Protein 6K31 (pdb70)

InterPro domains:
  IPR058710 PPi-type phosphoenolpyruvate carboxykinase lobe 2 domain [PF26300] (512-619)

Structure (mmCIF, N/CA/C/O backbone):
data_6K31
#
_entry.id   6K31
#
_cell.length_a   160.439
_cell.length_b   160.439
_cell.length_c   200.160
_cell.angle_alpha   90.00
_cell.angle_beta   90.00
_cell.angle_gamma   120.00
#
_symmetry.space_group_name_H-M   'P 32 2 1'
#
loop_
_entity.id
_entity.type
_entity.pdbx_description
1 polymer AiPEPCK
2 non-polymer 'COBALT (II) ION'
3 water water
#
loop_
_atom_site.group_PDB
_atom_site.id
_atom_site.type_symbol
_atom_site.label_atom_id
_atom_site.label_alt_id
_atom_site.label_comp_id
_atom_site.label_asym_id
_atom_site.label_entity_id
_atom_site.label_seq_id
_atom_site.pdbx_PDB_ins_code
_atom_site.Cartn_x
_atom_site.Cartn_y
_atom_site.Cartn_z
_atom_site.occupancy
_atom_site.B_iso_or_equiv
_atom_site.auth_seq_id
_atom_site.auth_comp_id
_atom_site.auth_asym_id
_atom_site.auth_atom_id
_atom_site.pdbx_PDB_model_num
ATOM 1 N N . PRO A 1 12 ? 23.031 -1.718 -4.140 1.00 119.90 8 PRO A N 1
ATOM 2 C CA . PRO A 1 12 ? 24.391 -1.370 -4.608 1.00 115.80 8 PRO A CA 1
ATOM 3 C C . PRO A 1 12 ? 24.775 -2.003 -5.986 1.00 104.79 8 PRO A C 1
ATOM 4 O O . PRO A 1 12 ? 25.386 -3.079 -6.048 1.00 98.61 8 PRO A O 1
ATOM 8 N N . THR A 1 13 ? 24.400 -1.326 -7.075 1.00 97.56 9 THR A N 1
ATOM 9 C CA . THR A 1 13 ? 24.564 -1.846 -8.455 1.00 89.80 9 THR A CA 1
ATOM 10 C C . THR A 1 13 ? 25.831 -1.302 -9.079 1.00 89.03 9 THR A C 1
ATOM 11 O O . THR A 1 13 ? 26.645 -2.075 -9.594 1.00 80.90 9 THR A O 1
ATOM 15 N N . ASN A 1 14 ? 25.979 0.025 -9.081 1.00 86.23 10 ASN A N 1
ATOM 16 C CA . ASN A 1 14 ? 27.258 0.619 -9.460 1.00 86.03 10 ASN A CA 1
ATOM 17 C C . ASN A 1 14 ? 28.374 0.152 -8.517 1.00 79.36 10 ASN A C 1
ATOM 18 O O . ASN A 1 14 ? 29.499 0.009 -8.946 1.00 80.59 10 ASN A O 1
ATOM 23 N N . SER A 1 15 ? 28.041 -0.125 -7.257 1.00 83.90 11 SER A N 1
ATOM 24 C CA . SER A 1 15 ? 28.923 -0.880 -6.332 1.00 82.47 11 SER A CA 1
ATOM 25 C C . SER A 1 15 ? 29.539 -2.107 -7.018 1.00 78.75 11 SER A C 1
ATOM 26 O O . SER A 1 15 ? 30.766 -2.266 -7.045 1.00 67.94 11 SER A O 1
ATOM 29 N N . ALA A 1 16 ? 28.660 -2.947 -7.577 1.00 71.14 12 ALA A N 1
ATOM 30 C CA . ALA A 1 16 ? 29.049 -4.157 -8.295 1.00 62.64 12 ALA A CA 1
ATOM 31 C C . ALA A 1 16 ? 29.828 -3.866 -9.575 1.00 56.37 12 ALA A C 1
ATOM 32 O O . ALA A 1 16 ? 30.845 -4.511 -9.794 1.00 59.67 12 ALA A O 1
ATOM 34 N N . ASN A 1 17 ? 29.374 -2.910 -10.396 1.00 51.63 13 ASN A N 1
ATOM 35 C CA . ASN A 1 17 ? 30.088 -2.538 -11.641 1.00 52.73 13 ASN A CA 1
ATOM 36 C C . ASN A 1 17 ? 31.452 -1.914 -11.445 1.00 57.38 13 ASN A C 1
ATOM 37 O O . ASN A 1 17 ? 32.328 -2.024 -12.312 1.00 61.05 13 ASN A O 1
ATOM 42 N N . SER A 1 18 ? 31.636 -1.262 -10.302 1.00 62.54 14 SER A N 1
ATOM 43 C CA . SER A 1 18 ? 32.930 -0.704 -9.914 1.00 66.14 14 SER A CA 1
ATOM 44 C C . SER A 1 18 ? 33.913 -1.818 -9.541 1.00 57.75 14 SER A C 1
ATOM 45 O O . SER A 1 18 ? 35.014 -1.883 -10.090 1.00 53.77 14 SER A O 1
ATOM 48 N N . ALA A 1 19 ? 33.502 -2.662 -8.594 1.00 48.64 15 ALA A N 1
ATOM 49 C CA . ALA A 1 19 ? 34.207 -3.917 -8.267 1.00 45.18 15 ALA A CA 1
ATOM 50 C C . ALA A 1 19 ? 34.628 -4.676 -9.525 1.00 38.94 15 ALA A C 1
ATOM 51 O O . ALA A 1 19 ? 35.764 -5.151 -9.645 1.00 39.70 15 ALA A O 1
ATOM 53 N N . ILE A 1 20 ? 33.724 -4.762 -10.476 1.00 39.25 16 ILE A N 1
ATOM 54 C CA . ILE A 1 20 ? 34.019 -5.433 -11.745 1.00 44.78 16 ILE A CA 1
ATOM 55 C C . ILE A 1 20 ? 35.059 -4.677 -12.570 1.00 44.05 16 ILE A C 1
ATOM 56 O O . ILE A 1 20 ? 36.088 -5.236 -12.910 1.00 46.65 16 ILE A O 1
ATOM 61 N N . ALA A 1 21 ? 34.809 -3.400 -12.844 1.00 50.56 17 ALA A N 1
ATOM 62 C CA . ALA A 1 21 ? 35.772 -2.535 -13.593 1.00 49.34 17 ALA A CA 1
ATOM 63 C C . ALA A 1 21 ? 37.185 -2.568 -13.003 1.00 44.64 17 ALA A C 1
ATOM 64 O O . ALA A 1 21 ? 38.198 -2.770 -13.696 1.00 52.90 17 ALA A O 1
ATOM 66 N N . LEU A 1 22 ? 37.227 -2.414 -11.703 1.00 39.07 18 LEU A N 1
ATOM 67 C CA . LEU A 1 22 ? 38.458 -2.424 -10.970 1.00 43.21 18 LEU A CA 1
ATOM 68 C C . LEU A 1 22 ? 39.283 -3.703 -11.232 1.00 50.97 18 LEU A C 1
ATOM 69 O O . LEU A 1 22 ? 40.487 -3.603 -11.513 1.00 53.16 18 LEU A O 1
ATOM 74 N N . ARG A 1 23 ? 38.635 -4.880 -11.137 1.00 51.77 19 ARG A N 1
ATOM 75 C CA . ARG A 1 23 ? 39.307 -6.183 -11.268 1.00 47.67 19 ARG A CA 1
ATOM 76 C C . ARG A 1 23 ? 39.751 -6.496 -12.674 1.00 44.52 19 ARG A C 1
ATOM 77 O O . ARG A 1 23 ? 40.790 -7.148 -12.885 1.00 45.78 19 ARG A O 1
ATOM 85 N N . LEU A 1 24 ? 38.973 -6.047 -13.640 1.00 45.76 20 LEU A N 1
ATOM 86 C CA . LEU A 1 24 ? 39.371 -6.143 -15.049 1.00 49.52 20 LEU A CA 1
ATOM 87 C C . LEU A 1 24 ? 40.573 -5.279 -15.338 1.00 58.48 20 LEU A C 1
ATOM 88 O O . LEU A 1 24 ? 41.459 -5.677 -16.131 1.00 57.58 20 LEU A O 1
ATOM 93 N N . GLU A 1 25 ? 40.577 -4.074 -14.746 1.00 63.90 21 GLU A N 1
ATOM 94 C CA . GLU A 1 25 ? 41.703 -3.151 -14.881 1.00 66.66 21 GLU A CA 1
ATOM 95 C C . GLU A 1 25 ? 42.986 -3.819 -14.359 1.00 66.25 21 GLU A C 1
ATOM 96 O O . GLU A 1 25 ? 43.960 -3.908 -15.114 1.00 69.57 21 GLU A O 1
ATOM 102 N N . LEU A 1 26 ? 42.958 -4.354 -13.134 1.00 57.84 22 LEU A N 1
ATOM 103 C CA . LEU A 1 26 ? 44.100 -5.114 -12.575 1.00 59.62 22 LEU A CA 1
ATOM 104 C C . LEU A 1 26 ? 44.603 -6.281 -13.425 1.00 57.60 22 LEU A C 1
ATOM 105 O O . LEU A 1 26 ? 45.774 -6.639 -13.370 1.00 61.37 22 LEU A O 1
ATOM 110 N N . LEU A 1 27 ? 43.709 -6.914 -14.151 1.00 53.90 23 LEU A N 1
ATOM 111 C CA . LEU A 1 27 ? 44.079 -8.009 -15.019 1.00 64.62 23 LEU A CA 1
ATOM 112 C C . LEU A 1 27 ? 44.598 -7.541 -16.365 1.00 65.09 23 LEU A C 1
ATOM 113 O O . LEU A 1 27 ? 45.166 -8.335 -17.106 1.00 62.17 23 LEU A O 1
ATOM 118 N N . GLY A 1 28 ? 44.404 -6.261 -16.674 1.00 68.18 24 GLY A N 1
ATOM 119 C CA . GLY A 1 28 ? 44.867 -5.670 -17.924 1.00 70.52 24 GLY A CA 1
ATOM 120 C C . GLY A 1 28 ? 43.904 -5.934 -19.068 1.00 69.31 24 GLY A C 1
ATOM 121 O O . GLY A 1 28 ? 44.324 -6.111 -20.208 1.00 69.45 24 GLY A O 1
ATOM 122 N N . ALA A 1 29 ? 42.609 -5.946 -18.751 1.00 72.05 25 ALA A N 1
ATOM 123 C CA . ALA A 1 29 ? 41.557 -6.228 -19.715 1.00 68.54 25 ALA A CA 1
ATOM 124 C C . ALA A 1 29 ? 40.878 -4.917 -20.042 1.00 69.62 25 ALA A C 1
ATOM 125 O O . ALA A 1 29 ? 40.860 -4.028 -19.182 1.00 72.82 25 ALA A O 1
ATOM 127 N N . PRO A 1 30 ? 40.310 -4.784 -21.265 1.00 68.83 26 PRO A N 1
ATOM 128 C CA . PRO A 1 30 ? 39.681 -3.507 -21.685 1.00 70.58 26 PRO A CA 1
ATOM 129 C C . PRO A 1 30 ? 38.532 -3.068 -20.771 1.00 73.23 26 PRO A C 1
ATOM 130 O O . PRO A 1 30 ? 37.866 -3.918 -20.189 1.00 79.25 26 PRO A O 1
ATOM 134 N N . VAL A 1 31 ? 38.306 -1.758 -20.668 1.00 81.95 27 VAL A N 1
ATOM 135 C CA . VAL A 1 31 ? 37.262 -1.168 -19.801 1.00 89.19 27 VAL A CA 1
ATOM 136 C C . VAL A 1 31 ? 36.783 0.158 -20.436 1.00 90.42 27 VAL A C 1
ATOM 137 O O . VAL A 1 31 ? 37.543 0.766 -21.187 1.00 95.64 27 VAL A O 1
ATOM 141 N N . PRO A 1 32 ? 35.529 0.598 -20.163 1.00 85.12 28 PRO A N 1
ATOM 142 C CA . PRO A 1 32 ? 35.125 1.972 -20.565 1.00 87.70 28 PRO A CA 1
ATOM 143 C C . PRO A 1 32 ? 35.702 3.090 -19.679 1.00 82.33 28 PRO A C 1
ATOM 144 O O . PRO A 1 32 ? 35.365 4.271 -19.858 1.00 79.28 28 PRO A O 1
ATOM 148 N N . GLU A 1 43 ? 31.639 5.750 -9.715 1.00 71.04 39 GLU A N 1
ATOM 149 C CA . GLU A 1 43 ? 32.095 6.999 -10.342 1.00 78.68 39 GLU A CA 1
ATOM 150 C C . GLU A 1 43 ? 33.015 7.801 -9.406 1.00 76.93 39 GLU A C 1
ATOM 151 O O . GLU A 1 43 ? 34.077 8.245 -9.847 1.00 67.32 39 GLU A O 1
ATOM 157 N N . THR A 1 44 ? 32.624 7.941 -8.126 1.00 81.74 40 THR A N 1
ATOM 158 C CA . THR A 1 44 ? 33.485 8.486 -7.018 1.00 80.82 40 THR A CA 1
ATOM 159 C C . THR A 1 44 ? 34.625 7.536 -6.627 1.00 77.17 40 THR A C 1
ATOM 160 O O . THR A 1 44 ? 35.661 7.960 -6.115 1.00 90.21 40 THR A O 1
ATOM 164 N N . ASP A 1 45 ? 34.406 6.250 -6.864 1.00 81.35 41 ASP A N 1
ATOM 165 C CA . ASP A 1 45 ? 35.315 5.163 -6.480 1.00 80.18 41 ASP A CA 1
ATOM 166 C C . ASP A 1 45 ? 36.340 4.998 -7.595 1.00 76.37 41 ASP A C 1
ATOM 167 O O . ASP A 1 45 ? 37.540 4.846 -7.342 1.00 76.45 41 ASP A O 1
ATOM 172 N N . ARG A 1 46 ? 35.841 5.024 -8.828 1.00 74.78 42 ARG A N 1
ATOM 173 C CA . ARG A 1 46 ? 36.666 5.128 -10.035 1.00 82.34 42 ARG A CA 1
ATOM 174 C C . ARG A 1 46 ? 37.780 6.214 -9.964 1.00 79.08 42 ARG A C 1
ATOM 175 O O . ARG A 1 46 ? 38.884 5.997 -10.460 1.00 76.63 42 ARG A O 1
ATOM 183 N N . LEU A 1 47 ? 37.484 7.357 -9.338 1.00 79.15 43 LEU A N 1
ATOM 184 C CA . LEU A 1 47 ? 38.463 8.439 -9.155 1.00 74.49 43 LEU A CA 1
ATOM 185 C C . LEU A 1 47 ? 39.472 8.121 -8.035 1.00 70.30 43 LEU A C 1
ATOM 186 O O . LEU A 1 47 ? 40.652 8.468 -8.199 1.00 64.34 43 LEU A O 1
ATOM 191 N N . VAL A 1 48 ? 39.040 7.475 -6.928 1.00 59.97 44 VAL A N 1
ATOM 192 C CA . VAL A 1 48 ? 39.964 7.111 -5.806 1.00 68.13 44 VAL A CA 1
ATOM 193 C C . VAL A 1 48 ? 40.837 5.852 -6.052 1.00 80.26 44 VAL A C 1
ATOM 194 O O . VAL A 1 48 ? 41.625 5.481 -5.172 1.00 88.76 44 VAL A O 1
ATOM 198 N N . ALA A 1 49 ? 40.731 5.222 -7.231 1.00 82.90 45 ALA A N 1
ATOM 199 C CA . ALA A 1 49 ? 41.654 4.160 -7.634 1.00 82.00 45 ALA A CA 1
ATOM 200 C C . ALA A 1 49 ? 42.605 4.559 -8.803 1.00 82.13 45 ALA A C 1
ATOM 201 O O . ALA A 1 49 ? 42.455 4.052 -9.895 1.00 69.01 45 ALA A O 1
ATOM 203 N N . PRO A 1 50 ? 43.561 5.509 -8.582 1.00 99.11 46 PRO A N 1
ATOM 204 C CA . PRO A 1 50 ? 44.713 5.750 -9.491 1.00 90.44 46 PRO A CA 1
ATOM 205 C C . PRO A 1 50 ? 46.007 5.079 -9.020 1.00 85.44 46 PRO A C 1
ATOM 206 O O . PRO A 1 50 ? 46.889 4.834 -9.820 1.00 88.94 46 PRO A O 1
ATOM 210 N N . ILE A 1 51 ? 46.095 4.799 -7.723 1.00 76.56 47 ILE A N 1
ATOM 211 C CA . ILE A 1 51 ? 47.095 3.927 -7.127 1.00 80.73 47 ILE A CA 1
ATOM 212 C C . ILE A 1 51 ? 46.974 2.417 -7.484 1.00 84.63 47 ILE A C 1
ATOM 213 O O . ILE A 1 51 ? 47.723 1.576 -6.966 1.00 71.27 47 ILE A O 1
ATOM 218 N N . LEU A 1 52 ? 45.959 2.074 -8.263 1.00 81.58 48 LEU A N 1
ATOM 219 C CA . LEU A 1 52 ? 45.964 0.878 -9.082 1.00 82.31 48 LEU A CA 1
ATOM 220 C C . LEU A 1 52 ? 47.051 1.025 -10.151 1.00 84.06 48 LEU A C 1
ATOM 221 O O . LEU A 1 52 ? 47.906 0.156 -10.288 1.00 81.12 48 LEU A O 1
ATOM 226 N N . ALA A 1 53 ? 47.021 2.139 -10.888 1.00 94.44 49 ALA A N 1
ATOM 227 C CA . ALA A 1 53 ? 48.010 2.432 -11.963 1.00 96.80 49 ALA A CA 1
ATOM 228 C C . ALA A 1 53 ? 49.468 2.519 -11.500 1.00 87.76 49 ALA A C 1
ATOM 229 O O . ALA A 1 53 ? 50.385 2.426 -12.357 1.00 71.56 49 ALA A O 1
ATOM 231 N N . ARG A 1 54 ? 49.675 2.654 -10.178 1.00 77.53 50 ARG A N 1
ATOM 232 C CA . ARG A 1 54 ? 51.017 2.650 -9.587 1.00 80.83 50 ARG A CA 1
ATOM 233 C C . ARG A 1 54 ? 51.473 1.226 -9.371 1.00 80.67 50 ARG A C 1
ATOM 234 O O . ARG A 1 54 ? 52.506 0.823 -9.913 1.00 84.86 50 ARG A O 1
ATOM 242 N N . GLN A 1 55 ? 50.703 0.460 -8.607 1.00 79.99 51 GLN A N 1
ATOM 243 C CA . GLN A 1 55 ? 51.057 -0.945 -8.343 1.00 83.71 51 GLN A CA 1
ATOM 244 C C . GLN A 1 55 ? 51.157 -1.847 -9.622 1.00 72.15 51 GLN A C 1
ATOM 245 O O . GLN A 1 55 ? 51.961 -2.765 -9.630 1.00 69.15 51 GLN A O 1
ATOM 251 N N . ARG A 1 56 ? 50.429 -1.517 -10.692 1.00 61.52 52 ARG A N 1
ATOM 252 C CA . ARG A 1 56 ? 50.611 -2.103 -12.051 1.00 71.12 52 ARG A CA 1
ATOM 253 C C . ARG A 1 56 ? 52.048 -2.085 -12.597 1.00 82.30 52 ARG A C 1
ATOM 254 O O . ARG A 1 56 ? 52.463 -3.029 -13.283 1.00 95.86 52 ARG A O 1
ATOM 262 N N . GLU A 1 57 ? 52.818 -1.047 -12.273 1.00 104.23 53 GLU A N 1
ATOM 263 C CA . GLU A 1 57 ? 54.243 -0.949 -12.686 1.00 109.42 53 GLU A CA 1
ATOM 264 C C . GLU A 1 57 ? 55.227 -1.465 -11.616 1.00 100.70 53 GLU A C 1
ATOM 265 O O . GLU A 1 57 ? 56.445 -1.394 -11.803 1.00 96.22 53 GLU A O 1
ATOM 271 N N . LEU A 1 58 ? 54.669 -1.975 -10.513 1.00 92.79 54 LEU A N 1
ATOM 272 C CA . LEU A 1 58 ? 55.349 -2.829 -9.551 1.00 90.01 54 LEU A CA 1
ATOM 273 C C . LEU A 1 58 ? 54.823 -4.285 -9.571 1.00 83.87 54 LEU A C 1
ATOM 274 O O . LEU A 1 58 ? 55.253 -5.092 -8.761 1.00 85.17 54 LEU A O 1
ATOM 279 N N . THR A 1 59 ? 53.887 -4.626 -10.460 1.00 88.89 55 THR A N 1
ATOM 280 C CA . THR A 1 59 ? 53.511 -6.033 -10.698 1.00 88.99 55 THR A CA 1
ATOM 281 C C . THR A 1 59 ? 54.370 -6.678 -11.799 1.00 96.63 55 THR A C 1
ATOM 282 O O . THR A 1 59 ? 54.733 -7.849 -11.685 1.00 104.28 55 THR A O 1
ATOM 286 N N . ARG A 1 60 ? 54.725 -5.924 -12.841 1.00 101.53 56 ARG A N 1
ATOM 287 C CA . ARG A 1 60 ? 55.590 -6.449 -13.919 1.00 105.60 56 ARG A CA 1
ATOM 288 C C . ARG A 1 60 ? 57.068 -6.666 -13.501 1.00 99.18 56 ARG A C 1
ATOM 289 O O . ARG A 1 60 ? 57.940 -6.785 -14.359 1.00 77.45 56 ARG A O 1
ATOM 297 N N . ARG A 1 61 ? 57.340 -6.662 -12.190 1.00 99.66 57 ARG A N 1
ATOM 298 C CA . ARG A 1 61 ? 58.562 -7.230 -11.609 1.00 100.61 57 ARG A CA 1
ATOM 299 C C . ARG A 1 61 ? 58.389 -8.657 -11.074 1.00 98.90 57 ARG A C 1
ATOM 300 O O . ARG A 1 61 ? 59.379 -9.327 -10.814 1.00 100.36 57 ARG A O 1
ATOM 308 N N . LEU A 1 62 ? 57.151 -9.100 -10.860 1.00 95.19 58 LEU A N 1
ATOM 309 C CA . LEU A 1 62 ? 56.869 -10.503 -10.551 1.00 88.51 58 LEU A CA 1
ATOM 310 C C . LEU A 1 62 ? 56.438 -11.200 -11.826 1.00 84.39 58 LEU A C 1
ATOM 311 O O . LEU A 1 62 ? 55.740 -10.605 -12.655 1.00 73.96 58 LEU A O 1
ATOM 316 N N . ALA A 1 63 ? 56.874 -12.452 -11.981 1.00 84.64 59 ALA A N 1
ATOM 317 C CA . ALA A 1 63 ? 56.328 -13.363 -13.006 1.00 88.45 59 ALA A CA 1
ATOM 318 C C . ALA A 1 63 ? 55.010 -13.926 -12.501 1.00 79.15 59 ALA A C 1
ATOM 319 O O . ALA A 1 63 ? 54.766 -13.978 -11.281 1.00 61.96 59 ALA A O 1
ATOM 321 N N . ASN A 1 64 ? 54.170 -14.335 -13.446 1.00 81.68 60 ASN A N 1
ATOM 322 C CA . ASN A 1 64 ? 52.880 -14.912 -13.123 1.00 82.39 60 ASN A CA 1
ATOM 323 C C . ASN A 1 64 ? 53.033 -16.260 -12.439 1.00 80.40 60 ASN A C 1
ATOM 324 O O . ASN A 1 64 ? 53.507 -17.214 -13.044 1.00 75.49 60 ASN A O 1
ATOM 329 N N . ARG A 1 65 ? 52.657 -16.289 -11.159 1.00 74.64 61 ARG A N 1
ATOM 330 C CA . ARG A 1 65 ? 52.736 -17.466 -10.320 1.00 77.20 61 ARG A CA 1
ATOM 331 C C . ARG A 1 65 ? 51.317 -17.944 -10.032 1.00 70.04 61 ARG A C 1
ATOM 332 O O . ARG A 1 65 ? 50.493 -17.158 -9.597 1.00 76.55 61 ARG A O 1
ATOM 340 N N . PRO A 1 66 ? 51.022 -19.239 -10.251 1.00 67.18 62 PRO A N 1
ATOM 341 C CA . PRO A 1 66 ? 49.625 -19.664 -10.022 1.00 60.05 62 PRO A CA 1
ATOM 342 C C . PRO A 1 66 ? 49.334 -19.815 -8.525 1.00 52.49 62 PRO A C 1
ATOM 343 O O . PRO A 1 66 ? 50.274 -19.974 -7.729 1.00 49.10 62 PRO A O 1
ATOM 347 N N . CYS A 1 67 ? 48.053 -19.746 -8.154 1.00 47.51 63 CYS A N 1
ATOM 348 C CA . CYS A 1 67 ? 47.634 -19.950 -6.770 1.00 46.47 63 CYS A CA 1
ATOM 349 C C . CYS A 1 67 ? 47.970 -21.373 -6.281 1.00 45.10 63 CYS A C 1
ATOM 350 O O . CYS A 1 67 ? 48.380 -22.267 -7.060 1.00 48.02 63 CYS A O 1
ATOM 353 N N . ALA A 1 68 ? 47.811 -21.577 -4.986 1.00 36.94 64 ALA A N 1
ATOM 354 C CA . ALA A 1 68 ? 48.211 -22.843 -4.346 1.00 35.42 64 ALA A CA 1
ATOM 355 C C . ALA A 1 68 ? 47.364 -24.040 -4.860 1.00 39.29 64 ALA A C 1
ATOM 356 O O . ALA A 1 68 ? 47.902 -25.138 -5.094 1.00 43.66 64 ALA A O 1
ATOM 358 N N . ALA A 1 69 ? 46.070 -23.804 -5.051 1.00 34.49 65 ALA A N 1
ATOM 359 C CA . ALA A 1 69 ? 45.203 -24.767 -5.650 1.00 35.87 65 ALA A CA 1
ATOM 360 C C . ALA A 1 69 ? 45.628 -25.192 -7.076 1.00 37.85 65 ALA A C 1
ATOM 361 O O . ALA A 1 69 ? 45.781 -26.389 -7.340 1.00 43.73 65 ALA A O 1
ATOM 363 N N . ASP A 1 70 ? 45.777 -24.237 -7.991 1.00 42.00 66 ASP A N 1
ATOM 364 C CA . ASP A 1 70 ? 46.254 -24.521 -9.379 1.00 41.85 66 ASP A CA 1
ATOM 365 C C . ASP A 1 70 ? 47.678 -25.089 -9.423 1.00 41.50 66 ASP A C 1
ATOM 366 O O . ASP A 1 70 ? 48.035 -25.813 -10.361 1.00 41.09 66 ASP A O 1
ATOM 371 N N . ARG A 1 71 ? 48.497 -24.774 -8.431 1.00 40.72 67 ARG A N 1
ATOM 372 C CA . ARG A 1 71 ? 49.844 -25.367 -8.373 1.00 43.23 67 ARG A CA 1
ATOM 373 C C . ARG A 1 71 ? 49.752 -26.887 -8.221 1.00 42.18 67 ARG A C 1
ATOM 374 O O . ARG A 1 71 ? 50.389 -27.645 -8.973 1.00 43.64 67 ARG A O 1
ATOM 382 N N . ARG A 1 72 ? 48.931 -27.320 -7.272 1.00 41.76 68 ARG A N 1
ATOM 383 C CA . ARG A 1 72 ? 48.676 -28.763 -7.035 1.00 42.92 68 ARG A CA 1
ATOM 384 C C . ARG A 1 72 ? 48.024 -29.426 -8.242 1.00 38.06 68 ARG A C 1
ATOM 385 O O . ARG A 1 72 ? 48.459 -30.515 -8.657 1.00 42.44 68 ARG A O 1
ATOM 393 N N . ILE A 1 73 ? 47.090 -28.734 -8.873 1.00 29.54 69 ILE A N 1
ATOM 394 C CA . ILE A 1 73 ? 46.483 -29.279 -10.080 1.00 32.20 69 ILE A CA 1
ATOM 395 C C . ILE A 1 73 ? 47.472 -29.474 -11.242 1.00 32.22 69 ILE A C 1
ATOM 396 O O . ILE A 1 73 ? 47.494 -30.534 -11.883 1.00 33.73 69 ILE A O 1
ATOM 401 N N . GLN A 1 74 ? 48.283 -28.461 -11.504 1.00 33.85 70 GLN A N 1
ATOM 402 C CA . GLN A 1 74 ? 49.269 -28.518 -12.588 1.00 36.16 70 GLN A CA 1
ATOM 403 C C . GLN A 1 74 ? 50.340 -29.555 -12.315 1.00 35.37 70 GLN A C 1
ATOM 404 O O . GLN A 1 74 ? 50.859 -30.164 -13.250 1.00 37.03 70 GLN A O 1
ATOM 410 N N . ALA A 1 75 ? 50.704 -29.753 -11.047 1.00 38.11 71 ALA A N 1
ATOM 411 C CA . ALA A 1 75 ? 51.753 -30.744 -10.721 1.00 34.64 71 ALA A CA 1
ATOM 412 C C . ALA A 1 75 ? 51.296 -32.137 -11.106 1.00 37.26 71 ALA A C 1
ATOM 413 O O . ALA A 1 75 ? 52.041 -32.892 -11.746 1.00 41.54 71 ALA A O 1
ATOM 415 N N . PHE A 1 76 ? 50.080 -32.486 -10.692 1.00 36.60 72 PHE A N 1
ATOM 416 C CA . PHE A 1 76 ? 49.453 -33.758 -11.089 1.00 37.24 72 PHE A CA 1
ATOM 417 C C . PHE A 1 76 ? 49.394 -33.898 -12.599 1.00 38.74 72 PHE A C 1
ATOM 418 O O . PHE A 1 76 ? 49.863 -34.881 -13.165 1.00 41.46 72 PHE A O 1
ATOM 426 N N . LEU A 1 77 ? 48.837 -32.894 -13.254 1.00 40.68 73 LEU A N 1
ATOM 427 C CA . LEU A 1 77 ? 48.644 -32.955 -14.721 1.00 42.06 73 LEU A CA 1
ATOM 428 C C . LEU A 1 77 ? 49.926 -33.197 -15.491 1.00 42.42 73 LEU A C 1
ATOM 429 O O . LEU A 1 77 ? 49.942 -33.925 -16.448 1.00 47.00 73 LEU A O 1
ATOM 434 N N . ASP A 1 78 ? 50.992 -32.560 -15.053 1.00 42.28 74 ASP A N 1
ATOM 435 C CA . ASP A 1 78 ? 52.281 -32.718 -15.678 1.00 47.08 74 ASP A CA 1
ATOM 436 C C . ASP A 1 78 ? 52.953 -34.064 -15.351 1.00 46.69 74 ASP A C 1
ATOM 437 O O . ASP A 1 78 ? 53.658 -34.635 -16.187 1.00 52.07 74 ASP A O 1
ATOM 442 N N . SER A 1 79 ? 52.748 -34.569 -14.146 1.00 43.34 75 SER A N 1
ATOM 443 C CA . SER A 1 79 ? 53.235 -35.890 -13.797 1.00 41.15 75 SER A CA 1
ATOM 444 C C . SER A 1 79 ? 52.445 -36.944 -14.574 1.00 39.39 75 SER A C 1
ATOM 445 O O . SER A 1 79 ? 53.033 -37.776 -15.263 1.00 37.18 75 SER A O 1
ATOM 448 N N . TYR A 1 80 ? 51.120 -36.864 -14.472 1.00 40.12 76 TYR A N 1
ATOM 449 C CA . TYR A 1 80 ? 50.176 -37.733 -15.201 1.00 42.84 76 TYR A CA 1
ATOM 450 C C . TYR A 1 80 ? 50.399 -37.780 -16.702 1.00 41.46 76 TYR A C 1
ATOM 451 O O . TYR A 1 80 ? 50.296 -38.847 -17.303 1.00 48.56 76 TYR A O 1
ATOM 460 N N . LEU A 1 81 ? 50.664 -36.643 -17.333 1.00 43.27 77 LEU A N 1
ATOM 461 C CA . LEU A 1 81 ? 50.900 -36.644 -18.793 1.00 45.01 77 LEU A CA 1
ATOM 462 C C . LEU A 1 81 ? 52.367 -36.515 -19.188 1.00 38.36 77 LEU A C 1
ATOM 463 O O . LEU A 1 81 ? 52.667 -36.124 -20.307 1.00 37.80 77 LEU A O 1
ATOM 468 N N . ASP A 1 82 ? 53.265 -36.874 -18.284 1.00 42.06 78 ASP A N 1
ATOM 469 C CA . ASP A 1 82 ? 54.679 -36.943 -18.596 1.00 46.03 78 ASP A CA 1
ATOM 470 C C . ASP A 1 82 ? 54.893 -37.875 -19.790 1.00 50.03 78 ASP A C 1
ATOM 471 O O . ASP A 1 82 ? 54.444 -39.012 -19.790 1.00 41.94 78 ASP A O 1
ATOM 476 N N . GLY A 1 83 ? 55.519 -37.355 -20.834 1.00 52.15 79 GLY A N 1
ATOM 477 C CA . GLY A 1 83 ? 55.750 -38.138 -22.034 1.00 57.38 79 GLY A CA 1
ATOM 478 C C . GLY A 1 83 ? 54.517 -38.514 -22.848 1.00 55.78 79 GLY A C 1
ATOM 479 O O . GLY A 1 83 ? 54.567 -39.452 -23.643 1.00 50.93 79 GLY A O 1
ATOM 480 N N . ALA A 1 84 ? 53.426 -37.781 -22.662 1.00 56.53 80 ALA A N 1
ATOM 481 C CA . ALA A 1 84 ? 52.220 -37.918 -23.508 1.00 57.76 80 ALA A CA 1
ATOM 482 C C . ALA A 1 84 ? 52.307 -36.928 -24.673 1.00 54.97 80 ALA A C 1
ATOM 483 O O . ALA A 1 84 ? 53.273 -36.172 -24.761 1.00 58.75 80 ALA A O 1
ATOM 485 N N . ALA A 1 85 ? 51.290 -36.915 -25.537 1.00 52.64 81 ALA A N 1
ATOM 486 C CA . ALA A 1 85 ? 51.252 -36.028 -26.703 1.00 53.32 81 ALA A CA 1
ATOM 487 C C . ALA A 1 85 ? 51.223 -34.517 -26.413 1.00 56.18 81 ALA A C 1
ATOM 488 O O . ALA A 1 85 ? 51.349 -33.726 -27.340 1.00 65.75 81 ALA A O 1
ATOM 490 N N . ALA A 1 86 ? 51.016 -34.114 -25.167 1.00 52.63 82 ALA A N 1
ATOM 491 C CA . ALA A 1 86 ? 51.104 -32.700 -24.762 1.00 52.31 82 ALA A CA 1
ATOM 492 C C . ALA A 1 86 ? 51.051 -32.614 -23.233 1.00 53.69 82 ALA A C 1
ATOM 493 O O . ALA A 1 86 ? 50.541 -33.542 -22.590 1.00 49.47 82 ALA A O 1
ATOM 495 N N . GLN A 1 87 ? 51.563 -31.518 -22.659 1.00 46.76 83 GLN A N 1
ATOM 496 C CA . GLN A 1 87 ? 51.390 -31.233 -21.241 1.00 45.64 83 GLN A CA 1
ATOM 497 C C . GLN A 1 87 ? 50.753 -29.831 -21.050 1.00 42.55 83 GLN A C 1
ATOM 498 O O . GLN A 1 87 ? 51.414 -28.899 -20.581 1.00 48.12 83 GLN A O 1
ATOM 504 N N . PRO A 1 88 ? 49.470 -29.676 -21.365 1.00 37.75 84 PRO A N 1
ATOM 505 C CA . PRO A 1 88 ? 48.852 -28.345 -21.286 1.00 40.76 84 PRO A CA 1
ATOM 506 C C . PRO A 1 88 ? 48.856 -27.637 -19.936 1.00 43.53 84 PRO A C 1
ATOM 507 O O . PRO A 1 88 ? 48.950 -28.265 -18.856 1.00 43.25 84 PRO A O 1
ATOM 511 N N . LYS A 1 89 ? 48.707 -26.321 -20.033 1.00 46.13 85 LYS A N 1
ATOM 512 C CA . LYS A 1 89 ? 48.774 -25.460 -18.899 1.00 48.04 85 LYS A CA 1
ATOM 513 C C . LYS A 1 89 ? 47.400 -24.938 -18.618 1.00 48.47 85 LYS A C 1
ATOM 514 O O . LYS A 1 89 ? 46.678 -24.557 -19.540 1.00 52.87 85 LYS A O 1
ATOM 520 N N . LEU A 1 90 ? 47.048 -24.904 -17.338 1.00 48.91 86 LEU A N 1
ATOM 521 C CA . LEU A 1 90 ? 45.831 -24.198 -16.896 1.00 53.32 86 LEU A CA 1
ATOM 522 C C . LEU A 1 90 ? 45.966 -22.723 -17.213 1.00 53.58 86 LEU A C 1
ATOM 523 O O . LEU A 1 90 ? 47.065 -22.179 -17.146 1.00 51.36 86 LEU A O 1
ATOM 528 N N . PRO A 1 91 ? 44.854 -22.054 -17.524 1.00 58.88 87 PRO A N 1
ATOM 529 C CA . PRO A 1 91 ? 45.009 -20.617 -17.802 1.00 56.73 87 PRO A CA 1
ATOM 530 C C . PRO A 1 91 ? 45.497 -19.882 -16.555 1.00 57.66 87 PRO A C 1
ATOM 531 O O . PRO A 1 91 ? 45.016 -20.175 -15.467 1.00 64.52 87 PRO A O 1
ATOM 535 N N . GLY A 1 92 ? 46.468 -18.980 -16.726 1.00 61.45 88 GLY A N 1
ATOM 536 C CA . GLY A 1 92 ? 47.043 -18.158 -15.641 1.00 59.92 88 GLY A CA 1
ATOM 537 C C . GLY A 1 92 ? 46.426 -16.768 -15.462 1.00 62.77 88 GLY A C 1
ATOM 538 O O . GLY A 1 92 ? 46.494 -16.188 -14.382 1.00 56.44 88 GLY A O 1
ATOM 539 N N . ALA A 1 93 ? 45.836 -16.222 -16.518 1.00 68.06 89 ALA A N 1
ATOM 540 C CA . ALA A 1 93 ? 45.215 -14.900 -16.456 1.00 74.81 89 ALA A CA 1
ATOM 541 C C . ALA A 1 93 ? 43.711 -15.053 -16.285 1.00 69.37 89 ALA A C 1
ATOM 542 O O . ALA A 1 93 ? 42.948 -14.819 -17.246 1.00 78.61 89 ALA A O 1
ATOM 544 N N . THR A 1 94 ? 43.268 -15.448 -15.090 1.00 56.60 90 THR A N 1
ATOM 545 C CA . THR A 1 94 ? 41.809 -15.537 -14.843 1.00 50.12 90 THR A CA 1
ATOM 546 C C . THR A 1 94 ? 41.263 -14.383 -13.978 1.00 46.80 90 THR A C 1
ATOM 547 O O . THR A 1 94 ? 41.878 -13.966 -13.004 1.00 44.73 90 THR A O 1
ATOM 551 N N . LEU A 1 95 ? 40.100 -13.896 -14.373 1.00 39.91 91 LEU A N 1
ATOM 552 C CA . LEU A 1 95 ? 39.282 -13.057 -13.553 1.00 38.58 91 LEU A CA 1
ATOM 553 C C . LEU A 1 95 ? 38.771 -13.942 -12.437 1.00 40.81 91 LEU A C 1
ATOM 554 O O . LEU A 1 95 ? 38.078 -14.906 -12.686 1.00 43.96 91 LEU A O 1
ATOM 559 N N . VAL A 1 96 ? 39.084 -13.566 -11.201 1.00 42.80 92 VAL A N 1
ATOM 560 C CA . VAL A 1 96 ? 38.865 -14.376 -10.019 1.00 38.07 92 VAL A CA 1
ATOM 561 C C . VAL A 1 96 ? 37.649 -13.826 -9.293 1.00 40.93 92 VAL A C 1
ATOM 562 O O . VAL A 1 96 ? 37.610 -12.654 -8.966 1.00 46.23 92 VAL A O 1
ATOM 566 N N . LEU A 1 97 ? 36.679 -14.690 -9.013 1.00 42.42 93 LEU A N 1
ATOM 567 C CA . LEU A 1 97 ? 35.453 -14.288 -8.346 1.00 40.85 93 LEU A CA 1
ATOM 568 C C . LEU A 1 97 ? 35.686 -14.524 -6.864 1.00 44.75 93 LEU A C 1
ATOM 569 O O . LEU A 1 97 ? 35.469 -15.609 -6.326 1.00 47.22 93 LEU A O 1
ATOM 574 N N . ASP A 1 98 ? 36.205 -13.482 -6.230 1.00 49.75 94 ASP A N 1
ATOM 575 C CA . ASP A 1 98 ? 36.691 -13.529 -4.845 1.00 47.56 94 ASP A CA 1
ATOM 576 C C . ASP A 1 98 ? 35.600 -13.212 -3.860 1.00 42.02 94 ASP A C 1
ATOM 577 O O . ASP A 1 98 ? 35.767 -13.457 -2.686 1.00 39.34 94 ASP A O 1
ATOM 582 N N . GLN A 1 99 ? 34.508 -12.636 -4.346 1.00 43.94 95 GLN A N 1
ATOM 583 C CA . GLN A 1 99 ? 33.376 -12.275 -3.541 1.00 45.87 95 GLN A CA 1
ATOM 584 C C . GLN A 1 99 ? 32.055 -12.769 -4.089 1.00 45.02 95 GLN A C 1
ATOM 585 O O . GLN A 1 99 ? 31.847 -12.815 -5.319 1.00 46.18 95 GLN A O 1
ATOM 591 N N . PRO A 1 100 ? 31.120 -13.079 -3.174 1.00 48.30 96 PRO A N 1
ATOM 592 C CA . PRO A 1 100 ? 29.799 -13.482 -3.667 1.00 47.23 96 PRO A CA 1
ATOM 593 C C . PRO A 1 100 ? 29.133 -12.363 -4.431 1.00 38.87 96 PRO A C 1
ATOM 594 O O . PRO A 1 100 ? 29.291 -11.230 -4.074 1.00 42.72 96 PRO A O 1
ATOM 598 N N . GLY A 1 101 ? 28.396 -12.685 -5.481 1.00 41.33 97 GLY A N 1
ATOM 599 C CA . GLY A 1 101 ? 27.503 -11.723 -6.123 1.00 36.47 97 GLY A CA 1
ATOM 600 C C . GLY A 1 101 ? 28.047 -11.111 -7.389 1.00 39.10 97 GLY A C 1
ATOM 601 O O . GLY A 1 101 ? 27.252 -10.606 -8.205 1.00 39.86 97 GLY A O 1
ATOM 602 N N . LEU A 1 102 ? 29.377 -11.157 -7.566 1.00 34.00 98 LEU A N 1
ATOM 603 C CA . LEU A 1 102 ? 30.029 -10.660 -8.783 1.00 36.14 98 LEU A CA 1
ATOM 604 C C . LEU A 1 102 ? 29.643 -11.443 -9.987 1.00 35.01 98 LEU A C 1
ATOM 605 O O . LEU A 1 102 ? 29.487 -10.864 -11.068 1.00 44.84 98 LEU A O 1
ATOM 610 N N . ALA A 1 103 ? 29.525 -12.756 -9.822 1.00 32.60 99 ALA A N 1
ATOM 611 C CA . ALA A 1 103 ? 29.309 -13.643 -10.951 1.00 32.63 99 ALA A CA 1
ATOM 612 C C . ALA A 1 103 ? 27.963 -13.380 -11.556 1.00 33.10 99 ALA A C 1
ATOM 613 O O . ALA A 1 103 ? 27.805 -13.393 -12.797 1.00 37.94 99 ALA A O 1
ATOM 615 N N . ARG A 1 104 ? 26.993 -13.061 -10.712 1.00 33.41 100 ARG A N 1
ATOM 616 C CA . ARG A 1 104 ? 25.662 -12.739 -11.229 1.00 34.66 100 ARG A CA 1
ATOM 617 C C . ARG A 1 104 ? 25.772 -11.435 -12.023 1.00 37.81 100 ARG A C 1
ATOM 618 O O . ARG A 1 104 ? 25.350 -11.382 -13.182 1.00 43.46 100 ARG A O 1
ATOM 626 N N . ALA A 1 105 ? 26.427 -10.424 -11.443 1.00 40.21 101 ALA A N 1
ATOM 627 C CA . ALA A 1 105 ? 26.586 -9.114 -12.099 1.00 40.46 101 ALA A CA 1
ATOM 628 C C . ALA A 1 105 ? 27.349 -9.226 -13.412 1.00 42.14 101 ALA A C 1
ATOM 629 O O . ALA A 1 105 ? 26.972 -8.578 -14.386 1.00 40.18 101 ALA A O 1
ATOM 631 N N . LEU A 1 106 ? 28.345 -10.114 -13.481 1.00 39.57 102 LEU A N 1
ATOM 632 C CA . LEU A 1 106 ? 28.991 -10.388 -14.763 1.00 37.89 102 LEU A CA 1
ATOM 633 C C . LEU A 1 106 ? 28.096 -11.041 -15.836 1.00 38.97 102 LEU A C 1
ATOM 634 O O . LEU A 1 106 ? 28.447 -11.053 -17.009 1.00 43.30 102 LEU A O 1
ATOM 639 N N . SER A 1 107 ? 26.974 -11.630 -15.451 1.00 44.64 103 SER A N 1
ATOM 640 C CA . SER A 1 107 ? 26.194 -12.486 -16.360 1.00 45.03 103 SER A CA 1
ATOM 641 C C . SER A 1 107 ? 25.311 -11.723 -17.324 1.00 43.04 103 SER A C 1
ATOM 642 O O . SER A 1 107 ? 24.805 -12.312 -18.277 1.00 52.27 103 SER A O 1
ATOM 645 N N . LEU A 1 108 ? 25.098 -10.433 -17.077 1.00 43.68 104 LEU A N 1
ATOM 646 C CA . LEU A 1 108 ? 24.338 -9.545 -18.011 1.00 43.21 104 LEU A CA 1
ATOM 647 C C . LEU A 1 108 ? 25.110 -8.285 -18.410 1.00 44.54 104 LEU A C 1
ATOM 648 O O . LEU A 1 108 ? 25.930 -7.790 -17.627 1.00 40.37 104 LEU A O 1
ATOM 653 N N . PRO A 1 109 ? 24.833 -7.732 -19.613 1.00 48.44 105 PRO A N 1
ATOM 654 C CA . PRO A 1 109 ? 25.595 -6.532 -20.031 1.00 44.97 105 PRO A CA 1
ATOM 655 C C . PRO A 1 109 ? 25.371 -5.411 -19.075 1.00 36.99 105 PRO A C 1
ATOM 656 O O . PRO A 1 109 ? 24.261 -5.199 -18.634 1.00 37.95 105 PRO A O 1
ATOM 660 N N . VAL A 1 110 ? 26.440 -4.739 -18.726 1.00 41.76 106 VAL A N 1
ATOM 661 C CA . VAL A 1 110 ? 26.443 -3.590 -17.815 1.00 43.55 106 VAL A CA 1
ATOM 662 C C . VAL A 1 110 ? 25.307 -2.602 -18.048 1.00 44.62 106 VAL A C 1
ATOM 663 O O . VAL A 1 110 ? 24.819 -1.989 -17.079 1.00 42.10 106 VAL A O 1
ATOM 667 N N . ASP A 1 111 ? 24.864 -2.492 -19.306 1.00 44.70 107 ASP A N 1
ATOM 668 C CA . ASP A 1 111 ? 23.815 -1.552 -19.735 1.00 50.87 107 ASP A CA 1
ATOM 669 C C . ASP A 1 111 ? 22.456 -2.151 -20.184 1.00 57.48 107 ASP A C 1
ATOM 670 O O . ASP A 1 111 ? 21.553 -1.379 -20.542 1.00 65.06 107 ASP A O 1
ATOM 675 N N . ALA A 1 112 ? 22.305 -3.484 -20.195 1.00 50.33 108 ALA A N 1
ATOM 676 C CA . ALA A 1 112 ? 21.072 -4.154 -20.693 1.00 48.51 108 ALA A CA 1
ATOM 677 C C . ALA A 1 112 ? 20.489 -5.233 -19.737 1.00 47.33 108 ALA A C 1
ATOM 678 O O . ALA A 1 112 ? 21.157 -5.703 -18.813 1.00 51.66 108 ALA A O 1
ATOM 680 N N . THR A 1 113 ? 19.257 -5.636 -20.027 1.00 45.56 109 THR A N 1
ATOM 681 C CA . THR A 1 113 ? 18.529 -6.674 -19.288 1.00 41.75 109 THR A CA 1
ATOM 682 C C . THR A 1 113 ? 18.461 -8.048 -19.998 1.00 41.97 109 THR A C 1
ATOM 683 O O . THR A 1 113 ? 17.948 -9.002 -19.428 1.00 50.71 109 THR A O 1
ATOM 687 N N . SER A 1 114 ? 18.939 -8.153 -21.235 1.00 39.52 110 SER A N 1
ATOM 688 C CA . SER A 1 114 ? 19.128 -9.421 -21.907 1.00 36.23 110 SER A CA 1
ATOM 689 C C . SER A 1 114 ? 20.517 -9.577 -22.532 1.00 36.55 110 SER A C 1
ATOM 690 O O . SER A 1 114 ? 21.277 -8.618 -22.640 1.00 36.34 110 SER A O 1
ATOM 693 N N . PHE A 1 115 ? 20.817 -10.796 -22.950 1.00 33.52 111 PHE A N 1
ATOM 694 C CA . PHE A 1 115 ? 22.069 -11.169 -23.523 1.00 35.19 111 PHE A CA 1
ATOM 695 C C . PHE A 1 115 ? 21.882 -12.431 -24.320 1.00 42.33 111 PHE A C 1
ATOM 696 O O . PHE A 1 115 ? 21.133 -13.311 -23.903 1.00 46.16 111 PHE A O 1
ATOM 704 N N . THR A 1 116 ? 22.585 -12.565 -25.445 1.00 42.17 112 THR A N 1
ATOM 705 C CA . THR A 1 116 ? 22.391 -13.726 -26.275 1.00 40.69 112 THR A CA 1
ATOM 706 C C . THR A 1 116 ? 23.724 -14.196 -26.948 1.00 40.96 112 THR A C 1
ATOM 707 O O . THR A 1 116 ? 24.520 -13.391 -27.382 1.00 43.64 112 THR A O 1
ATOM 711 N N . SER A 1 117 ? 24.030 -15.487 -26.909 1.00 35.69 113 SER A N 1
ATOM 712 C CA . SER A 1 117 ? 25.187 -16.008 -27.586 1.00 35.36 113 SER A CA 1
ATOM 713 C C . SER A 1 117 ? 24.719 -17.312 -28.144 1.00 37.52 113 SER A C 1
ATOM 714 O O . SER A 1 117 ? 23.556 -17.668 -27.961 1.00 36.89 113 SER A O 1
ATOM 717 N N . ASP A 1 118 ? 25.594 -18.039 -28.822 1.00 40.07 114 ASP A N 1
ATOM 718 C CA . ASP A 1 118 ? 25.258 -19.414 -29.249 1.00 43.06 114 ASP A CA 1
ATOM 719 C C . ASP A 1 118 ? 25.229 -20.407 -28.100 1.00 45.33 114 ASP A C 1
ATOM 720 O O . ASP A 1 118 ? 24.876 -21.567 -28.307 1.00 44.70 114 ASP A O 1
ATOM 725 N N . TYR A 1 119 ? 25.641 -19.961 -26.909 1.00 49.71 115 TYR A N 1
ATOM 726 C CA . TYR A 1 119 ? 25.752 -20.829 -25.748 1.00 49.04 115 TYR A CA 1
ATOM 727 C C . TYR A 1 119 ? 24.670 -20.608 -24.702 1.00 42.13 115 TYR A C 1
ATOM 728 O O . TYR A 1 119 ? 24.279 -21.557 -24.047 1.00 38.65 115 TYR A O 1
ATOM 737 N N . VAL A 1 120 ? 24.155 -19.394 -24.572 1.00 38.92 116 VAL A N 1
ATOM 738 C CA . VAL A 1 120 ? 23.147 -19.146 -23.550 1.00 42.09 116 VAL A CA 1
ATOM 739 C C . VAL A 1 120 ? 22.298 -17.913 -23.902 1.00 39.83 116 VAL A C 1
ATOM 740 O O . VAL A 1 120 ? 22.820 -16.945 -24.355 1.00 34.61 116 VAL A O 1
ATOM 744 N N . GLU A 1 121 ? 20.990 -17.969 -23.687 1.00 44.51 117 GLU A N 1
ATOM 745 C CA . GLU A 1 121 ? 20.162 -16.757 -23.613 1.00 45.15 117 GLU A CA 1
ATOM 746 C C . GLU A 1 121 ? 19.886 -16.391 -22.149 1.00 45.95 117 GLU A C 1
ATOM 747 O O . GLU A 1 121 ? 19.380 -17.193 -21.430 1.00 49.65 117 GLU A O 1
ATOM 753 N N . SER A 1 122 ? 20.206 -15.165 -21.731 1.00 44.39 118 SER A N 1
ATOM 754 C CA . SER A 1 122 ? 20.099 -14.728 -20.346 1.00 38.70 118 SER A CA 1
ATOM 755 C C . SER A 1 122 ? 19.298 -13.444 -20.196 1.00 41.32 118 SER A C 1
ATOM 756 O O . SER A 1 122 ? 19.199 -12.660 -21.137 1.00 45.84 118 SER A O 1
ATOM 759 N N . TYR A 1 123 ? 18.656 -13.255 -19.038 1.00 38.44 119 TYR A N 1
ATOM 760 C CA . TYR A 1 123 ? 17.642 -12.202 -18.866 1.00 37.34 119 TYR A CA 1
ATOM 761 C C . TYR A 1 123 ? 17.587 -11.839 -17.394 1.00 44.53 119 TYR A C 1
ATOM 762 O O . TYR A 1 123 ? 17.805 -12.689 -16.537 1.00 44.13 119 TYR A O 1
ATOM 771 N N . ARG A 1 124 ? 17.317 -10.572 -17.098 1.00 47.87 120 ARG A N 1
ATOM 772 C CA . ARG A 1 124 ? 17.117 -10.124 -15.727 1.00 43.49 120 ARG A CA 1
ATOM 773 C C . ARG A 1 124 ? 15.613 -10.122 -15.635 1.00 40.56 120 ARG A C 1
ATOM 774 O O . ARG A 1 124 ? 14.954 -9.514 -16.476 1.00 42.10 120 ARG A O 1
ATOM 782 N N . VAL A 1 125 ? 15.079 -10.821 -14.636 1.00 37.44 121 VAL A N 1
ATOM 783 C CA . VAL A 1 125 ? 13.654 -11.001 -14.497 1.00 36.50 121 VAL A CA 1
ATOM 784 C C . VAL A 1 125 ? 13.236 -10.536 -13.112 1.00 38.02 121 VAL A C 1
ATOM 785 O O . VAL A 1 125 ? 14.014 -10.562 -12.176 1.00 36.18 121 VAL A O 1
ATOM 789 N N . LEU A 1 126 ? 11.964 -10.222 -12.956 1.00 40.02 122 LEU A N 1
ATOM 790 C CA . LEU A 1 126 ? 11.472 -9.773 -11.672 1.00 40.20 122 LEU A CA 1
ATOM 791 C C . LEU A 1 126 ? 11.804 -10.687 -10.497 1.00 44.37 122 LEU A C 1
ATOM 792 O O . LEU A 1 126 ? 11.945 -10.200 -9.358 1.00 44.92 122 LEU A O 1
ATOM 797 N N . SER A 1 127 ? 11.913 -11.995 -10.748 1.00 41.25 123 SER A N 1
ATOM 798 C CA . SER A 1 127 ? 12.153 -12.944 -9.675 1.00 40.07 123 SER A CA 1
ATOM 799 C C . SER A 1 127 ? 13.620 -13.252 -9.450 1.00 43.12 123 SER A C 1
ATOM 800 O O . SER A 1 127 ? 13.975 -13.901 -8.458 1.00 48.43 123 SER A O 1
ATOM 803 N N . GLY A 1 128 ? 14.496 -12.745 -10.316 1.00 41.84 124 GLY A N 1
ATOM 804 C CA . GLY A 1 128 ? 15.938 -12.955 -10.166 1.00 37.16 124 GLY A CA 1
ATOM 805 C C . GLY A 1 128 ? 16.602 -12.959 -11.527 1.00 36.81 124 GLY A C 1
ATOM 806 O O . GLY A 1 128 ? 16.470 -12.010 -12.286 1.00 30.29 124 GLY A O 1
ATOM 807 N N . VAL A 1 129 ? 17.311 -14.039 -11.846 1.00 35.63 125 VAL A N 1
ATOM 808 C CA . VAL A 1 129 ? 17.962 -14.168 -13.123 1.00 35.26 125 VAL A CA 1
ATOM 809 C C . VAL A 1 129 ? 17.531 -15.458 -13.809 1.00 35.66 125 VAL A C 1
ATOM 810 O O . VAL A 1 129 ? 17.297 -16.469 -13.142 1.00 33.75 125 VAL A O 1
ATOM 814 N N . LEU A 1 130 ? 17.390 -15.388 -15.134 1.00 36.10 126 LEU A N 1
ATOM 815 C CA . LEU A 1 130 ? 16.921 -16.489 -15.971 1.00 42.07 126 LEU A CA 1
ATOM 816 C C . LEU A 1 130 ? 17.934 -16.796 -17.028 1.00 42.88 126 LEU A C 1
ATOM 817 O O . LEU A 1 130 ? 18.350 -15.899 -17.729 1.00 42.39 126 LEU A O 1
ATOM 822 N N . HIS A 1 131 ? 18.263 -18.070 -17.190 1.00 42.91 127 HIS A N 1
ATOM 823 C CA . HIS A 1 131 ? 19.254 -18.508 -18.124 1.00 40.68 127 HIS A CA 1
ATOM 824 C C . HIS A 1 131 ? 18.777 -19.760 -18.823 1.00 40.66 127 HIS A C 1
ATOM 825 O O . HIS A 1 131 ? 18.569 -20.787 -18.192 1.00 43.79 127 HIS A O 1
ATOM 832 N N . ASN A 1 132 ? 18.679 -19.678 -20.147 1.00 41.31 128 ASN A N 1
ATOM 833 C CA . ASN A 1 132 ? 18.308 -20.768 -21.016 1.00 35.03 128 ASN A CA 1
ATOM 834 C C . ASN A 1 132 ? 19.494 -21.222 -21.872 1.00 33.46 128 ASN A C 1
ATOM 835 O O . ASN A 1 132 ? 19.785 -20.618 -22.877 1.00 36.48 128 ASN A O 1
ATOM 840 N N . PRO A 1 133 ? 20.174 -22.310 -21.485 1.00 33.69 129 PRO A N 1
ATOM 841 C CA . PRO A 1 133 ? 21.390 -22.696 -22.214 1.00 35.31 129 PRO A CA 1
ATOM 842 C C . PRO A 1 133 ? 21.087 -23.389 -23.504 1.00 35.88 129 PRO A C 1
ATOM 843 O O . PRO A 1 133 ? 19.959 -23.801 -23.696 1.00 42.96 129 PRO A O 1
ATOM 847 N N . ARG A 1 134 ? 22.057 -23.454 -24.407 1.00 37.20 130 ARG A N 1
ATOM 848 C CA . ARG A 1 134 ? 21.863 -24.054 -25.737 1.00 43.73 130 ARG A CA 1
ATOM 849 C C . ARG A 1 134 ? 21.162 -25.419 -25.633 1.00 46.60 130 ARG A C 1
ATOM 850 O O . ARG A 1 134 ? 20.202 -25.666 -26.361 1.00 50.65 130 ARG A O 1
ATOM 858 N N . ASN A 1 135 ? 21.625 -26.278 -24.722 1.00 45.14 131 ASN A N 1
ATOM 859 C CA . ASN A 1 135 ? 20.930 -27.535 -24.393 1.00 43.81 131 ASN A CA 1
ATOM 860 C C . ASN A 1 135 ? 20.132 -27.391 -23.125 1.00 41.97 131 ASN A C 1
ATOM 861 O O . ASN A 1 135 ? 20.671 -26.909 -22.124 1.00 51.94 131 ASN A O 1
ATOM 866 N N . ASP A 1 136 ? 18.893 -27.875 -23.136 1.00 38.64 132 ASP A N 1
ATOM 867 C CA . ASP A 1 136 ? 17.999 -27.670 -22.017 1.00 44.43 132 ASP A CA 1
ATOM 868 C C . ASP A 1 136 ? 17.943 -28.814 -20.991 1.00 45.33 132 ASP A C 1
ATOM 869 O O . ASP A 1 136 ? 17.292 -28.656 -19.973 1.00 45.43 132 ASP A O 1
ATOM 874 N N . ARG A 1 137 ? 18.606 -29.944 -21.252 1.00 52.06 133 ARG A N 1
ATOM 875 C CA . ARG A 1 137 ? 18.602 -31.087 -20.330 1.00 53.49 133 ARG A CA 1
ATOM 876 C C . ARG A 1 137 ? 19.876 -31.867 -20.366 1.00 54.99 133 ARG A C 1
ATOM 877 O O . ARG A 1 137 ? 20.642 -31.789 -21.300 1.00 63.49 133 ARG A O 1
ATOM 885 N N . ARG A 1 138 ? 20.087 -32.604 -19.283 1.00 69.19 134 ARG A N 1
ATOM 886 C CA . ARG A 1 138 ? 21.236 -33.478 -19.085 1.00 72.74 134 ARG A CA 1
ATOM 887 C C . ARG A 1 138 ? 20.981 -34.821 -19.746 1.00 64.49 134 ARG A C 1
ATOM 888 O O . ARG A 1 138 ? 19.859 -35.248 -19.873 1.00 70.05 134 ARG A O 1
ATOM 896 N N . THR A 1 139 ? 22.047 -35.459 -20.180 1.00 68.19 135 THR A N 1
ATOM 897 C CA . THR A 1 139 ? 22.029 -36.849 -20.608 1.00 65.22 135 THR A CA 1
ATOM 898 C C . THR A 1 139 ? 22.912 -37.693 -19.657 1.00 64.44 135 THR A C 1
ATOM 899 O O . THR A 1 139 ? 23.705 -37.169 -18.847 1.00 56.98 135 THR A O 1
ATOM 903 N N . THR A 1 140 ? 22.730 -39.005 -19.704 1.00 62.30 136 THR A N 1
ATOM 904 C CA . THR A 1 140 ? 23.668 -39.910 -19.020 1.00 65.31 136 THR A CA 1
ATOM 905 C C . THR A 1 140 ? 24.253 -40.995 -19.936 1.00 57.92 136 THR A C 1
ATOM 906 O O . THR A 1 140 ? 25.362 -41.487 -19.646 1.00 54.09 136 THR A O 1
ATOM 910 N N . ALA A 1 141 ? 23.544 -41.332 -21.026 1.00 49.20 137 ALA A N 1
ATOM 911 C CA . ALA A 1 141 ? 23.970 -42.379 -21.934 1.00 48.10 137 ALA A CA 1
ATOM 912 C C . ALA A 1 141 ? 25.222 -41.893 -22.687 1.00 50.03 137 ALA A C 1
ATOM 913 O O . ALA A 1 141 ? 25.160 -40.873 -23.387 1.00 56.11 137 ALA A O 1
ATOM 915 N N . GLY A 1 142 ? 26.339 -42.616 -22.496 1.00 39.49 138 GLY A N 1
ATOM 916 C CA . GLY A 1 142 ? 27.641 -42.306 -23.098 1.00 38.51 138 GLY A CA 1
ATOM 917 C C . GLY A 1 142 ? 28.308 -40.985 -22.730 1.00 39.21 138 GLY A C 1
ATOM 918 O O . GLY A 1 142 ? 29.206 -40.519 -23.419 1.00 35.80 138 GLY A O 1
ATOM 919 N N . VAL A 1 143 ? 27.912 -40.385 -21.616 1.00 40.56 139 VAL A N 1
ATOM 920 C CA . VAL A 1 143 ? 28.388 -39.045 -21.276 1.00 35.21 139 VAL A CA 1
ATOM 921 C C . VAL A 1 143 ? 29.664 -39.081 -20.450 1.00 34.58 139 VAL A C 1
ATOM 922 O O . VAL A 1 143 ? 30.448 -38.142 -20.485 1.00 30.85 139 VAL A O 1
ATOM 926 N N . PHE A 1 144 ? 29.894 -40.168 -19.724 1.00 35.83 140 PHE A N 1
ATOM 927 C CA . PHE A 1 144 ? 30.906 -40.176 -18.683 1.00 33.66 140 PHE A CA 1
ATOM 928 C C . PHE A 1 144 ? 32.111 -40.882 -19.235 1.00 31.10 140 PHE A C 1
ATOM 929 O O . PHE A 1 144 ? 32.083 -42.119 -19.395 1.00 30.96 140 PHE A O 1
ATOM 937 N N . HIS A 1 145 ? 33.173 -40.117 -19.504 1.00 26.92 141 HIS A N 1
ATOM 938 C CA . HIS A 1 145 ? 34.391 -40.675 -20.088 1.00 29.88 141 HIS A CA 1
ATOM 939 C C . HIS A 1 145 ? 35.546 -40.575 -19.099 1.00 32.03 141 HIS A C 1
ATOM 940 O O . HIS A 1 145 ? 35.641 -39.596 -18.354 1.00 28.62 141 HIS A O 1
ATOM 947 N N . VAL A 1 146 ? 36.475 -41.538 -19.147 1.00 31.53 142 VAL A N 1
ATOM 948 C CA . VAL A 1 146 ? 37.556 -41.608 -18.158 1.00 31.37 142 VAL A CA 1
ATOM 949 C C . VAL A 1 146 ? 38.820 -41.940 -18.900 1.00 32.62 142 VAL A C 1
ATOM 950 O O . VAL A 1 146 ? 38.808 -42.779 -19.764 1.00 37.29 142 VAL A O 1
ATOM 954 N N . ALA A 1 147 ? 39.903 -41.301 -18.492 1.00 37.73 143 ALA A N 1
ATOM 955 C CA . ALA A 1 147 ? 41.173 -41.386 -19.151 1.00 41.44 143 ALA A CA 1
ATOM 956 C C . ALA A 1 147 ? 41.994 -42.502 -18.555 1.00 40.98 143 ALA A C 1
ATOM 957 O O . ALA A 1 147 ? 42.029 -42.661 -17.334 1.00 42.81 143 ALA A O 1
ATOM 959 N N . GLU A 1 148 ? 42.679 -43.238 -19.419 1.00 36.93 144 GLU A N 1
ATOM 960 C CA . GLU A 1 148 ? 43.650 -44.247 -19.003 1.00 38.53 144 GLU A CA 1
ATOM 961 C C . GLU A 1 148 ? 44.856 -43.599 -18.332 1.00 38.54 144 GLU A C 1
ATOM 962 O O . GLU A 1 148 ? 45.112 -42.427 -18.509 1.00 43.88 144 GLU A O 1
ATOM 968 N N . GLY A 1 149 ? 45.597 -44.390 -17.574 1.00 39.49 145 GLY A N 1
ATOM 969 C CA . GLY A 1 149 ? 46.821 -43.938 -16.894 1.00 35.97 145 GLY A CA 1
ATOM 970 C C . GLY A 1 149 ? 46.591 -43.592 -15.438 1.00 35.20 145 GLY A C 1
ATOM 971 O O . GLY A 1 149 ? 47.470 -43.024 -14.764 1.00 30.45 145 GLY A O 1
ATOM 972 N N . GLY A 1 150 ? 45.403 -43.911 -14.942 1.00 34.78 146 GLY A N 1
ATOM 973 C CA . GLY A 1 150 ? 45.019 -43.523 -13.590 1.00 36.07 146 GLY A CA 1
ATOM 974 C C . GLY A 1 150 ? 44.521 -44.743 -12.860 1.00 34.96 146 GLY A C 1
ATOM 975 O O . GLY A 1 150 ? 44.887 -45.837 -13.203 1.00 33.63 146 GLY A O 1
ATOM 976 N N . LEU A 1 151 ? 43.655 -44.542 -11.875 1.00 34.74 147 LEU A N 1
ATOM 977 C CA . LEU A 1 151 ? 43.016 -45.627 -11.202 1.00 36.44 147 LEU A CA 1
ATOM 978 C C . LEU A 1 151 ? 42.161 -46.401 -12.228 1.00 41.45 147 LEU A C 1
ATOM 979 O O . LEU A 1 151 ? 41.838 -45.865 -13.297 1.00 42.87 147 LEU A O 1
ATOM 984 N N . PRO A 1 152 ? 41.814 -47.662 -11.916 1.00 39.78 148 PRO A N 1
ATOM 985 C CA . PRO A 1 152 ? 41.109 -48.482 -12.905 1.00 38.06 148 PRO A CA 1
ATOM 986 C C . PRO A 1 152 ? 39.799 -47.892 -13.385 1.00 42.64 148 PRO A C 1
ATOM 987 O O . PRO A 1 152 ? 39.066 -47.248 -12.612 1.00 42.25 148 PRO A O 1
ATOM 991 N N . ILE A 1 153 ? 39.484 -48.125 -14.658 1.00 43.34 149 ILE A N 1
ATOM 992 C CA . ILE A 1 153 ? 38.255 -47.603 -15.223 1.00 38.13 149 ILE A CA 1
ATOM 993 C C . ILE A 1 153 ? 37.090 -48.555 -14.930 1.00 36.44 149 ILE A C 1
ATOM 994 O O . ILE A 1 153 ? 37.251 -49.778 -15.074 1.00 38.14 149 ILE A O 1
ATOM 999 N N . PRO A 1 154 ? 35.920 -48.027 -14.512 1.00 34.21 150 PRO A N 1
ATOM 1000 C CA . PRO A 1 154 ? 34.736 -48.913 -14.410 1.00 34.52 150 PRO A CA 1
ATOM 1001 C C . PRO A 1 154 ? 34.223 -49.387 -15.769 1.00 38.30 150 PRO A C 1
ATOM 1002 O O . PRO A 1 154 ? 34.198 -48.640 -16.747 1.00 43.18 150 PRO A O 1
ATOM 1006 N N . ASP A 1 155 ? 33.769 -50.615 -15.801 1.00 39.99 151 ASP A N 1
ATOM 1007 C CA . ASP A 1 155 ? 33.357 -51.250 -17.046 1.00 40.68 151 ASP A CA 1
ATOM 1008 C C . ASP A 1 155 ? 32.279 -50.474 -17.788 1.00 36.55 151 ASP A C 1
ATOM 1009 O O . ASP A 1 155 ? 32.276 -50.467 -18.984 1.00 40.78 151 ASP A O 1
ATOM 1014 N N . ASP A 1 156 ? 31.356 -49.871 -17.057 1.00 37.76 152 ASP A N 1
ATOM 1015 C CA . ASP A 1 156 ? 30.272 -49.080 -17.630 1.00 38.98 152 ASP A CA 1
ATOM 1016 C C . ASP A 1 156 ? 30.678 -47.699 -18.207 1.00 39.90 152 ASP A C 1
ATOM 1017 O O . ASP A 1 156 ? 29.901 -47.132 -18.955 1.00 34.23 152 ASP A O 1
ATOM 1022 N N . LYS A 1 157 ? 31.861 -47.155 -17.875 1.00 34.32 153 LYS A N 1
ATOM 1023 C CA . LYS A 1 157 ? 32.313 -45.902 -18.462 1.00 29.29 153 LYS A CA 1
ATOM 1024 C C . LYS A 1 157 ? 32.972 -46.126 -19.815 1.00 29.40 153 LYS A C 1
ATOM 1025 O O . LYS A 1 157 ? 33.306 -47.262 -20.149 1.00 31.04 153 LYS A O 1
ATOM 103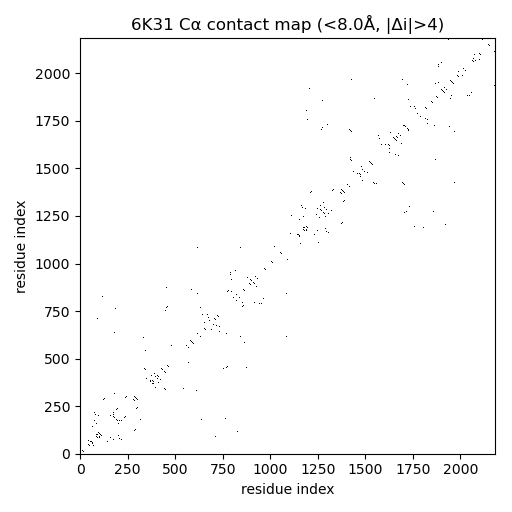1 N N . LYS A 1 158 ? 33.217 -45.031 -20.538 1.00 28.86 154 LYS A N 1
ATOM 1032 C CA . LYS A 1 158 ? 34.044 -45.043 -21.727 1.00 34.52 154 LYS A CA 1
ATOM 1033 C C . LYS A 1 158 ? 35.505 -44.788 -21.411 1.00 35.39 154 LYS A C 1
ATOM 1034 O O . LYS A 1 158 ? 35.836 -43.838 -20.741 1.00 39.74 154 LYS A O 1
ATOM 1040 N N . ALA A 1 159 ? 36.372 -45.627 -21.959 1.00 38.49 155 ALA A N 1
ATOM 1041 C CA . ALA A 1 159 ? 37.814 -45.527 -21.767 1.00 39.07 155 ALA A CA 1
ATOM 1042 C C . ALA A 1 159 ? 38.457 -44.672 -22.869 1.00 41.30 155 ALA A C 1
ATOM 1043 O O . ALA A 1 159 ? 38.224 -44.895 -24.078 1.00 43.77 155 ALA A O 1
ATOM 1045 N N . VAL A 1 160 ? 39.194 -43.653 -22.442 1.00 37.07 156 VAL A N 1
ATOM 1046 C CA . VAL A 1 160 ? 39.851 -42.712 -23.331 1.00 34.52 156 VAL A CA 1
ATOM 1047 C C . VAL A 1 160 ? 41.387 -42.759 -23.226 1.00 33.66 156 VAL A C 1
ATOM 1048 O O . VAL A 1 160 ? 41.917 -42.669 -22.130 1.00 37.75 156 VAL A O 1
ATOM 1052 N N . PRO A 1 161 ? 42.093 -42.892 -24.375 1.00 34.30 157 PRO A N 1
ATOM 1053 C CA . PRO A 1 161 ? 43.523 -43.013 -24.242 1.00 38.33 157 PRO A CA 1
ATOM 1054 C C . PRO A 1 161 ? 44.134 -41.742 -23.680 1.00 38.95 157 PRO A C 1
ATOM 1055 O O . PRO A 1 161 ? 43.642 -40.648 -23.895 1.00 31.69 157 PRO A O 1
ATOM 1059 N N . ARG A 1 162 ? 45.227 -41.917 -22.968 1.00 41.18 158 ARG A N 1
ATOM 1060 C CA . ARG A 1 162 ? 45.882 -40.806 -22.317 1.00 43.23 158 ARG A CA 1
ATOM 1061 C C . ARG A 1 162 ? 46.272 -39.684 -23.306 1.00 39.99 158 ARG A C 1
ATOM 1062 O O . ARG A 1 162 ? 46.090 -38.508 -22.999 1.00 36.30 158 ARG A O 1
ATOM 1070 N N . ASP A 1 163 ? 46.818 -40.048 -24.471 1.00 40.20 159 ASP A N 1
ATOM 1071 C CA . ASP A 1 163 ? 47.183 -39.037 -25.515 1.00 41.27 159 ASP A CA 1
ATOM 1072 C C . ASP A 1 163 ? 46.001 -38.207 -26.030 1.00 39.40 159 ASP A C 1
ATOM 1073 O O . ASP A 1 163 ? 46.126 -37.027 -26.327 1.00 38.99 159 ASP A O 1
ATOM 1078 N N . VAL A 1 164 ? 44.835 -38.822 -26.095 1.00 37.39 160 VAL A N 1
ATOM 1079 C CA . VAL A 1 164 ? 43.641 -38.146 -26.538 1.00 33.41 160 VAL A CA 1
ATOM 1080 C C . VAL A 1 164 ? 43.092 -37.205 -25.485 1.00 36.66 160 VAL A C 1
ATOM 1081 O O . VAL A 1 164 ? 42.568 -36.135 -25.817 1.00 42.10 160 VAL A O 1
ATOM 1085 N N . PHE A 1 165 ? 43.118 -37.639 -24.231 1.00 32.76 161 PHE A N 1
ATOM 1086 C CA . PHE A 1 165 ? 42.777 -36.770 -23.141 1.00 33.35 161 PHE A CA 1
ATOM 1087 C C . PHE A 1 165 ? 43.661 -35.527 -23.194 1.00 36.84 161 PHE A C 1
ATOM 1088 O O . PHE A 1 165 ? 43.151 -34.416 -23.136 1.00 42.07 161 PHE A O 1
ATOM 1096 N N . ALA A 1 166 ? 44.984 -35.714 -23.291 1.00 33.19 162 ALA A N 1
ATOM 1097 C CA . ALA A 1 166 ? 45.919 -34.587 -23.332 1.00 33.46 162 ALA A CA 1
ATOM 1098 C C . ALA A 1 166 ? 45.514 -33.562 -24.379 1.00 35.05 162 ALA A C 1
ATOM 1099 O O . ALA A 1 166 ? 45.508 -32.375 -24.094 1.00 40.62 162 ALA A O 1
ATOM 1101 N N . ARG A 1 167 ? 45.125 -34.028 -25.564 1.00 39.70 163 ARG A N 1
ATOM 1102 C CA . ARG A 1 167 ? 44.710 -33.165 -26.692 1.00 41.98 163 ARG A CA 1
ATOM 1103 C C . ARG A 1 167 ? 43.379 -32.508 -26.502 1.00 43.05 163 ARG A C 1
ATOM 1104 O O . ARG A 1 167 ? 43.175 -31.388 -26.967 1.00 49.78 163 ARG A O 1
ATOM 1112 N N . VAL A 1 168 ? 42.467 -33.180 -25.825 1.00 41.02 164 VAL A N 1
ATOM 1113 C CA . VAL A 1 168 ? 41.178 -32.557 -25.497 1.00 39.49 164 VAL A CA 1
ATOM 1114 C C . VAL A 1 168 ? 41.335 -31.485 -24.437 1.00 33.84 164 VAL A C 1
ATOM 1115 O O . VAL A 1 168 ? 40.746 -30.413 -24.520 1.00 37.74 164 VAL A O 1
ATOM 1119 N N . LEU A 1 169 ? 42.133 -31.763 -23.427 1.00 34.67 165 LEU A N 1
ATOM 1120 C CA . LEU A 1 169 ? 42.499 -30.713 -22.463 1.00 41.25 165 LEU A CA 1
ATOM 1121 C C . LEU A 1 169 ? 43.178 -29.475 -23.094 1.00 43.78 165 LEU A C 1
ATOM 1122 O O . LEU A 1 169 ? 42.966 -28.362 -22.618 1.00 56.27 165 LEU A O 1
ATOM 1127 N N . ALA A 1 170 ? 44.025 -29.671 -24.116 1.00 44.37 166 ALA A N 1
ATOM 1128 C CA . ALA A 1 170 ? 44.716 -28.543 -24.825 1.00 38.45 166 ALA A CA 1
ATOM 1129 C C . ALA A 1 170 ? 43.737 -27.723 -25.619 1.00 35.64 166 ALA A C 1
ATOM 1130 O O . ALA A 1 170 ? 43.770 -26.501 -25.582 1.00 37.59 166 ALA A O 1
ATOM 1132 N N . ALA A 1 171 ? 42.836 -28.399 -26.326 1.00 37.71 167 ALA A N 1
ATOM 1133 C CA . ALA A 1 171 ? 41.698 -27.729 -26.993 1.00 35.47 167 ALA A CA 1
ATOM 1134 C C . ALA A 1 171 ? 40.824 -26.974 -25.987 1.00 37.25 167 ALA A C 1
ATOM 1135 O O . ALA A 1 171 ? 40.379 -25.861 -26.256 1.00 37.90 167 ALA A O 1
ATOM 1137 N N . ALA A 1 172 ? 40.611 -27.563 -24.807 1.00 40.24 168 ALA A N 1
ATOM 1138 C CA . ALA A 1 172 ? 39.766 -26.928 -23.757 1.00 41.07 168 ALA A CA 1
ATOM 1139 C C . ALA A 1 172 ? 40.264 -25.587 -23.215 1.00 41.15 168 ALA A C 1
ATOM 1140 O O . ALA A 1 172 ? 39.461 -24.726 -22.880 1.00 48.82 168 ALA A O 1
ATOM 1142 N N . VAL A 1 173 ? 41.578 -25.429 -23.084 1.00 42.17 169 VAL A N 1
ATOM 1143 C CA . VAL A 1 173 ? 42.143 -24.154 -22.630 1.00 45.22 169 VAL A CA 1
ATOM 1144 C C . VAL A 1 173 ? 42.357 -23.114 -23.746 1.00 48.82 169 VAL A C 1
ATOM 1145 O O . VAL A 1 173 ? 42.700 -21.975 -23.459 1.00 51.15 169 VAL A O 1
ATOM 1149 N N . ASP A 1 174 ? 42.181 -23.517 -25.004 1.00 55.60 170 ASP A N 1
ATOM 1150 C CA . ASP A 1 174 ? 42.158 -22.610 -26.132 1.00 53.62 170 ASP A CA 1
ATOM 1151 C C . ASP A 1 174 ? 40.705 -22.463 -26.600 1.00 48.79 170 ASP A C 1
ATOM 1152 O O . ASP A 1 174 ? 40.301 -22.995 -27.630 1.00 48.32 170 ASP A O 1
ATOM 1157 N N . ALA A 1 175 ? 39.931 -21.694 -25.858 1.00 46.95 171 ALA A N 1
ATOM 1158 C CA . ALA A 1 175 ? 38.534 -21.455 -26.212 1.00 50.49 171 ALA A CA 1
ATOM 1159 C C . ALA A 1 175 ? 38.362 -20.272 -27.176 1.00 50.96 171 ALA A C 1
ATOM 1160 O O . ALA A 1 175 ? 38.969 -19.220 -26.944 1.00 56.39 171 ALA A O 1
ATOM 1162 N N . PRO A 1 176 ? 37.445 -20.385 -28.164 1.00 46.07 172 PRO A N 1
ATOM 1163 C CA . PRO A 1 176 ? 37.219 -19.302 -29.121 1.00 46.34 172 PRO A CA 1
ATOM 1164 C C . PRO A 1 176 ? 36.705 -18.031 -28.515 1.00 47.95 172 PRO A C 1
ATOM 1165 O O . PRO A 1 176 ? 36.208 -18.026 -27.405 1.00 54.70 172 PRO A O 1
ATOM 1169 N N . ASP A 1 177 ? 36.794 -16.960 -29.286 1.00 55.41 173 ASP A N 1
ATOM 1170 C CA . ASP A 1 177 ? 36.585 -15.606 -28.788 1.00 51.76 173 ASP A CA 1
ATOM 1171 C C . ASP A 1 177 ? 35.164 -15.306 -28.372 1.00 50.62 173 ASP A C 1
ATOM 1172 O O . ASP A 1 177 ? 34.948 -14.618 -27.366 1.00 48.91 173 ASP A O 1
ATOM 1177 N N . ASP A 1 178 ? 34.184 -15.793 -29.139 1.00 46.75 174 ASP A N 1
ATOM 1178 C CA . ASP A 1 178 ? 32.783 -15.612 -28.743 1.00 44.98 174 ASP A CA 1
ATOM 1179 C C . ASP A 1 178 ? 32.522 -16.182 -27.326 1.00 45.95 174 ASP A C 1
ATOM 1180 O O . ASP A 1 178 ? 31.937 -15.535 -26.477 1.00 47.31 174 ASP A O 1
ATOM 1185 N N . LEU A 1 179 ? 33.050 -17.366 -27.074 1.00 44.61 175 LEU A N 1
ATOM 1186 C CA . LEU A 1 179 ? 32.806 -18.071 -25.860 1.00 42.11 175 LEU A CA 1
ATOM 1187 C C . LEU A 1 179 ? 33.472 -17.382 -24.691 1.00 42.01 175 LEU A C 1
ATOM 1188 O O . LEU A 1 179 ? 32.975 -17.418 -23.559 1.00 44.54 175 LEU A O 1
ATOM 1201 N N . THR A 1 181 ? 33.839 -14.163 -24.271 1.00 41.04 177 THR A N 1
ATOM 1202 C CA . THR A 1 181 ? 33.378 -12.804 -24.080 1.00 40.30 177 THR A CA 1
ATOM 1203 C C . THR A 1 181 ? 32.473 -12.726 -22.872 1.00 42.50 177 THR A C 1
ATOM 1204 O O . THR A 1 181 ? 31.371 -13.281 -22.895 1.00 49.69 177 THR A O 1
ATOM 1208 N N . LEU A 1 182 ? 32.936 -12.025 -21.834 1.00 40.92 178 LEU A N 1
ATOM 1209 C CA . LEU A 1 182 ? 32.087 -11.706 -20.667 1.00 38.89 178 LEU A CA 1
ATOM 1210 C C . LEU A 1 182 ? 30.818 -11.026 -21.103 1.00 36.57 178 LEU A C 1
ATOM 1211 O O . LEU A 1 182 ? 30.893 -10.050 -21.794 1.00 46.33 178 LEU A O 1
ATOM 1216 N N . PRO A 1 183 ? 29.641 -11.501 -20.665 1.00 40.80 179 PRO A N 1
ATOM 1217 C CA . PRO A 1 183 ? 28.418 -10.803 -21.065 1.00 39.08 179 PRO A CA 1
ATOM 1218 C C . PRO A 1 183 ? 28.404 -9.336 -20.684 1.00 41.97 179 PRO A C 1
ATOM 1219 O O . PRO A 1 183 ? 27.904 -8.506 -21.444 1.00 46.90 179 PRO A O 1
ATOM 1223 N N . TRP A 1 184 ? 28.972 -9.053 -19.516 1.00 45.85 180 TRP A N 1
ATOM 1224 C CA . TRP A 1 184 ? 28.973 -7.729 -18.881 1.00 46.61 180 TRP A CA 1
ATOM 1225 C C . TRP A 1 184 ? 29.520 -6.623 -19.780 1.00 46.45 180 TRP A C 1
ATOM 1226 O O . TRP A 1 184 ? 28.996 -5.513 -19.789 1.00 45.78 180 TRP A O 1
ATOM 1237 N N . ALA A 1 185 ? 30.589 -6.938 -20.500 1.00 53.92 181 ALA A N 1
ATOM 1238 C CA . ALA A 1 185 ? 31.233 -6.013 -21.426 1.00 59.01 181 ALA A CA 1
ATOM 1239 C C . ALA A 1 185 ? 30.947 -6.356 -22.880 1.00 53.39 181 ALA A C 1
ATOM 1240 O O . ALA A 1 185 ? 31.676 -5.916 -23.755 1.00 48.83 181 ALA A O 1
ATOM 1242 N N . SER A 1 186 ? 29.887 -7.119 -23.149 1.00 51.76 182 SER A N 1
ATOM 1243 C CA . SER A 1 186 ? 29.650 -7.624 -24.507 1.00 51.63 182 SER A CA 1
ATOM 1244 C C . SER A 1 186 ? 29.120 -6.533 -25.477 1.00 56.76 182 SER A C 1
ATOM 1245 O O . SER A 1 186 ? 29.093 -6.753 -26.688 1.00 58.48 182 SER A O 1
ATOM 1248 N N . THR A 1 187 ? 28.670 -5.397 -24.930 1.00 60.74 183 THR A N 1
ATOM 1249 C CA . THR A 1 187 ? 28.109 -4.291 -25.706 1.00 60.44 183 THR A CA 1
ATOM 1250 C C . THR A 1 187 ? 29.090 -3.137 -25.930 1.00 62.84 183 THR A C 1
ATOM 1251 O O . THR A 1 187 ? 28.746 -2.203 -26.639 1.00 73.65 183 THR A O 1
ATOM 1255 N N . GLN A 1 188 ? 30.286 -3.213 -25.343 1.00 60.20 184 GLN A N 1
ATOM 1256 C CA . GLN A 1 188 ? 31.294 -2.155 -25.417 1.00 59.44 184 GLN A CA 1
ATOM 1257 C C . GLN A 1 188 ? 32.090 -2.258 -26.741 1.00 68.86 184 GLN A C 1
ATOM 1258 O O . GLN A 1 188 ? 31.981 -3.240 -27.490 1.00 65.22 184 GLN A O 1
ATOM 1264 N N . ALA A 1 189 ? 32.889 -1.224 -27.000 1.00 74.84 185 ALA A N 1
ATOM 1265 C CA . ALA A 1 189 ? 33.688 -1.106 -28.220 1.00 76.41 185 ALA A CA 1
ATOM 1266 C C . ALA A 1 189 ? 34.702 -2.228 -28.314 1.00 74.90 185 ALA A C 1
ATOM 1267 O O . ALA A 1 189 ? 34.790 -2.917 -29.349 1.00 63.85 185 ALA A O 1
ATOM 1269 N N . ASP A 1 190 ? 35.482 -2.387 -27.245 1.00 67.09 186 ASP A N 1
ATOM 1270 C CA . ASP A 1 190 ? 36.370 -3.532 -27.129 1.00 74.13 186 ASP A CA 1
ATOM 1271 C C . ASP A 1 190 ? 35.865 -4.457 -25.984 1.00 72.56 186 ASP A C 1
ATOM 1272 O O . ASP A 1 190 ? 36.154 -4.194 -24.802 1.00 68.94 186 ASP A O 1
ATOM 1277 N N . PRO A 1 191 ? 35.086 -5.519 -26.332 1.00 63.47 187 PRO A N 1
ATOM 1278 C CA . PRO A 1 191 ? 34.598 -6.415 -25.263 1.00 62.30 187 PRO A CA 1
ATOM 1279 C C . PRO A 1 191 ? 35.704 -7.214 -24.569 1.00 53.08 187 PRO A C 1
ATOM 1280 O O . PRO A 1 191 ? 36.540 -7.795 -25.246 1.00 56.13 187 PRO A O 1
ATOM 1284 N N . ALA A 1 192 ? 35.725 -7.209 -23.238 1.00 48.45 188 ALA A N 1
ATOM 1285 C CA . ALA A 1 192 ? 36.635 -8.061 -22.470 1.00 44.37 188 ALA A CA 1
ATOM 1286 C C . ALA A 1 192 ? 36.410 -9.557 -22.707 1.00 49.63 188 ALA A C 1
ATOM 1287 O O . ALA A 1 192 ? 35.273 -10.031 -22.799 1.00 51.90 188 ALA A O 1
ATOM 1289 N N . ARG A 1 193 ? 37.516 -10.289 -22.769 1.00 51.22 189 ARG A N 1
ATOM 1290 C CA . ARG A 1 193 ? 37.532 -11.705 -23.021 1.00 51.24 189 ARG A CA 1
ATOM 1291 C C . ARG A 1 193 ? 38.529 -12.335 -22.071 1.00 52.40 189 ARG A C 1
ATOM 1292 O O . ARG A 1 193 ? 39.727 -12.077 -22.152 1.00 53.62 189 ARG A O 1
ATOM 1300 N N . CYS A 1 194 ? 38.062 -13.185 -21.185 1.00 56.49 190 CYS A N 1
ATOM 1301 C CA . CYS A 1 194 ? 38.983 -13.889 -20.288 1.00 54.01 190 CYS A CA 1
ATOM 1302 C C . CYS A 1 194 ? 38.369 -15.175 -19.759 1.00 53.15 190 CYS A C 1
ATOM 1303 O O . CYS A 1 194 ? 37.187 -15.443 -19.943 1.00 50.60 190 CYS A O 1
ATOM 1306 N N . PHE A 1 195 ? 39.190 -15.956 -19.084 1.00 47.06 191 PHE A N 1
ATOM 1307 C CA . PHE A 1 195 ? 38.691 -17.012 -18.276 1.00 42.46 191 PHE A CA 1
ATOM 1308 C C . PHE A 1 195 ? 38.306 -16.403 -16.937 1.00 40.10 191 PHE A C 1
ATOM 1309 O O . PHE A 1 195 ? 38.975 -15.509 -16.460 1.00 42.07 191 PHE A O 1
ATOM 1317 N N . VAL A 1 196 ? 37.197 -16.885 -16.373 1.00 38.62 192 VAL A N 1
ATOM 1318 C CA . VAL A 1 196 ? 36.766 -16.581 -15.003 1.00 36.51 192 VAL A CA 1
ATOM 1319 C C . VAL A 1 196 ? 36.977 -17.837 -14.193 1.00 36.53 192 VAL A C 1
ATOM 1320 O O . VAL A 1 196 ? 37.009 -18.936 -14.744 1.00 39.05 192 VAL A O 1
ATOM 1324 N N . SER A 1 197 ? 37.081 -17.682 -12.885 1.00 35.05 193 SER A N 1
ATOM 1325 C CA . SER A 1 197 ? 37.407 -18.780 -12.041 1.00 34.27 193 SER A CA 1
ATOM 1326 C C . SER A 1 197 ? 36.980 -18.570 -10.601 1.00 38.11 193 SER A C 1
ATOM 1327 O O . SER A 1 197 ? 36.906 -17.431 -10.117 1.00 41.42 193 SER A O 1
ATOM 1330 N N . LEU A 1 198 ? 36.747 -19.693 -9.916 1.00 37.56 194 LEU A N 1
ATOM 1331 C CA . LEU A 1 198 ? 36.080 -19.734 -8.608 1.00 38.33 194 LEU A CA 1
ATOM 1332 C C . LEU A 1 198 ? 36.719 -20.818 -7.777 1.00 35.75 194 LEU A C 1
ATOM 1333 O O . LEU A 1 198 ? 37.143 -21.825 -8.316 1.00 37.43 194 LEU A O 1
ATOM 1338 N N . LEU A 1 199 ? 36.870 -20.565 -6.489 1.00 34.75 195 LEU A N 1
ATOM 1339 C CA . LEU A 1 199 ? 37.365 -21.551 -5.550 1.00 39.37 195 LEU A CA 1
ATOM 1340 C C . LEU A 1 199 ? 36.146 -22.018 -4.797 1.00 38.74 195 LEU A C 1
ATOM 1341 O O . LEU A 1 199 ? 35.372 -21.173 -4.346 1.00 39.28 195 LEU A O 1
ATOM 1346 N N . LEU A 1 200 ? 35.948 -23.333 -4.695 1.00 35.89 196 LEU A N 1
ATOM 1347 C CA . LEU A 1 200 ? 34.878 -23.881 -3.813 1.00 37.09 196 LEU A CA 1
ATOM 1348 C C . LEU A 1 200 ? 35.489 -24.726 -2.728 1.00 31.30 196 LEU A C 1
ATOM 1349 O O . LEU A 1 200 ? 36.502 -25.344 -2.943 1.00 27.69 196 LEU A O 1
ATOM 1354 N N . ARG A 1 201 ? 34.838 -24.803 -1.583 1.00 33.39 197 ARG A N 1
ATOM 1355 C CA . ARG A 1 201 ? 35.273 -25.750 -0.526 1.00 38.52 197 ARG A CA 1
ATOM 1356 C C . ARG A 1 201 ? 34.100 -26.686 -0.125 1.00 37.10 197 ARG A C 1
ATOM 1357 O O . ARG A 1 201 ? 33.579 -26.583 0.983 1.00 42.40 197 ARG A O 1
ATOM 1365 N N . PRO A 1 202 ? 33.682 -27.578 -1.032 1.00 36.20 198 PRO A N 1
ATOM 1366 C CA . PRO A 1 202 ? 32.504 -28.405 -0.723 1.00 38.50 198 PRO A CA 1
ATOM 1367 C C . PRO A 1 202 ? 32.768 -29.420 0.379 1.00 37.98 198 PRO A C 1
ATOM 1368 O O . PRO A 1 202 ? 33.823 -30.092 0.384 1.00 36.62 198 PRO A O 1
ATOM 1372 N N . VAL A 1 203 ? 31.806 -29.510 1.291 1.00 36.31 199 VAL A N 1
ATOM 1373 C CA . VAL A 1 203 ? 31.884 -30.441 2.418 1.00 40.71 199 VAL A CA 1
ATOM 1374 C C . VAL A 1 203 ? 31.960 -31.924 1.980 1.00 38.52 199 VAL A C 1
ATOM 1375 O O . VAL A 1 203 ? 31.181 -32.364 1.141 1.00 38.23 199 VAL A O 1
ATOM 1379 N N . VAL A 1 204 ? 32.877 -32.666 2.588 1.00 36.67 200 VAL A N 1
ATOM 1380 C CA . VAL A 1 204 ? 33.037 -34.107 2.435 1.00 35.05 200 VAL A CA 1
ATOM 1381 C C . VAL A 1 204 ? 32.965 -34.909 3.757 1.00 37.54 200 VAL A C 1
ATOM 1382 O O . VAL A 1 204 ? 32.498 -36.051 3.760 1.00 33.97 200 VAL A O 1
ATOM 1386 N N . VAL A 1 205 ? 33.430 -34.326 4.856 1.00 36.13 201 VAL A N 1
ATOM 1387 C CA . VAL A 1 205 ? 33.387 -34.974 6.144 1.00 38.87 201 VAL A CA 1
ATOM 1388 C C . VAL A 1 205 ? 32.505 -34.127 7.053 1.00 39.61 201 VAL A C 1
ATOM 1389 O O . VAL A 1 205 ? 32.828 -33.004 7.326 1.00 43.37 201 VAL A O 1
ATOM 1393 N N . PRO A 1 206 ? 31.379 -34.654 7.493 1.00 39.15 202 PRO A N 1
ATOM 1394 C CA . PRO A 1 206 ? 30.568 -33.869 8.395 1.00 42.50 202 PRO A CA 1
ATOM 1395 C C . PRO A 1 206 ? 31.111 -33.753 9.826 1.00 41.38 202 PRO A C 1
ATOM 1396 O O . PRO A 1 206 ? 31.897 -34.552 10.289 1.00 36.09 202 PRO A O 1
ATOM 1400 N N . GLU A 1 207 ? 30.608 -32.752 10.517 1.00 46.70 203 GLU A N 1
ATOM 1401 C CA . GLU A 1 207 ? 30.945 -32.537 11.890 1.00 49.28 203 GLU A CA 1
ATOM 1402 C C . GLU A 1 207 ? 30.139 -33.474 12.737 1.00 40.53 203 GLU A C 1
ATOM 1403 O O . GLU A 1 207 ? 28.946 -33.591 12.549 1.00 39.85 203 GLU A O 1
ATOM 1409 N N . VAL A 1 208 ? 30.801 -34.132 13.671 1.00 41.52 204 VAL A N 1
ATOM 1410 C CA . VAL A 1 208 ? 30.108 -34.866 14.743 1.00 42.48 204 VAL A CA 1
ATOM 1411 C C . VAL A 1 208 ? 30.792 -34.536 16.077 1.00 41.23 204 VAL A C 1
ATOM 1412 O O . VAL A 1 208 ? 31.978 -34.828 16.261 1.00 38.78 204 VAL A O 1
ATOM 1416 N N . PRO A 1 209 ? 30.067 -33.928 17.012 1.00 45.03 205 PRO A N 1
ATOM 1417 C CA . PRO A 1 209 ? 30.685 -33.307 18.207 1.00 50.68 205 PRO A CA 1
ATOM 1418 C C . PRO A 1 209 ? 31.845 -34.007 18.930 1.00 48.92 205 PRO A C 1
ATOM 1419 O O . PRO A 1 209 ? 32.941 -33.457 19.009 1.00 54.30 205 PRO A O 1
ATOM 1423 N N . GLY A 1 210 ? 31.676 -35.214 19.389 1.00 53.31 206 GLY A N 1
ATOM 1424 C CA . GLY A 1 210 ? 32.823 -35.838 20.061 1.00 57.71 206 GLY A CA 1
ATOM 1425 C C . GLY A 1 210 ? 33.844 -36.459 19.131 1.00 55.09 206 GLY A C 1
ATOM 1426 O O . GLY A 1 210 ? 34.762 -37.130 19.578 1.00 60.71 206 GLY A O 1
ATOM 1427 N N . PHE A 1 211 ? 33.677 -36.287 17.825 1.00 52.68 207 PHE A N 1
ATOM 1428 C CA . PHE A 1 211 ? 34.217 -37.263 16.856 1.00 42.91 207 PHE A CA 1
ATOM 1429 C C . PHE A 1 211 ? 34.972 -36.662 15.666 1.00 39.72 207 PHE A C 1
ATOM 1430 O O . PHE A 1 211 ? 36.061 -37.108 15.396 1.00 39.81 207 PHE A O 1
ATOM 1438 N N . SER A 1 212 ? 34.398 -35.701 14.934 1.00 37.78 208 SER A N 1
ATOM 1439 C CA . SER A 1 212 ? 35.001 -35.247 13.675 1.00 36.15 208 SER A CA 1
ATOM 1440 C C . SER A 1 212 ? 34.749 -33.791 13.448 1.00 33.01 208 SER A C 1
ATOM 1441 O O . SER A 1 212 ? 33.655 -33.268 13.661 1.00 32.86 208 SER A O 1
ATOM 1444 N N . ALA A 1 213 ? 35.790 -33.133 13.007 1.00 36.37 209 ALA A N 1
ATOM 1445 C CA . ALA A 1 213 ? 35.676 -31.772 12.533 1.00 40.42 209 ALA A CA 1
ATOM 1446 C C . ALA A 1 213 ? 35.109 -31.848 11.127 1.00 35.66 209 ALA A C 1
ATOM 1447 O O . ALA A 1 213 ? 35.472 -32.724 10.367 1.00 28.77 209 ALA A O 1
ATOM 1449 N N . GLU A 1 214 ? 34.240 -30.917 10.777 1.00 40.42 210 GLU A N 1
ATOM 1450 C CA . GLU A 1 214 ? 33.893 -30.773 9.366 1.00 43.29 210 GLU A CA 1
ATOM 1451 C C . GLU A 1 214 ? 35.151 -30.564 8.546 1.00 39.01 210 GLU A C 1
ATOM 1452 O O . GLU A 1 214 ? 36.004 -29.805 8.935 1.00 43.02 210 GLU A O 1
ATOM 1458 N N . ARG A 1 215 ? 35.266 -31.266 7.437 1.00 40.10 211 ARG A N 1
ATOM 1459 C CA . ARG A 1 215 ? 36.377 -31.094 6.480 1.00 36.81 211 ARG A CA 1
ATOM 1460 C C . ARG A 1 215 ? 35.773 -30.960 5.088 1.00 40.17 211 ARG A C 1
ATOM 1461 O O . ARG A 1 215 ? 34.661 -31.415 4.855 1.00 44.18 211 ARG A O 1
ATOM 1469 N N . SER A 1 216 ? 36.508 -30.329 4.188 1.00 40.49 212 SER A N 1
ATOM 1470 C CA . SER A 1 216 ? 36.065 -30.091 2.821 1.00 40.75 212 SER A CA 1
ATOM 1471 C C . SER A 1 216 ? 37.230 -30.347 1.907 1.00 40.99 212 SER A C 1
ATOM 1472 O O . SER A 1 216 ? 38.369 -30.354 2.358 1.00 42.17 212 SER A O 1
ATOM 1483 N N . GLU A 1 218 ? 38.909 -28.920 -1.911 1.00 37.68 214 GLU A N 1
ATOM 1484 C CA . GLU A 1 218 ? 38.904 -27.659 -2.635 1.00 38.64 214 GLU A CA 1
ATOM 1485 C C . GLU A 1 218 ? 38.646 -27.954 -4.101 1.00 33.84 214 GLU A C 1
ATOM 1486 O O . GLU A 1 218 ? 39.177 -28.906 -4.641 1.00 36.99 214 GLU A O 1
ATOM 1492 N N . ILE A 1 219 ? 37.824 -27.143 -4.741 1.00 34.34 215 ILE A N 1
ATOM 1493 C CA . ILE A 1 219 ? 37.613 -27.257 -6.164 1.00 34.60 215 ILE A CA 1
ATOM 1494 C C . ILE A 1 219 ? 37.858 -25.918 -6.815 1.00 34.70 215 ILE A C 1
ATOM 1495 O O . ILE A 1 219 ? 37.428 -24.853 -6.319 1.00 37.80 215 ILE A O 1
ATOM 1500 N N . ARG A 1 220 ? 38.512 -25.987 -7.958 1.00 37.20 216 ARG A N 1
ATOM 1501 C CA . ARG A 1 220 ? 38.702 -24.823 -8.793 1.00 40.76 216 ARG A CA 1
ATOM 1502 C C . ARG A 1 220 ? 37.843 -24.961 -10.015 1.00 37.65 216 ARG A C 1
ATOM 1503 O O . ARG A 1 220 ? 38.078 -25.820 -10.849 1.00 38.26 216 ARG A O 1
ATOM 1511 N N . PHE A 1 221 ? 36.842 -24.116 -10.098 1.00 36.17 217 PHE A N 1
ATOM 1512 C CA . PHE A 1 221 ? 36.030 -24.011 -11.291 1.00 41.08 217 PHE A CA 1
ATOM 1513 C C . PHE A 1 221 ? 36.607 -22.943 -12.216 1.00 40.49 217 PHE A C 1
ATOM 1514 O O . PHE A 1 221 ? 36.705 -21.783 -11.846 1.00 41.29 217 PHE A O 1
ATOM 1522 N N . ILE A 1 222 ? 36.938 -23.343 -13.425 1.00 40.01 218 ILE A N 1
ATOM 1523 C CA . ILE A 1 222 ? 37.478 -22.446 -14.447 1.00 42.84 218 ILE A CA 1
ATOM 1524 C C . ILE A 1 222 ? 36.555 -22.493 -15.635 1.00 41.23 218 ILE A C 1
ATOM 1525 O O . ILE A 1 222 ? 36.136 -23.571 -16.028 1.00 45.03 218 ILE A O 1
ATOM 1530 N N . ALA A 1 223 ? 36.280 -21.342 -16.233 1.00 43.58 219 ALA A N 1
ATOM 1531 C CA . ALA A 1 223 ? 35.302 -21.237 -17.344 1.00 44.21 219 ALA A CA 1
ATOM 1532 C C . ALA A 1 223 ? 35.567 -20.032 -18.207 1.00 43.17 219 ALA A C 1
ATOM 1533 O O . ALA A 1 223 ? 36.095 -19.042 -17.691 1.00 46.68 219 ALA A O 1
ATOM 1535 N N . PRO A 1 224 ? 35.261 -20.121 -19.518 1.00 42.22 220 PRO A N 1
ATOM 1536 C CA . PRO A 1 224 ? 35.281 -18.962 -20.406 1.00 39.98 220 PRO A CA 1
ATOM 1537 C C . PRO A 1 224 ? 34.265 -17.943 -19.971 1.00 38.74 220 PRO A C 1
ATOM 1538 O O . PRO A 1 224 ? 33.186 -18.330 -19.559 1.00 41.70 220 PRO A O 1
ATOM 1542 N N . GLY A 1 225 ? 34.597 -16.653 -20.063 1.00 38.34 221 GLY A N 1
ATOM 1543 C CA . GLY A 1 225 ? 33.751 -15.552 -19.558 1.00 33.62 221 GLY A CA 1
ATOM 1544 C C . GLY A 1 225 ? 32.319 -15.579 -20.046 1.00 36.31 221 GLY A C 1
ATOM 1545 O O . GLY A 1 225 ? 31.404 -15.202 -19.294 1.00 36.54 221 GLY A O 1
ATOM 1546 N N . GLY A 1 226 ? 32.108 -16.060 -21.282 1.00 34.63 222 GLY A N 1
ATOM 1547 C CA . GLY A 1 226 ? 30.759 -16.343 -21.787 1.00 35.15 222 GLY A CA 1
ATOM 1548 C C . GLY A 1 226 ? 29.857 -17.177 -20.889 1.00 32.64 222 GLY A C 1
ATOM 1549 O O . GLY A 1 226 ? 28.652 -17.029 -20.943 1.00 36.98 222 GLY A O 1
ATOM 1550 N N . LEU A 1 227 ? 30.451 -18.049 -20.082 1.00 35.83 223 LEU A N 1
ATOM 1551 C CA . LEU A 1 227 ? 29.759 -18.971 -19.171 1.00 36.80 223 LEU A CA 1
ATOM 1552 C C . LEU A 1 227 ? 29.934 -18.618 -17.685 1.00 37.32 223 LEU A C 1
ATOM 1553 O O . LEU A 1 227 ? 30.072 -19.493 -16.834 1.00 42.25 223 LEU A O 1
ATOM 1558 N N . VAL A 1 228 ? 29.916 -17.344 -17.369 1.00 37.95 224 VAL A N 1
ATOM 1559 C CA . VAL A 1 228 ? 30.004 -16.899 -15.971 1.00 37.90 224 VAL A CA 1
ATOM 1560 C C . VAL A 1 228 ? 28.673 -17.182 -15.180 1.00 36.73 224 VAL A C 1
ATOM 1561 O O . VAL A 1 228 ? 28.712 -17.333 -13.968 1.00 37.22 224 VAL A O 1
ATOM 1565 N N . SER A 1 229 ? 27.521 -17.278 -15.866 1.00 31.76 225 SER A N 1
ATOM 1566 C CA . SER A 1 229 ? 26.280 -17.784 -15.245 1.00 31.57 225 SER A CA 1
ATOM 1567 C C . SER A 1 229 ? 26.486 -19.121 -14.512 1.00 33.22 225 SER A C 1
ATOM 1568 O O . SER A 1 229 ? 26.018 -19.307 -13.388 1.00 31.45 225 SER A O 1
ATOM 1571 N N . ASN A 1 230 ? 27.256 -20.023 -15.126 1.00 35.54 226 ASN A N 1
ATOM 1572 C CA . ASN A 1 230 ? 27.580 -21.312 -14.505 1.00 37.86 226 ASN A CA 1
ATOM 1573 C C . ASN A 1 230 ? 28.313 -21.207 -13.182 1.00 40.38 226 ASN A C 1
ATOM 1574 O O . ASN A 1 230 ? 28.178 -22.087 -12.338 1.00 36.56 226 ASN A O 1
ATOM 1579 N N . LEU A 1 231 ? 29.134 -20.163 -13.034 1.00 39.91 227 LEU A N 1
ATOM 1580 C CA . LEU A 1 231 ? 29.865 -19.965 -11.799 1.00 35.03 227 LEU A CA 1
ATOM 1581 C C . LEU A 1 231 ? 28.944 -19.407 -10.745 1.00 32.29 227 LEU A C 1
ATOM 1582 O O . LEU A 1 231 ? 29.033 -19.787 -9.580 1.00 30.79 227 LEU A O 1
ATOM 1587 N N . ASP A 1 232 ? 28.060 -18.523 -11.164 1.00 30.12 228 ASP A N 1
ATOM 1588 C CA . ASP A 1 232 ? 27.042 -17.991 -10.291 1.00 36.16 228 ASP A CA 1
ATOM 1589 C C . ASP A 1 232 ? 26.278 -19.179 -9.737 1.00 34.06 228 ASP A C 1
ATOM 1590 O O . ASP A 1 232 ? 26.048 -19.268 -8.544 1.00 33.38 228 ASP A O 1
ATOM 1595 N N . PHE A 1 233 ? 25.942 -20.095 -10.629 1.00 35.33 229 PHE A N 1
ATOM 1596 C CA . PHE A 1 233 ? 25.193 -21.308 -10.302 1.00 32.68 229 PHE A CA 1
ATOM 1597 C C . PHE A 1 233 ? 25.865 -22.082 -9.161 1.00 33.50 229 PHE A C 1
ATOM 1598 O O . PHE A 1 233 ? 25.280 -22.205 -8.085 1.00 36.41 229 PHE A O 1
ATOM 1606 N N . VAL A 1 234 ? 27.097 -22.520 -9.370 1.00 33.51 230 VAL A N 1
ATOM 1607 C CA . VAL A 1 234 ? 27.788 -23.309 -8.355 1.00 36.49 230 VAL A CA 1
ATOM 1608 C C . VAL A 1 234 ? 28.098 -22.577 -7.057 1.00 35.24 230 VAL A C 1
ATOM 1609 O O . VAL A 1 234 ? 28.086 -23.191 -5.985 1.00 34.76 230 VAL A O 1
ATOM 1613 N N . GLU A 1 235 ? 28.350 -21.278 -7.152 1.00 37.99 231 GLU A N 1
ATOM 1614 C CA . GLU A 1 235 ? 28.675 -20.452 -5.986 1.00 42.97 231 GLU A CA 1
ATOM 1615 C C . GLU A 1 235 ? 27.474 -20.386 -5.033 1.00 39.61 231 GLU A C 1
ATOM 1616 O O . GLU A 1 235 ? 27.657 -20.409 -3.835 1.00 41.04 231 GLU A O 1
ATOM 1622 N N . GLY A 1 236 ? 26.270 -20.241 -5.570 1.00 37.79 232 GLY A N 1
ATOM 1623 C CA . GLY A 1 236 ? 25.045 -20.238 -4.745 1.00 37.38 232 GLY A CA 1
ATOM 1624 C C . GLY A 1 236 ? 24.810 -21.581 -4.046 1.00 37.82 232 GLY A C 1
ATOM 1625 O O . GLY A 1 236 ? 24.381 -21.614 -2.908 1.00 40.74 232 GLY A O 1
ATOM 1626 N N . ILE A 1 237 ? 25.159 -22.678 -4.702 1.00 34.27 233 ILE A N 1
ATOM 1627 C CA . ILE A 1 237 ? 24.931 -23.980 -4.145 1.00 36.50 233 ILE A CA 1
ATOM 1628 C C . ILE A 1 237 ? 25.991 -24.291 -3.082 1.00 36.68 233 ILE A C 1
ATOM 1629 O O . ILE A 1 237 ? 25.622 -24.658 -1.947 1.00 35.74 233 ILE A O 1
ATOM 1634 N N . PHE A 1 238 ? 27.273 -24.141 -3.432 1.00 35.46 234 PHE A N 1
ATOM 1635 C CA . PHE A 1 238 ? 28.370 -24.526 -2.547 1.00 33.30 234 PHE A CA 1
ATOM 1636 C C . PHE A 1 238 ? 29.172 -23.440 -1.821 1.00 31.87 234 PHE A C 1
ATOM 1637 O O . PHE A 1 238 ? 30.177 -23.745 -1.135 1.00 29.26 234 PHE A O 1
ATOM 1645 N N . GLY A 1 239 ? 28.774 -22.186 -1.958 1.00 36.24 235 GLY A N 1
ATOM 1646 C CA . GLY A 1 239 ? 29.509 -21.047 -1.330 1.00 42.17 235 GLY A CA 1
ATOM 1647 C C . GLY A 1 239 ? 30.765 -20.535 -2.073 1.00 45.16 235 GLY A C 1
ATOM 1648 O O . GLY A 1 239 ? 31.375 -21.263 -2.826 1.00 49.36 235 GLY A O 1
ATOM 1649 N N . ASN A 1 240 ? 31.136 -19.275 -1.849 1.00 42.75 236 ASN A N 1
ATOM 1650 C CA . ASN A 1 240 ? 32.340 -18.707 -2.407 1.00 42.31 236 ASN A CA 1
ATOM 1651 C C . ASN A 1 240 ? 33.502 -18.883 -1.458 1.00 43.36 236 ASN A C 1
ATOM 1652 O O . ASN A 1 240 ? 33.440 -18.463 -0.303 1.00 49.86 236 ASN A O 1
ATOM 1657 N N . GLY A 1 241 ? 34.574 -19.491 -1.937 1.00 44.85 237 GLY A N 1
ATOM 1658 C CA . GLY A 1 241 ? 35.714 -19.807 -1.103 1.00 46.59 237 GLY A CA 1
ATOM 1659 C C . GLY A 1 241 ? 36.696 -18.667 -0.925 1.00 50.67 237 GLY A C 1
ATOM 1660 O O . GLY A 1 241 ? 37.614 -18.779 -0.113 1.00 56.20 237 GLY A O 1
ATOM 1661 N N . GLY A 1 242 ? 36.523 -17.593 -1.700 1.00 55.69 238 GLY A N 1
ATOM 1662 C CA . GLY A 1 242 ? 37.396 -16.419 -1.656 1.00 53.89 238 GLY A CA 1
ATOM 1663 C C . GLY A 1 242 ? 38.550 -16.450 -2.656 1.00 49.64 238 GLY A C 1
ATOM 1664 O O . GLY A 1 242 ? 38.583 -17.271 -3.584 1.00 52.94 238 GLY A O 1
ATOM 1665 N N . ASP A 1 243 ? 39.497 -15.547 -2.455 1.00 47.46 239 ASP A N 1
ATOM 1666 C CA . ASP A 1 243 ? 40.624 -15.430 -3.358 1.00 51.41 239 ASP A CA 1
ATOM 1667 C C . ASP A 1 243 ? 41.623 -16.567 -3.100 1.00 45.05 239 ASP A C 1
ATOM 1668 O O . ASP A 1 243 ? 42.149 -16.684 -2.012 1.00 50.40 239 ASP A O 1
ATOM 1673 N N . PRO A 1 244 ? 41.888 -17.412 -4.102 1.00 46.26 240 PRO A N 1
ATOM 1674 C CA . PRO A 1 244 ? 42.716 -18.598 -3.868 1.00 46.00 240 PRO A CA 1
ATOM 1675 C C . PRO A 1 244 ? 44.191 -18.264 -3.642 1.00 50.58 240 PRO A C 1
ATOM 1676 O O . PRO A 1 244 ? 44.934 -19.040 -2.982 1.00 55.92 240 PRO A O 1
ATOM 1680 N N . TYR A 1 245 ? 44.592 -17.097 -4.163 1.00 50.19 241 TYR A N 1
ATOM 1681 C CA . TYR A 1 245 ? 45.939 -16.571 -4.010 1.00 46.11 241 TYR A CA 1
ATOM 1682 C C . TYR A 1 245 ? 46.254 -16.157 -2.571 1.00 46.77 241 TYR A C 1
ATOM 1683 O O . TYR A 1 245 ? 47.420 -15.977 -2.276 1.00 49.78 241 TYR A O 1
ATOM 1692 N N . LEU A 1 246 ? 45.272 -15.971 -1.682 1.00 44.89 242 LEU A N 1
ATOM 1693 C CA . LEU A 1 246 ? 45.579 -15.705 -0.241 1.00 52.24 242 LEU A CA 1
ATOM 1694 C C . LEU A 1 246 ? 45.851 -17.002 0.524 1.00 53.85 242 LEU A C 1
ATOM 1695 O O . LEU A 1 246 ? 45.128 -17.956 0.353 1.00 62.99 242 LEU A O 1
ATOM 1700 N N . PRO A 1 247 ? 46.881 -17.021 1.386 1.00 62.77 243 PRO A N 1
ATOM 1701 C CA . PRO A 1 247 ? 47.097 -18.058 2.379 1.00 61.56 243 PRO A CA 1
ATOM 1702 C C . PRO A 1 247 ? 46.014 -18.259 3.437 1.00 57.82 243 PRO A C 1
ATOM 1703 O O . PRO A 1 247 ? 45.964 -19.313 4.046 1.00 60.14 243 PRO A O 1
ATOM 1707 N N . GLU A 1 248 ? 45.144 -17.293 3.658 1.00 56.72 244 GLU A N 1
ATOM 1708 C CA . GLU A 1 248 ? 43.936 -17.575 4.444 1.00 64.26 244 GLU A CA 1
ATOM 1709 C C . GLU A 1 248 ? 43.063 -18.695 3.820 1.00 57.75 244 GLU A C 1
ATOM 1710 O O . GLU A 1 248 ? 42.399 -19.420 4.548 1.00 61.79 244 GLU A O 1
ATOM 1716 N N . ASN A 1 249 ? 43.079 -18.791 2.490 1.00 55.10 245 ASN A N 1
ATOM 1717 C CA . ASN A 1 249 ? 42.231 -19.673 1.672 1.00 51.71 245 ASN A CA 1
ATOM 1718 C C . ASN A 1 249 ? 43.027 -20.753 0.924 1.00 50.03 245 ASN A C 1
ATOM 1719 O O . ASN A 1 249 ? 42.555 -21.303 -0.067 1.00 53.51 245 ASN A O 1
ATOM 1724 N N . ASP A 1 250 ? 44.250 -21.012 1.367 1.00 47.98 246 ASP A N 1
ATOM 1725 C CA . ASP A 1 250 ? 45.036 -22.121 0.869 1.00 43.88 246 ASP A CA 1
ATOM 1726 C C . ASP A 1 250 ? 44.813 -23.252 1.880 1.00 42.15 246 ASP A C 1
ATOM 1727 O O . ASP A 1 250 ? 45.019 -23.118 3.117 1.00 39.74 246 ASP A O 1
ATOM 1732 N N . ALA A 1 251 ? 44.378 -24.362 1.308 1.00 43.52 247 ALA A N 1
ATOM 1733 C CA . ALA A 1 251 ? 43.818 -25.491 2.020 1.00 44.08 247 ALA A CA 1
ATOM 1734 C C . ALA A 1 251 ? 44.864 -26.203 2.856 1.00 46.00 247 ALA A C 1
ATOM 1735 O O . ALA A 1 251 ? 44.578 -26.594 3.999 1.00 44.68 247 ALA A O 1
ATOM 1737 N N . SER A 1 252 ? 46.056 -26.353 2.265 1.00 40.96 248 SER A N 1
ATOM 1738 C CA . SER A 1 252 ? 47.188 -26.980 2.924 1.00 43.74 248 SER A CA 1
ATOM 1739 C C . SER A 1 252 ? 47.548 -26.326 4.221 1.00 41.23 248 SER A C 1
ATOM 1740 O O . SER A 1 252 ? 47.999 -26.991 5.138 1.00 49.75 248 SER A O 1
ATOM 1743 N N . LEU A 1 253 ? 47.309 -25.035 4.319 1.00 45.84 249 LEU A N 1
ATOM 1744 C CA . LEU A 1 253 ? 47.631 -24.278 5.527 1.00 48.68 249 LEU A CA 1
ATOM 1745 C C . LEU A 1 253 ? 46.595 -24.354 6.636 1.00 50.52 249 LEU A C 1
ATOM 1746 O O . LEU A 1 253 ? 46.892 -23.907 7.750 1.00 56.16 249 LEU A O 1
ATOM 1751 N N . ALA A 1 254 ? 45.385 -24.861 6.359 1.00 46.79 250 ALA A N 1
ATOM 1752 C CA . ALA A 1 254 ? 44.432 -25.182 7.431 1.00 44.51 250 ALA A CA 1
ATOM 1753 C C . ALA A 1 254 ? 44.095 -26.697 7.333 1.00 44.50 250 ALA A C 1
ATOM 1754 O O . ALA A 1 254 ? 42.942 -27.083 7.128 1.00 46.17 250 ALA A O 1
ATOM 1756 N N . PRO A 1 255 ? 45.109 -27.554 7.519 1.00 42.87 251 PRO A N 1
ATOM 1757 C CA . PRO A 1 255 ? 44.921 -28.976 7.279 1.00 48.14 251 PRO A CA 1
ATOM 1758 C C . PRO A 1 255 ? 43.818 -29.589 8.113 1.00 53.38 251 PRO A C 1
ATOM 1759 O O . PRO A 1 255 ? 43.113 -30.441 7.618 1.00 55.68 251 PRO A O 1
ATOM 1763 N N . GLU A 1 256 ? 43.615 -29.088 9.331 1.00 63.03 252 GLU A N 1
ATOM 1764 C CA . GLU A 1 256 ? 42.598 -29.628 10.261 1.00 59.65 252 GLU A CA 1
ATOM 1765 C C . GLU A 1 256 ? 41.211 -29.742 9.655 1.00 51.43 252 GLU A C 1
ATOM 1766 O O . GLU A 1 256 ? 40.343 -30.445 10.186 1.00 57.03 252 GLU A O 1
ATOM 1772 N N . SER A 1 257 ? 40.986 -28.999 8.582 1.00 47.60 253 SER A N 1
ATOM 1773 C CA . SER A 1 257 ? 39.680 -28.950 7.938 1.00 47.85 253 SER A CA 1
ATOM 1774 C C . SER A 1 257 ? 39.720 -29.253 6.434 1.00 41.39 253 SER A C 1
ATOM 1775 O O . SER A 1 257 ? 38.811 -28.851 5.742 1.00 35.51 253 SER A O 1
ATOM 1778 N N . TRP A 1 258 ? 40.762 -29.932 5.940 1.00 38.37 254 TRP A N 1
ATOM 1779 C CA . TRP A 1 258 ? 40.667 -30.526 4.619 1.00 45.16 254 TRP A CA 1
ATOM 1780 C C . TRP A 1 258 ? 41.027 -32.019 4.475 1.00 40.78 254 TRP A C 1
ATOM 1781 O O . TRP A 1 258 ? 41.574 -32.665 5.371 1.00 40.10 254 TRP A O 1
ATOM 1792 N N . THR A 1 259 ? 40.583 -32.546 3.343 1.00 38.49 255 THR A N 1
ATOM 1793 C CA . THR A 1 259 ? 40.665 -33.955 3.023 1.00 36.52 255 THR A CA 1
ATOM 1794 C C . THR A 1 259 ? 41.949 -34.301 2.375 1.00 33.69 255 THR A C 1
ATOM 1795 O O . THR A 1 259 ? 42.276 -35.468 2.247 1.00 41.92 255 THR A O 1
ATOM 1799 N N . GLY A 1 260 ? 42.707 -33.289 1.995 1.00 34.36 256 GLY A N 1
ATOM 1800 C CA . GLY A 1 260 ? 43.982 -33.480 1.305 1.00 33.05 256 GLY A CA 1
ATOM 1801 C C . GLY A 1 260 ? 43.797 -33.457 -0.207 1.00 33.36 256 GLY A C 1
ATOM 1802 O O . GLY A 1 260 ? 44.759 -33.646 -0.929 1.00 27.83 256 GLY A O 1
ATOM 1803 N N . HIS A 1 261 ? 42.575 -33.199 -0.684 1.00 35.77 257 HIS A N 1
ATOM 1804 C CA . HIS A 1 261 ? 42.235 -33.459 -2.077 1.00 38.50 257 HIS A CA 1
ATOM 1805 C C . HIS A 1 261 ? 41.826 -32.211 -2.816 1.00 34.05 257 HIS A C 1
ATOM 1806 O O . HIS A 1 261 ? 41.204 -31.326 -2.258 1.00 32.18 257 HIS A O 1
ATOM 1813 N N . THR A 1 262 ? 42.125 -32.193 -4.097 1.00 32.25 258 THR A N 1
ATOM 1814 C CA . THR A 1 262 ? 41.902 -31.021 -4.901 1.00 33.39 258 THR A CA 1
ATOM 1815 C C . THR A 1 262 ? 41.261 -31.438 -6.183 1.00 31.78 258 THR A C 1
ATOM 1816 O O . THR A 1 262 ? 41.666 -32.423 -6.789 1.00 28.21 258 THR A O 1
ATOM 1820 N N . GLY A 1 263 ? 40.258 -30.690 -6.602 1.00 34.21 259 GLY A N 1
ATOM 1821 C CA . GLY A 1 263 ? 39.596 -30.959 -7.865 1.00 33.99 259 GLY A CA 1
ATOM 1822 C C . GLY A 1 263 ? 39.667 -29.760 -8.775 1.00 35.98 259 GLY A C 1
ATOM 1823 O O . GLY A 1 263 ? 39.854 -28.644 -8.325 1.00 33.90 259 GLY A O 1
ATOM 1824 N N . CYS A 1 264 ? 39.496 -30.021 -10.064 1.00 36.61 260 CYS A N 1
ATOM 1825 C CA . CYS A 1 264 ? 39.391 -29.000 -11.082 1.00 34.31 260 CYS A CA 1
ATOM 1826 C C . CYS A 1 264 ? 38.256 -29.285 -12.059 1.00 33.61 260 CYS A C 1
ATOM 1827 O O . CYS A 1 264 ? 38.132 -30.419 -12.546 1.00 30.50 260 CYS A O 1
ATOM 1830 N N . VAL A 1 265 ? 37.467 -28.253 -12.394 1.00 35.08 261 VAL A N 1
ATOM 1831 C CA . VAL A 1 265 ? 36.456 -28.363 -13.440 1.00 38.17 261 VAL A CA 1
ATOM 1832 C C . VAL A 1 265 ? 36.643 -27.285 -14.484 1.00 36.80 261 VAL A C 1
ATOM 1833 O O . VAL A 1 265 ? 36.754 -26.113 -14.148 1.00 39.54 261 VAL A O 1
ATOM 1837 N N . ILE A 1 266 ? 36.611 -27.691 -15.755 1.00 35.20 262 ILE A N 1
ATOM 1838 C CA . ILE A 1 266 ? 36.838 -26.801 -16.904 1.00 33.44 262 ILE A CA 1
ATOM 1839 C C . ILE A 1 266 ? 35.644 -26.923 -17.832 1.00 29.06 262 ILE A C 1
ATOM 1840 O O . ILE A 1 266 ? 35.392 -27.999 -18.316 1.00 33.09 262 ILE A O 1
ATOM 1845 N N . LEU A 1 267 ? 34.894 -25.850 -18.041 1.00 28.25 263 LEU A N 1
ATOM 1846 C CA . LEU A 1 267 ? 33.799 -25.855 -19.010 1.00 30.99 263 LEU A CA 1
ATOM 1847 C C . LEU A 1 267 ? 34.331 -25.543 -20.424 1.00 33.09 263 LEU A C 1
ATOM 1848 O O . LEU A 1 267 ? 35.130 -24.619 -20.611 1.00 31.40 263 LEU A O 1
ATOM 1853 N N . ALA A 1 268 ? 33.899 -26.336 -21.406 1.00 33.38 264 ALA A N 1
ATOM 1854 C CA . ALA A 1 268 ? 34.449 -26.268 -22.756 1.00 34.18 264 ALA A CA 1
ATOM 1855 C C . ALA A 1 268 ? 33.507 -26.803 -23.829 1.00 31.80 264 ALA A C 1
ATOM 1856 O O . ALA A 1 268 ? 33.840 -27.773 -24.528 1.00 29.92 264 ALA A O 1
ATOM 1858 N N . PRO A 1 269 ? 32.342 -26.159 -23.988 1.00 31.50 265 PRO A N 1
ATOM 1859 C CA . PRO A 1 269 ? 31.299 -26.635 -24.927 1.00 35.86 265 PRO A CA 1
ATOM 1860 C C . PRO A 1 269 ? 31.684 -26.688 -26.443 1.00 38.66 265 PRO A C 1
ATOM 1861 O O . PRO A 1 269 ? 31.012 -27.374 -27.221 1.00 42.39 265 PRO A O 1
ATOM 1865 N N . HIS A 1 270 ? 32.739 -25.977 -26.813 1.00 35.48 266 HIS A N 1
ATOM 1866 C CA . HIS A 1 270 ? 33.271 -25.993 -28.150 1.00 37.32 266 HIS A CA 1
ATOM 1867 C C . HIS A 1 270 ? 33.860 -27.321 -28.567 1.00 41.68 266 HIS A C 1
ATOM 1868 O O . HIS A 1 270 ? 34.089 -27.529 -29.761 1.00 40.94 266 HIS A O 1
ATOM 1875 N N . LEU A 1 271 ? 34.126 -28.201 -27.598 1.00 40.29 267 LEU A N 1
ATOM 1876 C CA . LEU A 1 271 ? 34.828 -29.470 -27.846 1.00 38.39 267 LEU A CA 1
ATOM 1877 C C . LEU A 1 271 ? 33.958 -30.522 -28.547 1.00 40.51 267 LEU A C 1
ATOM 1878 O O . LEU A 1 271 ? 34.484 -31.554 -28.998 1.00 44.85 267 LEU A O 1
ATOM 1883 N N . THR A 1 272 ? 32.657 -30.288 -28.639 1.00 38.55 268 THR A N 1
ATOM 1884 C CA . THR A 1 272 ? 31.772 -31.176 -29.380 1.00 41.83 268 THR A CA 1
ATOM 1885 C C . THR A 1 272 ? 31.886 -30.989 -30.925 1.00 47.55 268 THR A C 1
ATOM 1886 O O . THR A 1 272 ? 31.136 -31.603 -31.666 1.00 46.58 268 THR A O 1
ATOM 1890 N N . ARG A 1 273 ? 32.782 -30.104 -31.377 1.00 52.52 269 ARG A N 1
ATOM 1891 C CA . ARG A 1 273 ? 33.077 -29.892 -32.794 1.00 53.40 269 ARG A CA 1
ATOM 1892 C C . ARG A 1 273 ? 34.266 -30.688 -33.248 1.00 49.24 269 ARG A C 1
ATOM 1893 O O . ARG A 1 273 ? 34.380 -30.930 -34.418 1.00 51.53 269 ARG A O 1
ATOM 1901 N N . LEU A 1 274 ? 35.140 -31.111 -32.335 1.00 51.54 270 LEU A N 1
ATOM 1902 C CA . LEU A 1 274 ? 36.345 -31.860 -32.707 1.00 47.01 270 LEU A CA 1
ATOM 1903 C C . LEU A 1 274 ? 36.063 -33.266 -33.217 1.00 44.90 270 LEU A C 1
ATOM 1904 O O . LEU A 1 274 ? 35.088 -33.893 -32.808 1.00 48.45 270 LEU A O 1
ATOM 1909 N N . THR A 1 275 ? 36.897 -33.746 -34.144 1.00 44.28 271 THR A N 1
ATOM 1910 C CA . THR A 1 275 ? 36.734 -35.098 -34.701 1.00 43.57 271 THR A CA 1
ATOM 1911 C C . THR A 1 275 ? 37.570 -36.068 -33.913 1.00 39.58 271 THR A C 1
ATOM 1912 O O . THR A 1 275 ? 38.615 -35.703 -33.333 1.00 38.81 271 THR A O 1
ATOM 1916 N N . LYS A 1 276 ? 37.170 -37.317 -34.022 1.00 36.53 272 LYS A N 1
ATOM 1917 C CA . LYS A 1 276 ? 37.876 -38.409 -33.425 1.00 37.86 272 LYS A CA 1
ATOM 1918 C C . LYS A 1 276 ? 39.259 -38.566 -34.052 1.00 42.50 272 LYS A C 1
ATOM 1919 O O . LYS A 1 276 ? 40.237 -38.837 -33.334 1.00 45.27 272 LYS A O 1
ATOM 1925 N N . LYS A 1 277 ? 39.348 -38.441 -35.380 1.00 44.71 273 LYS A N 1
ATOM 1926 C CA . LYS A 1 277 ? 40.624 -38.622 -36.047 1.00 44.28 273 LYS A CA 1
ATOM 1927 C C . LYS A 1 277 ? 41.654 -37.647 -35.499 1.00 48.69 273 LYS A C 1
ATOM 1928 O O . LYS A 1 277 ? 42.778 -38.053 -35.097 1.00 40.47 273 LYS A O 1
ATOM 1934 N N . GLU A 1 278 ? 41.255 -36.374 -35.462 1.00 40.75 274 GLU A N 1
ATOM 1935 C CA . GLU A 1 278 ? 42.169 -35.288 -35.140 1.00 39.54 274 GLU A CA 1
ATOM 1936 C C . GLU A 1 278 ? 42.684 -35.377 -33.691 1.00 47.92 274 GLU A C 1
ATOM 1937 O O . GLU A 1 278 ? 43.733 -34.826 -33.387 1.00 52.23 274 GLU A O 1
ATOM 1943 N N . LEU A 1 279 ? 41.971 -36.080 -32.793 1.00 49.97 275 LEU A N 1
ATOM 1944 C CA . LEU A 1 279 ? 42.423 -36.249 -31.404 1.00 44.66 275 LEU A CA 1
ATOM 1945 C C . LEU A 1 279 ? 43.278 -37.507 -31.225 1.00 44.39 275 LEU A C 1
ATOM 1946 O O . LEU A 1 279 ? 43.825 -37.771 -30.122 1.00 49.04 275 LEU A O 1
ATOM 1951 N N . GLY A 1 280 ? 43.433 -38.269 -32.292 1.00 36.63 276 GLY A N 1
ATOM 1952 C CA . GLY A 1 280 ? 44.423 -39.374 -32.309 1.00 38.30 276 GLY A CA 1
ATOM 1953 C C . GLY A 1 280 ? 43.856 -40.738 -31.968 1.00 38.52 276 GLY A C 1
ATOM 1954 O O . GLY A 1 280 ? 44.605 -41.655 -31.674 1.00 49.57 276 GLY A O 1
ATOM 1955 N N . LEU A 1 281 ? 42.529 -40.857 -31.980 1.00 40.14 277 LEU A N 1
ATOM 1956 C CA . LEU A 1 281 ? 41.845 -42.124 -31.838 1.00 37.85 277 LEU A CA 1
ATOM 1957 C C . LEU A 1 281 ? 42.096 -42.991 -33.049 1.00 40.02 277 LEU A C 1
ATOM 1958 O O . LEU A 1 281 ? 42.312 -42.474 -34.154 1.00 37.21 277 LEU A O 1
ATOM 1963 N N . PRO A 1 282 ? 42.036 -44.314 -32.860 1.00 40.58 278 PRO A N 1
ATOM 1964 C CA . PRO A 1 282 ? 42.365 -45.190 -33.972 1.00 43.95 278 PRO A CA 1
ATOM 1965 C C . PRO A 1 282 ? 41.163 -45.337 -34.914 1.00 45.07 278 PRO A C 1
ATOM 1966 O O . PRO A 1 282 ? 40.004 -45.245 -34.477 1.00 44.59 278 PRO A O 1
ATOM 1970 N N . ALA A 1 283 ? 41.443 -45.627 -36.172 1.00 43.06 279 ALA A N 1
ATOM 1971 C CA . ALA A 1 283 ? 40.393 -46.070 -37.090 1.00 51.76 279 ALA A CA 1
ATOM 1972 C C . ALA A 1 283 ? 39.779 -47.405 -36.606 1.00 48.60 279 ALA A C 1
ATOM 1973 O O . ALA A 1 283 ? 40.455 -48.213 -35.952 1.00 49.70 279 ALA A O 1
ATOM 1975 N N . TRP A 1 284 ? 38.524 -47.642 -36.983 1.00 44.98 280 TRP A N 1
ATOM 1976 C CA . TRP A 1 284 ? 37.787 -48.863 -36.623 1.00 43.63 280 TRP A CA 1
ATOM 1977 C C . TRP A 1 284 ? 38.600 -50.180 -36.745 1.00 52.65 280 TRP A C 1
ATOM 1978 O O . TRP A 1 284 ? 38.561 -51.023 -35.829 1.00 63.38 280 TRP A O 1
ATOM 1989 N N . GLU A 1 285 ? 39.325 -50.358 -37.853 1.00 50.20 281 GLU A N 1
ATOM 1990 C CA . GLU A 1 285 ? 40.073 -51.602 -38.116 1.00 55.88 281 GLU A CA 1
ATOM 1991 C C . GLU A 1 285 ? 41.170 -51.894 -37.089 1.00 53.94 281 GLU A C 1
ATOM 1992 O O . GLU A 1 285 ? 41.482 -53.054 -36.845 1.00 51.81 281 GLU A O 1
ATOM 1998 N N . GLU A 1 286 ? 41.791 -50.843 -36.551 1.00 52.44 282 GLU A N 1
ATOM 1999 C CA . GLU A 1 286 ? 42.879 -50.967 -35.561 1.00 51.53 282 GLU A CA 1
ATOM 2000 C C . GLU A 1 286 ? 42.365 -50.916 -34.100 1.00 50.07 282 GLU A C 1
ATOM 2001 O O . GLU A 1 286 ? 43.175 -50.924 -33.170 1.00 59.33 282 GLU A O 1
ATOM 2007 N N . ALA A 1 287 ? 41.052 -50.897 -33.888 1.00 42.37 283 ALA A N 1
ATOM 2008 C CA . ALA A 1 287 ? 40.504 -50.682 -32.562 1.00 49.35 283 ALA A CA 1
ATOM 2009 C C . ALA A 1 287 ? 40.139 -51.993 -31.838 1.00 46.34 283 ALA A C 1
ATOM 2010 O O . ALA A 1 287 ? 39.641 -52.926 -32.459 1.00 49.78 283 ALA A O 1
ATOM 2012 N N . THR A 1 288 ? 40.322 -52.013 -30.515 1.00 41.74 284 THR A N 1
ATOM 2013 C CA . THR A 1 288 ? 39.916 -53.155 -29.668 1.00 41.61 284 THR A CA 1
ATOM 2014 C C . THR A 1 288 ? 38.393 -53.300 -29.634 1.00 43.51 284 THR A C 1
ATOM 2015 O O . THR A 1 288 ? 37.660 -52.364 -30.011 1.00 42.38 284 THR A O 1
ATOM 2019 N N . GLU A 1 289 ? 37.907 -54.458 -29.186 1.00 43.91 285 GLU A N 1
ATOM 2020 C CA . GLU A 1 289 ? 36.462 -54.597 -28.989 1.00 48.00 285 GLU A CA 1
ATOM 2021 C C . GLU A 1 289 ? 35.883 -53.539 -28.043 1.00 46.06 285 GLU A C 1
ATOM 2022 O O . GLU A 1 289 ? 34.768 -53.075 -28.271 1.00 47.45 285 GLU A O 1
ATOM 2028 N N . ARG A 1 290 ? 36.641 -53.164 -27.005 1.00 40.02 286 ARG A N 1
ATOM 2029 C CA . ARG A 1 290 ? 36.199 -52.173 -26.018 1.00 41.05 286 ARG A CA 1
ATOM 2030 C C . ARG A 1 290 ? 36.106 -50.782 -26.647 1.00 37.30 286 ARG A C 1
ATOM 2031 O O . ARG A 1 290 ? 35.084 -50.089 -26.535 1.00 34.73 286 ARG A O 1
ATOM 2039 N N . GLN A 1 291 ? 37.172 -50.395 -27.326 1.00 32.38 287 GLN A N 1
ATOM 2040 C CA . GLN A 1 291 ? 37.165 -49.167 -28.089 1.00 41.63 287 GLN A CA 1
ATOM 2041 C C . GLN A 1 291 ? 36.001 -49.090 -29.075 1.00 40.84 287 GLN A C 1
ATOM 2042 O O . GLN A 1 291 ? 35.439 -48.010 -29.261 1.00 46.27 287 GLN A O 1
ATOM 2048 N N . ARG A 1 292 ? 35.605 -50.213 -29.655 1.00 37.42 288 ARG A N 1
ATOM 2049 C CA . ARG A 1 292 ? 34.444 -50.222 -30.543 1.00 39.57 288 ARG A CA 1
ATOM 2050 C C . ARG A 1 292 ? 33.103 -50.209 -29.827 1.00 38.91 288 ARG A C 1
ATOM 2051 O O . ARG A 1 292 ? 32.130 -49.710 -30.376 1.00 40.77 288 ARG A O 1
ATOM 2059 N N . ARG A 1 293 ? 33.035 -50.788 -28.637 1.00 40.18 289 ARG A N 1
ATOM 2060 C CA . ARG A 1 293 ? 31.836 -50.652 -27.777 1.00 39.27 289 ARG A CA 1
ATOM 2061 C C . ARG A 1 293 ? 31.620 -49.184 -27.364 1.00 36.52 289 ARG A C 1
ATOM 2062 O O . ARG A 1 293 ? 30.522 -48.660 -27.412 1.00 34.50 289 ARG A O 1
ATOM 2070 N N . ASP A 1 294 ? 32.709 -48.511 -27.010 1.00 39.33 290 ASP A N 1
ATOM 2071 C CA . ASP A 1 294 ? 32.667 -47.123 -26.552 1.00 39.88 290 ASP A CA 1
ATOM 2072 C C . ASP A 1 294 ? 32.588 -46.080 -27.645 1.00 40.94 290 ASP A C 1
ATOM 2073 O O . ASP A 1 294 ? 32.575 -44.902 -27.320 1.00 41.94 290 ASP A O 1
ATOM 2078 N N . GLY A 1 295 ? 32.570 -46.463 -28.931 1.00 39.83 291 GLY A N 1
ATOM 2079 C CA . GLY A 1 295 ? 32.636 -45.451 -29.990 1.00 37.03 291 GLY A CA 1
ATOM 2080 C C . GLY A 1 295 ? 33.969 -44.688 -30.029 1.00 39.42 291 GLY A C 1
ATOM 2081 O O . GLY A 1 295 ? 34.024 -43.574 -30.546 1.00 45.34 291 GLY A O 1
ATOM 2090 N N . CYS A 1 297 ? 36.662 -44.908 -31.722 1.00 45.67 293 CYS A N 1
ATOM 2091 C CA . CYS A 1 297 ? 37.331 -45.217 -32.973 1.00 45.90 293 CYS A CA 1
ATOM 2092 C C . CYS A 1 297 ? 36.428 -44.665 -34.069 1.00 43.35 293 CYS A C 1
ATOM 2093 O O . CYS A 1 297 ? 35.261 -44.304 -33.806 1.00 38.04 293 CYS A O 1
ATOM 2096 N N . TRP A 1 298 ? 36.946 -44.592 -35.289 1.00 44.60 294 TRP A N 1
ATOM 2097 C CA . TRP A 1 298 ? 36.204 -43.961 -36.401 1.00 41.30 294 TRP A CA 1
ATOM 2098 C C . TRP A 1 298 ? 36.271 -44.776 -37.667 1.00 38.35 294 TRP A C 1
ATOM 2099 O O . TRP A 1 298 ? 37.317 -45.297 -38.025 1.00 40.62 294 TRP A O 1
ATOM 2110 N N . ARG A 1 299 ? 35.132 -44.844 -38.325 1.00 38.71 295 ARG A N 1
ATOM 2111 C CA . ARG A 1 299 ? 34.974 -45.344 -39.684 1.00 42.54 295 ARG A CA 1
ATOM 2112 C C . ARG A 1 299 ? 35.039 -44.218 -40.755 1.00 44.55 295 ARG A C 1
ATOM 2113 O O . ARG A 1 299 ? 35.178 -44.508 -41.929 1.00 39.42 295 ARG A O 1
ATOM 2121 N N . GLY A 1 300 ? 34.868 -42.957 -40.341 1.00 45.30 296 GLY A N 1
ATOM 2122 C CA . GLY A 1 300 ? 34.895 -41.809 -41.235 1.00 46.16 296 GLY A CA 1
ATOM 2123 C C . GLY A 1 300 ? 35.798 -40.754 -40.642 1.00 46.94 296 GLY A C 1
ATOM 2124 O O . GLY A 1 300 ? 35.811 -40.550 -39.428 1.00 50.43 296 GLY A O 1
ATOM 2125 N N . ALA A 1 301 ? 36.564 -40.088 -41.489 1.00 46.46 297 ALA A N 1
ATOM 2126 C CA . ALA A 1 301 ? 37.446 -39.011 -41.045 1.00 48.06 297 ALA A CA 1
ATOM 2127 C C . ALA A 1 301 ? 36.680 -37.886 -40.340 1.00 46.18 297 ALA A C 1
ATOM 2128 O O . ALA A 1 301 ? 37.220 -37.249 -39.422 1.00 56.92 297 ALA A O 1
ATOM 2130 N N . ASP A 1 302 ? 35.437 -37.655 -40.755 1.00 42.53 298 ASP A N 1
ATOM 2131 C CA . ASP A 1 302 ? 34.599 -36.583 -40.176 1.00 48.04 298 ASP A CA 1
ATOM 2132 C C . ASP A 1 302 ? 33.871 -36.898 -38.866 1.00 43.04 298 ASP A C 1
ATOM 2133 O O . ASP A 1 302 ? 33.186 -36.024 -38.364 1.00 42.82 298 ASP A O 1
ATOM 2138 N N . GLU A 1 303 ? 33.971 -38.129 -38.350 1.00 44.01 299 GLU A N 1
ATOM 2139 C CA . GLU A 1 303 ? 33.194 -38.542 -37.164 1.00 42.83 299 GLU A CA 1
ATOM 2140 C C . GLU A 1 303 ? 33.577 -37.631 -35.981 1.00 42.70 299 GLU A C 1
ATOM 2141 O O . GLU A 1 303 ? 34.763 -37.424 -35.683 1.00 37.13 299 GLU A O 1
ATOM 2147 N N . LEU A 1 304 ? 32.551 -37.033 -35.395 1.00 38.74 300 LEU A N 1
ATOM 2148 C CA . LEU A 1 304 ? 32.726 -36.148 -34.293 1.00 39.75 300 LEU A CA 1
ATOM 2149 C C . LEU A 1 304 ? 32.968 -36.997 -33.039 1.00 39.18 300 LEU A C 1
ATOM 2150 O O . LEU A 1 304 ? 32.490 -38.123 -32.932 1.00 37.65 300 LEU A O 1
ATOM 2155 N N . TYR A 1 305 ? 33.756 -36.455 -32.118 1.00 40.32 301 TYR A N 1
ATOM 2156 C CA . TYR A 1 305 ? 33.994 -37.076 -30.812 1.00 41.06 301 TYR A CA 1
ATOM 2157 C C . TYR A 1 305 ? 32.691 -37.189 -30.047 1.00 38.41 301 TYR A C 1
ATOM 2158 O O . TYR A 1 305 ? 32.010 -36.202 -29.871 1.00 40.99 301 TYR A O 1
ATOM 2167 N N . ASN A 1 306 ? 32.382 -38.404 -29.598 1.00 39.09 302 ASN A N 1
ATOM 2168 C CA . ASN A 1 306 ? 31.152 -38.717 -28.885 1.00 39.35 302 ASN A CA 1
ATOM 2169 C C . ASN A 1 306 ? 29.941 -38.474 -29.772 1.00 38.28 302 ASN A C 1
ATOM 2170 O O . ASN A 1 306 ? 28.831 -38.185 -29.272 1.00 28.14 302 ASN A O 1
ATOM 2175 N N . ASP A 1 307 ? 30.168 -38.565 -31.088 1.00 40.38 303 ASP A N 1
ATOM 2176 C CA . ASP A 1 307 ? 29.148 -38.249 -32.104 1.00 41.41 303 ASP A CA 1
ATOM 2177 C C . ASP A 1 307 ? 28.543 -36.874 -31.944 1.00 40.31 303 ASP A C 1
ATOM 2178 O O . ASP A 1 307 ? 27.317 -36.701 -32.117 1.00 36.65 303 ASP A O 1
ATOM 2183 N N . GLY A 1 308 ? 29.399 -35.916 -31.577 1.00 36.54 304 GLY A N 1
ATOM 2184 C CA . GLY A 1 308 ? 28.982 -34.539 -31.397 1.00 42.38 304 GLY A CA 1
ATOM 2185 C C . GLY A 1 308 ? 28.136 -34.230 -30.179 1.00 48.22 304 GLY A C 1
ATOM 2186 O O . GLY A 1 308 ? 27.633 -33.105 -30.048 1.00 41.91 304 GLY A O 1
ATOM 2187 N N . LYS A 1 309 ? 28.000 -35.188 -29.267 1.00 51.64 305 LYS A N 1
ATOM 2188 C CA . LYS A 1 309 ? 27.065 -35.045 -28.154 1.00 51.10 305 LYS A CA 1
ATOM 2189 C C . LYS A 1 309 ? 27.846 -34.670 -26.905 1.00 43.09 305 LYS A C 1
ATOM 2190 O O . LYS A 1 309 ? 29.066 -34.823 -26.841 1.00 44.75 305 LYS A O 1
ATOM 2196 N N . ALA A 1 310 ? 27.150 -34.121 -25.929 1.00 43.04 306 ALA A N 1
ATOM 2197 C CA . ALA A 1 310 ? 27.786 -33.694 -24.677 1.00 40.53 306 ALA A CA 1
ATOM 2198 C C . ALA A 1 310 ? 28.459 -34.880 -23.935 1.00 40.35 306 ALA A C 1
ATOM 2199 O O . ALA A 1 310 ? 27.969 -35.993 -23.930 1.00 35.73 306 ALA A O 1
ATOM 2201 N N . PHE A 1 311 ? 29.601 -34.601 -23.334 1.00 38.57 307 PHE A N 1
ATOM 2202 C CA . PHE A 1 311 ? 30.295 -35.559 -22.530 1.00 35.45 307 PHE A CA 1
ATOM 2203 C C . PHE A 1 311 ? 31.047 -34.864 -21.416 1.00 35.02 307 PHE A C 1
ATOM 2204 O O . PHE A 1 311 ? 31.115 -33.649 -21.362 1.00 30.39 307 PHE A O 1
ATOM 2212 N N . LYS A 1 312 ? 31.596 -35.667 -20.512 1.00 38.41 308 LYS A N 1
ATOM 2213 C CA . LYS A 1 312 ? 32.597 -35.185 -19.576 1.00 36.47 308 LYS A CA 1
ATOM 2214 C C . LYS A 1 312 ? 33.743 -36.172 -19.529 1.00 34.44 308 LYS A C 1
ATOM 2215 O O . LYS A 1 312 ? 33.525 -37.373 -19.627 1.00 39.26 308 LYS A O 1
ATOM 2221 N N . LEU A 1 313 ? 34.954 -35.646 -19.403 1.00 32.03 309 LEU A N 1
ATOM 2222 C CA . LEU A 1 313 ? 36.172 -36.404 -19.460 1.00 33.07 309 LEU A CA 1
ATOM 2223 C C . LEU A 1 313 ? 36.942 -36.175 -18.184 1.00 32.95 309 LEU A C 1
ATOM 2224 O O . LEU A 1 313 ? 37.310 -35.038 -17.883 1.00 31.86 309 LEU A O 1
ATOM 2229 N N . VAL A 1 314 ? 37.214 -37.247 -17.451 1.00 32.47 310 VAL A N 1
ATOM 2230 C CA . VAL A 1 314 ? 37.795 -37.154 -16.128 1.00 28.91 310 VAL A CA 1
ATOM 2231 C C . VAL A 1 314 ? 39.153 -37.753 -16.172 1.00 29.54 310 VAL A C 1
ATOM 2232 O O . VAL A 1 314 ? 39.352 -38.725 -16.890 1.00 30.95 310 VAL A O 1
ATOM 2236 N N . ALA A 1 315 ? 40.100 -37.169 -15.433 1.00 29.25 311 ALA A N 1
ATOM 2237 C CA . ALA A 1 315 ? 41.385 -37.848 -15.117 1.00 35.29 311 ALA A CA 1
ATOM 2238 C C . ALA A 1 315 ? 41.613 -37.803 -13.621 1.00 36.46 311 ALA A C 1
ATOM 2239 O O . ALA A 1 315 ? 41.375 -36.770 -13.000 1.00 37.91 311 ALA A O 1
ATOM 2241 N N . ARG A 1 316 ? 42.106 -38.903 -13.065 1.00 35.70 312 ARG A N 1
ATOM 2242 C CA . ARG A 1 316 ? 42.360 -39.024 -11.632 1.00 33.12 312 ARG A CA 1
ATOM 2243 C C . ARG A 1 316 ? 43.133 -40.250 -11.312 1.00 35.86 312 ARG A C 1
ATOM 2244 O O . ARG A 1 316 ? 43.114 -41.206 -12.078 1.00 42.66 312 ARG A O 1
ATOM 2252 N N . ASP A 1 317 ? 43.737 -40.257 -10.129 1.00 40.50 313 ASP A N 1
ATOM 2253 C CA . ASP A 1 317 ? 44.359 -41.459 -9.583 1.00 38.19 313 ASP A CA 1
ATOM 2254 C C . ASP A 1 317 ? 44.461 -41.353 -8.074 1.00 36.71 313 ASP A C 1
ATOM 2255 O O . ASP A 1 317 ? 43.734 -40.568 -7.479 1.00 39.76 313 ASP A O 1
ATOM 2260 N N . GLU A 1 318 ? 45.330 -42.122 -7.444 1.00 38.26 314 GLU A N 1
ATOM 2261 C CA . GLU A 1 318 ? 45.384 -42.182 -5.955 1.00 41.42 314 GLU A CA 1
ATOM 2262 C C . GLU A 1 318 ? 45.985 -40.962 -5.294 1.00 42.32 314 GLU A C 1
ATOM 2263 O O . GLU A 1 318 ? 45.852 -40.790 -4.075 1.00 40.07 314 GLU A O 1
ATOM 2269 N N . ARG A 1 319 ? 46.600 -40.086 -6.088 1.00 44.57 315 ARG A N 1
ATOM 2270 C CA . ARG A 1 319 ? 47.259 -38.905 -5.543 1.00 42.86 315 ARG A CA 1
ATOM 2271 C C . ARG A 1 319 ? 46.314 -37.852 -4.974 1.00 44.48 315 ARG A C 1
ATOM 2272 O O . ARG A 1 319 ? 46.764 -36.986 -4.226 1.00 45.18 315 ARG A O 1
ATOM 2280 N N . GLY A 1 320 ? 45.029 -37.898 -5.334 1.00 40.43 316 GLY A N 1
ATOM 2281 C CA . GLY A 1 320 ? 44.028 -37.027 -4.710 1.00 33.64 316 GLY A CA 1
ATOM 2282 C C . GLY A 1 320 ? 43.605 -35.807 -5.489 1.00 35.08 316 GLY A C 1
ATOM 2283 O O . GLY A 1 320 ? 43.037 -34.851 -4.898 1.00 36.01 316 GLY A O 1
ATOM 2284 N N . VAL A 1 321 ? 43.861 -35.817 -6.809 1.00 35.46 317 VAL A N 1
ATOM 2285 C CA . VAL A 1 321 ? 43.506 -34.704 -7.717 1.00 31.93 317 VAL A CA 1
ATOM 2286 C C . VAL A 1 321 ? 42.698 -35.210 -8.897 1.00 31.12 317 VAL A C 1
ATOM 2287 O O . VAL A 1 321 ? 43.122 -36.102 -9.575 1.00 28.05 317 VAL A O 1
ATOM 2291 N N . ILE A 1 322 ? 41.504 -34.646 -9.074 1.00 30.93 318 ILE A N 1
ATOM 2292 C CA . ILE A 1 322 ? 40.534 -35.114 -10.030 1.00 31.30 318 ILE A CA 1
ATOM 2293 C C . ILE A 1 322 ? 40.298 -33.941 -10.946 1.00 31.59 318 ILE A C 1
ATOM 2294 O O . ILE A 1 322 ? 40.082 -32.818 -10.491 1.00 33.42 318 ILE A O 1
ATOM 2299 N N . VAL A 1 323 ? 40.431 -34.172 -12.245 1.00 32.45 319 VAL A N 1
ATOM 2300 C CA . VAL A 1 323 ? 40.361 -33.068 -13.226 1.00 36.72 319 VAL A CA 1
ATOM 2301 C C . VAL A 1 323 ? 39.275 -33.428 -14.217 1.00 33.94 319 VAL A C 1
ATOM 2302 O O . VAL A 1 323 ? 39.401 -34.404 -14.895 1.00 30.55 319 VAL A O 1
ATOM 2306 N N . THR A 1 324 ? 38.215 -32.632 -14.286 1.00 40.40 320 THR A N 1
ATOM 2307 C CA . THR A 1 324 ? 37.135 -32.896 -15.229 1.00 42.55 320 THR A CA 1
ATOM 2308 C C . THR A 1 324 ? 36.964 -31.761 -16.245 1.00 39.27 320 THR A C 1
ATOM 2309 O O . THR A 1 324 ? 36.929 -30.622 -15.899 1.00 33.74 320 THR A O 1
ATOM 2313 N N . ILE A 1 325 ? 36.833 -32.146 -17.501 1.00 41.15 321 ILE A N 1
ATOM 2314 C CA . ILE A 1 325 ? 36.388 -31.260 -18.587 1.00 41.71 321 ILE A CA 1
ATOM 2315 C C . ILE A 1 325 ? 34.923 -31.572 -18.921 1.00 36.27 321 ILE A C 1
ATOM 2316 O O . ILE A 1 325 ? 34.589 -32.723 -19.131 1.00 33.38 321 ILE A O 1
ATOM 2321 N N . ILE A 1 326 ? 34.080 -30.556 -18.985 1.00 33.34 322 ILE A N 1
ATOM 2322 C CA . ILE A 1 326 ? 32.687 -30.706 -19.378 1.00 34.46 322 ILE A CA 1
ATOM 2323 C C . ILE A 1 326 ? 32.421 -30.009 -20.746 1.00 36.59 322 ILE A C 1
ATOM 2324 O O . ILE A 1 326 ? 32.599 -28.805 -20.857 1.00 31.75 322 ILE A O 1
ATOM 2329 N N . ALA A 1 327 ? 31.967 -30.758 -21.757 1.00 34.21 323 ALA A N 1
ATOM 2330 C CA . ALA A 1 327 ? 31.709 -30.197 -23.070 1.00 36.98 323 ALA A CA 1
ATOM 2331 C C . ALA A 1 327 ? 30.266 -29.750 -23.230 1.00 39.03 323 ALA A C 1
ATOM 2332 O O . ALA A 1 327 ? 29.625 -30.021 -24.231 1.00 47.97 323 ALA A O 1
ATOM 2334 N N . ASP A 1 328 ? 29.763 -29.019 -22.250 1.00 41.96 324 ASP A N 1
ATOM 2335 C CA . ASP A 1 328 ? 28.420 -28.457 -22.308 1.00 42.80 324 ASP A CA 1
ATOM 2336 C C . ASP A 1 328 ? 28.229 -27.523 -21.128 1.00 42.25 324 ASP A C 1
ATOM 2337 O O . ASP A 1 328 ? 28.850 -27.707 -20.097 1.00 51.42 324 ASP A O 1
ATOM 2342 N N . ASN A 1 329 ? 27.337 -26.555 -21.260 1.00 41.37 325 ASN A N 1
ATOM 2343 C CA . ASN A 1 329 ? 27.143 -25.555 -20.223 1.00 39.14 325 ASN A CA 1
ATOM 2344 C C . ASN A 1 329 ? 25.785 -25.606 -19.548 1.00 36.50 325 ASN A C 1
ATOM 2345 O O . ASN A 1 329 ? 25.369 -24.618 -18.901 1.00 36.70 325 ASN A O 1
ATOM 2350 N N . TYR A 1 330 ? 25.095 -26.731 -19.670 1.00 33.87 326 TYR A N 1
ATOM 2351 C CA . TYR A 1 330 ? 23.815 -26.904 -18.954 1.00 35.80 326 TYR A CA 1
ATOM 2352 C C . TYR A 1 330 ? 24.156 -27.083 -17.481 1.00 30.82 326 TYR A C 1
ATOM 2353 O O . TYR A 1 330 ? 25.064 -27.817 -17.136 1.00 30.52 326 TYR A O 1
ATOM 2362 N N . TYR A 1 331 ? 23.398 -26.444 -16.621 1.00 31.10 327 TYR A N 1
ATOM 2363 C CA . TYR A 1 331 ? 23.853 -26.162 -15.257 1.00 31.38 327 TYR A CA 1
ATOM 2364 C C . TYR A 1 331 ? 23.901 -27.394 -14.433 1.00 31.07 327 TYR A C 1
ATOM 2365 O O . TYR A 1 331 ? 24.717 -27.494 -13.517 1.00 32.38 327 TYR A O 1
ATOM 2374 N N . GLY A 1 332 ? 23.077 -28.368 -14.802 1.00 28.31 328 GLY A N 1
ATOM 2375 C CA . GLY A 1 332 ? 23.053 -29.658 -14.151 1.00 27.81 328 GLY A CA 1
ATOM 2376 C C . GLY A 1 332 ? 24.391 -30.323 -14.092 1.00 31.84 328 GLY A C 1
ATOM 2377 O O . GLY A 1 332 ? 24.775 -30.856 -13.055 1.00 38.40 328 GLY A O 1
ATOM 2378 N N . TYR A 1 333 ? 25.113 -30.344 -15.207 1.00 37.50 329 TYR A N 1
ATOM 2379 C CA . TYR A 1 333 ? 26.394 -31.069 -15.238 1.00 35.42 329 TYR A CA 1
ATOM 2380 C C . TYR A 1 333 ? 27.358 -30.491 -14.209 1.00 34.86 329 TYR A C 1
ATOM 2381 O O . TYR A 1 333 ? 28.201 -31.209 -13.733 1.00 36.29 329 TYR A O 1
ATOM 2390 N N . CYS A 1 334 ? 27.238 -29.196 -13.905 1.00 37.51 330 CYS A N 1
ATOM 2391 C CA . CYS A 1 334 ? 28.176 -28.524 -12.998 1.00 40.05 330 CYS A CA 1
ATOM 2392 C C . CYS A 1 334 ? 27.985 -29.029 -11.571 1.00 40.96 330 CYS A C 1
ATOM 2393 O O . CYS A 1 334 ? 28.949 -29.348 -10.874 1.00 42.99 330 CYS A O 1
ATOM 2396 N N . LYS A 1 335 ? 26.725 -29.023 -11.162 1.00 35.11 331 LYS A N 1
ATOM 2397 C CA . LYS A 1 335 ? 26.242 -29.559 -9.932 1.00 35.74 331 LYS A CA 1
ATOM 2398 C C . LYS A 1 335 ? 26.690 -31.040 -9.761 1.00 38.43 331 LYS A C 1
ATOM 2399 O O . LYS A 1 335 ? 27.142 -31.458 -8.689 1.00 34.76 331 LYS A O 1
ATOM 2405 N N . LYS A 1 336 ? 26.540 -31.838 -10.801 1.00 36.14 332 LYS A N 1
ATOM 2406 C CA . LYS A 1 336 ? 26.799 -33.280 -10.672 1.00 35.52 332 LYS A CA 1
ATOM 2407 C C . LYS A 1 336 ? 28.272 -33.565 -10.782 1.00 37.59 332 LYS A C 1
ATOM 2408 O O . LYS A 1 336 ? 28.723 -34.643 -10.367 1.00 42.33 332 LYS A O 1
ATOM 2414 N N . GLU A 1 337 ? 29.049 -32.622 -11.284 1.00 34.76 333 GLU A N 1
ATOM 2415 C CA . GLU A 1 337 ? 30.475 -32.820 -11.260 1.00 38.86 333 GLU A CA 1
ATOM 2416 C C . GLU A 1 337 ? 31.052 -32.481 -9.876 1.00 35.42 333 GLU A C 1
ATOM 2417 O O . GLU A 1 337 ? 31.974 -33.125 -9.443 1.00 32.78 333 GLU A O 1
ATOM 2423 N N . VAL A 1 338 ? 30.516 -31.490 -9.184 1.00 33.59 334 VAL A N 1
ATOM 2424 C CA . VAL A 1 338 ? 30.903 -31.319 -7.794 1.00 31.49 334 VAL A CA 1
ATOM 2425 C C . VAL A 1 338 ? 30.625 -32.613 -7.024 1.00 29.62 334 VAL A C 1
ATOM 2426 O O . VAL A 1 338 ? 31.518 -33.129 -6.340 1.00 25.46 334 VAL A O 1
ATOM 2430 N N . LYS A 1 339 ? 29.414 -33.148 -7.189 1.00 28.30 335 LYS A N 1
ATOM 2431 C CA . LYS A 1 339 ? 29.026 -34.422 -6.618 1.00 31.21 335 LYS A CA 1
ATOM 2432 C C . LYS A 1 339 ? 30.058 -35.507 -6.847 1.00 32.07 335 LYS A C 1
ATOM 2433 O O . LYS A 1 339 ? 30.542 -36.120 -5.900 1.00 39.00 335 LYS A O 1
ATOM 2439 N N . THR A 1 340 ? 30.396 -35.720 -8.097 1.00 28.72 336 THR A N 1
ATOM 2440 C CA . THR A 1 340 ? 31.341 -36.736 -8.467 1.00 27.33 336 THR A CA 1
ATOM 2441 C C . THR A 1 340 ? 32.650 -36.519 -7.768 1.00 31.00 336 THR A C 1
ATOM 2442 O O . THR A 1 340 ? 33.305 -37.489 -7.363 1.00 30.36 336 THR A O 1
ATOM 2446 N N . GLN A 1 341 ? 33.079 -35.247 -7.707 1.00 30.87 337 GLN A N 1
ATOM 2447 C CA . GLN A 1 341 ? 34.384 -34.936 -7.174 1.00 33.19 337 GLN A CA 1
ATOM 2448 C C . GLN A 1 341 ? 34.345 -35.083 -5.674 1.00 33.02 337 GLN A C 1
ATOM 2449 O O . GLN A 1 341 ? 35.275 -35.583 -5.086 1.00 33.09 337 GLN A O 1
ATOM 2455 N N . ILE A 1 342 ? 33.247 -34.677 -5.058 1.00 33.12 338 ILE A N 1
ATOM 2456 C CA . ILE A 1 342 ? 33.052 -34.942 -3.646 1.00 33.08 338 ILE A CA 1
ATOM 2457 C C . ILE A 1 342 ? 33.127 -36.457 -3.402 1.00 37.13 338 ILE A C 1
ATOM 2458 O O . ILE A 1 342 ? 33.722 -36.878 -2.430 1.00 36.89 338 ILE A O 1
ATOM 2463 N N . SER A 1 343 ? 32.485 -37.262 -4.269 1.00 34.14 339 SER A N 1
ATOM 2464 C CA . SER A 1 343 ? 32.454 -38.711 -4.094 1.00 33.90 339 SER A CA 1
ATOM 2465 C C . SER A 1 343 ? 33.870 -39.281 -4.223 1.00 32.31 339 SER A C 1
ATOM 2466 O O . SER A 1 343 ? 34.258 -40.197 -3.507 1.00 37.16 339 SER A O 1
ATOM 2469 N N . TYR A 1 344 ? 34.640 -38.755 -5.152 1.00 30.40 340 TYR A N 1
ATOM 2470 C CA . TYR A 1 344 ? 36.072 -39.108 -5.269 1.00 28.31 340 TYR A CA 1
ATOM 2471 C C . TYR A 1 344 ? 36.872 -38.870 -3.963 1.00 28.49 340 TYR A C 1
ATOM 2472 O O . TYR A 1 344 ? 37.593 -39.723 -3.495 1.00 33.38 340 TYR A O 1
ATOM 2481 N N . SER A 1 345 ? 36.653 -37.731 -3.360 1.00 29.73 341 SER A N 1
ATOM 2482 C CA . SER A 1 345 ? 37.323 -37.369 -2.154 1.00 32.46 341 SER A CA 1
ATOM 2483 C C . SER A 1 345 ? 36.909 -38.280 -0.995 1.00 28.68 341 SER A C 1
ATOM 2484 O O . SER A 1 345 ? 37.755 -38.758 -0.270 1.00 35.42 341 SER A O 1
ATOM 2487 N N . ALA A 1 346 ? 35.622 -38.527 -0.852 1.00 28.05 342 ALA A N 1
ATOM 2488 C CA . ALA A 1 346 ? 35.095 -39.485 0.125 1.00 29.38 342 ALA A CA 1
ATOM 2489 C C . ALA A 1 346 ? 35.751 -40.862 0.021 1.00 31.04 342 ALA A C 1
ATOM 2490 O O . ALA A 1 346 ? 36.167 -41.432 1.018 1.00 34.93 342 ALA A O 1
ATOM 2492 N N . ASN A 1 347 ? 35.834 -41.385 -1.183 1.00 34.93 343 ASN A N 1
ATOM 2493 C CA . ASN A 1 347 ? 36.423 -42.686 -1.419 1.00 34.24 343 ASN A CA 1
ATOM 2494 C C . ASN A 1 347 ? 37.889 -42.735 -0.985 1.00 35.44 343 ASN A C 1
ATOM 2495 O O . ASN A 1 347 ? 38.307 -43.730 -0.426 1.00 39.89 343 ASN A O 1
ATOM 2500 N N . LEU A 1 348 ? 38.668 -41.688 -1.241 1.00 35.82 344 LEU A N 1
ATOM 2501 C CA . LEU A 1 348 ? 40.103 -41.633 -0.832 1.00 35.30 344 LEU A CA 1
ATOM 2502 C C . LEU A 1 348 ? 40.336 -41.199 0.629 1.00 36.74 344 LEU A C 1
ATOM 2503 O O . LEU A 1 348 ? 41.423 -41.393 1.138 1.00 30.62 344 LEU A O 1
ATOM 2508 N N . PHE A 1 349 ? 39.363 -40.556 1.274 1.00 35.69 345 PHE A N 1
ATOM 2509 C CA . PHE A 1 349 ? 39.575 -40.123 2.640 1.00 38.03 345 PHE A CA 1
ATOM 2510 C C . PHE A 1 349 ? 39.359 -41.256 3.649 1.00 40.87 345 PHE A C 1
ATOM 2511 O O . PHE A 1 349 ? 40.035 -41.327 4.649 1.00 37.13 345 PHE A O 1
ATOM 2519 N N . GLY A 1 350 ? 38.409 -42.147 3.356 1.00 46.51 346 GLY A N 1
ATOM 2520 C CA . GLY A 1 350 ? 38.009 -43.210 4.269 1.00 42.46 346 GLY A CA 1
ATOM 2521 C C . GLY A 1 350 ? 36.999 -42.725 5.243 1.00 34.42 346 GLY A C 1
ATOM 2522 O O . GLY A 1 350 ? 36.841 -41.533 5.420 1.00 41.80 346 GLY A O 1
ATOM 2523 N N . CYS A 1 351 ? 36.305 -43.646 5.885 1.00 32.96 347 CYS A N 1
ATOM 2524 C CA . CYS A 1 351 ? 35.319 -43.326 6.975 1.00 38.52 347 CYS A CA 1
ATOM 2525 C C . CYS A 1 351 ? 34.029 -42.660 6.553 1.00 32.84 347 CYS A C 1
ATOM 2526 O O . CYS A 1 351 ? 33.066 -42.622 7.329 1.00 35.28 347 CYS A O 1
ATOM 2529 N N . VAL A 1 352 ? 33.990 -42.122 5.353 1.00 32.37 348 VAL A N 1
ATOM 2530 C CA . VAL A 1 352 ? 32.840 -41.354 4.935 1.00 34.41 348 VAL A CA 1
ATOM 2531 C C . VAL A 1 352 ? 32.308 -41.905 3.632 1.00 35.18 348 VAL A C 1
ATOM 2532 O O . VAL A 1 352 ? 32.984 -42.667 2.964 1.00 33.42 348 VAL A O 1
ATOM 2536 N N . GLU A 1 353 ? 31.074 -41.508 3.323 1.00 39.63 349 GLU A N 1
ATOM 2537 C CA . GLU A 1 353 ? 30.441 -41.745 2.071 1.00 40.41 349 GLU A CA 1
ATOM 2538 C C . GLU A 1 353 ? 29.804 -40.446 1.558 1.00 39.86 349 GLU A C 1
ATOM 2539 O O . GLU A 1 353 ? 29.289 -39.611 2.309 1.00 33.18 349 GLU A O 1
ATOM 2545 N N . GLU A 1 354 ? 29.865 -40.292 0.240 1.00 40.22 350 GLU A N 1
ATOM 2546 C CA . GLU A 1 354 ? 28.925 -39.455 -0.463 1.00 36.01 350 GLU A CA 1
ATOM 2547 C C . GLU A 1 354 ? 27.777 -40.331 -0.931 1.00 33.84 350 GLU A C 1
ATOM 2548 O O . GLU A 1 354 ? 28.037 -41.398 -1.466 1.00 36.03 350 GLU A O 1
ATOM 2554 N N . GLU A 1 355 ? 26.540 -39.855 -0.814 1.00 30.87 351 GLU A N 1
ATOM 2555 C CA . GLU A 1 355 ? 25.328 -40.598 -1.226 1.00 31.90 351 GLU A CA 1
ATOM 2556 C C . GLU A 1 355 ? 24.382 -39.676 -1.937 1.00 33.24 351 GLU A C 1
ATOM 2557 O O . GLU A 1 355 ? 24.355 -38.467 -1.654 1.00 31.16 351 GLU A O 1
ATOM 2563 N N . HIS A 1 356 ? 23.588 -40.269 -2.832 1.00 32.11 352 HIS A N 1
ATOM 2564 C CA . HIS A 1 356 ? 22.504 -39.616 -3.568 1.00 29.70 352 HIS A CA 1
ATOM 2565 C C . HIS A 1 356 ? 21.228 -39.916 -2.774 1.00 29.45 352 HIS A C 1
ATOM 2566 O O . HIS A 1 356 ? 20.712 -41.011 -2.863 1.00 32.83 352 HIS A O 1
ATOM 2573 N N . SER A 1 357 ? 20.775 -39.009 -1.919 1.00 30.41 353 SER A N 1
ATOM 2574 C CA . SER A 1 357 ? 19.751 -39.367 -0.903 1.00 30.28 353 SER A CA 1
ATOM 2575 C C . SER A 1 357 ? 19.034 -38.196 -0.297 1.00 29.70 353 SER A C 1
ATOM 2576 O O . SER A 1 357 ? 19.576 -37.089 -0.223 1.00 28.07 353 SER A O 1
ATOM 2579 N N . GLY A 1 358 ? 17.801 -38.471 0.134 1.00 29.34 354 GLY A N 1
ATOM 2580 C CA . GLY A 1 358 ? 16.934 -37.506 0.814 1.00 29.66 354 GLY A CA 1
ATOM 2581 C C . GLY A 1 358 ? 16.825 -37.859 2.315 1.00 31.91 354 GLY A C 1
ATOM 2582 O O . GLY A 1 358 ? 17.333 -38.885 2.771 1.00 26.76 354 GLY A O 1
ATOM 2583 N N . GLY A 1 359 ? 16.180 -37.005 3.093 1.00 32.32 355 GLY A N 1
ATOM 2584 C CA . GLY A 1 359 ? 16.017 -37.292 4.484 1.00 36.37 355 GLY A CA 1
ATOM 2585 C C . GLY A 1 359 ? 15.294 -36.249 5.257 1.00 39.32 355 GLY A C 1
ATOM 2586 O O . GLY A 1 359 ? 15.122 -35.129 4.807 1.00 42.16 355 GLY A O 1
ATOM 2587 N N . ALA A 1 360 ? 14.837 -36.620 6.441 1.00 41.04 356 ALA A N 1
ATOM 2588 C CA . ALA A 1 360 ? 14.177 -35.636 7.292 1.00 39.65 356 ALA A CA 1
ATOM 2589 C C . ALA A 1 360 ? 14.162 -36.144 8.690 1.00 37.97 356 ALA A C 1
ATOM 2590 O O . ALA A 1 360 ? 14.257 -37.365 8.921 1.00 32.70 356 ALA A O 1
ATOM 2592 N N . LEU A 1 361 ? 14.105 -35.184 9.609 1.00 33.73 357 LEU A N 1
ATOM 2593 C CA . LEU A 1 361 ? 14.046 -35.448 11.010 1.00 30.85 357 LEU A CA 1
ATOM 2594 C C . LEU A 1 361 ? 12.621 -35.177 11.361 1.00 29.17 357 LEU A C 1
ATOM 2595 O O . LEU A 1 361 ? 12.156 -34.079 11.166 1.00 33.70 357 LEU A O 1
ATOM 2600 N N . ALA A 1 362 ? 11.875 -36.197 11.779 1.00 29.58 358 ALA A N 1
ATOM 2601 C CA . ALA A 1 362 ? 10.427 -36.030 11.997 1.00 32.09 358 ALA A CA 1
ATOM 2602 C C . ALA A 1 362 ? 10.023 -36.129 13.478 1.00 32.27 358 ALA A C 1
ATOM 2603 O O . ALA A 1 362 ? 10.441 -37.044 14.173 1.00 29.20 358 ALA A O 1
ATOM 2605 N N . PHE A 1 363 ? 9.195 -35.181 13.900 1.00 31.03 359 PHE A N 1
ATOM 2606 C CA . PHE A 1 363 ? 8.597 -35.129 15.207 1.00 31.77 359 PHE A CA 1
ATOM 2607 C C . PHE A 1 363 ? 7.093 -35.406 15.112 1.00 34.50 359 PHE A C 1
ATOM 2608 O O . PHE A 1 363 ? 6.340 -34.637 14.535 1.00 32.56 359 PHE A O 1
ATOM 2616 N N . PRO A 1 364 ? 6.623 -36.476 15.743 1.00 36.40 360 PRO A N 1
ATOM 2617 C CA . PRO A 1 364 ? 5.202 -36.723 15.662 1.00 37.95 360 PRO A CA 1
ATOM 2618 C C . PRO A 1 364 ? 4.350 -35.570 16.151 1.00 35.28 360 PRO A C 1
ATOM 2619 O O . PRO A 1 364 ? 4.714 -34.925 17.144 1.00 38.77 360 PRO A O 1
ATOM 2623 N N . ARG A 1 365 ? 3.219 -35.351 15.487 1.00 31.41 361 ARG A N 1
ATOM 2624 C CA . ARG A 1 365 ? 2.257 -34.365 15.910 1.00 30.93 361 ARG A CA 1
ATOM 2625 C C . ARG A 1 365 ? 0.853 -34.886 16.097 1.00 30.40 361 ARG A C 1
ATOM 2626 O O . ARG A 1 365 ? 0.523 -35.956 15.647 1.00 28.34 361 ARG A O 1
ATOM 2634 N N . TYR A 1 366 ? 0.048 -34.077 16.809 1.00 30.95 362 TYR A N 1
ATOM 2635 C CA . TYR A 1 366 ? -1.254 -34.445 17.267 1.00 29.75 362 TYR A CA 1
ATOM 2636 C C . TYR A 1 366 ? -2.171 -33.276 17.199 1.00 31.28 362 TYR A C 1
ATOM 2637 O O . TYR A 1 366 ? -1.739 -32.151 17.334 1.00 35.26 362 TYR A O 1
ATOM 2646 N N . ASN A 1 367 ? -3.437 -33.569 16.971 1.00 33.62 363 ASN A N 1
ATOM 2647 C CA . ASN A 1 367 ? -4.475 -32.596 16.992 1.00 40.49 363 ASN A CA 1
ATOM 2648 C C . ASN A 1 367 ? -5.115 -32.733 18.345 1.00 43.44 363 ASN A C 1
ATOM 2649 O O . ASN A 1 367 ? -5.800 -33.711 18.586 1.00 47.25 363 ASN A O 1
ATOM 2654 N N . LEU A 1 368 ? -4.863 -31.765 19.234 1.00 44.68 364 LEU A N 1
ATOM 2655 C CA . LEU A 1 368 ? -5.255 -31.874 20.661 1.00 40.93 364 LEU A CA 1
ATOM 2656 C C . LEU A 1 368 ? -6.622 -31.271 20.944 1.00 39.70 364 LEU A C 1
ATOM 2657 O O . LEU A 1 368 ? -7.057 -31.234 22.081 1.00 40.19 364 LEU A O 1
ATOM 2662 N N . GLY A 1 369 ? -7.301 -30.794 19.909 1.00 39.75 365 GLY A N 1
ATOM 2663 C CA . GLY A 1 369 ? -8.656 -30.243 20.034 1.00 37.29 365 GLY A CA 1
ATOM 2664 C C . GLY A 1 369 ? -8.621 -28.805 20.540 1.00 40.84 365 GLY A C 1
ATOM 2665 O O . GLY A 1 369 ? -7.659 -28.042 20.265 1.00 33.93 365 GLY A O 1
ATOM 2666 N N . GLN A 1 370 ? -9.653 -28.490 21.328 1.00 45.69 366 GLN A N 1
ATOM 2667 C CA . GLN A 1 370 ? -9.857 -27.217 22.002 1.00 43.91 366 GLN A CA 1
ATOM 2668 C C . GLN A 1 370 ? -9.232 -27.161 23.394 1.00 49.34 366 GLN A C 1
ATOM 2669 O O . GLN A 1 370 ? -8.902 -26.064 23.881 1.00 53.51 366 GLN A O 1
ATOM 2675 N N . GLU A 1 371 ? -9.048 -28.321 24.034 1.00 49.56 367 GLU A N 1
ATOM 2676 C CA . GLU A 1 371 ? -8.691 -28.394 25.462 1.00 49.32 367 GLU A CA 1
ATOM 2677 C C . GLU A 1 371 ? -7.669 -29.481 25.695 1.00 42.55 367 GLU A C 1
ATOM 2678 O O . GLU A 1 371 ? -7.929 -30.640 25.365 1.00 40.08 367 GLU A O 1
ATOM 2684 N N . TYR A 1 372 ? -6.546 -29.168 26.327 1.00 37.71 368 TYR A N 1
ATOM 2685 C CA . TYR A 1 372 ? -5.522 -30.212 26.510 1.00 37.62 368 TYR A CA 1
ATOM 2686 C C . TYR A 1 372 ? -4.688 -29.994 27.756 1.00 42.26 368 TYR A C 1
ATOM 2687 O O . TYR A 1 372 ? -4.206 -28.892 27.995 1.00 53.09 368 TYR A O 1
ATOM 2696 N N . THR A 1 373 ? -4.472 -31.063 28.515 1.00 44.51 369 THR A N 1
ATOM 2697 C CA . THR A 1 373 ? -3.626 -31.007 29.679 1.00 47.12 369 THR A CA 1
ATOM 2698 C C . THR A 1 373 ? -2.395 -31.778 29.321 1.00 46.70 369 THR A C 1
ATOM 2699 O O . THR A 1 373 ? -2.480 -32.879 28.817 1.00 44.87 369 THR A O 1
ATOM 2703 N N . ASP A 1 374 ? -1.243 -31.194 29.603 1.00 47.83 370 ASP A N 1
ATOM 2704 C CA . ASP A 1 374 ? -0.027 -31.887 29.344 1.00 47.76 370 ASP A CA 1
ATOM 2705 C C . ASP A 1 374 ? 0.061 -33.136 30.208 1.00 52.23 370 ASP A C 1
ATOM 2706 O O . ASP A 1 374 ? -0.067 -33.060 31.430 1.00 70.16 370 ASP A O 1
ATOM 2711 N N . VAL A 1 375 ? 0.370 -34.263 29.562 1.00 56.31 371 VAL A N 1
ATOM 2712 C CA . VAL A 1 375 ? 0.618 -35.530 30.238 1.00 49.62 371 VAL A CA 1
ATOM 2713 C C . VAL A 1 375 ? 1.840 -36.250 29.703 1.00 50.90 371 VAL A C 1
ATOM 2714 O O . VAL A 1 375 ? 1.963 -37.459 29.897 1.00 58.98 371 VAL A O 1
ATOM 2718 N N . HIS A 1 376 ? 2.785 -35.552 29.073 1.00 54.27 372 HIS A N 1
ATOM 2719 C CA . HIS A 1 376 ? 3.976 -36.232 28.519 1.00 50.78 372 HIS A CA 1
ATOM 2720 C C . HIS A 1 376 ? 5.288 -35.667 29.019 1.00 51.12 372 HIS A C 1
ATOM 2721 O O . HIS A 1 376 ? 6.336 -35.993 28.469 1.00 53.75 372 HIS A O 1
ATOM 2728 N N . THR A 1 377 ? 5.261 -34.849 30.076 1.00 55.38 373 THR A N 1
ATOM 2729 C CA . THR A 1 377 ? 6.511 -34.434 30.740 1.00 52.43 373 THR A CA 1
ATOM 2730 C C . THR A 1 377 ? 6.909 -35.513 31.749 1.00 53.00 373 THR A C 1
ATOM 2731 O O . THR A 1 377 ? 6.117 -35.864 32.638 1.00 57.10 373 THR A O 1
ATOM 2735 N N . PRO A 1 378 ? 8.092 -36.105 31.570 1.00 52.92 374 PRO A N 1
ATOM 2736 C CA . PRO A 1 378 ? 8.460 -37.113 32.540 1.00 61.12 374 PRO A CA 1
ATOM 2737 C C . PRO A 1 378 ? 8.800 -36.449 33.887 1.00 61.61 374 PRO A C 1
ATOM 2738 O O . PRO A 1 378 ? 9.348 -35.348 33.921 1.00 62.48 374 PRO A O 1
ATOM 2742 N N . ALA A 1 379 ? 8.436 -37.121 34.974 1.00 67.24 375 ALA A N 1
ATOM 2743 C CA . ALA A 1 379 ? 8.797 -36.704 36.325 1.00 71.17 375 ALA A CA 1
ATOM 2744 C C . ALA A 1 379 ? 10.312 -36.550 36.377 1.00 64.06 375 ALA A C 1
ATOM 2745 O O . ALA A 1 379 ? 11.067 -37.370 35.851 1.00 63.06 375 ALA A O 1
ATOM 2747 N N . GLY A 1 380 ? 10.757 -35.471 36.987 1.00 67.55 376 GLY A N 1
ATOM 2748 C CA . GLY A 1 380 ? 12.169 -35.126 36.966 1.00 65.55 376 GLY A CA 1
ATOM 2749 C C . GLY A 1 380 ? 12.333 -33.876 36.140 1.00 70.93 376 GLY A C 1
ATOM 2750 O O . GLY A 1 380 ? 13.087 -32.993 36.523 1.00 66.30 376 GLY A O 1
ATOM 2751 N N . ALA A 1 381 ? 11.643 -33.817 34.993 1.00 74.24 377 ALA A N 1
ATOM 2752 C CA . ALA A 1 381 ? 11.674 -32.632 34.114 1.00 69.03 377 ALA A CA 1
ATOM 2753 C C . ALA A 1 381 ? 10.753 -31.517 34.633 1.00 60.33 377 ALA A C 1
ATOM 2754 O O . ALA A 1 381 ? 9.538 -31.726 34.844 1.00 57.55 377 ALA A O 1
ATOM 2756 N N . THR A 1 382 ? 11.372 -30.360 34.873 1.00 51.42 378 THR A N 1
ATOM 2757 C CA . THR A 1 382 ? 10.730 -29.240 35.555 1.00 57.86 378 THR A CA 1
ATOM 2758 C C . THR A 1 382 ? 11.351 -27.946 35.068 1.00 52.10 378 THR A C 1
ATOM 2759 O O . THR A 1 382 ? 12.516 -27.923 34.655 1.00 56.00 378 THR A O 1
ATOM 2763 N N . VAL A 1 383 ? 10.568 -26.877 35.124 1.00 47.22 379 VAL A N 1
ATOM 2764 C CA . VAL A 1 383 ? 11.044 -25.524 34.781 1.00 49.25 379 VAL A CA 1
ATOM 2765 C C . VAL A 1 383 ? 12.371 -25.154 35.493 1.00 55.81 379 VAL A C 1
ATOM 2766 O O . VAL A 1 383 ? 13.283 -24.618 34.848 1.00 62.80 379 VAL A O 1
ATOM 2770 N N . GLU A 1 384 ? 12.459 -25.469 36.796 1.00 60.73 380 GLU A N 1
ATOM 2771 C CA . GLU A 1 384 ? 13.641 -25.200 37.665 1.00 61.78 380 GLU A CA 1
ATOM 2772 C C . GLU A 1 384 ? 14.865 -25.868 37.108 1.00 60.76 380 GLU A C 1
ATOM 2773 O O . GLU A 1 384 ? 15.905 -25.237 36.980 1.00 60.95 380 GLU A O 1
ATOM 2779 N N . ARG A 1 385 ? 14.720 -27.134 36.728 1.00 63.68 381 ARG A N 1
ATOM 2780 C CA . ARG A 1 385 ? 15.845 -27.924 36.246 1.00 63.82 381 ARG A CA 1
ATOM 2781 C C . ARG A 1 385 ? 16.338 -27.377 34.920 1.00 67.74 381 ARG A C 1
ATOM 2782 O O . ARG A 1 385 ? 17.555 -27.301 34.695 1.00 74.40 381 ARG A O 1
ATOM 2790 N N . VAL A 1 386 ? 15.395 -26.954 34.068 1.00 61.46 382 VAL A N 1
ATOM 2791 C CA . VAL A 1 386 ? 15.729 -26.378 32.765 1.00 57.89 382 VAL A CA 1
ATOM 2792 C C . VAL A 1 386 ? 16.499 -25.103 32.994 1.00 54.88 382 VAL A C 1
ATOM 2793 O O . VAL A 1 386 ? 17.538 -24.887 32.390 1.00 57.49 382 VAL A O 1
ATOM 2797 N N . LEU A 1 387 ? 15.943 -24.258 33.849 1.00 59.58 383 LEU A N 1
ATOM 2798 C CA . LEU A 1 387 ? 16.553 -22.977 34.208 1.00 63.57 383 LEU A CA 1
ATOM 2799 C C . LEU A 1 387 ? 17.944 -23.161 34.800 1.00 63.03 383 LEU A C 1
ATOM 2800 O O . LEU A 1 387 ? 18.871 -22.403 34.473 1.00 60.28 383 LEU A O 1
ATOM 2805 N N . ALA A 1 388 ? 18.088 -24.174 35.651 1.00 64.48 384 ALA A N 1
ATOM 2806 C CA . ALA A 1 388 ? 19.370 -24.442 36.300 1.00 67.18 384 ALA A CA 1
ATOM 2807 C C . ALA A 1 388 ? 20.391 -24.959 35.297 1.00 67.50 384 ALA A C 1
ATOM 2808 O O . ALA A 1 388 ? 21.576 -24.647 35.415 1.00 68.82 384 ALA A O 1
ATOM 2810 N N . ARG A 1 389 ? 19.942 -25.740 34.314 1.00 71.22 385 ARG A N 1
ATOM 2811 C CA . ARG A 1 389 ? 20.840 -26.261 33.275 1.00 74.07 385 ARG A CA 1
ATOM 2812 C C . ARG A 1 389 ? 21.280 -25.214 32.267 1.00 66.92 385 ARG A C 1
ATOM 2813 O O . ARG A 1 389 ? 22.289 -25.413 31.580 1.00 56.35 385 ARG A O 1
ATOM 2821 N N . ASN A 1 390 ? 20.531 -24.112 32.191 1.00 65.61 386 ASN A N 1
ATOM 2822 C CA . ASN A 1 390 ? 20.839 -22.981 31.299 1.00 70.30 386 ASN A CA 1
ATOM 2823 C C . ASN A 1 390 ? 20.876 -21.647 32.009 1.00 72.32 386 ASN A C 1
ATOM 2824 O O . ASN A 1 390 ? 19.938 -20.847 31.904 1.00 64.33 386 ASN A O 1
ATOM 2829 N N . PRO A 1 391 ? 21.958 -21.420 32.773 1.00 80.80 387 PRO A N 1
ATOM 2830 C CA . PRO A 1 391 ? 22.109 -20.102 33.359 1.00 79.82 387 PRO A CA 1
ATOM 2831 C C . PRO A 1 391 ? 22.104 -19.015 32.251 1.00 75.48 387 PRO A C 1
ATOM 2832 O O . PRO A 1 391 ? 22.681 -19.224 31.184 1.00 74.05 387 PRO A O 1
ATOM 2836 N N . GLY A 1 392 ? 21.421 -17.897 32.510 1.00 70.03 388 GLY A N 1
ATOM 2837 C CA . GLY A 1 392 ? 21.435 -16.729 31.636 1.00 69.01 388 GLY A CA 1
ATOM 2838 C C . GLY A 1 392 ? 20.761 -16.807 30.277 1.00 75.22 388 GLY A C 1
ATOM 2839 O O . GLY A 1 392 ? 20.802 -15.834 29.507 1.00 80.98 388 GLY A O 1
ATOM 2840 N N . ARG A 1 393 ? 20.123 -17.924 29.958 1.00 77.47 389 ARG A N 1
ATOM 2841 C CA . ARG A 1 393 ? 19.423 -18.038 28.670 1.00 76.83 389 ARG A CA 1
ATOM 2842 C C . ARG A 1 393 ? 17.952 -17.620 28.770 1.00 70.47 389 ARG A C 1
ATOM 2843 O O . ARG A 1 393 ? 17.365 -17.228 27.758 1.00 67.10 389 ARG A O 1
ATOM 2851 N N . PHE A 1 394 ? 17.390 -17.668 29.988 1.00 69.91 390 PHE A N 1
ATOM 2852 C CA . PHE A 1 394 ? 15.959 -17.482 30.232 1.00 65.47 390 PHE A CA 1
ATOM 2853 C C . PHE A 1 394 ? 15.675 -16.264 31.103 1.00 62.52 390 PHE A C 1
ATOM 2854 O O . PHE A 1 394 ? 16.566 -15.716 31.730 1.00 66.53 390 PHE A O 1
ATOM 2862 N N . GLU A 1 395 ? 14.426 -15.818 31.080 1.00 58.32 391 GLU A N 1
ATOM 2863 C CA . GLU A 1 395 ? 13.941 -14.854 32.009 1.00 58.45 391 GLU A CA 1
ATOM 2864 C C . GLU A 1 395 ? 12.795 -15.557 32.691 1.00 58.96 391 GLU A C 1
ATOM 2865 O O . GLU A 1 395 ? 11.742 -15.726 32.083 1.00 47.95 391 GLU A O 1
ATOM 2871 N N . ALA A 1 396 ? 13.014 -15.930 33.959 1.00 61.59 392 ALA A N 1
ATOM 2872 C CA . ALA A 1 396 ? 12.001 -16.519 34.820 1.00 60.74 392 ALA A CA 1
ATOM 2873 C C . ALA A 1 396 ? 10.929 -15.501 35.205 1.00 63.38 392 ALA A C 1
ATOM 2874 O O . ALA A 1 396 ? 11.228 -14.349 35.496 1.00 75.10 392 ALA A O 1
ATOM 2876 N N . ARG A 1 397 ? 9.673 -15.930 35.188 1.00 67.74 393 ARG A N 1
ATOM 2877 C CA . ARG A 1 397 ? 8.524 -15.062 35.484 1.00 65.31 393 ARG A CA 1
ATOM 2878 C C . ARG A 1 397 ? 7.971 -15.453 36.822 1.00 65.41 393 ARG A C 1
ATOM 2879 O O . ARG A 1 397 ? 8.042 -16.619 37.212 1.00 65.66 393 ARG A O 1
ATOM 2887 N N . ALA A 1 398 ? 7.380 -14.488 37.511 1.00 68.19 394 ALA A N 1
ATOM 2888 C CA . ALA A 1 398 ? 6.748 -14.736 38.814 1.00 71.89 394 ALA A CA 1
ATOM 2889 C C . ALA A 1 398 ? 5.743 -15.911 38.818 1.00 72.36 394 ALA A C 1
ATOM 2890 O O . ALA A 1 398 ? 5.697 -16.690 39.787 1.00 67.42 394 ALA A O 1
ATOM 2892 N N . ASP A 1 399 ? 4.971 -16.059 37.729 1.00 70.77 395 ASP A N 1
ATOM 2893 C CA . ASP A 1 399 ? 3.924 -17.109 37.658 1.00 70.70 395 ASP A CA 1
ATOM 2894 C C . ASP A 1 399 ? 4.431 -18.569 37.528 1.00 66.23 395 ASP A C 1
ATOM 2895 O O . ASP A 1 399 ? 3.652 -19.506 37.742 1.00 69.36 395 ASP A O 1
ATOM 2900 N N . GLY A 1 400 ? 5.717 -18.765 37.231 1.00 62.62 396 GLY A N 1
ATOM 2901 C CA . GLY A 1 400 ? 6.290 -20.120 37.022 1.00 65.96 396 GLY A CA 1
ATOM 2902 C C . GLY A 1 400 ? 6.752 -20.355 35.586 1.00 63.79 396 GLY A C 1
ATOM 2903 O O . GLY A 1 400 ? 7.530 -21.269 35.321 1.00 59.55 396 GLY A O 1
ATOM 2904 N N . SER A 1 401 ? 6.226 -19.559 34.650 1.00 63.36 397 SER A N 1
ATOM 2905 C CA . SER A 1 401 ? 6.674 -19.615 33.273 1.00 59.79 397 SER A CA 1
ATOM 2906 C C . SER A 1 401 ? 8.054 -18.971 33.098 1.00 57.26 397 SER A C 1
ATOM 2907 O O . SER A 1 401 ? 8.630 -18.408 34.025 1.00 67.10 397 SER A O 1
ATOM 2910 N N . ALA A 1 402 ? 8.626 -19.146 31.920 1.00 56.63 398 ALA A N 1
ATOM 2911 C CA . ALA A 1 402 ? 9.873 -18.484 31.549 1.00 56.98 398 ALA A CA 1
ATOM 2912 C C . ALA A 1 402 ? 9.909 -18.280 30.051 1.00 57.24 398 ALA A C 1
ATOM 2913 O O . ALA A 1 402 ? 9.230 -18.975 29.306 1.00 63.10 398 ALA A O 1
ATOM 2915 N N . VAL A 1 403 ? 10.747 -17.352 29.618 1.00 61.21 399 VAL A N 1
ATOM 2916 C CA . VAL A 1 403 ? 10.884 -17.029 28.210 1.00 58.14 399 VAL A CA 1
ATOM 2917 C C . VAL A 1 403 ? 12.368 -16.949 27.822 1.00 60.59 399 VAL A C 1
ATOM 2918 O O . VAL A 1 403 ? 13.194 -16.583 28.644 1.00 58.62 399 VAL A O 1
ATOM 2922 N N . LEU A 1 404 ? 12.712 -17.343 26.592 1.00 66.55 400 LEU A N 1
ATOM 2923 C CA . LEU A 1 404 ? 14.091 -17.199 26.111 1.00 69.08 400 LEU A CA 1
ATOM 2924 C C . LEU A 1 404 ? 14.476 -15.757 25.934 1.00 77.62 400 LEU A C 1
ATOM 2925 O O . LEU A 1 404 ? 13.627 -14.929 25.580 1.00 81.38 400 LEU A O 1
ATOM 2930 N N . LEU A 1 405 ? 15.770 -15.481 26.122 1.00 81.66 401 LEU A N 1
ATOM 2931 C CA . LEU A 1 405 ? 16.346 -14.153 25.900 1.00 78.28 401 LEU A CA 1
ATOM 2932 C C . LEU A 1 405 ? 16.937 -14.027 24.481 1.00 78.44 401 LEU A C 1
ATOM 2933 O O . LEU A 1 405 ? 17.455 -14.995 23.919 1.00 66.67 401 LEU A O 1
ATOM 2938 N N . ASP A 1 406 ? 16.832 -12.820 23.908 1.00 93.00 402 ASP A N 1
ATOM 2939 C CA . ASP A 1 406 ? 17.451 -12.485 22.608 1.00 93.47 402 ASP A CA 1
ATOM 2940 C C . ASP A 1 406 ? 18.946 -12.567 22.718 1.00 87.41 402 ASP A C 1
ATOM 2941 O O . ASP A 1 406 ? 19.502 -12.410 23.801 1.00 77.27 402 ASP A O 1
ATOM 2946 N N . ASP A 1 407 ? 19.621 -12.785 21.602 1.00 94.31 403 ASP A N 1
ATOM 2947 C CA . ASP A 1 407 ? 21.077 -12.588 21.648 1.00 102.49 403 ASP A CA 1
ATOM 2948 C C . ASP A 1 407 ? 21.490 -11.208 22.192 1.00 96.79 403 ASP A C 1
ATOM 2949 O O . ASP A 1 407 ? 22.619 -11.083 22.626 1.00 113.93 403 ASP A O 1
ATOM 2954 N N . ASP A 1 408 ? 20.608 -10.200 22.138 1.00 93.21 404 ASP A N 1
ATOM 2955 C CA . ASP A 1 408 ? 20.847 -8.856 22.717 1.00 95.99 404 ASP A CA 1
ATOM 2956 C C . ASP A 1 408 ? 20.354 -8.645 24.176 1.00 89.54 404 ASP A C 1
ATOM 2957 O O . ASP A 1 408 ? 20.277 -7.502 24.641 1.00 75.14 404 ASP A O 1
ATOM 2962 N N . GLY A 1 409 ? 20.003 -9.716 24.887 1.00 91.62 405 GLY A N 1
ATOM 2963 C CA . GLY A 1 409 ? 19.635 -9.625 26.314 1.00 89.26 405 GLY A CA 1
ATOM 2964 C C . GLY A 1 409 ? 18.179 -9.323 26.689 1.00 96.29 405 GLY A C 1
ATOM 2965 O O . GLY A 1 409 ? 17.840 -9.405 27.882 1.00 80.26 405 GLY A O 1
ATOM 2966 N N . ARG A 1 410 ? 17.320 -8.994 25.709 1.00 101.33 406 ARG A N 1
ATOM 2967 C CA . ARG A 1 410 ? 15.870 -8.734 25.974 1.00 104.16 406 ARG A CA 1
ATOM 2968 C C . ARG A 1 410 ? 15.028 -9.966 25.686 1.00 96.43 406 ARG A C 1
ATOM 2969 O O . ARG A 1 410 ? 15.309 -10.673 24.730 1.00 94.58 406 ARG A O 1
ATOM 2977 N N . PRO A 1 411 ? 13.963 -10.200 26.483 1.00 94.11 407 PRO A N 1
ATOM 2978 C CA . PRO A 1 411 ? 13.157 -11.415 26.293 1.00 88.88 407 PRO A CA 1
ATOM 2979 C C . PRO A 1 411 ? 12.430 -11.506 24.943 1.00 76.21 407 PRO A C 1
ATOM 2980 O O . PRO A 1 411 ? 11.987 -10.487 24.420 1.00 74.89 407 PRO A O 1
ATOM 2984 N N . ASP A 1 412 ? 12.343 -12.721 24.396 1.00 76.71 408 ASP A N 1
ATOM 2985 C CA . ASP A 1 412 ? 11.558 -13.011 23.173 1.00 79.24 408 ASP A CA 1
ATOM 2986 C C . ASP A 1 412 ? 10.257 -13.729 23.538 1.00 72.65 408 ASP A C 1
ATOM 2987 O O . ASP A 1 412 ? 10.262 -14.938 23.827 1.00 72.16 408 ASP A O 1
ATOM 2992 N N . GLU A 1 413 ? 9.143 -12.998 23.437 1.00 63.72 409 GLU A N 1
ATOM 2993 C CA . GLU A 1 413 ? 7.832 -13.515 23.841 1.00 61.49 409 GLU A CA 1
ATOM 2994 C C . GLU A 1 413 ? 7.285 -14.662 22.986 1.00 55.50 409 GLU A C 1
ATOM 2995 O O . GLU A 1 413 ? 6.280 -15.271 23.358 1.00 59.59 409 GLU A O 1
ATOM 3001 N N . GLY A 1 414 ? 7.919 -14.925 21.839 1.00 52.41 410 GLY A N 1
ATOM 3002 C CA . GLY A 1 414 ? 7.482 -15.954 20.901 1.00 52.99 410 GLY A CA 1
ATOM 3003 C C . GLY A 1 414 ? 7.536 -17.401 21.382 1.00 52.26 410 GLY A C 1
ATOM 3004 O O . GLY A 1 414 ? 6.896 -18.262 20.798 1.00 54.14 410 GLY A O 1
ATOM 3005 N N . ILE A 1 415 ? 8.328 -17.669 22.411 1.00 51.38 411 ILE A N 1
ATOM 3006 C CA . ILE A 1 415 ? 8.505 -19.002 22.945 1.00 51.10 411 ILE A CA 1
ATOM 3007 C C . ILE A 1 415 ? 8.381 -18.955 24.445 1.00 51.76 411 ILE A C 1
ATOM 3008 O O . ILE A 1 415 ? 9.224 -18.376 25.107 1.00 56.29 411 ILE A O 1
ATOM 3013 N N . VAL A 1 416 ? 7.350 -19.602 24.969 1.00 52.36 412 VAL A N 1
ATOM 3014 C CA . VAL A 1 416 ? 7.073 -19.610 26.385 1.00 50.94 412 VAL A CA 1
ATOM 3015 C C . VAL A 1 416 ? 7.216 -21.017 26.998 1.00 49.74 412 VAL A C 1
ATOM 3016 O O . VAL A 1 416 ? 6.369 -21.878 26.798 1.00 49.72 412 VAL A O 1
ATOM 3020 N N . LEU A 1 417 ? 8.266 -21.213 27.801 1.00 50.58 413 LEU A N 1
ATOM 3021 C CA . LEU A 1 417 ? 8.417 -22.416 28.645 1.00 49.96 413 LEU A CA 1
ATOM 3022 C C . LEU A 1 417 ? 7.345 -22.459 29.762 1.00 56.60 413 LEU A C 1
ATOM 3023 O O . LEU A 1 417 ? 7.202 -21.498 30.492 1.00 57.19 413 LEU A O 1
ATOM 3028 N N . VAL A 1 418 ? 6.579 -23.543 29.883 1.00 53.90 414 VAL A N 1
ATOM 3029 C CA . VAL A 1 418 ? 5.503 -23.612 30.861 1.00 47.76 414 VAL A CA 1
ATOM 3030 C C . VAL A 1 418 ? 5.663 -24.830 31.758 1.00 49.27 414 VAL A C 1
ATOM 3031 O O . VAL A 1 418 ? 6.379 -25.747 31.423 1.00 56.56 414 VAL A O 1
ATOM 3035 N N . PRO A 1 419 ? 5.045 -24.831 32.947 1.00 53.51 415 PRO A N 1
ATOM 3036 C CA . PRO A 1 419 ? 5.283 -26.003 33.807 1.00 55.69 415 PRO A CA 1
ATOM 3037 C C . PRO A 1 419 ? 4.654 -27.307 33.344 1.00 50.98 415 PRO A C 1
ATOM 3038 O O . PRO A 1 419 ? 3.619 -27.316 32.659 1.00 62.00 415 PRO A O 1
ATOM 3042 N N . ALA A 1 420 ? 5.259 -28.402 33.765 1.00 46.76 416 ALA A N 1
ATOM 3043 C CA . ALA A 1 420 ? 4.656 -29.724 33.578 1.00 50.70 416 ALA A CA 1
ATOM 3044 C C . ALA A 1 420 ? 3.227 -29.742 34.095 1.00 48.32 416 ALA A C 1
ATOM 3045 O O . ALA A 1 420 ? 2.934 -29.156 35.136 1.00 60.07 416 ALA A O 1
ATOM 3047 N N . GLY A 1 421 ? 2.343 -30.407 33.358 1.00 48.54 417 GLY A N 1
ATOM 3048 C CA . GLY A 1 421 ? 0.951 -30.538 33.721 1.00 44.79 417 GLY A CA 1
ATOM 3049 C C . GLY A 1 421 ? 0.098 -29.323 33.397 1.00 49.70 417 GLY A C 1
ATOM 3050 O O . GLY A 1 421 ? -1.073 -29.303 33.783 1.00 53.88 417 GLY A O 1
ATOM 3051 N N . ALA A 1 422 ? 0.650 -28.320 32.694 1.00 50.90 418 ALA A N 1
ATOM 3052 C CA . ALA A 1 422 ? -0.122 -27.136 32.246 1.00 51.41 418 ALA A CA 1
ATOM 3053 C C . ALA A 1 422 ? -1.343 -27.521 31.392 1.00 49.50 418 ALA A C 1
ATOM 3054 O O . ALA A 1 422 ? -1.346 -28.546 30.698 1.00 55.19 418 ALA A O 1
ATOM 3056 N N . HIS A 1 423 ? -2.393 -26.718 31.487 1.00 49.72 419 HIS A N 1
ATOM 3057 C CA . HIS A 1 423 ? -3.626 -26.951 30.730 1.00 47.71 419 HIS A CA 1
ATOM 3058 C C . HIS A 1 423 ? -3.798 -25.865 29.702 1.00 49.15 419 HIS A C 1
ATOM 3059 O O . HIS A 1 423 ? -3.515 -24.709 30.021 1.00 51.52 419 HIS A O 1
ATOM 3066 N N . PHE A 1 424 ? -4.304 -26.213 28.501 1.00 42.09 420 PHE A N 1
ATOM 3067 C CA . PHE A 1 424 ? -4.396 -25.262 27.383 1.00 37.84 420 PHE A CA 1
ATOM 3068 C C . PHE A 1 424 ? -5.801 -25.212 26.902 1.00 39.95 420 PHE A C 1
ATOM 3069 O O . PHE A 1 424 ? -6.346 -26.254 26.573 1.00 50.75 420 PHE A O 1
ATOM 3077 N N . SER A 1 425 ? -6.376 -24.021 26.779 1.00 40.49 421 SER A N 1
ATOM 3078 C CA . SER A 1 425 ? -7.810 -23.902 26.494 1.00 42.44 421 SER A CA 1
ATOM 3079 C C . SER A 1 425 ? -8.073 -22.865 25.449 1.00 45.69 421 SER A C 1
ATOM 3080 O O . SER A 1 425 ? -7.802 -21.701 25.685 1.00 47.61 421 SER A O 1
ATOM 3091 N N . ARG A 1 427 ? -11.105 -22.202 24.559 1.00 62.44 423 ARG A N 1
ATOM 3092 C CA . ARG A 1 427 ? -12.337 -21.524 25.027 1.00 65.00 423 ARG A CA 1
ATOM 3093 C C . ARG A 1 427 ? -12.000 -20.271 25.839 1.00 58.14 423 ARG A C 1
ATOM 3094 O O . ARG A 1 427 ? -12.539 -19.207 25.554 1.00 62.32 423 ARG A O 1
ATOM 3102 N N . THR A 1 428 ? -11.125 -20.402 26.835 1.00 49.03 424 THR A N 1
ATOM 3103 C CA . THR A 1 428 ? -10.661 -19.245 27.591 1.00 57.14 424 THR A CA 1
ATOM 3104 C C . THR A 1 428 ? -9.438 -18.548 26.949 1.00 57.60 424 THR A C 1
ATOM 3105 O O . THR A 1 428 ? -9.052 -17.493 27.374 1.00 62.51 424 THR A O 1
ATOM 3109 N N . GLN A 1 429 ? -8.830 -19.147 25.941 1.00 54.98 425 GLN A N 1
ATOM 3110 C CA . GLN A 1 429 ? -7.592 -18.658 25.367 1.00 53.48 425 GLN A CA 1
ATOM 3111 C C . GLN A 1 429 ? -6.519 -18.420 26.436 1.00 50.61 425 GLN A C 1
ATOM 3112 O O . GLN A 1 429 ? -5.796 -17.418 26.391 1.00 47.48 425 GLN A O 1
ATOM 3118 N N . THR A 1 430 ? -6.343 -19.403 27.328 1.00 46.63 426 THR A N 1
ATOM 3119 C CA . THR A 1 430 ? -5.302 -19.344 28.332 1.00 46.72 426 THR A CA 1
ATOM 3120 C C . THR A 1 430 ? -4.618 -20.650 28.623 1.00 46.80 426 THR A C 1
ATOM 3121 O O . THR A 1 430 ? -5.258 -21.689 28.663 1.00 51.36 426 THR A O 1
ATOM 3125 N N . VAL A 1 431 ? -3.325 -20.547 28.951 1.00 46.38 427 VAL A N 1
ATOM 3126 C CA . VAL A 1 431 ? -2.573 -21.609 29.635 1.00 44.58 427 VAL A CA 1
ATOM 3127 C C . VAL A 1 431 ? -2.594 -21.405 31.187 1.00 48.45 427 VAL A C 1
ATOM 3128 O O . VAL A 1 431 ? -2.233 -20.335 31.709 1.00 51.58 427 VAL A O 1
ATOM 3132 N N . THR A 1 432 ? -3.069 -22.429 31.897 1.00 55.25 428 THR A N 1
ATOM 3133 C CA . THR A 1 432 ? -3.221 -22.424 33.360 1.00 54.87 428 THR A CA 1
ATOM 3134 C C . THR A 1 432 ? -2.467 -23.569 34.002 1.00 57.66 428 THR A C 1
ATOM 3135 O O . THR A 1 432 ? -2.237 -24.613 33.380 1.00 55.63 428 THR A O 1
ATOM 3139 N N . TRP A 1 433 ? -2.104 -23.365 35.265 1.00 61.85 429 TRP A N 1
ATOM 3140 C CA . TRP A 1 433 ? -1.577 -24.448 36.125 1.00 63.78 429 TRP A CA 1
ATOM 3141 C C . TRP A 1 433 ? -1.702 -24.005 37.600 1.00 67.73 429 TRP A C 1
ATOM 3142 O O . TRP A 1 433 ? -1.801 -22.808 37.875 1.00 68.22 429 TRP A O 1
ATOM 3153 N N . ASP A 1 434 ? -1.719 -24.934 38.551 1.00 70.37 430 ASP A N 1
ATOM 3154 C CA . ASP A 1 434 ? -1.742 -24.483 39.963 1.00 75.40 430 ASP A CA 1
ATOM 3155 C C . ASP A 1 434 ? -0.369 -24.606 40.621 1.00 83.07 430 ASP A C 1
ATOM 3156 O O . ASP A 1 434 ? 0.200 -25.687 40.635 1.00 92.77 430 ASP A O 1
ATOM 3161 N N . ARG A 1 435 ? 0.184 -23.455 41.035 1.00 85.84 431 ARG A N 1
ATOM 3162 C CA . ARG A 1 435 ? 1.168 -23.314 42.161 1.00 90.61 431 ARG A CA 1
ATOM 3163 C C . ARG A 1 435 ? 1.932 -22.023 42.005 1.00 81.94 431 ARG A C 1
ATOM 3164 O O . ARG A 1 435 ? 2.287 -21.658 40.902 1.00 72.46 431 ARG A O 1
ATOM 3172 N N . ARG A 1 439 ? -2.764 -21.938 44.373 1.00 65.51 435 ARG A N 1
ATOM 3173 C CA . ARG A 1 439 ? -2.466 -20.683 43.682 1.00 80.59 435 ARG A CA 1
ATOM 3174 C C . ARG A 1 439 ? -2.414 -20.802 42.126 1.00 79.98 435 ARG A C 1
ATOM 3175 O O . ARG A 1 439 ? -1.340 -20.988 41.543 1.00 81.02 435 ARG A O 1
ATOM 3183 N N . GLU A 1 440 ? -3.550 -20.623 41.457 1.00 75.24 436 GLU A N 1
ATOM 3184 C CA . GLU A 1 440 ? -3.637 -20.883 39.995 1.00 78.26 436 GLU A CA 1
ATOM 3185 C C . GLU A 1 440 ? -3.073 -19.705 39.160 1.00 71.66 436 GLU A C 1
ATOM 3186 O O . GLU A 1 440 ? -3.606 -18.609 39.229 1.00 55.83 436 GLU A O 1
ATOM 3192 N N . ALA A 1 441 ? -2.048 -19.977 38.328 1.00 66.28 437 ALA A N 1
ATOM 3193 C CA . ALA A 1 441 ? -1.497 -19.034 37.341 1.00 60.57 437 ALA A CA 1
ATOM 3194 C C . ALA A 1 441 ? -2.208 -19.141 35.978 1.00 62.61 437 ALA A C 1
ATOM 3195 O O . ALA A 1 441 ? -2.859 -20.144 35.679 1.00 69.76 437 ALA A O 1
ATOM 3197 N N . SER A 1 442 ? -2.081 -18.100 35.156 1.00 57.56 438 SER A N 1
ATOM 3198 C CA . SER A 1 442 ? -2.804 -18.031 33.893 1.00 53.54 438 SER A CA 1
ATOM 3199 C C . SER A 1 442 ? -2.122 -17.056 32.964 1.00 54.00 438 SER A C 1
ATOM 3200 O O . SER A 1 442 ? -2.048 -15.886 33.290 1.00 54.45 438 SER A O 1
ATOM 3203 N N . ILE A 1 443 ? -1.625 -17.525 31.808 1.00 54.86 439 ILE A N 1
ATOM 3204 C CA . ILE A 1 443 ? -1.105 -16.615 30.750 1.00 49.97 439 ILE A CA 1
ATOM 3205 C C . ILE A 1 443 ? -1.971 -16.707 29.504 1.00 54.41 439 ILE A C 1
ATOM 3206 O O . ILE A 1 443 ? -2.713 -17.687 29.354 1.00 56.59 439 ILE A O 1
ATOM 3211 N N . PRO A 1 444 ? -1.913 -15.678 28.631 1.00 52.81 440 PRO A N 1
ATOM 3212 C CA . PRO A 1 444 ? -2.705 -15.758 27.392 1.00 56.78 440 PRO A CA 1
ATOM 3213 C C . PRO A 1 444 ? -2.217 -16.869 26.468 1.00 46.47 440 PRO A C 1
ATOM 3214 O O . PRO A 1 444 ? -1.038 -17.085 26.379 1.00 41.48 440 PRO A O 1
ATOM 3218 N N . LEU A 1 445 ? -3.153 -17.580 25.850 1.00 53.16 441 LEU A N 1
ATOM 3219 C CA . LEU A 1 445 ? -2.846 -18.554 24.793 1.00 54.13 441 LEU A CA 1
ATOM 3220 C C . LEU A 1 445 ? -3.104 -17.813 23.479 1.00 47.84 441 LEU A C 1
ATOM 3221 O O . LEU A 1 445 ? -4.242 -17.455 23.168 1.00 52.27 441 LEU A O 1
ATOM 3226 N N . LEU A 1 446 ? -2.046 -17.560 22.733 1.00 43.21 442 LEU A N 1
ATOM 3227 C CA . LEU A 1 446 ? -2.119 -16.735 21.528 1.00 45.62 442 LEU A CA 1
ATOM 3228 C C . LEU A 1 446 ? -1.572 -17.490 20.344 1.00 44.63 442 LEU A C 1
ATOM 3229 O O . LEU A 1 446 ? -0.513 -18.147 20.462 1.00 40.37 442 LEU A O 1
ATOM 3234 N N . ALA A 1 447 ? -2.192 -17.248 19.190 1.00 43.96 443 ALA A N 1
ATOM 3235 C CA . ALA A 1 447 ? -1.830 -17.906 17.937 1.00 48.27 443 ALA A CA 1
ATOM 3236 C C . ALA A 1 447 ? -0.410 -17.710 17.479 1.00 48.67 443 ALA A C 1
ATOM 3237 O O . ALA A 1 447 ? 0.185 -18.617 16.932 1.00 53.32 443 ALA A O 1
ATOM 3239 N N . ASP A 1 448 ? 0.162 -16.539 17.693 1.00 54.54 444 ASP A N 1
ATOM 3240 C CA . ASP A 1 448 ? 1.539 -16.296 17.208 1.00 61.78 444 ASP A CA 1
ATOM 3241 C C . ASP A 1 448 ? 2.666 -16.748 18.173 1.00 58.56 444 ASP A C 1
ATOM 3242 O O . ASP A 1 448 ? 3.836 -16.412 17.956 1.00 55.77 444 ASP A O 1
ATOM 3247 N N . ARG A 1 449 ? 2.321 -17.533 19.202 1.00 56.76 445 ARG A N 1
ATOM 3248 C CA . ARG A 1 449 ? 3.301 -18.113 20.140 1.00 54.03 445 ARG A CA 1
ATOM 3249 C C . ARG A 1 449 ? 3.442 -19.634 20.099 1.00 47.24 445 ARG A C 1
ATOM 3250 O O . ARG A 1 449 ? 2.541 -20.327 19.670 1.00 55.65 445 ARG A O 1
ATOM 3258 N N . VAL A 1 450 ? 4.558 -20.137 20.609 1.00 41.32 446 VAL A N 1
ATOM 3259 C CA . VAL A 1 450 ? 4.756 -21.552 20.827 1.00 42.25 446 VAL A CA 1
ATOM 3260 C C . VAL A 1 450 ? 5.031 -21.843 22.303 1.00 43.00 446 VAL A C 1
ATOM 3261 O O . VAL A 1 450 ? 5.999 -21.374 22.842 1.00 52.96 446 VAL A O 1
ATOM 3265 N N . TYR A 1 451 ? 4.205 -22.680 22.916 1.00 42.31 447 TYR A N 1
ATOM 3266 C CA . TYR A 1 451 ? 4.319 -23.040 24.318 1.00 42.69 447 TYR A CA 1
ATOM 3267 C C . TYR A 1 451 ? 5.005 -24.397 24.442 1.00 45.17 447 TYR A C 1
ATOM 3268 O O . TYR A 1 451 ? 4.642 -25.341 23.760 1.00 50.67 447 TYR A O 1
ATOM 3277 N N . ILE A 1 452 ? 6.005 -24.501 25.295 1.00 46.53 448 ILE A N 1
ATOM 3278 C CA . ILE A 1 452 ? 6.783 -25.718 25.387 1.00 48.45 448 ILE A CA 1
ATOM 3279 C C . ILE A 1 452 ? 6.945 -26.115 26.846 1.00 53.68 448 ILE A C 1
ATOM 3280 O O . ILE A 1 452 ? 7.265 -25.290 27.676 1.00 54.78 448 ILE A O 1
ATOM 3285 N N . ALA A 1 453 ? 6.725 -27.400 27.135 1.00 53.64 449 ALA A N 1
ATOM 3286 C CA . ALA A 1 453 ? 6.817 -27.940 28.470 1.00 46.76 449 ALA A CA 1
ATOM 3287 C C . ALA A 1 453 ? 8.264 -28.389 28.725 1.00 47.88 449 ALA A C 1
ATOM 3288 O O . ALA A 1 453 ? 9.062 -28.395 27.811 1.00 47.05 449 ALA A O 1
ATOM 3290 N N . PRO A 1 454 ? 8.613 -28.762 29.979 1.00 49.13 450 PRO A N 1
ATOM 3291 C CA . PRO A 1 454 ? 10.022 -28.851 30.321 1.00 45.55 450 PRO A CA 1
ATOM 3292 C C . PRO A 1 454 ? 10.786 -30.026 29.761 1.00 48.09 450 PRO A C 1
ATOM 3293 O O . PRO A 1 454 ? 12.014 -30.016 29.820 1.00 41.48 450 PRO A O 1
ATOM 3297 N N . GLY A 1 455 ? 10.076 -31.038 29.271 1.00 56.45 451 GLY A N 1
ATOM 3298 C CA . GLY A 1 455 ? 10.685 -32.182 28.578 1.00 55.45 451 GLY A CA 1
ATOM 3299 C C . GLY A 1 455 ? 10.700 -32.066 27.052 1.00 55.64 451 GLY A C 1
ATOM 3300 O O . GLY A 1 455 ? 11.057 -33.041 26.359 1.00 47.30 451 GLY A O 1
ATOM 3301 N N . GLY A 1 456 ? 10.265 -30.905 26.544 1.00 47.44 452 GLY A N 1
ATOM 3302 C CA . GLY A 1 456 ? 10.433 -30.544 25.140 1.00 47.18 452 GLY A CA 1
ATOM 3303 C C . GLY A 1 456 ? 9.200 -30.617 24.251 1.00 45.99 452 GLY A C 1
ATOM 3304 O O . GLY A 1 456 ? 9.265 -30.271 23.089 1.00 49.09 452 GLY A O 1
ATOM 3305 N N . TYR A 1 457 ? 8.088 -31.090 24.795 1.00 44.93 453 TYR A N 1
ATOM 3306 C CA . TYR A 1 457 ? 6.850 -31.258 24.057 1.00 42.05 453 TYR A CA 1
ATOM 3307 C C . TYR A 1 457 ? 6.221 -29.890 23.819 1.00 46.14 453 TYR A C 1
ATOM 3308 O O . TYR A 1 457 ? 5.920 -29.173 24.795 1.00 43.11 453 TYR A O 1
ATOM 3317 N N . ARG A 1 458 ? 5.939 -29.552 22.542 1.00 43.34 454 ARG A N 1
ATOM 3318 C CA . ARG A 1 458 ? 5.375 -28.224 22.220 1.00 38.30 454 ARG A CA 1
ATOM 3319 C C . ARG A 1 458 ? 3.857 -28.199 22.009 1.00 35.26 454 ARG A C 1
ATOM 3320 O O . ARG A 1 458 ? 3.252 -29.196 21.686 1.00 38.04 454 ARG A O 1
ATOM 3328 N N . VAL A 1 459 ? 3.253 -27.044 22.248 1.00 34.39 455 VAL A N 1
ATOM 3329 C CA . VAL A 1 459 ? 1.862 -26.814 21.940 1.00 37.52 455 VAL A CA 1
ATOM 3330 C C . VAL A 1 459 ? 1.733 -25.461 21.244 1.00 38.91 455 VAL A C 1
ATOM 3331 O O . VAL A 1 459 ? 2.299 -24.465 21.716 1.00 37.59 455 VAL A O 1
ATOM 3335 N N . HIS A 1 460 ? 0.971 -25.422 20.147 1.00 36.14 456 HIS A N 1
ATOM 3336 C CA . HIS A 1 460 ? 0.609 -24.154 19.488 1.00 34.56 456 HIS A CA 1
ATOM 3337 C C . HIS A 1 460 ? -0.769 -24.267 18.828 1.00 34.14 456 HIS A C 1
ATOM 3338 O O . HIS A 1 460 ? -1.317 -25.373 18.730 1.00 38.86 456 HIS A O 1
ATOM 3345 N N . ALA A 1 461 ? -1.329 -23.142 18.413 1.00 30.17 457 ALA A N 1
ATOM 3346 C CA . ALA A 1 461 ? -2.653 -23.090 17.812 1.00 34.65 457 ALA A CA 1
ATOM 3347 C C . ALA A 1 461 ? -2.528 -22.797 16.303 1.00 40.42 457 ALA A C 1
ATOM 3348 O O . ALA A 1 461 ? -1.598 -22.110 15.884 1.00 40.10 457 ALA A O 1
ATOM 3350 N N . LYS A 1 462 ? -3.422 -23.363 15.494 1.00 41.54 458 LYS A N 1
ATOM 3351 C CA . LYS A 1 462 ? -3.396 -23.149 14.038 1.00 45.19 458 LYS A CA 1
ATOM 3352 C C . LYS A 1 462 ? -4.777 -23.344 13.505 1.00 41.58 458 LYS A C 1
ATOM 3353 O O . LYS A 1 462 ? -5.591 -23.967 14.152 1.00 37.60 458 LYS A O 1
ATOM 3359 N N . HIS A 1 463 ? -5.039 -22.759 12.339 1.00 49.72 459 HIS A N 1
ATOM 3360 C CA . HIS A 1 463 ? -6.304 -22.993 11.668 1.00 50.93 459 HIS A CA 1
ATOM 3361 C C . HIS A 1 463 ? -6.276 -24.378 11.045 1.00 49.83 459 HIS A C 1
ATOM 3362 O O . HIS A 1 463 ? -5.202 -24.859 10.703 1.00 57.26 459 HIS A O 1
ATOM 3369 N N . ARG A 1 464 ? -7.424 -25.050 10.969 1.00 48.83 460 ARG A N 1
ATOM 3370 C CA . ARG A 1 464 ? -7.525 -26.364 10.277 1.00 56.83 460 ARG A CA 1
ATOM 3371 C C . ARG A 1 464 ? -7.036 -26.256 8.871 1.00 52.25 460 ARG A C 1
ATOM 3372 O O . ARG A 1 464 ? -7.154 -25.195 8.232 1.00 48.36 460 ARG A O 1
ATOM 3380 N N . GLU A 1 465 ? -6.563 -27.362 8.348 1.00 55.93 461 GLU A N 1
ATOM 3381 C CA . GLU A 1 465 ? -5.894 -27.294 7.061 1.00 66.16 461 GLU A CA 1
ATOM 3382 C C . GLU A 1 465 ? -6.865 -26.933 5.927 1.00 63.33 461 GLU A C 1
ATOM 3383 O O . GLU A 1 465 ? -6.518 -26.139 5.048 1.00 69.68 461 GLU A O 1
ATOM 3389 N N . GLY A 1 466 ? -8.097 -27.403 5.987 1.00 53.33 462 GLY A N 1
ATOM 3390 C CA . GLY A 1 466 ? -9.039 -26.993 4.935 1.00 55.02 462 GLY A CA 1
ATOM 3391 C C . GLY A 1 466 ? -9.835 -25.701 5.143 1.00 60.09 462 GLY A C 1
ATOM 3392 O O . GLY A 1 466 ? -10.662 -25.349 4.299 1.00 51.08 462 GLY A O 1
ATOM 3393 N N . ASP A 1 467 ? -9.648 -25.022 6.283 1.00 61.43 463 ASP A N 1
ATOM 3394 C CA . ASP A 1 467 ? -10.607 -24.001 6.747 1.00 55.95 463 ASP A CA 1
ATOM 3395 C C . ASP A 1 467 ? -9.918 -22.986 7.674 1.00 52.22 463 ASP A C 1
ATOM 3396 O O . ASP A 1 467 ? -9.594 -23.293 8.811 1.00 49.98 463 ASP A O 1
ATOM 3401 N N . ALA A 1 468 ? -9.740 -21.768 7.171 1.00 46.32 464 ALA A N 1
ATOM 3402 C CA . ALA A 1 468 ? -9.050 -20.696 7.906 1.00 44.48 464 ALA A CA 1
ATOM 3403 C C . ALA A 1 468 ? -9.828 -20.178 9.089 1.00 46.01 464 ALA A C 1
ATOM 3404 O O . ALA A 1 468 ? -9.237 -19.424 9.836 1.00 39.23 464 ALA A O 1
ATOM 3406 N N . THR A 1 469 ? -11.131 -20.538 9.207 1.00 42.38 465 THR A N 1
ATOM 3407 C CA . THR A 1 469 ? -12.031 -20.078 10.257 1.00 42.47 465 THR A CA 1
ATOM 3408 C C . THR A 1 469 ? -12.207 -21.026 11.440 1.00 43.67 465 THR A C 1
ATOM 3409 O O . THR A 1 469 ? -13.010 -20.736 12.337 1.00 43.96 465 THR A O 1
ATOM 3413 N N . GLN A 1 470 ? -11.563 -22.185 11.416 1.00 46.12 466 GLN A N 1
ATOM 3414 C CA . GLN A 1 470 ? -11.649 -23.147 12.523 1.00 43.84 466 GLN A CA 1
ATOM 3415 C C . GLN A 1 470 ? -10.234 -23.371 12.982 1.00 44.13 466 GLN A C 1
ATOM 3416 O O . GLN A 1 470 ? -9.308 -23.525 12.150 1.00 41.39 466 GLN A O 1
ATOM 3422 N N . TRP A 1 471 ? -10.063 -23.406 14.301 1.00 42.57 467 TRP A N 1
ATOM 3423 C CA . TRP A 1 471 ? -8.741 -23.440 14.892 1.00 38.85 467 TRP A CA 1
ATOM 3424 C C . TRP A 1 471 ? -8.687 -24.571 15.903 1.00 37.04 467 TRP A C 1
ATOM 3425 O O . TRP A 1 471 ? -9.728 -24.999 16.416 1.00 39.60 467 TRP A O 1
ATOM 3436 N N . HIS A 1 472 ? -7.498 -25.110 16.153 1.00 37.24 468 HIS A N 1
ATOM 3437 C CA . HIS A 1 472 ? -7.334 -26.156 17.180 1.00 37.46 468 HIS A CA 1
ATOM 3438 C C . HIS A 1 472 ? -5.895 -26.148 17.619 1.00 37.18 468 HIS A C 1
ATOM 3439 O O . HIS A 1 472 ? -5.092 -25.406 17.054 1.00 41.14 468 HIS A O 1
ATOM 3446 N N . LEU A 1 473 ? -5.579 -26.965 18.638 1.00 36.05 469 LEU A N 1
ATOM 3447 C CA . LEU A 1 473 ? -4.242 -27.031 19.231 1.00 35.12 469 LEU A CA 1
ATOM 3448 C C . LEU A 1 473 ? -3.462 -28.155 18.573 1.00 35.49 469 LEU A C 1
ATOM 3449 O O . LEU A 1 473 ? -4.037 -29.185 18.234 1.00 38.56 469 LEU A O 1
ATOM 3454 N N . VAL A 1 474 ? -2.155 -27.970 18.447 1.00 30.88 470 VAL A N 1
ATOM 3455 C CA . VAL A 1 474 ? -1.296 -28.980 17.918 1.00 32.74 470 VAL A CA 1
ATOM 3456 C C . VAL A 1 474 ? -0.212 -29.310 18.943 1.00 34.09 470 VAL A C 1
ATOM 3457 O O . VAL A 1 474 ? 0.473 -28.425 19.425 1.00 38.41 470 VAL A O 1
ATOM 3461 N N . GLY A 1 475 ? -0.035 -30.591 19.234 1.00 33.87 471 GLY A N 1
ATOM 3462 C CA . GLY A 1 475 ? 1.085 -31.054 20.041 1.00 34.93 471 GLY A CA 1
ATOM 3463 C C . GLY A 1 475 ? 2.195 -31.581 19.169 1.00 36.84 471 GLY A C 1
ATOM 3464 O O . GLY A 1 475 ? 1.917 -32.301 18.202 1.00 42.13 471 GLY A O 1
ATOM 3465 N N . THR A 1 476 ? 3.435 -31.217 19.490 1.00 31.06 472 THR A N 1
ATOM 3466 C CA . THR A 1 476 ? 4.626 -31.760 18.847 1.00 29.32 472 THR A CA 1
ATOM 3467 C C . THR A 1 476 ? 5.483 -32.464 19.917 1.00 31.42 472 THR A C 1
ATOM 3468 O O . THR A 1 476 ? 6.019 -31.818 20.820 1.00 29.71 472 THR A O 1
ATOM 3472 N N . ALA A 1 477 ? 5.593 -33.778 19.818 1.00 33.56 473 ALA A N 1
ATOM 3473 C CA . ALA A 1 477 ? 6.461 -34.555 20.671 1.00 35.42 473 ALA A CA 1
ATOM 3474 C C . ALA A 1 477 ? 7.907 -34.398 20.263 1.00 37.09 473 ALA A C 1
ATOM 3475 O O . ALA A 1 477 ? 8.158 -34.224 19.095 1.00 44.26 473 ALA A O 1
ATOM 3477 N N . PRO A 1 478 ? 8.857 -34.470 21.231 1.00 35.01 474 PRO A N 1
ATOM 3478 C CA . PRO A 1 478 ? 10.261 -34.163 21.024 1.00 32.30 474 PRO A CA 1
ATOM 3479 C C . PRO A 1 478 ? 11.174 -35.347 20.714 1.00 33.85 474 PRO A C 1
ATOM 3480 O O . PRO A 1 478 ? 12.400 -35.141 20.525 1.00 34.44 474 PRO A O 1
ATOM 3484 N N . TRP A 1 479 ? 10.621 -36.545 20.802 1.00 33.36 475 TRP A N 1
ATOM 3485 C CA . TRP A 1 479 ? 11.337 -37.793 20.493 1.00 39.62 475 TRP A CA 1
ATOM 3486 C C . TRP A 1 479 ? 11.215 -37.989 18.984 1.00 41.91 475 TRP A C 1
ATOM 3487 O O . TRP A 1 479 ? 10.254 -38.584 18.491 1.00 40.42 475 TRP A O 1
ATOM 3498 N N . ALA A 1 480 ? 12.161 -37.427 18.257 1.00 41.90 476 ALA A N 1
ATOM 3499 C CA . ALA A 1 480 ? 12.094 -37.383 16.820 1.00 39.19 476 ALA A CA 1
ATOM 3500 C C . ALA A 1 480 ? 12.634 -38.676 16.309 1.00 38.32 476 ALA A C 1
ATOM 3501 O O . ALA A 1 480 ? 13.258 -39.416 17.071 1.00 43.91 476 ALA A O 1
ATOM 3503 N N . THR A 1 481 ? 12.346 -38.938 15.037 1.00 36.83 477 THR A N 1
ATOM 3504 C CA . THR A 1 481 ? 12.953 -39.998 14.234 1.00 33.97 477 THR A CA 1
ATOM 3505 C C . THR A 1 481 ? 13.519 -39.430 12.925 1.00 34.88 477 THR A C 1
ATOM 3506 O O . THR A 1 481 ? 12.800 -38.764 12.172 1.00 36.85 477 THR A O 1
ATOM 3510 N N . GLN A 1 482 ? 14.769 -39.734 12.637 1.00 32.25 478 GLN A N 1
ATOM 3511 C CA . GLN A 1 482 ? 15.416 -39.278 11.437 1.00 35.89 478 GLN A CA 1
ATOM 3512 C C . GLN A 1 482 ? 15.469 -40.364 10.374 1.00 33.28 478 GLN A C 1
ATOM 3513 O O . GLN A 1 482 ? 16.081 -41.400 10.560 1.00 27.31 478 GLN A O 1
ATOM 3519 N N . ALA A 1 483 ? 14.824 -40.080 9.256 1.00 33.39 479 ALA A N 1
ATOM 3520 C CA . ALA A 1 483 ? 14.794 -40.989 8.153 1.00 34.39 479 ALA A CA 1
ATOM 3521 C C . ALA A 1 483 ? 15.804 -40.555 7.131 1.00 30.96 479 ALA A C 1
ATOM 3522 O O . ALA A 1 483 ? 16.002 -39.384 6.889 1.00 35.98 479 ALA A O 1
ATOM 3524 N N . HIS A 1 484 ? 16.330 -41.535 6.451 1.00 29.11 480 HIS A N 1
ATOM 3525 C CA . HIS A 1 484 ? 17.328 -41.378 5.457 1.00 31.40 480 HIS A CA 1
ATOM 3526 C C . HIS A 1 484 ? 16.849 -42.227 4.241 1.00 33.65 480 HIS A C 1
ATOM 3527 O O . HIS A 1 484 ? 16.499 -43.403 4.409 1.00 35.37 480 HIS A O 1
ATOM 3534 N N . LYS A 1 485 ? 16.846 -41.647 3.032 1.00 26.86 481 LYS A N 1
ATOM 3535 C CA . LYS A 1 485 ? 16.324 -42.355 1.847 1.00 25.47 481 LYS A CA 1
ATOM 3536 C C . LYS A 1 485 ? 17.328 -42.328 0.762 1.00 24.37 481 LYS A C 1
ATOM 3537 O O . LYS A 1 485 ? 17.340 -41.395 -0.062 1.00 26.09 481 LYS A O 1
ATOM 3543 N N . PRO A 1 486 ? 18.194 -43.339 0.734 1.00 26.73 482 PRO A N 1
ATOM 3544 C CA . PRO A 1 486 ? 19.266 -43.404 -0.228 1.00 27.67 482 PRO A CA 1
ATOM 3545 C C . PRO A 1 486 ? 18.948 -44.293 -1.416 1.00 33.79 482 PRO A C 1
ATOM 3546 O O . PRO A 1 486 ? 17.961 -45.023 -1.393 1.00 36.33 482 PRO A O 1
ATOM 3550 N N . ALA A 1 487 ? 19.847 -44.238 -2.408 1.00 34.64 483 ALA A N 1
ATOM 3551 C CA . ALA A 1 487 ? 19.946 -45.178 -3.477 1.00 31.64 483 ALA A CA 1
ATOM 3552 C C . ALA A 1 487 ? 18.612 -45.502 -4.106 1.00 29.18 483 ALA A C 1
ATOM 3553 O O . ALA A 1 487 ? 18.238 -46.657 -4.282 1.00 34.31 483 ALA A O 1
ATOM 3555 N N . THR A 1 488 ? 17.906 -44.466 -4.449 1.00 25.84 484 THR A N 1
ATOM 3556 C CA . THR A 1 488 ? 16.504 -44.537 -4.818 1.00 27.65 484 THR A CA 1
ATOM 3557 C C . THR A 1 488 ? 16.390 -44.004 -6.216 1.00 30.71 484 THR A C 1
ATOM 3558 O O . THR A 1 488 ? 16.686 -42.841 -6.469 1.00 41.72 484 THR A O 1
ATOM 3562 N N . VAL A 1 489 ? 16.007 -44.853 -7.140 1.00 35.29 485 VAL A N 1
ATOM 3563 C CA . VAL A 1 489 ? 16.026 -44.496 -8.572 1.00 32.05 485 VAL A CA 1
ATOM 3564 C C . VAL A 1 489 ? 15.044 -43.382 -8.776 1.00 35.27 485 VAL A C 1
ATOM 3565 O O . VAL A 1 489 ? 14.203 -43.096 -7.919 1.00 35.23 485 VAL A O 1
ATOM 3569 N N . SER A 1 490 ? 15.160 -42.755 -9.926 1.00 37.49 486 SER A N 1
ATOM 3570 C CA . SER A 1 490 ? 14.270 -41.673 -10.323 1.00 31.01 486 SER A CA 1
ATOM 3571 C C . SER A 1 490 ? 12.881 -42.256 -10.418 1.00 32.05 486 SER A C 1
ATOM 3572 O O . SER A 1 490 ? 12.709 -43.368 -10.898 1.00 33.37 486 SER A O 1
ATOM 3575 N N . GLY A 1 491 ? 11.875 -41.508 -10.003 1.00 31.88 487 GLY A N 1
ATOM 3576 C CA . GLY A 1 491 ? 10.551 -42.078 -9.770 1.00 29.34 487 GLY A CA 1
ATOM 3577 C C . GLY A 1 491 ? 10.410 -42.749 -8.408 1.00 31.03 487 GLY A C 1
ATOM 3578 O O . GLY A 1 491 ? 9.322 -43.002 -7.973 1.00 33.73 487 GLY A O 1
ATOM 3579 N N . GLY A 1 492 ? 11.500 -43.036 -7.716 1.00 28.42 488 GLY A N 1
ATOM 3580 C CA . GLY A 1 492 ? 11.402 -43.644 -6.422 1.00 34.60 488 GLY A CA 1
ATOM 3581 C C . GLY A 1 492 ? 10.997 -42.786 -5.229 1.00 35.17 488 GLY A C 1
ATOM 3582 O O . GLY A 1 492 ? 10.724 -43.334 -4.161 1.00 34.39 488 GLY A O 1
ATOM 3583 N N . GLY A 1 493 ? 10.963 -41.470 -5.413 1.00 35.45 489 GLY A N 1
ATOM 3584 C CA . GLY A 1 493 ? 10.495 -40.504 -4.422 1.00 35.29 489 GLY A CA 1
ATOM 3585 C C . GLY A 1 493 ? 11.501 -40.124 -3.355 1.00 35.75 489 GLY A C 1
ATOM 3586 O O . GLY A 1 493 ? 11.143 -40.033 -2.183 1.00 42.10 489 GLY A O 1
ATOM 3587 N N . LYS A 1 494 ? 12.755 -39.927 -3.746 1.00 39.95 490 LYS A N 1
ATOM 3588 C CA . LYS A 1 494 ? 13.847 -39.514 -2.818 1.00 38.83 490 LYS A CA 1
ATOM 3589 C C . LYS A 1 494 ? 13.531 -38.205 -2.085 1.00 42.00 490 LYS A C 1
ATOM 3590 O O . LYS A 1 494 ? 13.656 -38.107 -0.864 1.00 49.88 490 LYS A O 1
ATOM 3596 N N . SER A 1 495 ? 13.044 -37.229 -2.823 1.00 41.77 491 SER A N 1
ATOM 3597 C CA . SER A 1 495 ? 12.631 -35.976 -2.215 1.00 47.13 491 SER A CA 1
ATOM 3598 C C . SER A 1 495 ? 11.371 -36.070 -1.416 1.00 43.86 491 SER A C 1
ATOM 3599 O O . SER A 1 495 ? 11.165 -35.258 -0.527 1.00 43.08 491 SER A O 1
ATOM 3602 N N . GLU A 1 496 ? 10.526 -37.040 -1.730 1.00 44.70 492 GLU A N 1
ATOM 3603 C CA . GLU A 1 496 ? 9.226 -37.152 -1.053 1.00 48.49 492 GLU A CA 1
ATOM 3604 C C . GLU A 1 496 ? 9.348 -37.346 0.456 1.00 42.69 492 GLU A C 1
ATOM 3605 O O . GLU A 1 496 ? 8.497 -36.903 1.178 1.00 35.88 492 GLU A O 1
ATOM 3611 N N . ILE A 1 497 ? 10.436 -37.934 0.925 1.00 43.91 493 ILE A N 1
ATOM 3612 C CA . ILE A 1 497 ? 10.605 -38.118 2.365 1.00 46.35 493 ILE A CA 1
ATOM 3613 C C . ILE A 1 497 ? 10.484 -36.808 3.172 1.00 45.63 493 ILE A C 1
ATOM 3614 O O . ILE A 1 497 ? 9.950 -36.808 4.283 1.00 45.03 493 ILE A O 1
ATOM 3619 N N . SER A 1 498 ? 10.964 -35.708 2.597 1.00 40.82 494 SER A N 1
ATOM 3620 C CA . SER A 1 498 ? 10.943 -34.419 3.246 1.00 35.92 494 SER A CA 1
ATOM 3621 C C . SER A 1 498 ? 9.817 -33.502 2.772 1.00 34.61 494 SER A C 1
ATOM 3622 O O . SER A 1 498 ? 9.700 -32.365 3.236 1.00 35.88 494 SER A O 1
ATOM 3625 N N . LYS A 1 499 ? 8.944 -33.989 1.917 1.00 35.75 495 LYS A N 1
ATOM 3626 C CA . LYS A 1 499 ? 7.880 -33.165 1.386 1.00 40.68 495 LYS A CA 1
ATOM 3627 C C . LYS A 1 499 ? 6.719 -33.138 2.384 1.00 43.14 495 LYS A C 1
ATOM 3628 O O . LYS A 1 499 ? 6.657 -33.938 3.300 1.00 46.84 495 LYS A O 1
ATOM 3634 N N . SER A 1 500 ? 5.826 -32.169 2.247 1.00 46.27 496 SER A N 1
ATOM 3635 C CA . SER A 1 500 ? 4.844 -31.885 3.274 1.00 46.72 496 SER A CA 1
ATOM 3636 C C . SER A 1 500 ? 3.614 -32.718 3.061 1.00 44.24 496 SER A C 1
ATOM 3637 O O . SER A 1 500 ? 3.090 -32.792 1.939 1.00 46.63 496 SER A O 1
ATOM 3640 N N . LEU A 1 501 ? 3.102 -33.313 4.129 1.00 44.96 497 LEU A N 1
ATOM 3641 C CA . LEU A 1 501 ? 1.911 -34.162 4.000 1.00 41.79 497 LEU A CA 1
ATOM 3642 C C . LEU A 1 501 ? 0.609 -33.359 3.962 1.00 41.92 497 LEU A C 1
ATOM 3643 O O . LEU A 1 501 ? -0.411 -33.856 3.464 1.00 45.38 497 LEU A O 1
ATOM 3648 N N . LEU A 1 502 ? 0.639 -32.137 4.462 1.00 40.44 498 LEU A N 1
ATOM 3649 C CA . LEU A 1 502 ? -0.529 -31.292 4.487 1.00 43.15 498 LEU A CA 1
ATOM 3650 C C . LEU A 1 502 ? -1.093 -30.958 3.108 1.00 42.82 498 LEU A C 1
ATOM 3651 O O . LEU A 1 502 ? -2.298 -30.718 2.977 1.00 45.58 498 LEU A O 1
ATOM 3656 N N . ASP A 1 503 ? -0.228 -30.907 2.102 1.00 46.22 499 ASP A N 1
ATOM 3657 C CA . ASP A 1 503 ? -0.618 -30.645 0.690 1.00 44.71 499 ASP A CA 1
ATOM 3658 C C . ASP A 1 503 ? -1.339 -31.795 0.038 1.00 39.24 499 ASP A C 1
ATOM 3659 O O . ASP A 1 503 ? -2.100 -31.598 -0.891 1.00 47.25 499 ASP A O 1
ATOM 3664 N N . ALA A 1 504 ? -1.161 -32.987 0.579 1.00 35.97 500 ALA A N 1
ATOM 3665 C CA . ALA A 1 504 ? -1.852 -34.170 0.143 1.00 32.65 500 ALA A CA 1
ATOM 3666 C C . ALA A 1 504 ? -3.219 -34.408 0.810 1.00 34.82 500 ALA A C 1
ATOM 3667 O O . ALA A 1 504 ? -3.941 -35.343 0.418 1.00 43.80 500 ALA A O 1
ATOM 3669 N N . PHE A 1 505 ? -3.602 -33.610 1.800 1.00 33.42 501 PHE A N 1
ATOM 3670 C CA . PHE A 1 505 ? -4.879 -33.862 2.511 1.00 32.12 501 PHE A CA 1
ATOM 3671 C C . PHE A 1 505 ? -6.027 -33.717 1.541 1.00 33.12 501 PHE A C 1
ATOM 3672 O O . PHE A 1 505 ? -5.981 -32.866 0.675 1.00 41.87 501 PHE A O 1
ATOM 3680 N N . VAL A 1 506 ? -7.034 -34.572 1.698 1.00 35.04 502 VAL A N 1
ATOM 3681 C CA . VAL A 1 506 ? -8.339 -34.446 1.038 1.00 34.88 502 VAL A CA 1
ATOM 3682 C C . VAL A 1 506 ? -9.388 -34.316 2.136 1.00 32.77 502 VAL A C 1
ATOM 3683 O O . VAL A 1 506 ? -9.296 -34.954 3.239 1.00 33.69 502 VAL A O 1
ATOM 3687 N N . PHE A 1 507 ? -10.370 -33.487 1.859 1.00 30.94 503 PHE A N 1
ATOM 3688 C CA . PHE A 1 507 ? -11.380 -33.179 2.828 1.00 35.09 503 PHE A CA 1
ATOM 3689 C C . PHE A 1 507 ? -12.640 -33.834 2.401 1.00 36.25 503 PHE A C 1
ATOM 3690 O O . PHE A 1 507 ? -13.265 -33.342 1.484 1.00 38.64 503 PHE A O 1
ATOM 3698 N N . GLY A 1 508 ? -13.007 -34.923 3.088 1.00 39.11 504 GLY A N 1
ATOM 3699 C CA . GLY A 1 508 ? -14.243 -35.677 2.809 1.00 41.26 504 GLY A CA 1
ATOM 3700 C C . GLY A 1 508 ? -15.302 -35.490 3.884 1.00 41.29 504 GLY A C 1
ATOM 3701 O O . GLY A 1 508 ? -15.229 -34.554 4.652 1.00 46.86 504 GLY A O 1
ATOM 3702 N N . GLU A 1 509 ? -16.277 -36.392 3.923 1.00 42.52 505 GLU A N 1
ATOM 3703 C CA . GLU A 1 509 ? -17.405 -36.310 4.826 1.00 40.34 505 GLU A CA 1
ATOM 3704 C C . GLU A 1 509 ? -17.417 -37.481 5.777 1.00 41.82 505 GLU A C 1
ATOM 3705 O O . GLU A 1 509 ? -16.716 -38.491 5.550 1.00 42.17 505 GLU A O 1
ATOM 3711 N N . ALA A 1 510 ? -18.156 -37.320 6.884 1.00 39.45 506 ALA A N 1
ATOM 3712 C CA . ALA A 1 510 ? -18.374 -38.418 7.852 1.00 39.80 506 ALA A CA 1
ATOM 3713 C C . ALA A 1 510 ? -19.550 -39.241 7.345 1.00 36.92 506 ALA A C 1
ATOM 3714 O O . ALA A 1 510 ? -20.626 -38.698 7.138 1.00 34.03 506 ALA A O 1
ATOM 3716 N N . TYR A 1 511 ? -19.353 -40.543 7.170 1.00 38.72 507 TYR A N 1
ATOM 3717 C CA . TYR A 1 511 ? -20.382 -41.384 6.556 1.00 38.27 507 TYR A CA 1
ATOM 3718 C C . TYR A 1 511 ? -21.515 -41.717 7.518 1.00 35.85 507 TYR A C 1
ATOM 3719 O O . TYR A 1 511 ? -21.255 -42.099 8.643 1.00 34.40 507 TYR A O 1
ATOM 3728 N N . VAL A 1 512 ? -22.746 -41.637 7.023 1.00 36.85 508 VAL A N 1
ATOM 3729 C CA . VAL A 1 512 ? -23.961 -42.097 7.704 1.00 40.52 508 VAL A CA 1
ATOM 3730 C C . VAL A 1 512 ? -24.745 -43.047 6.787 1.00 46.12 508 VAL A C 1
ATOM 3731 O O . VAL A 1 512 ? -25.091 -42.689 5.667 1.00 52.80 508 VAL A O 1
ATOM 3735 N N . GLY A 1 513 ? -25.028 -44.260 7.253 1.00 53.98 509 GLY A N 1
ATOM 3736 C CA . GLY A 1 513 ? -25.793 -45.213 6.463 1.00 57.35 509 GLY A CA 1
ATOM 3737 C C . GLY A 1 513 ? -27.270 -44.901 6.542 1.00 58.79 509 GLY A C 1
ATOM 3738 O O . GLY A 1 513 ? -27.866 -44.509 5.540 1.00 60.05 509 GLY A O 1
ATOM 3739 N N . ASP A 1 514 ? -27.847 -45.116 7.733 1.00 56.55 510 ASP A N 1
ATOM 3740 C CA . ASP A 1 514 ? -29.211 -44.705 8.064 1.00 63.17 510 ASP A CA 1
ATOM 3741 C C . ASP A 1 514 ? -29.123 -43.834 9.324 1.00 58.25 510 ASP A C 1
ATOM 3742 O O . ASP A 1 514 ? -28.662 -44.290 10.366 1.00 64.56 510 ASP A O 1
ATOM 3747 N N . VAL A 1 515 ? -29.534 -42.581 9.219 1.00 50.89 511 VAL A N 1
ATOM 3748 C CA . VAL A 1 515 ? -29.269 -41.614 10.289 1.00 55.02 511 VAL A CA 1
ATOM 3749 C C . VAL A 1 515 ? -29.931 -41.920 11.647 1.00 55.95 511 VAL A C 1
ATOM 3750 O O . VAL A 1 515 ? -29.335 -41.675 12.706 1.00 51.02 511 VAL A O 1
ATOM 3754 N N . ASP A 1 516 ? -31.138 -42.473 11.605 1.00 62.36 512 ASP A N 1
ATOM 3755 C CA . ASP A 1 516 ? -31.872 -42.835 12.823 1.00 63.55 512 ASP A CA 1
ATOM 3756 C C . ASP A 1 516 ? -31.164 -44.007 13.469 1.00 56.80 512 ASP A C 1
ATOM 3757 O O . ASP A 1 516 ? -30.725 -43.932 14.614 1.00 47.26 512 ASP A O 1
ATOM 3762 N N . ALA A 1 517 ? -31.025 -45.088 12.712 1.00 57.11 513 ALA A N 1
ATOM 3763 C CA . ALA A 1 517 ? -30.354 -46.285 13.250 1.00 60.26 513 ALA A CA 1
ATOM 3764 C C . ALA A 1 517 ? -28.990 -45.906 13.784 1.00 57.16 513 ALA A C 1
ATOM 3765 O O . ALA A 1 517 ? -28.693 -46.167 14.942 1.00 54.13 513 ALA A O 1
ATOM 3767 N N . ASP A 1 518 ? -28.178 -45.249 12.944 1.00 56.01 514 ASP A N 1
ATOM 3768 C CA . ASP A 1 518 ? -26.772 -45.008 13.269 1.00 50.63 514 ASP A CA 1
ATOM 3769 C C . ASP A 1 518 ? -26.633 -44.152 14.507 1.00 53.82 514 ASP A C 1
ATOM 3770 O O . ASP A 1 518 ? -25.765 -44.397 15.329 1.00 46.65 514 ASP A O 1
ATOM 3775 N N . LEU A 1 519 ? -27.449 -43.110 14.628 1.00 53.82 515 LEU A N 1
ATOM 3776 C CA . LEU A 1 519 ? -27.343 -42.219 15.780 1.00 57.49 515 LEU A CA 1
ATOM 3777 C C . LEU A 1 519 ? -27.866 -42.838 17.078 1.00 57.72 515 LEU A C 1
ATOM 3778 O O . LEU A 1 519 ? -27.324 -42.552 18.167 1.00 53.01 515 LEU A O 1
ATOM 3783 N N . ASP A 1 520 ? -28.899 -43.677 16.946 1.00 56.55 516 ASP A N 1
ATOM 3784 C CA . ASP A 1 520 ? -29.359 -44.545 18.042 1.00 60.72 516 ASP A CA 1
ATOM 3785 C C . ASP A 1 520 ? -28.213 -45.432 18.481 1.00 57.02 516 ASP A C 1
ATOM 3786 O O . ASP A 1 520 ? -27.890 -45.498 19.660 1.00 65.47 516 ASP A O 1
ATOM 3791 N N . ALA A 1 521 ? -27.590 -46.118 17.531 1.00 51.42 517 ALA A N 1
ATOM 3792 C CA . ALA A 1 521 ? -26.428 -46.953 17.854 1.00 50.66 517 ALA A CA 1
ATOM 3793 C C . ALA A 1 521 ? -25.282 -46.169 18.526 1.00 53.01 517 ALA A C 1
ATOM 3794 O O . ALA A 1 521 ? -24.595 -46.708 19.388 1.00 57.01 517 ALA A O 1
ATOM 3796 N N . VAL A 1 522 ? -25.074 -44.912 18.126 1.00 55.43 518 VAL A N 1
ATOM 3797 C CA . VAL A 1 522 ? -24.075 -44.041 18.772 1.00 58.02 518 VAL A CA 1
ATOM 3798 C C . VAL A 1 522 ? -24.482 -43.750 20.195 1.00 56.07 518 VAL A C 1
ATOM 3799 O O . VAL A 1 522 ? -23.641 -43.723 21.084 1.00 46.10 518 VAL A O 1
ATOM 3803 N N . GLN A 1 523 ? -25.784 -43.539 20.387 1.00 64.29 519 GLN A N 1
ATOM 3804 C CA . GLN A 1 523 ? -26.356 -43.305 21.718 1.00 67.92 519 GLN A CA 1
ATOM 3805 C C . GLN A 1 523 ? -26.005 -44.402 22.734 1.00 66.39 519 GLN A C 1
ATOM 3806 O O . GLN A 1 523 ? -25.475 -44.120 23.829 1.00 58.18 519 GLN A O 1
ATOM 3812 N N . LYS A 1 524 ? -26.293 -45.639 22.340 1.00 67.32 520 LYS A N 1
ATOM 3813 C CA . LYS A 1 524 ? -26.097 -46.816 23.192 1.00 80.44 520 LYS A CA 1
ATOM 3814 C C . LYS A 1 524 ? -24.662 -46.847 23.700 1.00 78.97 520 LYS A C 1
ATOM 3815 O O . LYS A 1 524 ? -24.418 -46.942 24.912 1.00 84.42 520 LYS A O 1
ATOM 3821 N N . ILE A 1 525 ? -23.725 -46.722 22.757 1.00 73.77 521 ILE A N 1
ATOM 3822 C CA . ILE A 1 525 ? -22.293 -46.761 23.065 1.00 66.05 521 ILE A CA 1
ATOM 3823 C C . ILE A 1 525 ? -21.874 -45.658 24.059 1.00 63.85 521 ILE A C 1
ATOM 3824 O O . ILE A 1 525 ? -21.013 -45.892 24.887 1.00 68.16 521 ILE A O 1
ATOM 3829 N N . LEU A 1 526 ? -22.508 -44.500 24.025 1.00 64.41 522 LEU A N 1
ATOM 3830 C CA . LEU A 1 526 ? -22.103 -43.392 24.900 1.00 74.68 522 LEU A CA 1
ATOM 3831 C C . LEU A 1 526 ? -22.399 -43.544 26.402 1.00 84.24 522 LEU A C 1
ATOM 3832 O O . LEU A 1 526 ? -22.130 -42.605 27.164 1.00 80.52 522 LEU A O 1
ATOM 3837 N N . ASP A 1 527 ? -22.917 -44.703 26.835 1.00 91.05 523 ASP A N 1
ATOM 3838 C CA . ASP A 1 527 ? -23.284 -44.945 28.259 1.00 83.06 523 ASP A CA 1
ATOM 3839 C C . ASP A 1 527 ? -22.239 -45.711 29.093 1.00 74.34 523 ASP A C 1
ATOM 3840 O O . ASP A 1 527 ? -22.033 -46.909 28.915 1.00 69.82 523 ASP A O 1
ATOM 3845 N N . PRO A 1 546 ? -16.443 -41.915 31.372 1.00 83.16 542 PRO A N 1
ATOM 3846 C CA . PRO A 1 546 ? -17.595 -41.297 30.703 1.00 87.19 542 PRO A CA 1
ATOM 3847 C C . PRO A 1 546 ? -17.190 -40.511 29.424 1.00 92.33 542 PRO A C 1
ATOM 3848 O O . PRO A 1 546 ? -16.397 -39.557 29.492 1.00 96.57 542 PRO A O 1
ATOM 3852 N N . ILE A 1 547 ? -17.758 -40.910 28.280 1.00 82.34 543 ILE A N 1
ATOM 3853 C CA . ILE A 1 547 ? -17.215 -40.567 26.941 1.00 74.73 543 ILE A CA 1
ATOM 3854 C C . ILE A 1 547 ? -17.205 -39.092 26.528 1.00 65.87 543 ILE A C 1
ATOM 3855 O O . ILE A 1 547 ? -16.231 -38.640 25.945 1.00 65.56 543 ILE A O 1
ATOM 3860 N N . LEU A 1 548 ? -18.275 -38.354 26.800 1.00 66.38 544 LEU A N 1
ATOM 3861 C CA . LEU A 1 548 ? -18.356 -36.939 26.411 1.00 69.80 544 LEU A CA 1
ATOM 3862 C C . LEU A 1 548 ? -17.897 -35.978 27.503 1.00 72.18 544 LEU A C 1
ATOM 3863 O O . LEU A 1 548 ? -18.113 -34.762 27.376 1.00 68.49 544 LEU A O 1
ATOM 3868 N N . SER A 1 549 ? -17.240 -36.507 28.544 1.00 79.40 545 SER A N 1
ATOM 3869 C CA . SER A 1 549 ? -16.708 -35.700 29.654 1.00 83.17 545 SER A CA 1
ATOM 3870 C C . SER A 1 549 ? -15.578 -34.823 29.118 1.00 81.48 545 SER A C 1
ATOM 3871 O O . SER A 1 549 ? -14.685 -35.341 28.463 1.00 81.27 545 SER A O 1
ATOM 3874 N N . GLU A 1 550 ? -15.603 -33.515 29.382 1.00 89.46 546 GLU A N 1
ATOM 3875 C CA . GLU A 1 550 ? -14.598 -32.587 28.787 1.00 96.98 546 GLU A CA 1
ATOM 3876 C C . GLU A 1 550 ? -13.149 -32.729 29.285 1.00 88.57 546 GLU A C 1
ATOM 3877 O O . GLU A 1 550 ? -12.268 -32.071 28.743 1.00 85.68 546 GLU A O 1
ATOM 3883 N N . ARG A 1 551 ? -12.915 -33.563 30.301 1.00 87.65 547 ARG A N 1
ATOM 3884 C CA . ARG A 1 551 ? -11.564 -33.890 30.769 1.00 92.08 547 ARG A CA 1
ATOM 3885 C C . ARG A 1 551 ? -11.265 -35.382 30.479 1.00 80.35 547 ARG A C 1
ATOM 3886 O O . ARG A 1 551 ? -10.559 -36.085 31.215 1.00 71.06 547 ARG A O 1
ATOM 3894 N N . ARG A 1 552 ? -11.868 -35.846 29.396 1.00 71.37 548 ARG A N 1
ATOM 3895 C CA . ARG A 1 552 ? -11.486 -37.047 28.679 1.00 70.32 548 ARG A CA 1
ATOM 3896 C C . ARG A 1 552 ? -11.187 -36.643 27.195 1.00 65.34 548 ARG A C 1
ATOM 3897 O O . ARG A 1 552 ? -12.079 -36.179 26.489 1.00 56.91 548 ARG A O 1
ATOM 3905 N N . SER A 1 553 ? -9.931 -36.779 26.753 1.00 64.26 549 SER A N 1
ATOM 3906 C CA . SER A 1 553 ? -9.491 -36.315 25.418 1.00 59.08 549 SER A CA 1
ATOM 3907 C C . SER A 1 553 ? -10.068 -37.177 24.287 1.00 62.48 549 SER A C 1
ATOM 3908 O O . SER A 1 553 ? -10.561 -38.297 24.540 1.00 62.36 549 SER A O 1
ATOM 3911 N N . LEU A 1 554 ? -9.998 -36.655 23.051 1.00 60.49 550 LEU A N 1
ATOM 3912 C CA . LEU A 1 554 ? -10.460 -37.408 21.868 1.00 58.10 550 LEU A CA 1
ATOM 3913 C C . LEU A 1 554 ? -9.605 -38.686 21.711 1.00 54.42 550 LEU A C 1
ATOM 3914 O O . LEU A 1 554 ? -10.138 -39.777 21.505 1.00 44.28 550 LEU A O 1
ATOM 3919 N N . GLY A 1 555 ? -8.292 -38.556 21.857 1.00 54.32 551 GLY A N 1
ATOM 3920 C CA . GLY A 1 555 ? -7.396 -39.716 21.802 1.00 55.35 551 GLY A CA 1
ATOM 3921 C C . GLY A 1 555 ? -7.767 -40.871 22.713 1.00 58.69 551 GLY A C 1
ATOM 3922 O O . GLY A 1 555 ? -7.756 -42.017 22.276 1.00 61.83 551 GLY A O 1
ATOM 3923 N N . SER A 1 556 ? -8.100 -40.585 23.974 1.00 68.36 552 SER A N 1
ATOM 3924 C CA . SER A 1 556 ? -8.468 -41.646 24.942 1.00 66.36 552 SER A CA 1
ATOM 3925 C C . SER A 1 556 ? -9.731 -42.376 24.477 1.00 63.94 552 SER A C 1
ATOM 3926 O O . SER A 1 556 ? -9.838 -43.601 24.603 1.00 56.28 552 SER A O 1
ATOM 3929 N N . VAL A 1 557 ? -10.679 -41.619 23.917 1.00 55.69 553 VAL A N 1
ATOM 3930 C CA . VAL A 1 557 ? -11.887 -42.231 23.358 1.00 50.64 553 VAL A CA 1
ATOM 3931 C C . VAL A 1 557 ? -11.511 -43.215 22.250 1.00 49.42 553 VAL A C 1
ATOM 3932 O O . VAL A 1 557 ? -12.080 -44.285 22.173 1.00 49.44 553 VAL A O 1
ATOM 3936 N N . ILE A 1 558 ? -10.556 -42.855 21.391 1.00 56.22 554 ILE A N 1
ATOM 3937 C CA . ILE A 1 558 ? -10.116 -43.761 20.319 1.00 53.97 554 ILE A CA 1
ATOM 3938 C C . ILE A 1 558 ? -9.436 -45.010 20.898 1.00 55.07 554 ILE A C 1
ATOM 3939 O O . ILE A 1 558 ? -9.719 -46.134 20.436 1.00 52.50 554 ILE A O 1
ATOM 3944 N N . LYS A 1 559 ? -8.560 -44.816 21.887 1.00 53.34 555 LYS A N 1
ATOM 3945 C CA . LYS A 1 559 ? -7.968 -45.941 22.663 1.00 60.91 555 LYS A CA 1
ATOM 3946 C C . LYS A 1 559 ? -9.070 -46.840 23.272 1.00 58.97 555 LYS A C 1
ATOM 3947 O O . LYS A 1 559 ? -9.044 -48.071 23.137 1.00 57.80 555 LYS A O 1
ATOM 3953 N N . LEU A 1 560 ? -10.068 -46.203 23.875 1.00 57.97 556 LEU A N 1
ATOM 3954 C CA . LEU A 1 560 ? -11.214 -46.906 24.436 1.00 64.44 556 LEU A CA 1
ATOM 3955 C C . LEU A 1 560 ? -11.844 -47.871 23.440 1.00 62.20 556 LEU A C 1
ATOM 3956 O O . LEU A 1 560 ? -12.053 -49.042 23.773 1.00 66.64 556 LEU A O 1
ATOM 3961 N N . LEU A 1 561 ? -12.113 -47.386 22.219 1.00 57.96 557 LEU A N 1
ATOM 3962 C CA . LEU A 1 561 ? -12.826 -48.159 21.186 1.00 46.22 557 LEU A CA 1
ATOM 3963 C C . LEU A 1 561 ? -11.949 -48.857 20.125 1.00 46.74 557 LEU A C 1
ATOM 3964 O O . LEU A 1 561 ? -12.449 -49.216 19.050 1.00 55.25 557 LEU A O 1
ATOM 3969 N N . THR A 1 562 ? -10.665 -49.083 20.428 1.00 51.23 558 THR A N 1
ATOM 3970 C CA . THR A 1 562 ? -9.768 -49.865 19.572 1.00 57.64 558 THR A CA 1
ATOM 3971 C C . THR A 1 562 ? -9.296 -51.168 20.270 1.00 58.51 558 THR A C 1
ATOM 3972 O O . THR A 1 562 ? -8.642 -51.109 21.311 1.00 49.22 558 THR A O 1
ATOM 3976 N N . PRO A 1 563 ? -9.579 -52.333 19.647 1.00 64.62 559 PRO A N 1
ATOM 3977 C CA . PRO A 1 563 ? -9.201 -53.593 20.263 1.00 67.73 559 PRO A CA 1
ATOM 3978 C C . PRO A 1 563 ? -7.726 -53.614 20.617 1.00 69.67 559 PRO A C 1
ATOM 3979 O O . PRO A 1 563 ? -6.882 -53.258 19.801 1.00 74.92 559 PRO A O 1
ATOM 3983 N N . SER A 1 564 ? -7.454 -53.984 21.865 1.00 77.62 560 SER A N 1
ATOM 3984 C CA . SER A 1 564 ? -6.123 -54.080 22.420 1.00 67.98 560 SER A CA 1
ATOM 3985 C C . SER A 1 564 ? -6.028 -55.407 23.141 1.00 69.62 560 SER A C 1
ATOM 3986 O O . SER A 1 564 ? -7.031 -55.970 23.570 1.00 65.83 560 SER A O 1
ATOM 3989 N N . SER A 1 565 ? -4.804 -55.895 23.281 1.00 74.35 561 SER A N 1
ATOM 3990 C CA . SER A 1 565 ? -4.536 -57.148 23.981 1.00 76.74 561 SER A CA 1
ATOM 3991 C C . SER A 1 565 ? -4.597 -57.023 25.538 1.00 85.98 561 SER A C 1
ATOM 3992 O O . SER A 1 565 ? -4.342 -58.017 26.235 1.00 81.11 561 SER A O 1
ATOM 4003 N N . TYR A 1 567 ? -7.455 -55.791 26.936 1.00 75.66 563 TYR A N 1
ATOM 4004 C CA . TYR A 1 567 ? -8.886 -55.807 27.189 1.00 81.84 563 TYR A CA 1
ATOM 4005 C C . TYR A 1 567 ? -9.423 -57.243 27.259 1.00 83.10 563 TYR A C 1
ATOM 4006 O O . TYR A 1 567 ? -8.993 -58.124 26.505 1.00 77.44 563 TYR A O 1
ATOM 4015 N N . THR A 1 568 ? -10.355 -57.456 28.185 1.00 82.90 564 THR A N 1
ATOM 4016 C CA . THR A 1 568 ? -11.120 -58.707 28.293 1.00 87.50 564 THR A CA 1
ATOM 4017 C C . THR A 1 568 ? -11.517 -59.211 26.882 1.00 93.16 564 THR A C 1
ATOM 4018 O O . THR A 1 568 ? -12.064 -58.453 26.082 1.00 106.82 564 THR A O 1
ATOM 4022 N N . GLU A 1 569 ? -11.248 -60.473 26.568 1.00 94.55 565 GLU A N 1
ATOM 4023 C CA . GLU A 1 569 ? -11.580 -61.015 25.232 1.00 98.04 565 GLU A CA 1
ATOM 4024 C C . GLU A 1 569 ? -13.092 -60.910 24.836 1.00 99.88 565 GLU A C 1
ATOM 4025 O O . GLU A 1 569 ? -13.418 -60.893 23.637 1.00 104.23 565 GLU A O 1
ATOM 4031 N N . GLU A 1 570 ? -13.993 -60.813 25.826 1.00 101.47 566 GLU A N 1
ATOM 4032 C CA . GLU A 1 570 ? -15.412 -60.428 25.586 1.00 101.18 566 GLU A CA 1
ATOM 4033 C C . GLU A 1 570 ? -15.500 -58.974 25.091 1.00 96.34 566 GLU A C 1
ATOM 4034 O O . GLU A 1 570 ? -16.202 -58.691 24.113 1.00 89.28 566 GLU A O 1
ATOM 4040 N N . TYR A 1 571 ? -14.780 -58.075 25.768 1.00 88.49 567 TYR A N 1
ATOM 4041 C CA . TYR A 1 571 ? -14.760 -56.658 25.418 1.00 85.07 567 TYR A CA 1
ATOM 4042 C C . TYR A 1 571 ? -14.312 -56.371 23.979 1.00 84.60 567 TYR A C 1
ATOM 4043 O O . TYR A 1 571 ? -14.881 -55.500 23.316 1.00 85.04 567 TYR A O 1
ATOM 4052 N N . ASN A 1 572 ? -13.289 -57.075 23.513 1.00 76.21 568 ASN A N 1
ATOM 4053 C CA . ASN A 1 572 ? -12.851 -56.951 22.113 1.00 79.24 568 ASN A CA 1
ATOM 4054 C C . ASN A 1 572 ? -13.859 -57.455 21.098 1.00 75.31 568 ASN A C 1
ATOM 4055 O O . ASN A 1 572 ? -13.956 -56.901 20.005 1.00 87.34 568 ASN A O 1
ATOM 4060 N N . ALA A 1 573 ? -14.569 -58.520 21.444 1.00 75.95 569 ALA A N 1
ATOM 4061 C CA . ALA A 1 573 ? -15.614 -59.051 20.575 1.00 69.30 569 ALA A CA 1
ATOM 4062 C C . ALA A 1 573 ? -16.744 -58.031 20.436 1.00 67.11 569 ALA A C 1
ATOM 4063 O O . ALA A 1 573 ? -17.370 -57.948 19.381 1.00 78.66 569 ALA A O 1
ATOM 4065 N N . PHE A 1 574 ? -16.992 -57.271 21.510 1.00 69.72 570 PHE A N 1
ATOM 4066 C CA . PHE A 1 574 ? -17.946 -56.137 21.525 1.00 63.96 570 PHE A CA 1
ATOM 4067 C C . PHE A 1 574 ? -17.477 -55.002 20.615 1.00 62.19 570 PHE A C 1
ATOM 4068 O O . PHE A 1 574 ? -18.273 -54.463 19.839 1.00 55.38 570 PHE A O 1
ATOM 4076 N N . LEU A 1 575 ? -16.188 -54.660 20.703 1.00 62.72 571 LEU A N 1
ATOM 4077 C CA . LEU A 1 575 ? -15.575 -53.680 19.807 1.00 60.88 571 LEU A CA 1
ATOM 4078 C C . LEU A 1 575 ? -15.682 -54.137 18.349 1.00 64.23 571 LEU A C 1
ATOM 4079 O O . LEU A 1 575 ? -16.022 -53.326 17.491 1.00 71.07 571 LEU A O 1
ATOM 4084 N N . GLU A 1 576 ? -15.415 -55.412 18.064 1.00 63.41 572 GLU A N 1
ATOM 4085 C CA . GLU A 1 576 ? -15.606 -55.954 16.701 1.00 70.85 572 GLU A CA 1
ATOM 4086 C C . GLU A 1 576 ? -17.054 -55.889 16.244 1.00 66.80 572 GLU A C 1
ATOM 4087 O O . GLU A 1 576 ? -17.312 -55.822 15.038 1.00 61.57 572 GLU A O 1
ATOM 4093 N N . SER A 1 577 ? -17.991 -55.922 17.193 1.00 57.10 573 SER A N 1
ATOM 4094 C CA . SER A 1 577 ? -19.401 -55.774 16.867 1.00 59.34 573 SER A CA 1
ATOM 4095 C C . SER A 1 577 ? -19.756 -54.361 16.432 1.00 57.86 573 SER A C 1
ATOM 4096 O O . SER A 1 577 ? -20.797 -54.190 15.826 1.00 58.40 573 SER A O 1
ATOM 4099 N N . ILE A 1 578 ? -18.959 -53.355 16.825 1.00 58.47 574 ILE A N 1
ATOM 4100 C CA . ILE A 1 578 ? -19.227 -51.932 16.482 1.00 54.51 574 ILE A CA 1
ATOM 4101 C C . ILE A 1 578 ? -18.778 -51.668 15.048 1.00 49.12 574 ILE A C 1
ATOM 4102 O O . ILE A 1 578 ? -17.581 -51.703 14.778 1.00 45.30 574 ILE A O 1
ATOM 4107 N N . PRO A 1 579 ? -19.728 -51.402 14.136 1.00 43.86 575 PRO A N 1
ATOM 4108 C CA . PRO A 1 579 ? -19.282 -51.196 12.763 1.00 46.92 575 PRO A CA 1
ATOM 4109 C C . PRO A 1 579 ? -18.357 -49.976 12.634 1.00 49.98 575 PRO A C 1
ATOM 4110 O O . PRO A 1 579 ? -18.324 -49.099 13.528 1.00 47.26 575 PRO A O 1
ATOM 4114 N N . ALA A 1 580 ? -17.608 -49.959 11.528 1.00 48.07 576 ALA A N 1
ATOM 4115 C CA . ALA A 1 580 ? -16.534 -49.007 11.308 1.00 46.05 576 ALA A CA 1
ATOM 4116 C C . ALA A 1 580 ? -17.087 -47.602 11.339 1.00 43.49 576 ALA A C 1
ATOM 4117 O O . ALA A 1 580 ? -16.647 -46.766 12.114 1.00 45.87 576 ALA A O 1
ATOM 4119 N N . HIS A 1 581 ? -18.127 -47.380 10.559 1.00 45.30 577 HIS A N 1
ATOM 4120 C CA . HIS A 1 581 ? -18.731 -46.057 10.495 1.00 45.35 577 HIS A CA 1
ATOM 4121 C C . HIS A 1 581 ? -19.334 -45.513 11.815 1.00 50.30 577 HIS A C 1
ATOM 4122 O O . HIS A 1 581 ? -19.328 -44.289 12.022 1.00 47.46 577 HIS A O 1
ATOM 4129 N N . ILE A 1 582 ? -19.807 -46.393 12.709 1.00 55.89 578 ILE A N 1
ATOM 4130 C CA . ILE A 1 582 ? -20.341 -45.948 14.021 1.00 50.68 578 ILE A CA 1
ATOM 4131 C C . ILE A 1 582 ? -19.201 -45.395 14.872 1.00 44.06 578 ILE A C 1
ATOM 4132 O O . ILE A 1 582 ? -19.370 -44.387 15.516 1.00 44.35 578 ILE A O 1
ATOM 4137 N N . LYS A 1 583 ? -18.048 -46.019 14.853 1.00 40.18 579 LYS A N 1
ATOM 4138 C CA . LYS A 1 583 ? -16.893 -45.465 15.578 1.00 45.21 579 LYS A CA 1
ATOM 4139 C C . LYS A 1 583 ? -16.514 -44.079 15.065 1.00 47.07 579 LYS A C 1
ATOM 4140 O O . LYS A 1 583 ? -16.290 -43.182 15.860 1.00 50.35 579 LYS A O 1
ATOM 4146 N N . GLU A 1 584 ? -16.434 -43.922 13.739 1.00 45.36 580 GLU A N 1
ATOM 4147 C CA . GLU A 1 584 ? -16.120 -42.650 13.126 1.00 47.51 580 GLU A CA 1
ATOM 4148 C C . GLU A 1 584 ? -17.135 -41.599 13.528 1.00 44.08 580 GLU A C 1
ATOM 4149 O O . GLU A 1 584 ? -16.760 -40.460 13.824 1.00 43.93 580 GLU A O 1
ATOM 4155 N N . LEU A 1 585 ? -18.403 -41.979 13.535 1.00 43.80 581 LEU A N 1
ATOM 4156 C CA . LEU A 1 585 ? -19.477 -41.103 14.010 1.00 47.22 581 LEU A CA 1
ATOM 4157 C C . LEU A 1 585 ? -19.320 -40.761 15.483 1.00 45.71 581 LEU A C 1
ATOM 4158 O O . LEU A 1 585 ? -19.532 -39.626 15.860 1.00 53.51 581 LEU A O 1
ATOM 4163 N N . ILE A 1 586 ? -18.881 -41.695 16.313 1.00 46.08 582 ILE A N 1
ATOM 4164 C CA . ILE A 1 586 ? -18.638 -41.370 17.739 1.00 45.82 582 ILE A CA 1
ATOM 4165 C C . ILE A 1 586 ? -17.517 -40.343 17.855 1.00 46.73 582 ILE A C 1
ATOM 4166 O O . ILE A 1 586 ? -17.715 -39.309 18.478 1.00 52.14 582 ILE A O 1
ATOM 4171 N N . PHE A 1 587 ? -16.380 -40.596 17.223 1.00 44.51 583 PHE A N 1
ATOM 4172 C CA . PHE A 1 587 ? -15.249 -39.683 17.351 1.00 46.02 583 PHE A CA 1
ATOM 4173 C C . PHE A 1 587 ? -15.557 -38.302 16.781 1.00 41.89 583 PHE A C 1
ATOM 4174 O O . PHE A 1 587 ? -15.071 -37.302 17.291 1.00 41.93 583 PHE A O 1
ATOM 4182 N N . THR A 1 588 ? -16.368 -38.252 15.738 1.00 40.33 584 THR A N 1
ATOM 4183 C CA . THR A 1 588 ? -16.828 -36.996 15.188 1.00 40.96 584 THR A CA 1
ATOM 4184 C C . THR A 1 588 ? -17.714 -36.285 16.182 1.00 40.25 584 THR A C 1
ATOM 4185 O O . THR A 1 588 ? -17.583 -35.080 16.381 1.00 38.16 584 THR A O 1
ATOM 4189 N N . VAL A 1 589 ? -18.646 -37.009 16.791 1.00 46.00 585 VAL A N 1
ATOM 4190 C CA . VAL A 1 589 ? -19.530 -36.391 17.816 1.00 47.25 585 VAL A CA 1
ATOM 4191 C C . VAL A 1 589 ? -18.700 -35.852 18.968 1.00 42.12 585 VAL A C 1
ATOM 4192 O O . VAL A 1 589 ? -18.893 -34.721 19.396 1.00 44.06 585 VAL A O 1
ATOM 4196 N N . LYS A 1 590 ? -17.739 -36.647 19.413 1.00 43.07 586 LYS A N 1
ATOM 4197 C CA . LYS A 1 590 ? -16.817 -36.250 20.472 1.00 43.74 586 LYS A CA 1
ATOM 4198 C C . LYS A 1 590 ? -16.097 -34.959 20.150 1.00 50.02 586 LYS A C 1
ATOM 4199 O O . LYS A 1 590 ? -16.093 -34.044 20.980 1.00 52.29 586 LYS A O 1
ATOM 4205 N N . ARG A 1 591 ? -15.503 -34.876 18.950 1.00 52.65 587 ARG A N 1
ATOM 4206 C CA . ARG A 1 591 ? -14.754 -33.683 18.523 1.00 46.54 587 ARG A CA 1
ATOM 4207 C C . ARG A 1 591 ? -15.590 -32.434 18.614 1.00 40.50 587 ARG A C 1
ATOM 4208 O O . ARG A 1 591 ? -15.056 -31.401 18.946 1.00 38.18 587 ARG A O 1
ATOM 4216 N N . TYR A 1 592 ? -16.874 -32.499 18.263 1.00 35.91 588 TYR A N 1
ATOM 4217 C CA . TYR A 1 592 ? -17.715 -31.278 18.182 1.00 38.78 588 TYR A CA 1
ATOM 4218 C C . TYR A 1 592 ? -18.615 -31.005 19.384 1.00 41.97 588 TYR A C 1
ATOM 4219 O O . TYR A 1 592 ? -19.183 -29.914 19.478 1.00 39.80 588 TYR A O 1
ATOM 4228 N N . TYR A 1 593 ? -18.754 -31.979 20.290 1.00 52.34 589 TYR A N 1
ATOM 4229 C CA . TYR A 1 593 ? -19.591 -31.839 21.516 1.00 60.34 589 TYR A CA 1
ATOM 4230 C C . TYR A 1 593 ? -19.342 -30.555 22.267 1.00 57.45 589 TYR A C 1
ATOM 4231 O O . TYR A 1 593 ? -18.196 -30.219 22.498 1.00 47.33 589 TYR A O 1
ATOM 4240 N N . GLN A 1 594 ? -20.412 -29.880 22.670 1.00 58.77 590 GLN A N 1
ATOM 4241 C CA . GLN A 1 594 ? -20.317 -28.716 23.546 1.00 68.25 590 GLN A CA 1
ATOM 4242 C C . GLN A 1 594 ? -20.875 -29.084 24.947 1.00 75.58 590 GLN A C 1
ATOM 4243 O O . GLN A 1 594 ? -21.858 -29.830 25.020 1.00 72.94 590 GLN A O 1
ATOM 4249 N N . PRO A 1 595 ? -20.259 -28.573 26.055 1.00 83.45 591 PRO A N 1
ATOM 4250 C CA . PRO A 1 595 ? -20.895 -28.590 27.395 1.00 79.76 591 PRO A CA 1
ATOM 4251 C C . PRO A 1 595 ? -22.367 -28.143 27.389 1.00 74.02 591 PRO A C 1
ATOM 4252 O O . PRO A 1 595 ? -23.260 -28.867 27.899 1.00 73.90 591 PRO A O 1
ATOM 4256 N N . GLY A 1 596 ? -22.588 -26.972 26.794 1.00 59.48 592 GLY A N 1
ATOM 4257 C CA . GLY A 1 596 ? -23.895 -26.346 26.708 1.00 66.60 592 GLY A CA 1
ATOM 4258 C C . GLY A 1 596 ? -25.049 -27.224 26.275 1.00 66.48 592 GLY A C 1
ATOM 4259 O O . GLY A 1 596 ? -26.164 -26.999 26.688 1.00 81.75 592 GLY A O 1
ATOM 4260 N N . TRP A 1 597 ? -24.801 -28.209 25.431 1.00 66.37 593 TRP A N 1
ATOM 4261 C CA . TRP A 1 597 ? -25.875 -29.056 24.975 1.00 68.47 593 TRP A CA 1
ATOM 4262 C C . TRP A 1 597 ? -26.282 -30.059 26.034 1.00 75.95 593 TRP A C 1
ATOM 4263 O O . TRP A 1 597 ? -27.411 -30.539 26.008 1.00 77.42 593 TRP A O 1
ATOM 4274 N N . GLY A 1 598 ? -25.355 -30.405 26.931 1.00 79.93 594 GLY A N 1
ATOM 4275 C CA . GLY A 1 598 ? -25.637 -31.266 28.082 1.00 76.43 594 GLY A CA 1
ATOM 4276 C C . GLY A 1 598 ? -26.654 -32.371 27.856 1.00 70.97 594 GLY A C 1
ATOM 4277 O O . GLY A 1 598 ? -27.764 -32.314 28.399 1.00 76.01 594 GLY A O 1
ATOM 4278 N N . ALA A 1 599 ? -26.293 -33.348 27.029 1.00 66.68 595 ALA A N 1
ATOM 4279 C CA . ALA A 1 599 ? -27.117 -34.585 26.786 1.00 74.71 595 ALA A CA 1
ATOM 4280 C C . ALA A 1 599 ? -28.197 -34.491 25.687 1.00 72.05 595 ALA A C 1
ATOM 4281 O O . ALA A 1 599 ? -28.732 -35.520 25.269 1.00 80.07 595 ALA A O 1
ATOM 4283 N N . ASP A 1 600 ? -28.521 -33.282 25.234 1.00 67.38 596 ASP A N 1
ATOM 4284 C CA . ASP A 1 600 ? -29.265 -33.086 23.991 1.00 72.78 596 ASP A CA 1
ATOM 4285 C C . ASP A 1 600 ? -28.255 -32.720 22.849 1.00 74.84 596 ASP A C 1
ATOM 4286 O O . ASP A 1 600 ? -28.372 -31.680 22.175 1.00 69.60 596 ASP A O 1
ATOM 4291 N N . TRP A 1 601 ? -27.245 -33.575 22.667 1.00 69.53 597 TRP A N 1
ATOM 4292 C CA . TRP A 1 601 ? -26.335 -33.467 21.522 1.00 67.50 597 TRP A CA 1
ATOM 4293 C C . TRP A 1 601 ? -27.075 -33.890 20.245 1.00 64.84 597 TRP A C 1
ATOM 4294 O O . TRP A 1 601 ? -26.942 -33.260 19.197 1.00 63.30 597 TRP A O 1
ATOM 4305 N N . ARG A 1 602 ? -27.867 -34.949 20.361 1.00 61.39 598 ARG A N 1
ATOM 4306 C CA . ARG A 1 602 ? -28.599 -35.534 19.252 1.00 65.05 598 ARG A CA 1
ATOM 4307 C C . ARG A 1 602 ? -29.213 -34.510 18.271 1.00 62.30 598 ARG A C 1
ATOM 4308 O O . ARG A 1 602 ? -29.143 -34.684 17.048 1.00 64.95 598 ARG A O 1
ATOM 4316 N N . SER A 1 603 ? -29.825 -33.460 18.787 1.00 58.58 599 SER A N 1
ATOM 4317 C CA . SER A 1 603 ? -30.548 -32.533 17.912 1.00 60.51 599 SER A CA 1
ATOM 4318 C C . SER A 1 603 ? -29.607 -31.646 17.071 1.00 57.18 599 SER A C 1
ATOM 4319 O O . SER A 1 603 ? -30.058 -31.000 16.125 1.00 66.48 599 SER A O 1
ATOM 4322 N N . HIS A 1 604 ? -28.328 -31.589 17.420 1.00 50.19 600 HIS A N 1
ATOM 4323 C CA . HIS A 1 604 ? -27.354 -30.848 16.620 1.00 50.79 600 HIS A CA 1
ATOM 4324 C C . HIS A 1 604 ? -26.817 -31.616 15.392 1.00 46.98 600 HIS A C 1
ATOM 4325 O O . HIS A 1 604 ? -26.119 -31.048 14.585 1.00 44.61 600 HIS A O 1
ATOM 4332 N N . PHE A 1 605 ? -27.139 -32.897 15.265 1.00 46.69 601 PHE A N 1
ATOM 4333 C CA . PHE A 1 605 ? -26.583 -33.745 14.230 1.00 45.49 601 PHE A CA 1
ATOM 4334 C C . PHE A 1 605 ? -27.670 -34.286 13.335 1.00 45.23 601 PHE A C 1
ATOM 4335 O O . PHE A 1 605 ? -28.762 -34.564 13.786 1.00 40.69 601 PHE A O 1
ATOM 4343 N N . SER A 1 606 ? -27.357 -34.403 12.046 1.00 49.94 602 SER A N 1
ATOM 4344 C CA . SER A 1 606 ? -28.367 -34.740 11.031 1.00 45.72 602 SER A CA 1
ATOM 4345 C C . SER A 1 606 ? -27.701 -35.118 9.729 1.00 40.44 602 SER A C 1
ATOM 4346 O O . SER A 1 606 ? -26.490 -35.109 9.618 1.00 39.26 602 SER A O 1
ATOM 4349 N N . VAL A 1 607 ? -28.522 -35.459 8.750 1.00 42.95 603 VAL A N 1
ATOM 4350 C CA . VAL A 1 607 ? -28.107 -35.559 7.339 1.00 39.50 603 VAL A CA 1
ATOM 4351 C C . VAL A 1 607 ? -29.151 -34.780 6.635 1.00 39.80 603 VAL A C 1
ATOM 4352 O O . VAL A 1 607 ? -30.243 -34.647 7.131 1.00 35.08 603 VAL A O 1
ATOM 4356 N N . GLY A 1 608 ? -28.840 -34.237 5.476 1.00 45.91 604 GLY A N 1
ATOM 4357 C CA . GLY A 1 608 ? -29.883 -33.523 4.747 1.00 46.46 604 GLY A CA 1
ATOM 4358 C C . GLY A 1 608 ? -30.836 -34.496 4.075 1.00 43.91 604 GLY A C 1
ATOM 4359 O O . GLY A 1 608 ? -30.559 -35.694 3.973 1.00 41.71 604 GLY A O 1
ATOM 4360 N N . ILE A 1 609 ? -31.985 -33.992 3.663 1.00 41.16 605 ILE A N 1
ATOM 4361 C CA . ILE A 1 609 ? -32.809 -34.707 2.732 1.00 41.73 605 ILE A CA 1
ATOM 4362 C C . ILE A 1 609 ? -32.503 -34.059 1.349 1.00 38.92 605 ILE A C 1
ATOM 4363 O O . ILE A 1 609 ? -32.990 -32.985 1.018 1.00 39.22 605 ILE A O 1
ATOM 4368 N N . ILE A 1 610 ? -31.673 -34.729 0.573 1.00 36.39 606 ILE A N 1
ATOM 4369 C CA . ILE A 1 610 ? -31.228 -34.229 -0.707 1.00 38.80 606 ILE A CA 1
ATOM 4370 C C . ILE A 1 610 ? -32.128 -34.767 -1.810 1.00 35.52 606 ILE A C 1
ATOM 4371 O O . ILE A 1 610 ? -32.122 -35.942 -2.053 1.00 38.91 606 ILE A O 1
ATOM 4376 N N . ASN A 1 611 ? -32.886 -33.901 -2.463 1.00 32.68 607 ASN A N 1
ATOM 4377 C CA . ASN A 1 611 ? -33.822 -34.309 -3.507 1.00 36.89 607 ASN A CA 1
ATOM 4378 C C . ASN A 1 611 ? -34.770 -35.475 -3.120 1.00 39.92 607 ASN A C 1
ATOM 4379 O O . ASN A 1 611 ? -35.108 -36.302 -3.952 1.00 46.11 607 ASN A O 1
ATOM 4384 N N . GLY A 1 612 ? -35.206 -35.509 -1.856 1.00 40.56 608 GLY A N 1
ATOM 4385 C CA . GLY A 1 612 ? -36.118 -36.511 -1.346 1.00 32.19 608 GLY A CA 1
ATOM 4386 C C . GLY A 1 612 ? -35.439 -37.806 -0.924 1.00 36.26 608 GLY A C 1
ATOM 4387 O O . GLY A 1 612 ? -36.113 -38.749 -0.570 1.00 38.65 608 GLY A O 1
ATOM 4388 N N . ARG A 1 613 ? -34.114 -37.851 -0.932 1.00 36.24 609 ARG A N 1
ATOM 4389 C CA . ARG A 1 613 ? -33.360 -38.967 -0.463 1.00 37.32 609 ARG A CA 1
ATOM 4390 C C . ARG A 1 613 ? -32.552 -38.597 0.795 1.00 37.45 609 ARG A C 1
ATOM 4391 O O . ARG A 1 613 ? -31.837 -37.618 0.803 1.00 41.17 609 ARG A O 1
ATOM 4399 N N . LYS A 1 614 ? -32.638 -39.382 1.848 1.00 37.77 610 LYS A N 1
ATOM 4400 C CA . LYS A 1 614 ? -31.788 -39.180 3.013 1.00 40.74 610 LYS A CA 1
ATOM 4401 C C . LYS A 1 614 ? -30.332 -39.155 2.584 1.00 43.41 610 LYS A C 1
ATOM 4402 O O . LYS A 1 614 ? -29.936 -39.960 1.771 1.00 48.31 610 LYS A O 1
ATOM 4408 N N . GLY A 1 615 ? -29.558 -38.190 3.103 1.00 44.15 611 GLY A N 1
ATOM 4409 C CA . GLY A 1 615 ? -28.169 -37.982 2.705 1.00 39.12 611 GLY A CA 1
ATOM 4410 C C . GLY A 1 615 ? -27.234 -38.838 3.515 1.00 40.28 611 GLY A C 1
ATOM 4411 O O . GLY A 1 615 ? -27.645 -39.425 4.475 1.00 44.62 611 GLY A O 1
ATOM 4412 N N . ASN A 1 616 ? -25.969 -38.868 3.130 1.00 41.92 612 ASN A N 1
ATOM 4413 C CA . ASN A 1 616 ? -24.951 -39.760 3.682 1.00 45.05 612 ASN A CA 1
ATOM 4414 C C . ASN A 1 616 ? -23.840 -39.041 4.413 1.00 46.93 612 ASN A C 1
ATOM 4415 O O . ASN A 1 616 ? -22.898 -39.710 4.843 1.00 46.18 612 ASN A O 1
ATOM 4420 N N . SER A 1 617 ? -23.947 -37.711 4.577 1.00 44.41 613 SER A N 1
ATOM 4421 C CA . SER A 1 617 ? -22.914 -36.918 5.210 1.00 41.66 613 SER A CA 1
ATOM 4422 C C . SER A 1 617 ? -23.451 -36.347 6.504 1.00 40.01 613 SER A C 1
ATOM 4423 O O . SER A 1 617 ? -24.486 -35.685 6.510 1.00 41.88 613 SER A O 1
ATOM 4426 N N . LEU A 1 618 ? -22.735 -36.532 7.602 1.00 36.24 614 LEU A N 1
ATOM 4427 C CA . LEU A 1 618 ? -23.224 -35.998 8.871 1.00 37.98 614 LEU A CA 1
ATOM 4428 C C . LEU A 1 618 ? -23.099 -34.468 8.823 1.00 40.49 614 LEU A C 1
ATOM 4429 O O . LEU A 1 618 ? -22.031 -33.943 8.424 1.00 32.61 614 LEU A O 1
ATOM 4434 N N . ARG A 1 619 ? -24.159 -33.778 9.237 1.00 37.46 615 ARG A N 1
ATOM 4435 C CA . ARG A 1 619 ? -24.136 -32.347 9.371 1.00 38.12 615 ARG A CA 1
ATOM 4436 C C . ARG A 1 619 ? -24.224 -31.896 10.828 1.00 38.19 615 ARG A C 1
ATOM 4437 O O . ARG A 1 619 ? -24.954 -32.478 11.608 1.00 37.81 615 ARG A O 1
ATOM 4445 N N . LEU A 1 620 ? -23.513 -30.815 11.149 1.00 40.82 616 LEU A N 1
ATOM 4446 C CA . LEU A 1 620 ? -23.577 -30.117 12.443 1.00 37.85 616 LEU A CA 1
ATOM 4447 C C . LEU A 1 620 ? -24.333 -28.806 12.260 1.00 42.45 616 LEU A C 1
ATOM 4448 O O . LEU A 1 620 ? -23.818 -27.849 11.643 1.00 40.02 616 LEU A O 1
ATOM 4453 N N . ASP A 1 621 ? -25.558 -28.760 12.809 1.00 47.55 617 ASP A N 1
ATOM 4454 C CA . ASP A 1 621 ? -26.500 -27.620 12.629 1.00 43.24 617 ASP A CA 1
ATOM 4455 C C . ASP A 1 621 ? -26.682 -27.267 11.181 1.00 44.75 617 ASP A C 1
ATOM 4456 O O . ASP A 1 621 ? -26.619 -26.107 10.790 1.00 47.79 617 ASP A O 1
ATOM 4461 N N . GLY A 1 622 ? -26.852 -28.305 10.374 1.00 51.27 618 GLY A N 1
ATOM 4462 C CA . GLY A 1 622 ? -27.071 -28.162 8.944 1.00 53.33 618 GLY A CA 1
ATOM 4463 C C . GLY A 1 622 ? -25.836 -28.086 8.087 1.00 52.06 618 GLY A C 1
ATOM 4464 O O . GLY A 1 622 ? -25.959 -28.179 6.880 1.00 49.73 618 GLY A O 1
ATOM 4465 N N . GLU A 1 623 ? -24.654 -27.881 8.666 1.00 52.07 619 GLU A N 1
ATOM 4466 C CA . GLU A 1 623 ? -23.454 -27.724 7.835 1.00 52.02 619 GLU A CA 1
ATOM 4467 C C . GLU A 1 623 ? -22.753 -29.047 7.746 1.00 43.60 619 GLU A C 1
ATOM 4468 O O . GLU A 1 623 ? -22.489 -29.701 8.768 1.00 42.96 619 GLU A O 1
ATOM 4474 N N . VAL A 1 624 ? -22.356 -29.395 6.541 1.00 35.66 620 VAL A N 1
ATOM 4475 C CA . VAL A 1 624 ? -21.607 -30.623 6.316 1.00 35.26 620 VAL A CA 1
ATOM 4476 C C . VAL A 1 624 ? -20.303 -30.612 7.077 1.00 33.99 620 VAL A C 1
ATOM 4477 O O . VAL A 1 624 ? -19.525 -29.683 6.952 1.00 36.98 620 VAL A O 1
ATOM 4481 N N . ILE A 1 625 ? -20.072 -31.643 7.877 1.00 35.15 621 ILE A N 1
ATOM 4482 C CA . ILE A 1 625 ? -18.844 -31.780 8.660 1.00 35.90 621 ILE A CA 1
ATOM 4483 C C . ILE A 1 625 ? -17.805 -32.290 7.712 1.00 36.76 621 ILE A C 1
ATOM 4484 O O . ILE A 1 625 ? -18.116 -33.098 6.860 1.00 38.60 621 ILE A O 1
ATOM 4489 N N . LYS A 1 626 ? -16.578 -31.823 7.882 1.00 37.54 622 LYS A N 1
ATOM 4490 C CA . LYS A 1 626 ? -15.488 -32.122 6.978 1.00 39.64 622 LYS A CA 1
ATOM 4491 C C . LYS A 1 626 ? -14.428 -32.879 7.738 1.00 39.53 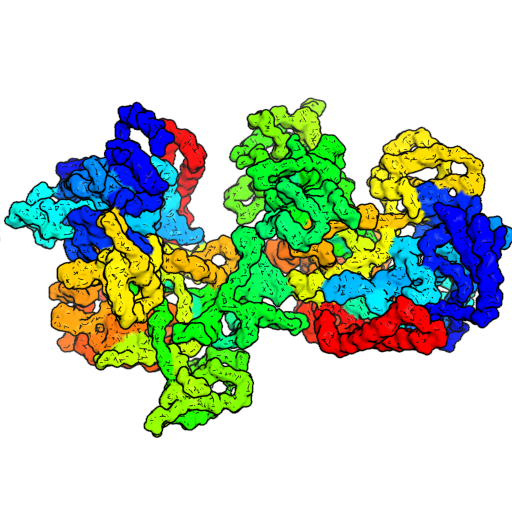622 LYS A C 1
ATOM 4492 O O . LYS A 1 626 ? -14.089 -32.466 8.842 1.00 48.66 622 LYS A O 1
ATOM 4498 N N . VAL A 1 627 ? -13.872 -33.957 7.180 1.00 35.86 623 VAL A N 1
ATOM 4499 C CA . VAL A 1 627 ? -12.849 -34.748 7.881 1.00 32.87 623 VAL A CA 1
ATOM 4500 C C . VAL A 1 627 ? -11.682 -34.941 6.968 1.00 33.26 623 VAL A C 1
ATOM 4501 O O . VAL A 1 627 ? -11.847 -34.988 5.732 1.00 39.02 623 VAL A O 1
ATOM 4505 N N . ASN A 1 628 ? -10.523 -35.112 7.571 1.00 27.55 624 ASN A N 1
ATOM 4506 C CA . ASN A 1 628 ? -9.340 -35.301 6.852 1.00 28.73 624 ASN A CA 1
ATOM 4507 C C . ASN A 1 628 ? -9.091 -36.723 6.410 1.00 33.76 624 ASN A C 1
ATOM 4508 O O . ASN A 1 628 ? -9.278 -37.685 7.180 1.00 32.19 624 ASN A O 1
ATOM 4521 N N . LEU A 1 630 ? -6.460 -39.100 3.479 1.00 34.18 626 LEU A N 1
ATOM 4522 C CA . LEU A 1 630 ? -5.423 -39.193 2.485 1.00 33.15 626 LEU A CA 1
ATOM 4523 C C . LEU A 1 630 ? -5.832 -40.190 1.408 1.00 34.44 626 LEU A C 1
ATOM 4524 O O . LEU A 1 630 ? -6.603 -41.135 1.671 1.00 32.31 626 LEU A O 1
ATOM 4529 N N . ARG A 1 631 ? -5.270 -40.014 0.218 1.00 31.80 627 ARG A N 1
ATOM 4530 C CA . ARG A 1 631 ? -5.456 -40.966 -0.836 1.00 30.61 627 ARG A CA 1
ATOM 4531 C C . ARG A 1 631 ? -4.436 -42.029 -0.625 1.00 30.71 627 ARG A C 1
ATOM 4532 O O . ARG A 1 631 ? -3.257 -41.734 -0.439 1.00 30.95 627 ARG A O 1
ATOM 4540 N N . VAL A 1 632 ? -4.858 -43.291 -0.718 1.00 34.50 628 VAL A N 1
ATOM 4541 C CA . VAL A 1 632 ? -3.875 -44.387 -0.734 1.00 35.11 628 VAL A CA 1
ATOM 4542 C C . VAL A 1 632 ? -4.042 -45.199 -2.037 1.00 35.02 628 VAL A C 1
ATOM 4543 O O . VAL A 1 632 ? -4.752 -46.196 -2.103 1.00 37.11 628 VAL A O 1
ATOM 4547 N N . GLY A 1 633 ? -3.422 -44.711 -3.099 1.00 31.79 629 GLY A N 1
ATOM 4548 C CA . GLY A 1 633 ? -3.467 -45.384 -4.386 1.00 31.02 629 GLY A CA 1
ATOM 4549 C C . GLY A 1 633 ? -4.780 -45.297 -5.084 1.00 28.48 629 GLY A C 1
ATOM 4550 O O . GLY A 1 633 ? -5.691 -44.550 -4.680 1.00 25.94 629 GLY A O 1
ATOM 4551 N N . PHE A 1 634 ? -4.887 -46.102 -6.130 1.00 30.96 630 PHE A N 1
ATOM 4552 C CA . PHE A 1 634 ? -6.063 -46.083 -6.985 1.00 35.42 630 PHE A CA 1
ATOM 4553 C C . PHE A 1 634 ? -6.612 -47.506 -7.198 1.00 36.97 630 PHE A C 1
ATOM 4554 O O . PHE A 1 634 ? -5.862 -48.459 -7.191 1.00 36.74 630 PHE A O 1
ATOM 4562 N N . GLU A 1 635 ? -7.918 -47.634 -7.415 1.00 44.11 631 GLU A N 1
ATOM 4563 C CA . GLU A 1 635 ? -8.485 -48.906 -7.856 1.00 52.17 631 GLU A CA 1
ATOM 4564 C C . GLU A 1 635 ? -8.077 -49.263 -9.326 1.00 47.24 631 GLU A C 1
ATOM 4565 O O . GLU A 1 635 ? -7.479 -48.446 -10.030 1.00 45.57 631 GLU A O 1
ATOM 4571 N N . ASP A 1 636 ? -8.383 -50.486 -9.759 1.00 51.94 632 ASP A N 1
ATOM 4572 C CA . ASP A 1 636 ? -8.122 -50.996 -11.153 1.00 59.65 632 ASP A CA 1
ATOM 4573 C C . ASP A 1 636 ? -8.592 -50.038 -12.272 1.00 56.50 632 ASP A C 1
ATOM 4574 O O . ASP A 1 636 ? -7.873 -49.790 -13.224 1.00 48.20 632 ASP A O 1
ATOM 4579 N N . ASP A 1 637 ? -9.793 -49.485 -12.112 1.00 55.61 633 ASP A N 1
ATOM 4580 C CA . ASP A 1 637 ? -10.361 -48.490 -13.034 1.00 54.49 633 ASP A CA 1
ATOM 4581 C C . ASP A 1 637 ? -9.897 -47.039 -12.821 1.00 53.12 633 ASP A C 1
ATOM 4582 O O . ASP A 1 637 ? -10.469 -46.123 -13.404 1.00 49.85 633 ASP A O 1
ATOM 4587 N N . GLY A 1 638 ? -8.891 -46.815 -11.976 1.00 50.87 634 GLY A N 1
ATOM 4588 C CA . GLY A 1 638 ? -8.441 -45.453 -11.658 1.00 45.08 634 GLY A CA 1
ATOM 4589 C C . GLY A 1 638 ? -9.253 -44.601 -10.675 1.00 44.47 634 GLY A C 1
ATOM 4590 O O . GLY A 1 638 ? -8.951 -43.425 -10.504 1.00 51.62 634 GLY A O 1
ATOM 4591 N N . ALA A 1 639 ? -10.264 -45.152 -10.012 1.00 42.91 635 ALA A N 1
ATOM 4592 C CA . ALA A 1 639 ? -10.934 -44.431 -8.913 1.00 41.03 635 ALA A CA 1
ATOM 4593 C C . ALA A 1 639 ? -9.980 -44.244 -7.708 1.00 38.74 635 ALA A C 1
ATOM 4594 O O . ALA A 1 639 ? -9.158 -45.136 -7.361 1.00 35.09 635 ALA A O 1
ATOM 4596 N N . TRP A 1 640 ? -10.139 -43.112 -7.049 1.00 34.05 636 TRP A N 1
ATOM 4597 C CA . TRP A 1 640 ? -9.314 -42.767 -5.903 1.00 36.57 636 TRP A CA 1
ATOM 4598 C C . TRP A 1 640 ? -9.638 -43.611 -4.690 1.00 33.67 636 TRP A C 1
ATOM 4599 O O . TRP A 1 640 ? -10.794 -43.798 -4.403 1.00 28.31 636 TRP A O 1
ATOM 4610 N N . ARG A 1 641 ? -8.640 -44.117 -3.966 1.00 29.35 637 ARG A N 1
ATOM 4611 C CA . ARG A 1 641 ? -8.938 -44.710 -2.672 1.00 30.09 637 ARG A CA 1
ATOM 4612 C C . ARG A 1 641 ? -8.730 -43.715 -1.555 1.00 31.59 637 ARG A C 1
ATOM 4613 O O . ARG A 1 641 ? -7.600 -43.332 -1.259 1.00 40.75 637 ARG A O 1
ATOM 4621 N N . LEU A 1 642 ? -9.786 -43.283 -0.905 1.00 32.32 638 LEU A N 1
ATOM 4622 C CA . LEU A 1 642 ? -9.629 -42.310 0.204 1.00 35.65 638 LEU A CA 1
ATOM 4623 C C . LEU A 1 642 ? -9.776 -42.963 1.591 1.00 33.73 638 LEU A C 1
ATOM 4624 O O . LEU A 1 642 ? -10.655 -43.764 1.789 1.00 36.06 638 LEU A O 1
ATOM 4629 N N . LEU A 1 643 ? -8.914 -42.611 2.540 1.00 33.69 639 LEU A N 1
ATOM 4630 C CA . LEU A 1 643 ? -8.923 -43.199 3.876 1.00 34.70 639 LEU A CA 1
ATOM 4631 C C . LEU A 1 643 ? -8.870 -42.155 4.948 1.00 34.49 639 LEU A C 1
ATOM 4632 O O . LEU A 1 643 ? -7.946 -41.366 4.995 1.00 32.27 639 LEU A O 1
ATOM 4637 N N . SER A 1 644 ? -9.881 -42.144 5.806 1.00 35.43 640 SER A N 1
ATOM 4638 C CA . SER A 1 644 ? -9.921 -41.239 6.955 1.00 35.09 640 SER A CA 1
ATOM 4639 C C . SER A 1 644 ? -8.700 -41.370 7.837 1.00 34.50 640 SER A C 1
ATOM 4640 O O . SER A 1 644 ? -8.333 -42.472 8.247 1.00 36.01 640 SER A O 1
ATOM 4643 N N . LEU A 1 645 ? -8.034 -40.240 8.054 1.00 34.08 641 LEU A N 1
ATOM 4644 C CA . LEU A 1 645 ? -7.008 -40.112 9.072 1.00 35.35 641 LEU A CA 1
ATOM 4645 C C . LEU A 1 645 ? -7.679 -40.133 10.440 1.00 39.61 641 LEU A C 1
ATOM 4646 O O . LEU A 1 645 ? -8.838 -39.752 10.567 1.00 40.79 641 LEU A O 1
ATOM 4651 N N . ARG A 1 646 ? -6.952 -40.519 11.480 1.00 43.59 642 ARG A N 1
ATOM 4652 C CA . ARG A 1 646 ? -7.500 -40.337 12.823 1.00 43.00 642 ARG A CA 1
ATOM 4653 C C . ARG A 1 646 ? -7.757 -38.854 13.055 1.00 48.42 642 ARG A C 1
ATOM 4654 O O . ARG A 1 646 ? -6.942 -38.039 12.636 1.00 46.22 642 ARG A O 1
ATOM 4662 N N . PRO A 1 647 ? -8.851 -38.494 13.771 1.00 48.11 643 PRO A N 1
ATOM 4663 C CA . PRO A 1 647 ? -9.034 -37.073 14.081 1.00 46.25 643 PRO A CA 1
ATOM 4664 C C . PRO A 1 647 ? -7.985 -36.481 15.067 1.00 41.58 643 PRO A C 1
ATOM 4665 O O . PRO A 1 647 ? -7.865 -35.279 15.136 1.00 44.56 643 PRO A O 1
ATOM 4669 N N . ASP A 1 648 ? -7.184 -37.286 15.729 1.00 37.43 644 ASP A N 1
ATOM 4670 C CA . ASP A 1 648 ? -6.036 -36.737 16.477 1.00 42.24 644 ASP A CA 1
ATOM 4671 C C . ASP A 1 648 ? -4.657 -36.831 15.772 1.00 37.42 644 ASP A C 1
ATOM 4672 O O . ASP A 1 648 ? -3.604 -36.682 16.416 1.00 37.86 644 ASP A O 1
ATOM 4677 N N . PHE A 1 649 ? -4.648 -37.082 14.470 1.00 38.68 645 PHE A N 1
ATOM 4678 C CA . PHE A 1 649 ? -3.402 -37.114 13.701 1.00 37.25 645 PHE A CA 1
ATOM 4679 C C . PHE A 1 649 ? -3.131 -35.728 13.097 1.00 35.94 645 PHE A C 1
ATOM 4680 O O . PHE A 1 649 ? -4.021 -35.072 12.609 1.00 36.27 645 PHE A O 1
ATOM 4688 N N . SER A 1 650 ? -1.886 -35.295 13.146 1.00 35.63 646 SER A N 1
ATOM 4689 C CA . SER A 1 650 ? -1.430 -34.149 12.404 1.00 37.94 646 SER A CA 1
ATOM 4690 C C . SER A 1 650 ? -0.095 -34.564 11.827 1.00 33.97 646 SER A C 1
ATOM 4691 O O . SER A 1 650 ? 0.620 -35.346 12.454 1.00 32.30 646 SER A O 1
ATOM 4694 N N . PRO A 1 651 ? 0.227 -34.108 10.605 1.00 35.09 647 PRO A N 1
ATOM 4695 C CA . PRO A 1 651 ? 1.519 -34.514 10.106 1.00 34.36 647 PRO A CA 1
ATOM 4696 C C . PRO A 1 651 ? 2.632 -34.153 11.068 1.00 32.03 647 PRO A C 1
ATOM 4697 O O . PRO A 1 651 ? 2.621 -33.097 11.667 1.00 29.98 647 PRO A O 1
ATOM 4701 N N . ALA A 1 652 ? 3.576 -35.065 11.163 1.00 30.74 648 ALA A N 1
ATOM 4702 C CA . ALA A 1 652 ? 4.826 -34.859 11.821 1.00 33.98 648 ALA A CA 1
ATOM 4703 C C . ALA A 1 652 ? 5.446 -33.604 11.306 1.00 36.51 648 ALA A C 1
ATOM 4704 O O . ALA A 1 652 ? 5.198 -33.245 10.151 1.00 39.91 648 ALA A O 1
ATOM 4706 N N . ALA A 1 653 ? 6.199 -32.925 12.155 1.00 33.66 649 ALA A N 1
ATOM 4707 C CA . ALA A 1 653 ? 6.985 -31.770 11.752 1.00 37.69 649 ALA A CA 1
ATOM 4708 C C . ALA A 1 653 ? 8.261 -32.291 11.219 1.00 41.77 649 ALA A C 1
ATOM 4709 O O . ALA A 1 653 ? 8.925 -33.088 11.897 1.00 47.58 649 ALA A O 1
ATOM 4711 N N . LYS A 1 654 ? 8.630 -31.886 10.008 1.00 43.01 650 LYS A N 1
ATOM 4712 C CA . LYS A 1 654 ? 9.858 -32.395 9.412 1.00 39.10 650 LYS A CA 1
ATOM 4713 C C . LYS A 1 654 ? 10.833 -31.299 9.233 1.00 36.74 650 LYS A C 1
ATOM 4714 O O . LYS A 1 654 ? 10.419 -30.181 8.968 1.00 38.92 650 LYS A O 1
ATOM 4720 N N . VAL A 1 655 ? 12.127 -31.594 9.432 1.00 37.51 651 VAL A N 1
ATOM 4721 C CA . VAL A 1 655 ? 13.184 -30.669 9.060 1.00 37.75 651 VAL A CA 1
ATOM 4722 C C . VAL A 1 655 ? 14.106 -31.425 8.161 1.00 36.41 651 VAL A C 1
ATOM 4723 O O . VAL A 1 655 ? 14.687 -32.416 8.538 1.00 32.00 651 VAL A O 1
ATOM 4727 N N . GLN A 1 656 ? 14.181 -30.956 6.923 1.00 41.57 652 GLN A N 1
ATOM 4728 C CA . GLN A 1 656 ? 14.922 -31.664 5.879 1.00 39.52 652 GLN A CA 1
ATOM 4729 C C . GLN A 1 656 ? 16.393 -31.768 6.291 1.00 34.29 652 GLN A C 1
ATOM 4730 O O . GLN A 1 656 ? 16.982 -30.764 6.684 1.00 32.73 652 GLN A O 1
ATOM 4736 N N . THR A 1 657 ? 16.978 -32.964 6.180 1.00 33.32 653 THR A N 1
ATOM 4737 C CA . THR A 1 657 ? 18.391 -33.211 6.490 1.00 33.46 653 THR A CA 1
ATOM 4738 C C . THR A 1 657 ? 19.240 -33.492 5.268 1.00 36.84 653 THR A C 1
ATOM 4739 O O . THR A 1 657 ? 20.467 -33.415 5.351 1.00 39.69 653 THR A O 1
ATOM 4743 N N . GLU A 1 658 ? 18.614 -33.836 4.147 1.00 37.05 654 GLU A N 1
ATOM 4744 C CA . GLU A 1 658 ? 19.323 -34.238 2.953 1.00 38.08 654 GLU A CA 1
ATOM 4745 C C . GLU A 1 658 ? 18.413 -33.969 1.765 1.00 39.43 654 GLU A C 1
ATOM 4746 O O . GLU A 1 658 ? 17.197 -33.837 1.933 1.00 39.77 654 GLU A O 1
ATOM 4752 N N . ASP A 1 659 ? 18.981 -33.876 0.564 1.00 38.91 655 ASP A N 1
ATOM 4753 C CA . ASP A 1 659 ? 18.148 -33.881 -0.656 1.00 40.63 655 ASP A CA 1
ATOM 4754 C C . ASP A 1 659 ? 18.755 -34.586 -1.831 1.00 37.01 655 ASP A C 1
ATOM 4755 O O . ASP A 1 659 ? 18.072 -35.424 -2.427 1.00 40.07 655 ASP A O 1
ATOM 4760 N N . ASP A 1 660 ? 19.998 -34.265 -2.195 1.00 31.93 656 ASP A N 1
ATOM 4761 C CA . ASP A 1 660 ? 20.555 -34.831 -3.420 1.00 30.88 656 ASP A CA 1
ATOM 4762 C C . ASP A 1 660 ? 22.007 -35.153 -3.279 1.00 30.81 656 ASP A C 1
ATOM 4763 O O . ASP A 1 660 ? 22.457 -36.201 -3.727 1.00 26.00 656 ASP A O 1
ATOM 4768 N N . ILE A 1 661 ? 22.771 -34.241 -2.722 1.00 32.96 657 ILE A N 1
ATOM 4769 C CA . ILE A 1 661 ? 24.170 -34.498 -2.546 1.00 33.59 657 ILE A CA 1
ATOM 4770 C C . ILE A 1 661 ? 24.368 -34.538 -1.046 1.00 36.09 657 ILE A C 1
ATOM 4771 O O . ILE A 1 661 ? 24.120 -33.535 -0.364 1.00 36.69 657 ILE A O 1
ATOM 4776 N N . THR A 1 662 ? 24.851 -35.677 -0.559 1.00 36.75 658 THR A N 1
ATOM 4777 C CA . THR A 1 662 ? 24.944 -35.943 0.870 1.00 38.14 658 THR A CA 1
ATOM 4778 C C . THR A 1 662 ? 26.309 -36.460 1.284 1.00 32.97 658 THR A C 1
ATOM 4779 O O . THR A 1 662 ? 26.896 -37.280 0.615 1.00 33.13 658 THR A O 1
ATOM 4783 N N . SER A 1 663 ? 26.792 -35.954 2.413 1.00 31.74 659 SER A N 1
ATOM 4784 C CA . SER A 1 663 ? 28.044 -36.402 3.036 1.00 34.53 659 SER A CA 1
ATOM 4785 C C . SER A 1 663 ? 27.626 -37.051 4.306 1.00 29.73 659 SER A C 1
ATOM 4786 O O . SER A 1 663 ? 26.698 -36.572 4.980 1.00 31.44 659 SER A O 1
ATOM 4789 N N . SER A 1 664 ? 28.237 -38.189 4.568 1.00 27.71 660 SER A N 1
ATOM 4790 C CA . SER A 1 664 ? 27.887 -38.979 5.704 1.00 31.74 660 SER A CA 1
ATOM 4791 C C . SER A 1 664 ? 29.118 -39.643 6.309 1.00 32.48 660 SER A C 1
ATOM 4792 O O . SER A 1 664 ? 30.090 -39.923 5.588 1.00 29.81 660 SER A O 1
ATOM 4795 N N . ILE A 1 665 ? 29.086 -39.827 7.644 1.00 30.59 661 ILE A N 1
ATOM 4796 C CA . ILE A 1 665 ? 30.182 -40.457 8.369 1.00 27.25 661 ILE A CA 1
ATOM 4797 C C . ILE A 1 665 ? 29.535 -41.469 9.284 1.00 26.50 661 ILE A C 1
ATOM 4798 O O . ILE A 1 665 ? 28.459 -41.213 9.789 1.00 24.53 661 ILE A O 1
ATOM 4803 N N . VAL A 1 666 ? 30.200 -42.599 9.505 1.00 28.21 662 VAL A N 1
ATOM 4804 C CA . VAL A 1 666 ? 29.768 -43.545 10.550 1.00 33.18 662 VAL A CA 1
ATOM 4805 C C . VAL A 1 666 ? 30.654 -43.462 11.789 1.00 31.29 662 VAL A C 1
ATOM 4806 O O . VAL A 1 666 ? 31.843 -43.700 11.694 1.00 26.51 662 VAL A O 1
ATOM 4810 N N . ALA A 1 667 ? 30.041 -43.129 12.930 1.00 34.89 663 ALA A N 1
ATOM 4811 C CA . ALA A 1 667 ? 30.729 -43.068 14.276 1.00 35.85 663 ALA A CA 1
ATOM 4812 C C . ALA A 1 667 ? 30.403 -44.255 15.143 1.00 35.47 663 ALA A C 1
ATOM 4813 O O . ALA A 1 667 ? 29.257 -44.675 15.183 1.00 39.40 663 ALA A O 1
ATOM 4815 N N . PRO A 1 668 ? 31.369 -44.738 15.931 1.00 41.11 664 PRO A N 1
ATOM 4816 C CA . PRO A 1 668 ? 30.996 -45.795 16.907 1.00 40.31 664 PRO A CA 1
ATOM 4817 C C . PRO A 1 668 ? 30.062 -45.376 18.018 1.00 39.57 664 PRO A C 1
ATOM 4818 O O . PRO A 1 668 ? 29.984 -44.212 18.375 1.00 43.26 664 PRO A O 1
ATOM 4822 N N . GLY A 1 669 ? 29.385 -46.344 18.601 1.00 45.86 665 GLY A N 1
ATOM 4823 C CA . GLY A 1 669 ? 28.533 -46.105 19.768 1.00 44.33 665 GLY A CA 1
ATOM 4824 C C . GLY A 1 669 ? 29.298 -45.836 21.066 1.00 44.62 665 GLY A C 1
ATOM 4825 O O . GLY A 1 669 ? 30.501 -46.084 21.162 1.00 43.97 665 GLY A O 1
ATOM 4826 N N . GLY A 1 670 ? 28.582 -45.308 22.060 1.00 49.63 666 GLY A N 1
ATOM 4827 C CA . GLY A 1 670 ? 29.157 -44.947 23.354 1.00 51.08 666 GLY A CA 1
ATOM 4828 C C . GLY A 1 670 ? 29.998 -43.655 23.401 1.00 55.92 666 GLY A C 1
ATOM 4829 O O . GLY A 1 670 ? 30.675 -43.424 24.399 1.00 58.20 666 GLY A O 1
ATOM 4830 N N . LEU A 1 671 ? 29.968 -42.823 22.352 1.00 50.66 667 LEU A N 1
ATOM 4831 C CA . LEU A 1 671 ? 30.651 -41.531 22.342 1.00 45.54 667 LEU A CA 1
ATOM 4832 C C . LEU A 1 671 ? 29.676 -40.448 22.759 1.00 42.32 667 LEU A C 1
ATOM 4833 O O . LEU A 1 671 ? 28.518 -40.725 22.958 1.00 45.65 667 LEU A O 1
ATOM 4838 N N . GLU A 1 672 ? 30.188 -39.227 22.911 1.00 40.59 668 GLU A N 1
ATOM 4839 C CA . GLU A 1 672 ? 29.409 -38.020 23.164 1.00 45.00 668 GLU A CA 1
ATOM 4840 C C . GLU A 1 672 ? 28.175 -37.878 22.300 1.00 44.93 668 GLU A C 1
ATOM 4841 O O . GLU A 1 672 ? 27.086 -37.607 22.823 1.00 51.00 668 GLU A O 1
ATOM 4847 N N . SER A 1 673 ? 28.349 -38.041 20.977 1.00 46.86 669 SER A N 1
ATOM 4848 C CA . SER A 1 673 ? 27.252 -37.881 20.016 1.00 42.21 669 SER A CA 1
ATOM 4849 C C . SER A 1 673 ? 26.480 -39.173 19.738 1.00 42.14 669 SER A C 1
ATOM 4850 O O . SER A 1 673 ? 25.412 -39.112 19.115 1.00 39.92 669 SER A O 1
ATOM 4853 N N . THR A 1 674 ? 26.949 -40.309 20.271 1.00 40.61 670 THR A N 1
ATOM 4854 C CA . THR A 1 674 ? 26.216 -41.596 20.224 1.00 44.10 670 THR A CA 1
ATOM 4855 C C . THR A 1 674 ? 25.955 -42.240 21.636 1.00 48.95 670 THR A C 1
ATOM 4856 O O . THR A 1 674 ? 26.010 -43.476 21.809 1.00 44.36 670 THR A O 1
ATOM 4860 N N . ALA A 1 675 ? 25.641 -41.397 22.622 1.00 52.50 671 ALA A N 1
ATOM 4861 C CA . ALA A 1 675 ? 25.621 -41.805 24.060 1.00 56.61 671 ALA A CA 1
ATOM 4862 C C . ALA A 1 675 ? 24.725 -43.000 24.371 1.00 61.57 671 ALA A C 1
ATOM 4863 O O . ALA A 1 675 ? 25.058 -43.797 25.265 1.00 58.24 671 ALA A O 1
ATOM 4865 N N . GLY A 1 676 ? 23.614 -43.136 23.633 1.00 58.33 672 GLY A N 1
ATOM 4866 C CA . GLY A 1 676 ? 22.650 -44.229 23.842 1.00 56.48 672 GLY A CA 1
ATOM 4867 C C . GLY A 1 676 ? 22.649 -45.391 22.838 1.00 56.25 672 GLY A C 1
ATOM 4868 O O . GLY A 1 676 ? 21.612 -46.022 22.660 1.00 66.52 672 GLY A O 1
ATOM 4869 N N . SER A 1 677 ? 23.794 -45.710 22.228 1.00 47.41 673 SER A N 1
ATOM 4870 C CA . SER A 1 677 ? 23.870 -46.736 21.197 1.00 43.80 673 SER A CA 1
ATOM 4871 C C . SER A 1 677 ? 25.073 -47.659 21.359 1.00 39.04 673 SER A C 1
ATOM 4872 O O . SER A 1 677 ? 26.175 -47.195 21.509 1.00 43.36 673 SER A O 1
ATOM 4875 N N . SER A 1 678 ? 24.832 -48.969 21.357 1.00 38.68 674 SER A N 1
ATOM 4876 C CA . SER A 1 678 ? 25.871 -50.005 21.286 1.00 42.21 674 SER A CA 1
ATOM 4877 C C . SER A 1 678 ? 26.463 -50.206 19.891 1.00 45.72 674 SER A C 1
ATOM 4878 O O . SER A 1 678 ? 27.513 -50.831 19.757 1.00 52.99 674 SER A O 1
ATOM 4881 N N . VAL A 1 679 ? 25.739 -49.771 18.856 1.00 43.60 675 VAL A N 1
ATOM 4882 C CA . VAL A 1 679 ? 26.134 -50.006 17.468 1.00 38.77 675 VAL A CA 1
ATOM 4883 C C . VAL A 1 679 ? 26.587 -48.644 16.969 1.00 34.50 675 VAL A C 1
ATOM 4884 O O . VAL A 1 679 ? 26.277 -47.599 17.579 1.00 32.45 675 VAL A O 1
ATOM 4888 N N . SER A 1 680 ? 27.356 -48.649 15.885 1.00 32.18 676 SER A N 1
ATOM 4889 C CA . SER A 1 680 ? 27.680 -47.429 15.180 1.00 26.17 676 SER A CA 1
ATOM 4890 C C . SER A 1 680 ? 26.412 -46.669 14.762 1.00 29.78 676 SER A C 1
ATOM 4891 O O . SER A 1 680 ? 25.277 -47.200 14.732 1.00 26.55 676 SER A O 1
ATOM 4894 N N . ARG A 1 681 ? 26.597 -45.370 14.564 1.00 31.80 677 ARG A N 1
ATOM 4895 C CA . ARG A 1 681 ? 25.552 -44.501 14.067 1.00 34.80 677 ARG A CA 1
ATOM 4896 C C . ARG A 1 681 ? 26.081 -43.657 12.895 1.00 34.90 677 ARG A C 1
ATOM 4897 O O . ARG A 1 681 ? 27.290 -43.350 12.796 1.00 35.06 677 ARG A O 1
ATOM 4905 N N . LYS A 1 682 ? 25.158 -43.307 12.013 1.00 34.47 678 LYS A N 1
ATOM 4906 C CA . LYS A 1 682 ? 25.434 -42.557 10.798 1.00 32.87 678 LYS A CA 1
ATOM 4907 C C . LYS A 1 682 ? 24.941 -41.129 10.945 1.00 31.58 678 LYS A C 1
ATOM 4908 O O . LYS A 1 682 ? 23.795 -40.873 11.409 1.00 30.56 678 LYS A O 1
ATOM 4914 N N . PHE A 1 683 ? 25.807 -40.194 10.602 1.00 28.95 679 PHE A N 1
ATOM 4915 C CA . PHE A 1 683 ? 25.438 -38.782 10.606 1.00 29.17 679 PHE A CA 1
ATOM 4916 C C . PHE A 1 683 ? 25.609 -38.182 9.194 1.00 30.25 679 PHE A C 1
ATOM 4917 O O . PHE A 1 683 ? 26.518 -38.589 8.432 1.00 26.78 679 PHE A O 1
ATOM 4925 N N . VAL A 1 684 ? 24.770 -37.197 8.885 1.00 29.67 680 VAL A N 1
ATOM 4926 C CA . VAL A 1 684 ? 24.739 -36.603 7.580 1.00 32.10 680 VAL A CA 1
ATOM 4927 C C . VAL A 1 684 ? 24.722 -35.089 7.584 1.00 36.81 680 VAL A C 1
ATOM 4928 O O . VAL A 1 684 ? 24.348 -34.459 8.581 1.00 32.87 680 VAL A O 1
ATOM 4932 N N . THR A 1 685 ? 25.128 -34.539 6.433 1.00 37.44 681 THR A N 1
ATOM 4933 C CA . THR A 1 685 ? 25.087 -33.122 6.137 1.00 37.31 681 THR A CA 1
ATOM 4934 C C . THR A 1 685 ? 24.795 -32.960 4.656 1.00 36.25 681 THR A C 1
ATOM 4935 O O . THR A 1 685 ? 25.294 -33.730 3.809 1.00 30.57 681 THR A O 1
ATOM 4939 N N . ASN A 1 686 ? 23.959 -31.978 4.354 1.00 33.54 682 ASN A N 1
ATOM 4940 C CA . ASN A 1 686 ? 23.589 -31.694 2.999 1.00 33.78 682 ASN A CA 1
ATOM 4941 C C . ASN A 1 686 ? 24.657 -30.733 2.454 1.00 35.97 682 ASN A C 1
ATOM 4942 O O . ASN A 1 686 ? 24.941 -29.707 3.064 1.00 32.21 682 ASN A O 1
ATOM 4947 N N . CYS A 1 687 ? 25.274 -31.125 1.342 1.00 35.26 683 CYS A N 1
ATOM 4948 C CA . CYS A 1 687 ? 26.376 -30.362 0.793 1.00 33.89 683 CYS A CA 1
ATOM 4949 C C . CYS A 1 687 ? 25.908 -29.109 0.109 1.00 32.43 683 CYS A C 1
ATOM 4950 O O . CYS A 1 687 ? 26.679 -28.163 0.036 1.00 32.78 683 CYS A O 1
ATOM 4953 N N . GLU A 1 688 ? 24.643 -29.068 -0.298 1.00 32.11 684 GLU A N 1
ATOM 4954 C CA . GLU A 1 688 ? 24.099 -27.937 -1.047 1.00 33.63 684 GLU A CA 1
ATOM 4955 C C . GLU A 1 688 ? 23.303 -26.942 -0.191 1.00 35.94 684 GLU A C 1
ATOM 4956 O O . GLU A 1 688 ? 22.483 -27.357 0.600 1.00 40.74 684 GLU A O 1
ATOM 4962 N N . SER A 1 689 ? 23.479 -25.631 -0.387 1.00 37.80 685 SER A N 1
ATOM 4963 C CA . SER A 1 689 ? 22.645 -24.605 0.300 1.00 34.27 685 SER A CA 1
ATOM 4964 C C . SER A 1 689 ? 21.445 -24.202 -0.505 1.00 33.27 685 SER A C 1
ATOM 4965 O O . SER A 1 689 ? 20.512 -23.583 0.021 1.00 35.59 685 SER A O 1
ATOM 4968 N N . LEU A 1 690 ? 21.473 -24.505 -1.796 1.00 33.81 686 LEU A N 1
ATOM 4969 C CA . LEU A 1 690 ? 20.314 -24.338 -2.697 1.00 33.56 686 LEU A CA 1
ATOM 4970 C C . LEU A 1 690 ? 20.038 -25.636 -3.480 1.00 31.00 686 LEU A C 1
ATOM 4971 O O . LEU A 1 690 ? 20.969 -26.390 -3.790 1.00 31.87 686 LEU A O 1
ATOM 4976 N N . LEU A 1 691 ? 18.768 -25.922 -3.773 1.00 33.38 687 LEU A N 1
ATOM 4977 C CA . LEU A 1 691 ? 18.377 -27.206 -4.418 1.00 32.37 687 LEU A CA 1
ATOM 4978 C C . LEU A 1 691 ? 17.813 -26.986 -5.830 1.00 32.49 687 LEU A C 1
ATOM 4979 O O . LEU A 1 691 ? 16.863 -26.219 -6.006 1.00 31.41 687 LEU A O 1
ATOM 4984 N N . PHE A 1 692 ? 18.387 -27.673 -6.808 1.00 28.58 688 PHE A N 1
ATOM 4985 C CA . PHE A 1 692 ? 18.008 -27.513 -8.187 1.00 31.55 688 PHE A CA 1
ATOM 4986 C C . PHE A 1 692 ? 16.704 -28.309 -8.500 1.00 33.84 688 PHE A C 1
ATOM 4987 O O . PHE A 1 692 ? 16.748 -29.474 -8.875 1.00 36.38 688 PHE A O 1
ATOM 4995 N N . GLN A 1 693 ? 15.553 -27.662 -8.340 1.00 34.26 689 GLN A N 1
ATOM 4996 C CA . GLN A 1 693 ? 14.276 -28.316 -8.461 1.00 33.01 689 GLN A CA 1
ATOM 4997 C C . GLN A 1 693 ? 13.761 -28.315 -9.876 1.00 34.47 689 GLN A C 1
ATOM 4998 O O . GLN A 1 693 ? 14.045 -27.410 -10.626 1.00 34.99 689 GLN A O 1
ATOM 5004 N N . ARG A 1 694 ? 12.972 -29.338 -10.199 1.00 32.79 690 ARG A N 1
ATOM 5005 C CA . ARG A 1 694 ? 12.264 -29.475 -11.435 1.00 30.54 690 ARG A CA 1
ATOM 5006 C C . ARG A 1 694 ? 10.777 -29.579 -11.107 1.00 29.62 690 ARG A C 1
ATOM 5007 O O . ARG A 1 694 ? 10.257 -30.646 -10.853 1.00 26.62 690 ARG A O 1
ATOM 5015 N N . PRO A 1 695 ? 10.075 -28.459 -11.095 1.00 33.45 691 PRO A N 1
ATOM 5016 C CA . PRO A 1 695 ? 8.658 -28.495 -10.760 1.00 33.56 691 PRO A CA 1
ATOM 5017 C C . PRO A 1 695 ? 7.809 -29.002 -11.921 1.00 46.07 691 PRO A C 1
ATOM 5018 O O . PRO A 1 695 ? 7.198 -28.211 -12.654 1.00 50.54 691 PRO A O 1
ATOM 5022 N N . ASP A 1 696 ? 7.783 -30.339 -12.079 1.00 49.78 692 ASP A N 1
ATOM 5023 C CA . ASP A 1 696 ? 6.987 -31.021 -13.104 1.00 45.81 692 ASP A CA 1
ATOM 5024 C C . ASP A 1 696 ? 5.525 -30.686 -13.012 1.00 41.94 692 ASP A C 1
ATOM 5025 O O . ASP A 1 696 ? 4.835 -30.617 -14.019 1.00 50.95 692 ASP A O 1
ATOM 5030 N N . ASP A 1 697 ? 5.047 -30.535 -11.796 1.00 42.58 693 ASP A N 1
ATOM 5031 C CA . ASP A 1 697 ? 3.633 -30.280 -11.528 1.00 47.33 693 ASP A CA 1
ATOM 5032 C C . ASP A 1 697 ? 3.177 -28.838 -11.712 1.00 44.83 693 ASP A C 1
ATOM 5033 O O . ASP A 1 697 ? 2.000 -28.606 -11.888 1.00 49.49 693 ASP A O 1
ATOM 5038 N N . ALA A 1 698 ? 4.091 -27.876 -11.679 1.00 42.66 694 ALA A N 1
ATOM 5039 C CA . ALA A 1 698 ? 3.693 -26.484 -11.628 1.00 40.53 694 ALA A CA 1
ATOM 5040 C C . ALA A 1 698 ? 3.212 -25.922 -12.949 1.00 40.86 694 ALA A C 1
ATOM 5041 O O . ALA A 1 698 ? 2.586 -24.862 -12.954 1.00 41.42 694 ALA A O 1
ATOM 5043 N N . ILE A 1 699 ? 3.475 -26.633 -14.056 1.00 45.29 695 ILE A N 1
ATOM 5044 C CA . ILE A 1 699 ? 2.844 -26.374 -15.383 1.00 48.32 695 ILE A CA 1
ATOM 5045 C C . ILE A 1 699 ? 1.323 -26.203 -15.303 1.00 47.68 695 ILE A C 1
ATOM 5046 O O . ILE A 1 699 ? 0.760 -25.398 -16.042 1.00 53.19 695 ILE A O 1
ATOM 5051 N N . VAL A 1 700 ? 0.672 -26.930 -14.394 1.00 48.57 696 VAL A N 1
ATOM 5052 C CA . VAL A 1 700 ? -0.777 -26.799 -14.136 1.00 49.41 696 VAL A CA 1
ATOM 5053 C C . VAL A 1 700 ? -1.021 -25.748 -13.058 1.00 47.19 696 VAL A C 1
ATOM 5054 O O . VAL A 1 700 ? -0.506 -25.843 -11.932 1.00 49.83 696 VAL A O 1
ATOM 5058 N N . ARG A 1 701 ? -1.843 -24.772 -13.402 1.00 42.84 697 ARG A N 1
ATOM 5059 C CA . ARG A 1 701 ? -1.988 -23.587 -12.585 1.00 46.39 697 ARG A CA 1
ATOM 5060 C C . ARG A 1 701 ? -2.672 -23.908 -11.271 1.00 41.22 697 ARG A C 1
ATOM 5061 O O . ARG A 1 701 ? -3.649 -24.609 -11.247 1.00 44.04 697 ARG A O 1
ATOM 5069 N N . GLY A 1 702 ? -2.127 -23.375 -10.188 1.00 46.54 698 GLY A N 1
ATOM 5070 C CA . GLY A 1 702 ? -2.692 -23.521 -8.841 1.00 44.50 698 GLY A CA 1
ATOM 5071 C C . GLY A 1 702 ? -2.312 -24.772 -8.081 1.00 43.43 698 GLY A C 1
ATOM 5072 O O . GLY A 1 702 ? -2.585 -24.857 -6.915 1.00 44.72 698 GLY A O 1
ATOM 5073 N N . TYR A 1 703 ? -1.650 -25.714 -8.735 1.00 47.98 699 TYR A N 1
ATOM 5074 C CA . TYR A 1 703 ? -1.472 -27.054 -8.222 1.00 48.30 699 TYR A CA 1
ATOM 5075 C C . TYR A 1 703 ? -0.267 -27.159 -7.277 1.00 49.46 699 TYR A C 1
ATOM 5076 O O . TYR A 1 703 ? -0.361 -27.781 -6.230 1.00 57.09 699 TYR A O 1
ATOM 5085 N N . ASP A 1 704 ? 0.856 -26.542 -7.637 1.00 49.80 700 ASP A N 1
ATOM 5086 C CA . ASP A 1 704 ? 2.081 -26.609 -6.853 1.00 43.38 700 ASP A CA 1
ATOM 5087 C C . ASP A 1 704 ? 2.212 -25.292 -6.101 1.00 49.62 700 ASP A C 1
ATOM 5088 O O . ASP A 1 704 ? 2.725 -24.302 -6.633 1.00 55.97 700 ASP A O 1
ATOM 5093 N N . LYS A 1 705 ? 1.759 -25.277 -4.849 1.00 52.43 701 LYS A N 1
ATOM 5094 C CA . LYS A 1 705 ? 1.698 -24.030 -4.062 1.00 50.12 701 LYS A CA 1
ATOM 5095 C C . LYS A 1 705 ? 3.067 -23.573 -3.669 1.00 46.04 701 LYS A C 1
ATOM 5096 O O . LYS A 1 705 ? 3.348 -22.377 -3.618 1.00 49.81 701 LYS A O 1
ATOM 5102 N N . GLN A 1 706 ? 3.951 -24.525 -3.432 1.00 50.17 702 GLN A N 1
ATOM 5103 C CA . GLN A 1 706 ? 5.277 -24.174 -2.959 1.00 51.82 702 GLN A CA 1
ATOM 5104 C C . GLN A 1 706 ? 6.144 -23.550 -4.050 1.00 53.03 702 GLN A C 1
ATOM 5105 O O . GLN A 1 706 ? 6.714 -22.456 -3.844 1.00 52.01 702 GLN A O 1
ATOM 5111 N N . THR A 1 707 ? 6.227 -24.229 -5.201 1.00 45.78 703 THR A N 1
ATOM 5112 C CA . THR A 1 707 ? 6.847 -23.644 -6.384 1.00 43.46 703 THR A CA 1
ATOM 5113 C C . THR A 1 707 ? 6.309 -22.259 -6.717 1.00 39.54 703 THR A C 1
ATOM 5114 O O . THR A 1 707 ? 7.097 -21.368 -6.935 1.00 43.22 703 THR A O 1
ATOM 5118 N N . GLU A 1 708 ? 4.992 -22.068 -6.757 1.00 39.21 704 GLU A N 1
ATOM 5119 C CA . GLU A 1 708 ? 4.430 -20.774 -7.196 1.00 37.11 704 GLU A CA 1
ATOM 5120 C C . GLU A 1 708 ? 4.798 -19.659 -6.228 1.00 44.13 704 GLU A C 1
ATOM 5121 O O . GLU A 1 708 ? 5.048 -18.518 -6.647 1.00 55.43 704 GLU A O 1
ATOM 5127 N N . ARG A 1 709 ? 4.869 -19.988 -4.943 1.00 49.02 705 ARG A N 1
ATOM 5128 C CA . ARG A 1 709 ? 5.320 -19.044 -3.895 1.00 48.77 705 ARG A CA 1
ATOM 5129 C C . ARG A 1 709 ? 6.787 -18.679 -4.082 1.00 43.79 705 ARG A C 1
ATOM 5130 O O . ARG A 1 709 ? 7.161 -17.485 -4.102 1.00 41.97 705 ARG A O 1
ATOM 5138 N N . ASP A 1 710 ? 7.623 -19.703 -4.231 1.00 40.59 706 ASP A N 1
ATOM 5139 C CA . ASP A 1 710 ? 9.061 -19.502 -4.389 1.00 38.40 706 ASP A CA 1
ATOM 5140 C C . ASP A 1 710 ? 9.346 -18.678 -5.623 1.00 41.51 706 ASP A C 1
ATOM 5141 O O . ASP A 1 710 ? 10.134 -17.747 -5.583 1.00 44.03 706 ASP A O 1
ATOM 5154 N N . SER A 1 712 ? 7.538 -16.582 -7.206 1.00 47.61 708 SER A N 1
ATOM 5155 C CA . SER A 1 712 ? 7.068 -15.209 -7.125 1.00 45.64 708 SER A CA 1
ATOM 5156 C C . SER A 1 712 ? 7.908 -14.336 -6.163 1.00 41.88 708 SER A C 1
ATOM 5157 O O . SER A 1 712 ? 7.589 -13.174 -5.983 1.00 42.84 708 SER A O 1
ATOM 5160 N N . GLY A 1 713 ? 8.949 -14.903 -5.549 1.00 39.37 709 GLY A N 1
ATOM 5161 C CA . GLY A 1 713 ? 9.878 -14.178 -4.689 1.00 38.19 709 GLY A CA 1
ATOM 5162 C C . GLY A 1 713 ? 10.932 -13.437 -5.510 1.00 45.05 709 GLY A C 1
ATOM 5163 O O . GLY A 1 713 ? 10.712 -13.099 -6.700 1.00 53.52 709 GLY A O 1
ATOM 5164 N N . THR A 1 714 ? 12.077 -13.179 -4.893 1.00 39.51 710 THR A N 1
ATOM 5165 C CA . THR A 1 714 ? 13.137 -12.441 -5.569 1.00 41.90 710 THR A CA 1
ATOM 5166 C C . THR A 1 714 ? 14.451 -13.131 -5.312 1.00 41.65 710 THR A C 1
ATOM 5167 O O . THR A 1 714 ? 14.567 -13.987 -4.422 1.00 40.36 710 THR A O 1
ATOM 5171 N N . GLY A 1 715 ? 15.429 -12.800 -6.149 1.00 40.58 711 GLY A N 1
ATOM 5172 C CA . GLY A 1 715 ? 16.801 -13.239 -5.925 1.00 37.83 711 GLY A CA 1
ATOM 5173 C C . GLY A 1 715 ? 17.119 -14.651 -6.412 1.00 40.44 711 GLY A C 1
ATOM 5174 O O . GLY A 1 715 ? 18.198 -15.127 -6.133 1.00 36.99 711 GLY A O 1
ATOM 5175 N N . LEU A 1 716 ? 16.226 -15.279 -7.195 1.00 42.28 712 LEU A N 1
ATOM 5176 C CA . LEU A 1 716 ? 16.407 -16.659 -7.667 1.00 40.39 712 LEU A CA 1
ATOM 5177 C C . LEU A 1 716 ? 17.194 -16.838 -8.966 1.00 38.51 712 LEU A C 1
ATOM 5178 O O . LEU A 1 716 ? 17.150 -15.993 -9.825 1.00 31.38 712 LEU A O 1
ATOM 5183 N N . PHE A 1 717 ? 17.882 -17.981 -9.071 1.00 38.06 713 PHE A N 1
ATOM 5184 C CA . PHE A 1 717 ? 18.470 -18.457 -10.304 1.00 36.31 713 PHE A CA 1
ATOM 5185 C C . PHE A 1 717 ? 17.449 -19.368 -10.951 1.00 37.64 713 PHE A C 1
ATOM 5186 O O . PHE A 1 717 ? 16.961 -20.272 -10.303 1.00 38.75 713 PHE A O 1
ATOM 5194 N N . ILE A 1 718 ? 17.096 -19.100 -12.213 1.00 38.28 714 ILE A N 1
ATOM 5195 C CA . ILE A 1 718 ? 15.970 -19.774 -12.898 1.00 35.34 714 ILE A CA 1
ATOM 5196 C C . ILE A 1 718 ? 16.480 -20.222 -14.220 1.00 34.94 714 ILE A C 1
ATOM 5197 O O . ILE A 1 718 ? 17.307 -19.547 -14.788 1.00 36.79 714 ILE A O 1
ATOM 5202 N N . SER A 1 719 ? 16.047 -21.382 -14.681 1.00 35.32 715 SER A N 1
ATOM 5203 C CA . SER A 1 719 ? 16.491 -21.894 -15.960 1.00 38.08 715 SER A CA 1
ATOM 5204 C C . SER A 1 719 ? 15.350 -22.587 -16.674 1.00 35.75 715 SER A C 1
ATOM 5205 O O . SER A 1 719 ? 14.451 -23.100 -16.048 1.00 46.64 715 SER A O 1
ATOM 5208 N N . ASN A 1 720 ? 15.376 -22.578 -17.984 1.00 32.86 716 ASN A N 1
ATOM 5209 C CA . ASN A 1 720 ? 14.362 -23.253 -18.830 1.00 32.46 716 ASN A CA 1
ATOM 5210 C C . ASN A 1 720 ? 12.947 -22.781 -18.643 1.00 32.28 716 ASN A C 1
ATOM 5211 O O . ASN A 1 720 ? 11.993 -23.554 -18.738 1.00 36.22 716 ASN A O 1
ATOM 5216 N N . TYR A 1 721 ? 12.809 -21.485 -18.478 1.00 32.26 717 TYR A N 1
ATOM 5217 C CA . TYR A 1 721 ? 11.520 -20.853 -18.527 1.00 34.81 717 TYR A CA 1
ATOM 5218 C C . TYR A 1 721 ? 11.464 -19.884 -19.716 1.00 38.55 717 TYR A C 1
ATOM 5219 O O . TYR A 1 721 ? 12.487 -19.468 -20.250 1.00 46.54 717 TYR A O 1
ATOM 5228 N N . GLN A 1 722 ? 10.255 -19.512 -20.096 1.00 40.34 718 GLN A N 1
ATOM 5229 C CA . GLN A 1 722 ? 10.022 -18.662 -21.230 1.00 44.78 718 GLN A CA 1
ATOM 5230 C C . GLN A 1 722 ? 10.062 -17.217 -20.715 1.00 45.06 718 GLN A C 1
ATOM 5231 O O . GLN A 1 722 ? 9.429 -16.883 -19.715 1.00 50.34 718 GLN A O 1
ATOM 5237 N N . PRO A 1 723 ? 10.904 -16.375 -21.337 1.00 46.85 719 PRO A N 1
ATOM 5238 C CA . PRO A 1 723 ? 11.037 -14.956 -20.922 1.00 44.78 719 PRO A CA 1
ATOM 5239 C C . PRO A 1 723 ? 9.816 -14.197 -21.354 1.00 43.89 719 PRO A C 1
ATOM 5240 O O . PRO A 1 723 ? 9.529 -14.142 -22.546 1.00 44.41 719 PRO A O 1
ATOM 5244 N N . LEU A 1 724 ? 9.102 -13.632 -20.405 1.00 42.69 720 LEU A N 1
ATOM 5245 C CA . LEU A 1 724 ? 7.857 -12.953 -20.708 1.00 46.47 720 LEU A CA 1
ATOM 5246 C C . LEU A 1 724 ? 8.005 -11.448 -20.468 1.00 45.12 720 LEU A C 1
ATOM 5247 O O . LEU A 1 724 ? 8.892 -10.996 -19.736 1.00 43.95 720 LEU A O 1
ATOM 5252 N N . THR A 1 725 ? 7.100 -10.698 -21.066 1.00 47.24 721 THR A N 1
ATOM 5253 C CA . THR A 1 725 ? 7.160 -9.236 -21.099 1.00 51.48 721 THR A CA 1
ATOM 5254 C C . THR A 1 725 ? 5.904 -8.737 -20.420 1.00 51.99 721 THR A C 1
ATOM 5255 O O . THR A 1 725 ? 4.971 -9.528 -20.237 1.00 49.54 721 THR A O 1
ATOM 5259 N N . PRO A 1 726 ? 5.870 -7.441 -20.043 1.00 51.37 722 PRO A N 1
ATOM 5260 C CA . PRO A 1 726 ? 4.657 -6.840 -19.486 1.00 51.43 722 PRO A CA 1
ATOM 5261 C C . PRO A 1 726 ? 3.440 -6.937 -20.402 1.00 55.08 722 PRO A C 1
ATOM 5262 O O . PRO A 1 726 ? 2.325 -7.002 -19.882 1.00 60.23 722 PRO A O 1
ATOM 5266 N N . ALA A 1 727 ? 3.640 -6.973 -21.727 1.00 47.15 723 ALA A N 1
ATOM 5267 C CA . ALA A 1 727 ? 2.525 -7.165 -22.662 1.00 49.71 723 ALA A CA 1
ATOM 5268 C C . ALA A 1 727 ? 1.873 -8.535 -22.440 1.00 51.17 723 ALA A C 1
ATOM 5269 O O . ALA A 1 727 ? 0.645 -8.655 -22.382 1.00 50.74 723 ALA A O 1
ATOM 5271 N N . ASP A 1 728 ? 2.710 -9.562 -22.316 1.00 50.58 724 ASP A N 1
ATOM 5272 C CA . ASP A 1 728 ? 2.241 -10.910 -21.987 1.00 47.72 724 ASP A CA 1
ATOM 5273 C C . ASP A 1 728 ? 1.505 -10.949 -20.646 1.00 46.03 724 ASP A C 1
ATOM 5274 O O . ASP A 1 728 ? 0.550 -11.669 -20.513 1.00 44.86 724 ASP A O 1
ATOM 5279 N N . ALA A 1 729 ? 1.977 -10.199 -19.654 1.00 42.43 725 ALA A N 1
ATOM 5280 C CA . ALA A 1 729 ? 1.284 -10.091 -18.386 1.00 43.15 725 ALA A CA 1
ATOM 5281 C C . ALA A 1 729 ? -0.090 -9.408 -18.548 1.00 46.19 725 ALA A C 1
ATOM 5282 O O . ALA A 1 729 ? -1.066 -9.828 -17.947 1.00 48.10 725 ALA A O 1
ATOM 5284 N N . ARG A 1 730 ? -0.168 -8.374 -19.376 1.00 48.12 726 ARG A N 1
ATOM 5285 C CA . ARG A 1 730 ? -1.430 -7.660 -19.553 1.00 49.52 726 ARG A CA 1
ATOM 5286 C C . ARG A 1 730 ? -2.464 -8.550 -20.195 1.00 47.74 726 ARG A C 1
ATOM 5287 O O . ARG A 1 730 ? -3.623 -8.532 -19.799 1.00 47.89 726 ARG A O 1
ATOM 5295 N N . ALA A 1 731 ? -2.016 -9.323 -21.170 1.00 49.17 727 ALA A N 1
ATOM 5296 C CA . ALA A 1 731 ? -2.816 -10.360 -21.805 1.00 51.68 727 ALA A CA 1
ATOM 5297 C C . ALA A 1 731 ? -3.343 -11.384 -20.791 1.00 54.64 727 ALA A C 1
ATOM 5298 O O . ALA A 1 731 ? -4.522 -11.702 -20.807 1.00 54.02 727 ALA A O 1
ATOM 5308 N N . VAL A 1 733 ? -3.641 -11.024 -17.505 1.00 55.27 729 VAL A N 1
ATOM 5309 C CA . VAL A 1 733 ? -4.574 -10.370 -16.582 1.00 51.42 729 VAL A CA 1
ATOM 5310 C C . VAL A 1 733 ? -5.981 -10.298 -17.165 1.00 57.95 729 VAL A C 1
ATOM 5311 O O . VAL A 1 733 ? -6.973 -10.558 -16.468 1.00 58.06 729 VAL A O 1
ATOM 5315 N N . ALA A 1 734 ? -6.046 -9.962 -18.451 1.00 54.83 730 ALA A N 1
ATOM 5316 C CA . ALA A 1 734 ? -7.295 -9.810 -19.168 1.00 52.81 730 ALA A CA 1
ATOM 5317 C C . ALA A 1 734 ? -8.033 -11.121 -19.381 1.00 48.23 730 ALA A C 1
ATOM 5318 O O . ALA A 1 734 ? -9.244 -11.129 -19.493 1.00 57.48 730 ALA A O 1
ATOM 5320 N N . ASP A 1 735 ? -7.297 -12.213 -19.486 1.00 50.47 731 ASP A N 1
ATOM 5321 C CA . ASP A 1 735 ? -7.831 -13.570 -19.319 1.00 52.59 731 ASP A CA 1
ATOM 5322 C C . ASP A 1 735 ? -8.085 -13.788 -17.815 1.00 53.86 731 ASP A C 1
ATOM 5323 O O . ASP A 1 735 ? -7.289 -14.460 -17.128 1.00 57.23 731 ASP A O 1
ATOM 5328 N N . ALA A 1 736 ? -9.218 -13.276 -17.331 1.00 48.53 732 ALA A N 1
ATOM 5329 C CA . ALA A 1 736 ? -9.560 -13.357 -15.919 1.00 44.89 732 ALA A CA 1
ATOM 5330 C C . ALA A 1 736 ? -9.788 -14.789 -15.432 1.00 42.03 732 ALA A C 1
ATOM 5331 O O . ALA A 1 736 ? -9.365 -15.122 -14.327 1.00 48.18 732 ALA A O 1
ATOM 5333 N N . PRO A 1 737 ? -10.410 -15.653 -16.251 1.00 41.69 733 PRO A N 1
ATOM 5334 C CA . PRO A 1 737 ? -10.493 -17.089 -15.851 1.00 40.80 733 PRO A CA 1
ATOM 5335 C C . PRO A 1 737 ? -9.149 -17.763 -15.616 1.00 42.79 733 PRO A C 1
ATOM 5336 O O . PRO A 1 737 ? -8.908 -18.329 -14.537 1.00 38.77 733 PRO A O 1
ATOM 5340 N N . GLY A 1 738 ? -8.267 -17.687 -16.619 1.00 46.23 734 GLY A N 1
ATOM 5341 C CA . GLY A 1 738 ? -6.865 -18.170 -16.496 1.00 44.43 734 GLY A CA 1
ATOM 5342 C C . GLY A 1 738 ? -6.105 -17.564 -15.320 1.00 43.64 734 GLY A C 1
ATOM 5343 O O . GLY A 1 738 ? -5.465 -18.287 -14.559 1.00 40.87 734 GLY A O 1
ATOM 5344 N N . LEU A 1 739 ? -6.199 -16.246 -15.128 1.00 41.29 735 LEU A N 1
ATOM 5345 C CA . LEU A 1 739 ? -5.550 -15.634 -13.960 1.00 46.55 735 LEU A CA 1
ATOM 5346 C C . LEU A 1 739 ? -6.008 -16.192 -12.596 1.00 45.10 735 LEU A C 1
ATOM 5347 O O . LEU A 1 739 ? -5.207 -16.378 -11.667 1.00 51.37 735 LEU A O 1
ATOM 5352 N N . SER A 1 740 ? -7.307 -16.419 -12.482 1.00 45.31 736 SER A N 1
ATOM 5353 C CA . SER A 1 740 ? -7.900 -16.865 -11.233 1.00 45.18 736 SER A CA 1
ATOM 5354 C C . SER A 1 740 ? -7.430 -18.289 -10.816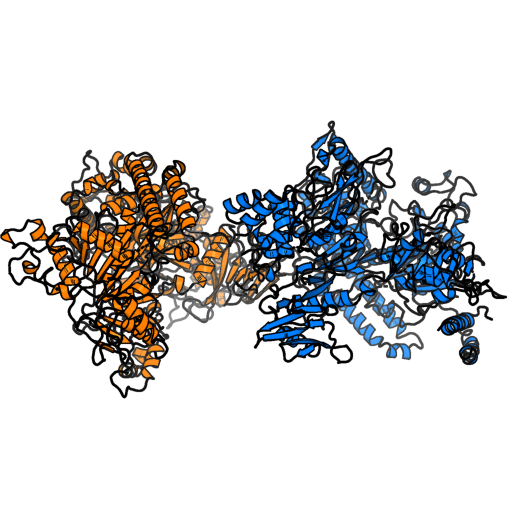 1.00 46.14 736 SER A C 1
ATOM 5355 O O . SER A 1 740 ? -7.573 -18.647 -9.646 1.00 42.37 736 SER A O 1
ATOM 5358 N N . ARG A 1 741 ? -6.894 -19.079 -11.760 1.00 41.65 737 ARG A N 1
ATOM 5359 C CA . ARG A 1 741 ? -6.344 -20.408 -11.442 1.00 42.28 737 ARG A CA 1
ATOM 5360 C C . ARG A 1 741 ? -4.957 -20.417 -10.786 1.00 41.74 737 ARG A C 1
ATOM 5361 O O . ARG A 1 741 ? -4.541 -21.437 -10.230 1.00 44.57 737 ARG A O 1
ATOM 5369 N N . PHE A 1 742 ? -4.235 -19.313 -10.835 1.00 39.58 738 PHE A N 1
ATOM 5370 C CA . PHE A 1 742 ? -2.972 -19.244 -10.113 1.00 40.91 738 PHE A CA 1
ATOM 5371 C C . PHE A 1 742 ? -3.270 -19.135 -8.621 1.00 43.15 738 PHE A C 1
ATOM 5372 O O . PHE A 1 742 ? -4.273 -18.527 -8.264 1.00 38.02 738 PHE A O 1
ATOM 5380 N N . THR A 1 743 ? -2.365 -19.645 -7.766 1.00 42.30 739 THR A N 1
ATOM 5381 C CA . THR A 1 743 ? -2.312 -19.234 -6.360 1.00 42.40 739 THR A CA 1
ATOM 5382 C C . THR A 1 743 ? -2.008 -17.723 -6.317 1.00 47.57 739 THR A C 1
ATOM 5383 O O . THR A 1 743 ? -1.415 -17.182 -7.268 1.00 50.34 739 THR A O 1
ATOM 5387 N N . GLU A 1 744 ? -2.364 -17.088 -5.198 1.00 49.88 740 GLU A N 1
ATOM 5388 C CA . GLU A 1 744 ? -2.288 -15.627 -5.018 1.00 54.33 740 GLU A CA 1
ATOM 5389 C C . GLU A 1 744 ? -0.905 -15.010 -5.221 1.00 50.55 740 GLU A C 1
ATOM 5390 O O . GLU A 1 744 ? -0.794 -14.071 -5.992 1.00 53.77 740 GLU A O 1
ATOM 5396 N N . PRO A 1 745 ? 0.149 -15.556 -4.588 1.00 49.36 741 PRO A N 1
ATOM 5397 C CA . PRO A 1 745 ? 1.518 -15.132 -4.904 1.00 49.47 741 PRO A CA 1
ATOM 5398 C C . PRO A 1 745 ? 1.855 -14.998 -6.402 1.00 51.63 741 PRO A C 1
ATOM 5399 O O . PRO A 1 745 ? 2.530 -14.054 -6.783 1.00 62.83 741 PRO A O 1
ATOM 5411 N N . GLN A 1 747 ? -0.296 -14.586 -8.875 1.00 48.19 743 GLN A N 1
ATOM 5412 C CA . GLN A 1 747 ? -1.147 -13.539 -9.403 1.00 44.75 743 GLN A CA 1
ATOM 5413 C C . GLN A 1 747 ? -0.555 -12.153 -9.130 1.00 44.33 743 GLN A C 1
ATOM 5414 O O . GLN A 1 747 ? -0.606 -11.288 -9.975 1.00 46.52 743 GLN A O 1
ATOM 5420 N N . GLU A 1 748 ? -0.015 -11.947 -7.939 1.00 46.38 744 GLU A N 1
ATOM 5421 C CA . GLU A 1 748 ? 0.586 -10.668 -7.593 1.00 50.17 744 GLU A CA 1
ATOM 5422 C C . GLU A 1 748 ? 1.730 -10.440 -8.544 1.00 45.97 744 GLU A C 1
ATOM 5423 O O . GLU A 1 748 ? 1.861 -9.311 -9.055 1.00 45.24 744 GLU A O 1
ATOM 5429 N N . LEU A 1 749 ? 2.527 -11.498 -8.790 1.00 40.08 745 LEU A N 1
ATOM 5430 C CA . LEU A 1 749 ? 3.628 -11.435 -9.771 1.00 44.99 745 LEU A CA 1
ATOM 5431 C C . LEU A 1 749 ? 3.136 -11.089 -11.176 1.00 46.01 745 LEU A C 1
ATOM 5432 O O . LEU A 1 749 ? 3.750 -10.263 -11.842 1.00 50.96 745 LEU A O 1
ATOM 5437 N N . VAL A 1 750 ? 2.046 -11.703 -11.627 1.00 40.96 746 VAL A N 1
ATOM 5438 C CA . VAL A 1 750 ? 1.510 -11.357 -12.934 1.00 41.70 746 VAL A CA 1
ATOM 5439 C C . VAL A 1 750 ? 1.073 -9.881 -12.934 1.00 46.59 746 VAL A C 1
ATOM 5440 O O . VAL A 1 750 ? 1.344 -9.167 -13.899 1.00 48.39 746 VAL A O 1
ATOM 5444 N N . ARG A 1 751 ? 0.411 -9.430 -11.866 1.00 45.46 747 ARG A N 1
ATOM 5445 C CA . ARG A 1 751 ? 0.024 -8.029 -11.768 1.00 49.06 747 ARG A CA 1
ATOM 5446 C C . ARG A 1 751 ? 1.191 -7.040 -11.689 1.00 49.83 747 ARG A C 1
ATOM 5447 O O . ARG A 1 751 ? 1.113 -5.997 -12.322 1.00 42.66 747 ARG A O 1
ATOM 5455 N N . ARG A 1 752 ? 2.272 -7.355 -10.968 1.00 49.60 748 ARG A N 1
ATOM 5456 C CA . ARG A 1 752 ? 3.439 -6.443 -10.973 1.00 47.69 748 ARG A CA 1
ATOM 5457 C C . ARG A 1 752 ? 3.958 -6.205 -12.390 1.00 48.38 748 ARG A C 1
ATOM 5458 O O . ARG A 1 752 ? 4.224 -5.065 -12.787 1.00 48.34 748 ARG A O 1
ATOM 5466 N N . ALA A 1 753 ? 4.098 -7.289 -13.138 1.00 47.96 749 ALA A N 1
ATOM 5467 C CA . ALA A 1 753 ? 4.578 -7.215 -14.516 1.00 47.72 749 ALA A CA 1
ATOM 5468 C C . ALA A 1 753 ? 3.640 -6.490 -15.445 1.00 45.91 749 ALA A C 1
ATOM 5469 O O . ALA A 1 753 ? 4.088 -5.846 -16.369 1.00 46.90 749 ALA A O 1
ATOM 5471 N N . ALA A 1 754 ? 2.331 -6.629 -15.229 1.00 50.25 750 ALA A N 1
ATOM 5472 C CA . ALA A 1 754 ? 1.314 -5.910 -16.025 1.00 47.61 750 ALA A CA 1
ATOM 5473 C C . ALA A 1 754 ? 1.347 -4.395 -15.777 1.00 48.96 750 ALA A C 1
ATOM 5474 O O . ALA A 1 754 ? 1.120 -3.611 -16.687 1.00 54.94 750 ALA A O 1
ATOM 5476 N N . ALA A 1 755 ? 1.714 -4.008 -14.556 1.00 53.72 751 ALA A N 1
ATOM 5477 C CA . ALA A 1 755 ? 1.801 -2.615 -14.117 1.00 52.28 751 ALA A CA 1
ATOM 5478 C C . ALA A 1 755 ? 3.071 -1.859 -14.586 1.00 56.52 751 ALA A C 1
ATOM 5479 O O . ALA A 1 755 ? 3.298 -0.735 -14.154 1.00 59.71 751 ALA A O 1
ATOM 5481 N N . ILE A 1 756 ? 3.896 -2.457 -15.442 1.00 59.26 752 ILE A N 1
ATOM 5482 C CA . ILE A 1 756 ? 5.161 -1.846 -15.832 1.00 60.96 752 ILE A CA 1
ATOM 5483 C C . ILE A 1 756 ? 4.988 -1.180 -17.205 1.00 65.94 752 ILE A C 1
ATOM 5484 O O . ILE A 1 756 ? 4.733 -1.874 -18.204 1.00 58.09 752 ILE A O 1
ATOM 5489 N N . PRO A 1 757 ? 5.180 0.159 -17.260 1.00 68.47 753 PRO A N 1
ATOM 5490 C CA . PRO A 1 757 ? 5.075 0.848 -18.548 1.00 73.19 753 PRO A CA 1
ATOM 5491 C C . PRO A 1 757 ? 6.126 0.331 -19.526 1.00 80.95 753 PRO A C 1
ATOM 5492 O O . PRO A 1 757 ? 7.200 -0.076 -19.101 1.00 92.45 753 PRO A O 1
ATOM 5496 N N . GLU A 1 758 ? 5.824 0.347 -20.815 1.00 90.96 754 GLU A N 1
ATOM 5497 C CA . GLU A 1 758 ? 6.697 -0.277 -21.815 1.00 99.30 754 GLU A CA 1
ATOM 5498 C C . GLU A 1 758 ? 8.027 0.436 -22.138 1.00 93.97 754 GLU A C 1
ATOM 5499 O O . GLU A 1 758 ? 8.243 1.589 -21.753 1.00 87.67 754 GLU A O 1
ATOM 5505 N N . ALA A 1 759 ? 8.867 -0.312 -22.870 1.00 90.16 755 ALA A N 1
ATOM 5506 C CA . ALA A 1 759 ? 10.131 0.106 -23.534 1.00 86.00 755 ALA A CA 1
ATOM 5507 C C . ALA A 1 759 ? 10.210 1.591 -23.886 1.00 73.79 755 ALA A C 1
ATOM 5508 O O . ALA A 1 759 ? 11.231 2.231 -23.663 1.00 70.76 755 ALA A O 1
ATOM 5510 N N . PRO A 1 762 ? 14.155 -0.544 -24.743 1.00 66.98 758 PRO A N 1
ATOM 5511 C CA . PRO A 1 762 ? 14.490 -1.567 -25.738 1.00 67.31 758 PRO A CA 1
ATOM 5512 C C . PRO A 1 762 ? 15.427 -2.642 -25.120 1.00 68.61 758 PRO A C 1
ATOM 5513 O O . PRO A 1 762 ? 14.963 -3.663 -24.616 1.00 75.52 758 PRO A O 1
ATOM 5517 N N . ARG A 1 763 ? 16.725 -2.407 -25.128 1.00 68.21 759 ARG A N 1
ATOM 5518 C CA . ARG A 1 763 ? 17.662 -3.092 -24.239 1.00 69.95 759 ARG A CA 1
ATOM 5519 C C . ARG A 1 763 ? 17.429 -2.814 -22.730 1.00 69.20 759 ARG A C 1
ATOM 5520 O O . ARG A 1 763 ? 18.247 -3.184 -21.896 1.00 61.99 759 ARG A O 1
ATOM 5528 N N . GLU A 1 764 ? 16.331 -2.165 -22.358 1.00 68.04 760 GLU A N 1
ATOM 5529 C CA . GLU A 1 764 ? 15.928 -2.124 -20.950 1.00 72.19 760 GLU A CA 1
ATOM 5530 C C . GLU A 1 764 ? 14.487 -2.594 -20.704 1.00 58.07 760 GLU A C 1
ATOM 5531 O O . GLU A 1 764 ? 13.843 -2.244 -19.699 1.00 56.62 760 GLU A O 1
ATOM 5537 N N . GLU A 1 765 ? 14.013 -3.445 -21.604 1.00 52.49 761 GLU A N 1
ATOM 5538 C CA . GLU A 1 765 ? 12.776 -4.187 -21.386 1.00 53.71 761 GLU A CA 1
ATOM 5539 C C . GLU A 1 765 ? 12.820 -4.901 -20.027 1.00 55.72 761 GLU A C 1
ATOM 5540 O O . GLU A 1 765 ? 13.906 -5.271 -19.522 1.00 48.78 761 GLU A O 1
ATOM 5546 N N . THR A 1 766 ? 11.645 -5.058 -19.421 1.00 48.51 762 THR A N 1
ATOM 5547 C CA . THR A 1 766 ? 11.519 -5.848 -18.207 1.00 49.08 762 THR A CA 1
ATOM 5548 C C . THR A 1 766 ? 11.073 -7.270 -18.556 1.00 48.22 762 THR A C 1
ATOM 5549 O O . THR A 1 766 ? 10.254 -7.476 -19.446 1.00 48.08 762 THR A O 1
ATOM 5553 N N . TYR A 1 767 ? 11.670 -8.250 -17.896 1.00 41.98 763 TYR A N 1
ATOM 5554 C CA . TYR A 1 767 ? 11.306 -9.625 -18.134 1.00 42.26 763 TYR A CA 1
ATOM 5555 C C . TYR A 1 767 ? 10.804 -10.238 -16.853 1.00 42.37 763 TYR A C 1
ATOM 5556 O O . TYR A 1 767 ? 11.109 -9.781 -15.731 1.00 34.87 763 TYR A O 1
ATOM 5565 N N . TRP A 1 768 ? 9.995 -11.271 -17.035 1.00 42.65 764 TRP A N 1
ATOM 5566 C CA . TRP A 1 768 ? 9.539 -12.087 -15.923 1.00 42.27 764 TRP A CA 1
ATOM 5567 C C . TRP A 1 768 ? 9.285 -13.510 -16.424 1.00 42.88 764 TRP A C 1
ATOM 5568 O O . TRP A 1 768 ? 9.304 -13.757 -17.634 1.00 38.25 764 TRP A O 1
ATOM 5579 N N . THR A 1 769 ? 9.053 -14.424 -15.473 1.00 41.44 765 THR A N 1
ATOM 5580 C CA . THR A 1 769 ? 8.760 -15.820 -15.736 1.00 39.57 765 THR A CA 1
ATOM 5581 C C . THR A 1 769 ? 7.519 -16.266 -15.032 1.00 38.24 765 THR A C 1
ATOM 5582 O O . THR A 1 769 ? 7.230 -15.800 -13.906 1.00 42.50 765 THR A O 1
ATOM 5586 N N . SER A 1 770 ? 6.819 -17.215 -15.652 1.00 36.87 766 SER A N 1
ATOM 5587 C CA . SER A 1 770 ? 5.629 -17.855 -15.021 1.00 39.81 766 SER A CA 1
ATOM 5588 C C . SER A 1 770 ? 5.777 -19.373 -14.887 1.00 39.82 766 SER A C 1
ATOM 5589 O O . SER A 1 770 ? 6.218 -20.041 -15.832 1.00 39.42 766 SER A O 1
ATOM 5592 N N . THR A 1 771 ? 5.388 -19.918 -13.734 1.00 38.70 767 THR A N 1
ATOM 5593 C CA . THR A 1 771 ? 5.338 -21.397 -13.542 1.00 39.92 767 THR A CA 1
ATOM 5594 C C . THR A 1 771 ? 4.554 -22.117 -14.650 1.00 37.04 767 THR A C 1
ATOM 5595 O O . THR A 1 771 ? 4.866 -23.249 -14.977 1.00 35.10 767 THR A O 1
ATOM 5599 N N . ALA A 1 772 ? 3.560 -21.460 -15.237 1.00 37.00 768 ALA A N 1
ATOM 5600 C CA . ALA A 1 772 ? 2.791 -22.069 -16.334 1.00 45.08 768 ALA A CA 1
ATOM 5601 C C . ALA A 1 772 ? 3.465 -22.057 -17.722 1.00 50.38 768 ALA A C 1
ATOM 5602 O O . ALA A 1 772 ? 2.872 -22.532 -18.692 1.00 54.36 768 ALA A O 1
ATOM 5604 N N . ASN A 1 773 ? 4.699 -21.549 -17.820 1.00 52.35 769 ASN A N 1
ATOM 5605 C CA . ASN A 1 773 ? 5.308 -21.197 -19.107 1.00 46.25 769 ASN A CA 1
ATOM 5606 C C . ASN A 1 773 ? 6.763 -21.599 -19.192 1.00 46.53 769 ASN A C 1
ATOM 5607 O O . ASN A 1 773 ? 7.656 -20.754 -19.319 1.00 47.71 769 ASN A O 1
ATOM 5612 N N . PRO A 1 774 ? 7.025 -22.904 -19.121 1.00 40.00 770 PRO A N 1
ATOM 5613 C CA . PRO A 1 774 ? 8.377 -23.334 -19.366 1.00 36.03 770 PRO A CA 1
ATOM 5614 C C . PRO A 1 774 ? 8.862 -23.004 -20.787 1.00 37.63 770 PRO A C 1
ATOM 5615 O O . PRO A 1 774 ? 8.065 -22.822 -21.706 1.00 38.62 770 PRO A O 1
ATOM 5619 N N . ARG A 1 775 ? 10.182 -22.970 -20.938 1.00 37.69 771 ARG A N 1
ATOM 5620 C CA . ARG A 1 775 ? 10.821 -22.610 -22.203 1.00 38.02 771 ARG A CA 1
ATOM 5621 C C . ARG A 1 775 ? 10.348 -23.522 -23.324 1.00 36.84 771 ARG A C 1
ATOM 5622 O O . ARG A 1 775 ? 10.289 -24.727 -23.136 1.00 29.98 771 ARG A O 1
ATOM 5630 N N . LEU A 1 776 ? 10.068 -22.937 -24.488 1.00 41.99 772 LEU A N 1
ATOM 5631 C CA . LEU A 1 776 ? 9.661 -23.713 -25.661 1.00 44.17 772 LEU A CA 1
ATOM 5632 C C . LEU A 1 776 ? 10.896 -24.281 -26.329 1.00 44.94 772 LEU A C 1
ATOM 5633 O O . LEU A 1 776 ? 11.816 -23.530 -26.625 1.00 40.14 772 LEU A O 1
ATOM 5638 N N . VAL A 1 777 ? 10.948 -25.609 -26.471 1.00 53.96 773 VAL A N 1
ATOM 5639 C CA . VAL A 1 777 ? 11.980 -26.295 -27.267 1.00 66.76 773 VAL A CA 1
ATOM 5640 C C . VAL A 1 777 ? 11.280 -27.131 -28.333 1.00 66.52 773 VAL A C 1
ATOM 5641 O O . VAL A 1 777 ? 10.481 -28.027 -28.002 1.00 68.50 773 VAL A O 1
ATOM 5645 N N . GLY A 1 778 ? 11.581 -26.815 -29.600 1.00 65.44 774 GLY A N 1
ATOM 5646 C CA . GLY A 1 778 ? 10.860 -27.359 -30.751 1.00 68.39 774 GLY A CA 1
ATOM 5647 C C . GLY A 1 778 ? 9.383 -26.991 -30.693 1.00 67.67 774 GLY A C 1
ATOM 5648 O O . GLY A 1 778 ? 8.525 -27.853 -30.858 1.00 61.12 774 GLY A O 1
ATOM 5649 N N . GLY A 1 779 ? 9.083 -25.731 -30.382 1.00 63.02 775 GLY A N 1
ATOM 5650 C CA . GLY A 1 779 ? 7.689 -25.289 -30.219 1.00 68.23 775 GLY A CA 1
ATOM 5651 C C . GLY A 1 779 ? 6.773 -26.088 -29.258 1.00 72.46 775 GLY A C 1
ATOM 5652 O O . GLY A 1 779 ? 5.552 -25.960 -29.348 1.00 72.26 775 GLY A O 1
ATOM 5653 N N . ALA A 1 780 ? 7.344 -26.899 -28.353 1.00 65.02 776 ALA A N 1
ATOM 5654 C CA . ALA A 1 780 ? 6.614 -27.525 -27.234 1.00 60.10 776 ALA A CA 1
ATOM 5655 C C . ALA A 1 780 ? 7.280 -27.157 -25.892 1.00 51.32 776 ALA A C 1
ATOM 5656 O O . ALA A 1 780 ? 8.496 -27.011 -25.828 1.00 42.47 776 ALA A O 1
ATOM 5658 N N . PRO A 1 781 ? 6.491 -27.017 -24.820 1.00 46.71 777 PRO A N 1
ATOM 5659 C CA . PRO A 1 781 ? 7.108 -26.668 -23.537 1.00 44.74 777 PRO A CA 1
ATOM 5660 C C . PRO A 1 781 ? 8.043 -27.729 -23.060 1.00 38.43 777 PRO A C 1
ATOM 5661 O O . PRO A 1 781 ? 7.715 -28.895 -23.117 1.00 42.82 777 PRO A O 1
ATOM 5665 N N . THR A 1 782 ? 9.240 -27.334 -22.664 1.00 37.85 778 THR A N 1
ATOM 5666 C CA . THR A 1 782 ? 10.236 -28.260 -22.097 1.00 37.41 778 THR A CA 1
ATOM 5667 C C . THR A 1 782 ? 9.696 -29.011 -20.896 1.00 39.05 778 THR A C 1
ATOM 5668 O O . THR A 1 782 ? 8.792 -28.568 -20.166 1.00 39.01 778 THR A O 1
ATOM 5672 N N . ARG A 1 783 ? 10.248 -30.177 -20.701 1.00 42.05 779 ARG A N 1
ATOM 5673 C CA . ARG A 1 783 ? 9.882 -30.966 -19.565 1.00 46.23 779 ARG A CA 1
ATOM 5674 C C . ARG A 1 783 ? 10.959 -30.905 -18.470 1.00 42.20 779 ARG A C 1
ATOM 5675 O O . ARG A 1 783 ? 10.812 -31.562 -17.447 1.00 49.10 779 ARG A O 1
ATOM 5683 N N . ASN A 1 784 ? 11.958 -30.025 -18.647 1.00 35.06 780 ASN A N 1
ATOM 5684 C CA . ASN A 1 784 ? 13.001 -29.756 -17.648 1.00 32.30 780 ASN A CA 1
ATOM 5685 C C . ASN A 1 784 ? 13.074 -28.267 -17.221 1.00 30.15 780 ASN A C 1
ATOM 5686 O O . ASN A 1 784 ? 14.159 -27.699 -17.136 1.00 31.15 780 ASN A O 1
ATOM 5691 N N . PRO A 1 785 ? 11.948 -27.689 -16.801 1.00 26.74 781 PRO A N 1
ATOM 5692 C CA . PRO A 1 785 ? 12.013 -26.412 -16.132 1.00 27.97 781 PRO A CA 1
ATOM 5693 C C . PRO A 1 785 ? 12.752 -26.473 -14.819 1.00 29.23 781 PRO A C 1
ATOM 5694 O O . PRO A 1 785 ? 12.711 -27.486 -14.167 1.00 38.12 781 PRO A O 1
ATOM 5698 N N . ARG A 1 786 ? 13.439 -25.417 -14.421 1.00 34.87 782 ARG A N 1
ATOM 5699 C CA . ARG A 1 786 ? 14.333 -25.491 -13.241 1.00 36.33 782 ARG A CA 1
ATOM 5700 C C . ARG A 1 786 ? 14.451 -24.194 -12.484 1.00 38.90 782 ARG A C 1
ATOM 5701 O O . ARG A 1 786 ? 14.376 -23.109 -13.062 1.00 41.03 782 ARG A O 1
ATOM 5709 N N . TYR A 1 787 ? 14.638 -24.319 -11.177 1.00 36.53 783 TYR A N 1
ATOM 5710 C CA . TYR A 1 787 ? 15.072 -23.202 -10.359 1.00 36.78 783 TYR A CA 1
ATOM 5711 C C . TYR A 1 787 ? 15.852 -23.659 -9.135 1.00 35.42 783 TYR A C 1
ATOM 5712 O O . TYR A 1 787 ? 15.690 -24.786 -8.682 1.00 32.14 783 TYR A O 1
ATOM 5721 N N . LEU A 1 788 ? 16.732 -22.797 -8.645 1.00 31.43 784 LEU A N 1
ATOM 5722 C CA . LEU A 1 788 ? 17.458 -23.079 -7.428 1.00 32.09 784 LEU A CA 1
ATOM 5723 C C . LEU A 1 788 ? 16.602 -22.577 -6.261 1.00 33.18 784 LEU A C 1
ATOM 5724 O O . LEU A 1 788 ? 16.443 -21.370 -6.117 1.00 30.19 784 LEU A O 1
ATOM 5729 N N . GLN A 1 789 ? 16.078 -23.528 -5.464 1.00 30.58 785 GLN A N 1
ATOM 5730 C CA . GLN A 1 789 ? 15.243 -23.258 -4.310 1.00 32.61 785 GLN A CA 1
ATOM 5731 C C . GLN A 1 789 ? 16.109 -23.121 -3.082 1.00 30.20 785 GLN A C 1
ATOM 5732 O O . GLN A 1 789 ? 17.120 -23.764 -2.949 1.00 32.31 785 GLN A O 1
ATOM 5738 N N . VAL A 1 790 ? 15.750 -22.190 -2.223 1.00 36.95 786 VAL A N 1
ATOM 5739 C CA . VAL A 1 790 ? 16.461 -22.028 -0.962 1.00 36.19 786 VAL A CA 1
ATOM 5740 C C . VAL A 1 790 ? 16.097 -23.221 -0.077 1.00 31.36 786 VAL A C 1
ATOM 5741 O O . VAL A 1 790 ? 14.937 -23.511 0.138 1.00 34.58 786 VAL A O 1
ATOM 5745 N N . ARG A 1 791 ? 17.112 -23.896 0.414 1.00 32.08 787 ARG A N 1
ATOM 5746 C CA . ARG A 1 791 ? 16.939 -25.054 1.252 1.00 35.49 787 ARG A CA 1
ATOM 5747 C C . ARG A 1 791 ? 15.958 -24.698 2.375 1.00 42.88 787 ARG A C 1
ATOM 5748 O O . ARG A 1 791 ? 16.100 -23.659 2.994 1.00 39.81 787 ARG A O 1
ATOM 5756 N N . PRO A 1 792 ? 14.938 -25.529 2.597 1.00 46.76 788 PRO A N 1
ATOM 5757 C CA . PRO A 1 792 ? 13.852 -25.095 3.449 1.00 49.92 788 PRO A CA 1
ATOM 5758 C C . PRO A 1 792 ? 14.198 -24.962 4.952 1.00 53.48 788 PRO A C 1
ATOM 5759 O O . PRO A 1 792 ? 13.464 -24.305 5.703 1.00 50.34 788 PRO A O 1
ATOM 5763 N N . ASP A 1 793 ? 15.297 -25.550 5.389 1.00 50.07 789 ASP A N 1
ATOM 5764 C CA . ASP A 1 793 ? 15.760 -25.298 6.740 1.00 48.64 789 ASP A CA 1
ATOM 5765 C C . ASP A 1 793 ? 16.436 -23.936 6.870 1.00 50.03 789 ASP A C 1
ATOM 5766 O O . ASP A 1 793 ? 16.440 -23.347 7.948 1.00 64.71 789 ASP A O 1
ATOM 5771 N N . ILE A 1 794 ? 17.048 -23.443 5.789 1.00 46.17 790 ILE A N 1
ATOM 5772 C CA . ILE A 1 794 ? 17.596 -22.088 5.746 1.00 39.68 790 ILE A CA 1
ATOM 5773 C C . ILE A 1 794 ? 16.491 -21.031 5.575 1.00 42.14 790 ILE A C 1
ATOM 5774 O O . ILE A 1 794 ? 16.515 -19.971 6.188 1.00 51.71 790 ILE A O 1
ATOM 5779 N N . ALA A 1 795 ? 15.510 -21.317 4.751 1.00 48.82 791 ALA A N 1
ATOM 5780 C CA . ALA A 1 795 ? 14.388 -20.410 4.575 1.00 52.61 791 ALA A CA 1
ATOM 5781 C C . ALA A 1 795 ? 13.559 -20.293 5.863 1.00 57.07 791 ALA A C 1
ATOM 5782 O O . ALA A 1 795 ? 13.216 -19.184 6.239 1.00 57.75 791 ALA A O 1
ATOM 5784 N N . ASN A 1 796 ? 13.295 -21.411 6.553 1.00 53.28 792 ASN A N 1
ATOM 5785 C CA . ASN A 1 796 ? 12.488 -21.407 7.797 1.00 56.87 792 ASN A CA 1
ATOM 5786 C C . ASN A 1 796 ? 13.313 -21.718 9.029 1.00 48.99 792 ASN A C 1
ATOM 5787 O O . ASN A 1 796 ? 13.181 -22.806 9.598 1.00 51.26 792 ASN A O 1
ATOM 5792 N N . PRO A 1 797 ? 14.171 -20.790 9.443 1.00 46.44 793 PRO A N 1
ATOM 5793 C CA . PRO A 1 797 ? 15.084 -21.123 10.542 1.00 49.49 793 PRO A CA 1
ATOM 5794 C C . PRO A 1 797 ? 14.411 -21.268 11.940 1.00 49.02 793 PRO A C 1
ATOM 5795 O O . PRO A 1 797 ? 14.975 -21.911 12.797 1.00 51.36 793 PRO A O 1
ATOM 5799 N N . ARG A 1 798 ? 13.242 -20.672 12.162 1.00 49.03 794 ARG A N 1
ATOM 5800 C CA . ARG A 1 798 ? 12.479 -20.925 13.382 1.00 54.35 794 ARG A CA 1
ATOM 5801 C C . ARG A 1 798 ? 12.156 -22.429 13.606 1.00 55.93 794 ARG A C 1
ATOM 5802 O O . ARG A 1 798 ? 12.128 -22.889 14.748 1.00 52.51 794 ARG A O 1
ATOM 5810 N N . ASP A 1 799 ? 11.937 -23.176 12.522 1.00 52.94 795 ASP A N 1
ATOM 5811 C CA . ASP A 1 799 ? 11.638 -24.605 12.602 1.00 50.68 795 ASP A CA 1
ATOM 5812 C C . ASP A 1 799 ? 12.847 -25.367 13.062 1.00 48.35 795 ASP A C 1
ATOM 5813 O O . ASP A 1 799 ? 12.736 -26.285 13.883 1.00 48.05 795 ASP A O 1
ATOM 5818 N N . VAL A 1 800 ? 14.013 -24.990 12.568 1.00 45.41 796 VAL A N 1
ATOM 5819 C CA . VAL A 1 800 ? 15.250 -25.570 13.075 1.00 42.92 796 VAL A CA 1
ATOM 5820 C C . VAL A 1 800 ? 15.430 -25.265 14.554 1.00 42.71 796 VAL A C 1
ATOM 5821 O O . VAL A 1 800 ? 15.709 -26.163 15.347 1.00 47.46 796 VAL A O 1
ATOM 5825 N N . ALA A 1 801 ? 15.277 -23.999 14.913 1.00 43.58 797 ALA A N 1
ATOM 5826 C CA . ALA A 1 801 ? 15.487 -23.526 16.280 1.00 43.66 797 ALA A CA 1
ATOM 5827 C C . ALA A 1 801 ? 14.600 -24.262 17.302 1.00 41.67 797 ALA A C 1
ATOM 5828 O O . ALA A 1 801 ? 15.046 -24.611 18.406 1.00 33.53 797 ALA A O 1
ATOM 5830 N N . LEU A 1 802 ? 13.343 -24.470 16.914 1.00 38.87 798 LEU A N 1
ATOM 5831 C CA . LEU A 1 802 ? 12.377 -25.187 17.734 1.00 36.49 798 LEU A CA 1
ATOM 5832 C C . LEU A 1 802 ? 12.699 -26.661 17.866 1.00 36.27 798 LEU A C 1
ATOM 5833 O O . LEU A 1 802 ? 12.568 -27.232 18.930 1.00 47.32 798 LEU A O 1
ATOM 5838 N N . ALA A 1 803 ? 13.098 -27.300 16.782 1.00 37.56 799 ALA A N 1
ATOM 5839 C CA . ALA A 1 803 ? 13.566 -28.696 16.851 1.00 40.22 799 ALA A CA 1
ATOM 5840 C C . ALA A 1 803 ? 14.747 -28.882 17.810 1.00 44.10 799 ALA A C 1
ATOM 5841 O O . ALA A 1 803 ? 14.770 -29.818 18.626 1.00 51.45 799 ALA A O 1
ATOM 5843 N N . ASP A 1 804 ? 15.732 -28.006 17.686 1.00 47.42 800 ASP A N 1
ATOM 5844 C CA . ASP A 1 804 ? 16.920 -28.041 18.529 1.00 49.89 800 ASP A CA 1
ATOM 5845 C C . ASP A 1 804 ? 16.500 -27.892 20.002 1.00 47.26 800 ASP A C 1
ATOM 5846 O O . ASP A 1 804 ? 16.871 -28.669 20.859 1.00 45.95 800 ASP A O 1
ATOM 5851 N N . LEU A 1 805 ? 15.663 -26.913 20.258 1.00 42.38 801 LEU A N 1
ATOM 5852 C CA . LEU A 1 805 ? 15.220 -26.648 21.573 1.00 41.79 801 LEU A CA 1
ATOM 5853 C C . LEU A 1 805 ? 14.463 -27.855 22.133 1.00 42.75 801 LEU A C 1
ATOM 5854 O O . LEU A 1 805 ? 14.746 -28.258 23.280 1.00 42.09 801 LEU A O 1
ATOM 5859 N N . SER A 1 806 ? 13.530 -28.441 21.370 1.00 36.36 802 SER A N 1
ATOM 5860 C CA . SER A 1 806 ? 12.867 -29.659 21.880 1.00 38.07 802 SER A CA 1
ATOM 5861 C C . SER A 1 806 ? 13.832 -30.801 22.190 1.00 40.06 802 SER A C 1
ATOM 5862 O O . SER A 1 806 ? 13.619 -31.550 23.157 1.00 41.14 802 SER A O 1
ATOM 5865 N N . ILE A 1 807 ? 14.895 -30.930 21.402 1.00 41.76 803 ILE A N 1
ATOM 5866 C CA . ILE A 1 807 ? 15.851 -32.037 21.580 1.00 42.65 803 ILE A CA 1
ATOM 5867 C C . ILE A 1 807 ? 16.671 -31.857 22.839 1.00 44.06 803 ILE A C 1
ATOM 5868 O O . ILE A 1 807 ? 16.733 -32.763 23.662 1.00 52.72 803 ILE A O 1
ATOM 5873 N N . HIS A 1 808 ? 17.262 -30.687 22.998 1.00 40.52 804 HIS A N 1
ATOM 5874 C CA . HIS A 1 808 ? 17.981 -30.346 24.223 1.00 42.59 804 HIS A CA 1
ATOM 5875 C C . HIS A 1 808 ? 17.165 -30.658 25.485 1.00 43.84 804 HIS A C 1
ATOM 5876 O O . HIS A 1 808 ? 17.600 -31.429 26.333 1.00 49.31 804 HIS A O 1
ATOM 5883 N N . LEU A 1 809 ? 15.949 -30.144 25.556 1.00 41.11 805 LEU A N 1
ATOM 5884 C CA . LEU A 1 809 ? 15.106 -30.395 26.705 1.00 41.52 805 LEU A CA 1
ATOM 5885 C C . LEU A 1 809 ? 14.765 -31.857 26.903 1.00 45.18 805 LEU A C 1
ATOM 5886 O O . LEU A 1 809 ? 14.627 -32.321 28.027 1.00 55.65 805 LEU A O 1
ATOM 5891 N N . TYR A 1 810 ? 14.570 -32.572 25.811 1.00 50.73 806 TYR A N 1
ATOM 5892 C CA . TYR A 1 810 ? 14.235 -34.002 25.861 1.00 49.23 806 TYR A CA 1
ATOM 5893 C C . TYR A 1 810 ? 15.396 -34.789 26.404 1.00 46.95 806 TYR A C 1
ATOM 5894 O O . TYR A 1 810 ? 15.187 -35.720 27.132 1.00 50.98 806 TYR A O 1
ATOM 5903 N N . ARG A 1 811 ? 16.613 -34.388 26.035 1.00 50.82 807 ARG A N 1
ATOM 5904 C CA . ARG A 1 811 ? 17.853 -34.966 26.541 1.00 54.07 807 ARG A CA 1
ATOM 5905 C C . ARG A 1 811 ? 18.333 -34.415 27.900 1.00 58.05 807 ARG A C 1
ATOM 5906 O O . ARG A 1 811 ? 19.350 -34.885 28.420 1.00 51.89 807 ARG A O 1
ATOM 5914 N N . ASP A 1 812 ? 17.666 -33.385 28.428 1.00 58.83 808 ASP A N 1
ATOM 5915 C CA . ASP A 1 812 ? 18.159 -32.659 29.592 1.00 63.47 808 ASP A CA 1
ATOM 5916 C C . ASP A 1 812 ? 19.632 -32.231 29.432 1.00 63.64 808 ASP A C 1
ATOM 5917 O O . ASP A 1 812 ? 20.431 -32.381 30.355 1.00 64.30 808 ASP A O 1
ATOM 5922 N N . ALA A 1 813 ? 19.981 -31.749 28.240 1.00 57.62 809 ALA A N 1
ATOM 5923 C CA . ALA A 1 813 ? 21.329 -31.293 27.935 1.00 60.52 809 ALA A CA 1
ATOM 5924 C C . ALA A 1 813 ? 21.244 -29.782 27.843 1.00 58.80 809 ALA A C 1
ATOM 5925 O O . ALA A 1 813 ? 20.185 -29.265 27.530 1.00 68.96 809 ALA A O 1
ATOM 5927 N N . PRO A 1 814 ? 22.330 -29.065 28.148 1.00 59.32 810 PRO A N 1
ATOM 5928 C CA . PRO A 1 814 ? 22.240 -27.614 28.058 1.00 61.63 810 PRO A CA 1
ATOM 5929 C C . PRO A 1 814 ? 22.217 -27.153 26.608 1.00 55.41 810 PRO A C 1
ATOM 5930 O O . PRO A 1 814 ? 22.694 -27.860 25.753 1.00 58.47 810 PRO A O 1
ATOM 5934 N N . LEU A 1 815 ? 21.678 -25.964 26.375 1.00 53.67 811 LEU A N 1
ATOM 5935 C CA . LEU A 1 815 ? 21.608 -25.333 25.045 1.00 55.99 811 LEU A CA 1
ATOM 5936 C C . LEU A 1 815 ? 22.976 -24.911 24.501 1.00 59.38 811 LEU A C 1
ATOM 5937 O O . LEU A 1 815 ? 23.133 -24.713 23.298 1.00 68.27 811 LEU A O 1
ATOM 5942 N N . ALA A 1 816 ? 23.937 -24.715 25.393 1.00 66.01 812 ALA A N 1
ATOM 5943 C CA . ALA A 1 816 ? 25.319 -24.431 25.023 1.00 70.50 812 ALA A CA 1
ATOM 5944 C C . ALA A 1 816 ? 25.949 -25.633 24.309 1.00 62.35 812 ALA A C 1
ATOM 5945 O O . ALA A 1 816 ? 26.732 -25.463 23.383 1.00 57.59 812 ALA A O 1
ATOM 5947 N N . ALA A 1 817 ? 25.567 -26.838 24.725 1.00 65.12 813 ALA A N 1
ATOM 5948 C CA . ALA A 1 817 ? 26.061 -28.082 24.120 1.00 68.56 813 ALA A CA 1
ATOM 5949 C C . ALA A 1 817 ? 25.457 -28.315 22.716 1.00 65.08 813 ALA A C 1
ATOM 5950 O O . ALA A 1 817 ? 24.264 -28.112 22.504 1.00 61.95 813 ALA A O 1
ATOM 5952 N N . PRO A 1 818 ? 26.279 -28.735 21.747 1.00 71.47 814 PRO A N 1
ATOM 5953 C CA . PRO A 1 818 ? 25.625 -29.184 20.516 1.00 78.23 814 PRO A CA 1
ATOM 5954 C C . PRO A 1 818 ? 24.867 -30.477 20.809 1.00 72.73 814 PRO A C 1
ATOM 5955 O O . PRO A 1 818 ? 25.244 -31.212 21.729 1.00 62.17 814 PRO A O 1
ATOM 5959 N N . ALA A 1 819 ? 23.765 -30.688 20.091 1.00 66.35 815 ALA A N 1
ATOM 5960 C CA . ALA A 1 819 ? 22.963 -31.903 20.234 1.00 58.35 815 ALA A CA 1
ATOM 5961 C C . ALA A 1 819 ? 22.722 -32.452 18.826 1.00 55.09 815 ALA A C 1
ATOM 5962 O O . ALA A 1 819 ? 21.676 -32.261 18.223 1.00 43.50 815 ALA A O 1
ATOM 5964 N N . ARG A 1 820 ? 23.720 -33.147 18.312 1.00 52.52 816 ARG A N 1
ATOM 5965 C CA . ARG A 1 820 ? 23.625 -33.708 16.992 1.00 47.35 816 ARG A CA 1
ATOM 5966 C C . ARG A 1 820 ? 22.653 -34.882 16.977 1.00 48.63 816 ARG A C 1
ATOM 5967 O O . ARG A 1 820 ? 22.473 -35.574 17.972 1.00 51.09 816 ARG A O 1
ATOM 5975 N N . HIS A 1 821 ? 22.041 -35.099 15.824 1.00 46.82 817 HIS A N 1
ATOM 5976 C CA . HIS A 1 821 ? 21.200 -36.257 15.598 1.00 45.70 817 HIS A CA 1
ATOM 5977 C C . HIS A 1 821 ? 21.742 -37.103 14.466 1.00 41.43 817 HIS A C 1
ATOM 5978 O O . HIS A 1 821 ? 22.187 -36.592 13.452 1.00 44.59 817 HIS A O 1
ATOM 5985 N N . GLY A 1 822 ? 21.671 -38.405 14.660 1.00 41.00 818 GLY A N 1
ATOM 5986 C CA . GLY A 1 822 ? 22.118 -39.378 13.695 1.00 39.48 818 GLY A CA 1
ATOM 5987 C C . GLY A 1 822 ? 20.922 -40.023 13.052 1.00 38.55 818 GLY A C 1
ATOM 5988 O O . GLY A 1 822 ? 19.788 -39.684 13.363 1.00 37.28 818 GLY A O 1
ATOM 5989 N N . VAL A 1 823 ? 21.183 -40.957 12.147 1.00 36.05 819 VAL A N 1
ATOM 5990 C CA . VAL A 1 823 ? 20.110 -41.565 11.377 1.00 38.28 819 VAL A CA 1
ATOM 5991 C C . VAL A 1 823 ? 19.475 -42.681 12.215 1.00 33.13 819 VAL A C 1
ATOM 5992 O O . VAL A 1 823 ? 20.203 -43.493 12.731 1.00 30.04 819 VAL A O 1
ATOM 5996 N N . ASP A 1 824 ? 18.139 -42.699 12.317 1.00 33.19 820 ASP A N 1
ATOM 5997 C CA . ASP A 1 824 ? 17.379 -43.767 12.982 1.00 34.43 820 ASP A CA 1
ATOM 5998 C C . ASP A 1 824 ? 16.854 -44.894 12.067 1.00 34.38 820 ASP A C 1
ATOM 5999 O O . ASP A 1 824 ? 17.019 -46.050 12.377 1.00 41.53 820 ASP A O 1
ATOM 6004 N N . VAL A 1 825 ? 16.279 -44.558 10.919 1.00 37.59 821 VAL A N 1
ATOM 6005 C CA . VAL A 1 825 ? 15.717 -45.536 9.955 1.00 35.37 821 VAL A CA 1
ATOM 6006 C C . VAL A 1 825 ? 16.146 -45.251 8.496 1.00 34.32 821 VAL A C 1
ATOM 6007 O O . VAL A 1 825 ? 15.985 -44.143 7.995 1.00 34.60 821 VAL A O 1
ATOM 6011 N N . VAL A 1 826 ? 16.591 -46.275 7.800 1.00 31.89 822 VAL A N 1
ATOM 6012 C CA . VAL A 1 826 ? 16.860 -46.208 6.387 1.00 30.22 822 VAL A CA 1
ATOM 6013 C C . VAL A 1 826 ? 15.713 -46.827 5.592 1.00 34.34 822 VAL A C 1
ATOM 6014 O O . VAL A 1 826 ? 15.418 -48.024 5.706 1.00 35.96 822 VAL A O 1
ATOM 6018 N N . ALA A 1 827 ? 15.038 -46.010 4.786 1.00 36.98 823 ALA A N 1
ATOM 6019 C CA . ALA A 1 827 ? 13.935 -46.482 3.964 1.00 35.80 823 ALA A CA 1
ATOM 6020 C C . ALA A 1 827 ? 14.098 -45.998 2.524 1.00 36.56 823 ALA A C 1
ATOM 6021 O O . ALA A 1 827 ? 13.649 -44.898 2.163 1.00 36.10 823 ALA A O 1
ATOM 6023 N N . ALA A 1 828 ? 14.748 -46.823 1.716 1.00 32.12 824 ALA A N 1
ATOM 6024 C CA . ALA A 1 828 ? 14.967 -46.515 0.295 1.00 28.26 824 ALA A CA 1
ATOM 6025 C C . ALA A 1 828 ? 13.678 -46.694 -0.447 1.00 30.45 824 ALA A C 1
ATOM 6026 O O . ALA A 1 828 ? 12.738 -47.259 0.067 1.00 33.28 824 ALA A O 1
ATOM 6028 N N . GLY A 1 829 ? 13.621 -46.192 -1.662 1.00 32.69 825 GLY A N 1
ATOM 6029 C CA . GLY A 1 829 ? 12.396 -46.267 -2.442 1.00 32.85 825 GLY A CA 1
ATOM 6030 C C . GLY A 1 829 ? 12.679 -46.908 -3.756 1.00 31.91 825 GLY A C 1
ATOM 6031 O O . GLY A 1 829 ? 13.800 -46.891 -4.208 1.00 31.26 825 GLY A O 1
ATOM 6032 N N . ARG A 1 830 ? 11.655 -47.509 -4.330 1.00 34.39 826 ARG A N 1
ATOM 6033 C CA . ARG A 1 830 ? 11.737 -48.181 -5.596 1.00 34.04 826 ARG A CA 1
ATOM 6034 C C . ARG A 1 830 ? 10.668 -47.681 -6.518 1.00 34.25 826 ARG A C 1
ATOM 6035 O O . ARG A 1 830 ? 9.531 -47.632 -6.123 1.00 35.27 826 ARG A O 1
ATOM 6043 N N . ARG A 1 831 ? 11.029 -47.359 -7.768 1.00 38.64 827 ARG A N 1
ATOM 6044 C CA . ARG A 1 831 ? 10.030 -47.179 -8.849 1.00 37.25 827 ARG A CA 1
ATOM 6045 C C . ARG A 1 831 ? 9.604 -48.530 -9.369 1.00 31.65 827 ARG A C 1
ATOM 6046 O O . ARG A 1 831 ? 10.430 -49.269 -9.827 1.00 31.79 827 ARG A O 1
ATOM 6054 N N . ASN A 1 832 ? 8.332 -48.857 -9.253 1.00 31.64 828 ASN A N 1
ATOM 6055 C CA . ASN A 1 832 ? 7.786 -50.134 -9.751 1.00 30.35 828 ASN A CA 1
ATOM 6056 C C . ASN A 1 832 ? 6.861 -49.828 -10.861 1.00 28.46 828 ASN A C 1
ATOM 6057 O O . ASN A 1 832 ? 6.197 -48.792 -10.838 1.00 27.00 828 ASN A O 1
ATOM 6062 N N . ASN A 1 833 ? 6.815 -50.723 -11.850 1.00 29.37 829 ASN A N 1
ATOM 6063 C CA . ASN A 1 833 ? 5.934 -50.552 -13.004 1.00 28.44 829 ASN A CA 1
ATOM 6064 C C . ASN A 1 833 ? 5.315 -51.903 -13.456 1.00 29.67 829 ASN A C 1
ATOM 6065 O O . ASN A 1 833 ? 5.955 -52.940 -13.344 1.00 30.80 829 ASN A O 1
ATOM 6070 N N . PRO A 1 834 ? 4.121 -51.860 -14.045 1.00 29.16 830 PRO A N 1
ATOM 6071 C CA . PRO A 1 834 ? 3.600 -52.986 -14.733 1.00 32.04 830 PRO A CA 1
ATOM 6072 C C . PRO A 1 834 ? 4.274 -53.231 -16.068 1.00 35.13 830 PRO A C 1
ATOM 6073 O O . PRO A 1 834 ? 4.864 -52.331 -16.632 1.00 30.94 830 PRO A O 1
ATOM 6077 N N . PRO A 1 835 ? 4.171 -54.458 -16.594 1.00 41.14 831 PRO A N 1
ATOM 6078 C CA . PRO A 1 835 ? 4.751 -54.689 -17.896 1.00 43.43 831 PRO A CA 1
ATOM 6079 C C . PRO A 1 835 ? 3.896 -54.059 -18.983 1.00 45.90 831 PRO A C 1
ATOM 6080 O O . PRO A 1 835 ? 2.722 -53.716 -18.766 1.00 45.83 831 PRO A O 1
ATOM 6084 N N . GLU A 1 836 ? 4.520 -53.912 -20.135 1.00 47.99 832 GLU A N 1
ATOM 6085 C CA . GLU A 1 836 ? 3.929 -53.279 -21.291 1.00 51.56 832 GLU A CA 1
ATOM 6086 C C . GLU A 1 836 ? 4.732 -53.741 -22.497 1.00 48.47 832 GLU A C 1
ATOM 6087 O O . GLU A 1 836 ? 5.852 -54.240 -22.350 1.00 43.13 832 GLU A O 1
ATOM 6093 N N . PRO A 1 837 ? 4.191 -53.568 -23.702 1.00 57.79 833 PRO A N 1
ATOM 6094 C CA . PRO A 1 837 ? 5.047 -53.725 -24.893 1.00 55.54 833 PRO A CA 1
ATOM 6095 C C . PRO A 1 837 ? 6.443 -53.016 -24.793 1.00 51.79 833 PRO A C 1
ATOM 6096 O O . PRO A 1 837 ? 6.527 -51.774 -24.718 1.00 55.37 833 PRO A O 1
ATOM 6100 N N . GLY A 1 838 ? 7.520 -53.801 -24.778 1.00 46.12 834 GLY A N 1
ATOM 6101 C CA . GLY A 1 838 ? 8.868 -53.255 -24.593 1.00 47.22 834 GLY A CA 1
ATOM 6102 C C . GLY A 1 838 ? 9.272 -52.726 -23.209 1.00 48.10 834 GLY A C 1
ATOM 6103 O O . GLY A 1 838 ? 10.339 -52.098 -23.077 1.00 49.86 834 GLY A O 1
ATOM 6104 N N . VAL A 1 839 ? 8.467 -53.012 -22.176 1.00 45.22 835 VAL A N 1
ATOM 6105 C CA . VAL A 1 839 ? 8.745 -52.594 -20.789 1.00 40.09 835 VAL A CA 1
ATOM 6106 C C . VAL A 1 839 ? 8.590 -53.839 -19.906 1.00 37.57 835 VAL A C 1
ATOM 6107 O O . VAL A 1 839 ? 7.530 -54.453 -19.861 1.00 44.81 835 VAL A O 1
ATOM 6111 N N . PRO A 1 840 ? 9.659 -54.260 -19.243 1.00 38.49 836 PRO A N 1
ATOM 6112 C CA . PRO A 1 840 ? 9.556 -55.461 -18.441 1.00 39.57 836 PRO A CA 1
ATOM 6113 C C . PRO A 1 840 ? 8.828 -55.218 -17.099 1.00 37.59 836 PRO A C 1
ATOM 6114 O O . PRO A 1 840 ? 8.924 -54.157 -16.515 1.00 39.52 836 PRO A O 1
ATOM 6118 N N . ALA A 1 841 ? 8.163 -56.260 -16.618 1.00 41.65 837 ALA A N 1
ATOM 6119 C CA . ALA A 1 841 ? 7.478 -56.283 -15.331 1.00 38.61 837 ALA A CA 1
ATOM 6120 C C . ALA A 1 841 ? 8.421 -55.994 -14.192 1.00 35.11 837 ALA A C 1
ATOM 6121 O O . ALA A 1 841 ? 9.443 -56.644 -14.083 1.00 37.06 837 ALA A O 1
ATOM 6123 N N . LEU A 1 842 ? 8.049 -55.049 -13.339 1.00 35.07 838 LEU A N 1
ATOM 6124 C CA . LEU A 1 842 ? 8.775 -54.814 -12.099 1.00 39.87 838 LEU A CA 1
ATOM 6125 C C . LEU A 1 842 ? 7.816 -54.380 -11.071 1.00 37.72 838 LEU A C 1
ATOM 6126 O O . LEU A 1 842 ? 7.796 -53.218 -10.673 1.00 43.00 838 LEU A O 1
ATOM 6131 N N . CYS A 1 843 ? 6.957 -55.292 -10.681 1.00 38.93 839 CYS A N 1
ATOM 6132 C CA . CYS A 1 843 ? 5.886 -54.920 -9.791 1.00 35.79 839 CYS A CA 1
ATOM 6133 C C . CYS A 1 843 ? 5.625 -56.033 -8.775 1.00 35.08 839 CYS A C 1
ATOM 6134 O O . CYS A 1 843 ? 4.513 -56.263 -8.400 1.00 36.36 839 CYS A O 1
ATOM 6137 N N . ALA A 1 844 ? 6.674 -56.683 -8.294 1.00 34.54 840 ALA A N 1
ATOM 6138 C CA . ALA A 1 844 ? 6.508 -57.715 -7.271 1.00 33.21 840 ALA A CA 1
ATOM 6139 C C . ALA A 1 844 ? 6.371 -57.156 -5.844 1.00 34.52 840 ALA A C 1
ATOM 6140 O O . ALA A 1 844 ? 6.008 -57.890 -4.933 1.00 40.03 840 ALA A O 1
ATOM 6142 N N . TYR A 1 845 ? 6.632 -55.881 -5.640 1.00 30.97 841 TYR A N 1
ATOM 6143 C CA . TYR A 1 845 ? 6.781 -55.371 -4.281 1.00 31.95 841 TYR A CA 1
ATOM 6144 C C . TYR A 1 845 ? 5.479 -54.866 -3.764 1.00 29.41 841 TYR A C 1
ATOM 6145 O O . TYR A 1 845 ? 4.751 -54.232 -4.512 1.00 30.53 841 TYR A O 1
ATOM 6154 N N . ASN A 1 846 ? 5.224 -55.105 -2.475 1.00 27.55 842 ASN A N 1
ATOM 6155 C CA . ASN A 1 846 ? 4.074 -54.542 -1.781 1.00 32.98 842 ASN A CA 1
ATOM 6156 C C . ASN A 1 846 ? 4.484 -53.165 -1.181 1.00 32.81 842 ASN A C 1
ATOM 6157 O O . ASN A 1 846 ? 5.590 -52.693 -1.443 1.00 30.87 842 ASN A O 1
ATOM 6162 N N . PRO A 1 847 ? 3.607 -52.508 -0.412 1.00 31.87 843 PRO A N 1
ATOM 6163 C CA . PRO A 1 847 ? 3.986 -51.184 0.095 1.00 34.07 843 PRO A CA 1
ATOM 6164 C C . PRO A 1 847 ? 5.356 -51.053 0.782 1.00 32.64 843 PRO A C 1
ATOM 6165 O O . PRO A 1 847 ? 6.036 -50.040 0.586 1.00 41.90 843 PRO A O 1
ATOM 6169 N N . LEU A 1 848 ? 5.771 -52.086 1.504 1.00 29.63 844 LEU A N 1
ATOM 6170 C CA . LEU A 1 848 ? 6.900 -52.017 2.385 1.00 30.29 844 LEU A CA 1
ATOM 6171 C C . LEU A 1 848 ? 7.552 -53.362 2.608 1.00 27.56 844 LEU A C 1
ATOM 6172 O O . LEU A 1 848 ? 7.019 -54.219 3.274 1.00 30.21 844 LEU A O 1
ATOM 6177 N N . HIS A 1 849 ? 8.764 -53.503 2.102 1.00 29.14 845 HIS A N 1
ATOM 6178 C CA . HIS A 1 849 ? 9.603 -54.675 2.307 1.00 30.08 845 HIS A CA 1
ATOM 6179 C C . HIS A 1 849 ? 10.763 -54.359 3.234 1.00 29.51 845 HIS A C 1
ATOM 6180 O O . HIS A 1 849 ? 11.268 -53.244 3.258 1.00 31.12 845 HIS A O 1
ATOM 6187 N N . TYR A 1 850 ? 11.202 -55.378 3.949 1.00 29.22 846 TYR A N 1
ATOM 6188 C CA . TYR A 1 850 ? 12.403 -55.332 4.737 1.00 28.78 846 TYR A CA 1
ATOM 6189 C C . TYR A 1 850 ? 13.292 -56.303 4.072 1.00 29.75 846 TYR A C 1
ATOM 6190 O O . TYR A 1 850 ? 12.835 -57.393 3.679 1.00 32.66 846 TYR A O 1
ATOM 6207 N N . GLU A 1 852 ? 17.111 -58.232 4.446 1.00 39.36 848 GLU A N 1
ATOM 6208 C CA . GLU A 1 852 ? 18.360 -58.532 5.103 1.00 38.57 848 GLU A CA 1
ATOM 6209 C C . GLU A 1 852 ? 19.463 -58.088 4.151 1.00 37.59 848 GLU A C 1
ATOM 6210 O O . GLU A 1 852 ? 19.246 -57.961 2.961 1.00 42.66 848 GLU A O 1
ATOM 6216 N N . LEU A 1 853 ? 20.660 -57.952 4.676 1.00 37.24 849 LEU A N 1
ATOM 6217 C CA . LEU A 1 853 ? 21.759 -57.261 4.009 1.00 39.55 849 LEU A CA 1
ATOM 6218 C C . LEU A 1 853 ? 22.195 -57.795 2.638 1.00 39.35 849 LEU A C 1
ATOM 6219 O O . LEU A 1 853 ? 22.418 -57.012 1.735 1.00 47.43 849 LEU A O 1
ATOM 6224 N N . PRO A 1 854 ? 22.267 -59.120 2.461 1.00 37.94 850 PRO A N 1
ATOM 6225 C CA . PRO A 1 854 ? 22.573 -59.668 1.140 1.00 32.04 850 PRO A CA 1
ATOM 6226 C C . PRO A 1 854 ? 21.555 -59.305 0.038 1.00 34.60 850 PRO A C 1
ATOM 6227 O O . PRO A 1 854 ? 21.917 -59.051 -1.130 1.00 33.70 850 PRO A O 1
ATOM 6231 N N . GLU A 1 855 ? 20.284 -59.323 0.394 1.00 31.68 851 GLU A N 1
ATOM 6232 C CA . GLU A 1 855 ? 19.246 -59.070 -0.573 1.00 31.77 851 GLU A CA 1
ATOM 6233 C C . GLU A 1 855 ? 19.231 -57.593 -0.794 1.00 35.21 851 GLU A C 1
ATOM 6234 O O . GLU A 1 855 ? 18.964 -57.146 -1.902 1.00 32.04 851 GLU A O 1
ATOM 6240 N N . LEU A 1 856 ? 19.439 -56.833 0.289 1.00 34.64 852 LEU A N 1
ATOM 6241 C CA . LEU A 1 856 ? 19.481 -55.380 0.191 1.00 36.35 852 LEU A CA 1
ATOM 6242 C C . LEU A 1 856 ? 20.499 -54.967 -0.849 1.00 33.04 852 LEU A C 1
ATOM 6243 O O . LEU A 1 856 ? 20.252 -54.058 -1.584 1.00 26.48 852 LEU A O 1
ATOM 6248 N N . PHE A 1 857 ? 21.640 -55.646 -0.857 1.00 36.52 853 PHE A N 1
ATOM 6249 C CA . PHE A 1 857 ? 22.763 -55.216 -1.664 1.00 37.41 853 PHE A CA 1
ATOM 6250 C C . PHE A 1 857 ? 22.687 -55.673 -3.089 1.00 43.29 853 PHE A C 1
ATOM 6251 O O . PHE A 1 857 ? 23.346 -55.116 -3.952 1.00 40.51 853 PHE A O 1
ATOM 6267 N N . GLU A 1 859 ? 19.827 -55.276 -4.460 1.00 32.50 855 GLU A N 1
ATOM 6268 C CA . GLU A 1 859 ? 19.020 -54.146 -4.875 1.00 38.45 855 GLU A CA 1
ATOM 6269 C C . GLU A 1 859 ? 19.897 -52.907 -5.108 1.00 39.40 855 GLU A C 1
ATOM 6270 O O . GLU A 1 859 ? 19.778 -52.253 -6.141 1.00 47.58 855 GLU A O 1
ATOM 6276 N N . PHE A 1 860 ? 20.785 -52.621 -4.174 1.00 34.67 856 PHE A N 1
ATOM 6277 C CA . PHE A 1 860 ? 21.595 -51.435 -4.248 1.00 36.71 856 PHE A CA 1
ATOM 6278 C C . PHE A 1 860 ? 22.599 -51.457 -5.377 1.00 35.11 856 PHE A C 1
ATOM 6279 O O . PHE A 1 860 ? 22.845 -50.422 -6.006 1.00 35.35 856 PHE A O 1
ATOM 6287 N N . ILE A 1 861 ? 23.175 -52.610 -5.610 1.00 29.83 857 ILE A N 1
ATOM 6288 C CA . ILE A 1 861 ? 24.138 -52.789 -6.710 1.00 31.99 857 ILE A CA 1
ATOM 6289 C C . ILE A 1 861 ? 23.457 -52.598 -8.080 1.00 33.28 857 ILE A C 1
ATOM 6290 O O . ILE A 1 861 ? 24.067 -52.060 -9.011 1.00 39.77 857 ILE A O 1
ATOM 6295 N N . SER A 1 862 ? 22.184 -52.974 -8.154 1.00 34.59 858 SER A N 1
ATOM 6296 C CA . SER A 1 862 ? 21.445 -53.006 -9.399 1.00 35.41 858 SER A CA 1
ATOM 6297 C C . SER A 1 862 ? 20.713 -51.741 -9.725 1.00 35.13 858 SER A C 1
ATOM 6298 O O . SER A 1 862 ? 20.730 -51.310 -10.880 1.00 38.75 858 SER A O 1
ATOM 6301 N N . SER A 1 863 ? 20.082 -51.153 -8.709 1.00 36.12 859 SER A N 1
ATOM 6302 C CA . SER A 1 863 ? 19.339 -49.879 -8.804 1.00 36.25 859 SER A CA 1
ATOM 6303 C C . SER A 1 863 ? 18.542 -49.869 -10.080 1.00 37.41 859 SER A C 1
ATOM 6304 O O . SER A 1 863 ? 18.749 -49.056 -10.963 1.00 41.26 859 SER A O 1
ATOM 6315 N N . THR A 1 865 ? 15.427 -50.117 -12.826 1.00 37.19 861 THR A N 1
ATOM 6316 C CA . THR A 1 865 ? 14.261 -49.342 -13.252 1.00 36.22 861 THR A CA 1
ATOM 6317 C C . THR A 1 865 ? 13.706 -49.866 -14.555 1.00 33.08 861 THR A C 1
ATOM 6318 O O . THR A 1 865 ? 14.426 -50.454 -15.345 1.00 34.10 861 THR A O 1
ATOM 6322 N N . GLY A 1 866 ? 12.424 -49.650 -14.782 1.00 33.17 862 GLY A N 1
ATOM 6323 C CA . GLY A 1 866 ? 11.829 -49.996 -16.064 1.00 35.40 862 GLY A CA 1
ATOM 6324 C C . GLY A 1 866 ? 12.199 -49.097 -17.249 1.00 36.15 862 GLY A C 1
ATOM 6325 O O . GLY A 1 866 ? 11.952 -49.461 -18.400 1.00 42.02 862 GLY A O 1
ATOM 6326 N N . LYS A 1 867 ? 12.691 -47.895 -16.961 1.00 35.90 863 LYS A N 1
ATOM 6327 C CA . LYS A 1 867 ? 13.244 -46.968 -17.939 1.00 36.90 863 LYS A CA 1
ATOM 6328 C C . LYS A 1 867 ? 14.570 -47.527 -18.514 1.00 39.71 863 LYS A C 1
ATOM 6329 O O . LYS A 1 867 ? 15.380 -48.085 -17.777 1.00 35.36 863 LYS A O 1
ATOM 6335 N N . SER A 1 868 ? 14.754 -47.396 -19.845 1.00 36.53 864 SER A N 1
ATOM 6336 C CA . SER A 1 868 ? 15.946 -47.897 -20.578 1.00 30.64 864 SER A CA 1
ATOM 6337 C C . SER A 1 868 ? 16.310 -49.334 -20.304 1.00 29.65 864 SER A C 1
ATOM 6338 O O . SER A 1 868 ? 17.396 -49.621 -19.869 1.00 31.91 864 SER A O 1
ATOM 6341 N N . PRO A 1 869 ? 15.403 -50.267 -20.603 1.00 29.97 865 PRO A N 1
ATOM 6342 C CA . PRO A 1 869 ? 15.816 -51.666 -20.466 1.00 29.83 865 PRO A CA 1
ATOM 6343 C C . PRO A 1 869 ? 17.009 -52.092 -21.319 1.00 35.63 865 PRO A C 1
ATOM 6344 O O . PRO A 1 869 ? 17.228 -51.551 -22.428 1.00 38.01 865 PRO A O 1
ATOM 6348 N N . SER A 1 870 ? 17.761 -53.062 -20.791 1.00 37.62 866 SER A N 1
ATOM 6349 C CA . SER A 1 870 ? 18.885 -53.686 -21.482 1.00 37.46 866 SER A CA 1
ATOM 6350 C C . SER A 1 870 ? 18.388 -54.843 -22.385 1.00 38.73 866 SER A C 1
ATOM 6351 O O . SER A 1 870 ? 17.164 -55.052 -22.512 1.00 36.95 866 SER A O 1
ATOM 6354 N N . THR A 1 871 ? 19.330 -55.571 -22.998 1.00 37.16 867 THR A N 1
ATOM 6355 C CA . THR A 1 871 ? 18.991 -56.707 -23.846 1.00 42.86 867 THR A CA 1
ATOM 6356 C C . THR A 1 871 ? 18.425 -57.885 -23.052 1.00 47.74 867 THR A C 1
ATOM 6357 O O . THR A 1 871 ? 17.653 -58.697 -23.599 1.00 46.71 867 THR A O 1
ATOM 6361 N N . THR A 1 872 ? 18.804 -57.992 -21.781 1.00 47.45 868 THR A N 1
ATOM 6362 C CA . THR A 1 872 ? 18.363 -59.140 -20.974 1.00 47.32 868 THR A CA 1
ATOM 6363 C C . THR A 1 872 ? 17.400 -58.839 -19.844 1.00 44.53 868 THR A C 1
ATOM 6364 O O . THR A 1 872 ? 16.798 -59.755 -19.310 1.00 48.50 868 THR A O 1
ATOM 6368 N N . GLY A 1 873 ? 17.274 -57.585 -19.447 1.00 45.34 869 GLY A N 1
ATOM 6369 C CA . GLY A 1 873 ? 16.444 -57.252 -18.310 1.00 42.94 869 GLY A CA 1
ATOM 6370 C C . GLY A 1 873 ? 16.131 -55.798 -18.305 1.00 43.75 869 GLY A C 1
ATOM 6371 O O . GLY A 1 873 ? 15.857 -55.232 -19.360 1.00 48.75 869 GLY A O 1
ATOM 6372 N N . ALA A 1 874 ? 16.204 -55.193 -17.124 1.00 39.85 870 ALA A N 1
ATOM 6373 C CA . ALA A 1 874 ? 15.738 -53.827 -16.899 1.00 38.05 870 ALA A CA 1
ATOM 6374 C C . ALA A 1 874 ? 16.901 -52.828 -16.933 1.00 33.27 870 ALA A C 1
ATOM 6375 O O . ALA A 1 874 ? 18.059 -53.210 -16.990 1.00 30.59 870 ALA A O 1
ATOM 6377 N N . GLY A 1 875 ? 16.582 -51.549 -16.903 1.00 28.30 871 GLY A N 1
ATOM 6378 C CA . GLY A 1 875 ? 17.600 -50.521 -16.789 1.00 32.40 871 GLY A CA 1
ATOM 6379 C C . GLY A 1 875 ? 18.181 -50.485 -15.378 1.00 33.94 871 GLY A C 1
ATOM 6380 O O . GLY A 1 875 ? 17.582 -50.983 -14.460 1.00 35.08 871 GLY A O 1
ATOM 6381 N N . SER A 1 876 ? 19.366 -49.922 -15.261 1.00 35.96 872 SER A N 1
ATOM 6382 C CA . SER A 1 876 ? 20.092 -49.832 -14.045 1.00 35.82 872 SER A CA 1
ATOM 6383 C C . SER A 1 876 ? 20.677 -48.429 -13.970 1.00 37.63 872 SER A C 1
ATOM 6384 O O . SER A 1 876 ? 21.330 -48.010 -14.909 1.00 33.95 872 SER A O 1
ATOM 6387 N N . GLU A 1 877 ? 20.469 -47.733 -12.840 1.00 37.02 873 GLU A N 1
ATOM 6388 C CA . GLU A 1 877 ? 21.232 -46.505 -12.508 1.00 33.70 873 GLU A CA 1
ATOM 6389 C C . GLU A 1 877 ? 22.586 -46.793 -11.826 1.00 31.45 873 GLU A C 1
ATOM 6390 O O . GLU A 1 877 ? 23.189 -45.890 -11.279 1.00 31.80 873 GLU A O 1
ATOM 6396 N N . GLY A 1 878 ? 23.042 -48.044 -11.829 1.00 27.89 874 GLY A N 1
ATOM 6397 C CA . GLY A 1 878 ? 24.323 -48.431 -11.234 1.00 27.78 874 GLY A CA 1
ATOM 6398 C C . GLY A 1 878 ? 24.353 -48.375 -9.716 1.00 28.05 874 GLY A C 1
ATOM 6399 O O . GLY A 1 878 ? 23.404 -47.936 -9.069 1.00 30.41 874 GLY A O 1
ATOM 6400 N N . ALA A 1 879 ? 25.472 -48.794 -9.158 1.00 27.27 875 ALA A N 1
ATOM 6401 C CA . ALA A 1 879 ? 25.626 -48.942 -7.731 1.00 26.10 875 ALA A CA 1
ATOM 6402 C C . ALA A 1 879 ? 25.163 -47.714 -7.008 1.00 30.38 875 ALA A C 1
ATOM 6403 O O . ALA A 1 879 ? 25.694 -46.627 -7.231 1.00 31.11 875 ALA A O 1
ATOM 6405 N N . LEU A 1 880 ? 24.123 -47.862 -6.184 1.00 29.17 876 LEU A N 1
ATOM 6406 C CA . LEU A 1 880 ? 23.660 -46.762 -5.332 1.00 31.64 876 LEU A CA 1
ATOM 6407 C C . LEU A 1 880 ? 23.059 -45.569 -6.061 1.00 32.82 876 LEU A C 1
ATOM 6408 O O . LEU A 1 880 ? 22.933 -44.482 -5.478 1.00 31.64 876 LEU A O 1
ATOM 6413 N N . THR A 1 881 ? 22.677 -45.787 -7.322 1.00 32.88 877 THR A N 1
ATOM 6414 C CA . THR A 1 881 ? 22.143 -44.754 -8.209 1.00 29.95 877 THR A CA 1
ATOM 6415 C C . THR A 1 881 ? 23.171 -43.749 -8.607 1.00 31.29 877 THR A C 1
ATOM 6416 O O . THR A 1 881 ? 22.789 -42.675 -9.058 1.00 33.62 877 THR A O 1
ATOM 6420 N N . LYS A 1 882 ? 24.455 -44.105 -8.520 1.00 30.92 878 LYS A N 1
ATOM 6421 C CA . LYS A 1 882 ? 25.558 -43.151 -8.679 1.00 31.05 878 LYS A CA 1
ATOM 6422 C C . LYS A 1 882 ? 26.451 -43.399 -9.860 1.00 31.06 878 LYS A C 1
ATOM 6423 O O . LYS A 1 882 ? 27.512 -42.797 -9.965 1.00 31.91 878 LYS A O 1
ATOM 6429 N N . SER A 1 883 ? 26.105 -44.324 -10.733 1.00 34.07 879 SER A N 1
ATOM 6430 C CA . SER A 1 883 ? 26.907 -44.547 -11.932 1.00 39.10 879 SER A CA 1
ATOM 6431 C C . SER A 1 883 ? 27.217 -43.244 -12.743 1.00 33.05 879 SER A C 1
ATOM 6432 O O . SER A 1 883 ? 28.349 -43.018 -13.186 1.00 32.64 879 SER A O 1
ATOM 6435 N N . PRO A 1 884 ? 26.249 -42.385 -12.925 1.00 31.06 880 PRO A N 1
ATOM 6436 C CA . PRO A 1 884 ? 26.615 -41.138 -13.618 1.00 32.91 880 PRO A CA 1
ATOM 6437 C C . PRO A 1 884 ? 27.516 -40.140 -12.852 1.00 33.84 880 PRO A C 1
ATOM 6438 O O . PRO A 1 884 ? 27.877 -39.138 -13.404 1.00 37.28 880 PRO A O 1
ATOM 6442 N N . PHE A 1 885 ? 27.782 -40.394 -11.581 1.00 34.49 881 PHE A N 1
ATOM 6443 C CA . PHE A 1 885 ? 28.427 -39.475 -10.691 1.00 35.13 881 PHE A CA 1
ATOM 6444 C C . PHE A 1 885 ? 29.531 -40.156 -9.894 1.00 33.20 881 PHE A C 1
ATOM 6445 O O . PHE A 1 885 ? 29.780 -39.794 -8.766 1.00 37.65 881 PHE A O 1
ATOM 6453 N N . ASN A 1 886 ? 30.163 -41.157 -10.460 1.00 32.93 882 ASN A N 1
ATOM 6454 C CA . ASN A 1 886 ? 31.191 -41.863 -9.772 1.00 33.63 882 ASN A CA 1
ATOM 6455 C C . ASN A 1 886 ? 32.249 -42.185 -10.803 1.00 36.84 882 ASN A C 1
ATOM 6456 O O . ASN A 1 886 ? 32.009 -42.955 -11.746 1.00 31.83 882 ASN A O 1
ATOM 6461 N N . ALA A 1 887 ? 33.406 -41.544 -10.622 1.00 36.44 883 ALA A N 1
ATOM 6462 C CA . ALA A 1 887 ? 34.506 -41.653 -11.560 1.00 35.64 883 ALA A CA 1
ATOM 6463 C C . ALA A 1 887 ? 35.388 -42.844 -11.235 1.00 34.32 883 ALA A C 1
ATOM 6464 O O . ALA A 1 887 ? 36.315 -43.135 -12.000 1.00 32.44 883 ALA A O 1
ATOM 6466 N N . LEU A 1 888 ? 35.090 -43.535 -10.122 1.00 34.54 884 LEU A N 1
ATOM 6467 C CA . LEU A 1 888 ? 35.899 -44.647 -9.602 1.00 32.05 884 LEU A CA 1
ATOM 6468 C C . LEU A 1 888 ? 35.234 -46.009 -9.616 1.00 32.09 884 LEU A C 1
ATOM 6469 O O . LEU A 1 888 ? 33.984 -46.104 -9.663 1.00 33.35 884 LEU A O 1
ATOM 6474 N N . PRO A 1 889 ? 36.045 -47.089 -9.511 1.00 33.48 885 PRO A N 1
ATOM 6475 C CA . PRO A 1 889 ? 35.484 -48.439 -9.329 1.00 34.29 885 PRO A CA 1
ATOM 6476 C C . PRO A 1 889 ? 34.384 -48.472 -8.244 1.00 34.90 885 PRO A C 1
ATOM 6477 O O . PRO A 1 889 ? 34.654 -48.127 -7.064 1.00 34.76 885 PRO A O 1
ATOM 6481 N N . PRO A 1 890 ? 33.135 -48.801 -8.649 1.00 31.90 886 PRO A N 1
ATOM 6482 C CA . PRO A 1 890 ? 32.028 -48.655 -7.745 1.00 29.72 886 PRO A CA 1
ATOM 6483 C C . PRO A 1 890 ? 32.102 -49.525 -6.494 1.00 32.31 886 PRO A C 1
ATOM 6484 O O . PRO A 1 890 ? 31.480 -49.168 -5.508 1.00 33.28 886 PRO A O 1
ATOM 6488 N N . VAL A 1 891 ? 32.891 -50.596 -6.525 1.00 35.28 887 VAL A N 1
ATOM 6489 C CA . VAL A 1 891 ? 33.171 -51.379 -5.326 1.00 37.23 887 VAL A CA 1
ATOM 6490 C C . VAL A 1 891 ? 33.721 -50.639 -4.125 1.00 40.87 887 VAL A C 1
ATOM 6491 O O . VAL A 1 891 ? 33.520 -51.099 -2.965 1.00 36.45 887 VAL A O 1
ATOM 6495 N N . TYR A 1 892 ? 34.405 -49.517 -4.359 1.00 37.48 888 TYR A N 1
ATOM 6496 C CA . TYR A 1 892 ? 34.903 -48.760 -3.217 1.00 35.93 888 TYR A CA 1
ATOM 6497 C C . TYR A 1 892 ? 33.680 -48.235 -2.490 1.00 36.83 888 TYR A C 1
ATOM 6498 O O . TYR A 1 892 ? 33.557 -48.388 -1.266 1.00 41.10 888 TYR A O 1
ATOM 6507 N N . ASP A 1 893 ? 32.730 -47.693 -3.243 1.00 35.40 889 ASP A N 1
ATOM 6508 C CA . ASP A 1 893 ? 31.463 -47.239 -2.656 1.00 34.60 889 ASP A CA 1
ATOM 6509 C C . ASP A 1 893 ? 30.706 -48.344 -1.963 1.00 34.03 889 ASP A C 1
ATOM 6510 O O . ASP A 1 893 ? 30.091 -48.126 -0.908 1.00 34.85 889 ASP A O 1
ATOM 6515 N N . LEU A 1 894 ? 30.747 -49.530 -2.552 1.00 33.30 890 LEU A N 1
ATOM 6516 C CA . LEU A 1 894 ? 29.957 -50.631 -2.053 1.00 32.23 890 LEU A CA 1
ATOM 6517 C C . LEU A 1 894 ? 30.548 -51.191 -0.781 1.00 31.05 890 LEU A C 1
ATOM 6518 O O . LEU A 1 894 ? 29.808 -51.453 0.164 1.00 29.46 890 LEU A O 1
ATOM 6523 N N . ASN A 1 895 ? 31.866 -51.351 -0.748 1.00 29.18 891 ASN A N 1
ATOM 6524 C CA . ASN A 1 895 ? 32.498 -51.791 0.467 1.00 30.85 891 ASN A CA 1
ATOM 6525 C C . ASN A 1 895 ? 32.148 -50.879 1.640 1.00 32.75 891 ASN A C 1
ATOM 6526 O O . ASN A 1 895 ? 31.771 -51.363 2.711 1.00 32.63 891 ASN A O 1
ATOM 6531 N N . ALA A 1 896 ? 32.223 -49.577 1.433 1.00 34.53 892 ALA A N 1
ATOM 6532 C CA . ALA A 1 896 ? 31.905 -48.638 2.503 1.00 36.13 892 ALA A CA 1
ATOM 6533 C C . ALA A 1 896 ? 30.451 -48.711 2.921 1.00 36.79 892 ALA A C 1
ATOM 6534 O O . ALA A 1 896 ? 30.117 -48.734 4.114 1.00 44.95 892 ALA A O 1
ATOM 6536 N N . ALA A 1 897 ? 29.570 -48.689 1.942 1.00 34.42 893 ALA A N 1
ATOM 6537 C CA . ALA A 1 897 ? 28.130 -48.723 2.222 1.00 32.18 893 ALA A CA 1
ATOM 6538 C C . ALA A 1 897 ? 27.797 -49.927 3.080 1.00 32.53 893 ALA A C 1
ATOM 6539 O O . ALA A 1 897 ? 27.067 -49.802 4.070 1.00 37.45 893 ALA A O 1
ATOM 6541 N N . LEU A 1 898 ? 28.286 -51.094 2.667 1.00 35.56 894 LEU A N 1
ATOM 6542 C CA . LEU A 1 898 ? 28.005 -52.351 3.353 1.00 39.08 894 LEU A CA 1
ATOM 6543 C C . LEU A 1 898 ? 28.362 -52.221 4.835 1.00 39.55 894 LEU A C 1
ATOM 6544 O O . LEU A 1 898 ? 27.508 -52.413 5.708 1.00 35.03 894 LEU A O 1
ATOM 6549 N N . LEU A 1 899 ? 29.604 -51.802 5.098 1.00 36.89 895 LEU A N 1
ATOM 6550 C CA . LEU A 1 899 ? 30.058 -51.622 6.449 1.00 34.16 895 LEU A CA 1
ATOM 6551 C C . LEU A 1 899 ? 29.144 -50.675 7.197 1.00 36.16 895 LEU A C 1
ATOM 6552 O O . LEU A 1 899 ? 28.882 -50.870 8.386 1.00 46.70 895 LEU A O 1
ATOM 6557 N N . SER A 1 900 ? 28.620 -49.678 6.523 1.00 33.16 896 SER A N 1
ATOM 6558 C CA . SER A 1 900 ? 27.773 -48.732 7.216 1.00 35.34 896 SER A CA 1
ATOM 6559 C C . SER A 1 900 ? 26.493 -49.409 7.763 1.00 36.86 896 SER A C 1
ATOM 6560 O O . SER A 1 900 ? 26.068 -49.116 8.891 1.00 35.68 896 SER A O 1
ATOM 6563 N N . TYR A 1 901 ? 25.894 -50.305 6.976 1.00 37.08 897 TYR A N 1
ATOM 6564 C CA . TYR A 1 901 ? 24.674 -50.979 7.406 1.00 37.50 897 TYR A CA 1
ATOM 6565 C C . TYR A 1 901 ? 25.000 -52.018 8.489 1.00 36.36 897 TYR A C 1
ATOM 6566 O O . TYR A 1 901 ? 24.261 -52.096 9.485 1.00 34.06 897 TYR A O 1
ATOM 6575 N N . ALA A 1 902 ? 26.070 -52.795 8.298 1.00 31.11 898 ALA A N 1
ATOM 6576 C CA . ALA A 1 902 ? 26.363 -53.882 9.215 1.00 33.17 898 ALA A CA 1
ATOM 6577 C C . ALA A 1 902 ? 26.859 -53.345 10.565 1.00 39.31 898 ALA A C 1
ATOM 6578 O O . ALA A 1 902 ? 26.359 -53.756 11.601 1.00 33.83 898 ALA A O 1
ATOM 6580 N N . LEU A 1 903 ? 27.809 -52.398 10.528 1.00 37.41 899 LEU A N 1
ATOM 6581 C CA . LEU A 1 903 ? 28.370 -51.803 11.741 1.00 35.23 899 LEU A CA 1
ATOM 6582 C C . LEU A 1 903 ? 27.381 -50.920 12.454 1.00 38.41 899 LEU A C 1
ATOM 6583 O O . LEU A 1 903 ? 27.445 -50.784 13.679 1.00 45.97 899 LEU A O 1
ATOM 6588 N N . GLY A 1 904 ? 26.452 -50.345 11.708 1.00 36.04 900 GLY A N 1
ATOM 6589 C CA . GLY A 1 904 ? 25.405 -49.495 12.280 1.00 33.66 900 GLY A CA 1
ATOM 6590 C C . GLY A 1 904 ? 24.147 -50.225 12.698 1.00 35.72 900 GLY A C 1
ATOM 6591 O O . GLY A 1 904 ? 23.261 -49.639 13.303 1.00 35.54 900 GLY A O 1
ATOM 6592 N N . GLY A 1 905 ? 24.057 -51.514 12.388 1.00 41.16 901 GLY A N 1
ATOM 6593 C CA . GLY A 1 905 ? 22.863 -52.304 12.736 1.00 40.25 901 GLY A CA 1
ATOM 6594 C C . GLY A 1 905 ? 21.599 -51.724 12.137 1.00 39.06 901 GLY A C 1
ATOM 6595 O O . GLY A 1 905 ? 20.624 -51.585 12.820 1.00 41.96 901 GLY A O 1
ATOM 6596 N N . TYR A 1 906 ? 21.653 -51.337 10.855 1.00 41.71 902 TYR A N 1
ATOM 6597 C CA . TYR A 1 906 ? 20.553 -50.637 10.178 1.00 35.78 902 TYR A CA 1
ATOM 6598 C C . TYR A 1 906 ? 19.751 -51.635 9.302 1.00 34.81 902 TYR A C 1
ATOM 6599 O O . TYR A 1 906 ? 20.285 -52.303 8.442 1.00 38.34 902 TYR A O 1
ATOM 6608 N N . ASP A 1 907 ? 18.472 -51.746 9.619 1.00 31.56 903 ASP A N 1
ATOM 6609 C CA . ASP A 1 907 ? 17.544 -52.510 8.893 1.00 33.56 903 ASP A CA 1
ATOM 6610 C C . ASP A 1 907 ? 17.302 -51.819 7.576 1.00 34.21 903 ASP A C 1
ATOM 6611 O O . ASP A 1 907 ? 16.938 -50.646 7.558 1.00 41.86 903 ASP A O 1
ATOM 6616 N N . GLY A 1 908 ? 17.465 -52.547 6.482 1.00 35.10 904 GLY A N 1
ATOM 6617 C CA . GLY A 1 908 ? 17.145 -52.030 5.163 1.00 34.98 904 GLY A CA 1
ATOM 6618 C C . GLY A 1 908 ? 15.680 -52.152 4.807 1.00 35.05 904 GLY A C 1
ATOM 6619 O O . GLY A 1 908 ? 15.233 -53.242 4.434 1.00 37.03 904 GLY A O 1
ATOM 6620 N N . TRP A 1 909 ? 14.948 -51.025 4.808 1.00 37.41 905 TRP A N 1
ATOM 6621 C CA . TRP A 1 909 ? 13.566 -50.965 4.293 1.00 31.83 905 TRP A CA 1
ATOM 6622 C C . TRP A 1 909 ? 13.480 -50.418 2.857 1.00 35.02 905 TRP A C 1
ATOM 6623 O O . TRP A 1 909 ? 14.324 -49.614 2.392 1.00 35.98 905 TRP A O 1
ATOM 6634 N N . LEU A 1 910 ? 12.465 -50.886 2.139 1.00 36.30 906 LEU A N 1
ATOM 6635 C CA . LEU A 1 910 ? 12.187 -50.498 0.749 1.00 33.23 906 LEU A CA 1
ATOM 6636 C C . LEU A 1 910 ? 10.739 -50.165 0.619 1.00 32.38 906 LEU A C 1
ATOM 6637 O O . LEU A 1 910 ? 9.915 -51.082 0.760 1.00 29.69 906 LEU A O 1
ATOM 6642 N N . SER A 1 911 ? 10.416 -48.890 0.330 1.00 28.23 907 SER A N 1
ATOM 6643 C CA . SER A 1 911 ? 9.058 -48.518 0.029 1.00 29.59 907 SER A CA 1
ATOM 6644 C C . SER A 1 911 ? 8.768 -48.529 -1.474 1.00 33.13 907 SER A C 1
ATOM 6645 O O . SER A 1 911 ? 9.674 -48.389 -2.307 1.00 33.48 907 SER A O 1
ATOM 6648 N N . SER A 1 912 ? 7.479 -48.630 -1.786 1.00 34.78 908 SER A N 1
ATOM 6649 C CA . SER A 1 912 ? 7.016 -48.807 -3.113 1.00 35.67 908 SER A CA 1
ATOM 6650 C C . SER A 1 912 ? 6.447 -47.522 -3.666 1.00 36.57 908 SER A C 1
ATOM 6651 O O . SER A 1 912 ? 5.564 -46.890 -3.064 1.00 31.14 908 SER A O 1
ATOM 6654 N N . ALA A 1 913 ? 6.952 -47.148 -4.848 1.00 36.57 909 ALA A N 1
ATOM 6655 C CA . ALA A 1 913 ? 6.413 -46.038 -5.614 1.00 39.10 909 ALA A CA 1
ATOM 6656 C C . ALA A 1 913 ? 6.012 -46.494 -7.048 1.00 38.77 909 ALA A C 1
ATOM 6657 O O . ALA A 1 913 ? 6.513 -47.511 -7.572 1.00 29.33 909 ALA A O 1
ATOM 6659 N N . GLY A 1 914 ? 5.106 -45.713 -7.654 1.00 36.11 910 GLY A N 1
ATOM 6660 C CA . GLY A 1 914 ? 4.532 -46.000 -8.966 1.00 33.04 910 GLY A CA 1
ATOM 6661 C C . GLY A 1 914 ? 3.309 -46.898 -8.909 1.00 31.87 910 GLY A C 1
ATOM 6662 O O . GLY A 1 914 ? 2.131 -46.429 -8.864 1.00 26.80 910 GLY A O 1
ATOM 6663 N N . TYR A 1 915 ? 3.619 -48.190 -8.916 1.00 31.44 911 TYR A N 1
ATOM 6664 C CA . TYR A 1 915 ? 2.649 -49.262 -8.884 1.00 34.24 911 TYR A CA 1
ATOM 6665 C C . TYR A 1 915 ? 2.979 -50.310 -7.801 1.00 31.95 911 TYR A C 1
ATOM 6666 O O . TYR A 1 915 ? 4.149 -50.581 -7.480 1.00 33.41 911 TYR A O 1
ATOM 6675 N N . ILE A 1 916 ? 1.927 -50.876 -7.238 1.00 31.15 912 ILE A N 1
ATOM 6676 C CA . ILE A 1 916 ? 2.014 -52.111 -6.512 1.00 31.71 912 ILE A CA 1
ATOM 6677 C C . ILE A 1 916 ? 1.325 -53.137 -7.348 1.00 31.08 912 ILE A C 1
ATOM 6678 O O . ILE A 1 916 ? 0.126 -53.060 -7.569 1.00 27.61 912 ILE A O 1
ATOM 6683 N N . GLY A 1 917 ? 2.075 -54.144 -7.797 1.00 36.05 913 GLY A N 1
ATOM 6684 C CA . GLY A 1 917 ? 1.539 -55.115 -8.769 1.00 35.32 913 GLY A CA 1
ATOM 6685 C C . GLY A 1 917 ? 1.154 -54.433 -10.080 1.00 36.22 913 GLY A C 1
ATOM 6686 O O . GLY A 1 917 ? 1.304 -53.249 -10.218 1.00 36.29 913 GLY A O 1
ATOM 6687 N N . PRO A 1 918 ? 0.638 -55.197 -11.045 1.00 41.01 914 PRO A N 1
ATOM 6688 C CA . PRO A 1 918 ? 0.341 -54.613 -12.343 1.00 41.28 914 PRO A CA 1
ATOM 6689 C C . PRO A 1 918 ? -0.823 -53.658 -12.409 1.00 40.34 914 PRO A C 1
ATOM 6690 O O . PRO A 1 918 ? -0.912 -52.949 -13.370 1.00 38.28 914 PRO A O 1
ATOM 6694 N N . LYS A 1 919 ? -1.719 -53.662 -11.433 1.00 41.59 915 LYS A N 1
ATOM 6695 C CA . LYS A 1 919 ? -2.992 -53.009 -11.609 1.00 44.33 915 LYS A CA 1
ATOM 6696 C C . LYS A 1 919 ? -3.227 -51.816 -10.737 1.00 41.78 915 LYS A C 1
ATOM 6697 O O . LYS A 1 919 ? -4.150 -51.059 -11.013 1.00 44.59 915 LYS A O 1
ATOM 6703 N N . VAL A 1 920 ? -2.479 -51.682 -9.654 1.00 43.47 916 VAL A N 1
ATOM 6704 C CA . VAL A 1 920 ? -2.779 -50.664 -8.625 1.00 38.91 916 VAL A CA 1
ATOM 6705 C C . VAL A 1 920 ? -1.738 -49.596 -8.683 1.00 36.98 916 VAL A C 1
ATOM 6706 O O . VAL A 1 920 ? -0.601 -49.823 -8.309 1.00 38.96 916 VAL A O 1
ATOM 6710 N N . LYS A 1 921 ? -2.135 -48.432 -9.162 1.00 38.42 917 LYS A N 1
ATOM 6711 C CA . LYS A 1 921 ? -1.272 -47.264 -9.193 1.00 41.97 917 LYS A CA 1
ATOM 6712 C C . LYS A 1 921 ? -1.192 -46.705 -7.753 1.00 38.31 917 LYS A C 1
ATOM 6713 O O . LYS A 1 921 ? -2.227 -46.623 -7.090 1.00 40.79 917 LYS A O 1
ATOM 6719 N N . VAL A 1 922 ? 0.009 -46.363 -7.266 1.00 35.06 918 VAL A N 1
ATOM 6720 C CA . VAL A 1 922 ? 0.184 -45.676 -5.951 1.00 36.05 918 VAL A CA 1
ATOM 6721 C C . VAL A 1 922 ? 0.811 -44.303 -6.009 1.00 37.97 918 VAL A C 1
ATOM 6722 O O . VAL A 1 922 ? 0.718 -43.551 -5.057 1.00 44.97 918 VAL A O 1
ATOM 6726 N N . ALA A 1 923 ? 1.418 -43.943 -7.124 1.00 38.38 919 ALA A N 1
ATOM 6727 C CA . ALA A 1 923 ? 2.179 -42.685 -7.229 1.00 33.65 919 ALA A CA 1
ATOM 6728 C C . ALA A 1 923 ? 3.141 -42.607 -6.060 1.00 33.83 919 ALA A C 1
ATOM 6729 O O . ALA A 1 923 ? 3.900 -43.560 -5.878 1.00 32.25 919 ALA A O 1
ATOM 6731 N N . HIS A 1 924 ? 3.118 -41.529 -5.277 1.00 34.26 920 HIS A N 1
ATOM 6732 C CA . HIS A 1 924 ? 3.922 -41.436 -4.061 1.00 37.70 920 HIS A CA 1
ATOM 6733 C C . HIS A 1 924 ? 3.087 -41.448 -2.777 1.00 37.37 920 HIS A C 1
ATOM 6734 O O . HIS A 1 924 ? 3.546 -40.980 -1.709 1.00 39.23 920 HIS A O 1
ATOM 6741 N N . ASP A 1 925 ? 1.869 -41.946 -2.884 1.00 33.19 921 ASP A N 1
ATOM 6742 C CA . ASP A 1 925 ? 0.959 -41.991 -1.762 1.00 34.14 921 ASP A CA 1
ATOM 6743 C C . ASP A 1 925 ? 1.571 -42.764 -0.543 1.00 36.93 921 ASP A C 1
ATOM 6744 O O . ASP A 1 925 ? 1.276 -42.440 0.596 1.00 37.59 921 ASP A O 1
ATOM 6749 N N . ILE A 1 926 ? 2.427 -43.748 -0.803 1.00 35.72 922 ILE A N 1
ATOM 6750 C CA . ILE A 1 926 ? 3.120 -44.521 0.229 1.00 36.10 922 ILE A CA 1
ATOM 6751 C C . ILE A 1 926 ? 4.476 -43.969 0.594 1.00 34.46 922 ILE A C 1
ATOM 6752 O O . ILE A 1 926 ? 4.851 -43.983 1.765 1.00 40.30 922 ILE A O 1
ATOM 6757 N N . SER A 1 927 ? 5.233 -43.531 -0.389 1.00 33.96 923 SER A N 1
ATOM 6758 C CA . SER A 1 927 ? 6.414 -42.687 -0.123 1.00 35.86 923 SER A CA 1
ATOM 6759 C C . SER A 1 927 ? 6.201 -41.631 1.007 1.00 35.55 923 SER A C 1
ATOM 6760 O O . SER A 1 927 ? 7.002 -41.561 1.921 1.00 30.73 923 SER A O 1
ATOM 6763 N N . LEU A 1 928 ? 5.072 -40.913 0.973 1.00 32.99 924 LEU A N 1
ATOM 6764 C CA . LEU A 1 928 ? 4.760 -39.913 1.985 1.00 41.20 924 LEU A CA 1
ATOM 6765 C C . LEU A 1 928 ? 4.416 -40.427 3.401 1.00 43.47 924 LEU A C 1
ATOM 6766 O O . LEU A 1 928 ? 4.582 -39.704 4.367 1.00 53.89 924 LEU A O 1
ATOM 6771 N N . LEU A 1 929 ? 3.911 -41.638 3.500 1.00 40.57 925 LEU A N 1
ATOM 6772 C CA . LEU A 1 929 ? 3.524 -42.207 4.766 1.00 42.23 925 LEU A CA 1
ATOM 6773 C C . LEU A 1 929 ? 4.699 -42.778 5.546 1.00 45.14 925 LEU A C 1
ATOM 6774 O O . LEU A 1 929 ? 4.603 -42.955 6.761 1.00 41.53 925 LEU A O 1
ATOM 6779 N N . VAL A 1 930 ? 5.774 -43.117 4.844 1.00 43.15 926 VAL A N 1
ATOM 6780 C CA . VAL A 1 930 ? 6.899 -43.737 5.491 1.00 41.10 926 VAL A CA 1
ATOM 6781 C C . VAL A 1 930 ? 7.314 -43.048 6.817 1.00 47.21 926 VAL A C 1
ATOM 6782 O O . VAL A 1 930 ? 7.299 -43.695 7.870 1.00 43.94 926 VAL A O 1
ATOM 6786 N N . PRO A 1 931 ? 7.678 -41.747 6.769 1.00 42.50 927 PRO A N 1
ATOM 6787 C CA . PRO A 1 931 ? 8.181 -41.112 7.964 1.00 43.85 927 PRO A CA 1
ATOM 6788 C C . PRO A 1 931 ? 7.129 -40.969 9.073 1.00 40.67 927 PRO A C 1
ATOM 6789 O O . PRO A 1 931 ? 7.489 -40.929 10.225 1.00 35.42 927 PRO A O 1
ATOM 6793 N N . GLU A 1 932 ? 5.857 -40.939 8.700 1.00 41.09 928 GLU A N 1
ATOM 6794 C CA . GLU A 1 932 ? 4.777 -40.797 9.632 1.00 42.32 928 GLU A CA 1
ATOM 6795 C C . GLU A 1 932 ? 4.578 -42.069 10.445 1.00 44.37 928 GLU A C 1
ATOM 6796 O O . GLU A 1 932 ? 4.243 -41.975 11.617 1.00 49.90 928 GLU A O 1
ATOM 6802 N N . ILE A 1 933 ? 4.781 -43.219 9.813 1.00 41.65 929 ILE A N 1
ATOM 6803 C CA . ILE A 1 933 ? 4.581 -44.519 10.427 1.00 44.55 929 ILE A CA 1
ATOM 6804 C C . ILE A 1 933 ? 5.763 -44.852 11.344 1.00 40.76 929 ILE A C 1
ATOM 6805 O O . ILE A 1 933 ? 5.554 -45.182 12.518 1.00 36.37 929 ILE A O 1
ATOM 6810 N N . PHE A 1 934 ? 6.988 -44.712 10.838 1.00 36.24 930 PHE A N 1
ATOM 6811 C CA . PHE A 1 934 ? 8.166 -45.072 11.592 1.00 35.71 930 PHE A CA 1
ATOM 6812 C C . PHE A 1 934 ? 8.397 -44.140 12.761 1.00 38.98 930 PHE A C 1
ATOM 6813 O O . PHE A 1 934 ? 8.923 -44.574 13.788 1.00 40.04 930 PHE A O 1
ATOM 6821 N N . SER A 1 935 ? 8.023 -42.870 12.604 1.00 34.74 931 SER A N 1
ATOM 6822 C CA . SER A 1 935 ? 8.208 -41.898 13.663 1.00 33.95 931 SER A CA 1
ATOM 6823 C C . SER A 1 935 ? 7.177 -42.040 14.809 1.00 38.55 931 SER A C 1
ATOM 6824 O O . SER A 1 935 ? 7.342 -41.422 15.871 1.00 37.29 931 SER A O 1
ATOM 6827 N N . ARG A 1 936 ? 6.125 -42.825 14.572 1.00 37.87 932 ARG A N 1
ATOM 6828 C CA . ARG A 1 936 ? 5.143 -43.152 15.578 1.00 34.94 932 ARG A CA 1
ATOM 6829 C C . ARG A 1 936 ? 5.254 -44.600 16.066 1.00 35.61 932 ARG A C 1
ATOM 6830 O O . ARG A 1 936 ? 4.320 -45.118 16.642 1.00 33.18 932 ARG A O 1
ATOM 6846 N N . THR A 1 938 ? 8.229 -47.042 18.266 1.00 35.38 934 THR A N 1
ATOM 6847 C CA . THR A 1 938 ? 9.422 -46.987 19.111 1.00 35.15 934 THR A CA 1
ATOM 6848 C C . THR A 1 938 ? 10.483 -47.742 18.353 1.00 33.59 934 THR A C 1
ATOM 6849 O O . THR A 1 938 ? 10.140 -48.588 17.548 1.00 40.11 934 THR A O 1
ATOM 6853 N N . PRO A 1 939 ? 11.753 -47.461 18.608 1.00 32.79 935 PRO A N 1
ATOM 6854 C CA . PRO A 1 939 ? 12.800 -48.290 18.025 1.00 35.48 935 PRO A CA 1
ATOM 6855 C C . PRO A 1 939 ? 12.642 -49.813 18.274 1.00 44.53 935 PRO A C 1
ATOM 6856 O O . PRO A 1 939 ? 12.958 -50.619 17.389 1.00 48.97 935 PRO A O 1
ATOM 6860 N N . GLN A 1 940 ? 12.172 -50.209 19.458 1.00 50.24 936 GLN A N 1
ATOM 6861 C CA . GLN A 1 940 ? 12.017 -51.630 19.781 1.00 50.61 936 GLN A CA 1
ATOM 6862 C C . GLN A 1 940 ? 10.952 -52.243 18.864 1.00 46.81 936 GLN A C 1
ATOM 6863 O O . GLN A 1 940 ? 11.170 -53.294 18.273 1.00 41.46 936 GLN A O 1
ATOM 6869 N N . GLU A 1 941 ? 9.816 -51.556 18.767 1.00 38.77 937 GLU A N 1
ATOM 6870 C CA . GLU A 1 941 ? 8.721 -51.928 17.890 1.00 42.63 937 GLU A CA 1
ATOM 6871 C C . GLU A 1 941 ? 9.040 -52.066 16.389 1.00 45.34 937 GLU A C 1
ATOM 6872 O O . GLU A 1 941 ? 8.506 -52.968 15.726 1.00 40.31 937 GLU A O 1
ATOM 6878 N N . ARG A 1 942 ? 9.858 -51.155 15.850 1.00 43.64 938 ARG A N 1
ATOM 6879 C CA . ARG A 1 942 ? 10.167 -51.176 14.418 1.00 42.61 938 ARG A CA 1
ATOM 6880 C C . ARG A 1 942 ? 11.426 -51.968 14.051 1.00 43.21 938 ARG A C 1
ATOM 6881 O O . ARG A 1 942 ? 11.782 -52.012 12.876 1.00 42.14 938 ARG A O 1
ATOM 6889 N N . ASP A 1 943 ? 12.107 -52.557 15.033 1.00 37.58 939 ASP A N 1
ATOM 6890 C CA . ASP A 1 943 ? 13.257 -53.432 14.749 1.00 39.91 939 ASP A CA 1
ATOM 6891 C C . ASP A 1 943 ? 12.774 -54.618 13.894 1.00 46.04 939 ASP A C 1
ATOM 6892 O O . ASP A 1 943 ? 11.733 -55.212 14.201 1.00 42.24 939 ASP A O 1
ATOM 6897 N N . ALA A 1 944 ? 13.506 -54.958 12.835 1.00 44.57 940 ALA A N 1
ATOM 6898 C CA . ALA A 1 944 ? 13.029 -55.992 11.935 1.00 46.33 940 ALA A CA 1
ATOM 6899 C C . ALA A 1 944 ? 12.862 -57.338 12.649 1.00 45.52 940 ALA A C 1
ATOM 6900 O O . ALA A 1 944 ? 11.803 -57.973 12.509 1.00 45.78 940 ALA A O 1
ATOM 6902 N N . ARG A 1 945 ? 13.852 -57.744 13.449 1.00 46.49 941 ARG A N 1
ATOM 6903 C CA . ARG A 1 945 ? 13.746 -58.988 14.271 1.00 48.95 941 ARG A CA 1
ATOM 6904 C C . ARG A 1 945 ? 12.474 -59.055 15.112 1.00 44.20 941 ARG A C 1
ATOM 6905 O O . ARG A 1 945 ? 11.780 -60.058 15.107 1.00 44.90 941 ARG A O 1
ATOM 6913 N N . ALA A 1 946 ? 12.121 -57.960 15.758 1.00 42.59 942 ALA A N 1
ATOM 6914 C CA . ALA A 1 946 ? 10.920 -57.931 16.579 1.00 38.71 942 ALA A CA 1
ATOM 6915 C C . ALA A 1 946 ? 9.652 -58.106 15.780 1.00 44.37 942 ALA A C 1
ATOM 6916 O O . ALA A 1 946 ? 8.690 -58.808 16.228 1.00 48.67 942 ALA A O 1
ATOM 6918 N N . LEU A 1 947 ? 9.624 -57.468 14.614 1.00 45.13 943 LEU A N 1
ATOM 6919 C CA . LEU A 1 947 ? 8.443 -57.543 13.736 1.00 42.69 943 LEU A CA 1
ATOM 6920 C C . LEU A 1 947 ? 8.258 -58.980 13.139 1.00 39.24 943 LEU A C 1
ATOM 6921 O O . LEU A 1 947 ? 7.133 -59.486 13.006 1.00 35.22 943 LEU A O 1
ATOM 6926 N N . ILE A 1 948 ? 9.360 -59.620 12.800 1.00 40.24 944 ILE A N 1
ATOM 6927 C CA . ILE A 1 948 ? 9.321 -61.013 12.337 1.00 43.93 944 ILE A CA 1
ATOM 6928 C C . ILE A 1 948 ? 8.874 -61.929 13.467 1.00 44.16 944 ILE A C 1
ATOM 6929 O O . ILE A 1 948 ? 7.972 -62.710 13.259 1.00 46.78 944 ILE A O 1
ATOM 6934 N N . GLU A 1 949 ? 9.418 -61.766 14.678 1.00 49.88 945 GLU A N 1
ATOM 6935 C CA . GLU A 1 949 ? 8.950 -62.575 15.833 1.00 49.79 945 GLU A CA 1
ATOM 6936 C C . GLU A 1 949 ? 7.497 -62.411 16.164 1.00 41.45 945 GLU A C 1
ATOM 6937 O O . GLU A 1 949 ? 6.862 -63.385 16.517 1.00 44.73 945 GLU A O 1
ATOM 6943 N N . ALA A 1 950 ? 6.944 -61.221 15.992 1.00 37.45 946 ALA A N 1
ATOM 6944 C CA . ALA A 1 950 ? 5.500 -61.011 16.195 1.00 32.87 946 ALA A CA 1
ATOM 6945 C C . ALA A 1 950 ? 4.615 -61.386 15.008 1.00 35.71 946 ALA A C 1
ATOM 6946 O O . ALA A 1 950 ? 3.364 -61.337 15.105 1.00 39.34 946 ALA A O 1
ATOM 6948 N N . GLY A 1 951 ? 5.203 -61.744 13.878 1.00 35.96 947 GLY A N 1
ATOM 6949 C CA . GLY A 1 951 ? 4.377 -62.116 12.708 1.00 38.56 947 GLY A CA 1
ATOM 6950 C C . GLY A 1 951 ? 3.928 -60.929 11.891 1.00 39.77 947 GLY A C 1
ATOM 6951 O O . GLY A 1 951 ? 2.965 -61.035 11.173 1.00 43.11 947 GLY A O 1
ATOM 6952 N N . TYR A 1 952 ? 4.589 -59.771 12.038 1.00 42.86 948 TYR A N 1
ATOM 6953 C CA . TYR A 1 952 ? 4.183 -58.547 11.321 1.00 42.19 948 TYR A CA 1
ATOM 6954 C C . TYR A 1 952 ? 4.895 -58.413 9.969 1.00 38.37 948 TYR A C 1
ATOM 6955 O O . TYR A 1 952 ? 4.408 -57.682 9.127 1.00 34.61 948 TYR A O 1
ATOM 6964 N N . LEU A 1 953 ? 6.004 -59.132 9.768 1.00 36.38 949 LEU A N 1
ATOM 6965 C CA . LEU A 1 953 ? 6.640 -59.296 8.452 1.00 37.79 949 LEU A CA 1
ATOM 6966 C C . LEU A 1 953 ? 6.622 -60.743 7.974 1.00 37.25 949 LEU A C 1
ATOM 6967 O O . LEU A 1 953 ? 6.841 -61.645 8.745 1.00 42.60 949 LEU A O 1
ATOM 6972 N N . GLU A 1 954 ? 6.379 -60.978 6.704 1.00 41.45 950 GLU A N 1
ATOM 6973 C CA . GLU A 1 954 ? 6.337 -62.361 6.194 1.00 41.81 950 GLU A CA 1
ATOM 6974 C C . GLU A 1 954 ? 7.411 -62.579 5.140 1.00 39.67 950 GLU A C 1
ATOM 6975 O O . GLU A 1 954 ? 7.538 -61.793 4.210 1.00 45.68 950 GLU A O 1
ATOM 6981 N N . ARG A 1 955 ? 8.206 -63.630 5.302 1.00 42.49 951 ARG A N 1
ATOM 6982 C CA . ARG A 1 955 ? 9.290 -63.974 4.364 1.00 43.80 951 ARG A CA 1
ATOM 6983 C C . ARG A 1 955 ? 8.748 -64.472 2.996 1.00 41.27 951 ARG A C 1
ATOM 6984 O O . ARG A 1 955 ? 7.716 -65.093 2.936 1.00 37.83 951 ARG A O 1
ATOM 6992 N N . LEU A 1 956 ? 9.476 -64.212 1.919 1.00 42.76 952 LEU A N 1
ATOM 6993 C CA . LEU A 1 956 ? 9.120 -64.670 0.564 1.00 36.29 952 LEU A CA 1
ATOM 6994 C C . LEU A 1 956 ? 10.054 -65.719 0.206 1.00 33.20 952 LEU A C 1
ATOM 6995 O O . LEU A 1 956 ? 11.225 -65.640 0.493 1.00 32.52 952 LEU A O 1
ATOM 7000 N N . GLU A 1 957 ? 9.538 -66.721 -0.469 1.00 36.39 953 GLU A N 1
ATOM 7001 C CA . GLU A 1 957 ? 10.287 -67.910 -0.702 1.00 32.63 953 GLU A CA 1
ATOM 7002 C C . GLU A 1 957 ? 10.227 -68.329 -2.167 1.00 34.83 953 GLU A C 1
ATOM 7003 O O . GLU A 1 957 ? 9.326 -67.924 -2.927 1.00 36.32 953 GLU A O 1
ATOM 7009 N N . ASP A 1 958 ? 11.218 -69.111 -2.594 1.00 35.58 954 ASP A N 1
ATOM 7010 C CA . ASP A 1 958 ? 11.260 -69.596 -3.991 1.00 34.45 954 ASP A CA 1
ATOM 7011 C C . ASP A 1 958 ? 10.077 -70.543 -4.304 1.00 35.16 954 ASP A C 1
ATOM 7012 O O . ASP A 1 958 ? 9.499 -71.159 -3.425 1.00 29.58 954 ASP A O 1
ATOM 7017 N N . PHE A 1 959 ? 9.684 -70.553 -5.570 1.00 38.05 955 PHE A N 1
ATOM 7018 C CA . PHE A 1 959 ? 8.644 -71.391 -6.064 1.00 34.16 955 PHE A CA 1
ATOM 7019 C C . PHE A 1 959 ? 8.890 -71.663 -7.542 1.00 34.70 955 PHE A C 1
ATOM 7020 O O . PHE A 1 959 ? 9.772 -71.065 -8.132 1.00 32.42 955 PHE A O 1
ATOM 7028 N N . ASP A 1 960 ? 8.131 -72.600 -8.105 1.00 34.18 956 ASP A N 1
ATOM 7029 C CA . ASP A 1 960 ? 8.261 -73.007 -9.498 1.00 32.70 956 ASP A CA 1
ATOM 7030 C C . ASP A 1 960 ? 7.133 -72.407 -10.303 1.00 32.33 956 ASP A C 1
ATOM 7031 O O . ASP A 1 960 ? 6.006 -72.327 -9.854 1.00 34.48 956 ASP A O 1
ATOM 7036 N N . HIS A 1 961 ? 7.450 -71.993 -11.517 1.00 33.31 957 HIS A N 1
ATOM 7037 C CA . HIS A 1 961 ? 6.449 -71.484 -12.411 1.00 36.83 957 HIS A CA 1
ATOM 7038 C C . HIS A 1 961 ? 6.847 -71.898 -13.834 1.00 40.27 957 HIS A C 1
ATOM 7039 O O . HIS A 1 961 ? 8.000 -71.745 -14.247 1.00 43.39 957 HIS A O 1
ATOM 7046 N N . GLU A 1 962 ? 5.901 -72.533 -14.531 1.00 42.90 958 GLU A N 1
ATOM 7047 C CA . GLU A 1 962 ? 6.138 -73.208 -15.810 1.00 42.56 958 GLU A CA 1
ATOM 7048 C C . GLU A 1 962 ? 7.417 -74.028 -15.810 1.00 41.55 958 GLU A C 1
ATOM 7049 O O . GLU A 1 962 ? 8.158 -74.024 -16.769 1.00 40.18 958 GLU A O 1
ATOM 7055 N N . GLY A 1 963 ? 7.677 -74.707 -14.695 1.00 43.59 959 GLY A N 1
ATOM 7056 C CA . GLY A 1 963 ? 8.867 -75.521 -14.530 1.00 45.97 959 GLY A CA 1
ATOM 7057 C C . GLY A 1 963 ? 10.189 -74.798 -14.280 1.00 48.15 959 GLY A C 1
ATOM 7058 O O . GLY A 1 963 ? 11.224 -75.475 -14.131 1.00 47.30 959 GLY A O 1
ATOM 7059 N N . ARG A 1 964 ? 10.190 -73.460 -14.243 1.00 42.21 960 ARG A N 1
ATOM 7060 C CA . ARG A 1 964 ? 11.410 -72.678 -13.949 1.00 40.83 960 ARG A CA 1
ATOM 7061 C C . ARG A 1 964 ? 11.387 -72.276 -12.487 1.00 37.80 960 ARG A C 1
ATOM 7062 O O . ARG A 1 964 ? 10.333 -71.893 -11.950 1.00 38.15 960 ARG A O 1
ATOM 7070 N N . ARG A 1 965 ? 12.519 -72.349 -11.835 1.00 35.52 961 ARG A N 1
ATOM 7071 C CA . ARG A 1 965 ? 12.634 -71.817 -10.458 1.00 41.18 961 ARG A CA 1
ATOM 7072 C C . ARG A 1 965 ? 12.535 -70.288 -10.412 1.00 38.06 961 ARG A C 1
ATOM 7073 O O . ARG A 1 965 ? 13.288 -69.619 -11.074 1.00 38.36 961 ARG A O 1
ATOM 7081 N N . ILE A 1 966 ? 11.567 -69.747 -9.679 1.00 39.04 962 ILE A N 1
ATOM 7082 C CA . ILE A 1 966 ? 11.416 -68.303 -9.497 1.00 35.09 962 ILE A CA 1
ATOM 7083 C C . ILE A 1 966 ? 12.011 -67.975 -8.114 1.00 36.23 962 ILE A C 1
ATOM 7084 O O . ILE A 1 966 ? 11.549 -68.516 -7.102 1.00 31.07 962 ILE A O 1
ATOM 7089 N N . GLU A 1 967 ? 13.016 -67.094 -8.079 1.00 34.04 963 GLU A N 1
ATOM 7090 C CA . GLU A 1 967 ? 13.794 -66.822 -6.893 1.00 34.20 963 GLU A CA 1
ATOM 7091 C C . GLU A 1 967 ? 13.214 -65.656 -6.092 1.00 35.39 963 GLU A C 1
ATOM 7092 O O . GLU A 1 967 ? 13.917 -64.673 -5.768 1.00 37.22 963 GLU A O 1
ATOM 7098 N N . ALA A 1 968 ? 11.922 -65.750 -5.787 1.00 33.21 964 ALA A N 1
ATOM 7099 C CA . ALA A 1 968 ? 11.251 -64.744 -4.980 1.00 33.57 964 ALA A CA 1
ATOM 7100 C C . ALA A 1 968 ? 11.876 -64.514 -3.592 1.00 33.84 964 ALA A C 1
ATOM 7101 O O . ALA A 1 968 ? 11.626 -63.460 -3.001 1.00 32.96 964 ALA A O 1
ATOM 7103 N N . SER A 1 969 ? 12.712 -65.436 -3.087 1.00 32.48 965 SER A N 1
ATOM 7104 C CA . SER A 1 969 ? 13.426 -65.141 -1.846 1.00 37.21 965 SER A CA 1
ATOM 7105 C C . SER A 1 969 ? 14.320 -63.903 -1.876 1.00 39.74 965 SER A C 1
ATOM 7106 O O . SER A 1 969 ? 14.676 -63.382 -0.825 1.00 45.08 965 SER A O 1
ATOM 7109 N N . ARG A 1 970 ? 14.681 -63.442 -3.067 1.00 41.80 966 ARG A N 1
ATOM 7110 C CA . ARG A 1 970 ? 15.445 -62.210 -3.226 1.00 41.06 966 ARG A CA 1
ATOM 7111 C C . ARG A 1 970 ? 14.686 -60.959 -2.829 1.00 34.84 966 ARG A C 1
ATOM 7112 O O . ARG A 1 970 ? 15.313 -59.921 -2.669 1.00 38.75 966 ARG A O 1
ATOM 7120 N N . LEU A 1 971 ? 13.370 -61.045 -2.705 1.00 31.99 967 LEU A N 1
ATOM 7121 C CA . LEU A 1 971 ? 12.543 -59.915 -2.291 1.00 31.05 967 LEU A CA 1
ATOM 7122 C C . LEU A 1 971 ? 12.426 -59.730 -0.787 1.00 29.77 967 LEU A C 1
ATOM 7123 O O . LEU A 1 971 ? 11.669 -58.885 -0.355 1.00 29.83 967 LEU A O 1
ATOM 7128 N N . GLY A 1 972 ? 13.142 -60.518 0.006 1.00 32.27 968 GLY A N 1
ATOM 7129 C CA . GLY A 1 972 ? 13.211 -60.326 1.464 1.00 35.11 968 GLY A CA 1
ATOM 7130 C C . GLY A 1 972 ? 11.951 -60.680 2.180 1.00 37.33 968 GLY A C 1
ATOM 7131 O O . GLY A 1 972 ? 11.371 -61.737 1.936 1.00 40.02 968 GLY A O 1
ATOM 7132 N N . TYR A 1 973 ? 11.514 -59.776 3.045 1.00 40.32 969 TYR A N 1
ATOM 7133 C CA . TYR A 1 973 ? 10.268 -59.932 3.846 1.00 36.60 969 TYR A CA 1
ATOM 7134 C C . TYR A 1 973 ? 9.347 -58.787 3.447 1.00 35.39 969 TYR A C 1
ATOM 7135 O O . TYR A 1 973 ? 9.805 -57.788 2.903 1.00 36.41 969 TYR A O 1
ATOM 7144 N N . ARG A 1 974 ? 8.075 -58.892 3.763 1.00 35.89 970 ARG A N 1
ATOM 7145 C CA . ARG A 1 974 ? 7.162 -57.795 3.509 1.00 39.05 970 ARG A CA 1
ATOM 7146 C C . ARG A 1 974 ? 6.111 -57.698 4.607 1.00 41.15 970 ARG A C 1
ATOM 7147 O O . ARG A 1 974 ? 5.796 -58.689 5.266 1.00 47.95 970 ARG A O 1
ATOM 7163 N N . ASN A 1 976 ? 2.453 -57.430 6.280 1.00 33.93 972 ASN A N 1
ATOM 7164 C CA . ASN A 1 976 ? 1.214 -58.180 6.061 1.00 33.01 972 ASN A CA 1
ATOM 7165 C C . ASN A 1 976 ? 0.064 -57.459 6.749 1.00 37.68 972 ASN A C 1
ATOM 7166 O O . ASN A 1 976 ? 0.240 -56.332 7.272 1.00 38.76 972 ASN A O 1
ATOM 7171 N N . ALA A 1 977 ? -1.113 -58.072 6.736 1.00 33.36 973 ALA A N 1
ATOM 7172 C CA . ALA A 1 977 ? -2.305 -57.460 7.283 1.00 32.41 973 ALA A CA 1
ATOM 7173 C C . ALA A 1 977 ? -2.179 -57.168 8.779 1.00 36.41 973 ALA A C 1
ATOM 7174 O O . ALA A 1 977 ? -2.707 -56.157 9.253 1.00 43.08 973 ALA A O 1
ATOM 7176 N N . ALA A 1 978 ? -1.413 -57.991 9.493 1.00 38.23 974 ALA A N 1
ATOM 7177 C CA . ALA A 1 978 ? -1.207 -57.811 10.933 1.00 35.47 974 ALA A CA 1
ATOM 7178 C C . ALA A 1 978 ? -0.376 -56.560 11.260 1.00 39.07 974 ALA A C 1
ATOM 7179 O O . ALA A 1 978 ? -0.626 -55.908 12.274 1.00 42.42 974 ALA A O 1
ATOM 7181 N N . PHE A 1 979 ? 0.620 -56.239 10.424 1.00 40.06 975 PHE A N 1
ATOM 7182 C CA . PHE A 1 979 ? 1.386 -54.965 10.536 1.00 40.12 975 PHE A CA 1
ATOM 7183 C C . PHE A 1 979 ? 0.449 -53.790 10.371 1.00 40.04 975 PHE A C 1
ATOM 7184 O O . PHE A 1 979 ? 0.463 -52.874 11.160 1.00 43.88 975 PHE A O 1
ATOM 7192 N N . ALA A 1 980 ? -0.419 -53.848 9.378 1.00 39.60 976 ALA A N 1
ATOM 7193 C CA . ALA A 1 980 ? -1.391 -52.799 9.221 1.00 42.90 976 ALA A CA 1
ATOM 7194 C C . ALA A 1 980 ? -2.272 -52.637 10.464 1.00 44.12 976 ALA A C 1
ATOM 7195 O O . ALA A 1 980 ? -2.583 -51.529 10.862 1.00 42.80 976 ALA A O 1
ATOM 7197 N N . THR A 1 981 ? -2.699 -53.731 11.070 1.00 50.23 977 THR A N 1
ATOM 7198 C CA . THR A 1 981 ? -3.611 -53.628 12.206 1.00 49.72 977 THR A CA 1
ATOM 7199 C C . THR A 1 981 ? -2.868 -53.070 13.413 1.00 50.96 977 THR A C 1
ATOM 7200 O O . THR A 1 981 ? -3.376 -52.178 14.109 1.00 48.90 977 THR A O 1
ATOM 7204 N N . ALA A 1 982 ? -1.651 -53.560 13.613 1.00 49.34 978 ALA A N 1
ATOM 7205 C CA . ALA A 1 982 ? -0.856 -53.168 14.760 1.00 48.70 978 ALA A CA 1
ATOM 7206 C C . ALA A 1 982 ? -0.415 -51.714 14.784 1.00 51.27 978 ALA A C 1
ATOM 7207 O O . ALA A 1 982 ? -0.306 -51.155 15.874 1.00 66.72 978 ALA A O 1
ATOM 7209 N N . TYR A 1 983 ? -0.150 -51.111 13.621 1.00 48.28 979 TYR A N 1
ATOM 7210 C CA . TYR A 1 983 ? 0.637 -49.864 13.549 1.00 45.71 979 TYR A CA 1
ATOM 7211 C C . TYR A 1 983 ? 0.070 -48.745 12.676 1.00 43.37 979 TYR A C 1
ATOM 7212 O O . TYR A 1 983 ? 0.207 -47.585 13.024 1.00 43.83 979 TYR A O 1
ATOM 7221 N N . PHE A 1 984 ? -0.547 -49.080 11.552 1.00 46.06 980 PHE A N 1
ATOM 7222 C CA . PHE A 1 984 ? -1.164 -48.075 10.685 1.00 42.53 980 PHE A CA 1
ATOM 7223 C C . PHE A 1 984 ? -2.376 -47.461 11.355 1.00 41.33 980 PHE A C 1
ATOM 7224 O O . PHE A 1 984 ? -2.809 -46.348 11.011 1.00 36.73 980 PHE A O 1
ATOM 7232 N N . GLY A 1 985 ? -2.879 -48.156 12.370 1.00 43.68 981 GLY A N 1
ATOM 7233 C CA . GLY A 1 985 ? -3.883 -47.585 13.301 1.00 43.77 981 GLY A CA 1
ATOM 7234 C C . GLY A 1 985 ? -3.480 -46.323 14.036 1.00 37.36 981 GLY A C 1
ATOM 7235 O O . GLY A 1 985 ? -4.329 -45.620 14.597 1.00 39.57 981 GLY A O 1
ATOM 7236 N N . ARG A 1 986 ? -2.197 -46.008 14.015 1.00 38.27 982 ARG A N 1
ATOM 7237 C CA . ARG A 1 986 ? -1.700 -44.762 14.600 1.00 40.98 982 ARG A CA 1
ATOM 7238 C C . ARG A 1 986 ? -1.783 -43.522 13.695 1.00 40.95 982 ARG A C 1
ATOM 7239 O O . ARG A 1 986 ? -1.619 -42.434 14.197 1.00 44.24 982 ARG A O 1
ATOM 7247 N N . ILE A 1 987 ? -2.052 -43.706 12.400 1.00 39.60 983 ILE A N 1
ATOM 7248 C CA . ILE A 1 987 ? -2.330 -42.644 11.444 1.00 35.01 983 ILE A CA 1
ATOM 7249 C C . ILE A 1 987 ? -3.771 -42.696 11.005 1.00 40.62 983 ILE A C 1
ATOM 7250 O O . ILE A 1 987 ? -4.441 -41.653 10.931 1.00 38.61 983 ILE A O 1
ATOM 7255 N N . PHE A 1 988 ? -4.239 -43.890 10.626 1.00 40.21 984 PHE A N 1
ATOM 7256 C CA . PHE A 1 988 ? -5.564 -44.039 10.065 1.00 41.72 984 PHE A CA 1
ATOM 7257 C C . PHE A 1 988 ? -6.566 -44.602 11.057 1.00 46.53 984 PHE A C 1
ATOM 7258 O O . PHE A 1 988 ? -6.221 -45.299 11.989 1.00 49.08 984 PHE A O 1
ATOM 7266 N N . LEU A 1 989 ? -7.827 -44.352 10.774 1.00 44.11 985 LEU A N 1
ATOM 7267 C CA . LEU A 1 989 ? -8.906 -44.701 11.637 1.00 43.91 985 LEU A CA 1
ATOM 7268 C C . LEU A 1 989 ? -9.386 -46.134 11.401 1.00 47.63 985 LEU A C 1
ATOM 7269 O O . LEU A 1 989 ? -9.820 -46.777 12.332 1.00 58.31 985 LEU A O 1
ATOM 7274 N N . HIS A 1 990 ? -9.314 -46.630 10.163 1.00 45.29 986 HIS A N 1
ATOM 7275 C CA . HIS A 1 990 ? -9.704 -48.018 9.809 1.00 38.88 986 HIS A CA 1
ATOM 7276 C C . HIS A 1 990 ? -8.540 -48.791 9.183 1.00 37.25 986 HIS A C 1
ATOM 7277 O O . HIS A 1 990 ? -8.562 -49.165 8.017 1.00 40.51 986 HIS A O 1
ATOM 7284 N N . PRO A 1 991 ? -7.502 -49.053 9.962 1.00 40.25 987 PRO A N 1
ATOM 7285 C CA . PRO A 1 991 ? -6.276 -49.603 9.398 1.00 40.86 987 PRO A CA 1
ATOM 7286 C C . PRO A 1 991 ? -6.416 -50.893 8.575 1.00 43.78 987 PRO A C 1
ATOM 7287 O O . PRO A 1 991 ? -5.459 -51.304 7.910 1.00 42.46 987 PRO A O 1
ATOM 7291 N N . ASP A 1 992 ? -7.546 -51.583 8.706 1.00 47.60 988 ASP A N 1
ATOM 7292 C CA . ASP A 1 992 ? -7.760 -52.850 8.023 1.00 49.47 988 ASP A CA 1
ATOM 7293 C C . ASP A 1 992 ? -8.244 -52.674 6.564 1.00 45.96 988 ASP A C 1
ATOM 7294 O O . ASP A 1 992 ? -8.109 -53.577 5.783 1.00 47.76 988 ASP A O 1
ATOM 7299 N N . VAL A 1 993 ? -8.790 -51.525 6.219 1.00 39.93 989 VAL A N 1
ATOM 7300 C CA . VAL A 1 993 ? -9.118 -51.219 4.827 1.00 42.52 989 VAL A CA 1
ATOM 7301 C C . VAL A 1 993 ? -8.121 -50.272 4.144 1.00 43.81 989 VAL A C 1
ATOM 7302 O O . VAL A 1 993 ? -8.332 -49.890 3.005 1.00 37.46 989 VAL A O 1
ATOM 7306 N N . VAL A 1 994 ? -7.011 -49.941 4.813 1.00 44.03 990 VAL A N 1
ATOM 7307 C CA . VAL A 1 994 ? -6.003 -49.077 4.226 1.00 42.11 990 VAL A CA 1
ATOM 7308 C C . VAL A 1 994 ? -5.430 -49.686 2.957 1.00 40.49 990 VAL A C 1
ATOM 7309 O O . VAL A 1 994 ? -5.345 -49.014 1.929 1.00 37.46 990 VAL A O 1
ATOM 7313 N N . PHE A 1 995 ? -5.012 -50.941 3.069 1.00 40.59 991 PHE A N 1
ATOM 7314 C CA . PHE A 1 995 ? -4.484 -51.700 1.949 1.00 38.06 991 PHE A CA 1
ATOM 7315 C C . PHE A 1 995 ? -5.412 -52.893 1.708 1.00 39.80 991 PHE A C 1
ATOM 7316 O O . PHE A 1 995 ? -5.706 -53.673 2.640 1.00 40.87 991 PHE A O 1
ATOM 7324 N N . THR A 1 996 ? -5.801 -53.060 0.448 1.00 34.42 992 THR A N 1
ATOM 7325 C CA . THR A 1 996 ? -6.478 -54.243 -0.025 1.00 35.56 992 THR A CA 1
ATOM 7326 C C . THR A 1 996 ? -5.575 -55.430 0.067 1.00 36.73 992 THR A C 1
ATOM 7327 O O . THR A 1 996 ? -4.368 -55.299 0.242 1.00 40.87 992 THR A O 1
ATOM 7331 N N . GLU A 1 997 ? -6.191 -56.595 -0.045 1.00 41.86 993 GLU A N 1
ATOM 7332 C CA . GLU A 1 997 ? -5.485 -57.851 -0.015 1.00 45.05 993 GLU A CA 1
ATOM 7333 C C . GLU A 1 997 ? -4.530 -57.895 -1.197 1.00 42.72 993 GLU A C 1
ATOM 7334 O O . GLU A 1 997 ? -3.388 -58.274 -1.043 1.00 38.45 993 GLU A O 1
ATOM 7340 N N . GLU A 1 998 ? -4.992 -57.447 -2.368 1.00 43.84 994 GLU A N 1
ATOM 7341 C CA . GLU A 1 998 ? -4.151 -57.380 -3.572 1.00 44.40 994 GLU A CA 1
ATOM 7342 C C . GLU A 1 998 ? -2.980 -56.383 -3.475 1.00 46.05 994 GLU A C 1
ATOM 7343 O O . GLU A 1 998 ? -1.937 -56.571 -4.120 1.00 37.42 994 GLU A O 1
ATOM 7357 N N . LEU A 1 1000 ? -1.517 -55.844 -0.444 1.00 33.37 996 LEU A N 1
ATOM 7358 C CA . LEU A 1 1000 ? -0.512 -56.519 0.435 1.00 33.45 996 LEU A CA 1
ATOM 7359 C C . LEU A 1 1000 ? 0.127 -57.739 -0.202 1.00 31.95 996 LEU A C 1
ATOM 7360 O O . LEU A 1 1000 ? 1.255 -58.092 0.103 1.00 35.35 996 LEU A O 1
ATOM 7365 N N . ARG A 1 1001 ? -0.595 -58.396 -1.103 1.00 37.21 997 ARG A N 1
ATOM 7366 C CA . ARG A 1 1001 ? -0.133 -59.613 -1.775 1.00 38.97 997 ARG A CA 1
ATOM 7367 C C . ARG A 1 1001 ? -0.293 -59.424 -3.266 1.00 36.40 997 ARG A C 1
ATOM 7368 O O . ARG A 1 1001 ? -1.280 -59.831 -3.833 1.00 41.55 997 ARG A O 1
ATOM 7376 N N . PRO A 1 1002 ? 0.658 -58.744 -3.900 1.00 30.89 998 PRO A N 1
ATOM 7377 C CA . PRO A 1 1002 ? 0.439 -58.391 -5.277 1.00 36.24 998 PRO A CA 1
ATOM 7378 C C . PRO A 1 1002 ? 0.335 -59.574 -6.235 1.00 41.25 998 PRO A C 1
ATOM 7379 O O . PRO A 1 1002 ? -0.278 -59.407 -7.286 1.00 40.68 998 PRO A O 1
ATOM 7383 N N . GLU A 1 1003 ? 0.877 -60.751 -5.861 1.00 41.89 999 GLU A N 1
ATOM 7384 C CA . GLU A 1 1003 ? 0.703 -62.016 -6.646 1.00 42.18 999 GLU A CA 1
ATOM 7385 C C . GLU A 1 1003 ? -0.714 -62.431 -6.933 1.00 43.11 999 GLU A C 1
ATOM 7386 O O . GLU A 1 1003 ? -0.930 -63.241 -7.825 1.00 42.01 999 GLU A O 1
ATOM 7392 N N . LEU A 1 1004 ? -1.670 -61.932 -6.149 1.00 45.07 1000 LEU A N 1
ATOM 7393 C CA . LEU A 1 1004 ? -3.094 -62.231 -6.375 1.00 43.35 1000 LEU A CA 1
ATOM 7394 C C . LEU A 1 1004 ? -3.640 -61.473 -7.547 1.00 46.14 1000 LEU A C 1
ATOM 7395 O O . LEU A 1 1004 ? -4.679 -61.838 -8.070 1.00 56.19 1000 LEU A O 1
ATOM 7400 N N . GLN A 1 1005 ? -2.987 -60.381 -7.928 1.00 45.04 1001 GLN A N 1
ATOM 7401 C CA . GLN A 1 1005 ? -3.462 -59.578 -9.042 1.00 45.13 1001 GLN A CA 1
ATOM 7402 C C . GLN A 1 1005 ? -3.269 -60.333 -10.341 1.00 44.94 1001 GLN A C 1
ATOM 7403 O O . GLN A 1 1005 ? -4.142 -60.311 -11.215 1.00 40.38 1001 GLN A O 1
ATOM 7409 N N . ASP A 1 1006 ? -2.111 -60.993 -10.438 1.00 46.95 1002 ASP A N 1
ATOM 7410 C CA . ASP A 1 1006 ? -1.749 -61.858 -11.556 1.00 45.00 1002 ASP A CA 1
ATOM 7411 C C . ASP A 1 1006 ? -0.488 -62.653 -11.204 1.00 40.22 1002 ASP A C 1
ATOM 7412 O O . ASP A 1 1006 ? 0.605 -62.116 -11.152 1.00 48.12 1002 ASP A O 1
ATOM 7417 N N . PRO A 1 1007 ? -0.627 -63.947 -10.998 1.00 41.30 1003 PRO A N 1
ATOM 7418 C CA . PRO A 1 1007 ? 0.585 -64.717 -10.598 1.00 39.92 1003 PRO A CA 1
ATOM 7419 C C . PRO A 1 1007 ? 1.615 -64.851 -11.674 1.00 37.18 1003 PRO A C 1
ATOM 7420 O O . PRO A 1 1007 ? 2.794 -65.053 -11.384 1.00 35.86 1003 PRO A O 1
ATOM 7424 N N . ALA A 1 1008 ? 1.190 -64.790 -12.926 1.00 35.81 1004 ALA A N 1
ATOM 7425 C CA . ALA A 1 1008 ? 2.156 -64.910 -14.009 1.00 33.43 1004 ALA A CA 1
ATOM 7426 C C . ALA A 1 1008 ? 3.132 -63.694 -13.947 1.00 33.44 1004 ALA A C 1
ATOM 7427 O O . ALA A 1 1008 ? 4.360 -63.875 -13.930 1.00 27.25 1004 ALA A O 1
ATOM 7429 N N . ILE A 1 1009 ? 2.561 -62.484 -13.875 1.00 32.91 1005 ILE A N 1
ATOM 7430 C CA . ILE A 1 1009 ? 3.333 -61.235 -13.888 1.00 35.32 1005 ILE A CA 1
ATOM 7431 C C . ILE A 1 1009 ? 4.276 -61.189 -12.672 1.00 38.15 1005 ILE A C 1
ATOM 7432 O O . ILE A 1 1009 ? 5.488 -60.875 -12.828 1.00 34.49 1005 ILE A O 1
ATOM 7437 N N . PHE A 1 1010 ? 3.756 -61.555 -11.494 1.00 35.62 1006 PHE A N 1
ATOM 7438 C CA . PHE A 1 1010 ? 4.608 -61.670 -10.287 1.00 37.22 1006 PHE A CA 1
ATOM 7439 C C . PHE A 1 1010 ? 5.843 -62.524 -10.480 1.00 35.49 1006 PHE A C 1
ATOM 7440 O O . PHE A 1 1010 ? 6.945 -62.109 -10.165 1.00 35.18 1006 PHE A O 1
ATOM 7448 N N . ALA A 1 1011 ? 5.654 -63.698 -11.057 1.00 35.88 1007 ALA A N 1
ATOM 7449 C CA . ALA A 1 1011 ? 6.792 -64.523 -11.475 1.00 37.91 1007 ALA A CA 1
ATOM 7450 C C . ALA A 1 1011 ? 7.629 -63.881 -12.578 1.00 38.43 1007 ALA A C 1
ATOM 7451 O O . ALA A 1 1011 ? 8.840 -64.143 -12.648 1.00 40.00 1007 ALA A O 1
ATOM 7453 N N . ASP A 1 1012 ? 7.006 -63.105 -13.475 1.00 37.42 1008 ASP A N 1
ATOM 7454 C CA . ASP A 1 1012 ? 7.785 -62.443 -14.552 1.00 40.97 1008 ASP A CA 1
ATOM 7455 C C . ASP A 1 1012 ? 8.723 -61.377 -13.984 1.00 40.20 1008 ASP A C 1
ATOM 7456 O O . ASP A 1 1012 ? 9.890 -61.312 -14.398 1.00 36.44 1008 ASP A O 1
ATOM 7461 N N . SER A 1 1013 ? 8.213 -60.608 -13.010 1.00 37.17 1009 SER A N 1
ATOM 7462 C CA . SER A 1 1013 ? 8.972 -59.586 -12.273 1.00 32.08 1009 SER A CA 1
ATOM 7463 C C . SER A 1 1013 ? 10.152 -60.153 -11.563 1.00 32.64 1009 SER A C 1
ATOM 7464 O O . SER A 1 1013 ? 11.254 -59.599 -11.629 1.00 35.62 1009 SER A O 1
ATOM 7467 N N . VAL A 1 1014 ? 9.961 -61.261 -10.873 1.00 34.48 1010 VAL A N 1
ATOM 7468 C CA . VAL A 1 1014 ? 11.118 -61.872 -10.205 1.00 33.50 1010 VAL A CA 1
ATOM 7469 C C . VAL A 1 1014 ? 12.150 -62.352 -11.199 1.00 32.68 1010 VAL A C 1
ATOM 7470 O O . VAL A 1 1014 ? 13.336 -62.246 -10.945 1.00 37.35 1010 VAL A O 1
ATOM 7474 N N . GLU A 1 1015 ? 11.732 -62.896 -12.334 1.00 34.33 1011 GLU A N 1
ATOM 7475 C CA . GLU A 1 1015 ? 12.731 -63.299 -13.358 1.00 34.70 1011 GLU A CA 1
ATOM 7476 C C . GLU A 1 1015 ? 13.491 -62.141 -13.950 1.00 30.68 1011 GLU A C 1
ATOM 7477 O O . GLU A 1 1015 ? 14.674 -62.255 -14.236 1.00 30.45 1011 GLU A O 1
ATOM 7483 N N . VAL A 1 1016 ? 12.805 -61.017 -14.119 1.00 29.43 1012 VAL A N 1
ATOM 7484 C CA . VAL A 1 1016 ? 13.438 -59.764 -14.546 1.00 29.03 1012 VAL A CA 1
ATOM 7485 C C . VAL A 1 1016 ? 14.484 -59.292 -13.515 1.00 30.17 1012 VAL A C 1
ATOM 7486 O O . VAL A 1 1016 ? 15.616 -58.977 -13.872 1.00 29.32 1012 VAL A O 1
ATOM 7490 N N . ILE A 1 1017 ? 14.111 -59.304 -12.232 1.00 28.19 1013 ILE A N 1
ATOM 7491 C CA . ILE A 1 1017 ? 15.045 -59.041 -11.149 1.00 25.31 1013 ILE A CA 1
ATOM 7492 C C . ILE A 1 1017 ? 16.278 -59.918 -11.244 1.00 26.00 1013 ILE A C 1
ATOM 7493 O O . ILE A 1 1017 ? 17.396 -59.409 -11.195 1.00 29.88 1013 ILE A O 1
ATOM 7498 N N . VAL A 1 1018 ? 16.114 -61.231 -11.361 1.00 29.13 1014 VAL A N 1
ATOM 7499 C CA . VAL A 1 1018 ? 17.285 -62.140 -11.418 1.00 28.82 1014 VAL A CA 1
ATOM 7500 C C . VAL A 1 1018 ? 18.137 -61.912 -12.679 1.00 30.80 1014 VAL A C 1
ATOM 7501 O O . VAL A 1 1018 ? 19.379 -62.009 -12.658 1.00 35.26 1014 VAL A O 1
ATOM 7505 N N . ALA A 1 1019 ? 17.494 -61.630 -13.797 1.00 29.26 1015 ALA A N 1
ATOM 7506 C CA . ALA A 1 1019 ? 18.272 -61.365 -15.026 1.00 31.51 1015 ALA A CA 1
ATOM 7507 C C . ALA A 1 1019 ? 19.066 -60.066 -14.855 1.00 31.19 1015 ALA A C 1
ATOM 7508 O O . ALA A 1 1019 ? 20.247 -59.996 -15.197 1.00 34.36 1015 ALA A O 1
ATOM 7510 N N . THR A 1 1020 ? 18.409 -59.036 -14.325 1.00 30.90 1016 THR A N 1
ATOM 7511 C CA . THR A 1 1020 ? 19.060 -57.761 -14.119 1.00 29.99 1016 THR A CA 1
ATOM 7512 C C . THR A 1 1020 ? 20.221 -57.826 -13.102 1.00 32.20 1016 THR A C 1
ATOM 7513 O O . THR A 1 1020 ? 21.263 -57.248 -13.369 1.00 34.55 1016 THR A O 1
ATOM 7517 N N . HIS A 1 1021 ? 20.087 -58.600 -12.017 1.00 30.88 1017 HIS A N 1
ATOM 7518 C CA . HIS A 1 1021 ? 21.228 -58.889 -11.145 1.00 30.94 1017 HIS A CA 1
ATOM 7519 C C . HIS A 1 1021 ? 22.391 -59.476 -11.887 1.00 31.83 1017 HIS A C 1
ATOM 7520 O O . HIS A 1 1021 ? 23.539 -59.176 -11.595 1.00 38.01 1017 HIS A O 1
ATOM 7527 N N . ARG A 1 1022 ? 22.117 -60.328 -12.848 1.00 35.67 1018 ARG A N 1
ATOM 7528 C CA . ARG A 1 1022 ? 23.172 -61.015 -13.592 1.00 34.50 1018 ARG A CA 1
ATOM 7529 C C . ARG A 1 1022 ? 23.888 -60.050 -14.487 1.00 32.76 1018 ARG A C 1
ATOM 7530 O O . ARG A 1 1022 ? 25.120 -59.996 -14.469 1.00 37.34 1018 ARG A O 1
ATOM 7538 N N . ALA A 1 1023 ? 23.129 -59.318 -15.299 1.00 27.00 1019 ALA A N 1
ATOM 7539 C CA . ALA A 1 1023 ? 23.705 -58.332 -16.215 1.00 27.08 1019 ALA A CA 1
ATOM 7540 C C . ALA A 1 1023 ? 24.527 -57.257 -15.494 1.00 29.54 1019 ALA A C 1
ATOM 7541 O O . ALA A 1 1023 ? 25.530 -56.792 -16.012 1.00 35.44 1019 ALA A O 1
ATOM 7543 N N . VAL A 1 1024 ? 24.074 -56.835 -14.321 1.00 34.94 1020 VAL A N 1
ATOM 7544 C CA . VAL A 1 1024 ? 24.818 -55.863 -13.503 1.00 33.48 1020 VAL A CA 1
ATOM 7545 C C . VAL A 1 1024 ? 26.067 -56.477 -12.888 1.00 30.10 1020 VAL A C 1
ATOM 7546 O O . VAL A 1 1024 ? 27.122 -55.854 -12.877 1.00 32.21 1020 VAL A O 1
ATOM 7550 N N . ALA A 1 1025 ? 25.953 -57.655 -12.322 1.00 27.79 1021 ALA A N 1
ATOM 7551 C CA . ALA A 1 1025 ? 27.135 -58.306 -11.773 1.00 28.40 1021 ALA A CA 1
ATOM 7552 C C . ALA A 1 1025 ? 28.230 -58.511 -12.832 1.00 34.11 1021 ALA A C 1
ATOM 7553 O O . ALA A 1 1025 ? 29.426 -58.434 -12.510 1.00 39.46 1021 ALA A O 1
ATOM 7555 N N . LYS A 1 1026 ? 27.833 -58.776 -14.079 1.00 34.44 1022 LYS A N 1
ATOM 7556 C CA . LYS A 1 1026 ? 28.785 -58.951 -15.194 1.00 38.18 1022 LYS A CA 1
ATOM 7557 C C . LYS A 1 1026 ? 29.812 -57.807 -15.340 1.00 37.80 1022 LYS A C 1
ATOM 7558 O O . LYS A 1 1026 ? 30.987 -58.068 -15.631 1.00 39.37 1022 LYS A O 1
ATOM 7564 N N . HIS A 1 1027 ? 29.379 -56.567 -15.113 1.00 36.69 1023 HIS A N 1
ATOM 7565 C CA . HIS A 1 1027 ? 30.293 -55.408 -15.021 1.00 34.04 1023 HIS A CA 1
ATOM 7566 C C . HIS A 1 1027 ? 31.479 -55.633 -14.102 1.00 32.33 1023 HIS A C 1
ATOM 7567 O O . HIS A 1 1027 ? 32.610 -55.363 -14.482 1.00 36.74 1023 HIS A O 1
ATOM 7574 N N . TYR A 1 1028 ? 31.241 -56.213 -12.934 1.00 28.74 1024 TYR A N 1
ATOM 7575 C CA . TYR A 1 1028 ? 32.306 -56.428 -11.966 1.00 27.50 1024 TYR A CA 1
ATOM 7576 C C . TYR A 1 1028 ? 33.220 -57.566 -12.377 1.00 28.99 1024 TYR A C 1
ATOM 7577 O O . TYR A 1 1028 ? 34.424 -57.563 -12.070 1.00 30.84 1024 TYR A O 1
ATOM 7586 N N . VAL A 1 1029 ? 32.657 -58.547 -13.061 1.00 31.54 1025 VAL A N 1
ATOM 7587 C CA . VAL A 1 1029 ? 33.450 -59.617 -13.609 1.00 34.71 1025 VAL A CA 1
ATOM 7588 C C . VAL A 1 1029 ? 34.319 -59.071 -14.756 1.00 33.95 1025 VAL A C 1
ATOM 7589 O O . VAL A 1 1029 ? 35.514 -59.317 -14.762 1.00 31.37 1025 VAL A O 1
ATOM 7593 N N . ASP A 1 1030 ? 33.751 -58.315 -15.683 1.00 32.13 1026 ASP A N 1
ATOM 7594 C CA . ASP A 1 1030 ? 34.518 -57.897 -16.879 1.00 36.34 1026 ASP A CA 1
ATOM 7595 C C . ASP A 1 1030 ? 35.686 -56.956 -16.593 1.00 35.14 1026 ASP A C 1
ATOM 7596 O O . ASP A 1 1030 ? 36.666 -57.014 -17.281 1.00 34.09 1026 ASP A O 1
ATOM 7601 N N . ASP A 1 1031 ? 35.561 -56.094 -15.587 1.00 38.78 1027 ASP A N 1
ATOM 7602 C CA . ASP A 1 1031 ? 36.644 -55.191 -15.203 1.00 38.24 1027 ASP A CA 1
ATOM 7603 C C . ASP A 1 1031 ? 37.559 -55.728 -14.082 1.00 42.32 1027 ASP A C 1
ATOM 7604 O O . ASP A 1 1031 ? 38.498 -55.035 -13.687 1.00 49.24 1027 ASP A O 1
ATOM 7609 N N . GLY A 1 1032 ? 37.284 -56.923 -13.546 1.00 40.68 1028 GLY A N 1
ATOM 7610 C CA . GLY A 1 1032 ? 38.036 -57.464 -12.398 1.00 40.77 1028 GLY A CA 1
ATOM 7611 C C . GLY A 1 1032 ? 37.748 -56.866 -11.003 1.00 39.24 1028 GLY A C 1
ATOM 7612 O O . GLY A 1 1032 ? 38.336 -57.309 -10.035 1.00 34.11 1028 GLY A O 1
ATOM 7613 N N . SER A 1 1033 ? 36.852 -55.872 -10.922 1.00 39.94 1029 SER A N 1
ATOM 7614 C CA . SER A 1 1033 ? 36.379 -55.242 -9.669 1.00 39.54 1029 SER A CA 1
ATOM 7615 C C . SER A 1 1033 ? 36.004 -56.217 -8.642 1.00 37.56 1029 SER A C 1
ATOM 7616 O O . SER A 1 1033 ? 36.127 -55.945 -7.453 1.00 36.78 1029 SER A O 1
ATOM 7619 N N . ILE A 1 1034 ? 35.440 -57.313 -9.108 1.00 37.53 1030 ILE A N 1
ATOM 7620 C CA . ILE A 1 1034 ? 34.988 -58.377 -8.215 1.00 39.45 1030 ILE A CA 1
ATOM 7621 C C . ILE A 1 1034 ? 36.083 -58.837 -7.250 1.00 41.26 1030 ILE A C 1
ATOM 7622 O O . ILE A 1 1034 ? 35.781 -59.160 -6.095 1.00 42.60 1030 ILE A O 1
ATOM 7627 N N . GLN A 1 1035 ? 37.341 -58.799 -7.706 1.00 40.09 1031 GLN A N 1
ATOM 7628 C CA . GLN A 1 1035 ? 38.491 -59.137 -6.866 1.00 45.95 1031 GLN A CA 1
ATOM 7629 C C . GLN A 1 1035 ? 38.712 -58.164 -5.726 1.00 49.43 1031 GLN A C 1
ATOM 7630 O O . GLN A 1 1035 ? 39.342 -58.550 -4.752 1.00 52.97 1031 GLN A O 1
ATOM 7636 N N . TRP A 1 1036 ? 38.208 -56.921 -5.834 1.00 46.36 1032 TRP A N 1
ATOM 7637 C CA . TRP A 1 1036 ? 38.441 -55.893 -4.805 1.00 41.14 1032 TRP A CA 1
ATOM 7638 C C . TRP A 1 1036 ? 37.240 -55.722 -3.905 1.00 40.32 1032 TRP A C 1
ATOM 7639 O O . TRP A 1 1036 ? 37.261 -54.913 -2.991 1.00 42.58 1032 TRP A O 1
ATOM 7650 N N . ALA A 1 1037 ? 36.192 -56.501 -4.124 1.00 35.86 1033 ALA A N 1
ATOM 7651 C CA . ALA A 1 1037 ? 35.054 -56.454 -3.250 1.00 32.58 1033 ALA A CA 1
ATOM 7652 C C . ALA A 1 1037 ? 35.391 -57.171 -1.950 1.00 31.90 1033 ALA A C 1
ATOM 7653 O O . ALA A 1 1037 ? 36.123 -58.156 -1.956 1.00 29.79 1033 ALA A O 1
ATOM 7655 N N . VAL A 1 1038 ? 34.866 -56.689 -0.817 1.00 31.53 1034 VAL A N 1
ATOM 7656 C CA . VAL A 1 1038 ? 35.106 -57.375 0.469 1.00 28.88 1034 VAL A CA 1
ATOM 7657 C C . VAL A 1 1038 ? 34.395 -58.737 0.445 1.00 32.80 1034 VAL A C 1
ATOM 7658 O O . VAL A 1 1038 ? 33.346 -58.841 -0.147 1.00 40.33 1034 VAL A O 1
ATOM 7662 N N . PRO A 1 1039 ? 34.939 -59.782 1.111 1.00 38.01 1035 PRO A N 1
ATOM 7663 C CA . PRO A 1 1039 ? 34.374 -61.156 1.012 1.00 36.89 1035 PRO A CA 1
ATOM 7664 C C . PRO A 1 1039 ? 32.830 -61.319 0.883 1.00 33.92 1035 PRO A C 1
ATOM 7665 O O . PRO A 1 1039 ? 32.368 -61.960 -0.080 1.00 33.00 1035 PRO A O 1
ATOM 7669 N N . PRO A 1 1040 ? 32.040 -60.770 1.832 1.00 30.62 1036 PRO A N 1
ATOM 7670 C CA . PRO A 1 1040 ? 30.602 -60.933 1.630 1.00 31.72 1036 PRO A CA 1
ATOM 7671 C C . PRO A 1 1040 ? 30.082 -60.408 0.276 1.00 34.04 1036 PRO A C 1
ATOM 7672 O O . PRO A 1 1040 ? 29.189 -61.036 -0.287 1.00 33.40 1036 PRO A O 1
ATOM 7676 N N . LEU A 1 1041 ? 30.635 -59.301 -0.235 1.00 33.24 1037 LEU A N 1
ATOM 7677 C CA . LEU A 1 1041 ? 30.212 -58.756 -1.524 1.00 37.63 1037 LEU A CA 1
ATOM 7678 C C . LEU A 1 1041 ? 30.776 -59.504 -2.710 1.00 32.89 1037 LEU A C 1
ATOM 7679 O O . LEU A 1 1041 ? 30.139 -59.595 -3.719 1.00 29.36 1037 LEU A O 1
ATOM 7684 N N . LYS A 1 1042 ? 31.987 -59.988 -2.594 1.00 32.56 1038 LYS A N 1
ATOM 7685 C CA . LYS A 1 1042 ? 32.582 -60.790 -3.655 1.00 35.80 1038 LYS A CA 1
ATOM 7686 C C . LYS A 1 1042 ? 31.684 -61.966 -3.940 1.00 38.45 1038 LYS A C 1
ATOM 7687 O O . LYS A 1 1042 ? 31.203 -62.151 -5.044 1.00 47.40 1038 LYS A O 1
ATOM 7693 N N . ALA A 1 1043 ? 31.384 -62.724 -2.899 1.00 42.34 1039 ALA A N 1
ATOM 7694 C CA . ALA A 1 1043 ? 30.457 -63.854 -2.977 1.00 42.88 1039 ALA A CA 1
ATOM 7695 C C . ALA A 1 1043 ? 29.098 -63.468 -3.531 1.00 37.94 1039 ALA A C 1
ATOM 7696 O O . ALA A 1 1043 ? 28.498 -64.186 -4.313 1.00 44.48 1039 ALA A O 1
ATOM 7698 N N . LEU A 1 1044 ? 28.592 -62.354 -3.070 1.00 35.34 1040 LEU A N 1
ATOM 7699 C CA . LEU A 1 1044 ? 27.283 -61.893 -3.489 1.00 35.00 1040 LEU A CA 1
ATOM 7700 C C . LEU A 1 1044 ? 27.274 -61.629 -4.987 1.00 33.43 1040 LEU A C 1
ATOM 7701 O O . LEU A 1 1044 ? 26.386 -62.083 -5.695 1.00 36.66 1040 LEU A O 1
ATOM 7706 N N . LEU A 1 1045 ? 28.309 -60.968 -5.467 1.00 31.15 1041 LEU A N 1
ATOM 7707 C CA . LEU A 1 1045 ? 28.461 -60.707 -6.894 1.00 32.21 1041 LEU A CA 1
ATOM 7708 C C . LEU A 1 1045 ? 28.604 -61.975 -7.711 1.00 35.36 1041 LEU A C 1
ATOM 7709 O O . LEU A 1 1045 ? 28.056 -62.078 -8.805 1.00 39.28 1041 LEU A O 1
ATOM 7714 N N . GLU A 1 1046 ? 29.370 -62.928 -7.207 1.00 37.93 1042 GLU A N 1
ATOM 7715 C CA . GLU A 1 1046 ? 29.541 -64.217 -7.881 1.00 37.45 1042 GLU A CA 1
ATOM 7716 C C . GLU A 1 1046 ? 28.217 -64.972 -8.043 1.00 37.50 1042 GLU A C 1
ATOM 7717 O O . GLU A 1 1046 ? 27.912 -65.509 -9.130 1.00 35.03 1042 GLU A O 1
ATOM 7723 N N . ILE A 1 1047 ? 27.416 -64.954 -6.980 1.00 37.43 1043 ILE A N 1
ATOM 7724 C CA . ILE A 1 1047 ? 26.084 -65.581 -7.008 1.00 38.83 1043 ILE A CA 1
ATOM 7725 C C . ILE A 1 1047 ? 25.198 -64.916 -8.031 1.00 37.17 1043 ILE A C 1
ATOM 7726 O O . ILE A 1 1047 ? 24.505 -65.608 -8.747 1.00 31.96 1043 ILE A O 1
ATOM 7739 N N . TYR A 1 1049 ? 25.942 -63.300 -10.640 1.00 36.52 1045 TYR A N 1
ATOM 7740 C CA . TYR A 1 1049 ? 26.397 -63.565 -11.985 1.00 36.81 1045 TYR A CA 1
ATOM 7741 C C . TYR A 1 1049 ? 26.159 -65.018 -12.416 1.00 42.43 1045 TYR A C 1
ATOM 7742 O O . TYR A 1 1049 ? 25.455 -65.256 -13.393 1.00 43.65 1045 TYR A O 1
ATOM 7751 N N . SER A 1 1050 ? 26.736 -65.972 -11.686 1.00 45.70 1046 SER A N 1
ATOM 7752 C CA . SER A 1 1050 ? 26.719 -67.395 -12.068 1.00 46.56 1046 SER A CA 1
ATOM 7753 C C . SER A 1 1050 ? 25.820 -68.345 -11.216 1.00 46.77 1046 SER A C 1
ATOM 7754 O O . SER A 1 1050 ? 25.663 -69.504 -11.557 1.00 41.97 1046 SER A O 1
ATOM 7757 N N . GLY A 1 1051 ? 25.277 -67.882 -10.102 1.00 50.07 1047 GLY A N 1
ATOM 7758 C CA . GLY A 1 1051 ? 24.478 -68.740 -9.201 1.00 46.20 1047 GLY A CA 1
ATOM 7759 C C . GLY A 1 1051 ? 25.203 -69.252 -7.966 1.00 41.58 1047 GLY A C 1
ATOM 7760 O O . GLY A 1 1051 ? 24.558 -69.576 -6.965 1.00 48.14 1047 GLY A O 1
ATOM 7761 N N . ARG A 1 1052 ? 26.517 -69.359 -8.043 1.00 39.47 1048 ARG A N 1
ATOM 7762 C CA . ARG A 1 1052 ? 27.306 -69.877 -6.946 1.00 47.90 1048 ARG A CA 1
ATOM 7763 C C . ARG A 1 1052 ? 28.513 -69.006 -6.722 1.00 45.67 1048 ARG A C 1
ATOM 7764 O O . ARG A 1 1052 ? 29.158 -68.607 -7.687 1.00 40.42 1048 ARG A O 1
ATOM 7772 N N . SER A 1 1053 ? 28.854 -68.806 -5.446 1.00 43.53 1049 SER A N 1
ATOM 7773 C CA . SER A 1 1053 ? 30.153 -68.239 -5.069 1.00 42.98 1049 SER A CA 1
ATOM 7774 C C . SER A 1 1053 ? 31.281 -69.143 -5.514 1.00 41.75 1049 SER A C 1
ATOM 7775 O O . SER A 1 1053 ? 31.054 -70.251 -5.988 1.00 49.77 1049 SER A O 1
ATOM 7778 N N . GLU A 1 1054 ? 32.496 -68.665 -5.363 1.00 44.99 1050 GLU A N 1
ATOM 7779 C CA . GLU A 1 1054 ? 33.697 -69.452 -5.684 1.00 51.81 1050 GLU A CA 1
ATOM 7780 C C . GLU A 1 1054 ? 33.850 -70.675 -4.769 1.00 50.12 1050 GLU A C 1
ATOM 7781 O O . GLU A 1 1054 ? 34.300 -71.735 -5.210 1.00 43.16 1050 GLU A O 1
ATOM 7787 N N . GLU A 1 1055 ? 33.437 -70.530 -3.510 1.00 46.98 1051 GLU A N 1
ATOM 7788 C CA . GLU A 1 1055 ? 33.476 -71.632 -2.553 1.00 46.38 1051 GLU A CA 1
ATOM 7789 C C . GLU A 1 1055 ? 32.311 -72.618 -2.757 1.00 50.35 1051 GLU A C 1
ATOM 7790 O O . GLU A 1 1055 ? 32.248 -73.619 -2.030 1.00 53.13 1051 GLU A O 1
ATOM 7796 N N . GLY A 1 1056 ? 31.382 -72.320 -3.685 1.00 38.87 1052 GLY A N 1
ATOM 7797 C CA . GLY A 1 1056 ? 30.210 -73.114 -3.893 1.00 36.78 1052 GLY A CA 1
ATOM 7798 C C . GLY A 1 1056 ? 28.948 -72.690 -3.159 1.00 39.56 1052 GLY A C 1
ATOM 7799 O O . GLY A 1 1056 ? 27.926 -73.382 -3.226 1.00 40.33 1052 GLY A O 1
ATOM 7800 N N . TRP A 1 1057 ? 28.971 -71.540 -2.496 1.00 43.98 1053 TRP A N 1
ATOM 7801 C CA . TRP A 1 1057 ? 27.789 -71.073 -1.747 1.00 44.80 1053 TRP A CA 1
ATOM 7802 C C . TRP A 1 1057 ? 26.686 -70.479 -2.618 1.00 42.49 1053 TRP A C 1
ATOM 7803 O O . TRP A 1 1057 ? 26.916 -70.059 -3.753 1.00 42.68 1053 TRP A O 1
ATOM 7814 N N . THR A 1 1058 ? 25.497 -70.416 -2.042 1.00 38.84 1054 THR A N 1
ATOM 7815 C CA . THR A 1 1058 ? 24.351 -69.759 -2.654 1.00 39.78 1054 THR A CA 1
ATOM 7816 C C . THR A 1 1058 ? 23.778 -68.818 -1.631 1.00 37.78 1054 THR A C 1
ATOM 7817 O O . THR A 1 1058 ? 24.239 -68.771 -0.477 1.00 40.20 1054 THR A O 1
ATOM 7821 N N . LEU A 1 1059 ? 22.713 -68.116 -2.000 1.00 35.68 1055 LEU A N 1
ATOM 7822 C CA . LEU A 1 1059 ? 22.169 -67.146 -1.059 1.00 37.42 1055 LEU A CA 1
ATOM 7823 C C . LEU A 1 1059 ? 21.754 -67.676 0.317 1.00 37.95 1055 LEU A C 1
ATOM 7824 O O . LEU A 1 1059 ? 21.693 -66.892 1.240 1.00 41.09 1055 LEU A O 1
ATOM 7829 N N . SER A 1 1060 ? 21.379 -68.954 0.417 1.00 37.14 1056 SER A N 1
ATOM 7830 C CA . SER A 1 1060 ? 20.887 -69.507 1.648 1.00 38.38 1056 SER A CA 1
ATOM 7831 C C . SER A 1 1060 ? 21.952 -70.283 2.421 1.00 38.82 1056 SER A C 1
ATOM 7832 O O . SER A 1 1060 ? 21.688 -70.718 3.542 1.00 42.03 1056 SER A O 1
ATOM 7835 N N . SER A 1 1061 ? 23.142 -70.455 1.841 1.00 38.79 1057 SER A N 1
ATOM 7836 C CA . SER A 1 1061 ? 24.296 -70.989 2.574 1.00 38.34 1057 SER A CA 1
ATOM 7837 C C . SER A 1 1061 ? 24.540 -70.194 3.849 1.00 42.35 1057 SER A C 1
ATOM 7838 O O . SER A 1 1061 ? 24.734 -69.008 3.794 1.00 43.73 1057 SER A O 1
ATOM 7841 N N . PRO A 1 1062 ? 24.453 -70.834 5.018 1.00 51.77 1058 PRO A N 1
ATOM 7842 C CA . PRO A 1 1062 ? 24.709 -70.134 6.313 1.00 50.44 1058 PRO A CA 1
ATOM 7843 C C . PRO A 1 1062 ? 26.098 -69.490 6.388 1.00 48.81 1058 PRO A C 1
ATOM 7844 O O . PRO A 1 1062 ? 26.280 -68.496 7.082 1.00 42.45 1058 PRO A O 1
ATOM 7848 N N . GLU A 1 1063 ? 27.054 -70.060 5.669 1.00 48.47 1059 GLU A N 1
ATOM 7849 C CA . GLU A 1 1063 ? 28.407 -69.532 5.652 1.00 50.43 1059 GLU A CA 1
ATOM 7850 C C . GLU A 1 1063 ? 28.436 -68.178 4.943 1.00 47.26 1059 GLU A C 1
ATOM 7851 O O . GLU A 1 1063 ? 29.226 -67.293 5.304 1.00 44.55 1059 GLU A O 1
ATOM 7857 N N . LEU A 1 1064 ? 27.657 -68.045 3.887 1.00 40.38 1060 LEU A N 1
ATOM 7858 C CA . LEU A 1 1064 ? 27.644 -66.788 3.164 1.00 45.63 1060 LEU A CA 1
ATOM 7859 C C . LEU A 1 1064 ? 26.920 -65.734 4.023 1.00 47.18 1060 LEU A C 1
ATOM 7860 O O . LEU A 1 1064 ? 27.398 -64.631 4.194 1.00 46.04 1060 LEU A O 1
ATOM 7865 N N . ARG A 1 1065 ? 25.797 -66.108 4.601 1.00 45.13 1061 ARG A N 1
ATOM 7866 C CA . ARG A 1 1065 ? 25.044 -65.206 5.460 1.00 45.88 1061 ARG A CA 1
ATOM 7867 C C . ARG A 1 1065 ? 25.830 -64.733 6.712 1.00 46.38 1061 ARG A C 1
ATOM 7868 O O . ARG A 1 1065 ? 25.679 -63.596 7.159 1.00 47.86 1061 ARG A O 1
ATOM 7876 N N . ALA A 1 1066 ? 26.732 -65.563 7.197 1.00 47.66 1062 ALA A N 1
ATOM 7877 C CA . ALA A 1 1066 ? 27.533 -65.259 8.380 1.00 46.64 1062 ALA A CA 1
ATOM 7878 C C . ALA A 1 1066 ? 28.554 -64.152 8.103 1.00 55.99 1062 ALA A C 1
ATOM 7879 O O . ALA A 1 1066 ? 28.822 -63.317 8.987 1.00 59.89 1062 ALA A O 1
ATOM 7881 N N . LEU A 1 1067 ? 29.116 -64.138 6.886 1.00 57.01 1063 LEU A N 1
ATOM 7882 C CA . LEU A 1 1067 ? 29.988 -63.036 6.423 1.00 48.64 1063 LEU A CA 1
ATOM 7883 C C . LEU A 1 1067 ? 29.339 -61.644 6.472 1.00 45.12 1063 LEU A C 1
ATOM 7884 O O . LEU A 1 1067 ? 30.068 -60.654 6.481 1.00 44.88 1063 LEU A O 1
ATOM 7889 N N . PHE A 1 1068 ? 28.001 -61.557 6.476 1.00 39.70 1064 PHE A N 1
ATOM 7890 C CA . PHE A 1 1068 ? 27.313 -60.263 6.609 1.00 38.90 1064 PHE A CA 1
ATOM 7891 C C . PHE A 1 1068 ? 26.979 -59.860 8.048 1.00 36.41 1064 PHE A C 1
ATOM 7892 O O . PHE A 1 1068 ? 26.384 -58.812 8.250 1.00 34.60 1064 PHE A O 1
ATOM 7900 N N . GLU A 1 1069 ? 27.392 -60.628 9.051 1.00 38.14 1065 GLU A N 1
ATOM 7901 C CA . GLU A 1 1069 ? 26.981 -60.334 10.445 1.00 40.98 1065 GLU A CA 1
ATOM 7902 C C . GLU A 1 1069 ? 27.962 -59.386 11.055 1.00 32.77 1065 GLU A C 1
ATOM 7903 O O . GLU A 1 1069 ? 29.148 -59.470 10.778 1.00 28.10 1065 GLU A O 1
ATOM 7909 N N . ARG A 1 1070 ? 27.466 -58.497 11.905 1.00 35.32 1066 ARG A N 1
ATOM 7910 C CA . ARG A 1 1070 ? 28.301 -57.434 12.505 1.00 37.67 1066 ARG A CA 1
ATOM 7911 C C . ARG A 1 1070 ? 29.516 -57.979 13.245 1.00 37.86 1066 ARG A C 1
ATOM 7912 O O . ARG A 1 1070 ? 30.634 -57.466 13.068 1.00 51.06 1066 ARG A O 1
ATOM 7920 N N . GLU A 1 1071 ? 29.300 -59.002 14.062 1.00 39.46 1067 GLU A N 1
ATOM 7921 C CA . GLU A 1 1071 ? 30.386 -59.641 14.839 1.00 44.23 1067 GLU A CA 1
ATOM 7922 C C . GLU A 1 1071 ? 31.468 -60.248 13.980 1.00 41.90 1067 GLU A C 1
ATOM 7923 O O . GLU A 1 1071 ? 32.644 -60.068 14.261 1.00 41.80 1067 GLU A O 1
ATOM 7929 N N . ASN A 1 1072 ? 31.101 -60.977 12.926 1.00 46.11 1068 ASN A N 1
ATOM 7930 C CA . ASN A 1 1072 ? 32.132 -61.587 12.057 1.00 47.99 1068 ASN A CA 1
ATOM 7931 C C . ASN A 1 1072 ? 32.923 -60.575 11.266 1.00 45.30 1068 ASN A C 1
ATOM 7932 O O . ASN A 1 1072 ? 34.100 -60.805 10.979 1.00 48.21 1068 ASN A O 1
ATOM 7937 N N . ILE A 1 1073 ? 32.308 -59.440 10.952 1.00 41.61 1069 ILE A N 1
ATOM 7938 C CA . ILE A 1 1073 ? 33.035 -58.377 10.257 1.00 45.61 1069 ILE A CA 1
ATOM 7939 C C . ILE A 1 1073 ? 34.067 -57.739 11.184 1.00 39.04 1069 ILE A C 1
ATOM 7940 O O . ILE A 1 1073 ? 35.256 -57.666 10.831 1.00 36.22 1069 ILE A O 1
ATOM 7945 N N . LEU A 1 1074 ? 33.620 -57.321 12.371 1.00 36.92 1070 LEU A N 1
ATOM 7946 C CA . LEU A 1 1074 ? 34.527 -56.692 13.364 1.00 39.94 1070 LEU A CA 1
ATOM 7947 C C . LEU A 1 1074 ? 35.712 -57.590 13.758 1.00 42.37 1070 LEU A C 1
ATOM 7948 O O . LEU A 1 1074 ? 36.793 -57.088 14.060 1.00 50.11 1070 LEU A O 1
ATOM 7953 N N . ALA A 1 1075 ? 35.544 -58.903 13.657 1.00 40.28 1071 ALA A N 1
ATOM 7954 C CA . ALA A 1 1075 ? 36.638 -59.865 13.916 1.00 45.75 1071 ALA A CA 1
ATOM 7955 C C . ALA A 1 1075 ? 37.557 -60.169 12.751 1.00 41.10 1071 ALA A C 1
ATOM 7956 O O . ALA A 1 1075 ? 38.615 -60.772 12.946 1.00 41.95 1071 ALA A O 1
ATOM 7958 N N . SER A 1 1076 ? 37.129 -59.826 11.544 1.00 40.93 1072 SER A N 1
ATOM 7959 C CA . SER A 1 1076 ? 37.795 -60.286 10.323 1.00 40.02 1072 SER A CA 1
ATOM 7960 C C . SER A 1 1076 ? 39.116 -59.579 10.095 1.00 36.11 1072 SER A C 1
ATOM 7961 O O . SER A 1 1076 ? 39.334 -58.466 10.537 1.00 35.84 1072 SER A O 1
ATOM 7964 N N . ASP A 1 1077 ? 39.988 -60.246 9.383 1.00 38.51 1073 ASP A N 1
ATOM 7965 C CA . ASP A 1 1077 ? 41.213 -59.632 8.902 1.00 42.45 1073 ASP A CA 1
ATOM 7966 C C . ASP A 1 1077 ? 40.927 -58.550 7.927 1.00 42.65 1073 ASP A C 1
ATOM 7967 O O . ASP A 1 1077 ? 41.520 -57.491 8.016 1.00 47.80 1073 ASP A O 1
ATOM 7972 N N . TRP A 1 1078 ? 40.033 -58.809 6.975 1.00 41.58 1074 TRP A N 1
ATOM 7973 C CA . TRP A 1 1078 ? 39.791 -57.816 5.932 1.00 36.93 1074 TRP A CA 1
ATOM 7974 C C . TRP A 1 1078 ? 39.324 -56.507 6.532 1.00 34.55 1074 TRP A C 1
ATOM 7975 O O . TRP A 1 1078 ? 39.699 -55.455 6.017 1.00 37.23 1074 TRP A O 1
ATOM 7986 N N . TYR A 1 1079 ? 38.481 -56.543 7.566 1.00 39.26 1075 TYR A N 1
ATOM 7987 C CA . TYR A 1 1079 ? 38.025 -55.276 8.212 1.00 40.16 1075 TYR A CA 1
ATOM 7988 C C . TYR A 1 1079 ? 39.189 -54.610 8.935 1.00 43.97 1075 TYR A C 1
ATOM 7989 O O . TYR A 1 1079 ? 39.384 -53.405 8.807 1.00 46.63 1075 TYR A O 1
ATOM 7998 N N . ALA A 1 1080 ? 39.997 -55.387 9.642 1.00 49.53 1076 ALA A N 1
ATOM 7999 C CA . ALA A 1 1080 ? 41.187 -54.832 10.308 1.00 52.63 1076 ALA A CA 1
ATOM 8000 C C . ALA A 1 1080 ? 42.115 -54.161 9.299 1.00 48.56 1076 ALA A C 1
ATOM 8001 O O . ALA A 1 1080 ? 42.712 -53.132 9.581 1.00 43.18 1076 ALA A O 1
ATOM 8003 N N . GLU A 1 1081 ? 42.229 -54.768 8.128 1.00 49.96 1077 GLU A N 1
ATOM 8004 C CA . GLU A 1 1081 ? 43.062 -54.254 7.024 1.00 50.35 1077 GLU A CA 1
ATOM 8005 C C . GLU A 1 1081 ? 42.598 -52.867 6.522 1.00 45.81 1077 GLU A C 1
ATOM 8006 O O . GLU A 1 1081 ? 43.423 -52.049 6.102 1.00 51.94 1077 GLU A O 1
ATOM 8012 N N . ARG A 1 1082 ? 41.300 -52.595 6.601 1.00 37.21 1078 ARG A N 1
ATOM 8013 C CA . ARG A 1 1082 ? 40.752 -51.302 6.246 1.00 35.72 1078 ARG A CA 1
ATOM 8014 C C . ARG A 1 1082 ? 41.009 -50.245 7.290 1.00 38.59 1078 ARG A C 1
ATOM 8015 O O . ARG A 1 1082 ? 41.206 -49.103 6.931 1.00 40.49 1078 ARG A O 1
ATOM 8023 N N . VAL A 1 1083 ? 40.932 -50.615 8.574 1.00 41.93 1079 VAL A N 1
ATOM 8024 C CA . VAL A 1 1083 ? 41.207 -49.716 9.683 1.00 35.28 1079 VAL A CA 1
ATOM 8025 C C . VAL A 1 1083 ? 42.643 -49.292 9.606 1.00 34.36 1079 VAL A C 1
ATOM 8026 O O . VAL A 1 1083 ? 42.941 -48.091 9.674 1.00 37.47 1079 VAL A O 1
ATOM 8030 N N . ASP A 1 1084 ? 43.525 -50.248 9.419 1.00 33.43 1080 ASP A N 1
ATOM 8031 C CA . ASP A 1 1084 ? 44.969 -49.945 9.222 1.00 41.44 1080 ASP A CA 1
ATOM 8032 C C . ASP A 1 1084 ? 45.330 -49.125 7.968 1.00 45.35 1080 ASP A C 1
ATOM 8033 O O . ASP A 1 1084 ? 46.324 -48.393 7.999 1.00 52.42 1080 ASP A O 1
ATOM 8038 N N . ALA A 1 1085 ? 44.560 -49.239 6.880 1.00 43.23 1081 ALA A N 1
ATOM 8039 C CA . ALA A 1 1085 ? 44.806 -48.406 5.699 1.00 37.19 1081 ALA A CA 1
ATOM 8040 C C . ALA A 1 1085 ? 44.442 -46.968 6.014 1.00 35.85 1081 ALA A C 1
ATOM 8041 O O . ALA A 1 1085 ? 45.132 -46.006 5.583 1.00 31.54 1081 ALA A O 1
ATOM 8043 N N . LYS A 1 1086 ? 43.353 -46.807 6.756 1.00 32.79 1082 LYS A N 1
ATOM 8044 C CA . LYS A 1 1086 ? 42.937 -45.459 7.199 1.00 39.63 1082 LYS A CA 1
ATOM 8045 C C . LYS A 1 1086 ? 44.008 -44.769 8.081 1.00 41.88 1082 LYS A C 1
ATOM 8046 O O . LYS A 1 1086 ? 44.234 -43.571 7.942 1.00 46.86 1082 LYS A O 1
ATOM 8052 N N . VAL A 1 1087 ? 44.635 -45.529 8.978 1.00 41.46 1083 VAL A N 1
ATOM 8053 C CA . VAL A 1 1087 ? 45.700 -45.001 9.817 1.00 41.27 1083 VAL A CA 1
ATOM 8054 C C . VAL A 1 1087 ? 46.860 -44.583 8.927 1.00 37.21 1083 VAL A C 1
ATOM 8055 O O . VAL A 1 1087 ? 47.439 -43.543 9.101 1.00 35.74 1083 VAL A O 1
ATOM 8059 N N . GLU A 1 1088 ? 47.212 -45.427 7.989 1.00 40.29 1084 GLU A N 1
ATOM 8060 C CA . GLU A 1 1088 ? 48.329 -45.150 7.098 1.00 43.22 1084 GLU A CA 1
ATOM 8061 C C . GLU A 1 1088 ? 48.098 -43.995 6.137 1.00 36.98 1084 GLU A C 1
ATOM 8062 O O . GLU A 1 1088 ? 49.040 -43.265 5.821 1.00 44.16 1084 GLU A O 1
ATOM 8068 N N . ARG A 1 1089 ? 46.876 -43.792 5.699 1.00 38.57 1085 ARG A N 1
ATOM 8069 C CA . ARG A 1 1089 ? 46.581 -42.615 4.864 1.00 40.21 1085 ARG A CA 1
ATOM 8070 C C . ARG A 1 1089 ? 46.720 -41.353 5.686 1.00 38.53 1085 ARG A C 1
ATOM 8071 O O . ARG A 1 1089 ? 47.360 -40.411 5.241 1.00 37.65 1085 ARG A O 1
ATOM 8079 N N . ASP A 1 1090 ? 46.049 -41.323 6.843 1.00 39.93 1086 ASP A N 1
ATOM 8080 C CA . ASP A 1 1090 ? 46.095 -40.180 7.784 1.00 42.16 1086 ASP A CA 1
ATOM 8081 C C . ASP A 1 1090 ? 47.530 -39.764 8.209 1.00 43.37 1086 ASP A C 1
ATOM 8082 O O . ASP A 1 1090 ? 47.897 -38.602 8.138 1.00 46.81 1086 ASP A O 1
ATOM 8087 N N . ARG A 1 1091 ? 48.332 -40.734 8.590 1.00 43.33 1087 ARG A N 1
ATOM 8088 C CA . ARG A 1 1091 ? 49.748 -40.526 8.788 1.00 47.36 1087 ARG A CA 1
ATOM 8089 C C . ARG A 1 1091 ? 50.403 -39.771 7.606 1.00 48.68 1087 ARG A C 1
ATOM 8090 O O . ARG A 1 1091 ? 50.935 -38.675 7.828 1.00 52.70 1087 ARG A O 1
ATOM 8098 N N . LYS A 1 1092 ? 50.363 -40.317 6.380 1.00 44.69 1088 LYS A N 1
ATOM 8099 C CA . LYS A 1 1092 ? 50.971 -39.604 5.200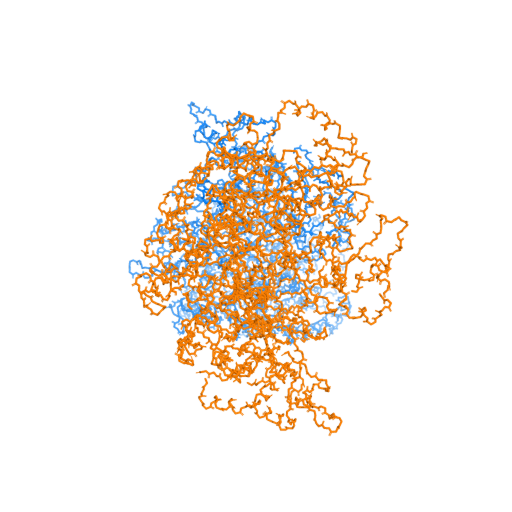 1.00 46.59 1088 LYS A CA 1
ATOM 8100 C C . LYS A 1 1092 ? 50.497 -38.157 4.986 1.00 45.20 1088 LYS A C 1
ATOM 8101 O O . LYS A 1 1092 ? 51.314 -37.271 4.672 1.00 42.32 1088 LYS A O 1
ATOM 8107 N N . GLN A 1 1093 ? 49.199 -37.928 5.206 1.00 41.28 1089 GLN A N 1
ATOM 8108 C CA . GLN A 1 1093 ? 48.609 -36.581 5.115 1.00 42.84 1089 GLN A CA 1
ATOM 8109 C C . GLN A 1 1093 ? 49.031 -35.660 6.239 1.00 45.81 1089 GLN A C 1
ATOM 8110 O O . GLN A 1 1093 ? 49.201 -34.480 6.002 1.00 48.25 1089 GLN A O 1
ATOM 8116 N N . ALA A 1 1094 ? 49.226 -36.201 7.445 1.00 47.27 1090 ALA A N 1
ATOM 8117 C CA . ALA A 1 1094 ? 49.783 -35.441 8.556 1.00 45.53 1090 ALA A CA 1
ATOM 8118 C C . ALA A 1 1094 ? 51.264 -35.109 8.319 1.00 45.29 1090 ALA A C 1
ATOM 8119 O O . ALA A 1 1094 ? 51.693 -34.004 8.637 1.00 41.39 1090 ALA A O 1
ATOM 8121 N N . GLU A 1 1095 ? 52.017 -36.021 7.721 1.00 44.36 1091 GLU A N 1
ATOM 8122 C CA . GLU A 1 1095 ? 53.381 -35.696 7.217 1.00 52.00 1091 GLU A CA 1
ATOM 8123 C C . GLU A 1 1095 ? 53.394 -34.685 6.054 1.00 52.10 1091 GLU A C 1
ATOM 8124 O O . GLU A 1 1095 ? 54.265 -33.818 5.988 1.00 58.02 1091 GLU A O 1
ATOM 8130 N N . SER A 1 1096 ? 52.447 -34.805 5.129 1.00 51.38 1092 SER A N 1
ATOM 8131 C CA . SER A 1 1096 ? 52.347 -33.861 4.038 1.00 48.17 1092 SER A CA 1
ATOM 8132 C C . SER A 1 1096 ? 51.906 -32.463 4.539 1.00 52.42 1092 SER A C 1
ATOM 8133 O O . SER A 1 1096 ? 52.242 -31.427 3.917 1.00 57.72 1092 SER A O 1
ATOM 8136 N N . ALA A 1 1097 ? 51.183 -32.431 5.662 1.00 47.97 1093 ALA A N 1
ATOM 8137 C CA . ALA A 1 1097 ? 50.783 -31.163 6.332 1.00 49.14 1093 ALA A CA 1
ATOM 8138 C C . ALA A 1 1097 ? 51.947 -30.451 7.053 1.00 49.81 1093 ALA A C 1
ATOM 8139 O O . ALA A 1 1097 ? 52.108 -29.236 6.933 1.00 52.16 1093 ALA A O 1
ATOM 8141 N N . ILE A 1 1098 ? 52.743 -31.220 7.790 1.00 51.07 1094 ILE A N 1
ATOM 8142 C CA . ILE A 1 1098 ? 53.969 -30.739 8.439 1.00 49.26 1094 ILE A CA 1
ATOM 8143 C C . ILE A 1 1098 ? 54.963 -30.178 7.416 1.00 48.17 1094 ILE A C 1
ATOM 8144 O O . ILE A 1 1098 ? 55.444 -29.080 7.591 1.00 53.40 1094 ILE A O 1
ATOM 8149 N N . ALA A 1 1099 ? 55.200 -30.904 6.326 1.00 47.22 1095 ALA A N 1
ATOM 8150 C CA . ALA A 1 1099 ? 56.035 -30.435 5.196 1.00 42.08 1095 ALA A CA 1
ATOM 8151 C C . ALA A 1 1099 ? 55.553 -29.134 4.518 1.00 47.28 1095 ALA A C 1
ATOM 8152 O O . ALA A 1 1099 ? 56.374 -28.377 3.994 1.00 52.37 1095 ALA A O 1
ATOM 8154 N N . ALA A 1 1100 ? 54.245 -28.903 4.483 1.00 47.80 1096 ALA A N 1
ATOM 8155 C CA . ALA A 1 1100 ? 53.680 -27.718 3.825 1.00 47.11 1096 ALA A CA 1
ATOM 8156 C C . ALA A 1 1100 ? 53.709 -26.524 4.748 1.00 53.23 1096 ALA A C 1
ATOM 8157 O O . ALA A 1 1100 ? 53.946 -25.409 4.301 1.00 60.15 1096 ALA A O 1
ATOM 8159 N N . LEU A 1 1101 ? 53.446 -26.741 6.031 1.00 57.55 1097 LEU A N 1
ATOM 8160 C CA . LEU A 1 1101 ? 53.487 -25.643 6.982 1.00 54.61 1097 LEU A CA 1
ATOM 8161 C C . LEU A 1 1101 ? 54.921 -25.145 7.138 1.00 59.88 1097 LEU A C 1
ATOM 8162 O O . LEU A 1 1101 ? 55.143 -23.949 7.150 1.00 71.85 1097 LEU A O 1
ATOM 8167 N N . THR A 1 1102 ? 55.883 -26.048 7.250 1.00 63.43 1098 THR A N 1
ATOM 8168 C CA . THR A 1 1102 ? 57.273 -25.634 7.404 1.00 68.78 1098 THR A CA 1
ATOM 8169 C C . THR A 1 1102 ? 57.757 -24.825 6.196 1.00 71.85 1098 THR A C 1
ATOM 8170 O O . THR A 1 1102 ? 58.265 -23.706 6.373 1.00 72.14 1098 THR A O 1
ATOM 8174 N N . ARG A 1 1103 ? 57.604 -25.379 4.988 1.00 61.92 1099 ARG A N 1
ATOM 8175 C CA . ARG A 1 1103 ? 58.059 -24.704 3.769 1.00 57.40 1099 ARG A CA 1
ATOM 8176 C C . ARG A 1 1103 ? 57.541 -23.249 3.653 1.00 57.57 1099 ARG A C 1
ATOM 8177 O O . ARG A 1 1103 ? 58.236 -22.358 3.143 1.00 62.54 1099 ARG A O 1
ATOM 8185 N N . PHE A 1 1104 ? 56.325 -23.021 4.115 1.00 52.82 1100 PHE A N 1
ATOM 8186 C CA . PHE A 1 1104 ? 55.745 -21.695 4.125 1.00 53.71 1100 PHE A CA 1
ATOM 8187 C C . PHE A 1 1104 ? 56.396 -20.766 5.165 1.00 58.12 1100 PHE A C 1
ATOM 8188 O O . PHE A 1 1104 ? 56.765 -19.638 4.826 1.00 61.39 1100 PHE A O 1
ATOM 8196 N N . THR A 1 1105 ? 56.551 -21.246 6.411 1.00 57.97 1101 THR A N 1
ATOM 8197 C CA . THR A 1 1105 ? 57.156 -20.448 7.524 1.00 67.11 1101 THR A CA 1
ATOM 8198 C C . THR A 1 1105 ? 58.630 -20.085 7.319 1.00 68.86 1101 THR A C 1
ATOM 8199 O O . THR A 1 1105 ? 59.159 -19.263 8.052 1.00 64.08 1101 THR A O 1
ATOM 8203 N N . THR A 1 1106 ? 59.272 -20.781 6.378 1.00 75.13 1102 THR A N 1
ATOM 8204 C CA . THR A 1 1106 ? 60.647 -20.576 5.977 1.00 73.83 1102 THR A CA 1
ATOM 8205 C C . THR A 1 1106 ? 60.727 -20.371 4.463 1.00 74.97 1102 THR A C 1
ATOM 8206 O O . THR A 1 1106 ? 61.615 -20.931 3.812 1.00 76.98 1102 THR A O 1
ATOM 8210 N N . THR A 1 1107 ? 59.769 -19.645 3.890 1.00 79.92 1103 THR A N 1
ATOM 8211 C CA . THR A 1 1107 ? 59.979 -19.039 2.578 1.00 85.94 1103 THR A CA 1
ATOM 8212 C C . THR A 1 1107 ? 60.307 -17.565 2.845 1.00 94.33 1103 THR A C 1
ATOM 8213 O O . THR A 1 1107 ? 59.824 -16.951 3.821 1.00 80.76 1103 THR A O 1
ATOM 8217 N N . GLN A 1 1108 ? 61.175 -17.036 1.985 1.00 100.83 1104 GLN A N 1
ATOM 8218 C CA . GLN A 1 1108 ? 61.616 -15.648 2.039 1.00 100.88 1104 GLN A CA 1
ATOM 8219 C C . GLN A 1 1108 ? 60.431 -14.665 2.033 1.00 91.66 1104 GLN A C 1
ATOM 8220 O O . GLN A 1 1108 ? 59.624 -14.628 1.093 1.00 72.55 1104 GLN A O 1
ATOM 8226 N N . GLY A 1 1109 ? 60.330 -13.909 3.125 1.00 90.68 1105 GLY A N 1
ATOM 8227 C CA . GLY A 1 1109 ? 59.430 -12.763 3.224 1.00 86.96 1105 GLY A CA 1
ATOM 8228 C C . GLY A 1 1109 ? 58.000 -13.104 3.582 1.00 83.04 1105 GLY A C 1
ATOM 8229 O O . GLY A 1 1109 ? 57.073 -12.489 3.055 1.00 81.03 1105 GLY A O 1
ATOM 8230 N N . ASN A 1 1110 ? 57.828 -14.063 4.490 1.00 79.05 1106 ASN A N 1
ATOM 8231 C CA . ASN A 1 1110 ? 56.515 -14.566 4.875 1.00 72.97 1106 ASN A CA 1
ATOM 8232 C C . ASN A 1 1110 ? 56.293 -14.459 6.365 1.00 74.03 1106 ASN A C 1
ATOM 8233 O O . ASN A 1 1110 ? 55.435 -15.144 6.893 1.00 70.85 1106 ASN A O 1
ATOM 8238 N N . GLU A 1 1111 ? 57.019 -13.563 7.030 1.00 75.44 1107 GLU A N 1
ATOM 8239 C CA . GLU A 1 1111 ? 57.082 -13.546 8.500 1.00 81.50 1107 GLU A CA 1
ATOM 8240 C C . GLU A 1 1111 ? 55.870 -12.861 9.141 1.00 82.22 1107 GLU A C 1
ATOM 8241 O O . GLU A 1 1111 ? 55.485 -13.198 10.268 1.00 79.90 1107 GLU A O 1
ATOM 8247 N N . GLU A 1 1112 ? 55.274 -11.912 8.416 1.00 88.28 1108 GLU A N 1
ATOM 8248 C CA . GLU A 1 1112 ? 54.185 -11.075 8.939 1.00 94.16 1108 GLU A CA 1
ATOM 8249 C C . GLU A 1 1112 ? 52.833 -11.755 8.763 1.00 87.15 1108 GLU A C 1
ATOM 8250 O O . GLU A 1 1112 ? 51.982 -11.723 9.658 1.00 79.43 1108 GLU A O 1
ATOM 8256 N N . VAL A 1 1113 ? 52.650 -12.396 7.614 1.00 83.87 1109 VAL A N 1
ATOM 8257 C CA . VAL A 1 1113 ? 51.585 -13.399 7.466 1.00 78.81 1109 VAL A CA 1
ATOM 8258 C C . VAL A 1 1113 ? 51.732 -14.574 8.488 1.00 75.47 1109 VAL A C 1
ATOM 8259 O O . VAL A 1 1113 ? 50.758 -14.943 9.162 1.00 76.44 1109 VAL A O 1
ATOM 8263 N N . THR A 1 1114 ? 52.952 -15.099 8.646 1.00 68.00 1110 THR A N 1
ATOM 8264 C CA . THR A 1 1114 ? 53.250 -16.207 9.573 1.00 61.27 1110 THR A CA 1
ATOM 8265 C C . THR A 1 1114 ? 52.876 -15.969 11.030 1.00 73.85 1110 THR A C 1
ATOM 8266 O O . THR A 1 1114 ? 52.525 -16.929 11.720 1.00 81.91 1110 THR A O 1
ATOM 8270 N N . GLU A 1 1115 ? 52.939 -14.721 11.507 1.00 86.05 1111 GLU A N 1
ATOM 8271 C CA . GLU A 1 1115 ? 52.487 -14.426 12.880 1.00 90.24 1111 GLU A CA 1
ATOM 8272 C C . GLU A 1 1115 ? 51.018 -14.075 12.932 1.00 83.24 1111 GLU A C 1
ATOM 8273 O O . GLU A 1 1115 ? 50.364 -14.373 13.939 1.00 69.34 1111 GLU A O 1
ATOM 8279 N N . ARG A 1 1116 ? 50.523 -13.372 11.909 1.00 82.46 1112 ARG A N 1
ATOM 8280 C CA . ARG A 1 1116 ? 49.110 -12.952 11.874 1.00 82.74 1112 ARG A CA 1
ATOM 8281 C C . ARG A 1 1116 ? 48.163 -14.148 11.958 1.00 81.32 1112 ARG A C 1
ATOM 8282 O O . ARG A 1 1116 ? 47.205 -14.127 12.724 1.00 82.90 1112 ARG A O 1
ATOM 8290 N N . LEU A 1 1117 ? 48.471 -15.181 11.175 1.00 87.27 1113 LEU A N 1
ATOM 8291 C CA . LEU A 1 1117 ? 47.715 -16.435 11.152 1.00 84.71 1113 LEU A CA 1
ATOM 8292 C C . LEU A 1 1117 ? 48.168 -17.499 12.182 1.00 84.85 1113 LEU A C 1
ATOM 8293 O O . LEU A 1 1117 ? 47.614 -18.590 12.182 1.00 87.71 1113 LEU A O 1
ATOM 8298 N N . ASP A 1 1118 ? 49.142 -17.187 13.049 1.00 84.02 1114 ASP A N 1
ATOM 8299 C CA . ASP A 1 1118 ? 49.593 -18.087 14.123 1.00 84.83 1114 ASP A CA 1
ATOM 8300 C C . ASP A 1 1118 ? 49.961 -19.435 13.499 1.00 84.93 1114 ASP A C 1
ATOM 8301 O O . ASP A 1 1118 ? 49.483 -20.491 13.931 1.00 79.35 1114 ASP A O 1
ATOM 8306 N N . ILE A 1 1119 ? 50.788 -19.370 12.457 1.00 75.64 1115 ILE A N 1
ATOM 8307 C CA . ILE A 1 1119 ? 51.129 -20.541 11.659 1.00 74.85 1115 ILE A CA 1
ATOM 8308 C C . ILE A 1 1119 ? 51.962 -21.551 12.437 1.00 81.80 1115 ILE A C 1
ATOM 8309 O O . ILE A 1 1119 ? 51.834 -22.757 12.223 1.00 85.92 1115 ILE A O 1
ATOM 8314 N N . GLU A 1 1120 ? 52.828 -21.082 13.324 1.00 88.58 1116 GLU A N 1
ATOM 8315 C CA . GLU A 1 1120 ? 53.649 -22.005 14.100 1.00 80.01 1116 GLU A CA 1
ATOM 8316 C C . GLU A 1 1120 ? 52.848 -22.650 15.220 1.00 74.36 1116 GLU A C 1
ATOM 8317 O O . GLU A 1 1120 ? 53.190 -23.749 15.650 1.00 80.77 1116 GLU A O 1
ATOM 8323 N N . GLY A 1 1121 ? 51.766 -22.000 15.664 1.00 70.14 1117 GLY A N 1
ATOM 8324 C CA . GLY A 1 1121 ? 50.734 -22.655 16.494 1.00 67.55 1117 GLY A CA 1
ATOM 8325 C C . GLY A 1 1121 ? 49.978 -23.771 15.763 1.00 73.68 1117 GLY A C 1
ATOM 8326 O O . GLY A 1 1121 ? 49.494 -24.726 16.391 1.00 75.83 1117 GLY A O 1
ATOM 8327 N N . ARG A 1 1122 ? 49.834 -23.626 14.443 1.00 71.78 1118 ARG A N 1
ATOM 8328 C CA . ARG A 1 1122 ? 49.301 -24.683 13.576 1.00 64.46 1118 ARG A CA 1
ATOM 8329 C C . ARG A 1 1122 ? 50.293 -25.815 13.352 1.00 63.70 1118 ARG A C 1
ATOM 8330 O O . ARG A 1 1122 ? 49.902 -26.995 13.304 1.00 65.05 1118 ARG A O 1
ATOM 8338 N N . LEU A 1 1123 ? 51.565 -25.469 13.196 1.00 54.56 1119 LEU A N 1
ATOM 8339 C CA . LEU A 1 1123 ? 52.594 -26.472 12.964 1.00 54.60 1119 LEU A CA 1
ATOM 8340 C C . LEU A 1 1123 ? 52.872 -27.289 14.219 1.00 58.55 1119 LEU A C 1
ATOM 8341 O O . LEU A 1 1123 ? 53.294 -28.438 14.133 1.00 61.02 1119 LEU A O 1
ATOM 8346 N N . ALA A 1 1124 ? 52.636 -26.712 15.382 1.00 58.41 1120 ALA A N 1
ATOM 8347 C CA . ALA A 1 1124 ? 52.708 -27.490 16.612 1.00 64.09 1120 ALA A CA 1
ATOM 8348 C C . ALA A 1 1124 ? 51.513 -28.465 16.697 1.00 60.43 1120 ALA A C 1
ATOM 8349 O O . ALA A 1 1124 ? 51.680 -29.581 17.203 1.00 69.57 1120 ALA A O 1
ATOM 8351 N N . SER A 1 1125 ? 50.325 -28.030 16.260 1.00 50.95 1121 SER A N 1
ATOM 8352 C CA . SER A 1 1125 ? 49.146 -28.908 16.254 1.00 56.16 1121 SER A CA 1
ATOM 8353 C C . SER A 1 1125 ? 49.353 -30.014 15.226 1.00 59.89 1121 SER A C 1
ATOM 8354 O O . SER A 1 1125 ? 49.011 -31.149 15.508 1.00 54.00 1121 SER A O 1
ATOM 8357 N N . ALA A 1 1126 ? 49.921 -29.677 14.060 1.00 58.39 1122 ALA A N 1
ATOM 8358 C CA . ALA A 1 1126 ? 50.201 -30.665 13.014 1.00 58.70 1122 ALA A CA 1
ATOM 8359 C C . ALA A 1 1126 ? 51.208 -31.716 13.424 1.00 56.88 1122 ALA A C 1
ATOM 8360 O O . ALA A 1 1126 ? 51.112 -32.853 12.965 1.00 67.25 1122 ALA A O 1
ATOM 8362 N N . ARG A 1 1127 ? 52.157 -31.325 14.278 1.00 66.57 1123 ARG A N 1
ATOM 8363 C CA . ARG A 1 1127 ? 53.139 -32.234 14.915 1.00 63.28 1123 ARG A CA 1
ATOM 8364 C C . ARG A 1 1127 ? 52.545 -33.086 16.012 1.00 61.26 1123 ARG A C 1
ATOM 8365 O O . ARG A 1 1127 ? 52.884 -34.259 16.116 1.00 62.33 1123 ARG A O 1
ATOM 8373 N N . ALA A 1 1128 ? 51.667 -32.507 16.831 1.00 63.58 1124 ALA A N 1
ATOM 8374 C CA . ALA A 1 1128 ? 50.928 -33.290 17.851 1.00 70.30 1124 ALA A CA 1
ATOM 8375 C C . ALA A 1 1128 ? 49.942 -34.325 17.225 1.00 65.93 1124 ALA A C 1
ATOM 8376 O O . ALA A 1 1128 ? 49.812 -35.432 17.729 1.00 73.12 1124 ALA A O 1
ATOM 8378 N N . TRP A 1 1129 ? 49.270 -33.926 16.146 1.00 61.53 1125 TRP A N 1
ATOM 8379 C CA . TRP A 1 1129 ? 48.384 -34.789 15.340 1.00 58.82 1125 TRP A CA 1
ATOM 8380 C C . TRP A 1 1129 ? 49.106 -36.033 14.786 1.00 53.80 1125 TRP A C 1
ATOM 8381 O O . TRP A 1 1129 ? 48.690 -37.141 15.115 1.00 49.60 1125 TRP A O 1
ATOM 8392 N N . LEU A 1 1130 ? 50.192 -35.856 14.014 1.00 47.50 1126 LEU A N 1
ATOM 8393 C CA . LEU A 1 1130 ? 51.020 -37.002 13.567 1.00 55.20 1126 LEU A CA 1
ATOM 8394 C C . LEU A 1 1130 ? 51.304 -38.024 14.667 1.00 61.80 1126 LEU A C 1
ATOM 8395 O O . LEU A 1 1130 ? 51.289 -39.221 14.415 1.00 66.23 1126 LEU A O 1
ATOM 8400 N N . ASP A 1 1131 ? 51.619 -37.545 15.869 1.00 67.22 1127 ASP A N 1
ATOM 8401 C CA . ASP A 1 1131 ? 51.844 -38.432 17.020 1.00 64.15 1127 ASP A CA 1
ATOM 8402 C C . ASP A 1 1131 ? 50.576 -39.147 17.440 1.00 56.80 1127 ASP A C 1
ATOM 8403 O O . ASP A 1 1131 ? 50.596 -40.363 17.731 1.00 53.23 1127 ASP A O 1
ATOM 8408 N N . GLU A 1 1132 ? 49.485 -38.396 17.471 1.00 45.96 1128 GLU A N 1
ATOM 8409 C CA . GLU A 1 1132 ? 48.192 -38.986 17.725 1.00 48.65 1128 GLU A CA 1
ATOM 8410 C C . GLU A 1 1132 ? 47.744 -40.009 16.677 1.00 51.00 1128 GLU A C 1
ATOM 8411 O O . GLU A 1 1132 ? 47.249 -41.067 17.080 1.00 50.90 1128 GLU A O 1
ATOM 8417 N N . VAL A 1 1133 ? 47.945 -39.756 15.374 1.00 48.91 1129 VAL A N 1
ATOM 8418 C CA . VAL A 1 1133 ? 47.426 -40.697 14.354 1.00 47.83 1129 VAL A CA 1
ATOM 8419 C C . VAL A 1 1133 ? 48.171 -42.031 14.374 1.00 47.01 1129 VAL A C 1
ATOM 8420 O O . VAL A 1 1133 ? 47.566 -43.080 14.087 1.00 46.66 1129 VAL A O 1
ATOM 8424 N N . THR A 1 1134 ? 49.449 -42.005 14.754 1.00 44.26 1130 THR A N 1
ATOM 8425 C CA . THR A 1 1134 ? 50.237 -43.249 14.900 1.00 48.33 1130 THR A CA 1
ATOM 8426 C C . THR A 1 1134 ? 50.013 -43.990 16.247 1.00 51.25 1130 THR A C 1
ATOM 8427 O O . THR A 1 1134 ? 50.416 -45.148 16.375 1.00 55.45 1130 THR A O 1
ATOM 8431 N N . SER A 1 1135 ? 49.346 -43.355 17.220 1.00 53.31 1131 SER A N 1
ATOM 8432 C CA . SER A 1 1135 ? 49.157 -43.950 18.540 1.00 55.58 1131 SER A CA 1
ATOM 8433 C C . SER A 1 1135 ? 48.082 -45.046 18.513 1.00 58.74 1131 SER A C 1
ATOM 8434 O O . SER A 1 1135 ? 47.231 -45.061 17.626 1.00 53.22 1131 SER A O 1
ATOM 8437 N N . PRO A 1 1136 ? 48.144 -45.984 19.480 1.00 61.15 1132 PRO A N 1
ATOM 8438 C CA . PRO A 1 1136 ? 47.131 -47.035 19.554 1.00 52.16 1132 PRO A CA 1
ATOM 8439 C C . PRO A 1 1136 ? 45.734 -46.558 19.896 1.00 53.35 1132 PRO A C 1
ATOM 8440 O O . PRO A 1 1136 ? 44.774 -47.150 19.427 1.00 69.79 1132 PRO A O 1
ATOM 8444 N N . ALA A 1 1137 ? 45.580 -45.538 20.733 1.00 54.36 1133 ALA A N 1
ATOM 8445 C CA . ALA A 1 1137 ? 44.228 -45.029 21.052 1.00 52.13 1133 ALA A CA 1
ATOM 8446 C C . ALA A 1 1137 ? 43.440 -44.571 19.792 1.00 51.67 1133 ALA A C 1
ATOM 8447 O O . ALA A 1 1137 ? 42.215 -44.563 19.786 1.00 50.06 1133 ALA A O 1
ATOM 8449 N N . TYR A 1 1138 ? 44.174 -44.127 18.774 1.00 50.54 1134 TYR A N 1
ATOM 8450 C CA . TYR A 1 1138 ? 43.605 -43.680 17.500 1.00 52.14 1134 TYR A CA 1
ATOM 8451 C C . TYR A 1 1138 ? 43.153 -44.845 16.605 1.00 48.77 1134 TYR A C 1
ATOM 8452 O O . TYR A 1 1138 ? 42.028 -44.857 16.116 1.00 44.50 1134 TYR A O 1
ATOM 8461 N N . ARG A 1 1139 ? 44.028 -45.820 16.424 1.00 46.17 1135 ARG A N 1
ATOM 8462 C CA . ARG A 1 1139 ? 43.649 -47.087 15.801 1.00 49.37 1135 ARG A CA 1
ATOM 8463 C C . ARG A 1 1139 ? 42.380 -47.721 16.414 1.00 49.58 1135 ARG A C 1
ATOM 8464 O O . ARG A 1 1139 ? 41.551 -48.231 15.694 1.00 59.17 1135 ARG A O 1
ATOM 8472 N N . ALA A 1 1140 ? 42.217 -47.637 17.736 1.00 55.10 1136 ALA A N 1
ATOM 8473 C CA . ALA A 1 1140 ? 41.054 -48.198 18.469 1.00 45.35 1136 ALA A CA 1
ATOM 8474 C C . ALA A 1 1140 ? 39.774 -47.377 18.315 1.00 44.21 1136 ALA A C 1
ATOM 8475 O O . ALA A 1 1140 ? 38.685 -47.958 18.224 1.00 46.66 1136 ALA A O 1
ATOM 8477 N N . HIS A 1 1141 ? 39.883 -46.040 18.307 1.00 45.70 1137 HIS A N 1
ATOM 8478 C CA . HIS A 1 1141 ? 38.705 -45.134 18.077 1.00 45.87 1137 HIS A CA 1
ATOM 8479 C C . HIS A 1 1141 ? 38.127 -45.287 16.652 1.00 41.25 1137 HIS A C 1
ATOM 8480 O O . HIS A 1 1141 ? 36.974 -44.997 16.436 1.00 41.34 1137 HIS A O 1
ATOM 8487 N N . LEU A 1 1142 ? 38.956 -45.720 15.699 1.00 43.79 1138 LEU A N 1
ATOM 8488 C CA . LEU A 1 1142 ? 38.509 -46.133 14.371 1.00 46.23 1138 LEU A CA 1
ATOM 8489 C C . LEU A 1 1142 ? 37.759 -47.495 14.247 1.00 47.08 1138 LEU A C 1
ATOM 8490 O O . LEU A 1 1142 ? 37.251 -47.811 13.176 1.00 45.12 1138 LEU A O 1
ATOM 8495 N N . VAL A 1 1143 ? 37.704 -48.306 15.308 1.00 46.96 1139 VAL A N 1
ATOM 8496 C CA . VAL A 1 1143 ? 37.047 -49.597 15.213 1.00 40.94 1139 VAL A CA 1
ATOM 8497 C C . VAL A 1 1143 ? 35.553 -49.365 15.354 1.00 40.53 1139 VAL A C 1
ATOM 8498 O O . VAL A 1 1143 ? 35.084 -48.806 16.333 1.00 40.60 1139 VAL A O 1
ATOM 8502 N N . GLY A 1 1144 ? 34.820 -49.772 14.322 1.00 42.02 1140 GLY A N 1
ATOM 8503 C CA . GLY A 1 1144 ? 33.416 -49.431 14.176 1.00 39.91 1140 GLY A CA 1
ATOM 8504 C C . GLY A 1 1144 ? 33.131 -48.322 13.180 1.00 39.25 1140 GLY A C 1
ATOM 8505 O O . GLY A 1 1144 ? 31.963 -47.917 13.061 1.00 37.07 1140 GLY A O 1
ATOM 8506 N N . THR A 1 1145 ? 34.174 -47.823 12.497 1.00 37.96 1141 THR A N 1
ATOM 8507 C CA . THR A 1 1145 ? 34.046 -46.865 11.369 1.00 40.24 1141 THR A CA 1
ATOM 8508 C C . THR A 1 1145 ? 34.186 -47.619 10.048 1.00 39.25 1141 THR A C 1
ATOM 8509 O O . THR A 1 1145 ? 34.381 -48.844 10.073 1.00 45.98 1141 THR A O 1
ATOM 8513 N N . LEU A 1 1146 ? 34.135 -46.907 8.917 1.00 34.18 1142 LEU A N 1
ATOM 8514 C CA . LEU A 1 1146 ? 34.202 -47.562 7.589 1.00 37.20 1142 LEU A CA 1
ATOM 8515 C C . LEU A 1 1146 ? 35.595 -47.876 7.092 1.00 36.16 1142 LEU A C 1
ATOM 8516 O O . LEU A 1 1146 ? 35.734 -48.615 6.157 1.00 39.54 1142 LEU A O 1
ATOM 8521 N N . GLY A 1 1147 ? 36.624 -47.340 7.731 1.00 35.50 1143 GLY A N 1
ATOM 8522 C CA . GLY A 1 1147 ? 37.991 -47.507 7.267 1.00 34.72 1143 GLY A CA 1
ATOM 8523 C C . GLY A 1 1147 ? 38.193 -47.052 5.853 1.00 31.09 1143 GLY A C 1
ATOM 8524 O O . GLY A 1 1147 ? 37.389 -46.324 5.323 1.00 31.92 1143 GLY A O 1
ATOM 8525 N N . LEU A 1 1148 ? 39.245 -47.550 5.218 1.00 34.43 1144 LEU A N 1
ATOM 8526 C CA . LEU A 1 1148 ? 39.605 -47.171 3.851 1.00 33.59 1144 LEU A CA 1
ATOM 8527 C C . LEU A 1 1148 ? 39.956 -48.417 3.050 1.00 35.96 1144 LEU A C 1
ATOM 8528 O O . LEU A 1 1148 ? 40.420 -49.418 3.600 1.00 32.13 1144 LEU A O 1
ATOM 8533 N N . GLN A 1 1149 ? 39.742 -48.331 1.730 1.00 36.08 1145 GLN A N 1
ATOM 8534 C CA . GLN A 1 1149 ? 40.099 -49.376 0.796 1.00 31.31 1145 GLN A CA 1
ATOM 8535 C C . GLN A 1 1149 ? 41.589 -49.497 0.828 1.00 33.22 1145 GLN A C 1
ATOM 8536 O O . GLN A 1 1149 ? 42.284 -48.516 0.573 1.00 35.94 1145 GLN A O 1
ATOM 8542 N N . PRO A 1 1150 ? 42.123 -50.682 1.110 1.00 38.47 1146 PRO A N 1
ATOM 8543 C CA . PRO A 1 1150 ? 43.577 -50.692 1.296 1.00 38.21 1146 PRO A CA 1
ATOM 8544 C C . PRO A 1 1150 ? 44.422 -50.224 0.129 1.00 42.73 1146 PRO A C 1
ATOM 8545 O O . PRO A 1 1150 ? 45.383 -49.479 0.363 1.00 51.74 1146 PRO A O 1
ATOM 8549 N N . SER A 1 1151 ? 44.085 -50.590 -1.106 1.00 41.06 1147 SER A N 1
ATOM 8550 C CA . SER A 1 1151 ? 44.854 -50.103 -2.274 1.00 40.99 1147 SER A CA 1
ATOM 8551 C C . SER A 1 1151 ? 44.983 -48.588 -2.352 1.00 42.33 1147 SER A C 1
ATOM 8552 O O . SER A 1 1151 ? 45.845 -48.100 -3.049 1.00 52.31 1147 SER A O 1
ATOM 8555 N N . LEU A 1 1152 ? 44.080 -47.861 -1.695 1.00 44.15 1148 LEU A N 1
ATOM 8556 C CA . LEU A 1 1152 ? 44.117 -46.401 -1.619 1.00 41.47 1148 LEU A CA 1
ATOM 8557 C C . LEU A 1 1152 ? 44.845 -45.785 -0.402 1.00 44.88 1148 LEU A C 1
ATOM 8558 O O . LEU A 1 1152 ? 44.846 -44.563 -0.283 1.00 40.51 1148 LEU A O 1
ATOM 8563 N N . ALA A 1 1153 ? 45.407 -46.590 0.514 1.00 55.15 1149 ALA A N 1
ATOM 8564 C CA . ALA A 1 1153 ? 46.139 -46.043 1.694 1.00 55.48 1149 ALA A CA 1
ATOM 8565 C C . ALA A 1 1153 ? 47.212 -45.126 1.166 1.00 63.53 1149 ALA A C 1
ATOM 8566 O O . ALA A 1 1153 ? 47.980 -45.640 0.318 1.00 56.16 1149 ALA A O 1
ATOM 8569 N N . SER B 1 15 ? -6.890 -37.218 66.930 1.00 87.20 11 SER B N 1
ATOM 8570 C CA . SER B 1 15 ? -7.581 -37.835 65.746 1.00 90.90 11 SER B CA 1
ATOM 8571 C C . SER B 1 15 ? -8.356 -39.080 66.166 1.00 92.15 11 SER B C 1
ATOM 8572 O O . SER B 1 15 ? -9.569 -39.210 65.897 1.00 92.54 11 SER B O 1
ATOM 8575 N N . ALA B 1 16 ? -7.638 -39.977 66.837 1.00 91.63 12 ALA B N 1
ATOM 8576 C CA . ALA B 1 16 ? -8.200 -41.230 67.326 1.00 88.07 12 ALA B CA 1
ATOM 8577 C C . ALA B 1 16 ? -9.259 -41.030 68.398 1.00 84.80 12 ALA B C 1
ATOM 8578 O O . ALA B 1 16 ? -10.301 -41.679 68.340 1.00 82.07 12 ALA B O 1
ATOM 8580 N N . ASN B 1 17 ? -9.001 -40.153 69.375 1.00 82.18 13 ASN B N 1
ATOM 8581 C CA . ASN B 1 17 ? -9.973 -39.913 70.473 1.00 78.59 13 ASN B CA 1
ATOM 8582 C C . ASN B 1 17 ? -11.262 -39.243 70.017 1.00 72.99 13 ASN B C 1
ATOM 8583 O O . ASN B 1 17 ? -12.295 -39.382 70.682 1.00 72.43 13 ASN B O 1
ATOM 8588 N N . SER B 1 18 ? -11.182 -38.497 68.915 1.00 73.91 14 SER B N 1
ATOM 8589 C CA . SER B 1 18 ? -12.354 -37.847 68.312 1.00 74.06 14 SER B CA 1
ATOM 8590 C C . SER B 1 18 ? -13.255 -38.874 67.628 1.00 72.53 14 SER B C 1
ATOM 8591 O O . SER B 1 18 ? -14.458 -38.972 67.940 1.00 68.50 14 SER B O 1
ATOM 8594 N N . ALA B 1 19 ? -12.647 -39.643 66.727 1.00 64.72 15 ALA B N 1
ATOM 8595 C CA . ALA B 1 19 ? -13.258 -40.838 66.147 1.00 58.40 15 ALA B CA 1
ATOM 8596 C C . ALA B 1 19 ? -13.948 -41.729 67.210 1.00 60.25 15 ALA B C 1
ATOM 8597 O O . ALA B 1 19 ? -15.094 -42.168 67.045 1.00 49.19 15 ALA B O 1
ATOM 8599 N N . ILE B 1 20 ? -13.272 -41.937 68.330 1.00 62.05 16 ILE B N 1
ATOM 8600 C CA . ILE B 1 20 ? -13.847 -42.702 69.436 1.00 63.14 16 ILE B CA 1
ATOM 8601 C C . ILE B 1 20 ? -15.041 -41.973 70.058 1.00 61.61 16 ILE B C 1
ATOM 8602 O O . ILE B 1 20 ? -16.127 -42.554 70.159 1.00 65.82 16 ILE B O 1
ATOM 8607 N N . ALA B 1 21 ? -14.840 -40.733 70.511 1.00 70.25 17 ALA B N 1
ATOM 8608 C CA . ALA B 1 21 ? -15.937 -39.923 71.150 1.00 74.83 17 ALA B CA 1
ATOM 8609 C C . ALA B 1 21 ? -17.221 -39.857 70.285 1.00 68.37 17 ALA B C 1
ATOM 8610 O O . ALA B 1 21 ? -18.347 -40.109 70.747 1.00 62.13 17 ALA B O 1
ATOM 8612 N N . LEU B 1 22 ? -17.002 -39.579 69.006 1.00 60.33 18 LEU B N 1
ATOM 8613 C CA . LEU B 1 22 ? -18.059 -39.500 68.030 1.00 61.19 18 LEU B CA 1
ATOM 8614 C C . LEU B 1 22 ? -18.916 -40.773 67.989 1.00 65.02 18 LEU B C 1
ATOM 8615 O O . LEU B 1 22 ? -20.148 -40.688 68.079 1.00 74.36 18 LEU B O 1
ATOM 8620 N N . ARG B 1 23 ? -18.260 -41.942 67.929 1.00 65.23 19 ARG B N 1
ATOM 8621 C CA . ARG B 1 23 ? -18.942 -43.268 67.803 1.00 55.60 19 ARG B CA 1
ATOM 8622 C C . ARG B 1 23 ? -19.664 -43.725 69.073 1.00 56.94 19 ARG B C 1
ATOM 8623 O O . ARG B 1 23 ? -20.727 -44.352 69.000 1.00 59.22 19 ARG B O 1
ATOM 8631 N N . LEU B 1 24 ? -19.108 -43.388 70.226 1.00 58.60 20 LEU B N 1
ATOM 8632 C CA . LEU B 1 24 ? -19.801 -43.583 71.505 1.00 66.41 20 LEU B CA 1
ATOM 8633 C C . LEU B 1 24 ? -21.033 -42.690 71.637 1.00 74.94 20 LEU B C 1
ATOM 8634 O O . LEU B 1 24 ? -22.058 -43.131 72.178 1.00 69.95 20 LEU B O 1
ATOM 8639 N N . GLU B 1 25 ? -20.905 -41.432 71.174 1.00 79.26 21 GLU B N 1
ATOM 8640 C CA . GLU B 1 25 ? -22.033 -40.471 71.180 1.00 85.00 21 GLU B CA 1
ATOM 8641 C C . GLU B 1 25 ? -23.178 -41.073 70.333 1.00 77.90 21 GLU B C 1
ATOM 8642 O O . GLU B 1 25 ? -24.281 -41.214 70.842 1.00 71.40 21 GLU B O 1
ATOM 8648 N N . LEU B 1 26 ? -22.894 -41.508 69.093 1.00 75.95 22 LEU B N 1
ATOM 8649 C CA . LEU B 1 26 ? -23.898 -42.203 68.238 1.00 76.67 22 LEU B CA 1
ATOM 8650 C C . LEU B 1 26 ? -24.573 -43.421 68.866 1.00 70.43 22 LEU B C 1
ATOM 8651 O O . LEU B 1 26 ? -25.706 -43.758 68.522 1.00 63.16 22 LEU B O 1
ATOM 8656 N N . LEU B 1 27 ? -23.850 -44.130 69.718 1.00 73.19 23 LEU B N 1
ATOM 8657 C CA . LEU B 1 27 ? -24.417 -45.301 70.386 1.00 77.25 23 LEU B CA 1
ATOM 8658 C C . LEU B 1 27 ? -25.174 -44.948 71.638 1.00 72.97 23 LEU B C 1
ATOM 8659 O O . LEU B 1 27 ? -25.936 -45.761 72.138 1.00 77.39 23 LEU B O 1
ATOM 8664 N N . GLY B 1 28 ? -25.049 -43.698 72.072 1.00 71.96 24 GLY B N 1
ATOM 8665 C CA . GLY B 1 28 ? -25.774 -43.193 73.228 1.00 80.12 24 GLY B CA 1
ATOM 8666 C C . GLY B 1 28 ? -25.084 -43.585 74.510 1.00 85.61 24 GLY B C 1
ATOM 8667 O O . GLY B 1 28 ? -25.735 -43.866 75.517 1.00 87.99 24 GLY B O 1
ATOM 8668 N N . ALA B 1 29 ? -23.755 -43.587 74.467 1.00 88.26 25 ALA B N 1
ATOM 8669 C CA . ALA B 1 29 ? -22.937 -43.989 75.591 1.00 88.99 25 ALA B CA 1
ATOM 8670 C C . ALA B 1 29 ? -22.340 -42.727 76.190 1.00 88.79 25 ALA B C 1
ATOM 8671 O O . ALA B 1 29 ? -22.104 -41.775 75.434 1.00 84.73 25 ALA B O 1
ATOM 8673 N N . PRO B 1 30 ? -22.055 -42.726 77.522 1.00 88.41 26 PRO B N 1
ATOM 8674 C CA . PRO B 1 30 ? -21.474 -41.534 78.191 1.00 87.63 26 PRO B CA 1
ATOM 8675 C C . PRO B 1 30 ? -20.122 -41.063 77.599 1.00 92.16 26 PRO B C 1
ATOM 8676 O O . PRO B 1 30 ? -19.382 -41.869 77.050 1.00 81.68 26 PRO B O 1
ATOM 8680 N N . VAL B 1 31 ? -19.841 -39.763 77.676 1.00 100.58 27 VAL B N 1
ATOM 8681 C CA . VAL B 1 31 ? -18.632 -39.141 77.086 1.00 116.42 27 VAL B CA 1
ATOM 8682 C C . VAL B 1 31 ? -18.259 -37.918 77.945 1.00 129.98 27 VAL B C 1
ATOM 8683 O O . VAL B 1 31 ? -19.145 -37.336 78.571 1.00 154.42 27 VAL B O 1
ATOM 8687 N N . PRO B 1 32 ? -16.964 -37.523 77.997 1.00 130.16 28 PRO B N 1
ATOM 8688 C CA . PRO B 1 32 ? -16.628 -36.224 78.628 1.00 127.30 28 PRO B CA 1
ATOM 8689 C C . PRO B 1 32 ? -17.043 -35.026 77.766 1.00 118.50 28 PRO B C 1
ATOM 8690 O O . PRO B 1 32 ? -16.773 -33.883 78.126 1.00 115.01 28 PRO B O 1
ATOM 8694 N N . ARG B 1 46 ? -15.702 -31.265 67.514 1.00 103.35 42 ARG B N 1
ATOM 8695 C CA . ARG B 1 46 ? -16.722 -31.675 68.506 1.00 120.85 42 ARG B CA 1
ATOM 8696 C C . ARG B 1 46 ? -17.957 -30.730 68.540 1.00 112.58 42 ARG B C 1
ATOM 8697 O O . ARG B 1 46 ? -19.091 -31.180 68.737 1.00 96.17 42 ARG B O 1
ATOM 8705 N N . LEU B 1 47 ? -17.729 -29.433 68.324 1.00 116.11 43 LEU B N 1
ATOM 8706 C CA . LEU B 1 47 ? -18.822 -28.452 68.176 1.00 113.29 43 LEU B CA 1
ATOM 8707 C C . LEU B 1 47 ? -19.511 -28.554 66.788 1.00 112.38 43 LEU B C 1
ATOM 8708 O O . LEU B 1 47 ? -20.717 -28.356 66.705 1.00 95.47 43 LEU B O 1
ATOM 8713 N N . VAL B 1 48 ? -18.760 -28.886 65.724 1.00 111.29 44 VAL B N 1
ATOM 8714 C CA . VAL B 1 48 ? -19.312 -29.038 64.334 1.00 108.05 44 VAL B CA 1
ATOM 8715 C C . VAL B 1 48 ? -20.074 -30.360 64.049 1.00 104.43 44 VAL B C 1
ATOM 8716 O O . VAL B 1 48 ? -20.560 -30.579 62.928 1.00 94.58 44 VAL B O 1
ATOM 8720 N N . ALA B 1 49 ? -20.211 -31.223 65.061 1.00 100.16 45 ALA B N 1
ATOM 8721 C CA . ALA B 1 49 ? -21.099 -32.391 65.004 1.00 90.47 45 ALA B CA 1
ATOM 8722 C C . ALA B 1 49 ? -22.300 -32.245 65.971 1.00 109.47 45 ALA B C 1
ATOM 8723 O O . ALA B 1 49 ? -22.348 -32.925 66.988 1.00 107.84 45 ALA B O 1
ATOM 8725 N N . PRO B 1 50 ? -23.255 -31.323 65.683 1.00 123.80 46 PRO B N 1
ATOM 8726 C CA . PRO B 1 50 ? -24.581 -31.310 66.348 1.00 113.69 46 PRO B CA 1
ATOM 8727 C C . PRO B 1 50 ? -25.679 -31.995 65.521 1.00 101.79 46 PRO B C 1
ATOM 8728 O O . PRO B 1 50 ? -26.693 -32.387 66.078 1.00 104.83 46 PRO B O 1
ATOM 8732 N N . ILE B 1 51 ? -25.474 -32.081 64.205 1.00 93.54 47 ILE B N 1
ATOM 8733 C CA . ILE B 1 51 ? -26.262 -32.913 63.235 1.00 93.85 47 ILE B CA 1
ATOM 8734 C C . ILE B 1 51 ? -26.051 -34.442 63.392 1.00 93.49 47 ILE B C 1
ATOM 8735 O O . ILE B 1 51 ? -26.579 -35.226 62.619 1.00 81.84 47 ILE B O 1
ATOM 8740 N N . LEU B 1 52 ? -25.247 -34.834 64.378 1.00 103.42 48 LEU B N 1
ATOM 8741 C CA . LEU B 1 52 ? -25.372 -36.126 65.071 1.00 100.74 48 LEU B CA 1
ATOM 8742 C C . LEU B 1 52 ? -26.657 -36.204 65.923 1.00 95.30 48 LEU B C 1
ATOM 8743 O O . LEU B 1 52 ? -27.462 -37.120 65.785 1.00 82.74 48 LEU B O 1
ATOM 8748 N N . ALA B 1 53 ? -26.857 -35.203 66.781 1.00 113.31 49 ALA B N 1
ATOM 8749 C CA . ALA B 1 53 ? -28.070 -35.095 67.633 1.00 122.60 49 ALA B CA 1
ATOM 8750 C C . ALA B 1 53 ? -29.402 -34.970 66.850 1.00 121.80 49 ALA B C 1
ATOM 8751 O O . ALA B 1 53 ? -30.471 -35.097 67.440 1.00 100.57 49 ALA B O 1
ATOM 8753 N N . ARG B 1 54 ? -29.323 -34.695 65.543 1.00 130.16 50 ARG B N 1
ATOM 8754 C CA . ARG B 1 54 ? -30.497 -34.589 64.670 1.00 134.54 50 ARG B CA 1
ATOM 8755 C C . ARG B 1 54 ? -30.894 -35.970 64.190 1.00 113.10 50 ARG B C 1
ATOM 8756 O O . ARG B 1 54 ? -32.009 -36.411 64.452 1.00 114.03 50 ARG B O 1
ATOM 8764 N N . GLN B 1 55 ? -29.969 -36.669 63.546 1.00 98.69 51 GLN B N 1
ATOM 8765 C CA . GLN B 1 55 ? -30.264 -38.023 63.063 1.00 102.39 51 GLN B CA 1
ATOM 8766 C C . GLN B 1 55 ? -30.664 -39.019 64.187 1.00 104.39 51 GLN B C 1
ATOM 8767 O O . GLN B 1 55 ? -31.422 -39.957 63.941 1.00 113.36 51 GLN B O 1
ATOM 8773 N N . ARG B 1 56 ? -30.162 -38.813 65.405 1.00 102.97 52 ARG B N 1
ATOM 8774 C CA . ARG B 1 56 ? -30.591 -39.565 66.592 1.00 97.01 52 ARG B CA 1
ATOM 8775 C C . ARG B 1 56 ? -32.109 -39.572 66.844 1.00 102.73 52 ARG B C 1
ATOM 8776 O O . ARG B 1 56 ? -32.635 -40.536 67.388 1.00 105.98 52 ARG B O 1
ATOM 8784 N N . GLU B 1 57 ? -32.800 -38.492 66.485 1.00 124.63 53 GLU B N 1
ATOM 8785 C CA . GLU B 1 57 ? -34.279 -38.398 66.632 1.00 134.15 53 GLU B CA 1
ATOM 8786 C C . GLU B 1 57 ? -35.022 -38.811 65.357 1.00 130.22 53 GLU B C 1
ATOM 8787 O O . GLU B 1 57 ? -36.255 -38.713 65.286 1.00 134.59 53 GLU B O 1
ATOM 8793 N N . LEU B 1 58 ? -34.246 -39.217 64.350 1.00 119.66 54 LEU B N 1
ATOM 8794 C CA . LEU B 1 58 ? -34.725 -39.946 63.191 1.00 110.38 54 LEU B CA 1
ATOM 8795 C C . LEU B 1 58 ? -34.233 -41.412 63.196 1.00 104.25 54 LEU B C 1
ATOM 8796 O O . LEU B 1 58 ? -34.504 -42.122 62.238 1.00 110.27 54 LEU B O 1
ATOM 8801 N N . THR B 1 59 ? -33.494 -41.857 64.221 1.00 92.97 55 THR B N 1
ATOM 8802 C CA . THR B 1 59 ? -33.193 -43.289 64.392 1.00 87.52 55 THR B CA 1
ATOM 8803 C C . THR B 1 59 ? -34.248 -43.995 65.244 1.00 90.59 55 THR B C 1
ATOM 8804 O O . THR B 1 59 ? -34.612 -45.121 64.943 1.00 78.27 55 THR B O 1
ATOM 8808 N N . ARG B 1 60 ? -34.773 -43.326 66.275 1.00 98.61 56 ARG B N 1
ATOM 8809 C CA . ARG B 1 60 ? -35.830 -43.903 67.123 1.00 94.19 56 ARG B CA 1
ATOM 8810 C C . ARG B 1 60 ? -37.214 -43.982 66.438 1.00 93.30 56 ARG B C 1
ATOM 8811 O O . ARG B 1 60 ? -38.234 -44.168 67.111 1.00 82.57 56 ARG B O 1
ATOM 8819 N N . ARG B 1 61 ? -37.248 -43.821 65.115 1.00 94.90 57 ARG B N 1
ATOM 8820 C CA . ARG B 1 61 ? -38.384 -44.205 64.287 1.00 90.95 57 ARG B CA 1
ATOM 8821 C C . ARG B 1 61 ? -38.210 -45.574 63.639 1.00 86.76 57 ARG B C 1
ATOM 8822 O O . ARG B 1 61 ? -39.183 -46.127 63.132 1.00 87.46 57 ARG B O 1
ATOM 8830 N N . LEU B 1 62 ? -36.987 -46.104 63.614 1.00 87.00 58 LEU B N 1
ATOM 8831 C CA . LEU B 1 62 ? -36.756 -47.509 63.266 1.00 82.23 58 LEU B CA 1
ATOM 8832 C C . LEU B 1 62 ? -36.380 -48.313 64.497 1.00 91.48 58 LEU B C 1
ATOM 8833 O O . LEU B 1 62 ? -35.678 -47.820 65.378 1.00 102.78 58 LEU B O 1
ATOM 8838 N N . ALA B 1 63 ? -36.877 -49.546 64.578 1.00 103.69 59 ALA B N 1
ATOM 8839 C CA . ALA B 1 63 ? -36.362 -50.522 65.552 1.00 106.10 59 ALA B CA 1
ATOM 8840 C C . ALA B 1 63 ? -35.028 -51.062 65.006 1.00 106.01 59 ALA B C 1
ATOM 8841 O O . ALA B 1 63 ? -34.831 -51.130 63.782 1.00 101.15 59 ALA B O 1
ATOM 8843 N N . ASN B 1 64 ? -34.119 -51.424 65.918 1.00 110.70 60 ASN B N 1
ATOM 8844 C CA . ASN B 1 64 ? -32.711 -51.758 65.542 1.00 106.03 60 ASN B CA 1
ATOM 8845 C C . ASN B 1 64 ? -32.667 -52.992 64.630 1.00 95.67 60 ASN B C 1
ATOM 8846 O O . ASN B 1 64 ? -33.385 -53.966 64.843 1.00 90.88 60 ASN B O 1
ATOM 8851 N N . ARG B 1 65 ? -31.853 -52.914 63.590 1.00 95.75 61 ARG B N 1
ATOM 8852 C CA . ARG B 1 65 ? -31.667 -54.026 62.663 1.00 109.17 61 ARG B CA 1
ATOM 8853 C C . ARG B 1 65 ? -30.203 -54.482 62.719 1.00 111.48 61 ARG B C 1
ATOM 8854 O O . ARG B 1 65 ? -29.313 -53.653 62.610 1.00 115.14 61 ARG B O 1
ATOM 8862 N N . PRO B 1 66 ? -29.942 -55.791 62.914 1.00 113.37 62 PRO B N 1
ATOM 8863 C CA . PRO B 1 66 ? -28.526 -56.193 62.916 1.00 107.24 62 PRO B CA 1
ATOM 8864 C C . PRO B 1 66 ? -27.941 -56.192 61.491 1.00 93.22 62 PRO B C 1
ATOM 8865 O O . PRO B 1 66 ? -28.706 -56.241 60.519 1.00 75.84 62 PRO B O 1
ATOM 8869 N N . CYS B 1 67 ? -26.609 -56.095 61.377 1.00 82.56 63 CYS B N 1
ATOM 8870 C CA . CYS B 1 67 ? -25.910 -56.137 60.067 1.00 83.77 63 CYS B CA 1
ATOM 8871 C C . CYS B 1 67 ? -26.142 -57.483 59.339 1.00 77.42 63 CYS B C 1
ATOM 8872 O O . CYS B 1 67 ? -26.678 -58.449 59.936 1.00 67.97 63 CYS B O 1
ATOM 8875 N N . ALA B 1 68 ? -25.727 -57.552 58.067 1.00 65.75 64 ALA B N 1
ATOM 8876 C CA . ALA B 1 68 ? -25.942 -58.771 57.243 1.00 72.80 64 ALA B CA 1
ATOM 8877 C C . ALA B 1 68 ? -25.248 -60.037 57.836 1.00 72.48 64 ALA B C 1
ATOM 8878 O O . ALA B 1 68 ? -25.813 -61.126 57.838 1.00 79.52 64 ALA B O 1
ATOM 8880 N N . ALA B 1 69 ? -24.028 -59.860 58.340 1.00 68.26 65 ALA B N 1
ATOM 8881 C CA . ALA B 1 69 ? -23.301 -60.912 59.029 1.00 71.77 65 ALA B CA 1
ATOM 8882 C C . ALA B 1 69 ? -24.007 -61.454 60.293 1.00 67.05 65 ALA B C 1
ATOM 8883 O O . ALA B 1 69 ? -24.260 -62.664 60.376 1.00 65.31 65 ALA B O 1
ATOM 8885 N N . ASP B 1 70 ? -24.329 -60.575 61.244 1.00 60.17 66 ASP B N 1
ATOM 8886 C CA . ASP B 1 70 ? -25.099 -60.954 62.462 1.00 66.57 66 ASP B CA 1
ATOM 8887 C C . ASP B 1 70 ? -26.537 -61.509 62.112 1.00 72.62 66 ASP B C 1
ATOM 8888 O O . ASP B 1 70 ? -27.120 -62.292 62.876 1.00 72.48 66 ASP B O 1
ATOM 8893 N N . ARG B 1 71 ? -27.117 -61.086 60.982 1.00 74.42 67 ARG B N 1
ATOM 8894 C CA . ARG B 1 71 ? -28.435 -61.600 60.554 1.00 78.95 67 ARG B CA 1
ATOM 8895 C C . ARG B 1 71 ? -28.342 -63.101 60.282 1.00 68.46 67 ARG B C 1
ATOM 8896 O O . ARG B 1 71 ? -29.129 -63.886 60.815 1.00 76.94 67 ARG B O 1
ATOM 8904 N N . ARG B 1 72 ? -27.358 -63.481 59.468 1.00 65.97 68 ARG B N 1
ATOM 8905 C CA . ARG B 1 72 ? -27.074 -64.892 59.158 1.00 62.01 68 ARG B CA 1
ATOM 8906 C C . ARG B 1 72 ? -26.751 -65.675 60.432 1.00 66.42 68 ARG B C 1
ATOM 8907 O O . ARG B 1 72 ? -27.237 -66.789 60.618 1.00 80.11 68 ARG B O 1
ATOM 8915 N N . ILE B 1 73 ? -25.964 -65.090 61.328 1.00 64.87 69 ILE B N 1
ATOM 8916 C CA . ILE B 1 73 ? -25.629 -65.777 62.573 1.00 72.81 69 ILE B CA 1
ATOM 8917 C C . ILE B 1 73 ? -26.858 -66.042 63.419 1.00 72.74 69 ILE B C 1
ATOM 8918 O O . ILE B 1 73 ? -27.018 -67.151 63.940 1.00 73.39 69 ILE B O 1
ATOM 8923 N N . GLN B 1 74 ? -27.683 -65.013 63.596 1.00 77.91 70 GLN B N 1
ATOM 8924 C CA . GLN B 1 74 ? -28.873 -65.128 64.435 1.00 73.32 70 GLN B CA 1
ATOM 8925 C C . GLN B 1 74 ? -29.888 -66.090 63.829 1.00 60.20 70 GLN B C 1
ATOM 8926 O O . GLN B 1 74 ? -30.572 -66.795 64.565 1.00 64.71 70 GLN B O 1
ATOM 8932 N N . ALA B 1 75 ? -29.967 -66.149 62.502 1.00 58.73 71 ALA B N 1
ATOM 8933 C CA . ALA B 1 75 ? -30.889 -67.087 61.830 1.00 71.16 71 ALA B CA 1
ATOM 8934 C C . ALA B 1 75 ? -30.558 -68.558 62.143 1.00 86.90 71 ALA B C 1
ATOM 8935 O O . ALA B 1 75 ? -31.434 -69.329 62.549 1.00 91.85 71 ALA B O 1
ATOM 8937 N N . PHE B 1 76 ? -29.284 -68.920 61.954 1.00 89.69 72 PHE B N 1
ATOM 8938 C CA . PHE B 1 76 ? -28.755 -70.233 62.360 1.00 85.31 72 PHE B CA 1
ATOM 8939 C C . PHE B 1 76 ? -29.033 -70.518 63.828 1.00 72.59 72 PHE B C 1
ATOM 8940 O O . PHE B 1 76 ? -29.629 -71.537 64.187 1.00 72.12 72 PHE B O 1
ATOM 8948 N N . LEU B 1 77 ? -28.605 -69.601 64.674 1.00 62.80 73 LEU B N 1
ATOM 8949 C CA . LEU B 1 77 ? -28.675 -69.818 66.097 1.00 70.98 73 LEU B CA 1
ATOM 8950 C C . LEU B 1 77 ? -30.119 -70.040 66.590 1.00 79.26 73 LEU B C 1
ATOM 8951 O O . LEU B 1 77 ? -30.363 -70.866 67.457 1.00 74.01 73 LEU B O 1
ATOM 8956 N N . ASP B 1 78 ? -31.075 -69.336 65.989 1.00 93.92 74 ASP B N 1
ATOM 8957 C CA . ASP B 1 78 ? -32.498 -69.504 66.325 1.00 104.07 74 ASP B CA 1
ATOM 8958 C C . ASP B 1 78 ? -33.102 -70.792 65.741 1.00 92.00 74 ASP B C 1
ATOM 8959 O O . ASP B 1 78 ? -33.959 -71.423 66.374 1.00 85.89 74 ASP B O 1
ATOM 8964 N N . SER B 1 79 ? -32.661 -71.178 64.542 1.00 79.10 75 SER B N 1
ATOM 8965 C CA . SER B 1 79 ? -33.066 -72.462 63.956 1.00 71.02 75 SER B CA 1
ATOM 8966 C C . SER B 1 79 ? -32.487 -73.624 64.800 1.00 67.65 75 SER B C 1
ATOM 8967 O O . SER B 1 79 ? -33.235 -74.475 65.269 1.00 56.68 75 SER B O 1
ATOM 8970 N N . TYR B 1 80 ? -31.168 -73.581 65.030 1.00 70.91 76 TYR B N 1
ATOM 8971 C CA . TYR B 1 80 ? -30.423 -74.550 65.855 1.00 76.49 76 TYR B CA 1
ATOM 8972 C C . TYR B 1 80 ? -30.974 -74.734 67.272 1.00 82.74 76 TYR B C 1
ATOM 8973 O O . TYR B 1 80 ? -31.046 -75.869 67.735 1.00 81.10 76 TYR B O 1
ATOM 8982 N N . LEU B 1 81 ? -31.351 -73.650 67.961 1.00 89.82 77 LEU B N 1
ATOM 8983 C CA . LEU B 1 81 ? -31.919 -73.809 69.314 1.00 101.18 77 LEU B CA 1
ATOM 8984 C C . LEU B 1 81 ? -33.437 -73.598 69.360 1.00 108.02 77 LEU B C 1
ATOM 8985 O O . LEU B 1 81 ? -34.003 -73.306 70.415 1.00 110.40 77 LEU B O 1
ATOM 8990 N N . ASP B 1 82 ? -34.107 -73.848 68.232 1.00 94.95 78 ASP B N 1
ATOM 8991 C CA . ASP B 1 82 ? -35.563 -73.891 68.221 1.00 95.50 78 ASP B CA 1
ATOM 8992 C C . ASP B 1 82 ? -36.071 -74.924 69.243 1.00 91.23 78 ASP B C 1
ATOM 8993 O O . ASP B 1 82 ? -35.664 -76.076 69.215 1.00 85.20 78 ASP B O 1
ATOM 8998 N N . GLY B 1 83 ? -36.921 -74.490 70.166 1.00 93.44 79 GLY B N 1
ATOM 8999 C CA . GLY B 1 83 ? -37.442 -75.371 71.196 1.00 97.11 79 GLY B CA 1
ATOM 9000 C C . GLY B 1 83 ? -36.425 -75.861 72.218 1.00 101.48 79 GLY B C 1
ATOM 9001 O O . GLY B 1 83 ? -36.660 -76.882 72.875 1.00 108.82 79 GLY B O 1
ATOM 9002 N N . ALA B 1 84 ? -35.306 -75.149 72.355 1.00 91.57 80 ALA B N 1
ATOM 9003 C CA . ALA B 1 84 ? -34.344 -75.423 73.413 1.00 93.35 80 ALA B CA 1
ATOM 9004 C C . ALA B 1 84 ? -34.702 -74.578 74.644 1.00 91.37 80 ALA B C 1
ATOM 9005 O O . ALA B 1 84 ? -35.628 -73.782 74.590 1.00 102.24 80 ALA B O 1
ATOM 9007 N N . ALA B 1 85 ? -33.942 -74.724 75.731 1.00 85.10 81 ALA B N 1
ATOM 9008 C CA . ALA B 1 85 ? -34.155 -73.954 76.976 1.00 81.75 81 ALA B CA 1
ATOM 9009 C C . ALA B 1 85 ? -34.045 -72.414 76.873 1.00 81.54 81 ALA B C 1
ATOM 9010 O O . ALA B 1 85 ? -34.333 -71.722 77.842 1.00 76.70 81 ALA B O 1
ATOM 9012 N N . ALA B 1 86 ? -33.571 -71.888 75.746 1.00 81.81 82 ALA B N 1
ATOM 9013 C CA . ALA B 1 86 ? -33.538 -70.437 75.489 1.00 79.11 82 ALA B CA 1
ATOM 9014 C C . ALA B 1 86 ? -33.126 -70.216 74.038 1.00 82.91 82 ALA B C 1
ATOM 9015 O O . ALA B 1 86 ? -32.491 -71.090 73.436 1.00 91.02 82 ALA B O 1
ATOM 9017 N N . GLN B 1 87 ? -33.445 -69.053 73.480 1.00 79.03 83 GLN B N 1
ATOM 9018 C CA . GLN B 1 87 ? -32.933 -68.679 72.160 1.00 80.79 83 GLN B CA 1
ATOM 9019 C C . GLN B 1 87 ? -32.264 -67.294 72.178 1.00 86.98 83 GLN B C 1
ATOM 9020 O O . GLN B 1 87 ? -32.818 -66.341 71.634 1.00 83.79 83 GLN B O 1
ATOM 9026 N N . PRO B 1 88 ? -31.075 -67.172 72.814 1.00 87.41 84 PRO B N 1
ATOM 9027 C CA . PRO B 1 88 ? -30.473 -65.863 73.063 1.00 82.05 84 PRO B CA 1
ATOM 9028 C C . PRO B 1 88 ? -30.166 -65.035 71.823 1.00 77.86 84 PRO B C 1
ATOM 9029 O O . PRO B 1 88 ? -30.037 -65.544 70.686 1.00 71.23 84 PRO B O 1
ATOM 9033 N N . LYS B 1 89 ? -30.044 -63.743 72.079 1.00 73.32 85 LYS B N 1
ATOM 9034 C CA . LYS B 1 89 ? -29.843 -62.777 71.035 1.00 84.96 85 LYS B CA 1
ATOM 9035 C C . LYS B 1 89 ? -28.392 -62.304 71.140 1.00 76.87 85 LYS B C 1
ATOM 9036 O O . LYS B 1 89 ? -27.857 -62.146 72.235 1.00 75.35 85 LYS B O 1
ATOM 9042 N N . LEU B 1 90 ? -27.751 -62.144 69.983 1.00 77.28 86 LEU B N 1
ATOM 9043 C CA . LEU B 1 90 ? -26.471 -61.458 69.897 1.00 82.00 86 LEU B CA 1
ATOM 9044 C C . LEU B 1 90 ? -26.678 -60.035 70.370 1.00 88.63 86 LEU B C 1
ATOM 9045 O O . LEU B 1 90 ? -27.724 -59.454 70.103 1.00 108.27 86 LEU B O 1
ATOM 9050 N N . PRO B 1 91 ? -25.698 -59.459 71.057 1.00 86.89 87 PRO B N 1
ATOM 9051 C CA . PRO B 1 91 ? -25.882 -58.052 71.406 1.00 92.89 87 PRO B CA 1
ATOM 9052 C C . PRO B 1 91 ? -26.068 -57.167 70.153 1.00 89.00 87 PRO B C 1
ATOM 9053 O O . PRO B 1 91 ? -25.364 -57.355 69.159 1.00 72.12 87 PRO B O 1
ATOM 9057 N N . GLY B 1 92 ? -27.046 -56.255 70.208 1.00 96.32 88 GLY B N 1
ATOM 9058 C CA . GLY B 1 92 ? -27.389 -55.346 69.090 1.00 94.11 88 GLY B CA 1
ATOM 9059 C C . GLY B 1 92 ? -26.745 -53.968 69.164 1.00 86.88 88 GLY B C 1
ATOM 9060 O O . GLY B 1 92 ? -26.544 -53.325 68.127 1.00 79.01 88 GLY B O 1
ATOM 9061 N N . ALA B 1 93 ? -26.418 -53.519 70.378 1.00 79.79 89 ALA B N 1
ATOM 9062 C CA . ALA B 1 93 ? -25.784 -52.217 70.579 1.00 86.00 89 ALA B CA 1
ATOM 9063 C C . ALA B 1 93 ? -24.271 -52.382 70.741 1.00 89.00 89 ALA B C 1
ATOM 9064 O O . ALA B 1 93 ? -23.744 -52.270 71.862 1.00 88.22 89 ALA B O 1
ATOM 9066 N N . THR B 1 94 ? -23.564 -52.664 69.639 1.00 80.74 90 THR B N 1
ATOM 9067 C CA . THR B 1 94 ? -22.094 -52.785 69.715 1.00 78.95 90 THR B CA 1
ATOM 9068 C C . THR B 1 94 ? -21.363 -51.594 69.124 1.00 76.11 90 THR B C 1
ATOM 9069 O O . THR B 1 94 ? -21.728 -51.069 68.058 1.00 75.90 90 THR B O 1
ATOM 9073 N N . LEU B 1 95 ? -20.315 -51.185 69.833 1.00 69.93 91 LEU B N 1
ATOM 9074 C CA . LEU B 1 95 ? -19.321 -50.273 69.296 1.00 60.07 91 LEU B CA 1
ATOM 9075 C C . LEU B 1 95 ? -18.564 -51.016 68.214 1.00 59.26 91 LEU B C 1
ATOM 9076 O O . LEU B 1 95 ? -17.971 -52.048 68.494 1.00 64.36 91 LEU B O 1
ATOM 9081 N N . VAL B 1 96 ? -18.603 -50.499 66.993 1.00 51.96 92 VAL B N 1
ATOM 9082 C CA . VAL B 1 96 ? -18.157 -51.209 65.812 1.00 55.38 92 VAL B CA 1
ATOM 9083 C C . VAL B 1 96 ? -16.796 -50.640 65.438 1.00 64.61 92 VAL B C 1
ATOM 9084 O O . VAL B 1 96 ? -16.680 -49.454 65.234 1.00 65.93 92 VAL B O 1
ATOM 9088 N N . LEU B 1 97 ? -15.802 -51.509 65.274 1.00 66.64 93 LEU B N 1
ATOM 9089 C CA . LEU B 1 97 ? -14.470 -51.098 64.935 1.00 65.47 93 LEU B CA 1
ATOM 9090 C C . LEU B 1 97 ? -14.379 -51.179 63.421 1.00 64.73 93 LEU B C 1
ATOM 9091 O O . LEU B 1 97 ? -13.998 -52.190 62.838 1.00 71.86 93 LEU B O 1
ATOM 9096 N N . ASP B 1 98 ? -14.737 -50.065 62.807 1.00 59.18 94 ASP B N 1
ATOM 9097 C CA . ASP B 1 98 ? -14.849 -49.939 61.360 1.00 59.06 94 ASP B CA 1
ATOM 9098 C C . ASP B 1 98 ? -13.556 -49.540 60.684 1.00 58.54 94 ASP B C 1
ATOM 9099 O O . ASP B 1 98 ? -13.441 -49.670 59.459 1.00 51.50 94 ASP B O 1
ATOM 9104 N N . GLN B 1 99 ? -12.602 -49.022 61.464 1.00 57.31 95 GLN B N 1
ATOM 9105 C CA . GLN B 1 99 ? -11.301 -48.630 60.929 1.00 62.55 95 GLN B CA 1
ATOM 9106 C C . GLN B 1 99 ? -10.130 -49.159 61.758 1.00 58.86 95 GLN B C 1
ATOM 9107 O O . GLN B 1 99 ? -10.237 -49.405 62.987 1.00 56.17 95 GLN B O 1
ATOM 9113 N N . PRO B 1 100 ? -9.009 -49.387 61.059 1.00 61.41 96 PRO B N 1
ATOM 9114 C CA . PRO B 1 100 ? -7.862 -49.901 61.768 1.00 64.60 96 PRO B CA 1
ATOM 9115 C C . PRO B 1 100 ? -7.380 -48.893 62.789 1.00 65.18 96 PRO B C 1
ATOM 9116 O O . PRO B 1 100 ? -7.460 -47.714 62.542 1.00 63.36 96 PRO B O 1
ATOM 9120 N N . GLY B 1 101 ? -6.921 -49.364 63.937 1.00 69.06 97 GLY B N 1
ATOM 9121 C CA . GLY B 1 101 ? -6.214 -48.510 64.882 1.00 65.20 97 GLY B CA 1
ATOM 9122 C C . GLY B 1 101 ? -7.037 -48.050 66.047 1.00 63.37 97 GLY B C 1
ATOM 9123 O O . GLY B 1 101 ? -6.467 -47.653 67.073 1.00 72.09 97 GLY B O 1
ATOM 9124 N N . LEU B 1 102 ? -8.362 -48.075 65.896 1.00 65.00 98 LEU B N 1
ATOM 9125 C CA . LEU B 1 102 ? -9.275 -47.680 66.983 1.00 60.52 98 LEU B CA 1
ATOM 9126 C C . LEU B 1 102 ? -9.183 -48.580 68.153 1.00 55.76 98 LEU B C 1
ATOM 9127 O O . LEU B 1 102 ? -9.269 -48.133 69.298 1.00 65.28 98 LEU B O 1
ATOM 9132 N N . ALA B 1 103 ? -9.041 -49.868 67.876 1.00 55.85 99 ALA B N 1
ATOM 9133 C CA . ALA B 1 103 ? -9.079 -50.862 68.932 1.00 56.51 99 ALA B CA 1
ATOM 9134 C C . ALA B 1 103 ? -7.888 -50.698 69.881 1.00 52.96 99 ALA B C 1
ATOM 9135 O O . ALA B 1 103 ? -8.016 -50.867 71.104 1.00 41.39 99 ALA B O 1
ATOM 9137 N N . ARG B 1 104 ? -6.741 -50.349 69.311 1.00 47.84 100 ARG B N 1
ATOM 9138 C CA . ARG B 1 104 ? -5.580 -50.101 70.132 1.00 54.59 100 ARG B CA 1
ATOM 9139 C C . ARG B 1 104 ? -5.857 -48.877 71.017 1.00 56.40 100 ARG B C 1
ATOM 9140 O O . ARG B 1 104 ? -5.719 -48.958 72.252 1.00 47.53 100 ARG B O 1
ATOM 9148 N N . ALA B 1 105 ? -6.338 -47.793 70.400 1.00 57.36 101 ALA B N 1
ATOM 9149 C CA . ALA B 1 105 ? -6.660 -46.566 71.145 1.00 54.40 101 ALA B CA 1
ATOM 9150 C C . ALA B 1 105 ? -7.686 -46.824 72.237 1.00 49.02 101 ALA B C 1
ATOM 9151 O O . ALA B 1 105 ? -7.562 -46.272 73.319 1.00 53.20 101 ALA B O 1
ATOM 9153 N N . LEU B 1 106 ? -8.658 -47.695 71.990 1.00 46.09 102 LEU B N 1
ATOM 9154 C CA . LEU B 1 106 ? -9.583 -48.060 73.048 1.00 52.77 102 LEU B CA 1
ATOM 9155 C C . LEU B 1 106 ? -8.977 -48.853 74.222 1.00 55.72 102 LEU B C 1
ATOM 9156 O O . LEU B 1 106 ? -9.585 -48.941 75.289 1.00 54.94 102 LEU B O 1
ATOM 9161 N N . SER B 1 107 ? -7.789 -49.425 74.041 1.00 63.62 103 SER B N 1
ATOM 9162 C CA . SER B 1 107 ? -7.233 -50.383 75.013 1.00 64.69 103 SER B CA 1
ATOM 9163 C C . SER B 1 107 ? -6.603 -49.749 76.236 1.00 62.01 103 SER B C 1
ATOM 9164 O O . SER B 1 107 ? -6.325 -50.443 77.203 1.00 74.70 103 SER B O 1
ATOM 9167 N N . LEU B 1 108 ? -6.344 -48.444 76.184 1.00 69.06 104 LEU B N 1
ATOM 9168 C CA . LEU B 1 108 ? -5.806 -47.689 77.341 1.00 69.73 104 LEU B CA 1
ATOM 9169 C C . LEU B 1 108 ? -6.648 -46.458 77.677 1.00 64.77 104 LEU B C 1
ATOM 9170 O O . LEU B 1 108 ? -7.245 -45.851 76.769 1.00 62.07 104 LEU B O 1
ATOM 9175 N N . PRO B 1 109 ? -6.669 -46.051 78.963 1.00 61.03 105 PRO B N 1
ATOM 9176 C CA . PRO B 1 109 ? -7.447 -44.866 79.309 1.00 60.77 105 PRO B CA 1
ATOM 9177 C C . PRO B 1 109 ? -7.008 -43.654 78.506 1.00 62.67 105 PRO B C 1
ATOM 9178 O O . PRO B 1 109 ? -5.815 -43.432 78.352 1.00 66.52 105 PRO B O 1
ATOM 9182 N N . VAL B 1 110 ? -7.982 -42.905 77.995 1.00 60.07 106 VAL B N 1
ATOM 9183 C CA . VAL B 1 110 ? -7.757 -41.681 77.224 1.00 63.70 106 VAL B CA 1
ATOM 9184 C C . VAL B 1 110 ? -6.681 -40.753 77.815 1.00 62.81 106 VAL B C 1
ATOM 9185 O O . VAL B 1 110 ? -6.007 -40.049 77.060 1.00 59.30 106 VAL B O 1
ATOM 9189 N N . ASP B 1 111 ? -6.528 -40.787 79.143 1.00 64.84 107 ASP B N 1
ATOM 9190 C CA . ASP B 1 111 ? -5.597 -39.933 79.881 1.00 80.41 107 ASP B CA 1
ATOM 9191 C C . ASP B 1 111 ? -4.372 -40.617 80.552 1.00 76.96 107 ASP B C 1
ATOM 9192 O O . ASP B 1 111 ? -3.565 -39.915 81.167 1.00 82.13 107 ASP B O 1
ATOM 9197 N N . ALA B 1 112 ? -4.246 -41.943 80.477 1.00 72.00 108 ALA B N 1
ATOM 9198 C CA . ALA B 1 112 ? -3.169 -42.678 81.188 1.00 74.44 108 ALA B CA 1
ATOM 9199 C C . ALA B 1 112 ? -2.402 -43.697 80.316 1.00 71.91 108 ALA B C 1
ATOM 9200 O O . ALA B 1 112 ? -2.828 -44.055 79.208 1.00 56.95 108 ALA B O 1
ATOM 9202 N N . THR B 1 113 ? -1.265 -44.145 80.855 1.00 61.49 109 THR B N 1
ATOM 9203 C CA . THR B 1 113 ? -0.398 -45.114 80.198 1.00 56.05 109 THR B CA 1
ATOM 9204 C C . THR B 1 113 ? -0.496 -46.561 80.775 1.00 57.14 109 THR B C 1
ATOM 9205 O O . THR B 1 113 ? 0.117 -47.465 80.223 1.00 60.81 109 THR B O 1
ATOM 9209 N N . SER B 1 114 ? -1.230 -46.766 81.863 1.00 46.11 110 SER B N 1
ATOM 9210 C CA . SER B 1 114 ? -1.563 -48.086 82.314 1.00 52.53 110 SER B CA 1
ATOM 9211 C C . SER B 1 114 ? -3.062 -48.251 82.595 1.00 56.20 110 SER B C 1
ATOM 9212 O O . SER B 1 114 ? -3.824 -47.293 82.605 1.00 63.50 110 SER B O 1
ATOM 9215 N N . PHE B 1 115 ? -3.455 -49.496 82.807 1.00 54.52 111 PHE B N 1
ATOM 9216 C CA . PHE B 1 115 ? -4.816 -49.892 83.054 1.00 56.14 111 PHE B CA 1
ATOM 9217 C C . PHE B 1 115 ? -4.799 -51.219 83.762 1.00 61.06 111 PHE B C 1
ATOM 9218 O O . PHE B 1 115 ? -3.995 -52.075 83.399 1.00 77.07 111 PHE B O 1
ATOM 9226 N N . THR B 1 116 ? -5.734 -51.440 84.682 1.00 62.96 112 THR B N 1
ATOM 9227 C CA . THR B 1 116 ? -5.827 -52.706 85.400 1.00 61.83 112 THR B CA 1
ATOM 9228 C C . THR B 1 116 ? -7.260 -53.133 85.576 1.00 60.40 112 THR B C 1
ATOM 9229 O O . THR B 1 116 ? -8.118 -52.335 85.846 1.00 71.42 112 THR B O 1
ATOM 9233 N N . SER B 1 117 ? -7.518 -54.416 85.408 1.00 63.45 113 SER B N 1
ATOM 9234 C CA . SER B 1 117 ? -8.786 -54.996 85.775 1.00 60.02 113 SER B CA 1
ATOM 9235 C C . SER B 1 117 ? -8.440 -56.361 86.306 1.00 61.81 113 SER B C 1
ATOM 9236 O O . SER B 1 117 ? -7.268 -56.700 86.361 1.00 69.02 113 SER B O 1
ATOM 9239 N N . ASP B 1 118 ? -9.437 -57.141 86.700 1.00 66.20 114 ASP B N 1
ATOM 9240 C CA . ASP B 1 118 ? -9.198 -58.543 87.076 1.00 74.81 114 ASP B CA 1
ATOM 9241 C C . ASP B 1 118 ? -8.893 -59.414 85.861 1.00 74.63 114 ASP B C 1
ATOM 9242 O O . ASP B 1 118 ? -8.587 -60.591 86.022 1.00 75.74 114 ASP B O 1
ATOM 9247 N N . TYR B 1 119 ? -9.027 -58.856 84.661 1.00 66.54 115 TYR B N 1
ATOM 9248 C CA . TYR B 1 119 ? -8.891 -59.610 83.439 1.00 66.94 115 TYR B CA 1
ATOM 9249 C C . TYR B 1 119 ? -7.603 -59.336 82.696 1.00 64.10 115 TYR B C 1
ATOM 9250 O O . TYR B 1 119 ? -7.119 -60.220 82.002 1.00 68.18 115 TYR B O 1
ATOM 9259 N N . VAL B 1 120 ? -7.056 -58.131 82.798 1.00 52.32 116 VAL B N 1
ATOM 9260 C CA . VAL B 1 120 ? -5.883 -57.790 81.997 1.00 49.88 116 VAL B CA 1
ATOM 9261 C C . VAL B 1 120 ? -5.135 -56.626 82.630 1.00 54.15 116 VAL B C 1
ATOM 9262 O O . VAL B 1 120 ? -5.764 -55.687 83.087 1.00 63.44 116 VAL B O 1
ATOM 9266 N N . GLU B 1 121 ? -3.809 -56.695 82.710 1.00 53.22 117 GLU B N 1
ATOM 9267 C CA . GLU B 1 121 ? -2.976 -55.499 82.979 1.00 47.30 117 GLU B CA 1
ATOM 9268 C C . GLU B 1 121 ? -2.387 -54.998 81.682 1.00 49.78 117 GLU B C 1
ATOM 9269 O O . GLU B 1 121 ? -1.749 -55.758 80.987 1.00 59.90 117 GLU B O 1
ATOM 9275 N N . SER B 1 122 ? -2.623 -53.732 81.331 1.00 50.24 118 SER B N 1
ATOM 9276 C CA . SER B 1 122 ? -2.200 -53.177 80.040 1.00 45.78 118 SER B CA 1
ATOM 9277 C C . SER B 1 122 ? -1.367 -51.904 80.207 1.00 45.40 118 SER B C 1
ATOM 9278 O O . SER B 1 122 ? -1.486 -51.226 81.217 1.00 43.95 118 SER B O 1
ATOM 9281 N N . TYR B 1 123 ? -0.512 -51.601 79.229 1.00 43.04 119 TYR B N 1
ATOM 9282 C CA . TYR B 1 123 ? 0.508 -50.570 79.385 1.00 43.40 119 TYR B CA 1
ATOM 9283 C C . TYR B 1 123 ? 0.872 -50.063 78.016 1.00 47.32 119 TYR B C 1
ATOM 9284 O O . TYR B 1 123 ? 0.883 -50.830 77.057 1.00 52.84 119 TYR B O 1
ATOM 9293 N N . ARG B 1 124 ? 1.217 -48.785 77.931 1.00 45.11 120 ARG B N 1
ATOM 9294 C CA . ARG B 1 124 ? 1.730 -48.212 76.713 1.00 55.00 120 ARG B CA 1
ATOM 9295 C C . ARG B 1 124 ? 3.239 -48.223 76.918 1.00 52.91 120 ARG B C 1
ATOM 9296 O O . ARG B 1 124 ? 3.719 -47.719 77.947 1.00 51.61 120 ARG B O 1
ATOM 9304 N N . VAL B 1 125 ? 3.971 -48.832 75.978 1.00 43.99 121 VAL B N 1
ATOM 9305 C CA . VAL B 1 125 ? 5.398 -49.054 76.148 1.00 42.99 121 VAL B CA 1
ATOM 9306 C C . VAL B 1 125 ? 6.135 -48.487 74.966 1.00 45.89 121 VAL B C 1
ATOM 9307 O O . VAL B 1 125 ? 5.578 -48.371 73.876 1.00 49.87 121 VAL B O 1
ATOM 9311 N N . LEU B 1 126 ? 7.412 -48.203 75.142 1.00 44.44 122 LEU B N 1
ATOM 9312 C CA . LEU B 1 126 ? 8.185 -47.618 74.052 1.00 47.32 122 LEU B CA 1
ATOM 9313 C C . LEU B 1 126 ? 8.148 -48.401 72.727 1.00 47.56 122 LEU B C 1
ATOM 9314 O O . LEU B 1 126 ? 8.287 -47.823 71.669 1.00 46.84 122 LEU B O 1
ATOM 9319 N N . SER B 1 127 ? 7.964 -49.718 72.793 1.00 56.90 123 SER B N 1
ATOM 9320 C CA . SER B 1 127 ? 7.938 -50.561 71.590 1.00 56.17 123 SER B CA 1
ATOM 9321 C C . SER B 1 127 ? 6.521 -50.801 71.017 1.00 55.62 123 SER B C 1
ATOM 9322 O O . SER B 1 127 ? 6.384 -51.334 69.916 1.00 64.37 123 SER B O 1
ATOM 9325 N N . GLY B 1 128 ? 5.481 -50.385 71.742 1.00 48.47 124 GLY B N 1
ATOM 9326 C CA . GLY B 1 128 ? 4.105 -50.520 71.275 1.00 44.19 124 GLY B CA 1
ATOM 9327 C C . GLY B 1 128 ? 3.172 -50.630 72.441 1.00 39.88 124 GLY B C 1
ATOM 9328 O O . GLY B 1 128 ? 3.127 -49.748 73.294 1.00 40.55 124 GLY B O 1
ATOM 9329 N N . VAL B 1 129 ? 2.450 -51.730 72.507 1.00 37.98 125 VAL B N 1
ATOM 9330 C CA . VAL B 1 129 ? 1.533 -51.932 73.575 1.00 41.11 125 VAL B CA 1
ATOM 9331 C C . VAL B 1 129 ? 1.795 -53.308 74.188 1.00 42.03 125 VAL B C 1
ATOM 9332 O O . VAL B 1 129 ? 2.109 -54.257 73.469 1.00 46.45 125 VAL B O 1
ATOM 9336 N N . LEU B 1 130 ? 1.621 -53.389 75.508 1.00 35.92 126 LEU B N 1
ATOM 9337 C CA . LEU B 1 130 ? 1.864 -54.569 76.301 1.00 36.06 126 LEU B CA 1
ATOM 9338 C C . LEU B 1 130 ? 0.607 -54.957 77.080 1.00 40.52 126 LEU B C 1
ATOM 9339 O O . LEU B 1 130 ? 0.060 -54.126 77.744 1.00 42.56 126 LEU B O 1
ATOM 9344 N N . HIS B 1 131 ? 0.230 -56.230 77.048 1.00 40.73 127 HIS B N 1
ATOM 9345 C CA . HIS B 1 131 ? -0.955 -56.732 77.694 1.00 45.82 127 HIS B CA 1
ATOM 9346 C C . HIS B 1 131 ? -0.650 -58.070 78.351 1.00 49.16 127 HIS B C 1
ATOM 9347 O O . HIS B 1 131 ? -0.283 -59.043 77.659 1.00 46.80 127 HIS B O 1
ATOM 9354 N N . ASN B 1 132 ? -0.796 -58.096 79.670 1.00 44.46 128 ASN B N 1
ATOM 9355 C CA . ASN B 1 132 ? -0.632 -59.273 80.469 1.00 47.66 128 ASN B CA 1
ATOM 9356 C C . ASN B 1 132 ? -1.983 -59.776 80.973 1.00 46.79 128 ASN B C 1
ATOM 9357 O O . ASN B 1 132 ? -2.475 -59.300 81.969 1.00 53.97 128 ASN B O 1
ATOM 9362 N N . PRO B 1 133 ? -2.597 -60.738 80.278 1.00 48.63 129 PRO B N 1
ATOM 9363 C CA . PRO B 1 133 ? -3.906 -61.209 80.727 1.00 52.05 129 PRO B CA 1
ATOM 9364 C C . PRO B 1 133 ? -3.887 -62.039 82.009 1.00 56.14 129 PRO B C 1
ATOM 9365 O O . PRO B 1 133 ? -2.846 -62.532 82.389 1.00 60.25 129 PRO B O 1
ATOM 9369 N N . ARG B 1 134 ? -5.039 -62.179 82.661 1.00 62.71 130 ARG B N 1
ATOM 9370 C CA . ARG B 1 134 ? -5.142 -62.932 83.917 1.00 64.39 130 ARG B CA 1
ATOM 9371 C C . ARG B 1 134 ? -4.447 -64.301 83.821 1.00 63.72 130 ARG B C 1
ATOM 9372 O O . ARG B 1 134 ? -3.688 -64.655 84.703 1.00 63.71 130 ARG B O 1
ATOM 9380 N N . ASN B 1 135 ? -4.724 -65.052 82.754 1.00 61.51 131 ASN B N 1
ATOM 9381 C CA . ASN B 1 135 ? -4.003 -66.296 82.448 1.00 63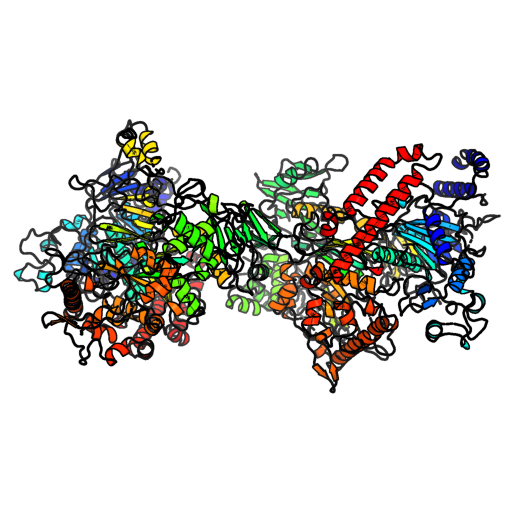.04 131 ASN B CA 1
ATOM 9382 C C . ASN B 1 135 ? -2.958 -66.070 81.373 1.00 63.66 131 ASN B C 1
ATOM 9383 O O . ASN B 1 135 ? -3.247 -65.445 80.359 1.00 59.59 131 ASN B O 1
ATOM 9388 N N . ASP B 1 136 ? -1.744 -66.577 81.602 1.00 66.22 132 ASP B N 1
ATOM 9389 C CA . ASP B 1 136 ? -0.591 -66.268 80.740 1.00 67.89 132 ASP B CA 1
ATOM 9390 C C . ASP B 1 136 ? -0.315 -67.293 79.654 1.00 63.71 132 ASP B C 1
ATOM 9391 O O . ASP B 1 136 ? 0.551 -67.065 78.830 1.00 62.86 132 ASP B O 1
ATOM 9396 N N . ARG B 1 137 ? -1.039 -68.407 79.648 1.00 68.73 133 ARG B N 1
ATOM 9397 C CA . ARG B 1 137 ? -0.855 -69.439 78.630 1.00 68.67 133 ARG B CA 1
ATOM 9398 C C . ARG B 1 137 ? -2.145 -70.167 78.299 1.00 59.96 133 ARG B C 1
ATOM 9399 O O . ARG B 1 137 ? -3.068 -70.195 79.080 1.00 49.80 133 ARG B O 1
ATOM 9407 N N . ARG B 1 138 ? -2.136 -70.776 77.126 1.00 59.79 134 ARG B N 1
ATOM 9408 C CA . ARG B 1 138 ? -3.203 -71.614 76.617 1.00 62.25 134 ARG B CA 1
ATOM 9409 C C . ARG B 1 138 ? -3.131 -73.032 77.210 1.00 62.78 134 ARG B C 1
ATOM 9410 O O . ARG B 1 138 ? -2.063 -73.506 77.529 1.00 65.51 134 ARG B O 1
ATOM 9418 N N . THR B 1 139 ? -4.279 -73.683 77.353 1.00 62.16 135 THR B N 1
ATOM 9419 C CA . THR B 1 139 ? -4.382 -75.115 77.642 1.00 59.26 135 THR B CA 1
ATOM 9420 C C . THR B 1 139 ? -5.024 -75.830 76.395 1.00 61.19 135 THR B C 1
ATOM 9421 O O . THR B 1 139 ? -5.580 -75.201 75.452 1.00 62.10 135 THR B O 1
ATOM 9425 N N . THR B 1 140 ? -4.847 -77.139 76.333 1.00 58.84 136 THR B N 1
ATOM 9426 C CA . THR B 1 140 ? -5.579 -77.955 75.364 1.00 64.40 136 THR B CA 1
ATOM 9427 C C . THR B 1 140 ? -6.354 -79.132 76.016 1.00 65.22 136 THR B C 1
ATOM 9428 O O . THR B 1 140 ? -7.375 -79.568 75.444 1.00 57.62 136 THR B O 1
ATOM 9432 N N . ALA B 1 141 ? -5.922 -79.580 77.209 1.00 64.95 137 ALA B N 1
ATOM 9433 C CA . ALA B 1 141 ? -6.548 -80.703 77.917 1.00 63.62 137 ALA B CA 1
ATOM 9434 C C . ALA B 1 141 ? -7.928 -80.261 78.443 1.00 64.66 137 ALA B C 1
ATOM 9435 O O . ALA B 1 141 ? -8.015 -79.302 79.202 1.00 59.58 137 ALA B O 1
ATOM 9437 N N . GLY B 1 142 ? -8.985 -80.928 77.956 1.00 67.09 138 GLY B N 1
ATOM 9438 C CA . GLY B 1 142 ? -10.393 -80.642 78.278 1.00 69.15 138 GLY B CA 1
ATOM 9439 C C . GLY B 1 142 ? -10.942 -79.275 77.882 1.00 73.74 138 GLY B C 1
ATOM 9440 O O . GLY B 1 142 ? -11.973 -78.843 78.388 1.00 79.61 138 GLY B O 1
ATOM 9441 N N . VAL B 1 143 ? -10.300 -78.595 76.948 1.00 69.15 139 VAL B N 1
ATOM 9442 C CA . VAL B 1 143 ? -10.693 -77.225 76.619 1.00 70.81 139 VAL B CA 1
ATOM 9443 C C . VAL B 1 143 ? -11.758 -77.150 75.519 1.00 61.09 139 VAL B C 1
ATOM 9444 O O . VAL B 1 143 ? -12.495 -76.176 75.463 1.00 68.32 139 VAL B O 1
ATOM 9448 N N . PHE B 1 144 ? -11.808 -78.139 74.634 1.00 55.60 140 PHE B N 1
ATOM 9449 C CA . PHE B 1 144 ? -12.536 -78.000 73.381 1.00 54.95 140 PHE B CA 1
ATOM 9450 C C . PHE B 1 144 ? -13.841 -78.737 73.557 1.00 56.29 140 PHE B C 1
ATOM 9451 O O . PHE B 1 144 ? -13.854 -79.947 73.619 1.00 59.00 140 PHE B O 1
ATOM 9459 N N . HIS B 1 145 ? -14.930 -77.975 73.687 1.00 63.22 141 HIS B N 1
ATOM 9460 C CA . HIS B 1 145 ? -16.268 -78.514 73.933 1.00 55.24 141 HIS B CA 1
ATOM 9461 C C . HIS B 1 145 ? -17.160 -78.256 72.713 1.00 57.21 141 HIS B C 1
ATOM 9462 O O . HIS B 1 145 ? -17.049 -77.230 72.051 1.00 58.85 141 HIS B O 1
ATOM 9469 N N . VAL B 1 146 ? -18.055 -79.187 72.424 1.00 62.22 142 VAL B N 1
ATOM 9470 C CA . VAL B 1 146 ? -18.874 -79.116 71.224 1.00 60.89 142 VAL B CA 1
ATOM 9471 C C . VAL B 1 146 ? -20.277 -79.464 71.625 1.00 66.60 142 VAL B C 1
ATOM 9472 O O . VAL B 1 146 ? -20.491 -80.398 72.388 1.00 71.69 142 VAL B O 1
ATOM 9476 N N . ALA B 1 147 ? -21.226 -78.742 71.049 1.00 73.12 143 ALA B N 1
ATOM 9477 C CA . ALA B 1 147 ? -22.629 -78.868 71.382 1.00 76.33 143 ALA B CA 1
ATOM 9478 C C . ALA B 1 147 ? -23.298 -79.908 70.503 1.00 72.70 143 ALA B C 1
ATOM 9479 O O . ALA B 1 147 ? -23.053 -79.944 69.292 1.00 59.55 143 ALA B O 1
ATOM 9481 N N . GLU B 1 148 ? -24.177 -80.711 71.111 1.00 75.64 144 GLU B N 1
ATOM 9482 C CA . GLU B 1 148 ? -25.035 -81.661 70.377 1.00 77.48 144 GLU B CA 1
ATOM 9483 C C . GLU B 1 148 ? -26.060 -80.925 69.526 1.00 78.03 144 GLU B C 1
ATOM 9484 O O . GLU B 1 148 ? -26.325 -79.738 69.744 1.00 87.14 144 GLU B O 1
ATOM 9490 N N . GLY B 1 149 ? -26.607 -81.627 68.543 1.00 78.48 145 GLY B N 1
ATOM 9491 C CA . GLY B 1 149 ? -27.604 -81.068 67.630 1.00 77.77 145 GLY B CA 1
ATOM 9492 C C . GLY B 1 149 ? -27.021 -80.558 66.324 1.00 79.11 145 GLY B C 1
ATOM 9493 O O . GLY B 1 149 ? -27.718 -79.898 65.524 1.00 83.94 145 GLY B O 1
ATOM 9494 N N . GLY B 1 150 ? -25.743 -80.835 66.096 1.00 76.22 146 GLY B N 1
ATOM 9495 C CA . GLY B 1 150 ? -25.057 -80.330 64.905 1.00 75.89 146 GLY B CA 1
ATOM 9496 C C . GLY B 1 150 ? -24.424 -81.485 64.175 1.00 65.44 146 GLY B C 1
ATOM 9497 O O . GLY B 1 150 ? -24.880 -82.604 64.297 1.00 61.30 146 GLY B O 1
ATOM 9498 N N . LEU B 1 151 ? -23.359 -81.212 63.431 1.00 62.24 147 LEU B N 1
ATOM 9499 C CA . LEU B 1 151 ? -22.583 -82.261 62.811 1.00 57.09 147 LEU B CA 1
ATOM 9500 C C . LEU B 1 151 ? -22.005 -83.165 63.917 1.00 61.05 147 LEU B C 1
ATOM 9501 O O . LEU B 1 151 ? -21.937 -82.748 65.095 1.00 56.48 147 LEU B O 1
ATOM 9506 N N . PRO B 1 152 ? -21.612 -84.417 63.564 1.00 61.24 148 PRO B N 1
ATOM 9507 C CA . PRO B 1 152 ? -21.158 -85.371 64.610 1.00 56.47 148 PRO B CA 1
ATOM 9508 C C . PRO B 1 152 ? -19.971 -84.882 65.424 1.00 55.94 148 PRO B C 1
ATOM 9509 O O . PRO B 1 152 ? -19.087 -84.163 64.922 1.00 51.98 148 PRO B O 1
ATOM 9513 N N . ILE B 1 153 ? -19.981 -85.231 66.697 1.00 58.59 149 ILE B N 1
ATOM 9514 C CA . ILE B 1 153 ? -18.917 -84.812 67.606 1.00 62.21 149 ILE B CA 1
ATOM 9515 C C . ILE B 1 153 ? -17.713 -85.788 67.469 1.00 66.71 149 ILE B C 1
ATOM 9516 O O . ILE B 1 153 ? -17.916 -86.998 67.469 1.00 71.91 149 ILE B O 1
ATOM 9521 N N . PRO B 1 154 ? -16.477 -85.268 67.341 1.00 59.60 150 PRO B N 1
ATOM 9522 C CA . PRO B 1 154 ? -15.312 -86.154 67.468 1.00 58.90 150 PRO B CA 1
ATOM 9523 C C . PRO B 1 154 ? -15.142 -86.765 68.862 1.00 59.27 150 PRO B C 1
ATOM 9524 O O . PRO B 1 154 ? -15.337 -86.093 69.905 1.00 55.59 150 PRO B O 1
ATOM 9528 N N . ASP B 1 155 ? -14.743 -88.032 68.880 1.00 52.35 151 ASP B N 1
ATOM 9529 C CA . ASP B 1 155 ? -14.627 -88.799 70.126 1.00 50.29 151 ASP B CA 1
ATOM 9530 C C . ASP B 1 155 ? -13.742 -88.118 71.168 1.00 49.77 151 ASP B C 1
ATOM 9531 O O . ASP B 1 155 ? -14.018 -88.200 72.360 1.00 51.80 151 ASP B O 1
ATOM 9536 N N . ASP B 1 156 ? -12.677 -87.457 70.722 1.00 59.01 152 ASP B N 1
ATOM 9537 C CA . ASP B 1 156 ? -11.740 -86.727 71.633 1.00 64.95 152 ASP B CA 1
ATOM 9538 C C . ASP B 1 156 ? -12.275 -85.423 72.255 1.00 62.54 152 ASP B C 1
ATOM 9539 O O . ASP B 1 156 ? -11.691 -84.942 73.217 1.00 65.99 152 ASP B O 1
ATOM 9544 N N . LYS B 1 157 ? -13.336 -84.832 71.707 1.00 59.12 153 LYS B N 1
ATOM 9545 C CA . LYS B 1 157 ? -13.908 -83.616 72.299 1.00 61.80 153 LYS B CA 1
ATOM 9546 C C . LYS B 1 157 ? -14.862 -83.950 73.434 1.00 61.39 153 LYS B C 1
ATOM 9547 O O . LYS B 1 157 ? -15.289 -85.090 73.567 1.00 63.14 153 LYS B O 1
ATOM 9553 N N . LYS B 1 158 ? -15.214 -82.931 74.217 1.00 57.34 154 LYS B N 1
ATOM 9554 C CA . LYS B 1 158 ? -16.315 -83.018 75.184 1.00 62.15 154 LYS B CA 1
ATOM 9555 C C . LYS B 1 158 ? -17.676 -82.669 74.566 1.00 60.11 154 LYS B C 1
ATOM 9556 O O . LYS B 1 158 ? -17.827 -81.653 73.904 1.00 56.33 154 LYS B O 1
ATOM 9562 N N . ALA B 1 159 ? -18.662 -83.519 74.825 1.00 65.76 155 ALA B N 1
ATOM 9563 C CA . ALA B 1 159 ? -19.997 -83.352 74.301 1.00 71.49 155 ALA B CA 1
ATOM 9564 C C . ALA B 1 159 ? -20.847 -82.559 75.307 1.00 70.80 155 ALA B C 1
ATOM 9565 O O . ALA B 1 159 ? -20.950 -82.920 76.498 1.00 61.09 155 ALA B O 1
ATOM 9567 N N . VAL B 1 160 ? -21.462 -81.489 74.802 1.00 70.29 156 VAL B N 1
ATOM 9568 C CA . VAL B 1 160 ? -22.320 -80.640 75.610 1.00 80.46 156 VAL B CA 1
ATOM 9569 C C . VAL B 1 160 ? -23.781 -80.688 75.129 1.00 73.42 156 VAL B C 1
ATOM 9570 O O . VAL B 1 160 ? -24.055 -80.434 73.954 1.00 68.33 156 VAL B O 1
ATOM 9574 N N . PRO B 1 161 ? -24.729 -80.983 76.042 1.00 66.73 157 PRO B N 1
ATOM 9575 C CA . PRO B 1 161 ? -26.134 -80.946 75.584 1.00 70.97 157 PRO B CA 1
ATOM 9576 C C . PRO B 1 161 ? -26.590 -79.583 75.025 1.00 69.77 157 PRO B C 1
ATOM 9577 O O . PRO B 1 161 ? -26.131 -78.524 75.454 1.00 60.04 157 PRO B O 1
ATOM 9581 N N . ARG B 1 162 ? -27.487 -79.633 74.062 1.00 74.72 158 ARG B N 1
ATOM 9582 C CA . ARG B 1 162 ? -27.963 -78.426 73.406 1.00 82.98 158 ARG B CA 1
ATOM 9583 C C . ARG B 1 162 ? -28.571 -77.387 74.369 1.00 81.23 158 ARG B C 1
ATOM 9584 O O . ARG B 1 162 ? -28.284 -76.203 74.259 1.00 79.78 158 ARG B O 1
ATOM 9592 N N . ASP B 1 163 ? -29.364 -77.838 75.335 1.00 76.98 159 ASP B N 1
ATOM 9593 C CA . ASP B 1 163 ? -29.911 -76.935 76.368 1.00 81.18 159 ASP B CA 1
ATOM 9594 C C . ASP B 1 163 ? -28.851 -76.211 77.235 1.00 77.87 159 ASP B C 1
ATOM 9595 O O . ASP B 1 163 ? -29.047 -75.061 77.649 1.00 84.73 159 ASP B O 1
ATOM 9600 N N . VAL B 1 164 ? -27.757 -76.895 77.541 1.00 78.58 160 VAL B N 1
ATOM 9601 C CA . VAL B 1 164 ? -26.691 -76.325 78.404 1.00 79.70 160 VAL B CA 1
ATOM 9602 C C . VAL B 1 164 ? -25.850 -75.321 77.567 1.00 71.80 160 VAL B C 1
ATOM 9603 O O . VAL B 1 164 ? -25.458 -74.267 78.068 1.00 68.93 160 VAL B O 1
ATOM 9607 N N . PHE B 1 165 ? -25.656 -75.598 76.279 1.00 68.87 161 PHE B N 1
ATOM 9608 C CA . PHE B 1 165 ? -25.096 -74.611 75.360 1.00 69.56 161 PHE B CA 1
ATOM 9609 C C . PHE B 1 165 ? -25.929 -73.345 75.338 1.00 66.38 161 PHE B C 1
ATOM 9610 O O . PHE B 1 165 ? -25.402 -72.257 75.510 1.00 67.65 161 PHE B O 1
ATOM 9618 N N . ALA B 1 166 ? -27.230 -73.494 75.112 1.00 77.86 162 ALA B N 1
ATOM 9619 C CA . ALA B 1 166 ? -28.155 -72.342 75.071 1.00 73.00 162 ALA B CA 1
ATOM 9620 C C . ALA B 1 166 ? -28.000 -71.430 76.291 1.00 71.20 162 ALA B C 1
ATOM 9621 O O . ALA B 1 166 ? -27.901 -70.226 76.130 1.00 64.27 162 ALA B O 1
ATOM 9623 N N . ARG B 1 167 ? -27.921 -72.025 77.485 1.00 67.70 163 ARG B N 1
ATOM 9624 C CA . ARG B 1 167 ? -27.751 -71.285 78.736 1.00 63.43 163 ARG B CA 1
ATOM 9625 C C . ARG B 1 167 ? -26.390 -70.649 78.897 1.00 75.62 163 ARG B C 1
ATOM 9626 O O . ARG B 1 167 ? -26.290 -69.596 79.534 1.00 84.05 163 ARG B O 1
ATOM 9634 N N . VAL B 1 168 ? -25.328 -71.290 78.395 1.00 76.45 164 VAL B N 1
ATOM 9635 C CA . VAL B 1 168 ? -23.998 -70.646 78.491 1.00 75.72 164 VAL B CA 1
ATOM 9636 C C . VAL B 1 168 ? -23.922 -69.498 77.492 1.00 70.90 164 VAL B C 1
ATOM 9637 O O . VAL B 1 168 ? -23.348 -68.476 77.820 1.00 72.91 164 VAL B O 1
ATOM 9641 N N . LEU B 1 169 ? -24.495 -69.658 76.299 1.00 57.04 165 LEU B N 1
ATOM 9642 C CA . LEU B 1 169 ? -24.618 -68.528 75.378 1.00 56.40 165 LEU B CA 1
ATOM 9643 C C . LEU B 1 169 ? -25.420 -67.333 75.940 1.00 66.25 165 LEU B C 1
ATOM 9644 O O . LEU B 1 169 ? -25.058 -66.186 75.665 1.00 62.45 165 LEU B O 1
ATOM 9649 N N . ALA B 1 170 ? -26.466 -67.599 76.736 1.00 71.09 166 ALA B N 1
ATOM 9650 C CA . ALA B 1 170 ? -27.260 -66.540 77.389 1.00 75.35 166 ALA B CA 1
ATOM 9651 C C . ALA B 1 170 ? -26.457 -65.838 78.484 1.00 76.98 166 ALA B C 1
ATOM 9652 O O . ALA B 1 170 ? -26.476 -64.616 78.577 1.00 82.72 166 ALA B O 1
ATOM 9654 N N . ALA B 1 171 ? -25.771 -66.610 79.320 1.00 75.90 167 ALA B N 1
ATOM 9655 C CA . ALA B 1 171 ? -24.831 -66.043 80.286 1.00 76.91 167 ALA B CA 1
ATOM 9656 C C . ALA B 1 171 ? -23.731 -65.207 79.588 1.00 77.15 167 ALA B C 1
ATOM 9657 O O . ALA B 1 171 ? -23.330 -64.162 80.082 1.00 85.23 167 ALA B O 1
ATOM 9659 N N . ALA B 1 172 ? -23.265 -65.668 78.437 1.00 75.68 168 ALA B N 1
ATOM 9660 C CA . ALA B 1 172 ? -22.203 -64.990 77.695 1.00 81.02 168 ALA B CA 1
ATOM 9661 C C . ALA B 1 172 ? -22.553 -63.591 77.207 1.00 79.47 168 ALA B C 1
ATOM 9662 O O . ALA B 1 172 ? -21.675 -62.734 77.135 1.00 92.48 168 ALA B O 1
ATOM 9664 N N . VAL B 1 173 ? -23.800 -63.389 76.799 1.00 83.06 169 VAL B N 1
ATOM 9665 C CA . VAL B 1 173 ? -24.279 -62.077 76.345 1.00 84.16 169 VAL B CA 1
ATOM 9666 C C . VAL B 1 173 ? -24.729 -61.159 77.516 1.00 76.27 169 VAL B C 1
ATOM 9667 O O . VAL B 1 173 ? -24.950 -59.971 77.306 1.00 78.99 169 VAL B O 1
ATOM 9671 N N . ASP B 1 174 ? -24.809 -61.686 78.739 1.00 74.51 170 ASP B N 1
ATOM 9672 C CA . ASP B 1 174 ? -25.021 -60.886 79.949 1.00 83.63 170 ASP B CA 1
ATOM 9673 C C . ASP B 1 174 ? -23.715 -60.805 80.751 1.00 84.83 170 ASP B C 1
ATOM 9674 O O . ASP B 1 174 ? -23.556 -61.472 81.771 1.00 94.44 170 ASP B O 1
ATOM 9679 N N . ALA B 1 175 ? -22.778 -59.986 80.280 1.00 82.88 171 ALA B N 1
ATOM 9680 C CA . ALA B 1 175 ? -21.481 -59.848 80.936 1.00 79.17 171 ALA B CA 1
ATOM 9681 C C . ALA B 1 175 ? -21.495 -58.770 82.017 1.00 79.09 171 ALA B C 1
ATOM 9682 O O . ALA B 1 175 ? -22.048 -57.701 81.786 1.00 81.53 171 ALA B O 1
ATOM 9684 N N . PRO B 1 176 ? -20.850 -59.022 83.182 1.00 87.64 172 PRO B N 1
ATOM 9685 C CA . PRO B 1 176 ? -20.845 -58.054 84.294 1.00 86.25 172 PRO B CA 1
ATOM 9686 C C . PRO B 1 176 ? -20.181 -56.738 83.952 1.00 89.63 172 PRO B C 1
ATOM 9687 O O . PRO B 1 176 ? -19.463 -56.640 82.965 1.00 88.02 172 PRO B O 1
ATOM 9691 N N . ASP B 1 177 ? -20.423 -55.742 84.795 1.00 94.46 173 ASP B N 1
ATOM 9692 C CA . ASP B 1 177 ? -20.097 -54.347 84.480 1.00 97.65 173 ASP B CA 1
ATOM 9693 C C . ASP B 1 177 ? -18.610 -54.079 84.381 1.00 88.94 173 ASP B C 1
ATOM 9694 O O . ASP B 1 177 ? -18.194 -53.304 83.520 1.00 95.04 173 ASP B O 1
ATOM 9699 N N . ASP B 1 178 ? -17.827 -54.658 85.293 1.00 82.68 174 ASP B N 1
ATOM 9700 C CA . ASP B 1 178 ? -16.370 -54.478 85.261 1.00 77.82 174 ASP B CA 1
ATOM 9701 C C . ASP B 1 178 ? -15.823 -54.925 83.911 1.00 72.72 174 ASP B C 1
ATOM 9702 O O . ASP B 1 178 ? -15.068 -54.205 83.256 1.00 74.69 174 ASP B O 1
ATOM 9707 N N . LEU B 1 179 ? -16.301 -56.070 83.444 1.00 62.61 175 LEU B N 1
ATOM 9708 C CA . LEU B 1 179 ? -15.801 -56.644 82.219 1.00 65.47 175 LEU B CA 1
ATOM 9709 C C . LEU B 1 179 ? -16.173 -55.807 80.992 1.00 63.78 175 LEU B C 1
ATOM 9710 O O . LEU B 1 179 ? -15.456 -55.770 79.994 1.00 64.33 175 LEU B O 1
ATOM 9723 N N . THR B 1 181 ? -16.442 -52.553 80.831 1.00 52.36 177 THR B N 1
ATOM 9724 C CA . THR B 1 181 ? -15.946 -51.208 80.881 1.00 57.11 177 THR B CA 1
ATOM 9725 C C . THR B 1 181 ? -14.797 -51.030 79.922 1.00 55.45 177 THR B C 1
ATOM 9726 O O . THR B 1 181 ? -13.738 -51.638 80.115 1.00 63.47 177 THR B O 1
ATOM 9730 N N . LEU B 1 182 ? -15.019 -50.231 78.874 1.00 54.72 178 LEU B N 1
ATOM 9731 C CA . LEU B 1 182 ? -13.951 -49.837 77.952 1.00 59.69 178 LEU B CA 1
ATOM 9732 C C . LEU B 1 182 ? -12.798 -49.226 78.719 1.00 62.31 178 LEU B C 1
ATOM 9733 O O . LEU B 1 182 ? -13.022 -48.326 79.494 1.00 64.46 178 LEU B O 1
ATOM 9738 N N . PRO B 1 183 ? -11.554 -49.697 78.493 1.00 73.27 179 PRO B N 1
ATOM 9739 C CA . PRO B 1 183 ? -10.449 -49.098 79.247 1.00 73.73 179 PRO B CA 1
ATOM 9740 C C . PRO B 1 183 ? -10.346 -47.591 79.024 1.00 69.72 179 PRO B C 1
ATOM 9741 O O . PRO B 1 183 ? -10.032 -46.858 79.977 1.00 62.09 179 PRO B O 1
ATOM 9745 N N . TRP B 1 184 ? -10.638 -47.173 77.784 1.00 60.36 180 TRP B N 1
ATOM 9746 C CA . TRP B 1 184 ? -10.520 -45.796 77.312 1.00 64.38 180 TRP B CA 1
ATOM 9747 C C . TRP B 1 184 ? -11.239 -44.761 78.165 1.00 70.72 180 TRP B C 1
ATOM 9748 O O . TRP B 1 184 ? -10.707 -43.680 78.419 1.00 78.91 180 TRP B O 1
ATOM 9759 N N . ALA B 1 185 ? -12.431 -45.121 78.616 1.00 81.78 181 ALA B N 1
ATOM 9760 C CA . ALA B 1 185 ? -13.245 -44.282 79.486 1.00 83.65 181 ALA B CA 1
ATOM 9761 C C . ALA B 1 185 ? -13.292 -44.792 80.933 1.00 75.67 181 ALA B C 1
ATOM 9762 O O . ALA B 1 185 ? -14.191 -44.415 81.669 1.00 79.73 181 ALA B O 1
ATOM 9764 N N . SER B 1 186 ? -12.321 -45.595 81.359 1.00 69.38 182 SER B N 1
ATOM 9765 C CA . SER B 1 186 ? -12.391 -46.241 82.683 1.00 67.38 182 SER B CA 1
ATOM 9766 C C . SER B 1 186 ? -12.057 -45.288 83.843 1.00 64.14 182 SER B C 1
ATOM 9767 O O . SER B 1 186 ? -12.323 -45.607 85.001 1.00 55.93 182 SER B O 1
ATOM 9770 N N . THR B 1 187 ? -11.476 -44.128 83.519 1.00 74.76 183 THR B N 1
ATOM 9771 C CA . THR B 1 187 ? -11.102 -43.096 84.502 1.00 84.03 183 THR B CA 1
ATOM 9772 C C . THR B 1 187 ? -12.114 -41.953 84.648 1.00 89.71 183 THR B C 1
ATOM 9773 O O . THR B 1 187 ? -11.925 -41.089 85.502 1.00 87.85 183 THR B O 1
ATOM 9777 N N . GLN B 1 188 ? -13.163 -41.950 83.819 1.00 95.46 184 GLN B N 1
ATOM 9778 C CA . GLN B 1 188 ? -14.149 -40.863 83.776 1.00 94.38 184 GLN B CA 1
ATOM 9779 C C . GLN B 1 188 ? -15.186 -41.069 84.872 1.00 91.96 184 GLN B C 1
ATOM 9780 O O . GLN B 1 188 ? -15.252 -42.139 85.503 1.00 91.58 184 GLN B O 1
ATOM 9786 N N . ALA B 1 189 ? -16.011 -40.038 85.067 1.00 91.12 185 ALA B N 1
ATOM 9787 C CA . ALA B 1 189 ? -17.052 -40.026 86.101 1.00 87.92 185 ALA B CA 1
ATOM 9788 C C . ALA B 1 189 ? -18.086 -41.123 85.864 1.00 84.23 185 ALA B C 1
ATOM 9789 O O . ALA B 1 189 ? -18.387 -41.912 86.762 1.00 75.18 185 ALA B O 1
ATOM 9791 N N . ASP B 1 190 ? -18.621 -41.154 84.643 1.00 81.85 186 ASP B N 1
ATOM 9792 C CA . ASP B 1 190 ? -19.477 -42.242 84.207 1.00 84.81 186 ASP B CA 1
ATOM 9793 C C . ASP B 1 190 ? -18.744 -43.048 83.103 1.00 83.10 186 ASP B C 1
ATOM 9794 O O . ASP B 1 190 ? -18.755 -42.653 81.925 1.00 83.08 186 ASP B O 1
ATOM 9799 N N . PRO B 1 191 ? -18.094 -44.178 83.477 1.00 82.17 187 PRO B N 1
ATOM 9800 C CA . PRO B 1 191 ? -17.379 -44.956 82.452 1.00 75.03 187 PRO B CA 1
ATOM 9801 C C . PRO B 1 191 ? -18.317 -45.645 81.448 1.00 66.78 187 PRO B C 1
ATOM 9802 O O . PRO B 1 191 ? -19.278 -46.279 81.849 1.00 70.05 187 PRO B O 1
ATOM 9806 N N . ALA B 1 192 ? -18.039 -45.499 80.157 1.00 61.62 188 ALA B N 1
ATOM 9807 C CA . ALA B 1 192 ? -18.762 -46.234 79.107 1.00 68.12 188 ALA B CA 1
ATOM 9808 C C . ALA B 1 192 ? -18.608 -47.765 79.217 1.00 71.57 188 ALA B C 1
ATOM 9809 O O . ALA B 1 192 ? -17.507 -48.276 79.496 1.00 84.84 188 ALA B O 1
ATOM 9811 N N . ARG B 1 193 ? -19.703 -48.470 78.945 1.00 63.67 189 ARG B N 1
ATOM 9812 C CA . ARG B 1 193 ? -19.784 -49.922 79.041 1.00 64.82 189 ARG B CA 1
ATOM 9813 C C . ARG B 1 193 ? -20.538 -50.448 77.832 1.00 65.59 189 ARG B C 1
ATOM 9814 O O . ARG B 1 193 ? -21.716 -50.162 77.668 1.00 56.51 189 ARG B O 1
ATOM 9822 N N . CYS B 1 194 ? -19.861 -51.179 76.958 1.00 70.84 190 CYS B N 1
ATOM 9823 C CA . CYS B 1 194 ? -20.532 -51.736 75.788 1.00 74.80 190 CYS B CA 1
ATOM 9824 C C . CYS B 1 194 ? -19.796 -52.928 75.244 1.00 69.37 190 CYS B C 1
ATOM 9825 O O . CYS B 1 194 ? -18.684 -53.237 75.674 1.00 73.92 190 CYS B O 1
ATOM 9828 N N . PHE B 1 195 ? -20.468 -53.658 74.370 1.00 63.29 191 PHE B N 1
ATOM 9829 C CA . PHE B 1 195 ? -19.820 -54.682 73.604 1.00 64.83 191 PHE B CA 1
ATOM 9830 C C . PHE B 1 195 ? -19.160 -53.987 72.415 1.00 66.24 191 PHE B C 1
ATOM 9831 O O . PHE B 1 195 ? -19.691 -52.998 71.904 1.00 65.71 191 PHE B O 1
ATOM 9839 N N . VAL B 1 196 ? -17.966 -54.469 72.065 1.00 66.51 192 VAL B N 1
ATOM 9840 C CA . VAL B 1 196 ? -17.203 -54.028 70.897 1.00 63.25 192 VAL B CA 1
ATOM 9841 C C . VAL B 1 196 ? -17.244 -55.171 69.932 1.00 54.54 192 VAL B C 1
ATOM 9842 O O . VAL B 1 196 ? -17.447 -56.302 70.337 1.00 56.68 192 VAL B O 1
ATOM 9846 N N . SER B 1 197 ? -17.031 -54.873 68.658 1.00 46.91 193 SER B N 1
ATOM 9847 C CA . SER B 1 197 ? -17.171 -55.868 67.647 1.00 47.62 193 SER B CA 1
ATOM 9848 C C . SER B 1 197 ? -16.414 -55.521 66.362 1.00 52.06 193 SER B C 1
ATOM 9849 O O . SER B 1 197 ? -16.263 -54.341 66.006 1.00 64.13 193 SER B O 1
ATOM 9852 N N . LEU B 1 198 ? -16.054 -56.564 65.617 1.00 49.65 194 LEU B N 1
ATOM 9853 C CA . LEU B 1 198 ? -15.157 -56.463 64.473 1.00 47.72 194 LEU B CA 1
ATOM 9854 C C . LEU B 1 198 ? -15.627 -57.417 63.404 1.00 43.62 194 LEU B C 1
ATOM 9855 O O . LEU B 1 198 ? -16.085 -58.496 63.718 1.00 47.37 194 LEU B O 1
ATOM 9860 N N . LEU B 1 199 ? -15.441 -57.046 62.154 1.00 44.45 195 LEU B N 1
ATOM 9861 C CA . LEU B 1 199 ? -15.664 -57.926 61.034 1.00 49.15 195 LEU B CA 1
ATOM 9862 C C . LEU B 1 199 ? -14.307 -58.348 60.541 1.00 50.98 195 LEU B C 1
ATOM 9863 O O . LEU B 1 199 ? -13.457 -57.487 60.359 1.00 48.04 195 LEU B O 1
ATOM 9868 N N . LEU B 1 200 ? -14.102 -59.658 60.315 1.00 52.11 196 LEU B N 1
ATOM 9869 C CA . LEU B 1 200 ? -12.878 -60.151 59.640 1.00 49.89 196 LEU B CA 1
ATOM 9870 C C . LEU B 1 200 ? -13.218 -60.892 58.368 1.00 44.40 196 LEU B C 1
ATOM 9871 O O . LEU B 1 200 ? -14.242 -61.520 58.284 1.00 42.80 196 LEU B O 1
ATOM 9876 N N . ARG B 1 201 ? -12.309 -60.902 57.417 1.00 45.40 197 ARG B N 1
ATOM 9877 C CA . ARG B 1 201 ? -12.490 -61.702 56.209 1.00 48.97 197 ARG B CA 1
ATOM 9878 C C . ARG B 1 201 ? -11.288 -62.625 55.977 1.00 48.91 197 ARG B C 1
ATOM 9879 O O . ARG B 1 201 ? -10.525 -62.436 55.002 1.00 46.89 197 ARG B O 1
ATOM 9887 N N . PRO B 1 202 ? -11.103 -63.638 56.863 1.00 45.10 198 PRO B N 1
ATOM 9888 C CA . PRO B 1 202 ? -9.888 -64.458 56.744 1.00 40.21 198 PRO B CA 1
ATOM 9889 C C . PRO B 1 202 ? -9.887 -65.336 55.483 1.00 41.40 198 PRO B C 1
ATOM 9890 O O . PRO B 1 202 ? -10.909 -65.995 55.180 1.00 38.14 198 PRO B O 1
ATOM 9894 N N . VAL B 1 203 ? -8.751 -65.341 54.776 1.00 41.21 199 VAL B N 1
ATOM 9895 C CA . VAL B 1 203 ? -8.550 -66.175 53.582 1.00 45.87 199 VAL B CA 1
ATOM 9896 C C . VAL B 1 203 ? -8.716 -67.702 53.839 1.00 48.65 199 VAL B C 1
ATOM 9897 O O . VAL B 1 203 ? -8.202 -68.241 54.812 1.00 53.99 199 VAL B O 1
ATOM 9901 N N . VAL B 1 204 ? -9.492 -68.355 52.969 1.00 52.63 200 VAL B N 1
ATOM 9902 C CA . VAL B 1 204 ? -9.704 -69.817 52.967 1.00 50.34 200 VAL B CA 1
ATOM 9903 C C . VAL B 1 204 ? -9.320 -70.463 51.625 1.00 51.64 200 VAL B C 1
ATOM 9904 O O . VAL B 1 204 ? -8.894 -71.614 51.610 1.00 59.38 200 VAL B O 1
ATOM 9908 N N . VAL B 1 205 ? -9.492 -69.753 50.506 1.00 52.21 201 VAL B N 1
ATOM 9909 C CA . VAL B 1 205 ? -9.165 -70.277 49.208 1.00 49.84 201 VAL B CA 1
ATOM 9910 C C . VAL B 1 205 ? -8.119 -69.390 48.581 1.00 48.12 201 VAL B C 1
ATOM 9911 O O . VAL B 1 205 ? -8.368 -68.251 48.359 1.00 57.26 201 VAL B O 1
ATOM 9915 N N . PRO B 1 206 ? -6.937 -69.913 48.305 1.00 47.72 202 PRO B N 1
ATOM 9916 C CA . PRO B 1 206 ? -5.933 -69.073 47.717 1.00 50.18 202 PRO B CA 1
ATOM 9917 C C . PRO B 1 206 ? -6.123 -68.821 46.229 1.00 51.96 202 PRO B C 1
ATOM 9918 O O . PRO B 1 206 ? -6.799 -69.546 45.526 1.00 54.50 202 PRO B O 1
ATOM 9922 N N . GLU B 1 207 ? -5.464 -67.785 45.767 1.00 56.90 203 GLU B N 1
ATOM 9923 C CA . GLU B 1 207 ? -5.497 -67.425 44.387 1.00 62.16 203 GLU B CA 1
ATOM 9924 C C . GLU B 1 207 ? -4.526 -68.286 43.634 1.00 61.05 203 GLU B C 1
ATOM 9925 O O . GLU B 1 207 ? -3.399 -68.452 44.070 1.00 60.87 203 GLU B O 1
ATOM 9931 N N . VAL B 1 208 ? -4.953 -68.818 42.496 1.00 66.89 204 VAL B N 1
ATOM 9932 C CA . VAL B 1 208 ? -4.013 -69.410 41.531 1.00 70.00 204 VAL B CA 1
ATOM 9933 C C . VAL B 1 208 ? -4.401 -68.971 40.138 1.00 74.76 204 VAL B C 1
ATOM 9934 O O . VAL B 1 208 ? -5.498 -69.296 39.692 1.00 68.15 204 VAL B O 1
ATOM 9938 N N . PRO B 1 209 ? -3.494 -68.257 39.448 1.00 79.28 205 PRO B N 1
ATOM 9939 C CA . PRO B 1 209 ? -3.797 -67.589 38.205 1.00 86.67 205 PRO B CA 1
ATOM 9940 C C . PRO B 1 209 ? -4.768 -68.246 37.223 1.00 98.20 205 PRO B C 1
ATOM 9941 O O . PRO B 1 209 ? -5.814 -67.664 36.945 1.00 118.45 205 PRO B O 1
ATOM 9945 N N . GLY B 1 210 ? -4.485 -69.426 36.696 1.00 97.01 206 GLY B N 1
ATOM 9946 C CA . GLY B 1 210 ? -5.441 -69.985 35.730 1.00 99.19 206 GLY B CA 1
ATOM 9947 C C . GLY B 1 210 ? -6.656 -70.662 36.345 1.00 87.85 206 GLY B C 1
ATOM 9948 O O . GLY B 1 210 ? -7.464 -71.222 35.620 1.00 84.36 206 GLY B O 1
ATOM 9949 N N . PHE B 1 211 ? -6.819 -70.580 37.666 1.00 80.66 207 PHE B N 1
ATOM 9950 C CA . PHE B 1 211 ? -7.578 -71.596 38.383 1.00 69.39 207 PHE B CA 1
ATOM 9951 C C . PHE B 1 211 ? -8.561 -71.102 39.432 1.00 58.60 207 PHE B C 1
ATOM 9952 O O . PHE B 1 211 ? -9.697 -71.511 39.400 1.00 51.20 207 PHE B O 1
ATOM 9960 N N . SER B 1 212 ? -8.152 -70.243 40.359 1.00 61.99 208 SER B N 1
ATOM 9961 C CA . SER B 1 212 ? -9.051 -69.860 41.464 1.00 64.49 208 SER B CA 1
ATOM 9962 C C . SER B 1 212 ? -8.854 -68.425 41.879 1.00 63.59 208 SER B C 1
ATOM 9963 O O . SER B 1 212 ? -7.730 -67.922 41.956 1.00 59.46 208 SER B O 1
ATOM 9966 N N . ALA B 1 213 ? -9.967 -67.778 42.177 1.00 66.72 209 ALA B N 1
ATOM 9967 C CA . ALA B 1 213 ? -9.957 -66.469 42.785 1.00 59.75 209 ALA B CA 1
ATOM 9968 C C . ALA B 1 213 ? -9.727 -66.680 44.263 1.00 65.38 209 ALA B C 1
ATOM 9969 O O . ALA B 1 213 ? -10.252 -67.626 44.836 1.00 73.95 209 ALA B O 1
ATOM 9971 N N . GLU B 1 214 ? -8.961 -65.801 44.897 1.00 67.40 210 GLU B N 1
ATOM 9972 C CA . GLU B 1 214 ? -8.919 -65.796 46.354 1.00 63.31 210 GLU B CA 1
ATOM 9973 C C . GLU B 1 214 ? -10.336 -65.648 46.871 1.00 50.23 210 GLU B C 1
ATOM 9974 O O . GLU B 1 214 ? -11.073 -64.835 46.352 1.00 63.27 210 GLU B O 1
ATOM 9980 N N . ARG B 1 215 ? -10.702 -66.430 47.873 1.00 43.78 211 ARG B N 1
ATOM 9981 C CA . ARG B 1 215 ? -11.985 -66.308 48.586 1.00 47.57 211 ARG B CA 1
ATOM 9982 C C . ARG B 1 215 ? -11.712 -66.305 50.059 1.00 45.60 211 ARG B C 1
ATOM 9983 O O . ARG B 1 215 ? -10.706 -66.848 50.497 1.00 57.30 211 ARG B O 1
ATOM 9991 N N . SER B 1 216 ? -12.640 -65.761 50.828 1.00 48.30 212 SER B N 1
ATOM 9992 C CA . SER B 1 216 ? -12.534 -65.687 52.295 1.00 51.67 212 SER B CA 1
ATOM 9993 C C . SER B 1 216 ? -13.873 -66.026 52.883 1.00 46.59 212 SER B C 1
ATOM 9994 O O . SER B 1 216 ? -14.869 -65.947 52.198 1.00 53.87 212 SER B O 1
ATOM 10005 N N . GLU B 1 218 ? -16.356 -64.903 56.388 1.00 48.89 214 GLU B N 1
ATOM 10006 C CA . GLU B 1 218 ? -16.515 -63.711 57.210 1.00 52.40 214 GLU B CA 1
ATOM 10007 C C . GLU B 1 218 ? -16.637 -64.122 58.669 1.00 49.29 214 GLU B C 1
ATOM 10008 O O . GLU B 1 218 ? -17.270 -65.123 58.979 1.00 49.50 214 GLU B O 1
ATOM 10014 N N . ILE B 1 219 ? -16.005 -63.374 59.567 1.00 46.29 215 ILE B N 1
ATOM 10015 C CA . ILE B 1 219 ? -16.118 -63.670 60.992 1.00 49.63 215 ILE B CA 1
ATOM 10016 C C . ILE B 1 219 ? -16.458 -62.399 61.713 1.00 54.00 215 ILE B C 1
ATOM 10017 O O . ILE B 1 219 ? -15.918 -61.305 61.401 1.00 52.38 215 ILE B O 1
ATOM 10022 N N . ARG B 1 220 ? -17.331 -62.563 62.696 1.00 50.59 216 ARG B N 1
ATOM 10023 C CA . ARG B 1 220 ? -17.706 -61.488 63.555 1.00 57.01 216 ARG B CA 1
ATOM 10024 C C . ARG B 1 220 ? -17.171 -61.753 64.927 1.00 56.69 216 ARG B C 1
ATOM 10025 O O . ARG B 1 220 ? -17.594 -62.690 65.604 1.00 49.34 216 ARG B O 1
ATOM 10033 N N . PHE B 1 221 ? -16.219 -60.921 65.327 1.00 56.38 217 PHE B N 1
ATOM 10034 C CA . PHE B 1 221 ? -15.698 -60.977 66.681 1.00 64.26 217 PHE B CA 1
ATOM 10035 C C . PHE B 1 221 ? -16.471 -60.011 67.550 1.00 62.96 217 PHE B C 1
ATOM 10036 O O . PHE B 1 221 ? -16.498 -58.826 67.250 1.00 70.62 217 PHE B O 1
ATOM 10044 N N . ILE B 1 222 ? -17.042 -60.518 68.638 1.00 52.46 218 ILE B N 1
ATOM 10045 C CA . ILE B 1 222 ? -17.784 -59.740 69.589 1.00 49.79 218 ILE B CA 1
ATOM 10046 C C . ILE B 1 222 ? -17.182 -59.924 70.947 1.00 50.96 218 ILE B C 1
ATOM 10047 O O . ILE B 1 222 ? -16.865 -61.045 71.310 1.00 60.64 218 ILE B O 1
ATOM 10052 N N . ALA B 1 223 ? -17.103 -58.852 71.738 1.00 51.13 219 ALA B N 1
ATOM 10053 C CA . ALA B 1 223 ? -16.424 -58.897 73.037 1.00 48.52 219 ALA B CA 1
ATOM 10054 C C . ALA B 1 223 ? -16.907 -57.774 73.933 1.00 53.45 219 ALA B C 1
ATOM 10055 O O . ALA B 1 223 ? -17.212 -56.706 73.413 1.00 53.18 219 ALA B O 1
ATOM 10057 N N . PRO B 1 224 ? -16.924 -57.988 75.274 1.00 53.40 220 PRO B N 1
ATOM 10058 C CA . PRO B 1 224 ? -17.053 -56.911 76.253 1.00 53.15 220 PRO B CA 1
ATOM 10059 C C . PRO B 1 224 ? -15.934 -55.895 76.156 1.00 63.21 220 PRO B C 1
ATOM 10060 O O . PRO B 1 224 ? -14.789 -56.282 75.966 1.00 80.51 220 PRO B O 1
ATOM 10064 N N . GLY B 1 225 ? -16.255 -54.617 76.310 1.00 64.14 221 GLY B N 1
ATOM 10065 C CA . GLY B 1 225 ? -15.307 -53.526 76.137 1.00 59.19 221 GLY B CA 1
ATOM 10066 C C . GLY B 1 225 ? -14.027 -53.655 76.916 1.00 60.77 221 GLY B C 1
ATOM 10067 O O . GLY B 1 225 ? -12.966 -53.214 76.429 1.00 70.72 221 GLY B O 1
ATOM 10068 N N . GLY B 1 226 ? -14.108 -54.251 78.110 1.00 56.91 222 GLY B N 1
ATOM 10069 C CA . GLY B 1 226 ? -12.905 -54.593 78.881 1.00 62.13 222 GLY B CA 1
ATOM 10070 C C . GLY B 1 226 ? -11.825 -55.370 78.127 1.00 60.34 222 GLY B C 1
ATOM 10071 O O . GLY B 1 226 ? -10.663 -55.269 78.474 1.00 58.50 222 GLY B O 1
ATOM 10072 N N . LEU B 1 227 ? -12.223 -56.115 77.091 1.00 59.08 223 LEU B N 1
ATOM 10073 C CA . LEU B 1 227 ? -11.346 -56.976 76.278 1.00 57.43 223 LEU B CA 1
ATOM 10074 C C . LEU B 1 227 ? -11.179 -56.482 74.850 1.00 57.50 223 LEU B C 1
ATOM 10075 O O . LEU B 1 227 ? -11.158 -57.255 73.892 1.00 66.76 223 LEU B O 1
ATOM 10080 N N . VAL B 1 228 ? -11.090 -55.188 74.685 1.00 56.82 224 VAL B N 1
ATOM 10081 C CA . VAL B 1 228 ? -10.888 -54.614 73.352 1.00 59.02 224 VAL B CA 1
ATOM 10082 C C . VAL B 1 228 ? -9.442 -54.864 72.842 1.00 55.70 224 VAL B C 1
ATOM 10083 O O . VAL B 1 228 ? -9.198 -54.868 71.609 1.00 53.11 224 VAL B O 1
ATOM 10087 N N . SER B 1 229 ? -8.485 -55.050 73.763 1.00 53.19 225 SER B N 1
ATOM 10088 C CA . SER B 1 229 ? -7.125 -55.515 73.385 1.00 56.21 225 SER B CA 1
ATOM 10089 C C . SER B 1 229 ? -7.189 -56.766 72.479 1.00 56.62 225 SER B C 1
ATOM 10090 O O . SER B 1 229 ? -6.473 -56.848 71.457 1.00 51.78 225 SER B O 1
ATOM 10093 N N . ASN B 1 230 ? -8.087 -57.697 72.814 1.00 52.73 226 ASN B N 1
ATOM 10094 C CA . ASN B 1 230 ? -8.272 -58.908 71.988 1.00 55.27 226 ASN B CA 1
ATOM 10095 C C . ASN B 1 230 ? -8.677 -58.652 70.545 1.00 52.69 226 ASN B C 1
ATOM 10096 O O . ASN B 1 230 ? -8.333 -59.436 69.657 1.00 57.60 226 ASN B O 1
ATOM 10101 N N . LEU B 1 231 ? -9.399 -57.566 70.306 1.00 50.85 227 LEU B N 1
ATOM 10102 C CA . LEU B 1 231 ? -9.811 -57.213 68.936 1.00 47.69 227 LEU B CA 1
ATOM 10103 C C . LEU B 1 231 ? -8.695 -56.563 68.193 1.00 44.21 227 LEU B C 1
ATOM 10104 O O . LEU B 1 231 ? -8.491 -56.831 67.015 1.00 38.34 227 LEU B O 1
ATOM 10109 N N . ASP B 1 232 ? -7.936 -55.738 68.900 1.00 48.99 228 ASP B N 1
ATOM 10110 C CA . ASP B 1 232 ? -6.723 -55.148 68.347 1.00 45.78 228 ASP B CA 1
ATOM 10111 C C . ASP B 1 232 ? -5.854 -56.286 67.878 1.00 45.71 228 ASP B C 1
ATOM 10112 O O . ASP B 1 232 ? -5.336 -56.267 66.748 1.00 44.75 228 ASP B O 1
ATOM 10117 N N . PHE B 1 233 ? -5.765 -57.312 68.729 1.00 44.29 229 PHE B N 1
ATOM 10118 C CA . PHE B 1 233 ? -4.969 -58.499 68.435 1.00 47.51 229 PHE B CA 1
ATOM 10119 C C . PHE B 1 233 ? -5.351 -59.124 67.093 1.00 44.53 229 PHE B C 1
ATOM 10120 O O . PHE B 1 233 ? -4.531 -59.170 66.164 1.00 39.86 229 PHE B O 1
ATOM 10128 N N . VAL B 1 234 ? -6.599 -59.578 66.982 1.00 45.20 230 VAL B N 1
ATOM 10129 C CA . VAL B 1 234 ? -7.035 -60.255 65.744 1.00 49.45 230 VAL B CA 1
ATOM 10130 C C . VAL B 1 234 ? -7.035 -59.375 64.483 1.00 54.02 230 VAL B C 1
ATOM 10131 O O . VAL B 1 234 ? -6.783 -59.880 63.377 1.00 53.08 230 VAL B O 1
ATOM 10135 N N . GLU B 1 235 ? -7.291 -58.076 64.660 1.00 53.71 231 GLU B N 1
ATOM 10136 C CA . GLU B 1 235 ? -7.334 -57.131 63.550 1.00 56.28 231 GLU B CA 1
ATOM 10137 C C . GLU B 1 235 ? -5.977 -57.004 62.911 1.00 48.85 231 GLU B C 1
ATOM 10138 O O . GLU B 1 235 ? -5.871 -56.904 61.693 1.00 44.79 231 GLU B O 1
ATOM 10144 N N . GLY B 1 236 ? -4.930 -56.961 63.720 1.00 52.35 232 GLY B N 1
ATOM 10145 C CA . GLY B 1 236 ? -3.552 -56.905 63.172 1.00 50.33 232 GLY B CA 1
ATOM 10146 C C . GLY B 1 236 ? -3.185 -58.167 62.399 1.00 47.30 232 GLY B C 1
ATOM 10147 O O . GLY B 1 236 ? -2.483 -58.102 61.376 1.00 48.78 232 GLY B O 1
ATOM 10148 N N . ILE B 1 237 ? -3.668 -59.321 62.866 1.00 44.15 233 ILE B N 1
ATOM 10149 C CA . ILE B 1 237 ? -3.315 -60.594 62.233 1.00 46.73 233 ILE B CA 1
ATOM 10150 C C . ILE B 1 237 ? -4.100 -60.791 60.925 1.00 43.76 233 ILE B C 1
ATOM 10151 O O . ILE B 1 237 ? -3.490 -61.015 59.874 1.00 48.16 233 ILE B O 1
ATOM 10156 N N . PHE B 1 238 ? -5.417 -60.659 60.988 1.00 43.71 234 PHE B N 1
ATOM 10157 C CA . PHE B 1 238 ? -6.292 -60.894 59.829 1.00 48.06 234 PHE B CA 1
ATOM 10158 C C . PHE B 1 238 ? -6.893 -59.683 59.060 1.00 54.36 234 PHE B C 1
ATOM 10159 O O . PHE B 1 238 ? -7.692 -59.878 58.154 1.00 58.82 234 PHE B O 1
ATOM 10167 N N . GLY B 1 239 ? -6.498 -58.453 59.391 1.00 57.81 235 GLY B N 1
ATOM 10168 C CA . GLY B 1 239 ? -7.041 -57.252 58.741 1.00 62.55 235 GLY B CA 1
ATOM 10169 C C . GLY B 1 239 ? -8.417 -56.780 59.243 1.00 63.11 235 GLY B C 1
ATOM 10170 O O . GLY B 1 239 ? -9.212 -57.557 59.788 1.00 62.13 235 GLY B O 1
ATOM 10171 N N . ASN B 1 240 ? -8.708 -55.489 59.067 1.00 69.63 236 ASN B N 1
ATOM 10172 C CA . ASN B 1 240 ? -10.036 -54.932 59.411 1.00 75.36 236 ASN B CA 1
ATOM 10173 C C . ASN B 1 240 ? -10.955 -54.985 58.201 1.00 69.73 236 ASN B C 1
ATOM 10174 O O . ASN B 1 240 ? -10.625 -54.427 57.159 1.00 52.80 236 ASN B O 1
ATOM 10179 N N . GLY B 1 241 ? -12.110 -55.633 58.361 1.00 69.64 237 GLY B N 1
ATOM 10180 C CA . GLY B 1 241 ? -13.033 -55.826 57.258 1.00 74.53 237 GLY B CA 1
ATOM 10181 C C . GLY B 1 241 ? -13.928 -54.641 56.968 1.00 80.78 237 GLY B C 1
ATOM 10182 O O . GLY B 1 241 ? -14.633 -54.636 55.957 1.00 83.67 237 GLY B O 1
ATOM 10183 N N . GLY B 1 242 ? -13.937 -53.656 57.872 1.00 87.52 238 GLY B N 1
ATOM 10184 C CA . GLY B 1 242 ? -14.782 -52.466 57.749 1.00 80.57 238 GLY B CA 1
ATOM 10185 C C . GLY B 1 242 ? -16.124 -52.563 58.461 1.00 75.88 238 GLY B C 1
ATOM 10186 O O . GLY B 1 242 ? -16.369 -53.459 59.293 1.00 70.90 238 GLY B O 1
ATOM 10187 N N . ASP B 1 243 ? -16.998 -51.608 58.144 1.00 78.59 239 ASP B N 1
ATOM 10188 C CA . ASP B 1 243 ? -18.309 -51.522 58.786 1.00 77.79 239 ASP B CA 1
ATOM 10189 C C . ASP B 1 243 ? -19.219 -52.602 58.188 1.00 68.05 239 ASP B C 1
ATOM 10190 O O . ASP B 1 243 ? -19.479 -52.600 56.989 1.00 62.36 239 ASP B O 1
ATOM 10195 N N . PRO B 1 244 ? -19.674 -53.540 59.019 1.00 62.26 240 PRO B N 1
ATOM 10196 C CA . PRO B 1 244 ? -20.447 -54.658 58.470 1.00 68.20 240 PRO B CA 1
ATOM 10197 C C . PRO B 1 244 ? -21.832 -54.239 57.924 1.00 75.16 240 PRO B C 1
ATOM 10198 O O . PRO B 1 244 ? -22.413 -54.941 57.050 1.00 67.36 240 PRO B O 1
ATOM 10202 N N . TYR B 1 245 ? -22.331 -53.102 58.443 1.00 74.89 241 TYR B N 1
ATOM 10203 C CA . TYR B 1 245 ? -23.619 -52.515 58.028 1.00 69.52 241 TYR B CA 1
ATOM 10204 C C . TYR B 1 245 ? -23.603 -51.932 56.613 1.00 59.97 241 TYR B C 1
ATOM 10205 O O . TYR B 1 245 ? -24.661 -51.761 56.078 1.00 57.02 241 TYR B O 1
ATOM 10214 N N . LEU B 1 246 ? -22.440 -51.684 55.997 1.00 59.82 242 LEU B N 1
ATOM 10215 C CA . LEU B 1 246 ? -22.390 -51.312 54.561 1.00 65.13 242 LEU B CA 1
ATOM 10216 C C . LEU B 1 246 ? -22.486 -52.526 53.632 1.00 75.43 242 LEU B C 1
ATOM 10217 O O . LEU B 1 246 ? -21.832 -53.538 53.870 1.00 84.26 242 LEU B O 1
ATOM 10222 N N . PRO B 1 247 ? -23.294 -52.430 52.568 1.00 84.97 243 PRO B N 1
ATOM 10223 C CA . PRO B 1 247 ? -23.280 -53.382 51.461 1.00 90.36 243 PRO B CA 1
ATOM 10224 C C . PRO B 1 247 ? -21.982 -53.512 50.653 1.00 83.90 243 PRO B C 1
ATOM 10225 O O . PRO B 1 247 ? -21.809 -54.502 49.949 1.00 88.63 243 PRO B O 1
ATOM 10229 N N . GLU B 1 248 ? -21.074 -52.553 50.738 1.00 78.60 244 GLU B N 1
ATOM 10230 C CA . GLU B 1 248 ? -19.737 -52.793 50.190 1.00 84.79 244 GLU B CA 1
ATOM 10231 C C . GLU B 1 248 ? -19.032 -53.972 50.877 1.00 78.97 244 GLU B C 1
ATOM 10232 O O . GLU B 1 248 ? -18.223 -54.620 50.240 1.00 62.64 244 GLU B O 1
ATOM 10238 N N . ASN B 1 249 ? -19.349 -54.201 52.164 1.00 72.98 245 ASN B N 1
ATOM 10239 C CA . ASN B 1 249 ? -18.723 -55.182 53.065 1.00 69.49 245 ASN B CA 1
ATOM 10240 C C . ASN B 1 249 ? -19.660 -56.325 53.497 1.00 80.62 245 ASN B C 1
ATOM 10241 O O . ASN B 1 249 ? -19.447 -56.974 54.540 1.00 79.86 245 ASN B O 1
ATOM 10246 N N . ASP B 1 250 ? -20.734 -56.520 52.743 1.00 81.11 246 ASP B N 1
ATOM 10247 C CA . ASP B 1 250 ? -21.616 -57.646 52.957 1.00 82.04 246 ASP B CA 1
ATOM 10248 C C . ASP B 1 250 ? -21.172 -58.676 51.927 1.00 76.39 246 ASP B C 1
ATOM 10249 O O . ASP B 1 250 ? -21.106 -58.420 50.706 1.00 66.34 246 ASP B O 1
ATOM 10254 N N . ALA B 1 251 ? -20.887 -59.849 52.477 1.00 74.39 247 ALA B N 1
ATOM 10255 C CA . ALA B 1 251 ? -20.199 -60.919 51.796 1.00 69.48 247 ALA B CA 1
ATOM 10256 C C . ALA B 1 251 ? -21.028 -61.489 50.683 1.00 67.64 247 ALA B C 1
ATOM 10257 O O . ALA B 1 251 ? -20.496 -61.812 49.600 1.00 63.23 247 ALA B O 1
ATOM 10259 N N . SER B 1 252 ? -22.325 -61.653 50.979 1.00 64.66 248 SER B N 1
ATOM 10260 C CA . SER B 1 252 ? -23.286 -62.217 50.023 1.00 64.89 248 SER B CA 1
ATOM 10261 C C . SER B 1 252 ? -23.342 -61.427 48.740 1.00 62.22 248 SER B C 1
ATOM 10262 O O . SER B 1 252 ? -23.543 -62.015 47.684 1.00 57.01 248 SER B O 1
ATOM 10265 N N . LEU B 1 253 ? -23.110 -60.121 48.832 1.00 66.56 249 LEU B N 1
ATOM 10266 C CA . LEU B 1 253 ? -23.117 -59.241 47.660 1.00 73.48 249 LEU B CA 1
ATOM 10267 C C . LEU B 1 253 ? -21.838 -59.231 46.825 1.00 80.78 249 LEU B C 1
ATOM 10268 O O . LEU B 1 253 ? -21.865 -58.694 45.713 1.00 75.75 249 LEU B O 1
ATOM 10273 N N . ALA B 1 254 ? -20.737 -59.811 47.312 1.00 89.18 250 ALA B N 1
ATOM 10274 C CA . ALA B 1 254 ? -19.573 -60.073 46.443 1.00 90.49 250 ALA B CA 1
ATOM 10275 C C . ALA B 1 254 ? -19.268 -61.594 46.475 1.00 91.82 250 ALA B C 1
ATOM 10276 O O . ALA B 1 254 ? -18.199 -62.035 46.910 1.00 97.37 250 ALA B O 1
ATOM 10278 N N . PRO B 1 255 ? -20.221 -62.413 45.980 1.00 88.81 251 PRO B N 1
ATOM 10279 C CA . PRO B 1 255 ? -20.098 -63.862 46.118 1.00 82.68 251 PRO B CA 1
ATOM 10280 C C . PRO B 1 255 ? -18.840 -64.426 45.477 1.00 73.45 251 PRO B C 1
ATOM 10281 O O . PRO B 1 255 ? -18.262 -65.345 46.023 1.00 69.38 251 PRO B O 1
ATOM 10285 N N . GLU B 1 256 ? -18.372 -63.818 44.386 1.00 75.95 252 GLU B N 1
ATOM 10286 C CA . GLU B 1 256 ? -17.178 -64.285 43.651 1.00 77.98 252 GLU B CA 1
ATOM 10287 C C . GLU B 1 256 ? -15.946 -64.496 44.532 1.00 77.53 252 GLU B C 1
ATOM 10288 O O . GLU B 1 256 ? -14.993 -65.195 44.139 1.00 71.26 252 GLU B O 1
ATOM 10294 N N . SER B 1 257 ? -15.963 -63.876 45.713 1.00 66.57 253 SER B N 1
ATOM 10295 C CA . SER B 1 257 ? -14.858 -63.934 46.640 1.00 60.53 253 SER B CA 1
ATOM 10296 C C . SER B 1 257 ? -15.267 -64.361 48.039 1.00 51.32 253 SER B C 1
ATOM 10297 O O . SER B 1 257 ? -14.530 -64.084 48.971 1.00 54.48 253 SER B O 1
ATOM 10300 N N . TRP B 1 258 ? -16.399 -65.050 48.214 1.00 53.58 254 TRP B N 1
ATOM 10301 C CA . TRP B 1 258 ? -16.601 -65.793 49.476 1.00 57.16 254 TRP B CA 1
ATOM 10302 C C . TRP B 1 258 ? -16.984 -67.290 49.373 1.00 59.47 254 TRP B C 1
ATOM 10303 O O . TRP B 1 258 ? -17.303 -67.844 48.301 1.00 51.41 254 TRP B O 1
ATOM 10314 N N . THR B 1 259 ? -16.840 -67.942 50.523 1.00 58.48 255 THR B N 1
ATOM 10315 C CA . THR B 1 259 ? -16.985 -69.371 50.656 1.00 59.88 255 THR B CA 1
ATOM 10316 C C . THR B 1 259 ? -18.401 -69.746 50.963 1.00 62.61 255 THR B C 1
ATOM 10317 O O . THR B 1 259 ? -18.742 -70.916 50.930 1.00 80.47 255 THR B O 1
ATOM 10321 N N . GLY B 1 260 ? -19.215 -68.758 51.295 1.00 59.79 256 GLY B N 1
ATOM 10322 C CA . GLY B 1 260 ? -20.611 -68.983 51.686 1.00 55.46 256 GLY B CA 1
ATOM 10323 C C . GLY B 1 260 ? -20.791 -69.077 53.178 1.00 50.23 256 GLY B C 1
ATOM 10324 O O . GLY B 1 260 ? -21.900 -69.295 53.642 1.00 58.32 256 GLY B O 1
ATOM 10325 N N . HIS B 1 261 ? -19.714 -68.909 53.947 1.00 48.24 257 HIS B N 1
ATOM 10326 C CA . HIS B 1 261 ? -19.725 -69.324 55.354 1.00 49.68 257 HIS B CA 1
ATOM 10327 C C . HIS B 1 261 ? -19.485 -68.153 56.282 1.00 48.59 257 HIS B C 1
ATOM 10328 O O . HIS B 1 261 ? -18.702 -67.245 55.960 1.00 42.39 257 HIS B O 1
ATOM 10335 N N . THR B 1 262 ? -20.039 -68.245 57.478 1.00 40.14 258 THR B N 1
ATOM 10336 C CA . THR B 1 262 ? -19.977 -67.180 58.405 1.00 44.63 258 THR B CA 1
ATOM 10337 C C . THR B 1 262 ? -19.626 -67.741 59.749 1.00 49.56 258 THR B C 1
ATOM 10338 O O . THR B 1 262 ? -20.180 -68.749 60.161 1.00 60.13 258 THR B O 1
ATOM 10342 N N . GLY B 1 263 ? -18.773 -67.043 60.479 1.00 55.74 259 GLY B N 1
ATOM 10343 C CA . GLY B 1 263 ? -18.434 -67.454 61.825 1.00 59.18 259 GLY B CA 1
ATOM 10344 C C . GLY B 1 263 ? -18.688 -66.361 62.820 1.00 62.06 259 GLY B C 1
ATOM 10345 O O . GLY B 1 263 ? -18.745 -65.192 62.444 1.00 68.80 259 GLY B O 1
ATOM 10346 N N . CYS B 1 264 ? -18.799 -66.751 64.090 1.00 57.68 260 CYS B N 1
ATOM 10347 C CA . CYS B 1 264 ? -18.926 -65.830 65.199 1.00 60.80 260 CYS B CA 1
ATOM 10348 C C . CYS B 1 264 ? -18.085 -66.247 66.412 1.00 56.12 260 CYS B C 1
ATOM 10349 O O . CYS B 1 264 ? -18.075 -67.415 66.789 1.00 64.75 260 CYS B O 1
ATOM 10352 N N . VAL B 1 265 ? -17.411 -65.281 67.036 1.00 53.75 261 VAL B N 1
ATOM 10353 C CA . VAL B 1 265 ? -16.646 -65.534 68.259 1.00 47.33 261 VAL B CA 1
ATOM 10354 C C . VAL B 1 265 ? -17.039 -64.556 69.342 1.00 47.34 261 VAL B C 1
ATOM 10355 O O . VAL B 1 265 ? -17.053 -63.352 69.094 1.00 55.44 261 VAL B O 1
ATOM 10359 N N . ILE B 1 266 ? -17.291 -65.080 70.534 1.00 40.96 262 ILE B N 1
ATOM 10360 C CA . ILE B 1 266 ? -17.746 -64.303 71.654 1.00 48.88 262 ILE B CA 1
ATOM 10361 C C . ILE B 1 266 ? -16.817 -64.569 72.850 1.00 58.11 262 ILE B C 1
ATOM 10362 O O . ILE B 1 266 ? -16.704 -65.699 73.276 1.00 75.15 262 ILE B O 1
ATOM 10367 N N . LEU B 1 267 ? -16.157 -63.543 73.377 1.00 52.23 263 LEU B N 1
ATOM 10368 C CA . LEU B 1 267 ? -15.318 -63.694 74.549 1.00 52.82 263 LEU B CA 1
ATOM 10369 C C . LEU B 1 267 ? -16.144 -63.514 75.807 1.00 55.28 263 LEU B C 1
ATOM 10370 O O . LEU B 1 267 ? -16.935 -62.567 75.907 1.00 71.64 263 LEU B O 1
ATOM 10375 N N . ALA B 1 268 ? -15.960 -64.413 76.775 1.00 48.88 264 ALA B N 1
ATOM 10376 C CA . ALA B 1 268 ? -16.776 -64.449 77.957 1.00 42.77 264 ALA B CA 1
ATOM 10377 C C . ALA B 1 268 ? -16.105 -65.129 79.163 1.00 48.78 264 ALA B C 1
ATOM 10378 O O . ALA B 1 268 ? -16.609 -66.127 79.684 1.00 56.17 264 ALA B O 1
ATOM 10380 N N . PRO B 1 269 ? -15.003 -64.551 79.662 1.00 51.10 265 PRO B N 1
ATOM 10381 C CA . PRO B 1 269 ? -14.214 -65.146 80.756 1.00 51.27 265 PRO B CA 1
ATOM 10382 C C . PRO B 1 269 ? -14.907 -65.318 82.102 1.00 58.76 265 PRO B C 1
ATOM 10383 O O . PRO B 1 269 ? -14.436 -66.082 82.950 1.00 64.51 265 PRO B O 1
ATOM 10387 N N . HIS B 1 270 ? -15.997 -64.589 82.311 1.00 64.63 266 HIS B N 1
ATOM 10388 C CA . HIS B 1 270 ? -16.833 -64.717 83.511 1.00 60.43 266 HIS B CA 1
ATOM 10389 C C . HIS B 1 270 ? -17.546 -66.053 83.631 1.00 62.11 266 HIS B C 1
ATOM 10390 O O . HIS B 1 270 ? -18.006 -66.381 84.732 1.00 63.72 266 HIS B O 1
ATOM 10397 N N . LEU B 1 271 ? -17.610 -66.824 82.531 1.00 63.30 267 LEU B N 1
ATOM 10398 C CA . LEU B 1 271 ? -18.334 -68.115 82.498 1.00 67.50 267 LEU B CA 1
ATOM 10399 C C . LEU B 1 271 ? -17.674 -69.251 83.279 1.00 64.13 267 LEU B C 1
ATOM 10400 O O . LEU B 1 271 ? -18.289 -70.293 83.485 1.00 63.97 267 LEU B O 1
ATOM 10405 N N . THR B 1 272 ? -16.421 -69.065 83.683 1.00 63.28 268 THR B N 1
ATOM 10406 C CA . THR B 1 272 ? -15.718 -70.036 84.510 1.00 68.67 268 THR B CA 1
ATOM 10407 C C . THR B 1 272 ? -16.164 -69.965 85.985 1.00 78.71 268 THR B C 1
ATOM 10408 O O . THR B 1 272 ? -15.613 -70.657 86.837 1.00 71.17 268 THR B O 1
ATOM 10412 N N . ARG B 1 273 ? -17.141 -69.102 86.286 1.00 87.46 269 ARG B N 1
ATOM 10413 C CA . ARG B 1 273 ? -17.740 -68.991 87.611 1.00 84.74 269 ARG B CA 1
ATOM 10414 C C . ARG B 1 273 ? -19.018 -69.825 87.726 1.00 76.80 269 ARG B C 1
ATOM 10415 O O . ARG B 1 273 ? -19.411 -70.154 88.830 1.00 83.59 269 ARG B O 1
ATOM 10423 N N . LEU B 1 274 ? -19.654 -70.172 86.611 1.00 63.39 270 LEU B N 1
ATOM 10424 C CA . LEU B 1 274 ? -20.935 -70.887 86.645 1.00 69.18 270 LEU B CA 1
ATOM 10425 C C . LEU B 1 274 ? -20.795 -72.334 87.094 1.00 73.74 270 LEU B C 1
ATOM 10426 O O . LEU B 1 274 ? -19.782 -72.946 86.837 1.00 83.22 270 LEU B O 1
ATOM 10431 N N . THR B 1 275 ? -21.822 -72.867 87.758 1.00 85.15 271 THR B N 1
ATOM 10432 C CA . THR B 1 275 ? -21.837 -74.266 88.194 1.00 83.31 271 THR B CA 1
ATOM 10433 C C . THR B 1 275 ? -22.520 -75.129 87.154 1.00 87.51 271 THR B C 1
ATOM 10434 O O . THR B 1 275 ? -23.358 -74.659 86.341 1.00 76.22 271 THR B O 1
ATOM 10438 N N . LYS B 1 276 ? -22.161 -76.409 87.210 1.00 91.72 272 LYS B N 1
ATOM 10439 C CA . LYS B 1 276 ? -22.708 -77.419 86.315 1.00 98.61 272 LYS B CA 1
ATOM 10440 C C . LYS B 1 276 ? -24.206 -77.606 86.577 1.00 99.65 272 LYS B C 1
ATOM 10441 O O . LYS B 1 276 ? -24.992 -77.716 85.626 1.00 95.17 272 LYS B O 1
ATOM 10447 N N . LYS B 1 277 ? -24.605 -77.606 87.856 1.00 97.93 273 LYS B N 1
ATOM 10448 C CA . LYS B 1 277 ? -26.021 -77.760 88.193 1.00 96.91 273 LYS B CA 1
ATOM 10449 C C . LYS B 1 277 ? -26.868 -76.673 87.538 1.00 96.08 273 LYS B C 1
ATOM 10450 O O . LYS B 1 277 ? -27.846 -76.980 86.829 1.00 97.60 273 LYS B O 1
ATOM 10456 N N . GLU B 1 278 ? -26.438 -75.422 87.736 1.00 87.71 274 GLU B N 1
ATOM 10457 C CA . GLU B 1 278 ? -27.165 -74.233 87.275 1.00 76.25 274 GLU B CA 1
ATOM 10458 C C . GLU B 1 278 ? -27.374 -74.175 85.742 1.00 75.75 274 GLU B C 1
ATOM 10459 O O . GLU B 1 278 ? -28.343 -73.582 85.270 1.00 72.40 274 GLU B O 1
ATOM 10465 N N . LEU B 1 279 ? -26.507 -74.832 84.975 1.00 83.67 275 LEU B N 1
ATOM 10466 C CA . LEU B 1 279 ? -26.648 -74.874 83.510 1.00 89.31 275 LEU B CA 1
ATOM 10467 C C . LEU B 1 279 ? -27.490 -76.060 83.021 1.00 89.36 275 LEU B C 1
ATOM 10468 O O . LEU B 1 279 ? -27.734 -76.210 81.819 1.00 92.01 275 LEU B O 1
ATOM 10473 N N . GLY B 1 280 ? -27.906 -76.916 83.947 1.00 89.68 276 GLY B N 1
ATOM 10474 C CA . GLY B 1 280 ? -28.853 -77.973 83.634 1.00 96.15 276 GLY B CA 1
ATOM 10475 C C . GLY B 1 280 ? -28.214 -79.287 83.239 1.00 104.91 276 GLY B C 1
ATOM 10476 O O . GLY B 1 280 ? -28.878 -80.145 82.664 1.00 109.24 276 GLY B O 1
ATOM 10477 N N . LEU B 1 281 ? -26.935 -79.456 83.561 1.00 107.42 277 LEU B N 1
ATOM 10478 C CA . LEU B 1 281 ? -26.264 -80.745 83.458 1.00 108.65 277 LEU B CA 1
ATOM 10479 C C . LEU B 1 281 ? -26.806 -81.729 84.489 1.00 107.44 277 LEU B C 1
ATOM 10480 O O . LEU B 1 281 ? -27.254 -81.310 85.555 1.00 98.49 277 LEU B O 1
ATOM 10485 N N . PRO B 1 282 ? -26.749 -83.044 84.183 1.00 101.92 278 PRO B N 1
ATOM 10486 C CA . PRO B 1 282 ? -27.311 -84.016 85.097 1.00 96.27 278 PRO B CA 1
ATOM 10487 C C . PRO B 1 282 ? -26.361 -84.318 86.260 1.00 97.12 278 PRO B C 1
ATOM 10488 O O . PRO B 1 282 ? -25.146 -84.183 86.125 1.00 102.10 278 PRO B O 1
ATOM 10492 N N . ALA B 1 283 ? -26.925 -84.715 87.397 1.00 100.16 279 ALA B N 1
ATOM 10493 C CA . ALA B 1 283 ? -26.139 -85.262 88.500 1.00 99.28 279 ALA B CA 1
ATOM 10494 C C . ALA B 1 283 ? -25.488 -86.577 88.060 1.00 100.30 279 ALA B C 1
ATOM 10495 O O . ALA B 1 283 ? -25.981 -87.251 87.144 1.00 103.04 279 ALA B O 1
ATOM 10497 N N . TRP B 1 284 ? -24.378 -86.920 88.710 1.00 103.22 280 TRP B N 1
ATOM 10498 C CA . TRP B 1 284 ? -23.565 -88.119 88.392 1.00 110.90 280 TRP B CA 1
ATOM 10499 C C . TRP B 1 284 ? -24.387 -89.393 88.173 1.00 109.87 280 TRP B C 1
ATOM 10500 O O . TRP B 1 284 ? -24.163 -90.110 87.187 1.00 105.85 280 TRP B O 1
ATOM 10511 N N . GLU B 1 285 ? -25.361 -89.637 89.057 1.00 113.91 281 GLU B N 1
ATOM 10512 C CA . GLU B 1 285 ? -26.181 -90.867 89.002 1.00 111.34 281 GLU B CA 1
ATOM 10513 C C . GLU B 1 285 ? -27.044 -90.992 87.734 1.00 103.03 281 GLU B C 1
ATOM 10514 O O . GLU B 1 285 ? -27.293 -92.104 87.280 1.00 91.36 281 GLU B O 1
ATOM 10520 N N . GLU B 1 286 ? -27.491 -89.866 87.176 1.00 103.28 282 GLU B N 1
ATOM 10521 C CA . GLU B 1 286 ? -28.308 -89.849 85.943 1.00 103.51 282 GLU B CA 1
ATOM 10522 C C . GLU B 1 286 ? -27.461 -89.680 84.653 1.00 100.12 282 GLU B C 1
ATOM 10523 O O . GLU B 1 286 ? -28.024 -89.593 83.566 1.00 94.11 282 GLU B O 1
ATOM 10529 N N . ALA B 1 287 ? -26.128 -89.668 84.756 1.00 98.24 283 ALA B N 1
ATOM 10530 C CA . ALA B 1 287 ? -25.260 -89.363 83.614 1.00 94.45 283 ALA B CA 1
ATOM 10531 C C . ALA B 1 287 ? -24.741 -90.618 82.885 1.00 90.53 283 ALA B C 1
ATOM 10532 O O . ALA B 1 287 ? -24.422 -91.632 83.511 1.00 78.18 283 ALA B O 1
ATOM 10534 N N . THR B 1 288 ? -24.634 -90.524 81.556 1.00 88.68 284 THR B N 1
ATOM 10535 C CA . THR B 1 288 ? -24.068 -91.603 80.715 1.00 85.39 284 THR B CA 1
ATOM 10536 C C . THR B 1 288 ? -22.572 -91.802 81.016 1.00 91.93 284 THR B C 1
ATOM 10537 O O . THR B 1 288 ? -21.941 -90.930 81.639 1.00 96.40 284 THR B O 1
ATOM 10541 N N . GLU B 1 289 ? -22.008 -92.936 80.578 1.00 86.92 285 GLU B N 1
ATOM 10542 C CA . GLU B 1 289 ? -20.558 -93.156 80.664 1.00 86.36 285 GLU B CA 1
ATOM 10543 C C . GLU B 1 289 ? -19.771 -91.994 80.003 1.00 81.14 285 GLU B C 1
ATOM 10544 O O . GLU B 1 289 ? -18.754 -91.564 80.538 1.00 76.22 285 GLU B O 1
ATOM 10550 N N . ARG B 1 290 ? -20.267 -91.492 78.870 1.00 74.95 286 ARG B N 1
ATOM 10551 C CA . ARG B 1 290 ? -19.632 -90.405 78.116 1.00 82.99 286 ARG B CA 1
ATOM 10552 C C . ARG B 1 290 ? -19.645 -89.084 78.889 1.00 85.18 286 ARG B C 1
ATOM 10553 O O . ARG B 1 290 ? -18.614 -88.424 79.058 1.00 87.82 286 ARG B O 1
ATOM 10561 N N . GLN B 1 291 ? -20.826 -88.707 79.346 1.00 86.00 287 GLN B N 1
ATOM 10562 C CA . GLN B 1 291 ? -20.966 -87.545 80.198 1.00 85.52 287 GLN B CA 1
ATOM 10563 C C . GLN B 1 291 ? -20.062 -87.617 81.425 1.00 82.27 287 GLN B C 1
ATOM 10564 O O . GLN B 1 291 ? -19.543 -86.597 81.850 1.00 93.31 287 GLN B O 1
ATOM 10570 N N . ARG B 1 292 ? -19.837 -88.809 81.969 1.00 76.70 288 ARG B N 1
ATOM 10571 C CA . ARG B 1 292 ? -18.929 -88.958 83.117 1.00 82.84 288 ARG B CA 1
ATOM 10572 C C . ARG B 1 292 ? -17.466 -88.925 82.721 1.00 77.76 288 ARG B C 1
ATOM 10573 O O . ARG B 1 292 ? -16.631 -88.537 83.525 1.00 82.36 288 ARG B O 1
ATOM 10581 N N . ARG B 1 293 ? -17.149 -89.368 81.509 1.00 73.27 289 ARG B N 1
ATOM 10582 C CA . ARG B 1 293 ? -15.798 -89.222 80.958 1.00 77.46 289 ARG B CA 1
ATOM 10583 C C . ARG B 1 293 ? -15.456 -87.742 80.758 1.00 72.21 289 ARG B C 1
ATOM 10584 O O . ARG B 1 293 ? -14.375 -87.284 81.128 1.00 57.53 289 ARG B O 1
ATOM 10592 N N . ASP B 1 294 ? -16.404 -87.003 80.200 1.00 72.61 290 ASP B N 1
ATOM 10593 C CA . ASP B 1 294 ? -16.220 -85.585 79.928 1.00 74.31 290 ASP B CA 1
ATOM 10594 C C . ASP B 1 294 ? -16.344 -84.645 81.138 1.00 68.10 290 ASP B C 1
ATOM 10595 O O . ASP B 1 294 ? -16.227 -83.447 80.947 1.00 63.79 290 ASP B O 1
ATOM 10600 N N . GLY B 1 295 ? -16.613 -85.142 82.347 1.00 63.17 291 GLY B N 1
ATOM 10601 C CA . GLY B 1 295 ? -16.910 -84.248 83.472 1.00 68.49 291 GLY B CA 1
ATOM 10602 C C . GLY B 1 295 ? -18.202 -83.431 83.278 1.00 76.17 291 GLY B C 1
ATOM 10603 O O . GLY B 1 295 ? -18.352 -82.381 83.889 1.00 81.22 291 GLY B O 1
ATOM 10612 N N . CYS B 1 297 ? -21.235 -83.683 84.272 1.00 77.77 293 CYS B N 1
ATOM 10613 C CA . CYS B 1 297 ? -22.173 -84.096 85.295 1.00 80.03 293 CYS B CA 1
ATOM 10614 C C . CYS B 1 297 ? -21.546 -83.699 86.630 1.00 86.27 293 CYS B C 1
ATOM 10615 O O . CYS B 1 297 ? -20.353 -83.366 86.677 1.00 85.66 293 CYS B O 1
ATOM 10618 N N . TRP B 1 298 ? -22.330 -83.760 87.702 1.00 89.56 294 TRP B N 1
ATOM 10619 C CA . TRP B 1 298 ? -21.872 -83.280 88.994 1.00 91.42 294 TRP B CA 1
ATOM 10620 C C . TRP B 1 298 ? -22.255 -84.192 90.121 1.00 86.26 294 TRP B C 1
ATOM 10621 O O . TRP B 1 298 ? -23.364 -84.700 90.177 1.00 89.20 294 TRP B O 1
ATOM 10632 N N . ARG B 1 299 ? -21.297 -84.380 91.007 1.00 90.11 295 ARG B N 1
ATOM 10633 C CA . ARG B 1 299 ? -21.489 -85.020 92.289 1.00 103.15 295 ARG B CA 1
ATOM 10634 C C . ARG B 1 299 ? -21.812 -84.019 93.406 1.00 104.03 295 ARG B C 1
ATOM 10635 O O . ARG B 1 299 ? -22.299 -84.417 94.454 1.00 102.00 295 ARG B O 1
ATOM 10643 N N . GLY B 1 300 ? -21.493 -82.742 93.204 1.00 109.67 296 GLY B N 1
ATOM 10644 C CA . GLY B 1 300 ? -21.729 -81.685 94.192 1.00 110.83 296 GLY B CA 1
ATOM 10645 C C . GLY B 1 300 ? -22.436 -80.522 93.523 1.00 115.58 296 GLY B C 1
ATOM 10646 O O . GLY B 1 300 ? -22.154 -80.202 92.368 1.00 116.77 296 GLY B O 1
ATOM 10647 N N . ALA B 1 301 ? -23.375 -79.902 94.232 1.00 112.54 297 ALA B N 1
ATOM 10648 C CA . ALA B 1 301 ? -24.118 -78.755 93.699 1.00 111.69 297 ALA B CA 1
ATOM 10649 C C . ALA B 1 301 ? -23.189 -77.600 93.311 1.00 101.87 297 ALA B C 1
ATOM 10650 O O . ALA B 1 301 ? -23.462 -76.878 92.362 1.00 93.32 297 ALA B O 1
ATOM 10652 N N . ASP B 1 302 ? -22.091 -77.454 94.051 1.00 99.20 298 ASP B N 1
ATOM 10653 C CA . ASP B 1 302 ? -21.118 -76.382 93.828 1.00 99.82 298 ASP B CA 1
ATOM 10654 C C . ASP B 1 302 ? -20.082 -76.609 92.700 1.00 96.21 298 ASP B C 1
ATOM 10655 O O . ASP B 1 302 ? -19.286 -75.712 92.435 1.00 92.31 298 ASP B O 1
ATOM 10660 N N . GLU B 1 303 ? -20.076 -77.776 92.047 1.00 98.85 299 GLU B N 1
ATOM 10661 C CA . GLU B 1 303 ? -19.059 -78.074 91.027 1.00 97.15 299 GLU B CA 1
ATOM 10662 C C . GLU B 1 303 ? -19.147 -77.035 89.903 1.00 94.34 299 GLU B C 1
ATOM 10663 O O . GLU B 1 303 ? -20.219 -76.776 89.332 1.00 83.53 299 GLU B O 1
ATOM 10669 N N . LEU B 1 304 ? -18.000 -76.428 89.616 1.00 85.83 300 LEU B N 1
ATOM 10670 C CA . LEU B 1 304 ? -17.889 -75.418 88.574 1.00 78.28 300 LEU B CA 1
ATOM 10671 C C . LEU B 1 304 ? -17.842 -76.120 87.212 1.00 76.26 300 LEU B C 1
ATOM 10672 O O . LEU B 1 304 ? -17.363 -77.252 87.104 1.00 82.44 300 LEU B O 1
ATOM 10677 N N . TYR B 1 305 ? -18.391 -75.470 86.195 1.00 70.86 301 TYR B N 1
ATOM 10678 C CA . TYR B 1 305 ? -18.327 -75.956 84.816 1.00 69.80 301 TYR B CA 1
ATOM 10679 C C . TYR B 1 305 ? -16.885 -76.029 84.337 1.00 71.96 301 TYR B C 1
ATOM 10680 O O . TYR B 1 305 ? -16.155 -75.039 84.439 1.00 68.46 301 TYR B O 1
ATOM 10689 N N . ASN B 1 306 ? -16.489 -77.208 83.836 1.00 71.96 302 ASN B N 1
ATOM 10690 C CA . ASN B 1 306 ? -15.103 -77.501 83.429 1.00 69.64 302 ASN B CA 1
ATOM 10691 C C . ASN B 1 306 ? -14.139 -77.359 84.610 1.00 69.34 302 ASN B C 1
ATOM 10692 O O . ASN B 1 306 ? -12.963 -77.036 84.425 1.00 70.69 302 ASN B O 1
ATOM 10697 N N . ASP B 1 307 ? -14.657 -77.596 85.820 1.00 66.15 303 ASP B N 1
ATOM 10698 C CA . ASP B 1 307 ? -13.922 -77.413 87.072 1.00 67.77 303 ASP B CA 1
ATOM 10699 C C . ASP B 1 307 ? -13.279 -76.043 87.209 1.00 68.80 303 ASP B C 1
ATOM 10700 O O . ASP B 1 307 ? -12.165 -75.919 87.713 1.00 80.00 303 ASP B O 1
ATOM 10705 N N . GLY B 1 308 ? -13.986 -75.020 86.728 1.00 80.20 304 GLY B N 1
ATOM 10706 C CA . GLY B 1 308 ? -13.518 -73.629 86.793 1.00 75.10 304 GLY B CA 1
ATOM 10707 C C . GLY B 1 308 ? -12.411 -73.227 85.836 1.00 73.16 304 GLY B C 1
ATOM 10708 O O . GLY B 1 308 ? -11.874 -72.140 85.945 1.00 68.40 304 GLY B O 1
ATOM 10709 N N . LYS B 1 309 ? -12.090 -74.080 84.873 1.00 74.17 305 LYS B N 1
ATOM 10710 C CA . LYS B 1 309 ? -10.941 -73.847 84.007 1.00 67.76 305 LYS B CA 1
ATOM 10711 C C . LYS B 1 309 ? -11.421 -73.356 82.645 1.00 62.96 305 LYS B C 1
ATOM 10712 O O . LYS B 1 309 ? -12.584 -73.499 82.298 1.00 63.94 305 LYS B O 1
ATOM 10718 N N . ALA B 1 310 ? -10.508 -72.757 81.890 1.00 59.43 306 ALA B N 1
ATOM 10719 C CA . ALA B 1 310 ? -10.813 -72.213 80.578 1.00 60.75 306 ALA B CA 1
ATOM 10720 C C . ALA B 1 310 ? -11.305 -73.275 79.581 1.00 61.25 306 ALA B C 1
ATOM 10721 O O . ALA B 1 310 ? -10.848 -74.412 79.585 1.00 70.20 306 ALA B O 1
ATOM 10723 N N . PHE B 1 311 ? -12.257 -72.895 78.744 1.00 56.42 307 PHE B N 1
ATOM 10724 C CA . PHE B 1 311 ? -12.769 -73.767 77.715 1.00 56.89 307 PHE B CA 1
ATOM 10725 C C . PHE B 1 311 ? -13.219 -72.963 76.542 1.00 53.53 307 PHE B C 1
ATOM 10726 O O . PHE B 1 311 ? -13.284 -71.738 76.614 1.00 64.48 307 PHE B O 1
ATOM 10734 N N . LYS B 1 312 ? -13.542 -73.653 75.459 1.00 49.23 308 LYS B N 1
ATOM 10735 C CA . LYS B 1 312 ? -14.286 -73.052 74.381 1.00 51.46 308 LYS B CA 1
ATOM 10736 C C . LYS B 1 312 ? -15.419 -73.987 73.974 1.00 58.18 308 LYS B C 1
ATOM 10737 O O . LYS B 1 312 ? -15.258 -75.204 74.002 1.00 57.49 308 LYS B O 1
ATOM 10743 N N . LEU B 1 313 ? -16.578 -73.396 73.658 1.00 60.87 309 LEU B N 1
ATOM 10744 C CA . LEU B 1 313 ? -17.799 -74.119 73.350 1.00 58.68 309 LEU B CA 1
ATOM 10745 C C . LEU B 1 313 ? -18.216 -73.744 71.955 1.00 61.01 309 LEU B C 1
ATOM 10746 O O . LEU B 1 313 ? -18.508 -72.571 71.682 1.00 74.82 309 LEU B O 1
ATOM 10751 N N . VAL B 1 314 ? -18.314 -74.731 71.082 1.00 52.26 310 VAL B N 1
ATOM 10752 C CA . VAL B 1 314 ? -18.595 -74.477 69.688 1.00 51.62 310 VAL B CA 1
ATOM 10753 C C . VAL B 1 314 ? -19.954 -75.031 69.340 1.00 52.35 310 VAL B C 1
ATOM 10754 O O . VAL B 1 314 ? -20.326 -76.066 69.893 1.00 55.92 310 VAL B O 1
ATOM 10758 N N . ALA B 1 315 ? -20.682 -74.354 68.434 1.00 49.82 311 ALA B N 1
ATOM 10759 C CA . ALA B 1 315 ? -21.863 -74.939 67.769 1.00 49.61 311 ALA B CA 1
ATOM 10760 C C . ALA B 1 315 ? -21.758 -74.740 66.297 1.00 45.17 311 ALA B C 1
ATOM 10761 O O . ALA B 1 315 ? -21.377 -73.666 65.838 1.00 49.57 311 ALA B O 1
ATOM 10763 N N . ARG B 1 316 ? -22.099 -75.778 65.545 1.00 49.07 312 ARG B N 1
ATOM 10764 C CA . ARG B 1 316 ? -21.967 -75.751 64.081 1.00 49.81 312 ARG B CA 1
ATOM 10765 C C . ARG B 1 316 ? -22.608 -76.952 63.434 1.00 52.30 312 ARG B C 1
ATOM 10766 O O . ARG B 1 316 ? -22.843 -77.959 64.116 1.00 48.84 312 ARG B O 1
ATOM 10774 N N . ASP B 1 317 ? -22.919 -76.825 62.134 1.00 46.57 313 ASP B N 1
ATOM 10775 C CA . ASP B 1 317 ? -23.442 -77.941 61.357 1.00 50.08 313 ASP B CA 1
ATOM 10776 C C . ASP B 1 317 ? -23.208 -77.688 59.873 1.00 53.28 313 ASP B C 1
ATOM 10777 O O . ASP B 1 317 ? -22.381 -76.860 59.559 1.00 56.18 313 ASP B O 1
ATOM 10782 N N . GLU B 1 318 ? -23.920 -78.376 58.974 1.00 53.90 314 GLU B N 1
ATOM 10783 C CA . GLU B 1 318 ? -23.648 -78.282 57.526 1.00 59.87 314 GLU B CA 1
ATOM 10784 C C . GLU B 1 318 ? -24.059 -76.967 56.893 1.00 60.85 314 GLU B C 1
ATOM 10785 O O . GLU B 1 318 ? -23.673 -76.698 55.755 1.00 56.97 314 GLU B O 1
ATOM 10791 N N . ARG B 1 319 ? -24.837 -76.151 57.615 1.00 65.59 315 ARG B N 1
ATOM 10792 C CA . ARG B 1 319 ? -25.361 -74.892 57.050 1.00 74.25 315 ARG B CA 1
ATOM 10793 C C . ARG B 1 319 ? -24.322 -73.808 56.826 1.00 69.32 315 ARG B C 1
ATOM 10794 O O . ARG B 1 319 ? -24.566 -72.894 56.056 1.00 60.79 315 ARG B O 1
ATOM 10802 N N . GLY B 1 320 ? -23.161 -73.922 57.466 1.00 72.15 316 GLY B N 1
ATOM 10803 C CA . GLY B 1 320 ? -22.020 -73.057 57.139 1.00 64.82 316 GLY B CA 1
ATOM 10804 C C . GLY B 1 320 ? -21.823 -71.898 58.078 1.00 61.39 316 GLY B C 1
ATOM 10805 O O . GLY B 1 320 ? -21.177 -70.904 57.712 1.00 60.75 316 GLY B O 1
ATOM 10806 N N . VAL B 1 321 ? -22.341 -72.036 59.297 1.00 55.38 317 VAL B N 1
ATOM 10807 C CA . VAL B 1 321 ? -22.094 -71.040 60.321 1.00 59.55 317 VAL B CA 1
ATOM 10808 C C . VAL B 1 321 ? -21.677 -71.671 61.630 1.00 60.18 317 VAL B C 1
ATOM 10809 O O . VAL B 1 321 ? -22.287 -72.621 62.149 1.00 68.02 317 VAL B O 1
ATOM 10813 N N . ILE B 1 322 ? -20.608 -71.123 62.167 1.00 53.89 318 ILE B N 1
ATOM 10814 C CA . ILE B 1 322 ? -19.925 -71.711 63.297 1.00 55.83 318 ILE B CA 1
ATOM 10815 C C . ILE B 1 322 ? -19.905 -70.641 64.376 1.00 53.53 318 ILE B C 1
ATOM 10816 O O . ILE B 1 322 ? -19.503 -69.524 64.101 1.00 60.66 318 ILE B O 1
ATOM 10821 N N . VAL B 1 323 ? -20.269 -71.001 65.594 1.00 46.31 319 VAL B N 1
ATOM 10822 C CA . VAL B 1 323 ? -20.387 -70.029 66.657 1.00 50.66 319 VAL B CA 1
ATOM 10823 C C . VAL B 1 323 ? -19.583 -70.505 67.843 1.00 52.24 319 VAL B C 1
ATOM 10824 O O . VAL B 1 323 ? -19.872 -71.565 68.382 1.00 62.51 319 VAL B O 1
ATOM 10828 N N . THR B 1 324 ? -18.584 -69.738 68.259 1.00 52.91 320 THR B N 1
ATOM 10829 C CA . THR B 1 324 ? -17.742 -70.166 69.369 1.00 55.90 320 THR B CA 1
ATOM 10830 C C . THR B 1 324 ? -17.774 -69.183 70.511 1.00 51.55 320 THR B C 1
ATOM 10831 O O . THR B 1 324 ? -17.662 -68.000 70.294 1.00 68.46 320 THR B O 1
ATOM 10835 N N . ILE B 1 325 ? -17.927 -69.697 71.718 1.00 50.32 321 ILE B N 1
ATOM 10836 C CA . ILE B 1 325 ? -17.769 -68.942 72.941 1.00 59.86 321 ILE B CA 1
ATOM 10837 C C . ILE B 1 325 ? -16.425 -69.321 73.582 1.00 64.52 321 ILE B C 1
ATOM 10838 O O . ILE B 1 325 ? -16.143 -70.493 73.741 1.00 75.24 321 ILE B O 1
ATOM 10843 N N . ILE B 1 326 ? -15.618 -68.335 73.971 1.00 61.41 322 ILE B N 1
ATOM 10844 C CA . ILE B 1 326 ? -14.335 -68.565 74.654 1.00 58.65 322 ILE B CA 1
ATOM 10845 C C . ILE B 1 326 ? -14.386 -68.036 76.078 1.00 52.63 322 ILE B C 1
ATOM 10846 O O . ILE B 1 326 ? -14.559 -66.841 76.281 1.00 60.88 322 ILE B O 1
ATOM 10851 N N . ALA B 1 327 ? -14.205 -68.898 77.064 1.00 51.54 323 ALA B N 1
ATOM 10852 C CA . ALA B 1 327 ? -14.230 -68.474 78.460 1.00 52.58 323 ALA B CA 1
ATOM 10853 C C . ALA B 1 327 ? -12.829 -68.094 78.989 1.00 59.49 323 ALA B C 1
ATOM 10854 O O . ALA B 1 327 ? -12.454 -68.469 80.100 1.00 60.59 323 ALA B O 1
ATOM 10856 N N . ASP B 1 328 ? -12.090 -67.287 78.222 1.00 62.00 324 ASP B N 1
ATOM 10857 C CA . ASP B 1 328 ? -10.782 -66.771 78.635 1.00 57.56 324 ASP B CA 1
ATOM 10858 C C . ASP B 1 328 ? -10.339 -65.724 77.628 1.00 57.04 324 ASP B C 1
ATOM 10859 O O . ASP B 1 328 ? -10.734 -65.781 76.471 1.00 60.00 324 ASP B O 1
ATOM 10864 N N . ASN B 1 329 ? -9.505 -64.788 78.063 1.00 49.35 325 ASN B N 1
ATOM 10865 C CA . ASN B 1 329 ? -9.083 -63.694 77.223 1.00 48.58 325 ASN B CA 1
ATOM 10866 C C . ASN B 1 329 ? -7.598 -63.717 76.861 1.00 52.35 325 ASN B C 1
ATOM 10867 O O . ASN B 1 329 ? -7.049 -62.689 76.426 1.00 43.88 325 ASN B O 1
ATOM 10872 N N . TYR B 1 330 ? -6.952 -64.872 77.015 1.00 59.55 326 TYR B N 1
ATOM 10873 C CA . TYR B 1 330 ? -5.555 -65.026 76.597 1.00 55.39 326 TYR B CA 1
ATOM 10874 C C . TYR B 1 330 ? -5.548 -65.065 75.072 1.00 48.56 326 TYR B C 1
ATOM 10875 O O . TYR B 1 330 ? -6.358 -65.723 74.455 1.00 45.32 326 TYR B O 1
ATOM 10884 N N . TYR B 1 331 ? -4.644 -64.322 74.470 1.00 46.34 327 TYR B N 1
ATOM 10885 C CA . TYR B 1 331 ? -4.795 -63.890 73.074 1.00 49.27 327 TYR B CA 1
ATOM 10886 C C . TYR B 1 331 ? -4.669 -65.052 72.110 1.00 52.87 327 TYR B C 1
ATOM 10887 O O . TYR B 1 331 ? -5.225 -65.012 71.019 1.00 60.85 327 TYR B O 1
ATOM 10896 N N . GLY B 1 332 ? -3.943 -66.081 72.536 1.00 50.21 328 GLY B N 1
ATOM 10897 C CA . GLY B 1 332 ? -3.764 -67.299 71.774 1.00 44.69 328 GLY B CA 1
ATOM 10898 C C . GLY B 1 332 ? -5.063 -67.917 71.381 1.00 44.59 328 GLY B C 1
ATOM 10899 O O . GLY B 1 332 ? -5.217 -68.292 70.224 1.00 41.31 328 GLY B O 1
ATOM 10900 N N . TYR B 1 333 ? -6.021 -68.007 72.318 1.00 47.07 329 TYR B N 1
ATOM 10901 C CA . TYR B 1 333 ? -7.289 -68.678 72.001 1.00 49.31 329 TYR B CA 1
ATOM 10902 C C . TYR B 1 333 ? -7.995 -67.975 70.858 1.00 48.29 329 TYR B C 1
ATOM 10903 O O . TYR B 1 333 ? -8.681 -68.628 70.088 1.00 46.33 329 TYR B O 1
ATOM 10912 N N . CYS B 1 334 ? -7.807 -66.656 70.737 1.00 50.05 330 CYS B N 1
ATOM 10913 C CA . CYS B 1 334 ? -8.479 -65.867 69.685 1.00 51.27 330 CYS B CA 1
ATOM 10914 C C . CYS B 1 334 ? -7.974 -66.207 68.288 1.00 50.12 330 CYS B C 1
ATOM 10915 O O . CYS B 1 334 ? -8.758 -66.470 67.335 1.00 48.02 330 CYS B O 1
ATOM 10918 N N . LYS B 1 335 ? -6.653 -66.170 68.179 1.00 49.63 331 LYS B N 1
ATOM 10919 C CA . LYS B 1 335 ? -5.898 -66.642 67.004 1.00 46.91 331 LYS B CA 1
ATOM 10920 C C . LYS B 1 335 ? -6.303 -68.099 66.589 1.00 45.22 331 LYS B C 1
ATOM 10921 O O . LYS B 1 335 ? -6.522 -68.399 65.394 1.00 46.44 331 LYS B O 1
ATOM 10927 N N . LYS B 1 336 ? -6.404 -68.994 67.561 1.00 42.79 332 LYS B N 1
ATOM 10928 C CA . LYS B 1 336 ? -6.641 -70.409 67.226 1.00 50.50 332 LYS B CA 1
ATOM 10929 C C . LYS B 1 336 ? -8.107 -70.694 66.985 1.00 47.48 332 LYS B C 1
ATOM 10930 O O . LYS B 1 336 ? -8.437 -71.695 66.359 1.00 43.97 332 LYS B O 1
ATOM 10936 N N . GLU B 1 337 ? -8.992 -69.800 67.425 1.00 49.69 333 GLU B N 1
ATOM 10937 C CA . GLU B 1 337 ? -10.376 -69.931 67.023 1.00 50.84 333 GLU B CA 1
ATOM 10938 C C . GLU B 1 337 ? -10.600 -69.443 65.589 1.00 45.66 333 GLU B C 1
ATOM 10939 O O . GLU B 1 337 ? -11.383 -70.014 64.877 1.00 52.12 333 GLU B O 1
ATOM 10945 N N . VAL B 1 338 ? -9.910 -68.408 65.131 1.00 42.40 334 VAL B N 1
ATOM 10946 C CA . VAL B 1 338 ? -9.969 -68.082 63.702 1.00 42.75 334 VAL B CA 1
ATOM 10947 C C . VAL B 1 338 ? -9.531 -69.297 62.884 1.00 44.81 334 VAL B C 1
ATOM 10948 O O . VAL B 1 338 ? -10.237 -69.710 61.948 1.00 47.59 334 VAL B O 1
ATOM 10952 N N . LYS B 1 339 ? -8.383 -69.875 63.263 1.00 43.71 335 LYS B N 1
ATOM 10953 C CA . LYS B 1 339 ? -7.886 -71.105 62.651 1.00 41.18 335 LYS B CA 1
ATOM 10954 C C . LYS B 1 339 ? -8.949 -72.161 62.550 1.00 41.11 335 LYS B C 1
ATOM 10955 O O . LYS B 1 339 ? -9.231 -72.662 61.451 1.00 42.29 335 LYS B O 1
ATOM 10961 N N . THR B 1 340 ? -9.548 -72.500 63.686 1.00 38.24 336 THR B N 1
ATOM 10962 C CA . THR B 1 340 ? -10.592 -73.507 63.739 1.00 42.87 336 THR B CA 1
ATOM 10963 C C . THR B 1 340 ? -11.730 -73.204 62.778 1.00 49.59 336 THR B C 1
ATOM 10964 O O . THR B 1 340 ? -12.243 -74.104 62.088 1.00 56.63 336 THR B O 1
ATOM 10968 N N . GLN B 1 341 ? -12.139 -71.937 62.761 1.00 50.18 337 GLN B N 1
ATOM 10969 C CA . GLN B 1 341 ? -13.260 -71.519 61.938 1.00 44.45 337 GLN B CA 1
ATOM 10970 C C . GLN B 1 341 ? -12.833 -71.522 60.485 1.00 40.77 337 GLN B C 1
ATOM 10971 O O . GLN B 1 341 ? -13.607 -71.931 59.635 1.00 41.06 337 GLN B O 1
ATOM 10977 N N . ILE B 1 342 ? -11.611 -71.089 60.187 1.00 37.51 338 ILE B N 1
ATOM 10978 C CA . ILE B 1 342 ? -11.103 -71.228 58.817 1.00 47.42 338 ILE B CA 1
ATOM 10979 C C . ILE B 1 342 ? -11.128 -72.725 58.391 1.00 56.32 338 ILE B C 1
ATOM 10980 O O . ILE B 1 342 ? -11.501 -73.027 57.267 1.00 59.78 338 ILE B O 1
ATOM 10985 N N . SER B 1 343 ? -10.742 -73.629 59.301 1.00 56.25 339 SER B N 1
ATOM 10986 C CA . SER B 1 343 ? -10.674 -75.058 59.017 1.00 58.18 339 SER B CA 1
ATOM 10987 C C . SER B 1 343 ? -12.050 -75.633 58.794 1.00 57.28 339 SER B C 1
ATOM 10988 O O . SER B 1 343 ? -12.262 -76.424 57.875 1.00 67.71 339 SER B O 1
ATOM 10991 N N . TYR B 1 344 ? -13.005 -75.188 59.584 1.00 56.67 340 TYR B N 1
ATOM 10992 C CA . TYR B 1 344 ? -14.422 -75.474 59.276 1.00 56.93 340 TYR B CA 1
ATOM 10993 C C . TYR B 1 344 ? -14.855 -75.092 57.835 1.00 51.29 340 TYR B C 1
ATOM 10994 O O . TYR B 1 344 ? -15.487 -75.871 57.127 1.00 46.33 340 TYR B O 1
ATOM 11003 N N . SER B 1 345 ? -14.535 -73.873 57.422 1.00 50.37 341 SER B N 1
ATOM 11004 C CA . SER B 1 345 ? -14.951 -73.375 56.136 1.00 48.02 341 SER B CA 1
ATOM 11005 C C . SER B 1 345 ? -14.295 -74.199 55.019 1.00 48.45 341 SER B C 1
ATOM 11006 O O . SER B 1 345 ? -14.943 -74.572 54.061 1.00 46.21 341 SER B O 1
ATOM 11009 N N . ALA B 1 346 ? -13.005 -74.484 55.155 1.00 50.74 342 ALA B N 1
ATOM 11010 C CA . ALA B 1 346 ? -12.277 -75.339 54.203 1.00 48.58 342 ALA B CA 1
ATOM 11011 C C . ALA B 1 346 ? -12.924 -76.697 54.027 1.00 48.36 342 ALA B C 1
ATOM 11012 O O . ALA B 1 346 ? -13.082 -77.178 52.911 1.00 46.09 342 ALA B O 1
ATOM 11014 N N . ASN B 1 347 ? -13.293 -77.322 55.143 1.00 49.27 343 ASN B N 1
ATOM 11015 C CA . ASN B 1 347 ? -13.937 -78.628 55.107 1.00 49.87 343 ASN B CA 1
ATOM 11016 C C . ASN B 1 347 ? -15.241 -78.598 54.306 1.00 62.13 343 ASN B C 1
ATOM 11017 O O . ASN B 1 347 ? -15.529 -79.531 53.592 1.00 63.82 343 ASN B O 1
ATOM 11022 N N . LEU B 1 348 ? -16.052 -77.542 54.477 1.00 71.88 344 LEU B N 1
ATOM 11023 C CA . LEU B 1 348 ? -17.353 -77.408 53.777 1.00 58.80 344 LEU B CA 1
ATOM 11024 C C . LEU B 1 348 ? -17.258 -76.821 52.378 1.00 53.89 344 LEU B C 1
ATOM 11025 O O . LEU B 1 348 ? -18.191 -76.960 51.606 1.00 50.55 344 LEU B O 1
ATOM 11030 N N . PHE B 1 349 ? -16.160 -76.161 52.045 1.00 48.08 345 PHE B N 1
ATOM 11031 C CA . PHE B 1 349 ? -16.035 -75.614 50.716 1.00 49.09 345 PHE B CA 1
ATOM 11032 C C . PHE B 1 349 ? -15.610 -76.654 49.665 1.00 52.25 345 PHE B C 1
ATOM 11033 O O . PHE B 1 349 ? -16.047 -76.593 48.519 1.00 53.76 345 PHE B O 1
ATOM 11041 N N . GLY B 1 350 ? -14.742 -77.587 50.054 1.00 52.58 346 GLY B N 1
ATOM 11042 C CA . GLY B 1 350 ? -14.184 -78.575 49.149 1.00 50.74 346 GLY B CA 1
ATOM 11043 C C . GLY B 1 350 ? -12.987 -78.013 48.431 1.00 52.38 346 GLY B C 1
ATOM 11044 O O . GLY B 1 350 ? -12.773 -76.813 48.459 1.00 62.89 346 GLY B O 1
ATOM 11045 N N . CYS B 1 351 ? -12.168 -78.883 47.843 1.00 48.72 347 CYS B N 1
ATOM 11046 C CA . CYS B 1 351 ? -10.966 -78.499 47.076 1.00 50.91 347 CYS B CA 1
ATOM 11047 C C . CYS B 1 351 ? -9.790 -77.895 47.862 1.00 50.51 347 CYS B C 1
ATOM 11048 O O . CYS B 1 351 ? -8.679 -77.819 47.333 1.00 55.06 347 CYS B O 1
ATOM 11051 N N . VAL B 1 352 ? -10.009 -77.477 49.102 1.00 45.25 348 VAL B N 1
ATOM 11052 C CA . VAL B 1 352 ? -8.987 -76.775 49.841 1.00 50.23 348 VAL B CA 1
ATOM 11053 C C . VAL B 1 352 ? -8.757 -77.454 51.171 1.00 52.54 348 VAL B C 1
ATOM 11054 O O . VAL B 1 352 ? -9.583 -78.277 51.624 1.00 49.53 348 VAL B O 1
ATOM 11058 N N . GLU B 1 353 ? -7.633 -77.106 51.777 1.00 52.65 349 GLU B N 1
ATOM 11059 C CA . GLU B 1 353 ? -7.329 -77.497 53.161 1.00 59.34 349 GLU B CA 1
ATOM 11060 C C . GLU B 1 353 ? -6.860 -76.268 53.942 1.00 54.47 349 GLU B C 1
ATOM 11061 O O . GLU B 1 353 ? -6.183 -75.367 53.395 1.00 43.28 349 GLU B O 1
ATOM 11067 N N . GLU B 1 354 ? -7.216 -76.258 55.214 1.00 49.01 350 GLU B N 1
ATOM 11068 C CA . GLU B 1 354 ? -6.456 -75.519 56.209 1.00 51.94 350 GLU B CA 1
ATOM 11069 C C . GLU B 1 354 ? -5.443 -76.476 56.866 1.00 56.63 350 GLU B C 1
ATOM 11070 O O . GLU B 1 354 ? -5.811 -77.603 57.209 1.00 61.63 350 GLU B O 1
ATOM 11076 N N . GLU B 1 355 ? -4.202 -76.025 57.070 1.00 54.94 351 GLU B N 1
ATOM 11077 C CA . GLU B 1 355 ? -3.119 -76.830 57.677 1.00 45.21 351 GLU B CA 1
ATOM 11078 C C . GLU B 1 355 ? -2.380 -76.000 58.687 1.00 50.77 351 GLU B C 1
ATOM 11079 O O . GLU B 1 355 ? -2.261 -74.781 58.509 1.00 53.13 351 GLU B O 1
ATOM 11085 N N . HIS B 1 356 ? -1.828 -76.692 59.691 1.00 50.16 352 HIS B N 1
ATOM 11086 C CA . HIS B 1 356 ? -0.919 -76.156 60.689 1.00 39.69 352 HIS B CA 1
ATOM 11087 C C . HIS B 1 356 ? 0.506 -76.431 60.118 1.00 40.07 352 HIS B C 1
ATOM 11088 O O . HIS B 1 356 ? 0.993 -77.529 60.239 1.00 37.89 352 HIS B O 1
ATOM 11095 N N . SER B 1 357 ? 1.147 -75.453 59.470 1.00 37.45 353 SER B N 1
ATOM 11096 C CA . SER B 1 357 ? 2.365 -75.723 58.740 1.00 42.09 353 SER B CA 1
ATOM 11097 C C . SER B 1 357 ? 3.216 -74.534 58.445 1.00 39.39 353 SER B C 1
ATOM 11098 O O . SER B 1 357 ? 2.717 -73.404 58.303 1.00 44.00 353 SER B O 1
ATOM 11101 N N . GLY B 1 358 ? 4.492 -74.820 58.224 1.00 33.56 354 GLY B N 1
ATOM 11102 C CA . GLY B 1 358 ? 5.486 -73.806 57.826 1.00 35.98 354 GLY B CA 1
ATOM 11103 C C . GLY B 1 358 ? 5.931 -73.989 56.370 1.00 36.47 354 GLY B C 1
ATOM 11104 O O . GLY B 1 358 ? 5.553 -74.952 55.715 1.00 34.23 354 GLY B O 1
ATOM 11105 N N . GLY B 1 359 ? 6.742 -73.076 55.854 1.00 36.38 355 GLY B N 1
ATOM 11106 C CA . GLY B 1 359 ? 7.232 -73.248 54.493 1.00 37.84 355 GLY B CA 1
ATOM 11107 C C . GLY B 1 359 ? 8.127 -72.150 54.003 1.00 37.82 355 GLY B C 1
ATOM 11108 O O . GLY B 1 359 ? 8.181 -71.079 54.570 1.00 38.94 355 GLY B O 1
ATOM 11109 N N . ALA B 1 360 ? 8.822 -72.407 52.919 1.00 42.17 356 ALA B N 1
ATOM 11110 C CA . ALA B 1 360 ? 9.641 -71.372 52.334 1.00 41.98 356 ALA B CA 1
ATOM 11111 C C . ALA B 1 360 ? 9.966 -71.740 50.935 1.00 44.03 356 ALA B C 1
ATOM 11112 O O . ALA B 1 360 ? 9.972 -72.925 50.567 1.00 49.32 356 ALA B O 1
ATOM 11114 N N . LEU B 1 361 ? 10.251 -70.711 50.156 1.00 44.24 357 LEU B N 1
ATOM 11115 C CA . LEU B 1 361 ? 10.653 -70.866 48.781 1.00 42.68 357 LEU B CA 1
ATOM 11116 C C . LEU B 1 361 ? 12.127 -70.578 48.808 1.00 44.55 357 LEU B C 1
ATOM 11117 O O . LEU B 1 361 ? 12.517 -69.485 49.195 1.00 45.16 357 LEU B O 1
ATOM 11122 N N . ALA B 1 362 ? 12.957 -71.543 48.401 1.00 41.28 358 ALA B N 1
ATOM 11123 C CA . ALA B 1 362 ? 14.380 -71.406 48.551 1.00 37.87 358 ALA B CA 1
ATOM 11124 C C . ALA B 1 362 ? 15.120 -71.380 47.237 1.00 40.88 358 ALA B C 1
ATOM 11125 O O . ALA B 1 362 ? 14.871 -72.204 46.373 1.00 39.57 358 ALA B O 1
ATOM 11127 N N . PHE B 1 363 ? 16.050 -70.425 47.126 1.00 42.75 359 PHE B N 1
ATOM 11128 C CA . PHE B 1 363 ? 16.915 -70.254 45.993 1.00 40.90 359 PHE B CA 1
ATOM 11129 C C . PHE B 1 363 ? 18.349 -70.539 46.383 1.00 42.91 359 PHE B C 1
ATOM 11130 O O . PHE B 1 363 ? 18.931 -69.858 47.213 1.00 51.23 359 PHE B O 1
ATOM 11138 N N . PRO B 1 364 ? 18.958 -71.520 45.764 1.00 42.15 360 PRO B N 1
ATOM 11139 C CA . PRO B 1 364 ? 20.299 -71.831 46.176 1.00 39.28 360 PRO B CA 1
ATOM 11140 C C . PRO B 1 364 ? 21.233 -70.633 46.048 1.00 42.16 360 PRO B C 1
ATOM 11141 O O . PRO B 1 364 ? 21.129 -69.911 45.050 1.00 35.99 360 PRO B O 1
ATOM 11145 N N . ARG B 1 365 ? 22.159 -70.476 47.010 1.00 33.52 361 ARG B N 1
ATOM 11146 C CA . ARG B 1 365 ? 23.189 -69.479 46.912 1.00 32.95 361 ARG B CA 1
ATOM 11147 C C . ARG B 1 365 ? 24.592 -70.003 46.985 1.00 32.74 361 ARG B C 1
ATOM 11148 O O . ARG B 1 365 ? 24.801 -71.157 47.321 1.00 30.44 361 ARG B O 1
ATOM 11156 N N . TYR B 1 366 ? 25.537 -69.150 46.560 1.00 34.19 362 TYR B N 1
ATOM 11157 C CA . TYR B 1 366 ? 26.934 -69.518 46.378 1.00 35.02 362 TYR B CA 1
ATOM 11158 C C . TYR B 1 366 ? 27.806 -68.388 46.787 1.00 35.05 362 TYR B C 1
ATOM 11159 O O . TYR B 1 366 ? 27.404 -67.232 46.708 1.00 36.43 362 TYR B O 1
ATOM 11168 N N . ASN B 1 367 ? 28.987 -68.727 47.269 1.00 35.68 363 ASN B N 1
ATOM 11169 C CA . ASN B 1 367 ? 29.978 -67.750 47.652 1.00 40.85 363 ASN B CA 1
ATOM 11170 C C . ASN B 1 367 ? 30.943 -67.763 46.516 1.00 44.68 363 ASN B C 1
ATOM 11171 O O . ASN B 1 367 ? 31.721 -68.721 46.371 1.00 40.43 363 ASN B O 1
ATOM 11176 N N . LEU B 1 368 ? 30.901 -66.696 45.715 1.00 43.46 364 LEU B N 1
ATOM 11177 C CA . LEU B 1 368 ? 31.678 -66.634 44.487 1.00 42.75 364 LEU B CA 1
ATOM 11178 C C . LEU B 1 368 ? 33.054 -66.030 44.640 1.00 40.01 364 LEU B C 1
ATOM 11179 O O . LEU B 1 368 ? 33.789 -65.917 43.659 1.00 49.08 364 LEU B O 1
ATOM 11184 N N . GLY B 1 369 ? 33.429 -65.664 45.857 1.00 43.22 365 GLY B N 1
ATOM 11185 C CA . GLY B 1 369 ? 34.764 -65.140 46.141 1.00 38.48 365 GLY B CA 1
ATOM 11186 C C . GLY B 1 369 ? 34.843 -63.690 45.745 1.00 39.72 365 GLY B C 1
ATOM 11187 O O . GLY B 1 369 ? 33.839 -62.926 45.825 1.00 39.63 365 GLY B O 1
ATOM 11188 N N . GLN B 1 370 ? 36.039 -63.329 45.316 1.00 42.35 366 GLN B N 1
ATOM 11189 C CA . GLN B 1 370 ? 36.403 -61.995 44.866 1.00 49.37 366 GLN B CA 1
ATOM 11190 C C . GLN B 1 370 ? 36.181 -61.776 43.354 1.00 57.45 366 GLN B C 1
ATOM 11191 O O . GLN B 1 370 ? 35.989 -60.617 42.920 1.00 62.34 366 GLN B O 1
ATOM 11197 N N . GLU B 1 371 ? 36.237 -62.861 42.569 1.00 53.31 367 GLU B N 1
ATOM 11198 C CA . GLU B 1 371 ? 36.302 -62.787 41.097 1.00 56.35 367 GLU B CA 1
ATOM 11199 C C . GLU B 1 371 ? 35.401 -63.854 40.488 1.00 55.54 367 GLU B C 1
ATOM 11200 O O . GLU B 1 371 ? 35.567 -65.037 40.789 1.00 56.35 367 GLU B O 1
ATOM 11206 N N . TYR B 1 372 ? 34.444 -63.468 39.656 1.00 47.12 368 TYR B N 1
ATOM 11207 C CA . TYR B 1 372 ? 33.519 -64.451 39.124 1.00 49.41 368 TYR B CA 1
ATOM 11208 C C . TYR B 1 372 ? 33.047 -64.116 37.733 1.00 55.10 368 TYR B C 1
ATOM 11209 O O . TYR B 1 372 ? 32.624 -62.999 37.496 1.00 60.27 368 TYR B O 1
ATOM 11218 N N . THR B 1 373 ? 33.070 -65.114 36.839 1.00 52.87 369 THR B N 1
ATOM 11219 C CA . THR B 1 373 ? 32.550 -64.953 35.505 1.00 55.97 369 THR B CA 1
ATOM 11220 C C . THR B 1 373 ? 31.274 -65.741 35.462 1.00 54.06 369 THR B C 1
ATOM 11221 O O . THR B 1 373 ? 31.230 -66.898 35.890 1.00 60.04 369 THR B O 1
ATOM 11225 N N . ASP B 1 374 ? 30.220 -65.124 34.967 1.00 47.59 370 ASP B N 1
ATOM 11226 C CA . ASP B 1 374 ? 28.962 -65.832 34.856 1.00 48.92 370 ASP B CA 1
ATOM 11227 C C . ASP B 1 374 ? 29.079 -67.024 33.876 1.00 55.51 370 ASP B C 1
ATOM 11228 O O . ASP B 1 374 ? 29.574 -66.867 32.761 1.00 61.80 370 ASP B O 1
ATOM 11233 N N . VAL B 1 375 ? 28.630 -68.202 34.316 1.00 58.78 371 VAL B N 1
ATOM 11234 C CA . VAL B 1 375 ? 28.606 -69.423 33.509 1.00 58.15 371 VAL B CA 1
ATOM 11235 C C . VAL B 1 375 ? 27.266 -70.189 33.636 1.00 61.73 371 VAL B C 1
ATOM 11236 O O . VAL B 1 375 ? 27.237 -71.387 33.359 1.00 59.95 371 VAL B O 1
ATOM 11240 N N . HIS B 1 376 ? 26.171 -69.541 34.062 1.00 59.74 372 HIS B N 1
ATOM 11241 C CA . HIS B 1 376 ? 24.884 -70.255 34.278 1.00 59.83 372 HIS B CA 1
ATOM 11242 C C . HIS B 1 376 ? 23.748 -69.631 33.526 1.00 62.68 372 HIS B C 1
ATOM 11243 O O . HIS B 1 376 ? 22.589 -69.913 33.811 1.00 65.79 372 HIS B O 1
ATOM 11250 N N . THR B 1 377 ? 24.052 -68.769 32.568 1.00 71.99 373 THR B N 1
ATOM 11251 C CA . THR B 1 377 ? 23.013 -68.304 31.658 1.00 70.83 373 THR B CA 1
ATOM 11252 C C . THR B 1 377 ? 22.882 -69.352 30.527 1.00 66.70 373 THR B C 1
ATOM 11253 O O . THR B 1 377 ? 23.863 -69.652 29.853 1.00 57.41 373 THR B O 1
ATOM 11257 N N . PRO B 1 378 ? 21.677 -69.935 30.347 1.00 73.73 374 PRO B N 1
ATOM 11258 C CA . PRO B 1 378 ? 21.539 -70.876 29.252 1.00 75.86 374 PRO B CA 1
ATOM 11259 C C . PRO B 1 378 ? 21.553 -70.121 27.919 1.00 77.41 374 PRO B C 1
ATOM 11260 O O . PRO B 1 378 ? 21.056 -68.974 27.833 1.00 67.91 374 PRO B O 1
ATOM 11264 N N . ALA B 1 379 ? 22.183 -70.746 26.918 1.00 76.78 375 ALA B N 1
ATOM 11265 C CA . ALA B 1 379 ? 22.226 -70.220 25.550 1.00 70.52 375 ALA B CA 1
ATOM 11266 C C . ALA B 1 379 ? 20.788 -69.998 25.108 1.00 65.55 375 ALA B C 1
ATOM 11267 O O . ALA B 1 379 ? 19.898 -70.820 25.378 1.00 65.16 375 ALA B O 1
ATOM 11269 N N . GLY B 1 380 ? 20.543 -68.852 24.501 1.00 54.65 376 GLY B N 1
ATOM 11270 C CA . GLY B 1 380 ? 19.173 -68.462 24.203 1.00 56.56 376 GLY B CA 1
ATOM 11271 C C . GLY B 1 380 ? 18.769 -67.294 25.057 1.00 59.04 376 GLY B C 1
ATOM 11272 O O . GLY B 1 380 ? 18.189 -66.336 24.538 1.00 66.44 376 GLY B O 1
ATOM 11273 N N . ALA B 1 381 ? 19.110 -67.348 26.355 1.00 61.02 377 ALA B N 1
ATOM 11274 C CA . ALA B 1 381 ? 18.881 -66.215 27.263 1.00 56.10 377 ALA B CA 1
ATOM 11275 C C . ALA B 1 381 ? 19.920 -65.074 27.044 1.00 53.56 377 ALA B C 1
ATOM 11276 O O . ALA B 1 381 ? 21.145 -65.289 27.153 1.00 48.63 377 ALA B O 1
ATOM 11278 N N . THR B 1 382 ? 19.393 -63.873 26.736 1.00 54.12 378 THR B N 1
ATOM 11279 C CA . THR B 1 382 ? 20.186 -62.698 26.294 1.00 50.85 378 THR B CA 1
ATOM 11280 C C . THR B 1 382 ? 19.465 -61.437 26.767 1.00 48.32 378 THR B C 1
ATOM 11281 O O . THR B 1 382 ? 18.229 -61.420 26.910 1.00 48.81 378 THR B O 1
ATOM 11285 N N . VAL B 1 383 ? 20.240 -60.374 26.964 1.00 49.58 379 VAL B N 1
ATOM 11286 C CA . VAL B 1 383 ? 19.700 -59.047 27.320 1.00 52.46 379 VAL B CA 1
ATOM 11287 C C . VAL B 1 383 ? 18.594 -58.596 26.348 1.00 59.03 379 VAL B C 1
ATOM 11288 O O . VAL B 1 383 ? 17.542 -58.106 26.787 1.00 62.00 379 VAL B O 1
ATOM 11292 N N . GLU B 1 384 ? 18.843 -58.809 25.051 1.00 70.88 380 GLU B N 1
ATOM 11293 C CA . GLU B 1 384 ? 17.936 -58.464 23.939 1.00 77.78 380 GLU B CA 1
ATOM 11294 C C . GLU B 1 384 ? 16.598 -59.137 24.131 1.00 69.46 380 GLU B C 1
ATOM 11295 O O . GLU B 1 384 ? 15.548 -58.507 24.024 1.00 66.14 380 GLU B O 1
ATOM 11301 N N . ARG B 1 385 ? 16.649 -60.438 24.399 1.00 64.09 381 ARG B N 1
ATOM 11302 C CA . ARG B 1 385 ? 15.442 -61.237 24.511 1.00 71.74 381 ARG B CA 1
ATOM 11303 C C . ARG B 1 385 ? 14.602 -60.794 25.713 1.00 70.02 381 ARG B C 1
ATOM 11304 O O . ARG B 1 385 ? 13.357 -60.733 25.618 1.00 59.10 381 ARG B O 1
ATOM 11312 N N . VAL B 1 386 ? 15.292 -60.478 26.824 1.00 69.07 382 VAL B N 1
ATOM 11313 C CA . VAL B 1 386 ? 14.630 -60.011 28.037 1.00 62.85 382 VAL B CA 1
ATOM 11314 C C . VAL B 1 386 ? 13.917 -58.710 27.746 1.00 58.73 382 VAL B C 1
ATOM 11315 O O . VAL B 1 386 ? 12.738 -58.554 28.071 1.00 58.63 382 VAL B O 1
ATOM 11319 N N . LEU B 1 387 ? 14.669 -57.797 27.142 1.00 57.93 383 LEU B N 1
ATOM 11320 C CA . LEU B 1 387 ? 14.163 -56.507 26.748 1.00 67.65 383 LEU B CA 1
ATOM 11321 C C . LEU B 1 387 ? 12.973 -56.614 25.805 1.00 67.88 383 LEU B C 1
ATOM 11322 O O . LEU B 1 387 ? 11.991 -55.884 25.945 1.00 63.54 383 LEU B O 1
ATOM 11327 N N . ALA B 1 388 ? 13.058 -57.539 24.854 1.00 70.93 384 ALA B N 1
ATOM 11328 C CA . ALA B 1 388 ? 11.984 -57.734 23.885 1.00 72.63 384 ALA B CA 1
ATOM 11329 C C . ALA B 1 388 ? 10.733 -58.349 24.543 1.00 75.28 384 ALA B C 1
ATOM 11330 O O . ALA B 1 388 ? 9.619 -58.019 24.139 1.00 86.75 384 ALA B O 1
ATOM 11332 N N . ARG B 1 389 ? 10.893 -59.216 25.552 1.00 73.52 385 ARG B N 1
ATOM 11333 C CA . ARG B 1 389 ? 9.694 -59.760 26.258 1.00 77.43 385 ARG B CA 1
ATOM 11334 C C . ARG B 1 389 ? 9.045 -58.796 27.209 1.00 73.98 385 ARG B C 1
ATOM 11335 O O . ARG B 1 389 ? 7.900 -59.033 27.611 1.00 68.45 385 ARG B O 1
ATOM 11343 N N . ASN B 1 390 ? 9.782 -57.737 27.566 1.00 75.65 386 ASN B N 1
ATOM 11344 C CA . ASN B 1 390 ? 9.282 -56.665 28.416 1.00 68.99 386 ASN B CA 1
ATOM 11345 C C . ASN B 1 390 ? 9.464 -55.306 27.765 1.00 65.49 386 ASN B C 1
ATOM 11346 O O . ASN B 1 390 ? 10.308 -54.512 28.183 1.00 60.07 386 ASN B O 1
ATOM 11351 N N . PRO B 1 391 ? 8.629 -55.011 26.760 1.00 70.48 387 PRO B N 1
ATOM 11352 C CA . PRO B 1 391 ? 8.585 -53.619 26.269 1.00 71.05 387 PRO B CA 1
ATOM 11353 C C . PRO B 1 391 ? 8.275 -52.584 27.391 1.00 68.64 387 PRO B C 1
ATOM 11354 O O . PRO B 1 391 ? 7.465 -52.868 28.294 1.00 66.43 387 PRO B O 1
ATOM 11358 N N . GLY B 1 392 ? 8.987 -51.452 27.367 1.00 65.31 388 GLY B N 1
ATOM 11359 C CA . GLY B 1 392 ? 8.789 -50.352 28.306 1.00 67.23 388 GLY B CA 1
ATOM 11360 C C . GLY B 1 392 ? 9.122 -50.540 29.796 1.00 70.88 388 GLY B C 1
ATOM 11361 O O . GLY B 1 392 ? 8.840 -49.655 30.598 1.00 72.14 388 GLY B O 1
ATOM 11362 N N . ARG B 1 393 ? 9.677 -51.679 30.195 1.00 69.89 389 ARG B N 1
ATOM 11363 C CA . ARG B 1 393 ? 10.012 -51.899 31.603 1.00 73.58 389 ARG B CA 1
ATOM 11364 C C . ARG B 1 393 ? 11.433 -51.513 31.913 1.00 64.22 389 ARG B C 1
ATOM 11365 O O . ARG B 1 393 ? 11.733 -51.196 33.053 1.00 64.89 389 ARG B O 1
ATOM 11373 N N . PHE B 1 394 ? 12.279 -51.501 30.885 1.00 61.31 390 PHE B N 1
ATOM 11374 C CA . PHE B 1 394 ? 13.733 -51.327 31.014 1.00 62.67 390 PHE B CA 1
ATOM 11375 C C . PHE B 1 394 ? 14.230 -50.040 30.335 1.00 60.18 390 PHE B C 1
ATOM 11376 O O . PHE B 1 394 ? 13.535 -49.449 29.516 1.00 59.83 390 PHE B O 1
ATOM 11384 N N . GLU B 1 395 ? 15.430 -49.616 30.704 1.00 60.60 391 GLU B N 1
ATOM 11385 C CA . GLU B 1 395 ? 16.162 -48.591 29.981 1.00 59.21 391 GLU B CA 1
ATOM 11386 C C . GLU B 1 395 ? 17.466 -49.226 29.580 1.00 60.78 391 GLU B C 1
ATOM 11387 O O . GLU B 1 395 ? 18.303 -49.483 30.430 1.00 53.12 391 GLU B O 1
ATOM 11393 N N . ALA B 1 396 ? 17.589 -49.514 28.288 1.00 65.01 392 ALA B N 1
ATOM 11394 C CA . ALA B 1 396 ? 18.803 -50.071 27.683 1.00 67.80 392 ALA B CA 1
ATOM 11395 C C . ALA B 1 396 ? 19.946 -49.036 27.660 1.00 70.88 392 ALA B C 1
ATOM 11396 O O . ALA B 1 396 ? 19.713 -47.859 27.390 1.00 69.22 392 ALA B O 1
ATOM 11398 N N . ARG B 1 397 ? 21.162 -49.490 27.960 1.00 63.00 393 ARG B N 1
ATOM 11399 C CA . ARG B 1 397 ? 22.337 -48.635 28.053 1.00 54.16 393 ARG B CA 1
ATOM 11400 C C . ARG B 1 397 ? 23.228 -48.944 26.900 1.00 48.82 393 ARG B C 1
ATOM 11401 O O . ARG B 1 397 ? 23.260 -50.068 26.409 1.00 50.86 393 ARG B O 1
ATOM 11409 N N . ALA B 1 398 ? 23.985 -47.946 26.478 1.00 52.40 394 ALA B N 1
ATOM 11410 C CA . ALA B 1 398 ? 24.948 -48.102 25.372 1.00 53.40 394 ALA B CA 1
ATOM 11411 C C . ALA B 1 398 ? 25.895 -49.298 25.547 1.00 54.63 394 ALA B C 1
ATOM 11412 O O . ALA B 1 398 ? 26.223 -49.997 24.572 1.00 55.74 394 ALA B O 1
ATOM 11414 N N . ASP B 1 399 ? 26.327 -49.535 26.783 1.00 54.01 395 ASP B N 1
ATOM 11415 C CA . ASP B 1 399 ? 27.324 -50.582 27.043 1.00 55.24 395 ASP B CA 1
ATOM 11416 C C . ASP B 1 399 ? 26.830 -52.045 26.892 1.00 53.30 395 ASP B C 1
ATOM 11417 O O . ASP B 1 399 ? 27.659 -52.960 26.870 1.00 51.54 395 ASP B O 1
ATOM 11422 N N . GLY B 1 400 ? 25.519 -52.265 26.810 1.00 56.81 396 GLY B N 1
ATOM 11423 C CA . GLY B 1 400 ? 24.942 -53.627 26.798 1.00 57.10 396 GLY B CA 1
ATOM 11424 C C . GLY B 1 400 ? 24.136 -53.976 28.061 1.00 63.90 396 GLY B C 1
ATOM 11425 O O . GLY B 1 400 ? 23.273 -54.862 28.035 1.00 60.23 396 GLY B O 1
ATOM 11426 N N . SER B 1 401 ? 24.376 -53.256 29.163 1.00 64.41 397 SER B N 1
ATOM 11427 C CA . SER B 1 401 ? 23.538 -53.377 30.362 1.00 60.25 397 SER B CA 1
ATOM 11428 C C . SER B 1 401 ? 22.123 -52.701 30.186 1.00 50.83 397 SER B C 1
ATOM 11429 O O . SER B 1 401 ? 21.815 -52.082 29.172 1.00 55.81 397 SER B O 1
ATOM 11432 N N . ALA B 1 402 ? 21.260 -52.923 31.149 1.00 42.77 398 ALA B N 1
ATOM 11433 C CA . ALA B 1 402 ? 19.950 -52.274 31.219 1.00 49.69 398 ALA B CA 1
ATOM 11434 C C . ALA B 1 402 ? 19.498 -52.180 32.659 1.00 49.94 398 ALA B C 1
ATOM 11435 O O . ALA B 1 402 ? 19.968 -52.961 33.532 1.00 46.00 398 ALA B O 1
ATOM 11437 N N . VAL B 1 403 ? 18.546 -51.293 32.904 1.00 46.97 399 VAL B N 1
ATOM 11438 C CA . VAL B 1 403 ? 18.056 -51.080 34.272 1.00 49.38 399 VAL B CA 1
ATOM 11439 C C . VAL B 1 403 ? 16.543 -51.012 34.262 1.00 49.04 399 VAL B C 1
ATOM 11440 O O . VAL B 1 403 ? 15.978 -50.580 33.287 1.00 49.53 399 VAL B O 1
ATOM 11444 N N . LEU B 1 404 ? 15.894 -51.448 35.342 1.00 54.57 400 LEU B N 1
ATOM 11445 C CA . LEU B 1 404 ? 14.436 -51.317 35.464 1.00 59.27 400 LEU B CA 1
ATOM 11446 C C . LEU B 1 404 ? 14.019 -49.895 35.652 1.00 56.05 400 LEU B C 1
ATOM 11447 O O . LEU B 1 404 ? 14.742 -49.120 36.248 1.00 54.87 400 LEU B O 1
ATOM 11452 N N . LEU B 1 405 ? 12.818 -49.590 35.181 1.00 68.68 401 LEU B N 1
ATOM 11453 C CA . LEU B 1 405 ? 12.203 -48.270 35.323 1.00 68.32 401 LEU B CA 1
ATOM 11454 C C . LEU B 1 405 ? 11.265 -48.209 36.552 1.00 75.35 401 LEU B C 1
ATOM 11455 O O . LEU B 1 405 ? 10.623 -49.200 36.901 1.00 73.96 401 LEU B O 1
ATOM 11460 N N . ASP B 1 406 ? 11.251 -47.042 37.215 1.00 81.79 402 ASP B N 1
ATOM 11461 C CA . ASP B 1 406 ? 10.377 -46.739 38.356 1.00 85.04 402 ASP B CA 1
ATOM 11462 C C . ASP B 1 406 ? 8.942 -46.792 37.909 1.00 89.59 402 ASP B C 1
ATOM 11463 O O . ASP B 1 406 ? 8.651 -46.591 36.729 1.00 77.16 402 ASP B O 1
ATOM 11468 N N . ASP B 1 407 ? 8.061 -47.013 38.886 1.00 100.98 403 ASP B N 1
ATOM 11469 C CA . ASP B 1 407 ? 6.624 -46.724 38.800 1.00 108.10 403 ASP B CA 1
ATOM 11470 C C . ASP B 1 407 ? 6.330 -45.359 38.074 1.00 107.18 403 ASP B C 1
ATOM 11471 O O . ASP B 1 407 ? 5.370 -45.251 37.301 1.00 116.03 403 ASP B O 1
ATOM 11476 N N . ASP B 1 408 ? 7.202 -44.366 38.273 1.00 101.59 404 ASP B N 1
ATOM 11477 C CA . ASP B 1 408 ? 7.125 -43.025 37.649 1.00 96.66 404 ASP B CA 1
ATOM 11478 C C . ASP B 1 408 ? 7.934 -42.798 36.326 1.00 92.21 404 ASP B C 1
ATOM 11479 O O . ASP B 1 408 ? 8.116 -41.650 35.920 1.00 79.53 404 ASP B O 1
ATOM 11484 N N . GLY B 1 409 ? 8.423 -43.855 35.662 1.00 89.06 405 GLY B N 1
ATOM 11485 C CA . GLY B 1 409 ? 9.130 -43.725 34.364 1.00 78.55 405 GLY B CA 1
ATOM 11486 C C . GLY B 1 409 ? 10.635 -43.415 34.355 1.00 79.68 405 GLY B C 1
ATOM 11487 O O . GLY B 1 409 ? 11.245 -43.413 33.296 1.00 67.90 405 GLY B O 1
ATOM 11488 N N . ARG B 1 410 ? 11.230 -43.127 35.520 1.00 87.08 406 ARG B N 1
ATOM 11489 C CA . ARG B 1 410 ? 12.669 -42.812 35.661 1.00 86.80 406 ARG B CA 1
ATOM 11490 C C . ARG B 1 410 ? 13.451 -44.082 36.106 1.00 85.02 406 ARG B C 1
ATOM 11491 O O . ARG B 1 410 ? 12.938 -44.874 36.879 1.00 85.53 406 ARG B O 1
ATOM 11499 N N . PRO B 1 411 ? 14.679 -44.297 35.605 1.00 81.94 407 PRO B N 1
ATOM 11500 C CA . PRO B 1 411 ? 15.391 -45.558 35.916 1.00 74.25 407 PRO B CA 1
ATOM 11501 C C . PRO B 1 411 ? 15.723 -45.750 37.394 1.00 74.45 407 PRO B C 1
ATOM 11502 O O . PRO B 1 411 ? 16.020 -44.765 38.085 1.00 76.48 407 PRO B O 1
ATOM 11506 N N . ASP B 1 412 ? 15.647 -47.007 37.873 1.00 80.24 408 ASP B N 1
ATOM 11507 C CA . ASP B 1 412 ? 16.063 -47.397 39.250 1.00 77.64 408 ASP B CA 1
ATOM 11508 C C . ASP B 1 412 ? 17.412 -48.117 39.192 1.00 80.65 408 ASP B C 1
ATOM 11509 O O . ASP B 1 412 ? 17.486 -49.311 38.832 1.00 85.45 408 ASP B O 1
ATOM 11514 N N . GLU B 1 413 ? 18.458 -47.412 39.625 1.00 71.05 409 GLU B N 1
ATOM 11515 C CA . GLU B 1 413 ? 19.826 -47.936 39.567 1.00 69.99 409 GLU B CA 1
ATOM 11516 C C . GLU B 1 413 ? 20.101 -49.156 40.498 1.00 72.60 409 GLU B C 1
ATOM 11517 O O . GLU B 1 413 ? 21.157 -49.787 40.353 1.00 62.38 409 GLU B O 1
ATOM 11523 N N . GLY B 1 414 ? 19.174 -49.471 41.423 1.00 68.27 410 GLY B N 1
ATOM 11524 C CA . GLY B 1 414 ? 19.304 -50.600 42.357 1.00 75.82 410 GLY B CA 1
ATOM 11525 C C . GLY B 1 414 ? 19.383 -52.009 41.773 1.00 74.72 410 GLY B C 1
ATOM 11526 O O . GLY B 1 414 ? 19.880 -52.934 42.426 1.00 74.12 410 GLY B O 1
ATOM 11527 N N . ILE B 1 415 ? 18.920 -52.176 40.541 1.00 64.56 411 ILE B N 1
ATOM 11528 C CA . ILE B 1 415 ? 18.935 -53.445 39.879 1.00 58.36 411 ILE B CA 1
ATOM 11529 C C . ILE B 1 415 ? 19.468 -53.289 38.464 1.00 53.90 411 ILE B C 1
ATOM 11530 O O . ILE B 1 415 ? 18.831 -52.670 37.636 1.00 52.42 411 ILE B O 1
ATOM 11535 N N . VAL B 1 416 ? 20.589 -53.929 38.180 1.00 48.12 412 VAL B N 1
ATOM 11536 C CA . VAL B 1 416 ? 21.245 -53.832 36.890 1.00 47.75 412 VAL B CA 1
ATOM 11537 C C . VAL B 1 416 ? 21.304 -55.180 36.127 1.00 50.36 412 VAL B C 1
ATOM 11538 O O . VAL B 1 416 ? 22.055 -56.080 36.499 1.00 42.94 412 VAL B O 1
ATOM 11542 N N . LEU B 1 417 ? 20.529 -55.289 35.034 1.00 54.47 413 LEU B N 1
ATOM 11543 C CA . LEU B 1 417 ? 20.576 -56.438 34.115 1.00 48.16 413 LEU B CA 1
ATOM 11544 C C . LEU B 1 417 ? 21.889 -56.411 33.319 1.00 42.68 413 LEU B C 1
ATOM 11545 O O . LEU B 1 417 ? 22.247 -55.409 32.748 1.00 49.41 413 LEU B O 1
ATOM 11550 N N . VAL B 1 418 ? 22.651 -57.480 33.327 1.00 41.99 414 VAL B N 1
ATOM 11551 C CA . VAL B 1 418 ? 23.968 -57.499 32.648 1.00 48.02 414 VAL B CA 1
ATOM 11552 C C . VAL B 1 418 ? 24.088 -58.666 31.637 1.00 44.11 414 VAL B C 1
ATOM 11553 O O . VAL B 1 418 ? 23.323 -59.603 31.716 1.00 44.71 414 VAL B O 1
ATOM 11557 N N . PRO B 1 419 ? 25.043 -58.605 30.702 1.00 45.79 415 PRO B N 1
ATOM 11558 C CA . PRO B 1 419 ? 25.040 -59.690 29.714 1.00 57.00 415 PRO B CA 1
ATOM 11559 C C . PRO B 1 419 ? 25.505 -61.036 30.239 1.00 58.13 415 PRO B C 1
ATOM 11560 O O . PRO B 1 419 ? 26.326 -61.095 31.161 1.00 53.66 415 PRO B O 1
ATOM 11564 N N . ALA B 1 420 ? 25.008 -62.087 29.601 1.00 55.62 416 ALA B N 1
ATOM 11565 C CA . ALA B 1 420 ? 25.542 -63.418 29.798 1.00 57.12 416 ALA B CA 1
ATOM 11566 C C . ALA B 1 420 ? 27.038 -63.388 29.653 1.00 58.88 416 ALA B C 1
ATOM 11567 O O . ALA B 1 420 ? 27.585 -62.739 28.758 1.00 74.10 416 ALA B O 1
ATOM 11569 N N . GLY B 1 421 ? 27.713 -64.097 30.534 1.00 56.87 417 GLY B N 1
ATOM 11570 C CA . GLY B 1 421 ? 29.168 -64.152 30.525 1.00 49.47 417 GLY B CA 1
ATOM 11571 C C . GLY B 1 421 ? 29.883 -62.965 31.147 1.00 47.74 417 GLY B C 1
ATOM 11572 O O . GLY B 1 421 ? 31.106 -62.929 31.089 1.00 50.56 417 GLY B O 1
ATOM 11573 N N . ALA B 1 422 ? 29.158 -62.008 31.762 1.00 51.57 418 ALA B N 1
ATOM 11574 C CA . ALA B 1 422 ? 29.784 -60.883 32.527 1.00 51.05 418 ALA B CA 1
ATOM 11575 C C . ALA B 1 422 ? 30.760 -61.350 33.628 1.00 48.54 418 ALA B C 1
ATOM 11576 O O . ALA B 1 422 ? 30.587 -62.438 34.202 1.00 62.72 418 ALA B O 1
ATOM 11578 N N . HIS B 1 423 ? 31.810 -60.561 33.867 1.00 43.51 419 HIS B N 1
ATOM 11579 C CA . HIS B 1 423 ? 32.810 -60.830 34.913 1.00 45.77 419 HIS B CA 1
ATOM 11580 C C . HIS B 1 423 ? 32.683 -59.829 36.051 1.00 46.58 419 HIS B C 1
ATOM 11581 O O . HIS B 1 423 ? 32.448 -58.670 35.805 1.00 56.52 419 HIS B O 1
ATOM 11588 N N . PHE B 1 424 ? 32.797 -60.290 37.294 1.00 51.22 420 PHE B N 1
ATOM 11589 C CA . PHE B 1 424 ? 32.555 -59.446 38.510 1.00 48.83 420 PHE B CA 1
ATOM 11590 C C . PHE B 1 424 ? 33.785 -59.446 39.343 1.00 47.98 420 PHE B C 1
ATOM 11591 O O . PHE B 1 424 ? 34.270 -60.520 39.670 1.00 50.34 420 PHE B O 1
ATOM 11599 N N . SER B 1 425 ? 34.300 -58.264 39.688 1.00 54.16 421 SER B N 1
ATOM 11600 C CA . SER B 1 425 ? 35.613 -58.189 40.347 1.00 59.54 421 SER B CA 1
ATOM 11601 C C . SER B 1 425 ? 35.553 -57.264 41.522 1.00 60.13 421 SER B C 1
ATOM 11602 O O . SER B 1 425 ? 35.338 -56.088 41.345 1.00 64.20 421 SER B O 1
ATOM 11613 N N . ARG B 1 427 ? 38.236 -56.675 43.213 1.00 51.29 423 ARG B N 1
ATOM 11614 C CA . ARG B 1 427 ? 39.540 -55.980 43.178 1.00 53.52 423 ARG B CA 1
ATOM 11615 C C . ARG B 1 427 ? 39.442 -54.655 42.433 1.00 56.81 423 ARG B C 1
ATOM 11616 O O . ARG B 1 427 ? 39.850 -53.628 42.953 1.00 53.91 423 ARG B O 1
ATOM 11624 N N . THR B 1 428 ? 38.862 -54.686 41.236 1.00 56.98 424 THR B N 1
ATOM 11625 C CA . THR B 1 428 ? 38.573 -53.460 40.486 1.00 53.15 424 THR B CA 1
ATOM 11626 C C . THR B 1 428 ? 37.214 -52.852 40.850 1.00 47.75 424 THR B C 1
ATOM 11627 O O . THR B 1 428 ? 36.939 -51.745 40.465 1.00 53.41 424 THR B O 1
ATOM 11631 N N . GLN B 1 429 ? 36.371 -53.554 41.605 1.00 52.68 425 GLN B N 1
ATOM 11632 C CA . GLN B 1 429 ? 34.978 -53.110 41.912 1.00 53.57 425 GLN B CA 1
ATOM 11633 C C . GLN B 1 429 ? 34.218 -52.748 40.621 1.00 51.83 425 GLN B C 1
ATOM 11634 O O . GLN B 1 429 ? 33.537 -51.727 40.550 1.00 48.35 425 GLN B O 1
ATOM 11640 N N . THR B 1 430 ? 34.326 -53.619 39.613 1.00 49.72 426 THR B N 1
ATOM 11641 C CA . THR B 1 430 ? 33.603 -53.455 38.340 1.00 50.11 426 THR B CA 1
ATOM 11642 C C . THR B 1 430 ? 33.064 -54.727 37.737 1.00 53.51 426 THR B C 1
ATOM 11643 O O . THR B 1 430 ? 33.696 -55.782 37.813 1.00 56.92 426 THR B O 1
ATOM 11647 N N . VAL B 1 431 ? 31.901 -54.601 37.113 1.00 54.37 427 VAL B N 1
ATOM 11648 C CA . VAL B 1 431 ? 31.402 -55.603 36.177 1.00 51.77 427 VAL B CA 1
ATOM 11649 C C . VAL B 1 431 ? 31.891 -55.259 34.727 1.00 53.49 427 VAL B C 1
ATOM 11650 O O . VAL B 1 431 ? 31.635 -54.173 34.207 1.00 52.67 427 VAL B O 1
ATOM 11654 N N . THR B 1 432 ? 32.598 -56.209 34.108 1.00 47.98 428 THR B N 1
ATOM 11655 C CA . THR B 1 432 ? 33.122 -56.099 32.763 1.00 47.45 428 THR B CA 1
ATOM 11656 C C . THR B 1 432 ? 32.595 -57.198 31.817 1.00 52.44 428 THR B C 1
ATOM 11657 O O . THR B 1 432 ? 32.128 -58.270 32.258 1.00 49.13 428 THR B O 1
ATOM 11661 N N . TRP B 1 433 ? 32.646 -56.906 30.520 1.00 44.89 429 TRP B N 1
ATOM 11662 C CA . TRP B 1 433 ? 32.363 -57.894 29.489 1.00 50.67 429 TRP B CA 1
ATOM 11663 C C . TRP B 1 433 ? 32.909 -57.397 28.173 1.00 60.06 429 TRP B C 1
ATOM 11664 O O . TRP B 1 433 ? 33.094 -56.177 27.995 1.00 61.69 429 TRP B O 1
ATOM 11675 N N . ASP B 1 434 ? 33.171 -58.326 27.252 1.00 67.36 430 ASP B N 1
ATOM 11676 C CA . ASP B 1 434 ? 33.654 -57.942 25.931 1.00 73.26 430 ASP B CA 1
ATOM 11677 C C . ASP B 1 434 ? 32.515 -57.626 25.013 1.00 63.41 430 ASP B C 1
ATOM 11678 O O . ASP B 1 434 ? 31.424 -58.141 25.145 1.00 67.08 430 ASP B O 1
ATOM 11683 N N . ARG B 1 435 ? 32.808 -56.722 24.101 1.00 68.60 431 ARG B N 1
ATOM 11684 C CA . ARG B 1 435 ? 31.911 -56.308 23.059 1.00 67.78 431 ARG B CA 1
ATOM 11685 C C . ARG B 1 435 ? 32.495 -56.897 21.743 1.00 66.02 431 ARG B C 1
ATOM 11686 O O . ARG B 1 435 ? 33.695 -57.235 21.666 1.00 67.64 431 ARG B O 1
ATOM 11694 N N . ALA B 1 436 ? 31.614 -57.142 20.777 1.00 67.78 432 ALA B N 1
ATOM 11695 C CA . ALA B 1 436 ? 31.977 -57.478 19.390 1.00 62.38 432 ALA B CA 1
ATOM 11696 C C . ALA B 1 436 ? 33.101 -56.564 18.809 1.00 63.29 432 ALA B C 1
ATOM 11697 O O . ALA B 1 436 ? 33.978 -57.021 18.078 1.00 59.25 432 ALA B O 1
ATOM 11699 N N . ASP B 1 437 ? 33.047 -55.273 19.132 1.00 61.28 433 ASP B N 1
ATOM 11700 C CA . ASP B 1 437 ? 34.057 -54.284 18.683 1.00 65.05 433 ASP B CA 1
ATOM 11701 C C . ASP B 1 437 ? 35.404 -54.331 19.477 1.00 71.32 433 ASP B C 1
ATOM 11702 O O . ASP B 1 437 ? 36.348 -53.592 19.178 1.00 70.12 433 ASP B O 1
ATOM 11707 N N . GLY B 1 438 ? 35.480 -55.178 20.503 1.00 70.72 434 GLY B N 1
ATOM 11708 C CA . GLY B 1 438 ? 36.663 -55.309 21.325 1.00 67.45 434 GLY B CA 1
ATOM 11709 C C . GLY B 1 438 ? 36.866 -54.283 22.430 1.00 72.34 434 GLY B C 1
ATOM 11710 O O . GLY B 1 438 ? 37.780 -54.482 23.231 1.00 71.72 434 GLY B O 1
ATOM 11711 N N . ARG B 1 439 ? 36.024 -53.233 22.509 1.00 72.21 435 ARG B N 1
ATOM 11712 C CA . ARG B 1 439 ? 36.173 -52.130 23.525 1.00 74.32 435 ARG B CA 1
ATOM 11713 C C . ARG B 1 439 ? 36.220 -52.538 25.019 1.00 74.52 435 ARG B C 1
ATOM 11714 O O . ARG B 1 439 ? 36.827 -51.807 25.811 1.00 88.53 435 ARG B O 1
ATOM 11722 N N . GLU B 1 440 ? 35.661 -53.684 25.411 1.00 61.24 436 GLU B N 1
ATOM 11723 C CA . GLU B 1 440 ? 35.411 -53.994 26.857 1.00 67.89 436 GLU B CA 1
ATOM 11724 C C . GLU B 1 440 ? 34.594 -52.974 27.720 1.00 57.58 436 GLU B C 1
ATOM 11725 O O . GLU B 1 440 ? 35.093 -51.891 28.075 1.00 54.54 436 GLU B O 1
ATOM 11731 N N . ALA B 1 441 ? 33.344 -53.325 28.023 1.00 47.59 437 ALA B N 1
ATOM 11732 C CA . ALA B 1 441 ? 32.473 -52.445 28.765 1.00 55.38 437 ALA B CA 1
ATOM 11733 C C . ALA B 1 441 ? 32.787 -52.654 30.253 1.00 61.02 437 ALA B C 1
ATOM 11734 O O . ALA B 1 441 ? 33.381 -53.676 30.625 1.00 39.17 437 ALA B O 1
ATOM 11736 N N . SER B 1 442 ? 32.390 -51.676 31.080 1.00 58.93 438 SER B N 1
ATOM 11737 C CA . SER B 1 442 ? 32.732 -51.677 32.503 1.00 59.16 438 SER B CA 1
ATOM 11738 C C . SER B 1 442 ? 31.838 -50.761 33.310 1.00 53.41 438 SER B C 1
ATOM 11739 O O . SER B 1 442 ? 31.831 -49.590 33.077 1.00 45.57 438 SER B O 1
ATOM 11742 N N . ILE B 1 443 ? 31.065 -51.313 34.235 1.00 64.79 439 ILE B N 1
ATOM 11743 C CA . ILE B 1 443 ? 30.250 -50.500 35.142 1.00 61.21 439 ILE B CA 1
ATOM 11744 C C . ILE B 1 443 ? 30.706 -50.729 36.563 1.00 66.65 439 ILE B C 1
ATOM 11745 O O . ILE B 1 443 ? 31.390 -51.733 36.829 1.00 64.51 439 ILE B O 1
ATOM 11750 N N . PRO B 1 444 ? 30.339 -49.811 37.489 1.00 64.64 440 PRO B N 1
ATOM 11751 C CA . PRO B 1 444 ? 30.783 -49.999 38.877 1.00 59.65 440 PRO B CA 1
ATOM 11752 C C . PRO B 1 444 ? 30.125 -51.187 39.510 1.00 51.76 440 PRO B C 1
ATOM 11753 O O . PRO B 1 444 ? 28.948 -51.390 39.277 1.00 45.98 440 PRO B O 1
ATOM 11757 N N . LEU B 1 445 ? 30.891 -51.961 40.292 1.00 51.42 441 LEU B N 1
ATOM 11758 C CA . LEU B 1 445 ? 30.320 -53.001 41.172 1.00 53.28 441 LEU B CA 1
ATOM 11759 C C . LEU B 1 445 ? 30.179 -52.384 42.598 1.00 51.99 441 LEU B C 1
ATOM 11760 O O . LEU B 1 445 ? 31.192 -52.079 43.236 1.00 52.73 441 LEU B O 1
ATOM 11765 N N . LEU B 1 446 ? 28.940 -52.172 43.058 1.00 45.39 442 LEU B N 1
ATOM 11766 C CA . LEU B 1 446 ? 28.674 -51.445 44.288 1.00 44.75 442 LEU B CA 1
ATOM 11767 C C . LEU B 1 446 ? 27.814 -52.272 45.214 1.00 46.79 442 LEU B C 1
ATOM 11768 O O . LEU B 1 446 ? 26.874 -52.935 44.760 1.00 44.10 442 LEU B O 1
ATOM 11773 N N . ALA B 1 447 ? 28.098 -52.152 46.519 1.00 47.71 443 ALA B N 1
ATOM 11774 C CA . ALA B 1 447 ? 27.444 -52.944 47.566 1.00 49.22 443 ALA B CA 1
ATOM 11775 C C . ALA B 1 447 ? 25.950 -52.777 47.642 1.00 50.99 443 ALA B C 1
ATOM 11776 O O . ALA B 1 447 ? 25.258 -53.734 47.922 1.00 54.12 443 ALA B O 1
ATOM 11778 N N . ASP B 1 448 ? 25.437 -51.593 47.374 1.00 57.62 444 ASP B N 1
ATOM 11779 C CA . ASP B 1 448 ? 23.982 -51.411 47.476 1.00 65.87 444 ASP B CA 1
ATOM 11780 C C . ASP B 1 448 ? 23.185 -51.805 46.195 1.00 65.42 444 ASP B C 1
ATOM 11781 O O . ASP B 1 448 ? 21.992 -51.524 46.109 1.00 66.81 444 ASP B O 1
ATOM 11786 N N . ARG B 1 449 ? 23.833 -52.455 45.227 1.00 60.84 445 ARG B N 1
ATOM 11787 C CA . ARG B 1 449 ? 23.169 -52.913 44.002 1.00 66.03 445 ARG B CA 1
ATOM 11788 C C . ARG B 1 449 ? 23.053 -54.437 43.883 1.00 56.98 445 ARG B C 1
ATOM 11789 O O . ARG B 1 449 ? 23.784 -55.169 44.506 1.00 58.33 445 ARG B O 1
ATOM 11797 N N . VAL B 1 450 ? 22.122 -54.874 43.047 1.00 53.71 446 VAL B N 1
ATOM 11798 C CA . VAL B 1 450 ? 21.973 -56.273 42.680 1.00 52.42 446 VAL B CA 1
ATOM 11799 C C . VAL B 1 450 ? 22.096 -56.446 41.174 1.00 46.53 446 VAL B C 1
ATOM 11800 O O . VAL B 1 450 ? 21.321 -55.908 40.436 1.00 41.94 446 VAL B O 1
ATOM 11804 N N . TYR B 1 451 ? 23.082 -57.212 40.753 1.00 46.18 447 TYR B N 1
ATOM 11805 C CA . TYR B 1 451 ? 23.362 -57.448 39.345 1.00 52.36 447 TYR B CA 1
ATOM 11806 C C . TYR B 1 451 ? 22.726 -58.791 38.926 1.00 54.18 447 TYR B C 1
ATOM 11807 O O . TYR B 1 451 ? 22.887 -59.779 39.596 1.00 61.12 447 TYR B O 1
ATOM 11816 N N . ILE B 1 452 ? 21.983 -58.812 37.836 1.00 54.75 448 ILE B N 1
ATOM 11817 C CA . ILE B 1 452 ? 21.247 -60.015 37.437 1.00 56.72 448 ILE B CA 1
ATOM 11818 C C . ILE B 1 452 ? 21.473 -60.311 35.942 1.00 58.87 448 ILE B C 1
ATOM 11819 O O . ILE B 1 452 ? 21.414 -59.416 35.122 1.00 59.75 448 ILE B O 1
ATOM 11824 N N . ALA B 1 453 ? 21.805 -61.562 35.633 1.00 58.50 449 ALA B N 1
ATOM 11825 C CA . ALA B 1 453 ? 22.091 -62.002 34.281 1.00 58.62 449 ALA B CA 1
ATOM 11826 C C . ALA B 1 453 ? 20.766 -62.428 33.631 1.00 53.95 449 ALA B C 1
ATOM 11827 O O . ALA B 1 453 ? 19.737 -62.482 34.315 1.00 45.58 449 ALA B O 1
ATOM 11829 N N . PRO B 1 454 ? 20.776 -62.677 32.306 1.00 57.25 450 PRO B N 1
ATOM 11830 C CA . PRO B 1 454 ? 19.499 -62.731 31.601 1.00 61.15 450 PRO B CA 1
ATOM 11831 C C . PRO B 1 454 ? 18.610 -63.945 31.862 1.00 60.49 450 PRO B C 1
ATOM 11832 O O . PRO B 1 454 ? 17.430 -63.902 31.529 1.00 63.41 450 PRO B O 1
ATOM 11836 N N . GLY B 1 455 ? 19.179 -65.006 32.441 1.00 68.07 451 GLY B N 1
ATOM 11837 C CA . GLY B 1 455 ? 18.418 -66.178 32.890 1.00 62.97 451 GLY B CA 1
ATOM 11838 C C . GLY B 1 455 ? 18.003 -66.171 34.356 1.00 60.07 451 GLY B C 1
ATOM 11839 O O . GLY B 1 455 ? 17.415 -67.164 34.842 1.00 59.74 451 GLY B O 1
ATOM 11840 N N . GLY B 1 456 ? 18.262 -65.053 35.048 1.00 57.68 452 GLY B N 1
ATOM 11841 C CA . GLY B 1 456 ? 17.693 -64.786 36.390 1.00 58.86 452 GLY B CA 1
ATOM 11842 C C . GLY B 1 456 ? 18.645 -64.971 37.570 1.00 52.74 452 GLY B C 1
ATOM 11843 O O . GLY B 1 456 ? 18.282 -64.686 38.686 1.00 51.16 452 GLY B O 1
ATOM 11844 N N . TYR B 1 457 ? 19.859 -65.436 37.295 1.00 48.07 453 TYR B N 1
ATOM 11845 C CA . TYR B 1 457 ? 20.874 -65.661 38.287 1.00 47.12 453 TYR B CA 1
ATOM 11846 C C . TYR B 1 457 ? 21.427 -64.298 38.773 1.00 51.32 453 TYR B C 1
ATOM 11847 O O . TYR B 1 457 ? 21.947 -63.510 37.954 1.00 52.40 453 TYR B O 1
ATOM 11856 N N . ARG B 1 458 ? 21.372 -64.047 40.089 1.00 46.29 454 ARG B N 1
ATOM 11857 C CA . ARG B 1 458 ? 21.805 -62.747 40.657 1.00 44.59 454 ARG B CA 1
ATOM 11858 C C . ARG B 1 458 ? 23.198 -62.768 41.254 1.00 45.53 454 ARG B C 1
ATOM 11859 O O . ARG B 1 458 ? 23.718 -63.816 41.593 1.00 48.84 454 ARG B O 1
ATOM 11867 N N . VAL B 1 459 ? 23.823 -61.606 41.291 1.00 46.28 455 VAL B N 1
ATOM 11868 C CA . VAL B 1 459 ? 25.099 -61.408 41.944 1.00 47.83 455 VAL B CA 1
ATOM 11869 C C . VAL B 1 459 ? 25.032 -60.133 42.772 1.00 48.33 455 VAL B C 1
ATOM 11870 O O . VAL B 1 459 ? 24.604 -59.105 42.265 1.00 45.35 455 VAL B O 1
ATOM 11874 N N . HIS B 1 460 ? 25.407 -60.228 44.048 1.00 50.16 456 HIS B N 1
ATOM 11875 C CA . HIS B 1 460 ? 25.576 -59.056 44.891 1.00 46.49 456 HIS B CA 1
ATOM 11876 C C . HIS B 1 460 ? 26.724 -59.257 45.869 1.00 44.36 456 HIS B C 1
ATOM 11877 O O . HIS B 1 460 ? 27.283 -60.350 45.954 1.00 50.25 456 HIS B O 1
ATOM 11884 N N . ALA B 1 461 ? 27.126 -58.172 46.528 1.00 37.23 457 ALA B N 1
ATOM 11885 C CA . ALA B 1 461 ? 28.256 -58.159 47.420 1.00 36.40 457 ALA B CA 1
ATOM 11886 C C . ALA B 1 461 ? 27.764 -58.010 48.868 1.00 40.12 457 ALA B C 1
ATOM 11887 O O . ALA B 1 461 ? 26.765 -57.339 49.122 1.00 42.39 457 ALA B O 1
ATOM 11889 N N . LYS B 1 462 ? 28.436 -58.682 49.799 1.00 41.41 458 LYS B N 1
ATOM 11890 C CA . LYS B 1 462 ? 28.071 -58.612 51.232 1.00 43.39 458 LYS B CA 1
ATOM 11891 C C . LYS B 1 462 ? 29.312 -58.875 52.040 1.00 40.44 458 LYS B C 1
ATOM 11892 O O . LYS B 1 462 ? 30.278 -59.451 51.532 1.00 37.80 458 LYS B O 1
ATOM 11898 N N . HIS B 1 463 ? 29.316 -58.394 53.270 1.00 39.22 459 HIS B N 1
ATOM 11899 C CA . HIS B 1 463 ? 30.406 -58.726 54.183 1.00 38.99 459 HIS B CA 1
ATOM 11900 C C . HIS B 1 463 ? 30.265 -60.169 54.609 1.00 35.67 459 HIS B C 1
ATOM 11901 O O . HIS B 1 463 ? 29.126 -60.680 54.681 1.00 36.84 459 HIS B O 1
ATOM 11908 N N . ARG B 1 464 ? 31.378 -60.830 54.894 1.00 33.78 460 ARG B N 1
ATOM 11909 C CA . ARG B 1 464 ? 31.346 -62.233 55.455 1.00 41.17 460 ARG B CA 1
ATOM 11910 C C . ARG B 1 464 ? 30.501 -62.274 56.690 1.00 43.52 460 ARG B C 1
ATOM 11911 O O . ARG B 1 464 ? 30.481 -61.311 57.481 1.00 37.31 460 ARG B O 1
ATOM 11919 N N . GLU B 1 465 ? 29.924 -63.430 56.933 1.00 46.60 461 GLU B N 1
ATOM 11920 C CA . GLU B 1 465 ? 29.026 -63.514 58.036 1.00 55.24 461 GLU B CA 1
ATOM 11921 C C . GLU B 1 465 ? 29.743 -63.296 59.376 1.00 54.92 461 GLU B C 1
ATOM 11922 O O . GLU B 1 465 ? 29.193 -62.650 60.271 1.00 62.40 461 GLU B O 1
ATOM 11928 N N . GLY B 1 466 ? 30.971 -63.765 59.521 1.00 51.18 462 GLY B N 1
ATOM 11929 C CA . GLY B 1 466 ? 31.669 -63.534 60.793 1.00 60.81 462 GLY B CA 1
ATOM 11930 C C . GLY B 1 466 ? 32.449 -62.228 60.965 1.00 58.87 462 GLY B C 1
ATOM 11931 O O . GLY B 1 466 ? 33.025 -61.990 62.037 1.00 61.54 462 GLY B O 1
ATOM 11932 N N . ASP B 1 467 ? 32.479 -61.382 59.941 1.00 52.76 463 ASP B N 1
ATOM 11933 C CA . ASP B 1 467 ? 33.481 -60.297 59.876 1.00 50.15 463 ASP B CA 1
ATOM 11934 C C . ASP B 1 467 ? 32.994 -59.188 58.930 1.00 47.61 463 ASP B C 1
ATOM 11935 O O . ASP B 1 467 ? 32.929 -59.370 57.719 1.00 49.14 463 ASP B O 1
ATOM 11940 N N . ALA B 1 468 ? 32.651 -58.046 59.500 1.00 43.09 464 ALA B N 1
ATOM 11941 C CA . ALA B 1 468 ? 32.123 -56.897 58.745 1.00 39.91 464 ALA B CA 1
ATOM 11942 C C . ALA B 1 468 ? 33.132 -56.246 57.846 1.00 39.00 464 ALA B C 1
ATOM 11943 O O . ALA B 1 468 ? 32.726 -55.405 57.070 1.00 41.04 464 ALA B O 1
ATOM 11945 N N . THR B 1 469 ? 34.412 -56.598 57.994 1.00 37.61 465 THR B N 1
ATOM 11946 C CA . THR B 1 469 ? 35.525 -56.009 57.255 1.00 40.78 465 THR B CA 1
ATOM 11947 C C . THR B 1 469 ? 36.022 -56.821 56.053 1.00 43.09 465 THR B C 1
ATOM 11948 O O . THR B 1 469 ? 36.985 -56.417 55.430 1.00 38.88 465 THR B O 1
ATOM 11952 N N . GLN B 1 470 ? 35.406 -57.970 55.779 1.00 45.20 466 GLN B N 1
ATOM 11953 C CA . GLN B 1 470 ? 35.762 -58.810 54.651 1.00 45.62 466 GLN B CA 1
ATOM 11954 C C . GLN B 1 470 ? 34.498 -59.045 53.850 1.00 44.85 466 GLN B C 1
ATOM 11955 O O . GLN B 1 470 ? 33.408 -59.262 54.407 1.00 38.16 466 GLN B O 1
ATOM 11961 N N . TRP B 1 471 ? 34.633 -58.905 52.541 1.00 43.22 467 TRP B N 1
ATOM 11962 C CA . TRP B 1 471 ? 33.487 -58.853 51.663 1.00 41.10 467 TRP B CA 1
ATOM 11963 C C . TRP B 1 471 ? 33.682 -59.891 50.601 1.00 40.72 467 TRP B C 1
ATOM 11964 O O . TRP B 1 471 ? 34.827 -60.262 50.294 1.00 40.16 467 TRP B O 1
ATOM 11975 N N . HIS B 1 472 ? 32.587 -60.411 50.055 1.00 43.06 468 HIS B N 1
ATOM 11976 C CA . HIS B 1 472 ? 32.688 -61.347 48.884 1.00 39.39 468 HIS B CA 1
ATOM 11977 C C . HIS B 1 472 ? 31.404 -61.283 48.091 1.00 37.20 468 HIS B C 1
ATOM 11978 O O . HIS B 1 472 ? 30.485 -60.573 48.483 1.00 32.32 468 HIS B O 1
ATOM 11985 N N . LEU B 1 473 ? 31.380 -61.985 46.956 1.00 46.74 469 LEU B N 1
ATOM 11986 C CA . LEU B 1 473 ? 30.245 -61.966 46.036 1.00 42.35 469 LEU B CA 1
ATOM 11987 C C . LEU B 1 473 ? 29.350 -63.146 46.351 1.00 41.77 469 LEU B C 1
ATOM 11988 O O . LEU B 1 473 ? 29.833 -64.209 46.730 1.00 44.82 469 LEU B O 1
ATOM 11993 N N . VAL B 1 474 ? 28.043 -62.955 46.201 1.00 40.21 470 VAL B N 1
ATOM 11994 C CA . VAL B 1 474 ? 27.087 -64.002 46.417 1.00 39.48 470 VAL B CA 1
ATOM 11995 C C . VAL B 1 474 ? 26.275 -64.220 45.140 1.00 42.87 470 VAL B C 1
ATOM 11996 O O . VAL B 1 474 ? 25.754 -63.280 44.560 1.00 38.77 470 VAL B O 1
ATOM 12000 N N . GLY B 1 475 ? 26.226 -65.466 44.675 1.00 46.01 471 GLY B N 1
ATOM 12001 C CA . GLY B 1 475 ? 25.381 -65.856 43.553 1.00 47.10 471 GLY B CA 1
ATOM 12002 C C . GLY B 1 475 ? 24.077 -66.426 44.074 1.00 46.09 471 GLY B C 1
ATOM 12003 O O . GLY B 1 475 ? 24.096 -67.246 44.976 1.00 55.23 471 GLY B O 1
ATOM 12004 N N . THR B 1 476 ? 22.961 -66.009 43.492 1.00 41.21 472 THR B N 1
ATOM 12005 C CA . THR B 1 476 ? 21.655 -66.588 43.759 1.00 39.03 472 THR B CA 1
ATOM 12006 C C . THR B 1 476 ? 21.114 -67.192 42.437 1.00 43.28 472 THR B C 1
ATOM 12007 O O . THR B 1 476 ? 20.816 -66.464 41.506 1.00 47.38 472 THR B O 1
ATOM 12011 N N . ALA B 1 477 ? 20.993 -68.512 42.380 1.00 40.37 473 ALA B N 1
ATOM 12012 C CA . ALA B 1 477 ? 20.366 -69.198 41.278 1.00 40.04 473 ALA B CA 1
ATOM 12013 C C . ALA B 1 477 ? 18.867 -69.036 41.329 1.00 40.17 473 ALA B C 1
ATOM 12014 O O . ALA B 1 477 ? 18.304 -68.981 42.408 1.00 49.68 473 ALA B O 1
ATOM 12016 N N . PRO B 1 478 ? 18.206 -69.019 40.159 1.00 42.32 474 PRO B N 1
ATOM 12017 C CA . PRO B 1 478 ? 16.780 -68.712 40.029 1.00 41.55 474 PRO B CA 1
ATOM 12018 C C . PRO B 1 478 ? 15.831 -69.877 39.980 1.00 38.10 474 PRO B C 1
ATOM 12019 O O . PRO B 1 478 ? 14.609 -69.672 39.966 1.00 41.35 474 PRO B O 1
ATOM 12023 N N . TRP B 1 479 ? 16.386 -71.092 39.931 1.00 41.98 475 TRP B N 1
ATOM 12024 C CA . TRP B 1 479 ? 15.599 -72.341 39.955 1.00 39.13 475 TRP B CA 1
ATOM 12025 C C . TRP B 1 479 ? 15.307 -72.666 41.419 1.00 40.49 475 TRP B C 1
ATOM 12026 O O . TRP B 1 479 ? 16.082 -73.354 42.061 1.00 41.35 475 TRP B O 1
ATOM 12037 N N . ALA B 1 480 ? 14.193 -72.171 41.944 1.00 35.27 476 ALA B N 1
ATOM 12038 C CA . ALA B 1 480 ? 13.914 -72.272 43.337 1.00 37.54 476 ALA B CA 1
ATOM 12039 C C . ALA B 1 480 ? 13.281 -73.612 43.582 1.00 43.18 476 ALA B C 1
ATOM 12040 O O . ALA B 1 480 ? 12.825 -74.239 42.634 1.00 43.69 476 ALA B O 1
ATOM 12042 N N . THR B 1 481 ? 13.234 -73.990 44.872 1.00 44.54 477 THR B N 1
ATOM 12043 C CA . THR B 1 481 ? 12.430 -75.093 45.421 1.00 43.04 477 THR B CA 1
ATOM 12044 C C . THR B 1 481 ? 11.581 -74.636 46.610 1.00 45.25 477 THR B C 1
ATOM 12045 O O . THR B 1 481 ? 12.121 -74.072 47.590 1.00 46.55 477 THR B O 1
ATOM 12049 N N . GLN B 1 482 ? 10.281 -74.938 46.570 1.00 40.10 478 GLN B N 1
ATOM 12050 C CA . GLN B 1 482 ? 9.404 -74.593 47.644 1.00 39.64 478 GLN B CA 1
ATOM 12051 C C . GLN B 1 482 ? 9.133 -75.762 48.578 1.00 42.84 478 GLN B C 1
ATOM 12052 O O . GLN B 1 482 ? 8.548 -76.753 48.167 1.00 43.80 478 GLN B O 1
ATOM 12058 N N . ALA B 1 483 ? 9.493 -75.592 49.861 1.00 38.41 479 ALA B N 1
ATOM 12059 C CA . ALA B 1 483 ? 9.254 -76.586 50.874 1.00 34.84 479 ALA B CA 1
ATOM 12060 C C . ALA B 1 483 ? 8.050 -76.234 51.679 1.00 34.67 479 ALA B C 1
ATOM 12061 O O . ALA B 1 483 ? 7.786 -75.083 51.934 1.00 39.49 479 ALA B O 1
ATOM 12063 N N . HIS B 1 484 ? 7.386 -77.267 52.156 1.00 35.90 480 HIS B N 1
ATOM 12064 C CA . HIS B 1 484 ? 6.161 -77.182 52.899 1.00 36.36 480 HIS B CA 1
ATOM 12065 C C . HIS B 1 484 ? 6.302 -78.150 54.095 1.00 37.90 480 HIS B C 1
ATOM 12066 O O . HIS B 1 484 ? 6.711 -79.298 53.898 1.00 37.48 480 HIS B O 1
ATOM 12073 N N . LYS B 1 485 ? 6.024 -77.695 55.317 1.00 36.85 481 LYS B N 1
ATOM 12074 C CA . LYS B 1 485 ? 6.297 -78.493 56.524 1.00 35.78 481 LYS B CA 1
ATOM 12075 C C . LYS B 1 485 ? 5.090 -78.565 57.355 1.00 36.16 481 LYS B C 1
ATOM 12076 O O . LYS B 1 485 ? 4.907 -77.736 58.253 1.00 41.62 481 LYS B O 1
ATOM 12082 N N . PRO B 1 486 ? 4.236 -79.546 57.057 1.00 35.23 482 PRO B N 1
ATOM 12083 C CA . PRO B 1 486 ? 3.002 -79.700 57.756 1.00 37.55 482 PRO B CA 1
ATOM 12084 C C . PRO B 1 486 ? 3.039 -80.715 58.888 1.00 41.48 482 PRO B C 1
ATOM 12085 O O . PRO B 1 486 ? 4.003 -81.451 59.032 1.00 34.92 482 PRO B O 1
ATOM 12089 N N . ALA B 1 487 ? 1.946 -80.729 59.653 1.00 42.36 483 ALA B N 1
ATOM 12090 C CA . ALA B 1 487 ? 1.607 -81.767 60.592 1.00 41.58 483 ALA B CA 1
ATOM 12091 C C . ALA B 1 487 ? 2.818 -82.167 61.434 1.00 43.34 483 ALA B C 1
ATOM 12092 O O . ALA B 1 487 ? 3.099 -83.346 61.629 1.00 45.96 483 ALA B O 1
ATOM 12094 N N . THR B 1 488 ? 3.456 -81.158 62.009 1.00 37.10 484 THR B N 1
ATOM 12095 C CA . THR B 1 488 ? 4.686 -81.313 62.720 1.00 32.65 484 THR B CA 1
ATOM 12096 C C . THR B 1 488 ? 4.406 -80.939 64.179 1.00 36.38 484 THR B C 1
ATOM 12097 O O . THR B 1 488 ? 4.100 -79.805 64.468 1.00 40.51 484 THR B O 1
ATOM 12101 N N . VAL B 1 489 ? 4.541 -81.897 65.087 1.00 38.82 485 VAL B N 1
ATOM 12102 C CA . VAL B 1 489 ? 4.254 -81.678 66.493 1.00 36.61 485 VAL B CA 1
ATOM 12103 C C . VAL B 1 489 ? 5.203 -80.658 67.054 1.00 36.93 485 VAL B C 1
ATOM 12104 O O . VAL B 1 489 ? 6.201 -80.269 66.423 1.00 41.24 485 VAL B O 1
ATOM 12108 N N . SER B 1 490 ? 4.851 -80.184 68.233 1.00 37.83 486 SER B N 1
ATOM 12109 C CA . SER B 1 490 ? 5.599 -79.127 68.910 1.00 39.22 486 SER B CA 1
ATOM 12110 C C . SER B 1 490 ? 6.937 -79.711 69.272 1.00 33.88 486 SER B C 1
ATOM 12111 O O . SER B 1 490 ? 6.998 -80.846 69.635 1.00 34.13 486 SER B O 1
ATOM 12114 N N . GLY B 1 491 ? 8.006 -78.935 69.140 1.00 33.53 487 GLY B N 1
ATOM 12115 C CA . GLY B 1 491 ? 9.362 -79.472 69.131 1.00 31.61 487 GLY B CA 1
ATOM 12116 C C . GLY B 1 491 ? 9.808 -80.019 67.766 1.00 31.47 487 GLY B C 1
ATOM 12117 O O . GLY B 1 491 ? 10.958 -80.269 67.583 1.00 36.97 487 GLY B O 1
ATOM 12118 N N . GLY B 1 492 ? 8.910 -80.180 66.799 1.00 30.35 488 GLY B N 1
ATOM 12119 C CA . GLY B 1 492 ? 9.273 -80.690 65.513 1.00 33.47 488 GLY B CA 1
ATOM 12120 C C . GLY B 1 492 ? 9.946 -79.740 64.552 1.00 35.21 488 GLY B C 1
ATOM 12121 O O . GLY B 1 492 ? 10.450 -80.187 63.523 1.00 42.14 488 GLY B O 1
ATOM 12122 N N . GLY B 1 493 ? 9.929 -78.446 64.871 1.00 40.77 489 GLY B N 1
ATOM 12123 C CA . GLY B 1 493 ? 10.602 -77.389 64.099 1.00 39.17 489 GLY B CA 1
ATOM 12124 C C . GLY B 1 493 ? 9.863 -76.913 62.863 1.00 39.91 489 GLY B C 1
ATOM 12125 O O . GLY B 1 493 ? 10.481 -76.714 61.810 1.00 39.10 489 GLY B O 1
ATOM 12126 N N . LYS B 1 494 ? 8.556 -76.699 62.984 1.00 42.15 490 LYS B N 1
ATOM 12127 C CA . LYS B 1 494 ? 7.723 -76.181 61.862 1.00 41.78 490 LYS B CA 1
ATOM 12128 C C . LYS B 1 494 ? 8.222 -74.843 61.350 1.00 44.23 490 LYS B C 1
ATOM 12129 O O . LYS B 1 494 ? 8.329 -74.610 60.152 1.00 47.55 490 LYS B O 1
ATOM 12135 N N . SER B 1 495 ? 8.509 -73.944 62.273 1.00 46.94 491 SER B N 1
ATOM 12136 C CA . SER B 1 495 ? 9.019 -72.628 61.903 1.00 50.87 491 SER B CA 1
ATOM 12137 C C . SER B 1 495 ? 10.429 -72.663 61.426 1.00 49.22 491 SER B C 1
ATOM 12138 O O . SER B 1 495 ? 10.828 -71.787 60.682 1.00 47.72 491 SER B O 1
ATOM 12141 N N . GLU B 1 496 ? 11.180 -73.688 61.811 1.00 52.62 492 GLU B N 1
ATOM 12142 C CA . GLU B 1 496 ? 12.594 -73.757 61.426 1.00 53.01 492 GLU B CA 1
ATOM 12143 C C . GLU B 1 496 ? 12.772 -73.782 59.919 1.00 48.34 492 GLU B C 1
ATOM 12144 O O . GLU B 1 496 ? 13.800 -73.349 59.455 1.00 52.68 492 GLU B O 1
ATOM 12150 N N . ILE B 1 497 ? 11.812 -74.311 59.146 1.00 38.28 493 ILE B N 1
ATOM 12151 C CA . ILE B 1 497 ? 11.994 -74.400 57.709 1.00 39.00 493 ILE B CA 1
ATOM 12152 C C . ILE B 1 497 ? 12.277 -73.036 57.070 1.00 40.39 493 ILE B C 1
ATOM 12153 O O . ILE B 1 497 ? 13.074 -72.929 56.120 1.00 45.75 493 ILE B O 1
ATOM 12158 N N . SER B 1 498 ? 11.674 -71.992 57.626 1.00 39.91 494 SER B N 1
ATOM 12159 C CA . SER B 1 498 ? 11.867 -70.630 57.128 1.00 44.53 494 SER B CA 1
ATOM 12160 C C . SER B 1 498 ? 12.896 -69.775 57.911 1.00 45.69 494 SER B C 1
ATOM 12161 O O . SER B 1 498 ? 13.086 -68.609 57.592 1.00 40.51 494 SER B O 1
ATOM 12164 N N . LYS B 1 499 ? 13.561 -70.358 58.912 1.00 47.02 495 LYS B N 1
ATOM 12165 C CA . LYS B 1 499 ? 14.451 -69.620 59.782 1.00 48.07 495 LYS B CA 1
ATOM 12166 C C . LYS B 1 499 ? 15.799 -69.543 59.083 1.00 51.02 495 LYS B C 1
ATOM 12167 O O . LYS B 1 499 ? 16.063 -70.260 58.103 1.00 52.30 495 LYS B O 1
ATOM 12173 N N . SER B 1 500 ? 16.634 -68.615 59.521 1.00 51.16 496 SER B N 1
ATOM 12174 C CA . SER B 1 500 ? 17.838 -68.280 58.765 1.00 54.29 496 SER B CA 1
ATOM 12175 C C . SER B 1 500 ? 19.010 -69.186 59.159 1.00 49.90 496 SER B C 1
ATOM 12176 O O . SER B 1 500 ? 19.244 -69.402 60.350 1.00 45.86 496 SER B O 1
ATOM 12179 N N . LEU B 1 501 ? 19.741 -69.692 58.175 1.00 42.37 497 LEU B N 1
ATOM 12180 C CA . LEU B 1 501 ? 20.838 -70.592 58.450 1.00 42.64 497 LEU B CA 1
ATOM 12181 C C . LEU B 1 501 ? 22.092 -69.833 58.862 1.00 41.99 497 LEU B C 1
ATOM 12182 O O . LEU B 1 501 ? 22.987 -70.393 59.491 1.00 38.99 497 LEU B O 1
ATOM 12187 N N . LEU B 1 502 ? 22.150 -68.544 58.534 1.00 41.94 498 LEU B N 1
ATOM 12188 C CA . LEU B 1 502 ? 23.316 -67.746 58.835 1.00 39.70 498 LEU B CA 1
ATOM 12189 C C . LEU B 1 502 ? 23.582 -67.591 60.325 1.00 42.59 498 LEU B C 1
ATOM 12190 O O . LEU B 1 502 ? 24.717 -67.368 60.739 1.00 43.94 498 LEU B O 1
ATOM 12195 N N . ASP B 1 503 ? 22.527 -67.638 61.116 1.00 45.31 499 ASP B N 1
ATOM 12196 C CA . ASP B 1 503 ? 22.633 -67.492 62.574 1.00 50.96 499 ASP B CA 1
ATOM 12197 C C . ASP B 1 503 ? 23.230 -68.725 63.215 1.00 46.84 499 ASP B C 1
ATOM 12198 O O . ASP B 1 503 ? 23.722 -68.653 64.335 1.00 43.96 499 ASP B O 1
ATOM 12203 N N . ALA B 1 504 ? 23.151 -69.849 62.508 1.00 36.74 500 ALA B N 1
ATOM 12204 C CA . ALA B 1 504 ? 23.708 -71.081 62.960 1.00 33.96 500 ALA B CA 1
ATOM 12205 C C . ALA B 1 504 ? 25.185 -71.285 62.582 1.00 37.30 500 ALA B C 1
ATOM 12206 O O . ALA B 1 504 ? 25.815 -72.226 63.057 1.00 38.63 500 ALA B O 1
ATOM 12208 N N . PHE B 1 505 ? 25.773 -70.387 61.792 1.00 38.51 501 PHE B N 1
ATOM 12209 C CA . PHE B 1 505 ? 27.194 -70.566 61.375 1.00 39.94 501 PHE B CA 1
ATOM 12210 C C . PHE B 1 505 ? 28.122 -70.529 62.542 1.00 38.43 501 PHE B C 1
ATOM 12211 O O . PHE B 1 505 ? 27.907 -69.756 63.473 1.00 42.89 501 PHE B O 1
ATOM 12219 N N . VAL B 1 506 ? 29.141 -71.370 62.487 1.00 39.60 502 VAL B N 1
ATOM 12220 C CA . VAL B 1 506 ? 30.263 -71.352 63.427 1.00 38.65 502 VAL B CA 1
ATOM 12221 C C . VAL B 1 506 ? 31.533 -71.126 62.613 1.00 44.04 502 VAL B C 1
ATOM 12222 O O . VAL B 1 506 ? 31.674 -71.656 61.470 1.00 48.11 502 VAL B O 1
ATOM 12226 N N . PHE B 1 507 ? 32.476 -70.383 63.198 1.00 39.42 503 PHE B N 1
ATOM 12227 C CA . PHE B 1 507 ? 33.661 -69.984 62.502 1.00 39.97 503 PHE B CA 1
ATOM 12228 C C . PHE B 1 507 ? 34.810 -70.726 63.110 1.00 40.10 503 PHE B C 1
ATOM 12229 O O . PHE B 1 507 ? 35.221 -70.372 64.184 1.00 43.80 503 PHE B O 1
ATOM 12237 N N . GLY B 1 508 ? 35.328 -71.730 62.390 1.00 37.62 504 GLY B N 1
ATOM 12238 C CA . GLY B 1 508 ? 36.481 -72.533 62.818 1.00 39.53 504 GLY B CA 1
ATOM 12239 C C . GLY B 1 508 ? 37.714 -72.252 61.980 1.00 40.32 504 GLY B C 1
ATOM 12240 O O . GLY B 1 508 ? 37.785 -71.236 61.330 1.00 39.36 504 GLY B O 1
ATOM 12241 N N . GLU B 1 509 ? 38.680 -73.164 62.012 1.00 38.43 505 GLU B N 1
ATOM 12242 C CA . GLU B 1 509 ? 39.967 -72.999 61.370 1.00 39.20 505 GLU B CA 1
ATOM 12243 C C . GLU B 1 509 ? 40.182 -74.080 60.320 1.00 38.75 505 GLU B C 1
ATOM 12244 O O . GLU B 1 509 ? 39.460 -75.089 60.321 1.00 39.83 505 GLU B O 1
ATOM 12250 N N . ALA B 1 510 ? 41.139 -73.835 59.417 1.00 37.20 506 ALA B N 1
ATOM 12251 C CA . ALA B 1 510 ? 41.566 -74.813 58.417 1.00 40.27 506 ALA B CA 1
ATOM 12252 C C . ALA B 1 510 ? 42.644 -75.689 59.029 1.00 42.41 506 ALA B C 1
ATOM 12253 O O . ALA B 1 510 ? 43.642 -75.158 59.534 1.00 42.75 506 ALA B O 1
ATOM 12255 N N . TYR B 1 511 ? 42.427 -77.012 59.057 1.00 42.14 507 TYR B N 1
ATOM 12256 C CA . TYR B 1 511 ? 43.297 -77.918 59.821 1.00 40.30 507 TYR B CA 1
ATOM 12257 C C . TYR B 1 511 ? 44.598 -78.191 59.089 1.00 43.69 507 TYR B C 1
ATOM 12258 O O . TYR B 1 511 ? 44.571 -78.436 57.894 1.00 42.04 507 TYR B O 1
ATOM 12267 N N . VAL B 1 512 ? 45.715 -78.157 59.831 1.00 42.24 508 VAL B N 1
ATOM 12268 C CA . VAL B 1 512 ? 47.033 -78.552 59.348 1.00 41.06 508 VAL B CA 1
ATOM 12269 C C . VAL B 1 512 ? 47.623 -79.605 60.310 1.00 47.15 508 VAL B C 1
ATOM 12270 O O . VAL B 1 512 ? 47.750 -79.363 61.508 1.00 40.46 508 VAL B O 1
ATOM 12274 N N . GLY B 1 513 ? 48.011 -80.768 59.791 1.00 52.97 509 GLY B N 1
ATOM 12275 C CA . GLY B 1 513 ? 48.631 -81.807 60.625 1.00 56.19 509 GLY B CA 1
ATOM 12276 C C . GLY B 1 513 ? 50.081 -81.486 60.894 1.00 57.39 509 GLY B C 1
ATOM 12277 O O . GLY B 1 513 ? 50.474 -81.209 62.017 1.00 50.97 509 GLY B O 1
ATOM 12278 N N . ASP B 1 514 ? 50.877 -81.560 59.837 1.00 70.33 510 ASP B N 1
ATOM 12279 C CA . ASP B 1 514 ? 52.279 -81.132 59.843 1.00 67.65 510 ASP B CA 1
ATOM 12280 C C . ASP B 1 514 ? 52.407 -80.157 58.676 1.00 62.21 510 ASP B C 1
ATOM 12281 O O . ASP B 1 514 ? 52.175 -80.528 57.527 1.00 62.20 510 ASP B O 1
ATOM 12286 N N . VAL B 1 515 ? 52.757 -78.906 58.978 1.00 56.11 511 VAL B N 1
ATOM 12287 C CA . VAL B 1 515 ? 52.710 -77.853 57.968 1.00 55.00 511 VAL B CA 1
ATOM 12288 C C . VAL B 1 515 ? 53.626 -78.070 56.755 1.00 56.34 511 VAL B C 1
ATOM 12289 O O . VAL B 1 515 ? 53.259 -77.717 55.625 1.00 53.11 511 VAL B O 1
ATOM 12293 N N . ASP B 1 516 ? 54.809 -78.633 56.996 1.00 61.23 512 ASP B N 1
ATOM 12294 C CA . ASP B 1 516 ? 55.783 -78.897 55.930 1.00 65.88 512 ASP B CA 1
ATOM 12295 C C . ASP B 1 516 ? 55.236 -80.005 55.056 1.00 60.68 512 ASP B C 1
ATOM 12296 O O . ASP B 1 516 ? 55.033 -79.810 53.846 1.00 48.12 512 ASP B O 1
ATOM 12301 N N . ALA B 1 517 ? 54.963 -81.154 55.672 1.00 58.79 513 ALA B N 1
ATOM 12302 C CA . ALA B 1 517 ? 54.433 -82.292 54.920 1.00 59.07 513 ALA B CA 1
ATOM 12303 C C . ALA B 1 517 ? 53.183 -81.879 54.148 1.00 62.95 513 ALA B C 1
ATOM 12304 O O . ALA B 1 517 ? 53.142 -82.030 52.921 1.00 72.09 513 ALA B O 1
ATOM 12306 N N . ASP B 1 518 ? 52.218 -81.259 54.845 1.00 65.42 514 ASP B N 1
ATOM 12307 C CA . ASP B 1 518 ? 50.895 -80.942 54.255 1.00 61.87 514 ASP B CA 1
ATOM 12308 C C . ASP B 1 518 ? 50.987 -79.961 53.106 1.00 53.38 514 ASP B C 1
ATOM 12309 O O . ASP B 1 518 ? 50.349 -80.145 52.101 1.00 54.23 514 ASP B O 1
ATOM 12314 N N . LEU B 1 519 ? 51.803 -78.932 53.243 1.00 58.64 515 LEU B N 1
ATOM 12315 C CA . LEU B 1 519 ? 51.942 -77.941 52.186 1.00 59.68 515 LEU B CA 1
ATOM 12316 C C . LEU B 1 519 ? 52.726 -78.457 50.985 1.00 64.57 515 LEU B C 1
ATOM 12317 O O . LEU B 1 519 ? 52.439 -78.060 49.836 1.00 61.00 515 LEU B O 1
ATOM 12322 N N . ASP B 1 520 ? 53.711 -79.330 51.249 1.00 71.97 516 ASP B N 1
ATOM 12323 C CA . ASP B 1 520 ? 54.407 -80.103 50.195 1.00 72.29 516 ASP B CA 1
ATOM 12324 C C . ASP B 1 520 ? 53.395 -80.943 49.440 1.00 68.46 516 ASP B C 1
ATOM 12325 O O . ASP B 1 520 ? 53.323 -80.878 48.219 1.00 66.74 516 ASP B O 1
ATOM 12330 N N . ALA B 1 521 ? 52.584 -81.698 50.173 1.00 63.60 517 ALA B N 1
ATOM 12331 C CA . ALA B 1 521 ? 51.509 -82.494 49.545 1.00 64.03 517 ALA B CA 1
ATOM 12332 C C . ALA B 1 521 ? 50.515 -81.641 48.734 1.00 56.23 517 ALA B C 1
ATOM 12333 O O . ALA B 1 521 ? 50.045 -82.074 47.702 1.00 59.31 517 ALA B O 1
ATOM 12335 N N . VAL B 1 522 ? 50.230 -80.420 49.190 1.00 56.49 518 VAL B N 1
ATOM 12336 C CA . VAL B 1 522 ? 49.392 -79.468 48.440 1.00 56.28 518 VAL B CA 1
ATOM 12337 C C . VAL B 1 522 ? 50.093 -79.062 47.161 1.00 55.14 518 VAL B C 1
ATOM 12338 O O . VAL B 1 522 ? 49.446 -78.915 46.133 1.00 52.47 518 VAL B O 1
ATOM 12342 N N . GLN B 1 523 ? 51.410 -78.847 47.258 1.00 57.88 519 GLN B N 1
ATOM 12343 C CA . GLN B 1 523 ? 52.234 -78.471 46.110 1.00 59.54 519 GLN B CA 1
ATOM 12344 C C . GLN B 1 523 ? 52.101 -79.471 44.961 1.00 62.94 519 GLN B C 1
ATOM 12345 O O . GLN B 1 523 ? 51.809 -79.073 43.815 1.00 56.43 519 GLN B O 1
ATOM 12351 N N . LYS B 1 524 ? 52.298 -80.758 45.294 1.00 67.11 520 LYS B N 1
ATOM 12352 C CA . LYS B 1 524 ? 52.269 -81.876 44.320 1.00 73.18 520 LYS B CA 1
ATOM 12353 C C . LYS B 1 524 ? 50.987 -81.823 43.518 1.00 77.92 520 LYS B C 1
ATOM 12354 O O . LYS B 1 524 ? 51.020 -81.775 42.279 1.00 86.57 520 LYS B O 1
ATOM 12360 N N . ILE B 1 525 ? 49.871 -81.770 44.246 1.00 76.03 521 ILE B N 1
ATOM 12361 C CA . ILE B 1 525 ? 48.543 -81.744 43.639 1.00 71.34 521 ILE B CA 1
ATOM 12362 C C . ILE B 1 525 ? 48.332 -80.541 42.708 1.00 66.61 521 ILE B C 1
ATOM 12363 O O . ILE B 1 525 ? 47.680 -80.684 41.683 1.00 75.13 521 ILE B O 1
ATOM 12368 N N . LEU B 1 526 ? 48.939 -79.393 42.987 1.00 69.14 522 LEU B N 1
ATOM 12369 C CA . LEU B 1 526 ? 48.737 -78.197 42.135 1.00 76.05 522 LEU B CA 1
ATOM 12370 C C . LEU B 1 526 ? 49.352 -78.217 40.715 1.00 77.90 522 LEU B C 1
ATOM 12371 O O . LEU B 1 526 ? 49.234 -77.217 40.001 1.00 68.65 522 LEU B O 1
ATOM 12376 N N . ASP B 1 527 ? 49.965 -79.343 40.308 1.00 88.81 523 ASP B N 1
ATOM 12377 C CA . ASP B 1 527 ? 50.622 -79.505 38.988 1.00 94.14 523 ASP B CA 1
ATOM 12378 C C . ASP B 1 527 ? 49.787 -80.236 37.916 1.00 90.03 523 ASP B C 1
ATOM 12379 O O . ASP B 1 527 ? 49.613 -81.462 37.945 1.00 81.59 523 ASP B O 1
ATOM 12384 N N . PRO B 1 546 ? 44.489 -76.008 34.815 1.00 110.50 542 PRO B N 1
ATOM 12385 C CA . PRO B 1 546 ? 45.482 -75.482 35.776 1.00 106.68 542 PRO B CA 1
ATOM 12386 C C . PRO B 1 546 ? 44.834 -74.801 37.016 1.00 104.01 542 PRO B C 1
ATOM 12387 O O . PRO B 1 546 ? 44.086 -73.821 36.880 1.00 104.23 542 PRO B O 1
ATOM 12391 N N . ILE B 1 547 ? 45.162 -75.308 38.208 1.00 91.02 543 ILE B N 1
ATOM 12392 C CA . ILE B 1 547 ? 44.367 -75.080 39.439 1.00 79.30 543 ILE B CA 1
ATOM 12393 C C . ILE B 1 547 ? 44.271 -73.657 39.990 1.00 69.71 543 ILE B C 1
ATOM 12394 O O . ILE B 1 547 ? 43.199 -73.244 40.404 1.00 54.73 543 ILE B O 1
ATOM 12399 N N . LEU B 1 548 ? 45.369 -72.910 39.998 1.00 79.16 544 LEU B N 1
ATOM 12400 C CA . LEU B 1 548 ? 45.375 -71.531 40.533 1.00 83.21 544 LEU B CA 1
ATOM 12401 C C . LEU B 1 548 ? 45.099 -70.446 39.492 1.00 86.56 544 LEU B C 1
ATOM 12402 O O . LEU B 1 548 ? 45.291 -69.254 39.787 1.00 74.69 544 LEU B O 1
ATOM 12407 N N . SER B 1 549 ? 44.663 -70.851 38.288 1.00 93.58 545 SER B N 1
ATOM 12408 C CA . SER B 1 549 ? 44.346 -69.919 37.184 1.00 95.57 545 SER B CA 1
ATOM 12409 C C . SER B 1 549 ? 43.126 -69.082 37.568 1.00 93.85 545 SER B C 1
ATOM 12410 O O . SER B 1 549 ? 42.125 -69.663 37.926 1.00 98.44 545 SER B O 1
ATOM 12413 N N . GLU B 1 550 ? 43.201 -67.744 37.506 1.00 94.45 546 GLU B N 1
ATOM 12414 C CA . GLU B 1 550 ? 42.111 -66.870 38.043 1.00 97.94 546 GLU B CA 1
ATOM 12415 C C . GLU B 1 550 ? 40.774 -66.941 37.333 1.00 99.25 546 GLU B C 1
ATOM 12416 O O . GLU B 1 550 ? 39.802 -66.351 37.838 1.00 88.33 546 GLU B O 1
ATOM 12422 N N . ARG B 1 551 ? 40.723 -67.588 36.160 1.00 105.90 547 ARG B N 1
ATOM 12423 C CA . ARG B 1 551 ? 39.434 -67.853 35.501 1.00 124.90 547 ARG B CA 1
ATOM 12424 C C . ARG B 1 551 ? 38.865 -69.217 35.820 1.00 109.47 547 ARG B C 1
ATOM 12425 O O . ARG B 1 551 ? 37.677 -69.437 35.645 1.00 123.93 547 ARG B O 1
ATOM 12433 N N . ARG B 1 552 ? 39.685 -70.131 36.297 1.00 91.88 548 ARG B N 1
ATOM 12434 C CA . ARG B 1 552 ? 39.136 -71.348 36.866 1.00 78.11 548 ARG B CA 1
ATOM 12435 C C . ARG B 1 552 ? 38.516 -71.042 38.282 1.00 73.63 548 ARG B C 1
ATOM 12436 O O . ARG B 1 552 ? 39.239 -70.676 39.223 1.00 66.50 548 ARG B O 1
ATOM 12444 N N . SER B 1 553 ? 37.192 -71.168 38.433 1.00 70.64 549 SER B N 1
ATOM 12445 C CA . SER B 1 553 ? 36.488 -70.816 39.696 1.00 61.23 549 SER B CA 1
ATOM 12446 C C . SER B 1 553 ? 36.825 -71.798 40.853 1.00 70.70 549 SER B C 1
ATOM 12447 O O . SER B 1 553 ? 37.351 -72.915 40.615 1.00 65.36 549 SER B O 1
ATOM 12450 N N . LEU B 1 554 ? 36.494 -71.391 42.092 1.00 67.27 550 LEU B N 1
ATOM 12451 C CA . LEU B 1 554 ? 36.689 -72.263 43.266 1.00 60.75 550 LEU B CA 1
ATOM 12452 C C . LEU B 1 554 ? 35.830 -73.526 43.153 1.00 55.85 550 LEU B C 1
ATOM 12453 O O . LEU B 1 554 ? 36.317 -74.646 43.359 1.00 59.22 550 LEU B O 1
ATOM 12458 N N . GLY B 1 555 ? 34.573 -73.358 42.767 1.00 55.47 551 GLY B N 1
ATOM 12459 C CA . GLY B 1 555 ? 33.698 -74.508 42.528 1.00 52.10 551 GLY B CA 1
ATOM 12460 C C . GLY B 1 555 ? 34.255 -75.574 41.595 1.00 54.21 551 GLY B C 1
ATOM 12461 O O . GLY B 1 555 ? 34.132 -76.755 41.882 1.00 56.89 551 GLY B O 1
ATOM 12462 N N . SER B 1 556 ? 34.864 -75.173 40.481 1.00 60.58 552 SER B N 1
ATOM 12463 C CA . SER B 1 556 ? 35.396 -76.148 39.511 1.00 67.91 552 SER B CA 1
ATOM 12464 C C . SER B 1 556 ? 36.528 -76.951 40.147 1.00 69.10 552 SER B C 1
ATOM 12465 O O . SER B 1 556 ? 36.668 -78.166 39.904 1.00 74.39 552 SER B O 1
ATOM 12468 N N . VAL B 1 557 ? 37.326 -76.277 40.971 1.00 61.89 553 VAL B N 1
ATOM 12469 C CA . VAL B 1 557 ? 38.405 -76.958 41.669 1.00 63.43 553 VAL B CA 1
ATOM 12470 C C . VAL B 1 557 ? 37.820 -78.043 42.585 1.00 65.79 553 VAL B C 1
ATOM 12471 O O . VAL B 1 557 ? 38.359 -79.149 42.652 1.00 63.42 553 VAL B O 1
ATOM 12475 N N . ILE B 1 558 ? 36.719 -77.740 43.280 1.00 63.78 554 ILE B N 1
ATOM 12476 C CA . ILE B 1 558 ? 36.059 -78.748 44.129 1.00 58.72 554 ILE B CA 1
ATOM 12477 C C . ILE B 1 558 ? 35.513 -79.926 43.288 1.00 57.19 554 ILE B C 1
ATOM 12478 O O . ILE B 1 558 ? 35.683 -81.093 43.679 1.00 58.64 554 ILE B O 1
ATOM 12483 N N . LYS B 1 559 ? 34.865 -79.615 42.163 1.00 58.70 555 LYS B N 1
ATOM 12484 C CA . LYS B 1 559 ? 34.450 -80.637 41.166 1.00 73.62 555 LYS B CA 1
ATOM 12485 C C . LYS B 1 559 ? 35.651 -81.504 40.711 1.00 66.50 555 LYS B C 1
ATOM 12486 O O . LYS B 1 559 ? 35.592 -82.746 40.702 1.00 62.86 555 LYS B O 1
ATOM 12492 N N . LEU B 1 560 ? 36.754 -80.834 40.405 1.00 66.50 556 LEU B N 1
ATOM 12493 C CA . LEU B 1 560 ? 37.982 -81.505 40.021 1.00 68.83 556 LEU B CA 1
ATOM 12494 C C . LEU B 1 560 ? 38.393 -82.590 41.030 1.00 73.02 556 LEU B C 1
ATOM 12495 O O . LEU B 1 560 ? 38.675 -83.734 40.628 1.00 81.83 556 LEU B O 1
ATOM 12500 N N . LEU B 1 561 ? 38.402 -82.238 42.322 1.00 65.83 557 LEU B N 1
ATOM 12501 C CA . LEU B 1 561 ? 38.900 -83.133 43.376 1.00 60.16 557 LEU B CA 1
ATOM 12502 C C . LEU B 1 561 ? 37.835 -83.924 44.154 1.00 58.54 557 LEU B C 1
ATOM 12503 O O . LEU B 1 561 ? 38.107 -84.393 45.279 1.00 66.08 557 LEU B O 1
ATOM 12508 N N . THR B 1 562 ? 36.636 -84.079 43.590 1.00 57.31 558 THR B N 1
ATOM 12509 C CA . THR B 1 562 ? 35.594 -84.937 44.225 1.00 64.81 558 THR B CA 1
ATOM 12510 C C . THR B 1 562 ? 35.241 -86.118 43.289 1.00 58.62 558 THR B C 1
ATOM 12511 O O . THR B 1 562 ? 34.846 -85.928 42.122 1.00 49.73 558 THR B O 1
ATOM 12515 N N . PRO B 1 563 ? 35.420 -87.353 43.802 1.00 58.74 559 PRO B N 1
ATOM 12516 C CA . PRO B 1 563 ? 35.152 -88.533 42.993 1.00 62.54 559 PRO B CA 1
ATOM 12517 C C . PRO B 1 563 ? 33.771 -88.463 42.334 1.00 68.97 559 PRO B C 1
ATOM 12518 O O . PRO B 1 563 ? 32.787 -88.165 43.001 1.00 67.83 559 PRO B O 1
ATOM 12522 N N . SER B 1 564 ? 33.751 -88.690 41.025 1.00 73.33 560 SER B N 1
ATOM 12523 C CA . SER B 1 564 ? 32.561 -88.688 40.199 1.00 74.70 560 SER B CA 1
ATOM 12524 C C . SER B 1 564 ? 32.578 -89.922 39.304 1.00 76.53 560 SER B C 1
ATOM 12525 O O . SER B 1 564 ? 33.650 -90.496 39.069 1.00 76.28 560 SER B O 1
ATOM 12528 N N . SER B 1 565 ? 31.398 -90.297 38.803 1.00 77.41 561 SER B N 1
ATOM 12529 C CA . SER B 1 565 ? 31.222 -91.425 37.866 1.00 80.62 561 SER B CA 1
ATOM 12530 C C . SER B 1 565 ? 31.626 -91.124 36.402 1.00 85.60 561 SER B C 1
ATOM 12531 O O . SER B 1 565 ? 31.529 -91.991 35.531 1.00 85.42 561 SER B O 1
ATOM 12542 N N . TYR B 1 567 ? 34.767 -90.037 35.888 1.00 84.40 563 TYR B N 1
ATOM 12543 C CA . TYR B 1 567 ? 36.233 -90.076 35.969 1.00 86.64 563 TYR B CA 1
ATOM 12544 C C . TYR B 1 567 ? 36.757 -91.509 35.872 1.00 78.83 563 TYR B C 1
ATOM 12545 O O . TYR B 1 567 ? 36.176 -92.438 36.443 1.00 61.27 563 TYR B O 1
ATOM 12554 N N . THR B 1 568 ? 37.867 -91.655 35.148 1.00 81.52 564 THR B N 1
ATOM 12555 C CA . THR B 1 568 ? 38.637 -92.911 35.081 1.00 79.77 564 THR B CA 1
ATOM 12556 C C . THR B 1 568 ? 38.743 -93.560 36.489 1.00 80.61 564 THR B C 1
ATOM 12557 O O . THR B 1 568 ? 39.109 -92.891 37.446 1.00 88.20 564 THR B O 1
ATOM 12561 N N . GLU B 1 569 ? 38.417 -94.841 36.622 1.00 77.93 565 GLU B N 1
ATOM 12562 C CA . GLU B 1 569 ? 38.482 -95.521 37.925 1.00 84.65 565 GLU B CA 1
ATOM 12563 C C . GLU B 1 569 ? 39.852 -95.491 38.623 1.00 91.23 565 GLU B C 1
ATOM 12564 O O . GLU B 1 569 ? 39.924 -95.604 39.852 1.00 81.67 565 GLU B O 1
ATOM 12570 N N . GLU B 1 570 ? 40.926 -95.328 37.846 1.00 94.88 566 GLU B N 1
ATOM 12571 C CA . GLU B 1 570 ? 42.248 -95.001 38.395 1.00 93.84 566 GLU B CA 1
ATOM 12572 C C . GLU B 1 570 ? 42.248 -93.599 39.044 1.00 92.38 566 GLU B C 1
ATOM 12573 O O . GLU B 1 570 ? 42.769 -93.428 40.158 1.00 88.42 566 GLU B O 1
ATOM 12579 N N . TYR B 1 571 ? 41.693 -92.610 38.328 1.00 85.68 567 TYR B N 1
ATOM 12580 C CA . TYR B 1 571 ? 41.621 -91.217 38.806 1.00 76.13 567 TYR B CA 1
ATOM 12581 C C . TYR B 1 571 ? 40.880 -91.038 40.136 1.00 72.29 567 TYR B C 1
ATOM 12582 O O . TYR B 1 571 ? 41.326 -90.276 40.993 1.00 67.31 567 TYR B O 1
ATOM 12591 N N . ASN B 1 572 ? 39.782 -91.771 40.310 1.00 64.34 568 ASN B N 1
ATOM 12592 C CA . ASN B 1 572 ? 39.067 -91.785 41.584 1.00 65.85 568 ASN B CA 1
ATOM 12593 C C . ASN B 1 572 ? 39.856 -92.412 42.737 1.00 65.95 568 ASN B C 1
ATOM 12594 O O . ASN B 1 572 ? 39.726 -91.970 43.889 1.00 74.82 568 ASN B O 1
ATOM 12599 N N . ALA B 1 573 ? 40.632 -93.458 42.444 1.00 65.23 569 ALA B N 1
ATOM 12600 C CA . ALA B 1 573 ? 41.484 -94.103 43.452 1.00 64.46 569 ALA B CA 1
ATOM 12601 C C . ALA B 1 573 ? 42.581 -93.138 43.913 1.00 62.07 569 ALA B C 1
ATOM 12602 O O . ALA B 1 573 ? 42.967 -93.141 45.077 1.00 71.63 569 ALA B O 1
ATOM 12604 N N . PHE B 1 574 ? 43.037 -92.292 42.999 1.00 58.72 570 PHE B N 1
ATOM 12605 C CA . PHE B 1 574 ? 43.958 -91.161 43.303 1.00 63.16 570 PHE B CA 1
ATOM 12606 C C . PHE B 1 574 ? 43.310 -90.090 44.217 1.00 58.07 570 PHE B C 1
ATOM 12607 O O . PHE B 1 574 ? 43.938 -89.640 45.161 1.00 49.00 570 PHE B O 1
ATOM 12615 N N . LEU B 1 575 ? 42.063 -89.715 43.911 1.00 58.36 571 LEU B N 1
ATOM 12616 C CA . LEU B 1 575 ? 41.279 -88.813 44.753 1.00 59.44 571 LEU B CA 1
ATOM 12617 C C . LEU B 1 575 ? 41.070 -89.398 46.148 1.00 60.57 571 LEU B C 1
ATOM 12618 O O . LEU B 1 575 ? 41.264 -88.701 47.126 1.00 52.95 571 LEU B O 1
ATOM 12623 N N . GLU B 1 576 ? 40.761 -90.689 46.239 1.00 72.45 572 GLU B N 1
ATOM 12624 C CA . GLU B 1 576 ? 40.702 -91.382 47.550 1.00 80.27 572 GLU B CA 1
ATOM 12625 C C . GLU B 1 576 ? 42.036 -91.358 48.304 1.00 77.93 572 GLU B C 1
ATOM 12626 O O . GLU B 1 576 ? 42.055 -91.427 49.537 1.00 73.45 572 GLU B O 1
ATOM 12632 N N . SER B 1 577 ? 43.143 -91.325 47.560 1.00 77.36 573 SER B N 1
ATOM 12633 C CA . SER B 1 577 ? 44.479 -91.241 48.158 1.00 70.39 573 SER B CA 1
ATOM 12634 C C . SER B 1 577 ? 44.749 -89.881 48.755 1.00 64.74 573 SER B C 1
ATOM 12635 O O . SER B 1 577 ? 45.625 -89.786 49.594 1.00 68.45 573 SER B O 1
ATOM 12638 N N . ILE B 1 578 ? 44.042 -88.834 48.302 1.00 65.37 574 ILE B N 1
ATOM 12639 C CA . ILE B 1 578 ? 44.213 -87.480 48.866 1.00 64.93 574 ILE B CA 1
ATOM 12640 C C . ILE B 1 578 ? 43.484 -87.361 50.210 1.00 57.87 574 ILE B C 1
ATOM 12641 O O . ILE B 1 578 ? 42.253 -87.373 50.241 1.00 60.43 574 ILE B O 1
ATOM 12646 N N . PRO B 1 579 ? 44.231 -87.199 51.317 1.00 60.79 575 PRO B N 1
ATOM 12647 C CA . PRO B 1 579 ? 43.513 -87.075 52.600 1.00 60.99 575 PRO B CA 1
ATOM 12648 C C . PRO B 1 579 ? 42.582 -85.848 52.662 1.00 60.83 575 PRO B C 1
ATOM 12649 O O . PRO B 1 579 ? 42.723 -84.890 51.869 1.00 63.78 575 PRO B O 1
ATOM 12653 N N . ALA B 1 580 ? 41.616 -85.931 53.575 1.00 53.32 576 ALA B N 1
ATOM 12654 C CA . ALA B 1 580 ? 40.522 -84.984 53.662 1.00 52.35 576 ALA B CA 1
ATOM 12655 C C . ALA B 1 580 ? 41.078 -83.595 53.869 1.00 47.03 576 ALA B C 1
ATOM 12656 O O . ALA B 1 580 ? 40.781 -82.673 53.113 1.00 42.20 576 ALA B O 1
ATOM 12658 N N . HIS B 1 581 ? 41.913 -83.467 54.877 1.00 41.07 577 HIS B N 1
ATOM 12659 C CA . HIS B 1 581 ? 42.489 -82.170 55.194 1.00 44.92 577 HIS B CA 1
ATOM 12660 C C . HIS B 1 581 ? 43.346 -81.507 54.082 1.00 44.17 577 HIS B C 1
ATOM 12661 O O . HIS B 1 581 ? 43.370 -80.268 53.987 1.00 39.25 577 HIS B O 1
ATOM 12668 N N . ILE B 1 582 ? 43.995 -82.306 53.231 1.00 46.90 578 ILE B N 1
ATOM 12669 C CA . ILE B 1 582 ? 44.780 -81.748 52.097 1.00 45.73 578 ILE B CA 1
ATOM 12670 C C . ILE B 1 582 ? 43.851 -81.103 51.069 1.00 40.72 578 ILE B C 1
ATOM 12671 O O . ILE B 1 582 ? 44.137 -80.033 50.594 1.00 41.14 578 ILE B O 1
ATOM 12676 N N . LYS B 1 583 ? 42.712 -81.706 50.787 1.00 42.86 579 LYS B N 1
ATOM 12677 C CA . LYS B 1 583 ? 41.706 -81.055 49.928 1.00 47.86 579 LYS B CA 1
ATOM 12678 C C . LYS B 1 583 ? 41.230 -79.736 50.484 1.00 46.66 579 LYS B C 1
ATOM 12679 O O . LYS B 1 583 ? 41.183 -78.755 49.765 1.00 58.80 579 LYS B O 1
ATOM 12685 N N . GLU B 1 584 ? 40.883 -79.703 51.769 1.00 51.90 580 GLU B N 1
ATOM 12686 C CA . GLU B 1 584 ? 40.444 -78.455 52.422 1.00 52.04 580 GLU B CA 1
ATOM 12687 C C . GLU B 1 584 ? 41.531 -77.397 52.335 1.00 46.63 580 GLU B C 1
ATOM 12688 O O . GLU B 1 584 ? 41.237 -76.234 52.084 1.00 46.18 580 GLU B O 1
ATOM 12694 N N . LEU B 1 585 ? 42.779 -77.799 52.577 1.00 43.86 581 LEU B N 1
ATOM 12695 C CA . LEU B 1 585 ? 43.922 -76.891 52.407 1.00 48.89 581 LEU B CA 1
ATOM 12696 C C . LEU B 1 585 ? 44.078 -76.405 50.958 1.00 48.39 581 LEU B C 1
ATOM 12697 O O . LEU B 1 585 ? 44.358 -75.246 50.743 1.00 48.17 581 LEU B O 1
ATOM 12702 N N . ILE B 1 586 ? 43.839 -77.260 49.970 1.00 47.90 582 ILE B N 1
ATOM 12703 C CA . ILE B 1 586 ? 43.891 -76.798 48.588 1.00 49.35 582 ILE B CA 1
ATOM 12704 C C . ILE B 1 586 ? 42.826 -75.733 48.345 1.00 44.16 582 ILE B C 1
ATOM 12705 O O . ILE B 1 586 ? 43.143 -74.657 47.856 1.00 51.51 582 ILE B O 1
ATOM 12710 N N . PHE B 1 587 ? 41.580 -76.026 48.684 1.00 42.63 583 PHE B N 1
ATOM 12711 C CA . PHE B 1 587 ? 40.477 -75.085 48.413 1.00 46.75 583 PHE B CA 1
ATOM 12712 C C . PHE B 1 587 ? 40.674 -73.764 49.161 1.00 43.60 583 PHE B C 1
ATOM 12713 O O . PHE B 1 587 ? 40.294 -72.720 48.679 1.00 47.06 583 PHE B O 1
ATOM 12721 N N . THR B 1 588 ? 41.269 -73.826 50.344 1.00 43.98 584 THR B N 1
ATOM 12722 C CA . THR B 1 588 ? 41.563 -72.630 51.097 1.00 45.03 584 THR B CA 1
ATOM 12723 C C . THR B 1 588 ? 42.627 -71.822 50.376 1.00 49.22 584 THR B C 1
ATOM 12724 O O . THR B 1 588 ? 42.519 -70.606 50.291 1.00 48.54 584 THR B O 1
ATOM 12728 N N . VAL B 1 589 ? 43.691 -72.486 49.927 1.00 54.69 585 VAL B N 1
ATOM 12729 C CA . VAL B 1 589 ? 44.764 -71.792 49.195 1.00 57.87 585 VAL B CA 1
ATOM 12730 C C . VAL B 1 589 ? 44.169 -71.141 47.955 1.00 60.38 585 VAL B C 1
ATOM 12731 O O . VAL B 1 589 ? 44.445 -69.983 47.683 1.00 59.89 585 VAL B O 1
ATOM 12735 N N . LYS B 1 590 ? 43.343 -71.898 47.237 1.00 57.74 586 LYS B N 1
ATOM 12736 C CA . LYS B 1 590 ? 42.657 -71.395 46.061 1.00 65.11 586 LYS B CA 1
ATOM 12737 C C . LYS B 1 590 ? 41.882 -70.119 46.360 1.00 57.36 586 LYS B C 1
ATOM 12738 O O . LYS B 1 590 ? 42.042 -69.133 45.643 1.00 69.14 586 LYS B O 1
ATOM 12744 N N . ARG B 1 591 ? 41.051 -70.147 47.399 1.00 53.24 587 ARG B N 1
ATOM 12745 C CA . ARG B 1 591 ? 40.228 -69.003 47.768 1.00 52.15 587 ARG B CA 1
ATOM 12746 C C . ARG B 1 591 ? 41.044 -67.738 47.995 1.00 47.73 587 ARG B C 1
ATOM 12747 O O . ARG B 1 591 ? 40.585 -66.674 47.643 1.00 41.71 587 ARG B O 1
ATOM 12755 N N . TYR B 1 592 ? 42.210 -67.852 48.618 1.00 50.45 588 TYR B N 1
ATOM 12756 C CA . TYR B 1 592 ? 43.009 -66.663 48.990 1.00 55.40 588 TYR B CA 1
ATOM 12757 C C . TYR B 1 592 ? 44.161 -66.297 48.034 1.00 55.43 588 TYR B C 1
ATOM 12758 O O . TYR B 1 592 ? 44.707 -65.197 48.159 1.00 56.90 588 TYR B O 1
ATOM 12767 N N . TYR B 1 593 ? 44.504 -67.182 47.091 1.00 67.15 589 TYR B N 1
ATOM 12768 C CA . TYR B 1 593 ? 45.575 -66.927 46.067 1.00 73.59 589 TYR B CA 1
ATOM 12769 C C . TYR B 1 593 ? 45.469 -65.579 45.401 1.00 63.09 589 TYR B C 1
ATOM 12770 O O . TYR B 1 593 ? 44.388 -65.204 44.983 1.00 58.86 589 TYR B O 1
ATOM 12779 N N . GLN B 1 594 ? 46.588 -64.877 45.290 1.00 64.62 590 GLN B N 1
ATOM 12780 C CA . GLN B 1 594 ? 46.657 -63.631 44.538 1.00 73.88 590 GLN B CA 1
ATOM 12781 C C . GLN B 1 594 ? 47.488 -63.870 43.258 1.00 73.03 590 GLN B C 1
ATOM 12782 O O . GLN B 1 594 ? 48.474 -64.598 43.320 1.00 73.07 590 GLN B O 1
ATOM 12788 N N . PRO B 1 595 ? 47.108 -63.254 42.105 1.00 83.89 591 PRO B N 1
ATOM 12789 C CA . PRO B 1 595 ? 48.006 -63.144 40.922 1.00 77.31 591 PRO B CA 1
ATOM 12790 C C . PRO B 1 595 ? 49.438 -62.696 41.272 1.00 77.05 591 PRO B C 1
ATOM 12791 O O . PRO B 1 595 ? 50.422 -63.364 40.890 1.00 62.08 591 PRO B O 1
ATOM 12795 N N . GLY B 1 596 ? 49.521 -61.579 42.017 1.00 69.47 592 GLY B N 1
ATOM 12796 C CA . GLY B 1 596 ? 50.768 -60.948 42.440 1.00 70.83 592 GLY B CA 1
ATOM 12797 C C . GLY B 1 596 ? 51.829 -61.864 43.013 1.00 73.52 592 GLY B C 1
ATOM 12798 O O . GLY B 1 596 ? 52.995 -61.618 42.849 1.00 82.31 592 GLY B O 1
ATOM 12799 N N . TRP B 1 597 ? 51.435 -62.928 43.687 1.00 76.30 593 TRP B N 1
ATOM 12800 C CA . TRP B 1 597 ? 52.414 -63.827 44.276 1.00 76.35 593 TRP B CA 1
ATOM 12801 C C . TRP B 1 597 ? 53.048 -64.704 43.222 1.00 73.41 593 TRP B C 1
ATOM 12802 O O . TRP B 1 597 ? 54.130 -65.220 43.456 1.00 75.52 593 TRP B O 1
ATOM 12813 N N . GLY B 1 598 ? 52.332 -64.950 42.123 1.00 78.08 594 GLY B N 1
ATOM 12814 C CA . GLY B 1 598 ? 52.843 -65.706 40.986 1.00 77.99 594 GLY B CA 1
ATOM 12815 C C . GLY B 1 598 ? 53.803 -66.836 41.314 1.00 79.55 594 GLY B C 1
ATOM 12816 O O . GLY B 1 598 ? 54.993 -66.736 41.021 1.00 86.44 594 GLY B O 1
ATOM 12817 N N . ALA B 1 599 ? 53.289 -67.893 41.938 1.00 77.81 595 ALA B N 1
ATOM 12818 C CA . ALA B 1 599 ? 54.052 -69.148 42.217 1.00 83.55 595 ALA B CA 1
ATOM 12819 C C . ALA B 1 599 ? 54.888 -69.183 43.522 1.00 79.30 595 ALA B C 1
ATOM 12820 O O . ALA B 1 599 ? 55.321 -70.262 43.939 1.00 75.06 595 ALA B O 1
ATOM 12822 N N . ASP B 1 600 ? 55.095 -68.033 44.161 1.00 73.74 596 ASP B N 1
ATOM 12823 C CA . ASP B 1 600 ? 55.559 -67.976 45.557 1.00 75.08 596 ASP B CA 1
ATOM 12824 C C . ASP B 1 600 ? 54.324 -67.723 46.494 1.00 78.85 596 ASP B C 1
ATOM 12825 O O . ASP B 1 600 ? 54.283 -66.756 47.278 1.00 74.72 596 ASP B O 1
ATOM 12830 N N . TRP B 1 601 ? 53.305 -68.587 46.371 1.00 68.14 597 TRP B N 1
ATOM 12831 C CA . TRP B 1 601 ? 52.152 -68.597 47.300 1.00 65.50 597 TRP B CA 1
ATOM 12832 C C . TRP B 1 601 ? 52.599 -69.164 48.654 1.00 60.74 597 TRP B C 1
ATOM 12833 O O . TRP B 1 601 ? 52.246 -68.633 49.702 1.00 65.85 597 TRP B O 1
ATOM 12844 N N . ARG B 1 602 ? 53.423 -70.207 48.604 1.00 55.72 598 ARG B N 1
ATOM 12845 C CA . ARG B 1 602 ? 53.914 -70.926 49.776 1.00 58.69 598 ARG B CA 1
ATOM 12846 C C . ARG B 1 602 ? 54.306 -70.027 50.967 1.00 63.39 598 ARG B C 1
ATOM 12847 O O . ARG B 1 602 ? 53.960 -70.319 52.106 1.00 59.19 598 ARG B O 1
ATOM 12855 N N . SER B 1 603 ? 54.995 -68.921 50.704 1.00 69.41 599 SER B N 1
ATOM 12856 C CA . SER B 1 603 ? 55.500 -68.072 51.798 1.00 71.46 599 SER B CA 1
ATOM 12857 C C . SER B 1 603 ? 54.406 -67.236 52.485 1.00 67.34 599 SER B C 1
ATOM 12858 O O . SER B 1 603 ? 54.620 -66.727 53.578 1.00 64.67 599 SER B O 1
ATOM 12861 N N . HIS B 1 604 ? 53.231 -67.118 51.874 1.00 62.67 600 HIS B N 1
ATOM 12862 C CA . HIS B 1 604 ? 52.089 -66.454 52.539 1.00 61.65 600 HIS B CA 1
ATOM 12863 C C . HIS B 1 604 ? 51.298 -67.346 53.520 1.00 54.02 600 HIS B C 1
ATOM 12864 O O . HIS B 1 604 ? 50.449 -66.843 54.221 1.00 49.28 600 HIS B O 1
ATOM 12871 N N . PHE B 1 605 ? 51.583 -68.651 53.567 1.00 49.52 601 PHE B N 1
ATOM 12872 C CA . PHE B 1 605 ? 50.822 -69.587 54.368 1.00 46.19 601 PHE B CA 1
ATOM 12873 C C . PHE B 1 605 ? 51.707 -70.226 55.391 1.00 45.78 601 PHE B C 1
ATOM 12874 O O . PHE B 1 605 ? 52.877 -70.505 55.136 1.00 48.11 601 PHE B O 1
ATOM 12882 N N . SER B 1 606 ? 51.149 -70.445 56.566 1.00 48.40 602 SER B N 1
ATOM 12883 C CA . SER B 1 606 ? 51.936 -70.897 57.709 1.00 48.82 602 SER B CA 1
ATOM 12884 C C . SER B 1 606 ? 51.029 -71.391 58.802 1.00 45.42 602 SER B C 1
ATOM 12885 O O . SER B 1 606 ? 49.830 -71.386 58.673 1.00 44.75 602 SER B O 1
ATOM 12888 N N . VAL B 1 607 ? 51.648 -71.858 59.864 1.00 50.26 603 VAL B N 1
ATOM 12889 C CA . VAL B 1 607 ? 50.989 -72.080 61.135 1.00 47.48 603 VAL B CA 1
ATOM 12890 C C . VAL B 1 607 ? 51.882 -71.363 62.110 1.00 40.37 603 VAL B C 1
ATOM 12891 O O . VAL B 1 607 ? 53.027 -71.185 61.856 1.00 33.74 603 VAL B O 1
ATOM 12895 N N . GLY B 1 608 ? 51.353 -70.939 63.234 1.00 43.57 604 GLY B N 1
ATOM 12896 C CA . GLY B 1 608 ? 52.217 -70.285 64.196 1.00 45.26 604 GLY B CA 1
ATOM 12897 C C . GLY B 1 608 ? 53.070 -71.315 64.898 1.00 42.16 604 GLY B C 1
ATOM 12898 O O . GLY B 1 608 ? 52.774 -72.521 64.872 1.00 43.93 604 GLY B O 1
ATOM 12899 N N . ILE B 1 609 ? 54.091 -70.837 65.584 1.00 41.38 605 ILE B N 1
ATOM 12900 C CA . ILE B 1 609 ? 54.699 -71.640 66.610 1.00 45.59 605 ILE B CA 1
ATOM 12901 C C . ILE B 1 609 ? 54.080 -71.186 67.966 1.00 38.53 605 ILE B C 1
ATOM 12902 O O . ILE B 1 609 ? 54.470 -70.170 68.541 1.00 44.79 605 ILE B O 1
ATOM 12907 N N . ILE B 1 610 ? 53.121 -71.957 68.468 1.00 32.97 606 ILE B N 1
ATOM 12908 C CA . ILE B 1 610 ? 52.402 -71.600 69.702 1.00 36.77 606 ILE B CA 1
ATOM 12909 C C . ILE B 1 610 ? 53.072 -72.255 70.896 1.00 36.41 606 ILE B C 1
ATOM 12910 O O . ILE B 1 610 ? 53.069 -73.467 70.995 1.00 41.18 606 ILE B O 1
ATOM 12915 N N . ASN B 1 611 ? 53.634 -71.463 71.795 1.00 36.53 607 ASN B N 1
ATOM 12916 C CA . ASN B 1 611 ? 54.330 -71.986 72.975 1.00 35.50 607 ASN B CA 1
ATOM 12917 C C . ASN B 1 611 ? 55.362 -73.071 72.675 1.00 35.25 607 ASN B C 1
ATOM 12918 O O . ASN B 1 611 ? 55.566 -73.981 73.469 1.00 35.60 607 ASN B O 1
ATOM 12923 N N . GLY B 1 612 ? 56.027 -72.972 71.527 1.00 37.37 608 GLY B N 1
ATOM 12924 C CA . GLY B 1 612 ? 57.102 -73.897 71.136 1.00 34.37 608 GLY B CA 1
ATOM 12925 C C . GLY B 1 612 ? 56.632 -75.110 70.389 1.00 40.63 608 GLY B C 1
ATOM 12926 O O . GLY B 1 612 ? 57.431 -75.992 70.102 1.00 43.45 608 GLY B O 1
ATOM 12927 N N . ARG B 1 613 ? 55.335 -75.175 70.082 1.00 43.77 609 ARG B N 1
ATOM 12928 C CA . ARG B 1 613 ? 54.732 -76.271 69.361 1.00 40.59 609 ARG B CA 1
ATOM 12929 C C . ARG B 1 613 ? 54.181 -75.749 68.029 1.00 42.30 609 ARG B C 1
ATOM 12930 O O . ARG B 1 613 ? 53.463 -74.782 68.000 1.00 48.33 609 ARG B O 1
ATOM 12938 N N . LYS B 1 614 ? 54.509 -76.395 66.918 1.00 41.84 610 LYS B N 1
ATOM 12939 C CA . LYS B 1 614 ? 53.905 -76.062 65.636 1.00 42.93 610 LYS B CA 1
ATOM 12940 C C . LYS B 1 614 ? 52.386 -76.126 65.770 1.00 41.24 610 LYS B C 1
ATOM 12941 O O . LYS B 1 614 ? 51.878 -77.020 66.396 1.00 42.85 610 LYS B O 1
ATOM 12947 N N . GLY B 1 615 ? 51.689 -75.117 65.254 1.00 42.62 611 GLY B N 1
ATOM 12948 C CA . GLY B 1 615 ? 50.244 -74.976 65.399 1.00 39.72 611 GLY B CA 1
ATOM 12949 C C . GLY B 1 615 ? 49.483 -75.735 64.344 1.00 40.96 611 GLY B C 1
ATOM 12950 O O . GLY B 1 615 ? 50.070 -76.240 63.430 1.00 42.89 611 GLY B O 1
ATOM 12951 N N . ASN B 1 616 ? 48.165 -75.777 64.479 1.00 44.02 612 ASN B N 1
ATOM 12952 C CA . ASN B 1 616 ? 47.264 -76.603 63.657 1.00 46.78 612 ASN B CA 1
ATOM 12953 C C . ASN B 1 616 ? 46.287 -75.818 62.793 1.00 46.10 612 ASN B C 1
ATOM 12954 O O . ASN B 1 616 ? 45.438 -76.434 62.154 1.00 51.85 612 ASN B O 1
ATOM 12959 N N . SER B 1 617 ? 46.381 -74.488 62.800 1.00 39.13 613 SER B N 1
ATOM 12960 C CA . SER B 1 617 ? 45.469 -73.622 62.066 1.00 40.74 613 SER B CA 1
ATOM 12961 C C . SER B 1 617 ? 46.244 -72.888 60.971 1.00 40.23 613 SER B C 1
ATOM 12962 O O . SER B 1 617 ? 47.270 -72.249 61.247 1.00 38.83 613 SER B O 1
ATOM 12965 N N . LEU B 1 618 ? 45.774 -72.958 59.736 1.00 36.60 614 LEU B N 1
ATOM 12966 C CA . LEU B 1 618 ? 46.492 -72.317 58.662 1.00 35.17 614 LEU B CA 1
ATOM 12967 C C . LEU B 1 618 ? 46.346 -70.813 58.846 1.00 36.95 614 LEU B C 1
ATOM 12968 O O . LEU B 1 618 ? 45.223 -70.318 59.061 1.00 34.81 614 LEU B O 1
ATOM 12973 N N . ARG B 1 619 ? 47.457 -70.092 58.709 1.00 34.76 615 ARG B N 1
ATOM 12974 C CA . ARG B 1 619 ? 47.444 -68.646 58.720 1.00 39.03 615 ARG B CA 1
ATOM 12975 C C . ARG B 1 619 ? 47.831 -68.039 57.366 1.00 40.27 615 ARG B C 1
ATOM 12976 O O . ARG B 1 619 ? 48.707 -68.562 56.695 1.00 39.18 615 ARG B O 1
ATOM 12984 N N . LEU B 1 620 ? 47.188 -66.914 57.023 1.00 39.70 616 LEU B N 1
ATOM 12985 C CA . LEU B 1 620 ? 47.509 -66.094 55.865 1.00 40.95 616 LEU B CA 1
ATOM 12986 C C . LEU B 1 620 ? 48.192 -64.799 56.296 1.00 45.41 616 LEU B C 1
ATOM 12987 O O . LEU B 1 620 ? 47.551 -63.923 56.906 1.00 51.73 616 LEU B O 1
ATOM 12992 N N . ASP B 1 621 ? 49.495 -64.701 56.009 1.00 53.93 617 ASP B N 1
ATOM 12993 C CA . ASP B 1 621 ? 50.372 -63.613 56.502 1.00 55.52 617 ASP B CA 1
ATOM 12994 C C . ASP B 1 621 ? 50.229 -63.406 58.004 1.00 54.47 617 ASP B C 1
ATOM 12995 O O . ASP B 1 621 ? 50.094 -62.286 58.492 1.00 57.39 617 ASP B O 1
ATOM 13000 N N . GLY B 1 622 ? 50.247 -64.524 58.726 1.00 49.71 618 GLY B N 1
ATOM 13001 C CA . GLY B 1 622 ? 50.174 -64.525 60.166 1.00 46.79 618 GLY B CA 1
ATOM 13002 C C . GLY B 1 622 ? 48.781 -64.494 60.773 1.00 49.51 618 GLY B C 1
ATOM 13003 O O . GLY B 1 622 ? 48.661 -64.746 61.954 1.00 46.24 618 GLY B O 1
ATOM 13004 N N . GLU B 1 623 ? 47.733 -64.218 59.995 1.00 52.28 619 GLU B N 1
ATOM 13005 C CA . GLU B 1 623 ? 46.383 -64.151 60.561 1.00 55.28 619 GLU B CA 1
ATOM 13006 C C . GLU B 1 623 ? 45.672 -65.476 60.352 1.00 54.27 619 GLU B C 1
ATOM 13007 O O . GLU B 1 623 ? 45.677 -66.037 59.252 1.00 60.78 619 GLU B O 1
ATOM 13013 N N . VAL B 1 624 ? 45.052 -65.968 61.410 1.00 44.27 620 VAL B N 1
ATOM 13014 C CA . VAL B 1 624 ? 44.340 -67.218 61.351 1.00 40.72 620 VAL B CA 1
ATOM 13015 C C . VAL B 1 624 ? 43.216 -67.112 60.347 1.00 40.34 620 VAL B C 1
ATOM 13016 O O . VAL B 1 624 ? 42.427 -66.196 60.412 1.00 40.83 620 VAL B O 1
ATOM 13020 N N . ILE B 1 625 ? 43.144 -68.074 59.436 1.00 42.24 621 ILE B N 1
ATOM 13021 C CA . ILE B 1 625 ? 42.103 -68.106 58.428 1.00 43.57 621 ILE B CA 1
ATOM 13022 C C . ILE B 1 625 ? 40.911 -68.679 59.110 1.00 43.53 621 ILE B C 1
ATOM 13023 O O . ILE B 1 625 ? 41.052 -69.597 59.893 1.00 56.09 621 ILE B O 1
ATOM 13028 N N . LYS B 1 626 ? 39.737 -68.190 58.751 1.00 41.33 622 LYS B N 1
ATOM 13029 C CA . LYS B 1 626 ? 38.470 -68.576 59.378 1.00 42.01 622 LYS B CA 1
ATOM 13030 C C . LYS B 1 626 ? 37.578 -69.234 58.340 1.00 41.25 622 LYS B C 1
ATOM 13031 O O . LYS B 1 626 ? 37.477 -68.712 57.256 1.00 54.74 622 LYS B O 1
ATOM 13037 N N . VAL B 1 627 ? 36.975 -70.379 58.645 1.00 40.21 623 VAL B N 1
ATOM 13038 C CA . VAL B 1 627 ? 36.131 -71.083 57.696 1.00 42.46 623 VAL B CA 1
ATOM 13039 C C . VAL B 1 627 ? 34.796 -71.389 58.344 1.00 38.18 623 VAL B C 1
ATOM 13040 O O . VAL B 1 627 ? 34.698 -71.511 59.566 1.00 40.15 623 VAL B O 1
ATOM 13044 N N . ASN B 1 628 ? 33.777 -71.475 57.511 1.00 32.54 624 ASN B N 1
ATOM 13045 C CA . ASN B 1 628 ? 32.445 -71.648 57.965 1.00 36.17 624 ASN B CA 1
ATOM 13046 C C . ASN B 1 628 ? 32.123 -73.102 58.199 1.00 43.56 624 ASN B C 1
ATOM 13047 O O . ASN B 1 628 ? 32.499 -73.981 57.375 1.00 40.53 624 ASN B O 1
ATOM 13060 N N . LEU B 1 630 ? 28.942 -75.701 60.230 1.00 39.83 626 LEU B N 1
ATOM 13061 C CA . LEU B 1 630 ? 27.703 -75.888 60.951 1.00 36.61 626 LEU B CA 1
ATOM 13062 C C . LEU B 1 630 ? 27.862 -77.000 61.962 1.00 37.54 626 LEU B C 1
ATOM 13063 O O . LEU B 1 630 ? 28.676 -77.922 61.770 1.00 39.81 626 LEU B O 1
ATOM 13068 N N . ARG B 1 631 ? 27.070 -76.911 63.035 1.00 34.32 627 ARG B N 1
ATOM 13069 C CA . ARG B 1 631 ? 27.024 -77.970 64.026 1.00 33.28 627 ARG B CA 1
ATOM 13070 C C . ARG B 1 631 ? 26.055 -79.010 63.535 1.00 31.01 627 ARG B C 1
ATOM 13071 O O . ARG B 1 631 ? 24.961 -78.653 63.071 1.00 29.64 627 ARG B O 1
ATOM 13079 N N . VAL B 1 632 ? 26.442 -80.280 63.594 1.00 29.78 628 VAL B N 1
ATOM 13080 C CA . VAL B 1 632 ? 25.494 -81.327 63.246 1.00 35.50 628 VAL B CA 1
ATOM 13081 C C . VAL B 1 632 ? 25.361 -82.273 64.458 1.00 39.21 628 VAL B C 1
ATOM 13082 O O . VAL B 1 632 ? 26.029 -83.291 64.552 1.00 37.92 628 VAL B O 1
ATOM 13086 N N . GLY B 1 633 ? 24.516 -81.880 65.395 1.00 37.48 629 GLY B N 1
ATOM 13087 C CA . GLY B 1 633 ? 24.297 -82.670 66.560 1.00 42.06 629 GLY B CA 1
ATOM 13088 C C . GLY B 1 633 ? 25.487 -82.729 67.494 1.00 40.51 629 GLY B C 1
ATOM 13089 O O . GLY B 1 633 ? 26.437 -81.941 67.394 1.00 35.95 629 GLY B O 1
ATOM 13090 N N . PHE B 1 634 ? 25.373 -83.625 68.459 1.00 37.21 630 PHE B N 1
ATOM 13091 C CA . PHE B 1 634 ? 26.325 -83.701 69.552 1.00 38.03 630 PHE B CA 1
ATOM 13092 C C . PHE B 1 634 ? 26.780 -85.154 69.741 1.00 42.31 630 PHE B C 1
ATOM 13093 O O . PHE B 1 634 ? 26.013 -86.082 69.486 1.00 41.41 630 PHE B O 1
ATOM 13101 N N . GLU B 1 635 ? 28.009 -85.365 70.205 1.00 45.99 631 GLU B N 1
ATOM 13102 C CA . GLU B 1 635 ? 28.421 -86.722 70.618 1.00 52.00 631 GLU B CA 1
ATOM 13103 C C . GLU B 1 635 ? 27.724 -87.171 71.923 1.00 50.83 631 GLU B C 1
ATOM 13104 O O . GLU B 1 635 ? 27.042 -86.376 72.569 1.00 47.14 631 GLU B O 1
ATOM 13110 N N . ASP B 1 636 ? 27.893 -88.444 72.283 1.00 55.38 632 ASP B N 1
ATOM 13111 C CA . ASP B 1 636 ? 27.356 -89.063 73.546 1.00 51.59 632 ASP B CA 1
ATOM 13112 C C . ASP B 1 636 ? 27.629 -88.235 74.810 1.00 50.98 632 ASP B C 1
ATOM 13113 O O . ASP B 1 636 ? 26.731 -87.999 75.619 1.00 45.25 632 ASP B O 1
ATOM 13118 N N . ASP B 1 637 ? 28.852 -87.731 74.920 1.00 54.42 633 ASP B N 1
ATOM 13119 C CA . ASP B 1 637 ? 29.235 -86.847 76.024 1.00 56.69 633 ASP B CA 1
ATOM 13120 C C . ASP B 1 637 ? 28.851 -85.381 75.882 1.00 53.66 633 ASP B C 1
ATOM 13121 O O . ASP B 1 637 ? 29.295 -84.546 76.681 1.00 56.93 633 ASP B O 1
ATOM 13126 N N . GLY B 1 638 ? 28.072 -85.030 74.866 1.00 52.52 634 GLY B N 1
ATOM 13127 C CA . GLY B 1 638 ? 27.692 -83.620 74.637 1.00 51.93 634 GLY B CA 1
ATOM 13128 C C . GLY B 1 638 ? 28.669 -82.686 73.930 1.00 50.37 634 GLY B C 1
ATOM 13129 O O . GLY B 1 638 ? 28.394 -81.480 73.842 1.00 50.85 634 GLY B O 1
ATOM 13130 N N . ALA B 1 639 ? 29.803 -83.201 73.436 1.00 43.85 635 ALA B N 1
ATOM 13131 C CA . ALA B 1 639 ? 30.695 -82.393 72.571 1.00 42.53 635 ALA B CA 1
ATOM 13132 C C . ALA B 1 639 ? 30.020 -82.077 71.223 1.00 38.89 635 ALA B C 1
ATOM 13133 O O . ALA B 1 639 ? 29.253 -82.875 70.662 1.00 37.37 635 ALA B O 1
ATOM 13135 N N . TRP B 1 640 ? 30.293 -80.882 70.747 1.00 37.15 636 TRP B N 1
ATOM 13136 C CA . TRP B 1 640 ? 29.716 -80.389 69.521 1.00 37.10 636 TRP B CA 1
ATOM 13137 C C . TRP B 1 640 ? 30.291 -81.120 68.324 1.00 33.13 636 TRP B C 1
ATOM 13138 O O . TRP B 1 640 ? 31.477 -81.296 68.259 1.00 34.44 636 TRP B O 1
ATOM 13149 N N . ARG B 1 641 ? 29.470 -81.506 67.360 1.00 32.23 637 ARG B N 1
ATOM 13150 C CA . ARG B 1 641 ? 30.017 -82.002 66.081 1.00 33.09 637 ARG B CA 1
ATOM 13151 C C . ARG B 1 641 ? 30.044 -80.875 65.038 1.00 32.01 637 ARG B C 1
ATOM 13152 O O . ARG B 1 641 ? 29.014 -80.426 64.596 1.00 27.21 637 ARG B O 1
ATOM 13160 N N . LEU B 1 642 ? 31.229 -80.392 64.677 1.00 33.84 638 LEU B N 1
ATOM 13161 C CA . LEU B 1 642 ? 31.316 -79.316 63.691 1.00 38.20 638 LEU B CA 1
ATOM 13162 C C . LEU B 1 642 ? 31.759 -79.841 62.321 1.00 34.98 638 LEU B C 1
ATOM 13163 O O . LEU B 1 642 ? 32.663 -80.650 62.242 1.00 36.74 638 LEU B O 1
ATOM 13168 N N . LEU B 1 643 ? 31.133 -79.347 61.264 1.00 30.60 639 LEU B N 1
ATOM 13169 C CA . LEU B 1 643 ? 31.429 -79.783 59.909 1.00 33.65 639 LEU B CA 1
ATOM 13170 C C . LEU B 1 643 ? 31.615 -78.645 58.970 1.00 33.10 639 LEU B C 1
ATOM 13171 O O . LEU B 1 643 ? 30.739 -77.832 58.811 1.00 35.15 639 LEU B O 1
ATOM 13176 N N . SER B 1 644 ? 32.788 -78.571 58.372 1.00 35.60 640 SER B N 1
ATOM 13177 C CA . SER B 1 644 ? 33.073 -77.567 57.368 1.00 37.82 640 SER B CA 1
ATOM 13178 C C . SER B 1 644 ? 32.047 -77.583 56.250 1.00 35.19 640 SER B C 1
ATOM 13179 O O . SER B 1 644 ? 31.801 -78.615 55.636 1.00 33.21 640 SER B O 1
ATOM 13182 N N . LEU B 1 645 ? 31.461 -76.424 56.021 1.00 35.34 641 LEU B N 1
ATOM 13183 C CA . LEU B 1 645 ? 30.687 -76.147 54.821 1.00 36.63 641 LEU B CA 1
ATOM 13184 C C . LEU B 1 645 ? 31.621 -76.025 53.629 1.00 34.27 641 LEU B C 1
ATOM 13185 O O . LEU B 1 645 ? 32.788 -75.688 53.782 1.00 34.55 641 LEU B O 1
ATOM 13190 N N . ARG B 1 646 ? 31.140 -76.320 52.430 1.00 38.15 642 ARG B N 1
ATOM 13191 C CA . ARG B 1 646 ? 31.981 -76.022 51.239 1.00 43.82 642 ARG B CA 1
ATOM 13192 C C . ARG B 1 646 ? 32.299 -74.529 51.258 1.00 39.51 642 ARG B C 1
ATOM 13193 O O . ARG B 1 646 ? 31.415 -73.727 51.577 1.00 38.59 642 ARG B O 1
ATOM 13201 N N . PRO B 1 647 ? 33.506 -74.148 50.864 1.00 43.14 643 PRO B N 1
ATOM 13202 C CA . PRO B 1 647 ? 33.739 -72.700 50.731 1.00 46.40 643 PRO B CA 1
ATOM 13203 C C . PRO B 1 647 ? 32.900 -71.952 49.651 1.00 47.81 643 PRO B C 1
ATOM 13204 O O . PRO B 1 647 ? 32.837 -70.745 49.703 1.00 48.90 643 PRO B O 1
ATOM 13208 N N . ASP B 1 648 ? 32.248 -72.647 48.711 1.00 50.06 644 ASP B N 1
ATOM 13209 C CA . ASP B 1 648 ? 31.305 -71.984 47.793 1.00 45.74 644 ASP B CA 1
ATOM 13210 C C . ASP B 1 648 ? 29.827 -72.110 48.192 1.00 47.04 644 ASP B C 1
ATOM 13211 O O . ASP B 1 648 ? 28.953 -71.870 47.373 1.00 40.19 644 ASP B O 1
ATOM 13216 N N . PHE B 1 649 ? 29.546 -72.472 49.450 1.00 40.79 645 PHE B N 1
ATOM 13217 C CA . PHE B 1 649 ? 28.191 -72.568 49.944 1.00 34.18 645 PHE B CA 1
ATOM 13218 C C . PHE B 1 649 ? 27.746 -71.274 50.647 1.00 34.60 645 PHE B C 1
ATOM 13219 O O . PHE B 1 649 ? 28.488 -70.701 51.401 1.00 34.13 645 PHE B O 1
ATOM 13227 N N . SER B 1 650 ? 26.522 -70.824 50.379 1.00 33.88 646 SER B N 1
ATOM 13228 C CA . SER B 1 650 ? 25.921 -69.744 51.107 1.00 34.94 646 SER B CA 1
ATOM 13229 C C . SER B 1 650 ? 24.519 -70.190 51.311 1.00 36.08 646 SER B C 1
ATOM 13230 O O . SER B 1 650 ? 23.983 -70.912 50.456 1.00 34.89 646 SER B O 1
ATOM 13233 N N . PRO B 1 651 ? 23.916 -69.821 52.449 1.00 34.75 647 PRO B N 1
ATOM 13234 C CA . PRO B 1 651 ? 22.565 -70.281 52.621 1.00 35.11 647 PRO B CA 1
ATOM 13235 C C . PRO B 1 651 ? 21.687 -69.798 51.509 1.00 33.92 647 PRO B C 1
ATOM 13236 O O . PRO B 1 651 ? 21.843 -68.701 51.013 1.00 38.77 647 PRO B O 1
ATOM 13240 N N . ALA B 1 652 ? 20.777 -70.665 51.130 1.00 39.53 648 ALA B N 1
ATOM 13241 C CA . ALA B 1 652 ? 19.738 -70.388 50.203 1.00 36.59 648 ALA B CA 1
ATOM 13242 C C . ALA B 1 652 ? 19.011 -69.178 50.672 1.00 36.45 648 ALA B C 1
ATOM 13243 O O . ALA B 1 652 ? 19.008 -68.938 51.847 1.00 41.77 648 ALA B O 1
ATOM 13245 N N . ALA B 1 653 ? 18.465 -68.396 49.731 1.00 37.33 649 ALA B N 1
ATOM 13246 C CA . ALA B 1 653 ? 17.611 -67.266 50.039 1.00 37.15 649 ALA B CA 1
ATOM 13247 C C . ALA B 1 653 ? 16.272 -67.832 50.206 1.00 39.08 649 ALA B C 1
ATOM 13248 O O . ALA B 1 653 ? 15.810 -68.540 49.323 1.00 35.00 649 ALA B O 1
ATOM 13250 N N . LYS B 1 654 ? 15.631 -67.527 51.334 1.00 43.69 650 LYS B N 1
ATOM 13251 C CA . LYS B 1 654 ? 14.325 -68.061 51.600 1.00 43.41 650 LYS B CA 1
ATOM 13252 C C . LYS B 1 654 ? 13.342 -66.953 51.686 1.00 46.70 650 LYS B C 1
ATOM 13253 O O . LYS B 1 654 ? 13.672 -65.874 52.138 1.00 50.07 650 LYS B O 1
ATOM 13259 N N . VAL B 1 655 ? 12.138 -67.217 51.186 1.00 47.37 651 VAL B N 1
ATOM 13260 C CA . VAL B 1 655 ? 11.024 -66.322 51.303 1.00 42.12 651 VAL B CA 1
ATOM 13261 C C . VAL B 1 655 ? 9.934 -67.124 51.923 1.00 39.84 651 VAL B C 1
ATOM 13262 O O . VAL B 1 655 ? 9.461 -68.045 51.327 1.00 43.68 651 VAL B O 1
ATOM 13266 N N . GLN B 1 656 ? 9.540 -66.749 53.135 1.00 41.78 652 GLN B N 1
ATOM 13267 C CA . GLN B 1 656 ? 8.597 -67.520 53.916 1.00 41.77 652 GLN B CA 1
ATOM 13268 C C . GLN B 1 656 ? 7.243 -67.558 53.208 1.00 41.96 652 GLN B C 1
ATOM 13269 O O . GLN B 1 656 ? 6.779 -66.522 52.755 1.00 46.75 652 GLN B O 1
ATOM 13275 N N . THR B 1 657 ? 6.649 -68.751 53.095 1.00 39.63 653 THR B N 1
ATOM 13276 C CA . THR B 1 657 ? 5.361 -68.938 52.426 1.00 39.61 653 THR B CA 1
ATOM 13277 C C . THR B 1 657 ? 4.292 -69.333 53.370 1.00 40.61 653 THR B C 1
ATOM 13278 O O . THR B 1 657 ? 3.120 -69.197 53.038 1.00 46.08 653 THR B O 1
ATOM 13282 N N . GLU B 1 658 ? 4.658 -69.836 54.548 1.00 41.96 654 GLU B N 1
ATOM 13283 C CA . GLU B 1 658 ? 3.674 -70.280 55.545 1.00 40.82 654 GLU B CA 1
ATOM 13284 C C . GLU B 1 658 ? 4.293 -70.105 56.925 1.00 36.98 654 GLU B C 1
ATOM 13285 O O . GLU B 1 658 ? 5.508 -69.999 57.039 1.00 41.94 654 GLU B O 1
ATOM 13291 N N . ASP B 1 659 ? 3.487 -70.165 57.970 1.00 37.65 655 ASP B N 1
ATOM 13292 C CA . ASP B 1 659 ? 4.024 -70.327 59.325 1.00 39.62 655 ASP B CA 1
ATOM 13293 C C . ASP B 1 659 ? 3.161 -71.121 60.271 1.00 40.00 655 ASP B C 1
ATOM 13294 O O . ASP B 1 659 ? 3.671 -72.009 60.932 1.00 44.40 655 ASP B O 1
ATOM 13299 N N . ASP B 1 660 ? 1.886 -70.787 60.407 1.00 41.25 656 ASP B N 1
ATOM 13300 C CA . ASP B 1 660 ? 1.064 -71.435 61.433 1.00 42.53 656 ASP B CA 1
ATOM 13301 C C . ASP B 1 660 ? -0.337 -71.683 60.975 1.00 47.78 656 ASP B C 1
ATOM 13302 O O . ASP B 1 660 ? -0.868 -72.784 61.172 1.00 54.03 656 ASP B O 1
ATOM 13307 N N . ILE B 1 661 ? -0.955 -70.696 60.338 1.00 52.75 657 ILE B N 1
ATOM 13308 C CA . ILE B 1 661 ? -2.290 -70.898 59.791 1.00 46.22 657 ILE B CA 1
ATOM 13309 C C . ILE B 1 661 ? -2.128 -70.790 58.284 1.00 45.97 657 ILE B C 1
ATOM 13310 O O . ILE B 1 661 ? -1.701 -69.753 57.773 1.00 48.38 657 ILE B O 1
ATOM 13315 N N . THR B 1 662 ? -2.452 -71.875 57.594 1.00 44.87 658 THR B N 1
ATOM 13316 C CA . THR B 1 662 ? -2.226 -71.978 56.158 1.00 46.75 658 THR B CA 1
ATOM 13317 C C . THR B 1 662 ? -3.457 -72.446 55.404 1.00 47.51 658 THR B C 1
ATOM 13318 O O . THR B 1 662 ? -4.216 -73.295 55.847 1.00 45.32 658 THR B O 1
ATOM 13322 N N . SER B 1 663 ? -3.624 -71.887 54.234 1.00 44.68 659 SER B N 1
ATOM 13323 C CA . SER B 1 663 ? -4.685 -72.237 53.358 1.00 41.67 659 SER B CA 1
ATOM 13324 C C . SER B 1 663 ? -4.020 -72.773 52.145 1.00 41.62 659 SER B C 1
ATOM 13325 O O . SER B 1 663 ? -3.019 -72.183 51.646 1.00 39.94 659 SER B O 1
ATOM 13328 N N . SER B 1 664 ? -4.586 -73.853 51.630 1.00 39.27 660 SER B N 1
ATOM 13329 C CA . SER B 1 664 ? -4.014 -74.500 50.465 1.00 42.29 660 SER B CA 1
ATOM 13330 C C . SER B 1 664 ? -5.082 -75.042 49.540 1.00 40.01 660 SER B C 1
ATOM 13331 O O . SER B 1 664 ? -6.190 -75.348 49.985 1.00 32.38 660 SER B O 1
ATOM 13334 N N . ILE B 1 665 ? -4.739 -75.138 48.263 1.00 45.82 661 ILE B N 1
ATOM 13335 C CA . ILE B 1 665 ? -5.645 -75.663 47.223 1.00 53.06 661 ILE B CA 1
ATOM 13336 C C . ILE B 1 665 ? -4.828 -76.569 46.319 1.00 54.99 661 ILE B C 1
ATOM 13337 O O . ILE B 1 665 ? -3.644 -76.320 46.114 1.00 57.55 661 ILE B O 1
ATOM 13342 N N . VAL B 1 666 ? -5.435 -77.642 45.820 1.00 63.85 662 VAL B N 1
ATOM 13343 C CA . VAL B 1 666 ? -4.769 -78.518 44.853 1.00 61.01 662 VAL B CA 1
ATOM 13344 C C . VAL B 1 666 ? -5.352 -78.316 43.471 1.00 55.19 662 VAL B C 1
ATOM 13345 O O . VAL B 1 666 ? -6.540 -78.541 43.296 1.00 49.28 662 VAL B O 1
ATOM 13349 N N . ALA B 1 667 ? -4.496 -77.929 42.516 1.00 53.67 663 ALA B N 1
ATOM 13350 C CA . ALA B 1 667 ? -4.853 -77.720 41.080 1.00 53.61 663 ALA B CA 1
ATOM 13351 C C . ALA B 1 667 ? -4.342 -78.823 40.166 1.00 56.43 663 ALA B C 1
ATOM 13352 O O . ALA B 1 667 ? -3.230 -79.284 40.386 1.00 59.31 663 ALA B O 1
ATOM 13354 N N . PRO B 1 668 ? -5.108 -79.205 39.106 1.00 52.44 664 PRO B N 1
ATOM 13355 C CA . PRO B 1 668 ? -4.580 -80.192 38.184 1.00 47.98 664 PRO B CA 1
ATOM 13356 C C . PRO B 1 668 ? -3.426 -79.706 37.309 1.00 48.76 664 PRO B C 1
ATOM 13357 O O . PRO B 1 668 ? -3.225 -78.522 37.139 1.00 59.86 664 PRO B O 1
ATOM 13361 N N . GLY B 1 669 ? -2.644 -80.641 36.801 1.00 56.59 665 GLY B N 1
ATOM 13362 C CA . GLY B 1 669 ? -1.534 -80.331 35.898 1.00 58.71 665 GLY B CA 1
ATOM 13363 C C . GLY B 1 669 ? -1.986 -79.918 34.506 1.00 65.06 665 GLY B C 1
ATOM 13364 O O . GLY B 1 669 ? -3.137 -80.136 34.128 1.00 58.27 665 GLY B O 1
ATOM 13365 N N . GLY B 1 670 ? -1.064 -79.316 33.756 1.00 68.22 666 GLY B N 1
ATOM 13366 C CA . GLY B 1 670 ? -1.325 -78.838 32.393 1.00 68.30 666 GLY B CA 1
ATOM 13367 C C . GLY B 1 670 ? -2.102 -77.528 32.273 1.00 74.67 666 GLY B C 1
ATOM 13368 O O . GLY B 1 670 ? -2.511 -77.168 31.166 1.00 69.72 666 GLY B O 1
ATOM 13369 N N . LEU B 1 671 ? -2.304 -76.810 33.392 1.00 74.06 667 LEU B N 1
ATOM 13370 C CA . LEU B 1 671 ? -2.954 -75.489 33.385 1.00 66.41 667 LEU B CA 1
ATOM 13371 C C . LEU B 1 671 ? -1.903 -74.410 33.296 1.00 70.51 667 LEU B C 1
ATOM 13372 O O . LEU B 1 671 ? -0.714 -74.705 33.316 1.00 80.25 667 LEU B O 1
ATOM 13377 N N . GLU B 1 672 ? -2.363 -73.166 33.183 1.00 79.89 668 GLU B N 1
ATOM 13378 C CA . GLU B 1 672 ? -1.524 -71.970 33.198 1.00 81.26 668 GLU B CA 1
ATOM 13379 C C . GLU B 1 672 ? -0.479 -71.975 34.303 1.00 77.18 668 GLU B C 1
ATOM 13380 O O . GLU B 1 672 ? 0.693 -71.683 34.049 1.00 78.79 668 GLU B O 1
ATOM 13386 N N . SER B 1 673 ? -0.924 -72.228 35.530 1.00 72.58 669 SER B N 1
ATOM 13387 C CA . SER B 1 673 ? -0.019 -72.167 36.684 1.00 69.71 669 SER B CA 1
ATOM 13388 C C . SER B 1 673 ? 0.636 -73.509 37.018 1.00 69.73 669 SER B C 1
ATOM 13389 O O . SER B 1 673 ? 1.463 -73.558 37.937 1.00 66.25 669 SER B O 1
ATOM 13392 N N . THR B 1 674 ? 0.279 -74.571 36.277 1.00 66.08 670 THR B N 1
ATOM 13393 C CA . THR B 1 674 ? 0.922 -75.890 36.391 1.00 67.55 670 THR B CA 1
ATOM 13394 C C . THR B 1 674 ? 1.471 -76.428 35.043 1.00 70.90 670 THR B C 1
ATOM 13395 O O . THR B 1 674 ? 1.428 -77.635 34.757 1.00 64.32 670 THR B O 1
ATOM 13399 N N . ALA B 1 675 ? 2.028 -75.525 34.237 1.00 81.48 671 ALA B N 1
ATOM 13400 C CA . ALA B 1 675 ? 2.357 -75.817 32.820 1.00 85.75 671 ALA B CA 1
ATOM 13401 C C . ALA B 1 675 ? 3.272 -77.018 32.616 1.00 89.70 671 ALA B C 1
ATOM 13402 O O . ALA B 1 675 ? 3.148 -77.708 31.599 1.00 99.76 671 ALA B O 1
ATOM 13404 N N . GLY B 1 676 ? 4.184 -77.252 33.561 1.00 85.97 672 GLY B N 1
ATOM 13405 C CA . GLY B 1 676 ? 5.161 -78.339 33.450 1.00 87.92 672 GLY B CA 1
ATOM 13406 C C . GLY B 1 676 ? 4.905 -79.589 34.290 1.00 89.70 672 GLY B C 1
ATOM 13407 O O . GLY B 1 676 ? 5.859 -80.268 34.665 1.00 92.38 672 GLY B O 1
ATOM 13408 N N . SER B 1 677 ? 3.641 -79.909 34.582 1.00 79.43 673 SER B N 1
ATOM 13409 C CA . SER B 1 677 ? 3.306 -81.017 35.483 1.00 70.78 673 SER B CA 1
ATOM 13410 C C . SER B 1 677 ? 2.161 -81.864 34.928 1.00 67.72 673 SER B C 1
ATOM 13411 O O . SER B 1 677 ? 1.111 -81.345 34.625 1.00 60.43 673 SER B O 1
ATOM 13414 N N . SER B 1 678 ? 2.383 -83.172 34.845 1.00 67.84 674 SER B N 1
ATOM 13415 C CA . SER B 1 678 ? 1.336 -84.166 34.554 1.00 70.66 674 SER B CA 1
ATOM 13416 C C . SER B 1 678 ? 0.427 -84.473 35.740 1.00 62.95 674 SER B C 1
ATOM 13417 O O . SER B 1 678 ? -0.603 -85.103 35.593 1.00 56.68 674 SER B O 1
ATOM 13420 N N . VAL B 1 679 ? 0.847 -84.100 36.933 1.00 63.57 675 VAL B N 1
ATOM 13421 C CA . VAL B 1 679 ? 0.145 -84.458 38.152 1.00 61.98 675 VAL B CA 1
ATOM 13422 C C . VAL B 1 679 ? -0.356 -83.166 38.766 1.00 56.66 675 VAL B C 1
ATOM 13423 O O . VAL B 1 679 ? 0.142 -82.075 38.420 1.00 53.41 675 VAL B O 1
ATOM 13427 N N . SER B 1 680 ? -1.310 -83.269 39.693 1.00 52.84 676 SER B N 1
ATOM 13428 C CA . SER B 1 680 ? -1.734 -82.093 40.458 1.00 51.41 676 SER B CA 1
ATOM 13429 C C . SER B 1 680 ? -0.584 -81.402 41.244 1.00 54.51 676 SER B C 1
ATOM 13430 O O . SER B 1 680 ? 0.523 -81.975 41.447 1.00 47.66 676 SER B O 1
ATOM 13433 N N . ARG B 1 681 ? -0.822 -80.130 41.573 1.00 50.83 677 ARG B N 1
ATOM 13434 C CA . ARG B 1 681 ? 0.108 -79.326 42.348 1.00 46.43 677 ARG B CA 1
ATOM 13435 C C . ARG B 1 681 ? -0.656 -78.585 43.429 1.00 44.06 677 ARG B C 1
ATOM 13436 O O . ARG B 1 681 ? -1.833 -78.244 43.280 1.00 48.10 677 ARG B O 1
ATOM 13444 N N . LYS B 1 682 ? 0.055 -78.318 44.506 1.00 43.35 678 LYS B N 1
ATOM 13445 C CA . LYS B 1 682 ? -0.483 -77.667 45.667 1.00 49.46 678 LYS B CA 1
ATOM 13446 C C . LYS B 1 682 ? 0.020 -76.224 45.721 1.00 50.65 678 LYS B C 1
ATOM 13447 O O . LYS B 1 682 ? 1.237 -75.973 45.575 1.00 44.87 678 LYS B O 1
ATOM 13453 N N . PHE B 1 683 ? -0.898 -75.292 46.007 1.00 47.02 679 PHE B N 1
ATOM 13454 C CA . PHE B 1 683 ? -0.534 -73.872 46.218 1.00 42.14 679 PHE B CA 1
ATOM 13455 C C . PHE B 1 683 ? -1.004 -73.394 47.588 1.00 45.56 679 PHE B C 1
ATOM 13456 O O . PHE B 1 683 ? -2.052 -73.871 48.126 1.00 50.18 679 PHE B O 1
ATOM 13464 N N . VAL B 1 684 ? -0.228 -72.484 48.179 1.00 44.05 680 VAL B N 1
ATOM 13465 C CA . VAL B 1 684 ? -0.501 -72.034 49.561 1.00 48.99 680 VAL B CA 1
ATOM 13466 C C . VAL B 1 684 ? -0.493 -70.533 49.706 1.00 44.95 680 VAL B C 1
ATOM 13467 O O . VAL B 1 684 ? 0.116 -69.828 48.884 1.00 45.46 680 VAL B O 1
ATOM 13471 N N . THR B 1 685 ? -1.159 -70.088 50.773 1.00 40.85 681 THR B N 1
ATOM 13472 C CA . THR B 1 685 ? -1.148 -68.714 51.223 1.00 45.90 681 THR B CA 1
ATOM 13473 C C . THR B 1 685 ? -1.172 -68.721 52.762 1.00 42.62 681 THR B C 1
ATOM 13474 O O . THR B 1 685 ? -1.855 -69.525 53.396 1.00 46.91 681 THR B O 1
ATOM 13478 N N . ASN B 1 686 ? -0.452 -67.784 53.352 1.00 45.18 682 ASN B N 1
ATOM 13479 C CA . ASN B 1 686 ? -0.444 -67.624 54.792 1.00 41.62 682 ASN B CA 1
ATOM 13480 C C . ASN B 1 686 ? -1.601 -66.736 55.133 1.00 43.23 682 ASN B C 1
ATOM 13481 O O . ASN B 1 686 ? -1.711 -65.607 54.615 1.00 43.56 682 ASN B O 1
ATOM 13486 N N . CYS B 1 687 ? -2.470 -67.226 56.011 1.00 40.66 683 CYS B N 1
ATOM 13487 C CA . CYS B 1 687 ? -3.625 -66.451 56.403 1.00 39.56 683 CYS B CA 1
ATOM 13488 C C . CYS B 1 687 ? -3.282 -65.235 57.288 1.00 42.52 683 CYS B C 1
ATOM 13489 O O . CYS B 1 687 ? -4.075 -64.304 57.348 1.00 42.40 683 CYS B O 1
ATOM 13492 N N . GLU B 1 688 ? -2.142 -65.257 57.997 1.00 45.91 684 GLU B N 1
ATOM 13493 C CA . GLU B 1 688 ? -1.801 -64.223 58.997 1.00 45.50 684 GLU B CA 1
ATOM 13494 C C . GLU B 1 688 ? -0.838 -63.174 58.451 1.00 40.87 684 GLU B C 1
ATOM 13495 O O . GLU B 1 688 ? 0.096 -63.534 57.802 1.00 42.71 684 GLU B O 1
ATOM 13501 N N . SER B 1 689 ? -1.060 -61.884 58.719 1.00 47.05 685 SER B N 1
ATOM 13502 C CA . SER B 1 689 ? -0.100 -60.823 58.329 1.00 47.49 685 SER B CA 1
ATOM 13503 C C . SER B 1 689 ? 0.905 -60.545 59.459 1.00 43.77 685 SER B C 1
ATOM 13504 O O . SER B 1 689 ? 1.927 -59.919 59.216 1.00 41.56 685 SER B O 1
ATOM 13507 N N . LEU B 1 690 ? 0.583 -60.979 60.679 1.00 41.63 686 LEU B N 1
ATOM 13508 C CA . LEU B 1 690 ? 1.490 -60.939 61.823 1.00 45.11 686 LEU B CA 1
ATOM 13509 C C . LEU B 1 690 ? 1.578 -62.333 62.466 1.00 42.84 686 LEU B C 1
ATOM 13510 O O . LEU B 1 690 ? 0.594 -63.063 62.516 1.00 46.23 686 LEU B O 1
ATOM 13515 N N . LEU B 1 691 ? 2.748 -62.688 62.988 1.00 38.46 687 LEU B N 1
ATOM 13516 C CA . LEU B 1 691 ? 2.956 -64.028 63.590 1.00 36.93 687 LEU B CA 1
ATOM 13517 C C . LEU B 1 691 ? 3.160 -63.941 65.111 1.00 35.83 687 LEU B C 1
ATOM 13518 O O . LEU B 1 691 ? 4.059 -63.242 65.593 1.00 39.78 687 LEU B O 1
ATOM 13523 N N . PHE B 1 692 ? 2.393 -64.708 65.854 1.00 35.62 688 PHE B N 1
ATOM 13524 C CA . PHE B 1 692 ? 2.460 -64.695 67.321 1.00 39.58 688 PHE B CA 1
ATOM 13525 C C . PHE B 1 692 ? 3.650 -65.558 67.826 1.00 43.52 688 PHE B C 1
ATOM 13526 O O . PHE B 1 692 ? 3.512 -66.763 68.075 1.00 42.62 688 PHE B O 1
ATOM 13534 N N . GLN B 1 693 ? 4.819 -64.921 67.983 1.00 42.75 689 GLN B N 1
ATOM 13535 C CA . GLN B 1 693 ? 6.054 -65.640 68.329 1.00 43.05 689 GLN B CA 1
ATOM 13536 C C . GLN B 1 693 ? 6.250 -65.792 69.819 1.00 39.78 689 GLN B C 1
ATOM 13537 O O . GLN B 1 693 ? 5.777 -64.995 70.592 1.00 42.87 689 GLN B O 1
ATOM 13543 N N . ARG B 1 694 ? 6.936 -66.865 70.183 1.00 43.89 690 ARG B N 1
ATOM 13544 C CA . ARG B 1 694 ? 7.343 -67.184 71.547 1.00 46.58 690 ARG B CA 1
ATOM 13545 C C . ARG B 1 694 ? 8.862 -67.295 71.520 1.00 49.54 690 ARG B C 1
ATOM 13546 O O . ARG B 1 694 ? 9.406 -68.370 71.296 1.00 48.13 690 ARG B O 1
ATOM 13554 N N . PRO B 1 695 ? 9.563 -66.170 71.706 1.00 46.13 691 PRO B N 1
ATOM 13555 C CA . PRO B 1 695 ? 10.993 -66.226 71.741 1.00 44.54 691 PRO B CA 1
ATOM 13556 C C . PRO B 1 695 ? 11.562 -66.905 73.021 1.00 52.05 691 PRO B C 1
ATOM 13557 O O . PRO B 1 695 ? 12.001 -66.214 73.964 1.00 45.13 691 PRO B O 1
ATOM 13561 N N . ASP B 1 696 ? 11.557 -68.249 73.017 1.00 49.70 692 ASP B N 1
ATOM 13562 C CA . ASP B 1 696 ? 12.114 -69.065 74.132 1.00 53.61 692 ASP B CA 1
ATOM 13563 C C . ASP B 1 696 ? 13.579 -68.786 74.401 1.00 49.79 692 ASP B C 1
ATOM 13564 O O . ASP B 1 696 ? 14.025 -68.822 75.533 1.00 46.60 692 ASP B O 1
ATOM 13569 N N . ASP B 1 697 ? 14.302 -68.536 73.332 1.00 45.23 693 ASP B N 1
ATOM 13570 C CA . ASP B 1 697 ? 15.708 -68.279 73.402 1.00 51.37 693 ASP B CA 1
ATOM 13571 C C . ASP B 1 697 ? 16.094 -66.882 73.872 1.00 48.63 693 ASP B C 1
ATOM 13572 O O . ASP B 1 697 ? 17.225 -66.682 74.276 1.00 50.68 693 ASP B O 1
ATOM 13577 N N . ALA B 1 698 ? 15.217 -65.888 73.729 1.00 50.18 694 ALA B N 1
ATOM 13578 C CA . ALA B 1 698 ? 15.636 -64.492 73.899 1.00 48.85 694 ALA B CA 1
ATOM 13579 C C . ALA B 1 698 ? 15.849 -64.072 75.350 1.00 43.57 694 ALA B C 1
ATOM 13580 O O . ALA B 1 698 ? 16.465 -63.037 75.597 1.00 45.49 694 ALA B O 1
ATOM 13582 N N . ILE B 1 699 ? 15.341 -64.884 76.280 1.00 45.91 695 ILE B N 1
ATOM 13583 C CA . ILE B 1 699 ? 15.658 -64.778 77.721 1.00 51.43 695 ILE B CA 1
ATOM 13584 C C . ILE B 1 699 ? 17.175 -64.605 77.966 1.00 53.94 695 ILE B C 1
ATOM 13585 O O . ILE B 1 699 ? 17.558 -63.929 78.912 1.00 60.41 695 ILE B O 1
ATOM 13590 N N . VAL B 1 700 ? 18.006 -65.243 77.136 1.00 51.54 696 VAL B N 1
ATOM 13591 C CA . VAL B 1 700 ? 19.471 -65.144 77.201 1.00 47.51 696 VAL B CA 1
ATOM 13592 C C . VAL B 1 700 ? 19.927 -64.017 76.317 1.00 43.53 696 VAL B C 1
ATOM 13593 O O . VAL B 1 700 ? 19.684 -64.001 75.130 1.00 46.56 696 VAL B O 1
ATOM 13597 N N . ARG B 1 701 ? 20.648 -63.096 76.921 1.00 42.64 697 ARG B N 1
ATOM 13598 C CA . ARG B 1 701 ? 20.970 -61.850 76.285 1.00 41.17 697 ARG B CA 1
ATOM 13599 C C . ARG B 1 701 ? 21.922 -62.045 75.146 1.00 44.38 697 ARG B C 1
ATOM 13600 O O . ARG B 1 701 ? 22.898 -62.799 75.252 1.00 38.91 697 ARG B O 1
ATOM 13608 N N . GLY B 1 702 ? 21.622 -61.365 74.050 1.00 47.27 698 GLY B N 1
ATOM 13609 C CA . GLY B 1 702 ? 22.461 -61.402 72.867 1.00 50.84 698 GLY B CA 1
ATOM 13610 C C . GLY B 1 702 ? 22.279 -62.579 71.929 1.00 47.74 698 GLY B C 1
ATOM 13611 O O . GLY B 1 702 ? 22.801 -62.537 70.826 1.00 49.67 698 GLY B O 1
ATOM 13612 N N . TYR B 1 703 ? 21.490 -63.573 72.327 1.00 43.15 699 TYR B N 1
ATOM 13613 C CA . TYR B 1 703 ? 21.428 -64.823 71.631 1.00 45.97 699 TYR B CA 1
ATOM 13614 C C . TYR B 1 703 ? 20.454 -64.778 70.432 1.00 53.28 699 TYR B C 1
ATOM 13615 O O . TYR B 1 703 ? 20.768 -65.290 69.351 1.00 52.39 699 TYR B O 1
ATOM 13624 N N . ASP B 1 704 ? 19.277 -64.182 70.630 1.00 50.89 700 ASP B N 1
ATOM 13625 C CA . ASP B 1 704 ? 18.245 -64.124 69.588 1.00 48.25 700 ASP B CA 1
ATOM 13626 C C . ASP B 1 704 ? 18.286 -62.734 68.965 1.00 45.22 700 ASP B C 1
ATOM 13627 O O . ASP B 1 704 ? 17.694 -61.804 69.487 1.00 46.12 700 ASP B O 1
ATOM 13632 N N . LYS B 1 705 ? 19.018 -62.597 67.860 1.00 44.98 701 LYS B N 1
ATOM 13633 C CA . LYS B 1 705 ? 19.241 -61.296 67.242 1.00 43.61 701 LYS B CA 1
ATOM 13634 C C . LYS B 1 705 ? 17.980 -60.752 66.627 1.00 44.55 701 LYS B C 1
ATOM 13635 O O . LYS B 1 705 ? 17.742 -59.530 66.638 1.00 41.42 701 LYS B O 1
ATOM 13641 N N . GLN B 1 706 ? 17.163 -61.652 66.101 1.00 44.37 702 GLN B N 1
ATOM 13642 C CA . GLN B 1 706 ? 15.964 -61.245 65.385 1.00 48.94 702 GLN B CA 1
ATOM 13643 C C . GLN B 1 706 ? 14.917 -60.690 66.343 1.00 43.17 702 GLN B C 1
ATOM 13644 O O . GLN B 1 706 ? 14.411 -59.576 66.137 1.00 40.00 702 GLN B O 1
ATOM 13650 N N . THR B 1 707 ? 14.603 -61.465 67.386 1.00 43.24 703 THR B N 1
ATOM 13651 C CA . THR B 1 707 ? 13.710 -61.004 68.477 1.00 38.42 703 THR B CA 1
ATOM 13652 C C . THR B 1 707 ? 14.150 -59.695 69.065 1.00 36.77 703 THR B C 1
ATOM 13653 O O . THR B 1 707 ? 13.361 -58.813 69.155 1.00 35.61 703 THR B O 1
ATOM 13657 N N . GLU B 1 708 ? 15.436 -59.531 69.360 1.00 43.43 704 GLU B N 1
ATOM 13658 C CA . GLU B 1 708 ? 15.912 -58.319 70.037 1.00 44.02 704 GLU B CA 1
ATOM 13659 C C . GLU B 1 708 ? 15.758 -57.097 69.138 1.00 46.26 704 GLU B C 1
ATOM 13660 O O . GLU B 1 708 ? 15.421 -56.000 69.631 1.00 49.55 704 GLU B O 1
ATOM 13666 N N . ARG B 1 709 ? 15.973 -57.289 67.838 1.00 45.33 705 ARG B N 1
ATOM 13667 C CA . ARG B 1 709 ? 15.762 -56.238 66.834 1.00 45.80 705 ARG B CA 1
ATOM 13668 C C . ARG B 1 709 ? 14.279 -55.876 66.741 1.00 47.03 705 ARG B C 1
ATOM 13669 O O . ARG B 1 709 ? 13.902 -54.700 66.824 1.00 45.36 705 ARG B O 1
ATOM 13677 N N . ASP B 1 710 ? 13.441 -56.896 66.586 1.00 46.66 706 ASP B N 1
ATOM 13678 C CA . ASP B 1 710 ? 12.002 -56.678 66.467 1.00 50.71 706 ASP B CA 1
ATOM 13679 C C . ASP B 1 710 ? 11.450 -55.973 67.686 1.00 54.54 706 ASP B C 1
ATOM 13680 O O . ASP B 1 710 ? 10.710 -54.992 67.549 1.00 47.31 706 ASP B O 1
ATOM 13693 N N . SER B 1 712 ? 12.897 -54.054 69.850 1.00 47.09 708 SER B N 1
ATOM 13694 C CA . SER B 1 712 ? 13.379 -52.695 69.997 1.00 50.73 708 SER B CA 1
ATOM 13695 C C . SER B 1 712 ? 12.807 -51.726 68.950 1.00 50.60 708 SER B C 1
ATOM 13696 O O . SER B 1 712 ? 13.140 -50.543 68.973 1.00 54.31 708 SER B O 1
ATOM 13699 N N . GLY B 1 713 ? 11.917 -52.210 68.084 1.00 52.00 709 GLY B N 1
ATOM 13700 C CA . GLY B 1 713 ? 11.193 -51.359 67.138 1.00 55.66 709 GLY B CA 1
ATOM 13701 C C . GLY B 1 713 ? 9.993 -50.678 67.787 1.00 55.26 709 GLY B C 1
ATOM 13702 O O . GLY B 1 713 ? 9.935 -50.493 69.013 1.00 57.22 709 GLY B O 1
ATOM 13703 N N . THR B 1 714 ? 9.033 -50.293 66.959 1.00 54.25 710 THR B N 1
ATOM 13704 C CA . THR B 1 714 ? 7.832 -49.635 67.449 1.00 60.63 710 THR B CA 1
ATOM 13705 C C . THR B 1 714 ? 6.595 -50.292 66.840 1.00 53.39 710 THR B C 1
ATOM 13706 O O . THR B 1 714 ? 6.682 -51.013 65.851 1.00 51.15 710 THR B O 1
ATOM 13710 N N . GLY B 1 715 ? 5.466 -50.044 67.478 1.00 46.89 711 GLY B N 1
ATOM 13711 C CA . GLY B 1 715 ? 4.190 -50.364 66.918 1.00 48.12 711 GLY B CA 1
ATOM 13712 C C . GLY B 1 715 ? 3.745 -51.762 67.182 1.00 52.39 711 GLY B C 1
ATOM 13713 O O . GLY B 1 715 ? 2.762 -52.185 66.579 1.00 49.80 711 GLY B O 1
ATOM 13714 N N . LEU B 1 716 ? 4.434 -52.485 68.077 1.00 50.74 712 LEU B N 1
ATOM 13715 C CA . LEU B 1 716 ? 4.152 -53.907 68.310 1.00 42.66 712 LEU B CA 1
ATOM 13716 C C . LEU B 1 716 ? 3.098 -54.171 69.350 1.00 41.14 712 LEU B C 1
ATOM 13717 O O . LEU B 1 716 ? 2.958 -53.429 70.306 1.00 42.63 712 LEU B O 1
ATOM 13722 N N . PHE B 1 717 ? 2.427 -55.306 69.204 1.00 37.77 713 PHE B N 1
ATOM 13723 C CA . PHE B 1 717 ? 1.604 -55.875 70.260 1.00 39.76 713 PHE B CA 1
ATOM 13724 C C . PHE B 1 717 ? 2.468 -56.885 71.025 1.00 43.00 713 PHE B C 1
ATOM 13725 O O . PHE B 1 717 ? 3.028 -57.782 70.416 1.00 43.41 713 PHE B O 1
ATOM 13733 N N . ILE B 1 718 ? 2.536 -56.752 72.345 1.00 42.04 714 ILE B N 1
ATOM 13734 C CA . ILE B 1 718 ? 3.432 -57.548 73.178 1.00 40.85 714 ILE B CA 1
ATOM 13735 C C . ILE B 1 718 ? 2.616 -58.145 74.298 1.00 42.71 714 ILE B C 1
ATOM 13736 O O . ILE B 1 718 ? 1.709 -57.496 74.763 1.00 51.51 714 ILE B O 1
ATOM 13741 N N . SER B 1 719 ? 2.932 -59.370 74.725 1.00 38.39 715 SER B N 1
ATOM 13742 C CA . SER B 1 719 ? 2.242 -59.982 75.835 1.00 37.37 715 SER B CA 1
ATOM 13743 C C . SER B 1 719 ? 3.203 -60.754 76.704 1.00 37.68 715 SER B C 1
ATOM 13744 O O . SER B 1 719 ? 4.216 -61.231 76.233 1.00 41.61 715 SER B O 1
ATOM 13747 N N . ASN B 1 720 ? 2.875 -60.885 77.983 1.00 43.50 716 ASN B N 1
ATOM 13748 C CA . ASN B 1 720 ? 3.667 -61.673 78.965 1.00 43.39 716 ASN B CA 1
ATOM 13749 C C . ASN B 1 720 ? 5.099 -61.225 79.139 1.00 44.87 716 ASN B C 1
ATOM 13750 O O . ASN B 1 720 ? 6.013 -62.045 79.325 1.00 48.41 716 ASN B O 1
ATOM 13755 N N . TYR B 1 721 ? 5.287 -59.923 79.106 1.00 37.52 717 TYR B N 1
ATOM 13756 C CA . TYR B 1 721 ? 6.549 -59.325 79.487 1.00 45.54 717 TYR B CA 1
ATOM 13757 C C . TYR B 1 721 ? 6.344 -58.443 80.729 1.00 48.34 717 TYR B C 1
ATOM 13758 O O . TYR B 1 721 ? 5.228 -58.107 81.105 1.00 58.80 717 TYR B O 1
ATOM 13767 N N . GLN B 1 722 ? 7.431 -58.154 81.394 1.00 46.70 718 GLN B N 1
ATOM 13768 C CA . GLN B 1 722 ? 7.406 -57.480 82.644 1.00 56.94 718 GLN B CA 1
ATOM 13769 C C . GLN B 1 722 ? 7.486 -55.987 82.306 1.00 54.50 718 GLN B C 1
ATOM 13770 O O . GLN B 1 722 ? 8.334 -55.578 81.527 1.00 60.53 718 GLN B O 1
ATOM 13776 N N . PRO B 1 723 ? 6.545 -55.187 82.837 1.00 55.54 719 PRO B N 1
ATOM 13777 C CA . PRO B 1 723 ? 6.513 -53.750 82.565 1.00 51.10 719 PRO B CA 1
ATOM 13778 C C . PRO B 1 723 ? 7.592 -53.047 83.326 1.00 50.71 719 PRO B C 1
ATOM 13779 O O . PRO B 1 723 ? 7.612 -53.108 84.546 1.00 52.94 719 PRO B O 1
ATOM 13783 N N . LEU B 1 724 ? 8.509 -52.419 82.617 1.00 47.07 720 LEU B N 1
ATOM 13784 C CA . LEU B 1 724 ? 9.648 -51.825 83.250 1.00 46.64 720 LEU B CA 1
ATOM 13785 C C . LEU B 1 724 ? 9.555 -50.316 83.178 1.00 45.13 720 LEU B C 1
ATOM 13786 O O . LEU B 1 724 ? 8.885 -49.766 82.310 1.00 39.41 720 LEU B O 1
ATOM 13791 N N . THR B 1 725 ? 10.320 -49.667 84.051 1.00 45.94 721 THR B N 1
ATOM 13792 C CA . THR B 1 725 ? 10.294 -48.216 84.230 1.00 46.99 721 THR B CA 1
ATOM 13793 C C . THR B 1 725 ? 11.670 -47.693 83.910 1.00 47.41 721 THR B C 1
ATOM 13794 O O . THR B 1 725 ? 12.616 -48.485 83.805 1.00 51.19 721 THR B O 1
ATOM 13798 N N . PRO B 1 726 ? 11.796 -46.373 83.734 1.00 48.29 722 PRO B N 1
ATOM 13799 C CA . PRO B 1 726 ? 13.107 -45.781 83.492 1.00 48.41 722 PRO B CA 1
ATOM 13800 C C . PRO B 1 726 ? 14.109 -46.031 84.610 1.00 51.25 722 PRO B C 1
ATOM 13801 O O . PRO B 1 726 ? 15.318 -46.049 84.343 1.00 50.38 722 PRO B O 1
ATOM 13805 N N . ALA B 1 727 ? 13.621 -46.215 85.840 1.00 53.30 723 ALA B N 1
ATOM 13806 C CA . ALA B 1 727 ? 14.503 -46.511 86.980 1.00 56.50 723 ALA B CA 1
ATOM 13807 C C . ALA B 1 727 ? 15.182 -47.867 86.757 1.00 55.92 723 ALA B C 1
ATOM 13808 O O . ALA B 1 727 ? 16.400 -48.009 86.938 1.00 52.70 723 ALA B O 1
ATOM 13810 N N . ASP B 1 728 ? 14.380 -48.838 86.337 1.00 56.06 724 ASP B N 1
ATOM 13811 C CA . ASP B 1 728 ? 14.892 -50.142 85.941 1.00 56.60 724 ASP B CA 1
ATOM 13812 C C . ASP B 1 728 ? 15.907 -50.054 84.799 1.00 57.14 724 ASP B C 1
ATOM 13813 O O . ASP B 1 728 ? 16.886 -50.790 84.809 1.00 60.49 724 ASP B O 1
ATOM 13818 N N . ALA B 1 729 ? 15.679 -49.172 83.827 1.00 52.51 725 ALA B N 1
ATOM 13819 C CA . ALA B 1 729 ? 16.644 -48.958 82.757 1.00 50.98 725 ALA B CA 1
ATOM 13820 C C . ALA B 1 729 ? 17.950 -48.361 83.272 1.00 48.62 725 ALA B C 1
ATOM 13821 O O . ALA B 1 729 ? 19.039 -48.758 82.845 1.00 50.62 725 ALA B O 1
ATOM 13823 N N . ARG B 1 730 ? 17.861 -47.437 84.214 1.00 52.67 726 ARG B N 1
ATOM 13824 C CA . ARG B 1 730 ? 19.076 -46.783 84.734 1.00 54.25 726 ARG B CA 1
ATOM 13825 C C . ARG B 1 730 ? 19.943 -47.768 85.472 1.00 49.92 726 ARG B C 1
ATOM 13826 O O . ARG B 1 730 ? 21.164 -47.759 85.322 1.00 49.98 726 ARG B O 1
ATOM 13834 N N . ALA B 1 731 ? 19.289 -48.616 86.251 1.00 42.39 727 ALA B N 1
ATOM 13835 C CA . ALA B 1 731 ? 19.927 -49.721 86.900 1.00 42.07 727 ALA B CA 1
ATOM 13836 C C . ALA B 1 731 ? 20.651 -50.668 85.904 1.00 49.64 727 ALA B C 1
ATOM 13837 O O . ALA B 1 731 ? 21.796 -51.049 86.127 1.00 60.30 727 ALA B O 1
ATOM 13847 N N . VAL B 1 733 ? 21.632 -49.991 82.803 1.00 50.50 729 VAL B N 1
ATOM 13848 C CA . VAL B 1 733 ? 22.763 -49.266 82.169 1.00 48.36 729 VAL B CA 1
ATOM 13849 C C . VAL B 1 733 ? 24.011 -49.320 83.036 1.00 50.65 729 VAL B C 1
ATOM 13850 O O . VAL B 1 733 ? 25.119 -49.511 82.533 1.00 56.80 729 VAL B O 1
ATOM 13854 N N . ALA B 1 734 ? 23.812 -49.134 84.339 1.00 53.22 730 ALA B N 1
ATOM 13855 C CA . ALA B 1 734 ? 24.898 -49.083 85.320 1.00 47.78 730 ALA B CA 1
ATOM 13856 C C . ALA B 1 734 ? 25.564 -50.441 85.519 1.00 46.51 730 ALA B C 1
ATOM 13857 O O . ALA B 1 734 ? 26.729 -50.486 85.864 1.00 46.10 730 ALA B O 1
ATOM 13859 N N . ASP B 1 735 ? 24.801 -51.530 85.360 1.00 42.28 731 ASP B N 1
ATOM 13860 C CA . ASP B 1 735 ? 25.361 -52.864 85.122 1.00 39.65 731 ASP B CA 1
ATOM 13861 C C . ASP B 1 735 ? 25.948 -52.937 83.702 1.00 40.72 731 ASP B C 1
ATOM 13862 O O . ASP B 1 735 ? 25.295 -53.457 82.784 1.00 43.41 731 ASP B O 1
ATOM 13867 N N . ALA B 1 736 ? 27.155 -52.386 83.527 1.00 38.05 732 ALA B N 1
ATOM 13868 C CA . ALA B 1 736 ? 27.781 -52.275 82.215 1.00 38.59 732 ALA B CA 1
ATOM 13869 C C . ALA B 1 736 ? 28.114 -53.631 81.605 1.00 40.52 732 ALA B C 1
ATOM 13870 O O . ALA B 1 736 ? 27.926 -53.824 80.395 1.00 48.18 732 ALA B O 1
ATOM 13872 N N . PRO B 1 737 ? 28.513 -54.596 82.432 1.00 44.94 733 PRO B N 1
ATOM 13873 C CA . PRO B 1 737 ? 28.676 -55.959 81.873 1.00 46.06 733 PRO B CA 1
ATOM 13874 C C . PRO B 1 737 ? 27.384 -56.555 81.273 1.00 45.35 733 PRO B C 1
ATOM 13875 O O . PRO B 1 737 ? 27.383 -57.024 80.131 1.00 51.52 733 PRO B O 1
ATOM 13879 N N . GLY B 1 738 ? 26.318 -56.570 82.064 1.00 46.97 734 GLY B N 1
ATOM 13880 C CA . GLY B 1 738 ? 24.998 -57.033 81.621 1.00 44.43 734 GLY B CA 1
ATOM 13881 C C . GLY B 1 738 ? 24.515 -56.281 80.390 1.00 45.72 734 GLY B C 1
ATOM 13882 O O . GLY B 1 738 ? 24.019 -56.897 79.459 1.00 38.94 734 GLY B O 1
ATOM 13883 N N . LEU B 1 739 ? 24.671 -54.952 80.372 1.00 44.44 735 LEU B N 1
ATOM 13884 C CA . LEU B 1 739 ? 24.255 -54.184 79.208 1.00 41.85 735 LEU B CA 1
ATOM 13885 C C . LEU B 1 739 ? 24.995 -54.618 77.910 1.00 49.43 735 LEU B C 1
ATOM 13886 O O . LEU B 1 739 ? 24.401 -54.674 76.820 1.00 44.34 735 LEU B O 1
ATOM 13891 N N . SER B 1 740 ? 26.289 -54.904 78.044 1.00 44.57 736 SER B N 1
ATOM 13892 C CA . SER B 1 740 ? 27.132 -55.191 76.910 1.00 38.84 736 SER B CA 1
ATOM 13893 C C . SER B 1 740 ? 26.800 -56.539 76.253 1.00 40.71 736 SER B C 1
ATOM 13894 O O . SER B 1 740 ? 27.172 -56.741 75.080 1.00 40.95 736 SER B O 1
ATOM 13897 N N . ARG B 1 741 ? 26.079 -57.422 76.960 1.00 36.39 737 ARG B N 1
ATOM 13898 C CA . ARG B 1 741 ? 25.573 -58.691 76.378 1.00 37.83 737 ARG B CA 1
ATOM 13899 C C . ARG B 1 741 ? 24.336 -58.584 75.459 1.00 42.36 737 ARG B C 1
ATOM 13900 O O . ARG B 1 741 ? 24.003 -59.555 74.761 1.00 42.26 737 ARG B O 1
ATOM 13908 N N . PHE B 1 742 ? 23.608 -57.461 75.487 1.00 45.38 738 PHE B N 1
ATOM 13909 C CA . PHE B 1 742 ? 22.476 -57.276 74.550 1.00 44.04 738 PHE B CA 1
ATOM 13910 C C . PHE B 1 742 ? 23.067 -57.001 73.197 1.00 42.36 738 PHE B C 1
ATOM 13911 O O . PHE B 1 742 ? 24.162 -56.425 73.114 1.00 40.33 738 PHE B O 1
ATOM 13919 N N . THR B 1 743 ? 22.361 -57.411 72.148 1.00 42.45 739 THR B N 1
ATOM 13920 C CA . THR B 1 743 ? 22.640 -56.860 70.819 1.00 46.63 739 THR B CA 1
ATOM 13921 C C . THR B 1 743 ? 22.361 -55.367 70.860 1.00 52.29 739 THR B C 1
ATOM 13922 O O . THR B 1 743 ? 21.589 -54.899 71.707 1.00 47.99 739 THR B O 1
ATOM 13926 N N . GLU B 1 744 ? 22.974 -54.643 69.922 1.00 59.52 740 GLU B N 1
ATOM 13927 C CA . GLU B 1 744 ? 22.950 -53.164 69.888 1.00 61.11 740 GLU B CA 1
ATOM 13928 C C . GLU B 1 744 ? 21.542 -52.550 69.878 1.00 52.23 740 GLU B C 1
ATOM 13929 O O . GLU B 1 744 ? 21.281 -51.679 70.670 1.00 59.02 740 GLU B O 1
ATOM 13935 N N . PRO B 1 745 ? 20.627 -53.026 69.002 1.00 50.45 741 PRO B N 1
ATOM 13936 C CA . PRO B 1 745 ? 19.232 -52.578 69.040 1.00 46.46 741 PRO B CA 1
ATOM 13937 C C . PRO B 1 745 ? 18.584 -52.582 70.425 1.00 44.90 741 PRO B C 1
ATOM 13938 O O . PRO B 1 745 ? 17.867 -51.656 70.750 1.00 48.20 741 PRO B O 1
ATOM 13950 N N . GLN B 1 747 ? 20.143 -52.458 73.317 1.00 45.06 743 GLN B N 1
ATOM 13951 C CA . GLN B 1 747 ? 20.865 -51.514 74.112 1.00 45.27 743 GLN B CA 1
ATOM 13952 C C . GLN B 1 747 ? 20.362 -50.108 73.881 1.00 47.32 743 GLN B C 1
ATOM 13953 O O . GLN B 1 747 ? 20.268 -49.321 74.828 1.00 50.12 743 GLN B O 1
ATOM 13959 N N . GLU B 1 748 ? 20.105 -49.753 72.624 1.00 47.94 744 GLU B N 1
ATOM 13960 C CA . GLU B 1 748 ? 19.606 -48.415 72.296 1.00 45.45 744 GLU B CA 1
ATOM 13961 C C . GLU B 1 748 ? 18.293 -48.235 72.992 1.00 51.20 744 GLU B C 1
ATOM 13962 O O . GLU B 1 748 ? 18.086 -47.186 73.638 1.00 54.20 744 GLU B O 1
ATOM 13968 N N . LEU B 1 749 ? 17.449 -49.290 72.958 1.00 48.48 745 LEU B N 1
ATOM 13969 C CA . LEU B 1 749 ? 16.187 -49.301 73.723 1.00 48.74 745 LEU B CA 1
ATOM 13970 C C . LEU B 1 749 ? 16.386 -49.123 75.232 1.00 48.52 745 LEU B C 1
ATOM 13971 O O . LEU B 1 749 ? 15.642 -48.379 75.845 1.00 56.99 745 LEU B O 1
ATOM 13976 N N . VAL B 1 750 ? 17.351 -49.809 75.828 1.00 48.22 746 VAL B N 1
ATOM 13977 C CA . VAL B 1 750 ? 17.590 -49.642 77.263 1.00 52.08 746 VAL B CA 1
ATOM 13978 C C . VAL B 1 750 ? 18.027 -48.200 77.541 1.00 53.43 746 VAL B C 1
ATOM 13979 O O . VAL B 1 750 ? 17.556 -47.580 78.488 1.00 46.68 746 VAL B O 1
ATOM 13983 N N . ARG B 1 751 ? 18.895 -47.653 76.701 1.00 58.91 747 ARG B N 1
ATOM 13984 C CA . ARG B 1 751 ? 19.301 -46.249 76.848 1.00 52.68 747 ARG B CA 1
ATOM 13985 C C . ARG B 1 751 ? 18.178 -45.242 76.647 1.00 56.05 747 ARG B C 1
ATOM 13986 O O . ARG B 1 751 ? 18.148 -44.266 77.375 1.00 55.44 747 ARG B O 1
ATOM 13994 N N . ARG B 1 752 ? 17.276 -45.438 75.673 1.00 55.79 748 ARG B N 1
ATOM 13995 C CA . ARG B 1 752 ? 16.160 -44.487 75.505 1.00 49.76 748 ARG B CA 1
ATOM 13996 C C . ARG B 1 752 ? 15.339 -44.407 76.772 1.00 49.38 748 ARG B C 1
ATOM 13997 O O . ARG B 1 752 ? 15.030 -43.306 77.258 1.00 54.71 748 ARG B O 1
ATOM 14005 N N . ALA B 1 753 ? 15.023 -45.569 77.334 1.00 45.72 749 ALA B N 1
ATOM 14006 C CA . ALA B 1 753 ? 14.287 -45.627 78.610 1.00 48.82 749 ALA B CA 1
ATOM 14007 C C . ALA B 1 753 ? 15.018 -45.029 79.822 1.00 46.39 749 ALA B C 1
ATOM 14008 O O . ALA B 1 753 ? 14.387 -44.468 80.689 1.00 53.99 749 ALA B O 1
ATOM 14010 N N . ALA B 1 754 ? 16.333 -45.167 79.875 1.00 53.30 750 ALA B N 1
ATOM 14011 C CA . ALA B 1 754 ? 17.143 -44.585 80.944 1.00 53.04 750 ALA B CA 1
ATOM 14012 C C . ALA B 1 754 ? 17.160 -43.050 80.864 1.00 53.08 750 ALA B C 1
ATOM 14013 O O . ALA B 1 754 ? 17.209 -42.373 81.885 1.00 50.12 750 ALA B O 1
ATOM 14015 N N . ALA B 1 755 ? 17.084 -42.527 79.644 1.00 51.72 751 ALA B N 1
ATOM 14016 C CA . ALA B 1 755 ? 17.119 -41.086 79.366 1.00 50.71 751 ALA B CA 1
ATOM 14017 C C . ALA B 1 755 ? 15.790 -40.346 79.616 1.00 50.52 751 ALA B C 1
ATOM 14018 O O . ALA B 1 755 ? 15.671 -39.179 79.263 1.00 56.07 751 ALA B O 1
ATOM 14020 N N . ILE B 1 756 ? 14.805 -40.997 80.214 1.00 52.11 752 ILE B N 1
ATOM 14021 C CA . ILE B 1 756 ? 13.495 -40.401 80.392 1.00 56.61 752 ILE B CA 1
ATOM 14022 C C . ILE B 1 756 ? 13.350 -39.887 81.828 1.00 61.42 752 ILE B C 1
ATOM 14023 O O . ILE B 1 756 ? 13.368 -40.689 82.777 1.00 49.42 752 ILE B O 1
ATOM 14028 N N . PRO B 1 757 ? 13.171 -38.550 81.987 1.00 71.82 753 PRO B N 1
ATOM 14029 C CA . PRO B 1 757 ? 13.013 -37.990 83.336 1.00 76.11 753 PRO B CA 1
ATOM 14030 C C . PRO B 1 757 ? 11.767 -38.564 84.004 1.00 82.35 753 PRO B C 1
ATOM 14031 O O . PRO B 1 757 ? 10.799 -38.889 83.310 1.00 77.90 753 PRO B O 1
ATOM 14035 N N . GLU B 1 758 ? 11.800 -38.708 85.325 1.00 86.26 754 GLU B N 1
ATOM 14036 C CA . GLU B 1 758 ? 10.727 -39.397 86.041 1.00 98.23 754 GLU B CA 1
ATOM 14037 C C . GLU B 1 758 ? 9.381 -38.634 86.057 1.00 106.59 754 GLU B C 1
ATOM 14038 O O . GLU B 1 758 ? 9.319 -37.414 85.876 1.00 103.40 754 GLU B O 1
ATOM 14044 N N . ALA B 1 759 ? 8.296 -39.381 86.243 1.00 107.36 755 ALA B N 1
ATOM 14045 C CA . ALA B 1 759 ? 6.939 -38.859 86.029 1.00 99.80 755 ALA B CA 1
ATOM 14046 C C . ALA B 1 759 ? 6.404 -38.136 87.260 1.00 94.90 755 ALA B C 1
ATOM 14047 O O . ALA B 1 759 ? 6.267 -38.755 88.325 1.00 78.80 755 ALA B O 1
ATOM 14049 N N . ALA B 1 760 ? 6.116 -36.839 87.121 1.00 93.67 756 ALA B N 1
ATOM 14050 C CA . ALA B 1 760 ? 5.405 -36.083 88.162 1.00 100.76 756 ALA B CA 1
ATOM 14051 C C . ALA B 1 760 ? 4.094 -36.746 88.567 1.00 93.88 756 ALA B C 1
ATOM 14052 O O . ALA B 1 760 ? 3.797 -36.907 89.751 1.00 81.76 756 ALA B O 1
ATOM 14054 N N . ASP B 1 761 ? 3.356 -37.147 87.542 1.00 92.79 757 ASP B N 1
ATOM 14055 C CA . ASP B 1 761 ? 2.037 -37.726 87.646 1.00 90.19 757 ASP B CA 1
ATOM 14056 C C . ASP B 1 761 ? 2.162 -39.263 87.578 1.00 87.26 757 ASP B C 1
ATOM 14057 O O . ASP B 1 761 ? 2.742 -39.799 86.624 1.00 71.47 757 ASP B O 1
ATOM 14062 N N . PRO B 1 762 ? 1.626 -39.996 88.572 1.00 85.36 758 PRO B N 1
ATOM 14063 C CA . PRO B 1 762 ? 1.792 -41.457 88.389 1.00 78.88 758 PRO B CA 1
ATOM 14064 C C . PRO B 1 762 ? 1.233 -42.006 87.060 1.00 74.18 758 PRO B C 1
ATOM 14065 O O . PRO B 1 762 ? 1.874 -42.788 86.379 1.00 85.86 758 PRO B O 1
ATOM 14069 N N . ARG B 1 763 ? 0.050 -41.565 86.696 1.00 74.92 759 ARG B N 1
ATOM 14070 C CA . ARG B 1 763 ? -0.636 -42.030 85.500 1.00 72.12 759 ARG B CA 1
ATOM 14071 C C . ARG B 1 763 ? -0.063 -41.584 84.134 1.00 63.29 759 ARG B C 1
ATOM 14072 O O . ARG B 1 763 ? -0.666 -41.874 83.101 1.00 60.26 759 ARG B O 1
ATOM 14080 N N . GLU B 1 764 ? 1.092 -40.925 84.093 1.00 59.53 760 GLU B N 1
ATOM 14081 C CA . GLU B 1 764 ? 1.804 -40.788 82.820 1.00 63.49 760 GLU B CA 1
ATOM 14082 C C . GLU B 1 764 ? 3.293 -41.294 82.889 1.00 58.56 760 GLU B C 1
ATOM 14083 O O . GLU B 1 764 ? 4.168 -40.901 82.076 1.00 44.85 760 GLU B O 1
ATOM 14089 N N . GLU B 1 765 ? 3.545 -42.235 83.804 1.00 50.37 761 GLU B N 1
ATOM 14090 C CA . GLU B 1 765 ? 4.775 -43.029 83.771 1.00 56.30 761 GLU B CA 1
ATOM 14091 C C . GLU B 1 765 ? 5.039 -43.606 82.387 1.00 56.97 761 GLU B C 1
ATOM 14092 O O . GLU B 1 765 ? 4.098 -43.884 81.605 1.00 56.15 761 GLU B O 1
ATOM 14098 N N . THR B 1 766 ? 6.317 -43.734 82.058 1.00 61.94 762 THR B N 1
ATOM 14099 C CA . THR B 1 766 ? 6.706 -44.402 80.822 1.00 64.98 762 THR B CA 1
ATOM 14100 C C . THR B 1 766 ? 7.039 -45.865 81.108 1.00 62.31 762 THR B C 1
ATOM 14101 O O . THR B 1 766 ? 7.647 -46.197 82.127 1.00 64.78 762 THR B O 1
ATOM 14105 N N . TYR B 1 767 ? 6.596 -46.741 80.224 1.00 56.42 763 TYR B N 1
ATOM 14106 C CA . TYR B 1 767 ? 6.874 -48.151 80.382 1.00 54.94 763 TYR B CA 1
ATOM 14107 C C . TYR B 1 767 ? 7.646 -48.666 79.175 1.00 52.31 763 TYR B C 1
ATOM 14108 O O . TYR B 1 767 ? 7.626 -48.060 78.079 1.00 48.97 763 TYR B O 1
ATOM 14117 N N . TRP B 1 768 ? 8.403 -49.739 79.419 1.00 49.75 764 TRP B N 1
ATOM 14118 C CA . TRP B 1 768 ? 9.106 -50.437 78.348 1.00 47.67 764 TRP B CA 1
ATOM 14119 C C . TRP B 1 768 ? 9.231 -51.903 78.725 1.00 46.56 764 TRP B C 1
ATOM 14120 O O . TRP B 1 768 ? 8.919 -52.273 79.858 1.00 45.36 764 TRP B O 1
ATOM 14131 N N . THR B 1 769 ? 9.655 -52.712 77.754 1.00 49.05 765 THR B N 1
ATOM 14132 C CA . THR B 1 769 ? 9.868 -54.147 77.922 1.00 49.22 765 THR B CA 1
ATOM 14133 C C . THR B 1 769 ? 11.244 -54.548 77.443 1.00 50.62 765 THR B C 1
ATOM 14134 O O . THR B 1 769 ? 11.760 -53.972 76.485 1.00 48.91 765 THR B O 1
ATOM 14138 N N . SER B 1 770 ? 11.799 -55.573 78.095 1.00 52.58 766 SER B N 1
ATOM 14139 C CA . SER B 1 770 ? 13.070 -56.181 77.686 1.00 50.42 766 SER B CA 1
ATOM 14140 C C . SER B 1 770 ? 12.945 -57.673 77.378 1.00 43.47 766 SER B C 1
ATOM 14141 O O . SER B 1 770 ? 12.307 -58.411 78.110 1.00 43.58 766 SER B O 1
ATOM 14144 N N . THR B 1 771 ? 13.599 -58.120 76.303 1.00 44.46 767 THR B N 1
ATOM 14145 C CA . THR B 1 771 ? 13.671 -59.563 75.958 1.00 39.78 767 THR B CA 1
ATOM 14146 C C . THR B 1 771 ? 14.201 -60.431 77.102 1.00 38.14 767 THR B C 1
ATOM 14147 O O . THR B 1 771 ? 13.801 -61.573 77.249 1.00 38.02 767 THR B O 1
ATOM 14151 N N . ALA B 1 772 ? 15.055 -59.869 77.949 1.00 42.10 768 ALA B N 1
ATOM 14152 C CA . ALA B 1 772 ? 15.545 -60.585 79.141 1.00 46.21 768 ALA B CA 1
ATOM 14153 C C . ALA B 1 772 ? 14.577 -60.676 80.334 1.00 49.86 768 ALA B C 1
ATOM 14154 O O . ALA B 1 772 ? 14.927 -61.294 81.335 1.00 53.12 768 ALA B O 1
ATOM 14156 N N . ASN B 1 773 ? 13.359 -60.130 80.213 1.00 51.04 769 ASN B N 1
ATOM 14157 C CA . ASN B 1 773 ? 12.471 -59.910 81.352 1.00 47.97 769 ASN B CA 1
ATOM 14158 C C . ASN B 1 773 ? 11.016 -60.291 81.095 1.00 46.50 769 ASN B C 1
ATOM 14159 O O . ASN B 1 773 ? 10.136 -59.448 81.111 1.00 48.54 769 ASN B O 1
ATOM 14164 N N . PRO B 1 774 ? 10.758 -61.580 80.868 1.00 44.14 770 PRO B N 1
ATOM 14165 C CA . PRO B 1 774 ? 9.389 -62.003 80.751 1.00 44.40 770 PRO B CA 1
ATOM 14166 C C . PRO B 1 774 ? 8.616 -61.803 82.046 1.00 48.56 770 PRO B C 1
ATOM 14167 O O . PRO B 1 774 ? 9.194 -61.734 83.135 1.00 48.38 770 PRO B O 1
ATOM 14171 N N . ARG B 1 775 ? 7.303 -61.744 81.905 1.00 50.41 771 ARG B N 1
ATOM 14172 C CA . ARG B 1 775 ? 6.405 -61.484 83.016 1.00 53.27 771 ARG B CA 1
ATOM 14173 C C . ARG B 1 775 ? 6.602 -62.530 84.118 1.00 50.39 771 ARG B C 1
ATOM 14174 O O . ARG B 1 775 ? 6.688 -63.719 83.826 1.00 48.51 771 ARG B O 1
ATOM 14182 N N . LEU B 1 776 ? 6.619 -62.085 85.375 1.00 50.24 772 LEU B N 1
ATOM 14183 C CA . LEU B 1 776 ? 6.740 -62.991 86.518 1.00 53.80 772 LEU B CA 1
ATOM 14184 C C . LEU B 1 776 ? 5.377 -63.594 86.829 1.00 56.26 772 LEU B C 1
ATOM 14185 O O . LEU B 1 776 ? 4.425 -62.849 87.012 1.00 58.74 772 LEU B O 1
ATOM 14190 N N . VAL B 1 777 ? 5.287 -64.929 86.829 1.00 57.27 773 VAL B N 1
ATOM 14191 C CA . VAL B 1 777 ? 4.108 -65.668 87.303 1.00 60.34 773 VAL B CA 1
ATOM 14192 C C . VAL B 1 777 ? 4.566 -66.645 88.393 1.00 68.79 773 VAL B C 1
ATOM 14193 O O . VAL B 1 777 ? 5.430 -67.515 88.146 1.00 63.52 773 VAL B O 1
ATOM 14197 N N . GLY B 1 778 ? 3.996 -66.470 89.593 1.00 74.35 774 GLY B N 1
ATOM 14198 C CA . GLY B 1 778 ? 4.447 -67.148 90.793 1.00 77.26 774 GLY B CA 1
ATOM 14199 C C . GLY B 1 778 ? 5.901 -66.807 91.085 1.00 83.70 774 GLY B C 1
ATOM 14200 O O . GLY B 1 778 ? 6.703 -67.706 91.354 1.00 88.04 774 GLY B O 1
ATOM 14201 N N . GLY B 1 779 ? 6.260 -65.524 90.999 1.00 77.42 775 GLY B N 1
ATOM 14202 C CA . GLY B 1 779 ? 7.655 -65.091 91.210 1.00 84.29 775 GLY B CA 1
ATOM 14203 C C . GLY B 1 779 ? 8.761 -65.798 90.403 1.00 85.95 775 GLY B C 1
ATOM 14204 O O . GLY B 1 779 ? 9.927 -65.722 90.783 1.00 75.46 775 GLY B O 1
ATOM 14205 N N . ALA B 1 780 ? 8.409 -66.489 89.305 1.00 89.15 776 ALA B N 1
ATOM 14206 C CA . ALA B 1 780 ? 9.380 -67.018 88.324 1.00 81.77 776 ALA B CA 1
ATOM 14207 C C . ALA B 1 780 ? 9.034 -66.496 86.925 1.00 73.32 776 ALA B C 1
ATOM 14208 O O . ALA B 1 780 ? 7.851 -66.323 86.603 1.00 80.03 776 ALA B O 1
ATOM 14210 N N . PRO B 1 781 ? 10.052 -66.216 86.086 1.00 64.09 777 PRO B N 1
ATOM 14211 C CA . PRO B 1 781 ? 9.716 -65.754 84.725 1.00 63.21 777 PRO B CA 1
ATOM 14212 C C . PRO B 1 781 ? 8.865 -66.760 83.960 1.00 57.35 777 PRO B C 1
ATOM 14213 O O . PRO B 1 781 ? 9.190 -67.928 83.943 1.00 61.16 777 PRO B O 1
ATOM 14217 N N . THR B 1 782 ? 7.786 -66.299 83.351 1.00 51.76 778 THR B N 1
ATOM 14218 C CA . THR B 1 782 ? 6.965 -67.130 82.471 1.00 48.04 778 THR B CA 1
ATOM 14219 C C . THR B 1 782 ? 7.757 -67.788 81.337 1.00 47.10 778 THR B C 1
ATOM 14220 O O . THR B 1 782 ? 8.785 -67.286 80.877 1.00 46.72 778 THR B O 1
ATOM 14224 N N . ARG B 1 783 ? 7.236 -68.913 80.881 1.00 56.06 779 ARG B N 1
ATOM 14225 C CA . ARG B 1 783 ? 7.819 -69.628 79.760 1.00 62.63 779 ARG B CA 1
ATOM 14226 C C . ARG B 1 783 ? 7.029 -69.388 78.481 1.00 55.97 779 ARG B C 1
ATOM 14227 O O . ARG B 1 783 ? 7.370 -69.979 77.468 1.00 42.34 779 ARG B O 1
ATOM 14235 N N . ASN B 1 784 ? 6.034 -68.480 78.525 1.00 51.93 780 ASN B N 1
ATOM 14236 C CA . ASN B 1 784 ? 5.233 -68.092 77.349 1.00 47.83 780 ASN B CA 1
ATOM 14237 C C . ASN B 1 784 ? 5.269 -66.591 77.014 1.00 49.29 780 ASN B C 1
ATOM 14238 O O . ASN B 1 784 ? 4.235 -65.956 76.844 1.00 54.42 780 ASN B O 1
ATOM 14243 N N . PRO B 1 785 ? 6.476 -65.996 76.927 1.00 48.89 781 PRO B N 1
ATOM 14244 C CA . PRO B 1 785 ? 6.578 -64.617 76.459 1.00 43.46 781 PRO B CA 1
ATOM 14245 C C . PRO B 1 785 ? 6.125 -64.526 75.036 1.00 43.87 781 PRO B C 1
ATOM 14246 O O . PRO B 1 785 ? 6.297 -65.482 74.313 1.00 40.26 781 PRO B O 1
ATOM 14250 N N . ARG B 1 786 ? 5.560 -63.393 74.606 1.00 48.61 782 ARG B N 1
ATOM 14251 C CA . ARG B 1 786 ? 4.941 -63.333 73.261 1.00 44.71 782 ARG B CA 1
ATOM 14252 C C . ARG B 1 786 ? 4.986 -61.972 72.634 1.00 44.82 782 ARG B C 1
ATOM 14253 O O . ARG B 1 786 ? 4.939 -60.953 73.327 1.00 45.12 782 ARG B O 1
ATOM 14261 N N . TYR B 1 787 ? 5.085 -61.961 71.309 1.00 42.14 783 TYR B N 1
ATOM 14262 C CA . TYR B 1 787 ? 4.861 -60.752 70.559 1.00 39.96 783 TYR B CA 1
ATOM 14263 C C . TYR B 1 787 ? 4.393 -61.051 69.146 1.00 40.11 783 TYR B C 1
ATOM 14264 O O . TYR B 1 787 ? 4.634 -62.136 68.620 1.00 38.80 783 TYR B O 1
ATOM 14273 N N . LEU B 1 788 ? 3.693 -60.089 68.548 1.00 41.33 784 LEU B N 1
ATOM 14274 C CA . LEU B 1 788 ? 3.229 -60.219 67.156 1.00 42.32 784 LEU B CA 1
ATOM 14275 C C . LEU B 1 788 ? 4.271 -59.634 66.253 1.00 38.37 784 LEU B C 1
ATOM 14276 O O . LEU B 1 788 ? 4.484 -58.444 66.293 1.00 42.89 784 LEU B O 1
ATOM 14281 N N . GLN B 1 789 ? 4.928 -60.503 65.491 1.00 38.12 785 GLN B N 1
ATOM 14282 C CA . GLN B 1 789 ? 6.029 -60.145 64.607 1.00 43.99 785 GLN B CA 1
ATOM 14283 C C . GLN B 1 789 ? 5.457 -59.840 63.249 1.00 43.31 785 GLN B C 1
ATOM 14284 O O . GLN B 1 789 ? 4.529 -60.499 62.801 1.00 43.05 785 GLN B O 1
ATOM 14290 N N . VAL B 1 790 ? 6.039 -58.868 62.581 1.00 40.05 786 VAL B N 1
ATOM 14291 C CA . VAL B 1 790 ? 5.662 -58.583 61.205 1.00 44.53 786 VAL B CA 1
ATOM 14292 C C . VAL B 1 790 ? 6.203 -59.690 60.306 1.00 44.84 786 VAL B C 1
ATOM 14293 O O . VAL B 1 790 ? 7.401 -59.988 60.297 1.00 36.91 786 VAL B O 1
ATOM 14297 N N . ARG B 1 791 ? 5.302 -60.271 59.533 1.00 45.79 787 ARG B N 1
ATOM 14298 C CA . ARG B 1 791 ? 5.651 -61.347 58.622 1.00 46.99 787 ARG B CA 1
ATOM 14299 C C . ARG B 1 791 ? 6.823 -60.940 57.773 1.00 39.67 787 ARG B C 1
ATOM 14300 O O . ARG B 1 791 ? 6.854 -59.843 57.244 1.00 44.16 787 ARG B O 1
ATOM 14308 N N . PRO B 1 792 ? 7.850 -61.780 57.715 1.00 47.41 788 PRO B N 1
ATOM 14309 C CA . PRO B 1 792 ? 9.119 -61.289 57.124 1.00 54.00 788 PRO B CA 1
ATOM 14310 C C . PRO B 1 792 ? 9.107 -60.989 55.597 1.00 59.11 788 PRO B C 1
ATOM 14311 O O . PRO B 1 792 ? 10.012 -60.310 55.087 1.00 63.72 788 PRO B O 1
ATOM 14315 N N . ASP B 1 793 ? 8.123 -61.513 54.869 1.00 60.94 789 ASP B N 1
ATOM 14316 C CA . ASP B 1 793 ? 7.967 -61.153 53.456 1.00 61.14 789 ASP B CA 1
ATOM 14317 C C . ASP B 1 793 ? 7.340 -59.760 53.316 1.00 59.48 789 ASP B C 1
ATOM 14318 O O . ASP B 1 793 ? 7.605 -59.072 52.334 1.00 60.34 789 ASP B O 1
ATOM 14323 N N . ILE B 1 794 ? 6.533 -59.354 54.302 1.00 51.45 790 ILE B N 1
ATOM 14324 C CA . ILE B 1 794 ? 6.016 -58.001 54.377 1.00 53.30 790 ILE B CA 1
ATOM 14325 C C . ILE B 1 794 ? 7.094 -57.021 54.856 1.00 62.98 790 ILE B C 1
ATOM 14326 O O . ILE B 1 794 ? 7.186 -55.897 54.356 1.00 72.39 790 ILE B O 1
ATOM 14331 N N . ALA B 1 795 ? 7.867 -57.408 55.862 1.00 59.30 791 ALA B N 1
ATOM 14332 C CA . ALA B 1 795 ? 8.903 -56.533 56.352 1.00 56.41 791 ALA B CA 1
ATOM 14333 C C . ALA B 1 795 ? 9.936 -56.319 55.262 1.00 55.31 791 ALA B C 1
ATOM 14334 O O . ALA B 1 795 ? 10.367 -55.198 55.075 1.00 63.22 791 ALA B O 1
ATOM 14336 N N . ASN B 1 796 ? 10.339 -57.378 54.552 1.00 54.62 792 ASN B N 1
ATOM 14337 C CA . ASN B 1 796 ? 11.408 -57.281 53.530 1.00 60.26 792 ASN B CA 1
ATOM 14338 C C . ASN B 1 796 ? 10.892 -57.457 52.122 1.00 53.30 792 ASN B C 1
ATOM 14339 O O . ASN B 1 796 ? 11.167 -58.474 51.493 1.00 49.62 792 ASN B O 1
ATOM 14344 N N . PRO B 1 797 ? 10.163 -56.456 51.604 1.00 52.86 793 PRO B N 1
ATOM 14345 C CA . PRO B 1 797 ? 9.530 -56.658 50.308 1.00 48.45 793 PRO B CA 1
ATOM 14346 C C . PRO B 1 797 ? 10.520 -56.676 49.105 1.00 47.60 793 PRO B C 1
ATOM 14347 O O . PRO B 1 797 ? 10.169 -57.224 48.071 1.00 51.31 793 PRO B O 1
ATOM 14351 N N . ARG B 1 798 ? 11.716 -56.101 49.230 1.00 47.97 794 ARG B N 1
ATOM 14352 C CA . ARG B 1 798 ? 12.755 -56.231 48.180 1.00 60.14 794 ARG B CA 1
ATOM 14353 C C . ARG B 1 798 ? 13.094 -57.692 47.901 1.00 62.31 794 ARG B C 1
ATOM 14354 O O . ARG B 1 798 ? 13.393 -58.040 46.755 1.00 67.08 794 ARG B O 1
ATOM 14362 N N . ASP B 1 799 ? 13.034 -58.548 48.934 1.00 66.88 795 ASP B N 1
ATOM 14363 C CA . ASP B 1 799 ? 13.363 -59.987 48.781 1.00 61.22 795 ASP B CA 1
ATOM 14364 C C . ASP B 1 799 ? 12.295 -60.689 47.968 1.00 55.30 795 ASP B C 1
ATOM 14365 O O . ASP B 1 799 ? 12.624 -61.469 47.077 1.00 54.54 795 ASP B O 1
ATOM 14370 N N . VAL B 1 800 ? 11.031 -60.393 48.254 1.00 44.99 796 VAL B N 1
ATOM 14371 C CA . VAL B 1 800 ? 9.971 -60.861 47.397 1.00 48.05 796 VAL B CA 1
ATOM 14372 C C . VAL B 1 800 ? 10.152 -60.380 45.909 1.00 52.79 796 VAL B C 1
ATOM 14373 O O . VAL B 1 800 ? 10.089 -61.191 44.977 1.00 51.74 796 VAL B O 1
ATOM 14377 N N . ALA B 1 801 ? 10.387 -59.083 45.711 1.00 45.44 797 ALA B N 1
ATOM 14378 C CA . ALA B 1 801 ? 10.524 -58.503 44.381 1.00 45.44 797 ALA B CA 1
ATOM 14379 C C . ALA B 1 801 ? 11.625 -59.164 43.544 1.00 50.68 797 ALA B C 1
ATOM 14380 O O . ALA B 1 801 ? 11.490 -59.353 42.317 1.00 55.54 797 ALA B O 1
ATOM 14382 N N . LEU B 1 802 ? 12.744 -59.445 44.203 1.00 51.21 798 LEU B N 1
ATOM 14383 C CA . LEU B 1 802 ? 13.884 -60.042 43.556 1.00 53.20 798 LEU B CA 1
ATOM 14384 C C . LEU B 1 802 ? 13.641 -61.497 43.220 1.00 51.34 798 LEU B C 1
ATOM 14385 O O . LEU B 1 802 ? 14.021 -61.960 42.148 1.00 63.36 798 LEU B O 1
ATOM 14390 N N . ALA B 1 803 ? 13.027 -62.220 44.127 1.00 51.22 799 ALA B N 1
ATOM 14391 C CA . ALA B 1 803 ? 12.584 -63.586 43.827 1.00 59.99 799 ALA B CA 1
ATOM 14392 C C . ALA B 1 803 ? 11.652 -63.663 42.579 1.00 61.96 799 ALA B C 1
ATOM 14393 O O . ALA B 1 803 ? 11.840 -64.514 41.689 1.00 59.60 799 ALA B O 1
ATOM 14395 N N . ASP B 1 804 ? 10.658 -62.783 42.539 1.00 56.79 800 ASP B N 1
ATOM 14396 C CA . ASP B 1 804 ? 9.746 -62.704 41.419 1.00 63.00 800 ASP B CA 1
ATOM 14397 C C . ASP B 1 804 ? 10.514 -62.440 40.121 1.00 61.85 800 ASP B C 1
ATOM 14398 O O . ASP B 1 804 ? 10.363 -63.136 39.112 1.00 62.66 800 ASP B O 1
ATOM 14403 N N . LEU B 1 805 ? 11.370 -61.440 40.162 1.00 57.80 801 LEU B N 1
ATOM 14404 C CA . LEU B 1 805 ? 12.125 -61.091 38.991 1.00 58.53 801 LEU B CA 1
ATOM 14405 C C . LEU B 1 805 ? 12.973 -62.293 38.509 1.00 58.24 801 LEU B C 1
ATOM 14406 O O . LEU B 1 805 ? 13.024 -62.575 37.302 1.00 54.58 801 LEU B O 1
ATOM 14411 N N . SER B 1 806 ? 13.673 -62.974 39.430 1.00 59.88 802 SER B N 1
ATOM 14412 C CA . SER B 1 806 ? 14.484 -64.130 39.007 1.00 59.07 802 SER B CA 1
ATOM 14413 C C . SER B 1 806 ? 13.639 -65.254 38.392 1.00 53.83 802 SER B C 1
ATOM 14414 O O . SER B 1 806 ? 14.084 -65.898 37.447 1.00 54.89 802 SER B O 1
ATOM 14417 N N . ILE B 1 807 ? 12.426 -65.438 38.893 1.00 47.65 803 ILE B N 1
ATOM 14418 C CA . ILE B 1 807 ? 11.550 -66.479 38.393 1.00 52.91 803 ILE B CA 1
ATOM 14419 C C . ILE B 1 807 ? 11.088 -66.170 36.976 1.00 59.50 803 ILE B C 1
ATOM 14420 O O . ILE B 1 807 ? 11.198 -67.014 36.092 1.00 68.40 803 ILE B O 1
ATOM 14425 N N . HIS B 1 808 ? 10.557 -64.971 36.770 1.00 56.35 804 HIS B N 1
ATOM 14426 C CA . HIS B 1 808 ? 10.155 -64.531 35.443 1.00 52.32 804 HIS B CA 1
ATOM 14427 C C . HIS B 1 808 ? 11.264 -64.781 34.414 1.00 53.77 804 HIS B C 1
ATOM 14428 O O . HIS B 1 808 ? 11.034 -65.469 33.416 1.00 50.96 804 HIS B O 1
ATOM 14435 N N . LEU B 1 809 ? 12.453 -64.258 34.669 1.00 48.93 805 LEU B N 1
ATOM 14436 C CA . LEU B 1 809 ? 13.569 -64.432 33.742 1.00 57.26 805 LEU B CA 1
ATOM 14437 C C . LEU B 1 809 ? 13.963 -65.884 33.526 1.00 63.33 805 LEU B C 1
ATOM 14438 O O . LEU B 1 809 ? 14.361 -66.277 32.423 1.00 63.96 805 LEU B O 1
ATOM 14443 N N . TYR B 1 810 ? 13.863 -66.677 34.581 1.00 67.76 806 TYR B N 1
ATOM 14444 C CA . TYR B 1 810 ? 14.159 -68.106 34.493 1.00 64.89 806 TYR B CA 1
ATOM 14445 C C . TYR B 1 810 ? 13.147 -68.830 33.601 1.00 62.50 806 TYR B C 1
ATOM 14446 O O . TYR B 1 810 ? 13.536 -69.721 32.859 1.00 49.56 806 TYR B O 1
ATOM 14455 N N . ARG B 1 811 ? 11.870 -68.441 33.709 1.00 61.13 807 ARG B N 1
ATOM 14456 C CA . ARG B 1 811 ? 10.781 -68.960 32.885 1.00 61.58 807 ARG B CA 1
ATOM 14457 C C . ARG B 1 811 ? 10.664 -68.277 31.502 1.00 71.01 807 ARG B C 1
ATOM 14458 O O . ARG B 1 811 ? 9.817 -68.679 30.697 1.00 64.37 807 ARG B O 1
ATOM 14466 N N . ASP B 1 812 ? 11.453 -67.229 31.237 1.00 75.39 808 ASP B N 1
ATOM 14467 C CA . ASP B 1 812 ? 11.289 -66.407 30.032 1.00 76.84 808 ASP B CA 1
ATOM 14468 C C . ASP B 1 812 ? 9.819 -65.961 29.864 1.00 71.69 808 ASP B C 1
ATOM 14469 O O . ASP B 1 812 ? 9.278 -66.012 28.760 1.00 77.68 808 ASP B O 1
ATOM 14474 N N . ALA B 1 813 ? 9.178 -65.583 30.973 1.00 61.42 809 ALA B N 1
ATOM 14475 C CA . ALA B 1 813 ? 7.794 -65.119 30.978 1.00 62.12 809 ALA B CA 1
ATOM 14476 C C . ALA B 1 813 ? 7.877 -63.634 31.189 1.00 60.76 809 ALA B C 1
ATOM 14477 O O . ALA B 1 813 ? 8.824 -63.162 31.797 1.00 54.23 809 ALA B O 1
ATOM 14479 N N . PRO B 1 814 ? 6.914 -62.874 30.652 1.00 77.63 810 PRO B N 1
ATOM 14480 C CA . PRO B 1 814 ? 6.985 -61.424 30.899 1.00 74.25 810 PRO B CA 1
ATOM 14481 C C . PRO B 1 814 ? 6.654 -61.070 32.352 1.00 62.42 810 PRO B C 1
ATOM 14482 O O . PRO B 1 814 ? 5.969 -61.822 33.029 1.00 51.85 810 PRO B O 1
ATOM 14486 N N . LEU B 1 815 ? 7.133 -59.911 32.790 1.00 65.42 811 LEU B N 1
ATOM 14487 C CA . LEU B 1 815 ? 6.873 -59.369 34.143 1.00 70.91 811 LEU B CA 1
ATOM 14488 C C . LEU B 1 815 ? 5.434 -58.945 34.393 1.00 67.27 811 LEU B C 1
ATOM 14489 O O . LEU B 1 815 ? 4.986 -58.856 35.533 1.00 71.45 811 LEU B O 1
ATOM 14494 N N . ALA B 1 816 ? 4.727 -58.650 33.316 1.00 71.96 812 ALA B N 1
ATOM 14495 C CA . ALA B 1 816 ? 3.299 -58.382 33.388 1.00 73.81 812 ALA B CA 1
ATOM 14496 C C . ALA B 1 816 ? 2.501 -59.625 33.865 1.00 71.49 812 ALA B C 1
ATOM 14497 O O . ALA B 1 816 ? 1.510 -59.497 34.581 1.00 68.52 812 ALA B O 1
ATOM 14499 N N . ALA B 1 817 ? 2.938 -60.818 33.452 1.00 77.07 813 ALA B N 1
ATOM 14500 C CA . ALA B 1 817 ? 2.280 -62.083 33.820 1.00 79.18 813 ALA B CA 1
ATOM 14501 C C . ALA B 1 817 ? 2.514 -62.422 35.310 1.00 86.69 813 ALA B C 1
ATOM 14502 O O . ALA B 1 817 ? 3.636 -62.278 35.803 1.00 77.98 813 ALA B O 1
ATOM 14504 N N . PRO B 1 818 ? 1.465 -62.859 36.039 1.00 87.88 814 PRO B N 1
ATOM 14505 C CA . PRO B 1 818 ? 1.797 -63.432 37.337 1.00 87.47 814 PRO B CA 1
ATOM 14506 C C . PRO B 1 818 ? 2.585 -64.737 37.121 1.00 85.24 814 PRO B C 1
ATOM 14507 O O . PRO B 1 818 ? 2.440 -65.392 36.088 1.00 76.91 814 PRO B O 1
ATOM 14511 N N . ALA B 1 819 ? 3.465 -65.054 38.066 1.00 87.01 815 ALA B N 1
ATOM 14512 C CA . ALA B 1 819 ? 4.262 -66.279 38.036 1.00 75.30 815 ALA B CA 1
ATOM 14513 C C . ALA B 1 819 ? 4.154 -66.964 39.405 1.00 65.91 815 ALA B C 1
ATOM 14514 O O . ALA B 1 819 ? 5.030 -66.854 40.238 1.00 68.31 815 ALA B O 1
ATOM 14516 N N . ARG B 1 820 ? 3.036 -67.634 39.640 1.00 60.81 816 ARG B N 1
ATOM 14517 C CA . ARG B 1 820 ? 2.775 -68.316 40.912 1.00 53.53 816 ARG B CA 1
ATOM 14518 C C . ARG B 1 820 ? 3.633 -69.556 41.042 1.00 49.38 816 ARG B C 1
ATOM 14519 O O . ARG B 1 820 ? 4.096 -70.135 40.033 1.00 51.97 816 ARG B O 1
ATOM 14527 N N . HIS B 1 821 ? 3.942 -69.895 42.291 1.00 54.37 817 HIS B N 1
ATOM 14528 C CA . HIS B 1 821 ? 4.766 -71.065 42.609 1.00 49.96 817 HIS B CA 1
ATOM 14529 C C . HIS B 1 821 ? 4.021 -71.995 43.516 1.00 52.33 817 HIS B C 1
ATOM 14530 O O . HIS B 1 821 ? 3.328 -71.567 44.440 1.00 51.01 817 HIS B O 1
ATOM 14537 N N . GLY B 1 822 ? 4.099 -73.276 43.185 1.00 54.37 818 GLY B N 1
ATOM 14538 C CA . GLY B 1 822 ? 3.421 -74.319 43.941 1.00 52.32 818 GLY B CA 1
ATOM 14539 C C . GLY B 1 822 ? 4.442 -75.028 44.794 1.00 48.78 818 GLY B C 1
ATOM 14540 O O . GLY B 1 822 ? 5.625 -74.699 44.760 1.00 47.85 818 GLY B O 1
ATOM 14541 N N . VAL B 1 823 ? 3.978 -76.017 45.541 1.00 49.68 819 VAL B N 1
ATOM 14542 C CA . VAL B 1 823 ? 4.814 -76.742 46.452 1.00 45.31 819 VAL B CA 1
ATOM 14543 C C . VAL B 1 823 ? 5.595 -77.751 45.665 1.00 45.99 819 VAL B C 1
ATOM 14544 O O . VAL B 1 823 ? 5.015 -78.527 44.920 1.00 51.19 819 VAL B O 1
ATOM 14548 N N . ASP B 1 824 ? 6.907 -77.772 45.861 1.00 46.51 820 ASP B N 1
ATOM 14549 C CA . ASP B 1 824 ? 7.772 -78.817 45.306 1.00 53.57 820 ASP B CA 1
ATOM 14550 C C . ASP B 1 824 ? 8.040 -80.060 46.243 1.00 57.52 820 ASP B C 1
ATOM 14551 O O . ASP B 1 824 ? 8.026 -81.189 45.760 1.00 57.66 820 ASP B O 1
ATOM 14556 N N . VAL B 1 825 ? 8.330 -79.835 47.532 1.00 52.34 821 VAL B N 1
ATOM 14557 C CA . VAL B 1 825 ? 8.708 -80.895 48.478 1.00 44.37 821 VAL B CA 1
ATOM 14558 C C . VAL B 1 825 ? 8.014 -80.763 49.829 1.00 43.32 821 VAL B C 1
ATOM 14559 O O . VAL B 1 825 ? 8.039 -79.702 50.447 1.00 41.68 821 VAL B O 1
ATOM 14563 N N . VAL B 1 826 ? 7.427 -81.856 50.300 1.00 40.79 822 VAL B N 1
ATOM 14564 C CA . VAL B 1 826 ? 6.826 -81.891 51.625 1.00 40.58 822 VAL B CA 1
ATOM 14565 C C . VAL B 1 826 ? 7.749 -82.611 52.602 1.00 42.69 822 VAL B C 1
ATOM 14566 O O . VAL B 1 826 ? 8.062 -83.796 52.420 1.00 53.32 822 VAL B O 1
ATOM 14570 N N . ALA B 1 827 ? 8.206 -81.898 53.623 1.00 39.48 823 ALA B N 1
ATOM 14571 C CA . ALA B 1 827 ? 9.101 -82.468 54.596 1.00 34.67 823 ALA B CA 1
ATOM 14572 C C . ALA B 1 827 ? 8.628 -82.123 55.985 1.00 34.71 823 ALA B C 1
ATOM 14573 O O . ALA B 1 827 ? 8.999 -81.072 56.551 1.00 39.93 823 ALA B O 1
ATOM 14575 N N . ALA B 1 828 ? 7.815 -83.014 56.542 1.00 32.92 824 ALA B N 1
ATOM 14576 C CA . ALA B 1 828 ? 7.288 -82.854 57.909 1.00 33.92 824 ALA B CA 1
ATOM 14577 C C . ALA B 1 828 ? 8.368 -83.135 58.914 1.00 34.48 824 ALA B C 1
ATOM 14578 O O . ALA B 1 828 ? 9.409 -83.632 58.572 1.00 40.67 824 ALA B O 1
ATOM 14580 N N . GLY B 1 829 ? 8.147 -82.756 60.162 1.00 36.84 825 GLY B N 1
ATOM 14581 C CA . GLY B 1 829 ? 9.168 -82.898 61.185 1.00 35.95 825 GLY B CA 1
ATOM 14582 C C . GLY B 1 829 ? 8.605 -83.698 62.304 1.00 36.77 825 GLY B C 1
ATOM 14583 O O . GLY B 1 829 ? 7.420 -83.672 62.516 1.00 36.76 825 GLY B O 1
ATOM 14584 N N . ARG B 1 830 ? 9.482 -84.365 63.055 1.00 44.04 826 ARG B N 1
ATOM 14585 C CA . ARG B 1 830 ? 9.134 -85.128 64.235 1.00 40.92 826 ARG B CA 1
ATOM 14586 C C . ARG B 1 830 ? 9.970 -84.741 65.417 1.00 38.60 826 ARG B C 1
ATOM 14587 O O . ARG B 1 830 ? 11.184 -84.714 65.300 1.00 43.49 826 ARG B O 1
ATOM 14595 N N . ARG B 1 831 ? 9.346 -84.507 66.570 1.00 38.56 827 ARG B N 1
ATOM 14596 C CA . ARG B 1 831 ? 10.078 -84.458 67.865 1.00 40.44 827 ARG B CA 1
ATOM 14597 C C . ARG B 1 831 ? 10.361 -85.875 68.317 1.00 37.96 827 ARG B C 1
ATOM 14598 O O . ARG B 1 831 ? 9.431 -86.634 68.551 1.00 35.20 827 ARG B O 1
ATOM 14606 N N . ASN B 1 832 ? 11.641 -86.228 68.409 1.00 37.05 828 ASN B N 1
ATOM 14607 C CA . ASN B 1 832 ? 12.073 -87.556 68.867 1.00 34.12 828 ASN B CA 1
ATOM 14608 C C . ASN B 1 832 ? 12.749 -87.377 70.215 1.00 33.06 828 ASN B C 1
ATOM 14609 O O . ASN B 1 832 ? 13.404 -86.347 70.468 1.00 28.13 828 ASN B O 1
ATOM 14614 N N . ASN B 1 833 ? 12.540 -88.353 71.108 1.00 35.41 829 ASN B N 1
ATOM 14615 C CA . ASN B 1 833 ? 13.111 -88.302 72.471 1.00 34.65 829 ASN B CA 1
ATOM 14616 C C . ASN B 1 833 ? 13.568 -89.673 72.963 1.00 30.44 829 ASN B C 1
ATOM 14617 O O . ASN B 1 833 ? 13.017 -90.704 72.577 1.00 32.04 829 ASN B O 1
ATOM 14622 N N . PRO B 1 834 ? 14.582 -89.691 73.820 1.00 31.31 830 PRO B N 1
ATOM 14623 C CA . PRO B 1 834 ? 15.015 -90.946 74.426 1.00 36.07 830 PRO B CA 1
ATOM 14624 C C . PRO B 1 834 ? 14.035 -91.318 75.529 1.00 40.32 830 PRO B C 1
ATOM 14625 O O . PRO B 1 834 ? 13.365 -90.433 76.066 1.00 36.74 830 PRO B O 1
ATOM 14629 N N . PRO B 1 835 ? 13.980 -92.596 75.893 1.00 41.14 831 PRO B N 1
ATOM 14630 C CA . PRO B 1 835 ? 13.169 -92.917 77.039 1.00 46.30 831 PRO B CA 1
ATOM 14631 C C . PRO B 1 835 ? 13.772 -92.400 78.366 1.00 50.81 831 PRO B C 1
ATOM 14632 O O . PRO B 1 835 ? 14.971 -92.072 78.459 1.00 46.52 831 PRO B O 1
ATOM 14636 N N . GLU B 1 836 ? 12.911 -92.368 79.368 1.00 50.55 832 GLU B N 1
ATOM 14637 C CA . GLU B 1 836 ? 13.234 -91.890 80.691 1.00 56.01 832 GLU B CA 1
ATOM 14638 C C . GLU B 1 836 ? 12.193 -92.483 81.651 1.00 54.49 832 GLU B C 1
ATOM 14639 O O . GLU B 1 836 ? 11.139 -92.953 81.206 1.00 40.88 832 GLU B O 1
ATOM 14645 N N . PRO B 1 837 ? 12.443 -92.407 82.966 1.00 60.19 833 PRO B N 1
ATOM 14646 C CA . PRO B 1 837 ? 11.347 -92.695 83.928 1.00 60.79 833 PRO B CA 1
ATOM 14647 C C . PRO B 1 837 ? 9.988 -91.965 83.603 1.00 61.00 833 PRO B C 1
ATOM 14648 O O . PRO B 1 837 ? 9.922 -90.722 83.619 1.00 54.03 833 PRO B O 1
ATOM 14652 N N . GLY B 1 838 ? 8.942 -92.733 83.266 1.00 56.15 834 GLY B N 1
ATOM 14653 C CA . GLY B 1 838 ? 7.659 -92.174 82.820 1.00 52.69 834 GLY B CA 1
ATOM 14654 C C . GLY B 1 838 ? 7.576 -91.510 81.432 1.00 58.28 834 GLY B C 1
ATOM 14655 O O . GLY B 1 838 ? 6.598 -90.820 81.143 1.00 56.10 834 GLY B O 1
ATOM 14656 N N . VAL B 1 839 ? 8.592 -91.696 80.582 1.00 55.09 835 VAL B N 1
ATOM 14657 C CA . VAL B 1 839 ? 8.632 -91.109 79.242 1.00 53.83 835 VAL B CA 1
ATOM 14658 C C . VAL B 1 839 ? 8.977 -92.251 78.294 1.00 53.06 835 VAL B C 1
ATOM 14659 O O . VAL B 1 839 ? 10.049 -92.846 78.385 1.00 59.33 835 VAL B O 1
ATOM 14663 N N . PRO B 1 840 ? 8.061 -92.592 77.396 1.00 52.33 836 PRO B N 1
ATOM 14664 C CA . PRO B 1 840 ? 8.364 -93.668 76.471 1.00 53.13 836 PRO B CA 1
ATOM 14665 C C . PRO B 1 840 ? 9.384 -93.310 75.344 1.00 52.28 836 PRO B C 1
ATOM 14666 O O . PRO B 1 840 ? 9.439 -92.173 74.864 1.00 52.55 836 PRO B O 1
ATOM 14670 N N . ALA B 1 841 ? 10.133 -94.314 74.917 1.00 48.26 837 ALA B N 1
ATOM 14671 C CA . ALA B 1 841 ? 11.086 -94.208 73.826 1.00 51.96 837 ALA B CA 1
ATOM 14672 C C . ALA B 1 841 ? 10.429 -93.784 72.542 1.00 44.84 837 ALA B C 1
ATOM 14673 O O . ALA B 1 841 ? 9.441 -94.393 72.140 1.00 42.84 837 ALA B O 1
ATOM 14675 N N . LEU B 1 842 ? 10.974 -92.753 71.905 1.00 40.71 838 LEU B N 1
ATOM 14676 C CA . LEU B 1 842 ? 10.536 -92.370 70.572 1.00 46.77 838 LEU B CA 1
ATOM 14677 C C . LEU B 1 842 ? 11.727 -91.848 69.836 1.00 45.68 838 LEU B C 1
ATOM 14678 O O . LEU B 1 842 ? 11.833 -90.667 69.560 1.00 45.10 838 LEU B O 1
ATOM 14683 N N . CYS B 1 843 ? 12.642 -92.744 69.520 1.00 46.85 839 CYS B N 1
ATOM 14684 C CA . CYS B 1 843 ? 13.886 -92.321 68.910 1.00 45.05 839 CYS B CA 1
ATOM 14685 C C . CYS B 1 843 ? 14.353 -93.315 67.840 1.00 42.31 839 CYS B C 1
ATOM 14686 O O . CYS B 1 843 ? 15.515 -93.568 67.729 1.00 41.76 839 CYS B O 1
ATOM 14689 N N . ALA B 1 844 ? 13.427 -93.888 67.072 1.00 40.60 840 ALA B N 1
ATOM 14690 C CA . ALA B 1 844 ? 13.809 -94.851 66.032 1.00 40.23 840 ALA B CA 1
ATOM 14691 C C . ALA B 1 844 ? 14.237 -94.178 64.730 1.00 39.78 840 ALA B C 1
ATOM 14692 O O . ALA B 1 844 ? 14.811 -94.810 63.868 1.00 43.07 840 ALA B O 1
ATOM 14694 N N . TYR B 1 845 ? 14.004 -92.890 64.589 1.00 39.31 841 TYR B N 1
ATOM 14695 C CA . TYR B 1 845 ? 14.196 -92.248 63.292 1.00 34.93 841 TYR B CA 1
ATOM 14696 C C . TYR B 1 845 ? 15.588 -91.713 63.139 1.00 33.26 841 TYR B C 1
ATOM 14697 O O . TYR B 1 845 ? 16.156 -91.183 64.107 1.00 37.42 841 TYR B O 1
ATOM 14706 N N . ASN B 1 846 ? 16.119 -91.819 61.921 1.00 31.67 842 ASN B N 1
ATOM 14707 C CA . ASN B 1 846 ? 17.410 -91.243 61.556 1.00 31.45 842 ASN B CA 1
ATOM 14708 C C . ASN B 1 846 ? 17.163 -89.820 61.046 1.00 29.38 842 ASN B C 1
ATOM 14709 O O . ASN B 1 846 ? 16.019 -89.365 61.065 1.00 30.52 842 ASN B O 1
ATOM 14714 N N . PRO B 1 847 ? 18.195 -89.093 60.620 1.00 27.42 843 PRO B N 1
ATOM 14715 C CA . PRO B 1 847 ? 17.926 -87.740 60.100 1.00 31.78 843 PRO B CA 1
ATOM 14716 C C . PRO B 1 847 ? 16.732 -87.529 59.147 1.00 33.49 843 PRO B C 1
ATOM 14717 O O . PRO B 1 847 ? 16.051 -86.513 59.262 1.00 30.86 843 PRO B O 1
ATOM 14721 N N . LEU B 1 848 ? 16.489 -88.480 58.237 1.00 34.95 844 LEU B N 1
ATOM 14722 C CA . LEU B 1 848 ? 15.587 -88.270 57.103 1.00 35.19 844 LEU B CA 1
ATOM 14723 C C . LEU B 1 848 ? 14.967 -89.561 56.554 1.00 34.28 844 LEU B C 1
ATOM 14724 O O . LEU B 1 848 ? 15.659 -90.394 55.979 1.00 32.19 844 LEU B O 1
ATOM 14729 N N . HIS B 1 849 ? 13.670 -89.710 56.774 1.00 35.87 845 HIS B N 1
ATOM 14730 C CA . HIS B 1 849 ? 12.890 -90.858 56.328 1.00 37.97 845 HIS B CA 1
ATOM 14731 C C . HIS B 1 849 ? 11.940 -90.429 55.239 1.00 37.98 845 HIS B C 1
ATOM 14732 O O . HIS B 1 849 ? 11.494 -89.298 55.210 1.00 38.07 845 HIS B O 1
ATOM 14739 N N . TYR B 1 850 ? 11.693 -91.351 54.332 1.00 40.67 846 TYR B N 1
ATOM 14740 C CA . TYR B 1 850 ? 10.724 -91.193 53.278 1.00 43.03 846 TYR B CA 1
ATOM 14741 C C . TYR B 1 850 ? 9.699 -92.234 53.638 1.00 43.96 846 TYR B C 1
ATOM 14742 O O . TYR B 1 850 ? 10.074 -93.332 54.021 1.00 45.07 846 TYR B O 1
ATOM 14759 N N . GLU B 1 852 ? 6.083 -94.014 52.319 1.00 51.68 848 GLU B N 1
ATOM 14760 C CA . GLU B 1 852 ? 5.029 -94.214 51.334 1.00 51.96 848 GLU B CA 1
ATOM 14761 C C . GLU B 1 852 ? 3.753 -93.845 52.052 1.00 52.36 848 GLU B C 1
ATOM 14762 O O . GLU B 1 852 ? 3.686 -93.827 53.284 1.00 46.50 848 GLU B O 1
ATOM 14768 N N . LEU B 1 853 ? 2.729 -93.595 51.267 1.00 50.34 849 LEU B N 1
ATOM 14769 C CA . LEU B 1 853 ? 1.517 -92.962 51.758 1.00 49.77 849 LEU B CA 1
ATOM 14770 C C . LEU B 1 853 ? 0.820 -93.626 52.954 1.00 41.20 849 LEU B C 1
ATOM 14771 O O . LEU B 1 853 ? 0.333 -92.925 53.841 1.00 47.91 849 LEU B O 1
ATOM 14776 N N . PRO B 1 854 ? 0.705 -94.961 52.970 1.00 39.19 850 PRO B N 1
ATOM 14777 C CA . PRO B 1 854 ? 0.044 -95.634 54.138 1.00 38.42 850 PRO B CA 1
ATOM 14778 C C . PRO B 1 854 ? 0.787 -95.393 55.466 1.00 41.78 850 PRO B C 1
ATOM 14779 O O . PRO B 1 854 ? 0.174 -95.240 56.528 1.00 47.95 850 PRO B O 1
ATOM 14783 N N . GLU B 1 855 ? 2.115 -95.400 55.398 1.00 42.56 851 GLU B N 1
ATOM 14784 C CA . GLU B 1 855 ? 2.935 -95.243 56.588 1.00 41.05 851 GLU B CA 1
ATOM 14785 C C . GLU B 1 855 ? 2.953 -93.801 56.963 1.00 38.48 851 GLU B C 1
ATOM 14786 O O . GLU B 1 855 ? 2.866 -93.491 58.137 1.00 43.89 851 GLU B O 1
ATOM 14792 N N . LEU B 1 856 ? 3.012 -92.927 55.964 1.00 38.84 852 LEU B N 1
ATOM 14793 C CA . LEU B 1 856 ? 2.863 -91.486 56.162 1.00 38.63 852 LEU B CA 1
ATOM 14794 C C . LEU B 1 856 ? 1.633 -91.153 56.941 1.00 39.76 852 LEU B C 1
ATOM 14795 O O . LEU B 1 856 ? 1.704 -90.362 57.854 1.00 40.10 852 LEU B O 1
ATOM 14800 N N . PHE B 1 857 ? 0.519 -91.802 56.619 1.00 40.98 853 PHE B N 1
ATOM 14801 C CA . PHE B 1 857 ? -0.745 -91.451 57.247 1.00 44.07 853 PHE B CA 1
ATOM 14802 C C . PHE B 1 857 ? -0.968 -92.014 58.616 1.00 40.68 853 PHE B C 1
ATOM 14803 O O . PHE B 1 857 ? -1.830 -91.547 59.353 1.00 38.02 853 PHE B O 1
ATOM 14819 N N . GLU B 1 859 ? 1.515 -91.891 60.672 1.00 38.86 855 GLU B N 1
ATOM 14820 C CA . GLU B 1 859 ? 2.194 -90.801 61.349 1.00 44.00 855 GLU B CA 1
ATOM 14821 C C . GLU B 1 859 ? 1.292 -89.561 61.476 1.00 43.11 855 GLU B C 1
ATOM 14822 O O . GLU B 1 859 ? 1.140 -89.019 62.566 1.00 40.44 855 GLU B O 1
ATOM 14828 N N . PHE B 1 860 ? 0.665 -89.143 60.377 1.00 44.09 856 PHE B N 1
ATOM 14829 C CA . PHE B 1 860 ? -0.210 -87.950 60.380 1.00 43.91 856 PHE B CA 1
ATOM 14830 C C . PHE B 1 860 ? -1.460 -88.063 61.233 1.00 39.99 856 PHE B C 1
ATOM 14831 O O . PHE B 1 860 ? -1.814 -87.123 61.917 1.00 41.25 856 PHE B O 1
ATOM 14839 N N . ILE B 1 861 ? -2.100 -89.220 61.204 1.00 39.23 857 ILE B N 1
ATOM 14840 C CA . ILE B 1 861 ? -3.266 -89.480 62.041 1.00 34.41 857 ILE B CA 1
ATOM 14841 C C . ILE B 1 861 ? -2.900 -89.416 63.527 1.00 42.28 857 ILE B C 1
ATOM 14842 O O . ILE B 1 861 ? -3.707 -89.000 64.375 1.00 43.49 857 ILE B O 1
ATOM 14847 N N . SER B 1 862 ? -1.693 -89.866 63.856 1.00 44.27 858 SER B N 1
ATOM 14848 C CA . SER B 1 862 ? -1.293 -90.046 65.266 1.00 44.71 858 SER B CA 1
ATOM 14849 C C . SER B 1 862 ? -0.671 -88.818 65.873 1.00 42.49 858 SER B C 1
ATOM 14850 O O . SER B 1 862 ? -0.887 -88.534 67.050 1.00 42.36 858 SER B O 1
ATOM 14853 N N . SER B 1 863 ? 0.192 -88.164 65.093 1.00 46.35 859 SER B N 1
ATOM 14854 C CA . SER B 1 863 ? 0.935 -86.945 65.502 1.00 50.95 859 SER B CA 1
ATOM 14855 C C . SER B 1 863 ? 1.432 -87.083 66.916 1.00 45.76 859 SER B C 1
ATOM 14856 O O . SER B 1 863 ? 1.048 -86.346 67.808 1.00 48.27 859 SER B O 1
ATOM 14867 N N . THR B 1 865 ? 3.848 -87.643 70.279 1.00 40.11 861 THR B N 1
ATOM 14868 C CA . THR B 1 865 ? 4.896 -86.927 71.005 1.00 42.96 861 THR B CA 1
ATOM 14869 C C . THR B 1 865 ? 5.149 -87.580 72.354 1.00 44.42 861 THR B C 1
ATOM 14870 O O . THR B 1 865 ? 4.279 -88.232 72.904 1.00 48.96 861 THR B O 1
ATOM 14874 N N . GLY B 1 866 ? 6.352 -87.428 72.881 1.00 47.16 862 GLY B N 1
ATOM 14875 C CA . GLY B 1 866 ? 6.679 -87.916 74.224 1.00 47.92 862 GLY B CA 1
ATOM 14876 C C . GLY B 1 866 ? 6.129 -87.100 75.385 1.00 54.16 862 GLY B C 1
ATOM 14877 O O . GLY B 1 866 ? 6.090 -87.588 76.512 1.00 53.42 862 GLY B O 1
ATOM 14878 N N . LYS B 1 867 ? 5.724 -85.857 75.108 1.00 67.83 863 LYS B N 1
ATOM 14879 C CA . LYS B 1 867 ? 4.947 -85.010 76.045 1.00 68.78 863 LYS B CA 1
ATOM 14880 C C . LYS B 1 867 ? 3.544 -85.614 76.279 1.00 76.18 863 LYS B C 1
ATOM 14881 O O . LYS B 1 867 ? 2.886 -86.078 75.321 1.00 93.22 863 LYS B O 1
ATOM 14887 N N . SER B 1 868 ? 3.103 -85.607 77.545 1.00 82.28 864 SER B N 1
ATOM 14888 C CA . SER B 1 868 ? 1.785 -86.119 77.976 1.00 81.90 864 SER B CA 1
ATOM 14889 C C . SER B 1 868 ? 1.458 -87.532 77.513 1.00 79.16 864 SER B C 1
ATOM 14890 O O . SER B 1 868 ? 0.481 -87.738 76.783 1.00 75.05 864 SER B O 1
ATOM 14893 N N . PRO B 1 869 ? 2.258 -88.516 77.932 1.00 82.93 865 PRO B N 1
ATOM 14894 C CA . PRO B 1 869 ? 1.909 -89.875 77.504 1.00 83.18 865 PRO B CA 1
ATOM 14895 C C . PRO B 1 869 ? 0.567 -90.337 78.059 1.00 85.28 865 PRO B C 1
ATOM 14896 O O . PRO B 1 869 ? 0.115 -89.882 79.137 1.00 79.36 865 PRO B O 1
ATOM 14900 N N . SER B 1 870 ? -0.071 -91.208 77.286 1.00 80.83 866 SER B N 1
ATOM 14901 C CA . SER B 1 870 ? -1.299 -91.836 77.701 1.00 79.01 866 SER B CA 1
ATOM 14902 C C . SER B 1 870 ? -0.944 -93.021 78.622 1.00 77.50 866 SER B C 1
ATOM 14903 O O . SER B 1 870 ? 0.235 -93.303 78.907 1.00 79.06 866 SER B O 1
ATOM 14906 N N . THR B 1 871 ? -1.958 -93.745 79.056 1.00 76.23 867 THR B N 1
ATOM 14907 C CA . THR B 1 871 ? -1.708 -94.938 79.862 1.00 85.54 867 THR B CA 1
ATOM 14908 C C . THR B 1 871 ? -0.993 -96.066 79.070 1.00 80.74 867 THR B C 1
ATOM 14909 O O . THR B 1 871 ? -0.258 -96.833 79.688 1.00 71.15 867 THR B O 1
ATOM 14913 N N . THR B 1 872 ? -1.229 -96.151 77.735 1.00 86.01 868 THR B N 1
ATOM 14914 C CA . THR B 1 872 ? -0.734 -97.251 76.835 1.00 86.44 868 THR B CA 1
ATOM 14915 C C . THR B 1 872 ? 0.396 -96.905 75.876 1.00 81.29 868 THR B C 1
ATOM 14916 O O . THR B 1 872 ? 1.014 -97.801 75.306 1.00 83.29 868 THR B O 1
ATOM 14920 N N . GLY B 1 873 ? 0.617 -95.625 75.620 1.00 80.94 869 GLY B N 1
ATOM 14921 C CA . GLY B 1 873 ? 1.647 -95.229 74.673 1.00 69.97 869 GLY B CA 1
ATOM 14922 C C . GLY B 1 873 ? 2.008 -93.786 74.891 1.00 60.44 869 GLY B C 1
ATOM 14923 O O . GLY B 1 873 ? 2.080 -93.325 76.031 1.00 67.08 869 GLY B O 1
ATOM 14924 N N . ALA B 1 874 ? 2.185 -93.076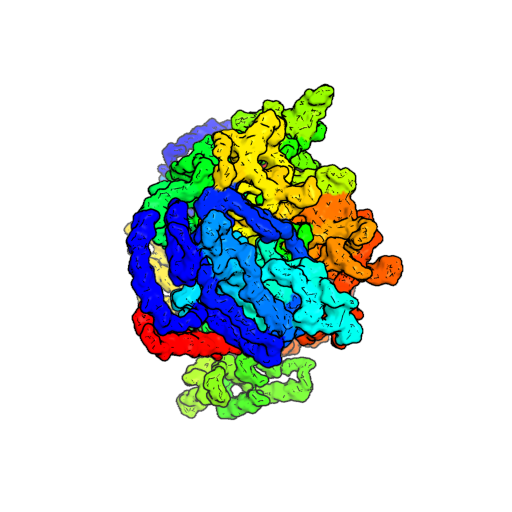 73.789 1.00 50.59 870 ALA B N 1
ATOM 14925 C CA . ALA B 1 874 ? 2.679 -91.714 73.796 1.00 49.88 870 ALA B CA 1
ATOM 14926 C C . ALA B 1 874 ? 1.523 -90.693 73.693 1.00 47.51 870 ALA B C 1
ATOM 14927 O O . ALA B 1 874 ? 0.391 -91.056 73.467 1.00 44.18 870 ALA B O 1
ATOM 14929 N N . GLY B 1 875 ? 1.839 -89.415 73.865 1.00 48.13 871 GLY B N 1
ATOM 14930 C CA . GLY B 1 875 ? 0.873 -88.364 73.632 1.00 48.39 871 GLY B CA 1
ATOM 14931 C C . GLY B 1 875 ? 0.599 -88.218 72.152 1.00 50.41 871 GLY B C 1
ATOM 14932 O O . GLY B 1 875 ? 1.409 -88.622 71.318 1.00 55.77 871 GLY B O 1
ATOM 14933 N N . SER B 1 876 ? -0.537 -87.618 71.824 1.00 50.50 872 SER B N 1
ATOM 14934 C CA . SER B 1 876 ? -0.964 -87.386 70.429 1.00 49.42 872 SER B CA 1
ATOM 14935 C C . SER B 1 876 ? -1.503 -85.984 70.318 1.00 49.48 872 SER B C 1
ATOM 14936 O O . SER B 1 876 ? -2.289 -85.609 71.171 1.00 51.55 872 SER B O 1
ATOM 14939 N N . GLU B 1 877 ? -1.059 -85.209 69.313 1.00 49.96 873 GLU B N 1
ATOM 14940 C CA . GLU B 1 877 ? -1.711 -83.931 68.951 1.00 45.63 873 GLU B CA 1
ATOM 14941 C C . GLU B 1 877 ? -2.865 -84.123 67.976 1.00 43.12 873 GLU B C 1
ATOM 14942 O O . GLU B 1 877 ? -3.339 -83.141 67.402 1.00 44.51 873 GLU B O 1
ATOM 14948 N N . GLY B 1 878 ? -3.325 -85.365 67.774 1.00 42.13 874 GLY B N 1
ATOM 14949 C CA . GLY B 1 878 ? -4.448 -85.657 66.868 1.00 34.23 874 GLY B CA 1
ATOM 14950 C C . GLY B 1 878 ? -4.148 -85.417 65.405 1.00 36.18 874 GLY B C 1
ATOM 14951 O O . GLY B 1 878 ? -3.052 -84.940 65.026 1.00 39.24 874 GLY B O 1
ATOM 14952 N N . ALA B 1 879 ? -5.121 -85.738 64.563 1.00 33.78 875 ALA B N 1
ATOM 14953 C CA . ALA B 1 879 ? -4.922 -85.756 63.115 1.00 32.71 875 ALA B CA 1
ATOM 14954 C C . ALA B 1 879 ? -4.290 -84.482 62.630 1.00 36.09 875 ALA B C 1
ATOM 14955 O O . ALA B 1 879 ? -4.846 -83.404 62.837 1.00 45.52 875 ALA B O 1
ATOM 14957 N N . LEU B 1 880 ? -3.112 -84.577 62.030 1.00 36.49 876 LEU B N 1
ATOM 14958 C CA . LEU B 1 880 ? -2.456 -83.421 61.419 1.00 40.47 876 LEU B CA 1
ATOM 14959 C C . LEU B 1 880 ? -2.062 -82.295 62.405 1.00 42.37 876 LEU B C 1
ATOM 14960 O O . LEU B 1 880 ? -1.766 -81.164 61.974 1.00 38.24 876 LEU B O 1
ATOM 14965 N N . THR B 1 881 ? -1.976 -82.643 63.691 1.00 38.30 877 THR B N 1
ATOM 14966 C CA . THR B 1 881 ? -1.622 -81.724 64.779 1.00 40.78 877 THR B CA 1
ATOM 14967 C C . THR B 1 881 ? -2.732 -80.742 65.068 1.00 43.55 877 THR B C 1
ATOM 14968 O O . THR B 1 881 ? -2.453 -79.736 65.668 1.00 52.97 877 THR B O 1
ATOM 14972 N N . LYS B 1 882 ? -3.956 -81.049 64.635 1.00 45.14 878 LYS B N 1
ATOM 14973 C CA . LYS B 1 882 ? -5.080 -80.110 64.582 1.00 44.21 878 LYS B CA 1
ATOM 14974 C C . LYS B 1 882 ? -6.239 -80.477 65.487 1.00 45.35 878 LYS B C 1
ATOM 14975 O O . LYS B 1 882 ? -7.250 -79.832 65.437 1.00 44.21 878 LYS B O 1
ATOM 14981 N N . SER B 1 883 ? -6.093 -81.475 66.342 1.00 52.67 879 SER B N 1
ATOM 14982 C CA . SER B 1 883 ? -7.143 -81.766 67.330 1.00 54.84 879 SER B CA 1
ATOM 14983 C C . SER B 1 883 ? -7.603 -80.523 68.146 1.00 54.63 879 SER B C 1
ATOM 14984 O O . SER B 1 883 ? -8.795 -80.325 68.360 1.00 54.84 879 SER B O 1
ATOM 14987 N N . PRO B 1 884 ? -6.676 -79.685 68.604 1.00 48.54 880 PRO B N 1
ATOM 14988 C CA . PRO B 1 884 ? -7.189 -78.530 69.351 1.00 56.15 880 PRO B CA 1
ATOM 14989 C C . PRO B 1 884 ? -7.844 -77.448 68.504 1.00 53.37 880 PRO B C 1
ATOM 14990 O O . PRO B 1 884 ? -8.334 -76.495 69.061 1.00 53.96 880 PRO B O 1
ATOM 14994 N N . PHE B 1 885 ? -7.826 -77.585 67.178 1.00 51.74 881 PHE B N 1
ATOM 14995 C CA . PHE B 1 885 ? -8.270 -76.553 66.254 1.00 49.83 881 PHE B CA 1
ATOM 14996 C C . PHE B 1 885 ? -9.180 -77.102 65.196 1.00 43.66 881 PHE B C 1
ATOM 14997 O O . PHE B 1 885 ? -9.161 -76.648 64.062 1.00 46.52 881 PHE B O 1
ATOM 15005 N N . ASN B 1 886 ? -9.912 -78.130 65.519 1.00 46.54 882 ASN B N 1
ATOM 15006 C CA . ASN B 1 886 ? -10.762 -78.754 64.525 1.00 55.12 882 ASN B CA 1
ATOM 15007 C C . ASN B 1 886 ? -12.027 -79.141 65.258 1.00 51.59 882 ASN B C 1
ATOM 15008 O O . ASN B 1 886 ? -12.021 -80.016 66.142 1.00 50.21 882 ASN B O 1
ATOM 15013 N N . ALA B 1 887 ? -13.101 -78.454 64.889 1.00 55.66 883 ALA B N 1
ATOM 15014 C CA . ALA B 1 887 ? -14.395 -78.644 65.521 1.00 60.78 883 ALA B CA 1
ATOM 15015 C C . ALA B 1 887 ? -15.168 -79.801 64.882 1.00 54.86 883 ALA B C 1
ATOM 15016 O O . ALA B 1 887 ? -16.232 -80.132 65.368 1.00 57.51 883 ALA B O 1
ATOM 15018 N N . LEU B 1 888 ? -14.633 -80.374 63.791 1.00 53.08 884 LEU B N 1
ATOM 15019 C CA . LEU B 1 888 ? -15.306 -81.378 62.986 1.00 55.09 884 LEU B CA 1
ATOM 15020 C C . LEU B 1 888 ? -14.671 -82.756 63.026 1.00 64.77 884 LEU B C 1
ATOM 15021 O O . LEU B 1 888 ? -13.484 -82.875 63.360 1.00 66.18 884 LEU B O 1
ATOM 15026 N N . PRO B 1 889 ? -15.446 -83.806 62.621 1.00 71.24 885 PRO B N 1
ATOM 15027 C CA . PRO B 1 889 ? -14.879 -85.138 62.441 1.00 68.46 885 PRO B CA 1
ATOM 15028 C C . PRO B 1 889 ? -13.562 -85.096 61.639 1.00 60.06 885 PRO B C 1
ATOM 15029 O O . PRO B 1 889 ? -13.548 -84.645 60.481 1.00 59.97 885 PRO B O 1
ATOM 15033 N N . PRO B 1 890 ? -12.452 -85.516 62.286 1.00 58.17 886 PRO B N 1
ATOM 15034 C CA . PRO B 1 890 ? -11.155 -85.274 61.689 1.00 51.56 886 PRO B CA 1
ATOM 15035 C C . PRO B 1 890 ? -10.952 -85.989 60.390 1.00 47.66 886 PRO B C 1
ATOM 15036 O O . PRO B 1 890 ? -10.104 -85.554 59.607 1.00 45.68 886 PRO B O 1
ATOM 15040 N N . VAL B 1 891 ? -11.725 -87.059 60.140 1.00 48.81 887 VAL B N 1
ATOM 15041 C CA . VAL B 1 891 ? -11.716 -87.734 58.818 1.00 46.55 887 VAL B CA 1
ATOM 15042 C C . VAL B 1 891 ? -11.953 -86.855 57.606 1.00 50.04 887 VAL B C 1
ATOM 15043 O O . VAL B 1 891 ? -11.527 -87.220 56.487 1.00 48.96 887 VAL B O 1
ATOM 15047 N N . TYR B 1 892 ? -12.664 -85.733 57.782 1.00 52.76 888 TYR B N 1
ATOM 15048 C CA . TYR B 1 892 ? -12.916 -84.879 56.632 1.00 53.96 888 TYR B CA 1
ATOM 15049 C C . TYR B 1 892 ? -11.562 -84.324 56.245 1.00 56.57 888 TYR B C 1
ATOM 15050 O O . TYR B 1 892 ? -11.174 -84.366 55.075 1.00 57.59 888 TYR B O 1
ATOM 15059 N N . ASP B 1 893 ? -10.811 -83.861 57.247 1.00 61.65 889 ASP B N 1
ATOM 15060 C CA . ASP B 1 893 ? -9.441 -83.380 57.014 1.00 56.33 889 ASP B CA 1
ATOM 15061 C C . ASP B 1 893 ? -8.550 -84.448 56.408 1.00 54.32 889 ASP B C 1
ATOM 15062 O O . ASP B 1 893 ? -7.729 -84.156 55.520 1.00 45.80 889 ASP B O 1
ATOM 15067 N N . LEU B 1 894 ? -8.709 -85.683 56.895 1.00 50.91 890 LEU B N 1
ATOM 15068 C CA . LEU B 1 894 ? -7.849 -86.777 56.470 1.00 43.07 890 LEU B CA 1
ATOM 15069 C C . LEU B 1 894 ? -8.150 -87.206 55.041 1.00 41.90 890 LEU B C 1
ATOM 15070 O O . LEU B 1 894 ? -7.223 -87.379 54.248 1.00 40.57 890 LEU B O 1
ATOM 15075 N N . ASN B 1 895 ? -9.427 -87.317 54.678 1.00 44.59 891 ASN B N 1
ATOM 15076 C CA . ASN B 1 895 ? -9.762 -87.602 53.293 1.00 45.52 891 ASN B CA 1
ATOM 15077 C C . ASN B 1 895 ? -9.139 -86.603 52.334 1.00 44.01 891 ASN B C 1
ATOM 15078 O O . ASN B 1 895 ? -8.557 -86.988 51.320 1.00 50.22 891 ASN B O 1
ATOM 15083 N N . ALA B 1 896 ? -9.214 -85.320 52.661 1.00 45.02 892 ALA B N 1
ATOM 15084 C CA . ALA B 1 896 ? -8.674 -84.274 51.772 1.00 41.19 892 ALA B CA 1
ATOM 15085 C C . ALA B 1 896 ? -7.178 -84.330 51.690 1.00 40.25 892 ALA B C 1
ATOM 15086 O O . ALA B 1 896 ? -6.593 -84.274 50.588 1.00 40.23 892 ALA B O 1
ATOM 15088 N N . ALA B 1 897 ? -6.551 -84.431 52.858 1.00 37.98 893 ALA B N 1
ATOM 15089 C CA . ALA B 1 897 ? -5.098 -84.528 52.920 1.00 38.05 893 ALA B CA 1
ATOM 15090 C C . ALA B 1 897 ? -4.545 -85.680 52.071 1.00 41.04 893 ALA B C 1
ATOM 15091 O O . ALA B 1 897 ? -3.674 -85.471 51.225 1.00 39.96 893 ALA B O 1
ATOM 15093 N N . LEU B 1 898 ? -5.104 -86.870 52.263 1.00 40.12 894 LEU B N 1
ATOM 15094 C CA . LEU B 1 898 ? -4.728 -88.046 51.494 1.00 41.38 894 LEU B CA 1
ATOM 15095 C C . LEU B 1 898 ? -4.762 -87.738 49.983 1.00 47.22 894 LEU B C 1
ATOM 15096 O O . LEU B 1 898 ? -3.748 -87.897 49.264 1.00 47.87 894 LEU B O 1
ATOM 15101 N N . LEU B 1 899 ? -5.908 -87.246 49.487 1.00 46.50 895 LEU B N 1
ATOM 15102 C CA . LEU B 1 899 ? -6.038 -86.941 48.046 1.00 44.13 895 LEU B CA 1
ATOM 15103 C C . LEU B 1 899 ? -4.978 -85.986 47.593 1.00 43.77 895 LEU B C 1
ATOM 15104 O O . LEU B 1 899 ? -4.470 -86.083 46.481 1.00 46.56 895 LEU B O 1
ATOM 15109 N N . SER B 1 900 ? -4.611 -85.062 48.461 1.00 44.27 896 SER B N 1
ATOM 15110 C CA . SER B 1 900 ? -3.620 -84.068 48.075 1.00 46.41 896 SER B CA 1
ATOM 15111 C C . SER B 1 900 ? -2.248 -84.722 47.795 1.00 47.94 896 SER B C 1
ATOM 15112 O O . SER B 1 900 ? -1.594 -84.366 46.810 1.00 48.34 896 SER B O 1
ATOM 15115 N N . TYR B 1 901 ? -1.854 -85.711 48.607 1.00 47.02 897 TYR B N 1
ATOM 15116 C CA . TYR B 1 901 ? -0.567 -86.393 48.406 1.00 46.58 897 TYR B CA 1
ATOM 15117 C C . TYR B 1 901 ? -0.625 -87.307 47.197 1.00 42.72 897 TYR B C 1
ATOM 15118 O O . TYR B 1 901 ? 0.285 -87.305 46.375 1.00 45.44 897 TYR B O 1
ATOM 15127 N N . ALA B 1 902 ? -1.720 -88.037 47.041 1.00 45.03 898 ALA B N 1
ATOM 15128 C CA . ALA B 1 902 ? -1.827 -89.043 45.949 1.00 47.04 898 ALA B CA 1
ATOM 15129 C C . ALA B 1 902 ? -2.016 -88.397 44.589 1.00 43.92 898 ALA B C 1
ATOM 15130 O O . ALA B 1 902 ? -1.307 -88.715 43.660 1.00 47.48 898 ALA B O 1
ATOM 15132 N N . LEU B 1 903 ? -2.945 -87.458 44.498 1.00 48.20 899 LEU B N 1
ATOM 15133 C CA . LEU B 1 903 ? -3.189 -86.736 43.247 1.00 48.00 899 LEU B CA 1
ATOM 15134 C C . LEU B 1 903 ? -2.051 -85.829 42.870 1.00 49.78 899 LEU B C 1
ATOM 15135 O O . LEU B 1 903 ? -1.858 -85.543 41.699 1.00 46.26 899 LEU B O 1
ATOM 15140 N N . GLY B 1 904 ? -1.335 -85.320 43.882 1.00 59.70 900 GLY B N 1
ATOM 15141 C CA . GLY B 1 904 ? -0.195 -84.437 43.659 1.00 52.66 900 GLY B CA 1
ATOM 15142 C C . GLY B 1 904 ? 1.094 -85.166 43.461 1.00 54.87 900 GLY B C 1
ATOM 15143 O O . GLY B 1 904 ? 2.106 -84.550 43.098 1.00 61.89 900 GLY B O 1
ATOM 15144 N N . GLY B 1 905 ? 1.105 -86.480 43.688 1.00 56.19 901 GLY B N 1
ATOM 15145 C CA . GLY B 1 905 ? 2.356 -87.264 43.535 1.00 56.83 901 GLY B CA 1
ATOM 15146 C C . GLY B 1 905 ? 3.464 -86.750 44.434 1.00 50.88 901 GLY B C 1
ATOM 15147 O O . GLY B 1 905 ? 4.570 -86.592 43.989 1.00 52.58 901 GLY B O 1
ATOM 15148 N N . TYR B 1 906 ? 3.122 -86.455 45.692 1.00 51.54 902 TYR B N 1
ATOM 15149 C CA . TYR B 1 906 ? 4.040 -85.853 46.663 1.00 48.52 902 TYR B CA 1
ATOM 15150 C C . TYR B 1 906 ? 4.613 -86.967 47.575 1.00 45.55 902 TYR B C 1
ATOM 15151 O O . TYR B 1 906 ? 3.886 -87.709 48.242 1.00 37.57 902 TYR B O 1
ATOM 15160 N N . ASP B 1 907 ? 5.933 -87.073 47.547 1.00 42.29 903 ASP B N 1
ATOM 15161 C CA . ASP B 1 907 ? 6.685 -87.931 48.402 1.00 39.36 903 ASP B CA 1
ATOM 15162 C C . ASP B 1 907 ? 6.641 -87.360 49.811 1.00 45.11 903 ASP B C 1
ATOM 15163 O O . ASP B 1 907 ? 6.971 -86.194 50.019 1.00 51.77 903 ASP B O 1
ATOM 15168 N N . GLY B 1 908 ? 6.198 -88.158 50.777 1.00 44.44 904 GLY B N 1
ATOM 15169 C CA . GLY B 1 908 ? 6.197 -87.754 52.184 1.00 40.35 904 GLY B CA 1
ATOM 15170 C C . GLY B 1 908 ? 7.535 -87.940 52.909 1.00 39.79 904 GLY B C 1
ATOM 15171 O O . GLY B 1 908 ? 7.907 -89.082 53.183 1.00 43.12 904 GLY B O 1
ATOM 15172 N N . TRP B 1 909 ? 8.252 -86.847 53.192 1.00 33.35 905 TRP B N 1
ATOM 15173 C CA . TRP B 1 909 ? 9.485 -86.886 53.969 1.00 36.70 905 TRP B CA 1
ATOM 15174 C C . TRP B 1 909 ? 9.265 -86.493 55.426 1.00 37.97 905 TRP B C 1
ATOM 15175 O O . TRP B 1 909 ? 8.393 -85.696 55.746 1.00 35.86 905 TRP B O 1
ATOM 15186 N N . LEU B 1 910 ? 10.083 -87.065 56.296 1.00 41.04 906 LEU B N 1
ATOM 15187 C CA . LEU B 1 910 ? 10.065 -86.793 57.745 1.00 41.60 906 LEU B CA 1
ATOM 15188 C C . LEU B 1 910 ? 11.470 -86.498 58.218 1.00 38.81 906 LEU B C 1
ATOM 15189 O O . LEU B 1 910 ? 12.288 -87.404 58.158 1.00 39.78 906 LEU B O 1
ATOM 15194 N N . SER B 1 911 ? 11.755 -85.261 58.649 1.00 38.10 907 SER B N 1
ATOM 15195 C CA . SER B 1 911 ? 13.016 -84.950 59.296 1.00 37.18 907 SER B CA 1
ATOM 15196 C C . SER B 1 911 ? 12.937 -85.101 60.824 1.00 36.30 907 SER B C 1
ATOM 15197 O O . SER B 1 911 ? 11.875 -85.033 61.455 1.00 32.05 907 SER B O 1
ATOM 15200 N N . SER B 1 912 ? 14.111 -85.266 61.402 1.00 37.83 908 SER B N 1
ATOM 15201 C CA . SER B 1 912 ? 14.269 -85.589 62.800 1.00 40.00 908 SER B CA 1
ATOM 15202 C C . SER B 1 912 ? 14.734 -84.399 63.603 1.00 42.00 908 SER B C 1
ATOM 15203 O O . SER B 1 912 ? 15.722 -83.716 63.226 1.00 47.14 908 SER B O 1
ATOM 15206 N N . ALA B 1 913 ? 14.035 -84.170 64.709 1.00 36.65 909 ALA B N 1
ATOM 15207 C CA . ALA B 1 913 ? 14.388 -83.144 65.650 1.00 34.64 909 ALA B CA 1
ATOM 15208 C C . ALA B 1 913 ? 14.497 -83.744 67.041 1.00 31.80 909 ALA B C 1
ATOM 15209 O O . ALA B 1 913 ? 13.834 -84.745 67.367 1.00 31.36 909 ALA B O 1
ATOM 15211 N N . GLY B 1 914 ? 15.227 -83.033 67.891 1.00 31.47 910 GLY B N 1
ATOM 15212 C CA . GLY B 1 914 ? 15.484 -83.427 69.273 1.00 31.70 910 GLY B CA 1
ATOM 15213 C C . GLY B 1 914 ? 16.688 -84.357 69.367 1.00 31.48 910 GLY B C 1
ATOM 15214 O O . GLY B 1 914 ? 17.840 -83.926 69.634 1.00 25.63 910 GLY B O 1
ATOM 15215 N N . TYR B 1 915 ? 16.378 -85.638 69.148 1.00 30.36 911 TYR B N 1
ATOM 15216 C CA . TYR B 1 915 ? 17.302 -86.709 69.249 1.00 32.37 911 TYR B CA 1
ATOM 15217 C C . TYR B 1 915 ? 17.209 -87.620 68.014 1.00 35.42 911 TYR B C 1
ATOM 15218 O O . TYR B 1 915 ? 16.121 -87.838 67.444 1.00 38.08 911 TYR B O 1
ATOM 15227 N N . ILE B 1 916 ? 18.353 -88.177 67.647 1.00 32.08 912 ILE B N 1
ATOM 15228 C CA . ILE B 1 916 ? 18.421 -89.335 66.807 1.00 37.06 912 ILE B CA 1
ATOM 15229 C C . ILE B 1 916 ? 18.914 -90.494 67.646 1.00 35.39 912 ILE B C 1
ATOM 15230 O O . ILE B 1 916 ? 20.021 -90.463 68.153 1.00 38.36 912 ILE B O 1
ATOM 15235 N N . GLY B 1 917 ? 18.071 -91.492 67.845 1.00 35.73 913 GLY B N 1
ATOM 15236 C CA . GLY B 1 917 ? 18.351 -92.533 68.842 1.00 39.64 913 GLY B CA 1
ATOM 15237 C C . GLY B 1 917 ? 18.459 -92.005 70.270 1.00 37.40 913 GLY B C 1
ATOM 15238 O O . GLY B 1 917 ? 18.281 -90.838 70.502 1.00 39.86 913 GLY B O 1
ATOM 15239 N N . PRO B 1 918 ? 18.751 -92.874 71.231 1.00 37.52 914 PRO B N 1
ATOM 15240 C CA . PRO B 1 918 ? 18.745 -92.423 72.636 1.00 36.06 914 PRO B CA 1
ATOM 15241 C C . PRO B 1 918 ? 19.889 -91.547 73.070 1.00 37.66 914 PRO B C 1
ATOM 15242 O O . PRO B 1 918 ? 19.758 -90.909 74.081 1.00 39.61 914 PRO B O 1
ATOM 15246 N N . LYS B 1 919 ? 20.973 -91.479 72.318 1.00 39.49 915 LYS B N 1
ATOM 15247 C CA . LYS B 1 919 ? 22.190 -90.863 72.817 1.00 39.48 915 LYS B CA 1
ATOM 15248 C C . LYS B 1 919 ? 22.657 -89.629 72.105 1.00 39.83 915 LYS B C 1
ATOM 15249 O O . LYS B 1 919 ? 23.472 -88.913 72.651 1.00 38.04 915 LYS B O 1
ATOM 15255 N N . VAL B 1 920 ? 22.182 -89.397 70.881 1.00 42.29 916 VAL B N 1
ATOM 15256 C CA . VAL B 1 920 ? 22.653 -88.304 70.053 1.00 42.80 916 VAL B CA 1
ATOM 15257 C C . VAL B 1 920 ? 21.620 -87.190 69.991 1.00 40.31 916 VAL B C 1
ATOM 15258 O O . VAL B 1 920 ? 20.579 -87.343 69.364 1.00 36.28 916 VAL B O 1
ATOM 15262 N N . LYS B 1 921 ? 21.945 -86.074 70.616 1.00 37.22 917 LYS B N 1
ATOM 15263 C CA . LYS B 1 921 ? 21.129 -84.893 70.571 1.00 41.97 917 LYS B CA 1
ATOM 15264 C C . LYS B 1 921 ? 21.356 -84.224 69.201 1.00 39.88 917 LYS B C 1
ATOM 15265 O O . LYS B 1 921 ? 22.499 -84.104 68.799 1.00 38.81 917 LYS B O 1
ATOM 15271 N N . VAL B 1 922 ? 20.287 -83.811 68.509 1.00 37.19 918 VAL B N 1
ATOM 15272 C CA . VAL B 1 922 ? 20.395 -82.965 67.299 1.00 37.38 918 VAL B CA 1
ATOM 15273 C C . VAL B 1 922 ? 19.793 -81.572 67.381 1.00 33.73 918 VAL B C 1
ATOM 15274 O O . VAL B 1 922 ? 20.075 -80.750 66.545 1.00 36.61 918 VAL B O 1
ATOM 15278 N N . ALA B 1 923 ? 18.942 -81.312 68.351 1.00 35.78 919 ALA B N 1
ATOM 15279 C CA . ALA B 1 923 ? 18.175 -80.053 68.423 1.00 32.62 919 ALA B CA 1
ATOM 15280 C C . ALA B 1 923 ? 17.475 -79.838 67.081 1.00 34.09 919 ALA B C 1
ATOM 15281 O O . ALA B 1 923 ? 16.771 -80.749 66.645 1.00 31.31 919 ALA B O 1
ATOM 15283 N N . HIS B 1 924 ? 17.672 -78.694 66.418 1.00 34.61 920 HIS B N 1
ATOM 15284 C CA . HIS B 1 924 ? 17.137 -78.473 65.066 1.00 34.85 920 HIS B CA 1
ATOM 15285 C C . HIS B 1 924 ? 18.236 -78.377 64.003 1.00 34.62 920 HIS B C 1
ATOM 15286 O O . HIS B 1 924 ? 18.025 -77.804 62.927 1.00 30.77 920 HIS B O 1
ATOM 15293 N N . ASP B 1 925 ? 19.404 -78.935 64.319 1.00 35.59 921 ASP B N 1
ATOM 15294 C CA . ASP B 1 925 ? 20.549 -78.921 63.421 1.00 36.46 921 ASP B CA 1
ATOM 15295 C C . ASP B 1 925 ? 20.238 -79.554 62.043 1.00 38.18 921 ASP B C 1
ATOM 15296 O O . ASP B 1 925 ? 20.745 -79.106 61.022 1.00 39.46 921 ASP B O 1
ATOM 15301 N N . ILE B 1 926 ? 19.337 -80.527 62.020 1.00 39.54 922 ILE B N 1
ATOM 15302 C CA . ILE B 1 926 ? 18.875 -81.154 60.784 1.00 39.88 922 ILE B CA 1
ATOM 15303 C C . ILE B 1 926 ? 17.641 -80.524 60.196 1.00 36.20 922 ILE B C 1
ATOM 15304 O O . ILE B 1 926 ? 17.521 -80.423 58.958 1.00 39.78 922 ILE B O 1
ATOM 15309 N N . SER B 1 927 ? 16.680 -80.172 61.040 1.00 37.62 923 SER B N 1
ATOM 15310 C CA . SER B 1 927 ? 15.568 -79.307 60.594 1.00 41.09 923 SER B CA 1
ATOM 15311 C C . SER B 1 927 ? 16.051 -78.209 59.611 1.00 38.71 923 SER B C 1
ATOM 15312 O O . SER B 1 927 ? 15.458 -78.002 58.573 1.00 36.87 923 SER B O 1
ATOM 15315 N N . LEU B 1 928 ? 17.126 -77.517 59.954 1.00 39.75 924 LEU B N 1
ATOM 15316 C CA . LEU B 1 928 ? 17.620 -76.384 59.127 1.00 45.55 924 LEU B CA 1
ATOM 15317 C C . LEU B 1 928 ? 18.258 -76.754 57.794 1.00 40.75 924 LEU B C 1
ATOM 15318 O O . LEU B 1 928 ? 18.327 -75.936 56.918 1.00 50.42 924 LEU B O 1
ATOM 15323 N N . LEU B 1 929 ? 18.810 -77.950 57.697 1.00 40.83 925 LEU B N 1
ATOM 15324 C CA . LEU B 1 929 ? 19.471 -78.405 56.498 1.00 41.60 925 LEU B CA 1
ATOM 15325 C C . LEU B 1 929 ? 18.503 -78.886 55.440 1.00 42.66 925 LEU B C 1
ATOM 15326 O O . LEU B 1 929 ? 18.861 -78.951 54.257 1.00 41.55 925 LEU B O 1
ATOM 15331 N N . VAL B 1 930 ? 17.307 -79.270 55.854 1.00 42.58 926 VAL B N 1
ATOM 15332 C CA . VAL B 1 930 ? 16.312 -79.782 54.915 1.00 47.67 926 VAL B CA 1
ATOM 15333 C C . VAL B 1 930 ? 16.157 -78.976 53.605 1.00 48.66 926 VAL B C 1
ATOM 15334 O O . VAL B 1 930 ? 16.459 -79.482 52.521 1.00 45.85 926 VAL B O 1
ATOM 15338 N N . PRO B 1 931 ? 15.721 -77.728 53.705 1.00 50.85 927 PRO B N 1
ATOM 15339 C CA . PRO B 1 931 ? 15.601 -76.949 52.489 1.00 50.02 927 PRO B CA 1
ATOM 15340 C C . PRO B 1 931 ? 16.881 -76.763 51.670 1.00 46.04 927 PRO B C 1
ATOM 15341 O O . PRO B 1 931 ? 16.798 -76.547 50.473 1.00 57.08 927 PRO B O 1
ATOM 15345 N N . GLU B 1 932 ? 18.043 -76.781 52.309 1.00 43.72 928 GLU B N 1
ATOM 15346 C CA . GLU B 1 932 ? 19.314 -76.531 51.634 1.00 42.26 928 GLU B CA 1
ATOM 15347 C C . GLU B 1 932 ? 19.660 -77.690 50.757 1.00 43.39 928 GLU B C 1
ATOM 15348 O O . GLU B 1 932 ? 20.285 -77.501 49.725 1.00 53.08 928 GLU B O 1
ATOM 15354 N N . ILE B 1 933 ? 19.298 -78.890 51.196 1.00 40.69 929 ILE B N 1
ATOM 15355 C CA . ILE B 1 933 ? 19.639 -80.138 50.496 1.00 40.77 929 ILE B CA 1
ATOM 15356 C C . ILE B 1 933 ? 18.731 -80.341 49.321 1.00 38.08 929 ILE B C 1
ATOM 15357 O O . ILE B 1 933 ? 19.208 -80.601 48.221 1.00 37.15 929 ILE B O 1
ATOM 15362 N N . PHE B 1 934 ? 17.430 -80.250 49.568 1.00 35.96 930 PHE B N 1
ATOM 15363 C CA . PHE B 1 934 ? 16.443 -80.497 48.554 1.00 40.41 930 PHE B CA 1
ATOM 15364 C C . PHE B 1 934 ? 16.487 -79.451 47.466 1.00 45.64 930 PHE B C 1
ATOM 15365 O O . PHE B 1 934 ? 16.226 -79.771 46.301 1.00 52.37 930 PHE B O 1
ATOM 15373 N N . SER B 1 935 ? 16.810 -78.214 47.835 1.00 45.68 931 SER B N 1
ATOM 15374 C CA . SER B 1 935 ? 16.871 -77.129 46.858 1.00 43.27 931 SER B CA 1
ATOM 15375 C C . SER B 1 935 ? 18.118 -77.185 45.982 1.00 45.71 931 SER B C 1
ATOM 15376 O O . SER B 1 935 ? 18.231 -76.452 44.988 1.00 45.50 931 SER B O 1
ATOM 15379 N N . ARG B 1 936 ? 19.081 -78.010 46.360 1.00 44.22 932 ARG B N 1
ATOM 15380 C CA . ARG B 1 936 ? 20.272 -78.245 45.529 1.00 44.64 932 ARG B CA 1
ATOM 15381 C C . ARG B 1 936 ? 20.244 -79.622 44.821 1.00 41.14 932 ARG B C 1
ATOM 15382 O O . ARG B 1 936 ? 21.296 -80.128 44.438 1.00 40.26 932 ARG B O 1
ATOM 15398 N N . THR B 1 938 ? 17.833 -81.817 41.824 1.00 47.13 934 THR B N 1
ATOM 15399 C CA . THR B 1 938 ? 16.847 -81.652 40.750 1.00 51.57 934 THR B CA 1
ATOM 15400 C C . THR B 1 938 ? 15.657 -82.446 41.158 1.00 48.31 934 THR B C 1
ATOM 15401 O O . THR B 1 938 ? 15.805 -83.357 41.960 1.00 53.91 934 THR B O 1
ATOM 15405 N N . PRO B 1 939 ? 14.471 -82.131 40.613 1.00 54.41 935 PRO B N 1
ATOM 15406 C CA . PRO B 1 939 ? 13.283 -82.956 40.916 1.00 55.87 935 PRO B CA 1
ATOM 15407 C C . PRO B 1 939 ? 13.455 -84.455 40.565 1.00 64.01 935 PRO B C 1
ATOM 15408 O O . PRO B 1 939 ? 12.995 -85.312 41.301 1.00 75.38 935 PRO B O 1
ATOM 15412 N N . GLN B 1 940 ? 14.172 -84.760 39.494 1.00 61.77 936 GLN B N 1
ATOM 15413 C CA . GLN B 1 940 ? 14.387 -86.136 39.081 1.00 62.01 936 GLN B CA 1
ATOM 15414 C C . GLN B 1 940 ? 15.240 -86.840 40.134 1.00 61.13 936 GLN B C 1
ATOM 15415 O O . GLN B 1 940 ? 14.903 -87.941 40.572 1.00 61.10 936 GLN B O 1
ATOM 15421 N N . GLU B 1 941 ? 16.330 -86.187 40.545 1.00 54.03 937 GLU B N 1
ATOM 15422 C CA . GLU B 1 941 ? 17.214 -86.678 41.616 1.00 52.71 937 GLU B CA 1
ATOM 15423 C C . GLU B 1 941 ? 16.560 -86.970 42.981 1.00 50.00 937 GLU B C 1
ATOM 15424 O O . GLU B 1 941 ? 16.947 -87.935 43.654 1.00 51.70 937 GLU B O 1
ATOM 15430 N N . ARG B 1 942 ? 15.631 -86.114 43.412 1.00 43.88 938 ARG B N 1
ATOM 15431 C CA . ARG B 1 942 ? 15.023 -86.245 44.737 1.00 42.01 938 ARG B CA 1
ATOM 15432 C C . ARG B 1 942 ? 13.712 -86.986 44.753 1.00 43.19 938 ARG B C 1
ATOM 15433 O O . ARG B 1 942 ? 13.125 -87.138 45.812 1.00 44.58 938 ARG B O 1
ATOM 15441 N N . ASP B 1 943 ? 13.263 -87.469 43.602 1.00 44.03 939 ASP B N 1
ATOM 15442 C CA . ASP B 1 943 ? 12.079 -88.330 43.537 1.00 45.57 939 ASP B CA 1
ATOM 15443 C C . ASP B 1 943 ? 12.372 -89.606 44.343 1.00 43.30 939 ASP B C 1
ATOM 15444 O O . ASP B 1 943 ? 13.459 -90.183 44.224 1.00 45.72 939 ASP B O 1
ATOM 15449 N N . ALA B 1 944 ? 11.443 -90.032 45.183 1.00 40.68 940 ALA B N 1
ATOM 15450 C CA . ALA B 1 944 ? 11.718 -91.160 46.092 1.00 44.13 940 ALA B CA 1
ATOM 15451 C C . ALA B 1 944 ? 12.013 -92.435 45.314 1.00 45.51 940 ALA B C 1
ATOM 15452 O O . ALA B 1 944 ? 13.005 -93.096 45.600 1.00 50.70 940 ALA B O 1
ATOM 15454 N N . ARG B 1 945 ? 11.214 -92.729 44.285 1.00 52.07 941 ARG B N 1
ATOM 15455 C CA . ARG B 1 945 ? 11.460 -93.886 43.394 1.00 56.97 941 ARG B CA 1
ATOM 15456 C C . ARG B 1 945 ? 12.887 -93.893 42.838 1.00 47.78 941 ARG B C 1
ATOM 15457 O O . ARG B 1 945 ? 13.575 -94.925 42.881 1.00 55.35 941 ARG B O 1
ATOM 15465 N N . ALA B 1 946 ? 13.368 -92.759 42.370 1.00 39.74 942 ALA B N 1
ATOM 15466 C CA . ALA B 1 946 ? 14.739 -92.712 41.805 1.00 42.36 942 ALA B CA 1
ATOM 15467 C C . ALA B 1 946 ? 15.817 -92.979 42.841 1.00 43.43 942 ALA B C 1
ATOM 15468 O O . ALA B 1 946 ? 16.829 -93.645 42.562 1.00 39.40 942 ALA B O 1
ATOM 15470 N N . LEU B 1 947 ? 15.592 -92.456 44.050 1.00 47.03 943 LEU B N 1
ATOM 15471 C CA . LEU B 1 947 ? 16.541 -92.636 45.163 1.00 44.89 943 LEU B CA 1
ATOM 15472 C C . LEU B 1 947 ? 16.574 -94.098 45.634 1.00 44.36 943 LEU B C 1
ATOM 15473 O O . LEU B 1 947 ? 17.660 -94.645 45.967 1.00 47.64 943 LEU B O 1
ATOM 15478 N N . ILE B 1 948 ? 15.408 -94.738 45.668 1.00 40.29 944 ILE B N 1
ATOM 15479 C CA . ILE B 1 948 ? 15.357 -96.171 45.986 1.00 45.28 944 ILE B CA 1
ATOM 15480 C C . ILE B 1 948 ? 16.066 -96.959 44.897 1.00 49.48 944 ILE B C 1
ATOM 15481 O O . ILE B 1 948 ? 16.894 -97.794 45.225 1.00 48.80 944 ILE B O 1
ATOM 15486 N N . GLU B 1 949 ? 15.794 -96.676 43.619 1.00 54.03 945 GLU B N 1
ATOM 15487 C CA . GLU B 1 949 ? 16.481 -97.404 42.539 1.00 58.43 945 GLU B CA 1
ATOM 15488 C C . GLU B 1 949 ? 17.973 -97.240 42.551 1.00 55.43 945 GLU B C 1
ATOM 15489 O O . GLU B 1 949 ? 18.686 -98.191 42.244 1.00 61.84 945 GLU B O 1
ATOM 15495 N N . ALA B 1 950 ? 18.461 -96.067 42.920 1.00 48.90 946 ALA B N 1
ATOM 15496 C CA . ALA B 1 950 ? 19.917 -95.857 43.028 1.00 47.45 946 ALA B CA 1
ATOM 15497 C C . ALA B 1 950 ? 20.554 -96.355 44.335 1.00 45.43 946 ALA B C 1
ATOM 15498 O O . ALA B 1 950 ? 21.783 -96.265 44.516 1.00 44.81 946 ALA B O 1
ATOM 15500 N N . GLY B 1 951 ? 19.755 -96.870 45.266 1.00 47.25 947 GLY B N 1
ATOM 15501 C CA . GLY B 1 951 ? 20.310 -97.354 46.530 1.00 43.67 947 GLY B CA 1
ATOM 15502 C C . GLY B 1 951 ? 20.581 -96.250 47.556 1.00 41.98 947 GLY B C 1
ATOM 15503 O O . GLY B 1 951 ? 21.322 -96.472 48.494 1.00 44.88 947 GLY B O 1
ATOM 15504 N N . TYR B 1 952 ? 19.961 -95.088 47.416 1.00 43.76 948 TYR B N 1
ATOM 15505 C CA . TYR B 1 952 ? 20.193 -93.971 48.353 1.00 49.73 948 TYR B CA 1
ATOM 15506 C C . TYR B 1 952 ? 19.211 -93.971 49.512 1.00 45.61 948 TYR B C 1
ATOM 15507 O O . TYR B 1 952 ? 19.488 -93.314 50.507 1.00 52.06 948 TYR B O 1
ATOM 15516 N N . LEU B 1 953 ? 18.082 -94.691 49.391 1.00 40.33 949 LEU B N 1
ATOM 15517 C CA . LEU B 1 953 ? 17.178 -94.951 50.528 1.00 40.25 949 LEU B CA 1
ATOM 15518 C C . LEU B 1 953 ? 17.128 -96.433 50.864 1.00 42.91 949 LEU B C 1
ATOM 15519 O O . LEU B 1 953 ? 17.051 -97.238 49.959 1.00 44.78 949 LEU B O 1
ATOM 15524 N N . GLU B 1 954 ? 17.073 -96.780 52.148 1.00 42.04 950 GLU B N 1
ATOM 15525 C CA . GLU B 1 954 ? 16.977 -98.157 52.581 1.00 43.72 950 GLU B CA 1
ATOM 15526 C C . GLU B 1 954 ? 15.668 -98.436 53.294 1.00 45.95 950 GLU B C 1
ATOM 15527 O O . GLU B 1 954 ? 15.331 -97.752 54.235 1.00 50.30 950 GLU B O 1
ATOM 15533 N N . ARG B 1 955 ? 14.954 -99.473 52.879 1.00 48.53 951 ARG B N 1
ATOM 15534 C CA . ARG B 1 955 ? 13.697 -99.853 53.503 1.00 46.43 951 ARG B CA 1
ATOM 15535 C C . ARG B 1 955 ? 13.914 -100.474 54.878 1.00 45.65 951 ARG B C 1
ATOM 15536 O O . ARG B 1 955 ? 14.922 -101.121 55.110 1.00 48.74 951 ARG B O 1
ATOM 15544 N N . LEU B 1 956 ? 12.953 -100.305 55.778 1.00 43.17 952 LEU B N 1
ATOM 15545 C CA . LEU B 1 956 ? 13.016 -100.902 57.115 1.00 41.16 952 LEU B CA 1
ATOM 15546 C C . LEU B 1 956 ? 12.033 -101.986 57.167 1.00 40.06 952 LEU B C 1
ATOM 15547 O O . LEU B 1 956 ? 10.953 -101.861 56.617 1.00 38.50 952 LEU B O 1
ATOM 15552 N N . GLU B 1 957 ? 12.394 -103.050 57.880 1.00 39.15 953 GLU B N 1
ATOM 15553 C CA . GLU B 1 957 ? 11.654 -104.269 57.802 1.00 35.79 953 GLU B CA 1
ATOM 15554 C C . GLU B 1 957 ? 11.412 -104.803 59.212 1.00 37.19 953 GLU B C 1
ATOM 15555 O O . GLU B 1 957 ? 12.112 -104.455 60.168 1.00 33.13 953 GLU B O 1
ATOM 15561 N N . ASP B 1 958 ? 10.380 -105.621 59.340 1.00 39.56 954 ASP B N 1
ATOM 15562 C CA . ASP B 1 958 ? 10.047 -106.220 60.619 1.00 39.24 954 ASP B CA 1
ATOM 15563 C C . ASP B 1 958 ? 11.159 -107.166 61.087 1.00 40.77 954 ASP B C 1
ATOM 15564 O O . ASP B 1 958 ? 11.933 -107.699 60.297 1.00 39.31 954 ASP B O 1
ATOM 15569 N N . PHE B 1 959 ? 11.248 -107.318 62.398 1.00 42.04 955 PHE B N 1
ATOM 15570 C CA . PHE B 1 959 ? 12.169 -108.227 63.004 1.00 39.87 955 PHE B CA 1
ATOM 15571 C C . PHE B 1 959 ? 11.602 -108.678 64.333 1.00 40.25 955 PHE B C 1
ATOM 15572 O O . PHE B 1 959 ? 10.593 -108.154 64.771 1.00 36.36 955 PHE B O 1
ATOM 15580 N N . ASP B 1 960 ? 12.250 -109.677 64.933 1.00 41.15 956 ASP B N 1
ATOM 15581 C CA . ASP B 1 960 ? 11.842 -110.262 66.223 1.00 38.08 956 ASP B CA 1
ATOM 15582 C C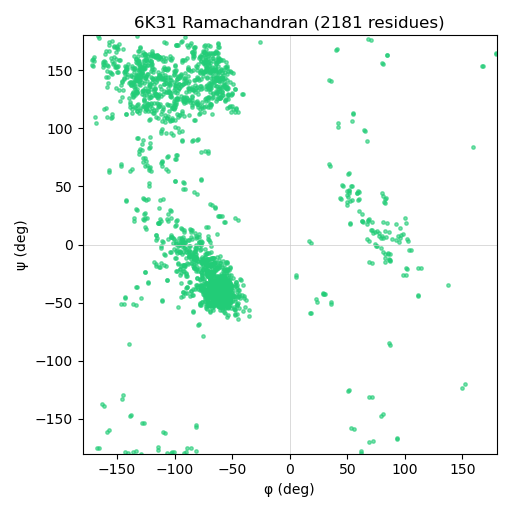 . ASP B 1 960 ? 12.742 -109.770 67.339 1.00 31.49 956 ASP B C 1
ATOM 15583 O O . ASP B 1 960 ? 13.937 -109.571 67.171 1.00 27.72 956 ASP B O 1
ATOM 15588 N N . HIS B 1 961 ? 12.143 -109.520 68.479 1.00 31.55 957 HIS B N 1
ATOM 15589 C CA . HIS B 1 961 ? 12.896 -109.050 69.636 1.00 34.37 957 HIS B CA 1
ATOM 15590 C C . HIS B 1 961 ? 12.216 -109.614 70.874 1.00 34.49 957 HIS B C 1
ATOM 15591 O O . HIS B 1 961 ? 10.990 -109.532 71.020 1.00 41.68 957 HIS B O 1
ATOM 15598 N N . GLU B 1 962 ? 13.006 -110.339 71.662 1.00 39.85 958 GLU B N 1
ATOM 15599 C CA . GLU B 1 962 ? 12.510 -111.179 72.768 1.00 39.51 958 GLU B CA 1
ATOM 15600 C C . GLU B 1 962 ? 11.292 -111.998 72.386 1.00 39.49 958 GLU B C 1
ATOM 15601 O O . GLU B 1 962 ? 10.356 -112.120 73.167 1.00 46.44 958 GLU B O 1
ATOM 15607 N N . GLY B 1 963 ? 11.291 -112.525 71.156 1.00 38.01 959 GLY B N 1
ATOM 15608 C CA . GLY B 1 963 ? 10.184 -113.303 70.648 1.00 41.22 959 GLY B CA 1
ATOM 15609 C C . GLY B 1 963 ? 8.945 -112.543 70.149 1.00 43.88 959 GLY B C 1
ATOM 15610 O O . GLY B 1 963 ? 8.014 -113.182 69.678 1.00 49.06 959 GLY B O 1
ATOM 15611 N N . ARG B 1 964 ? 8.913 -111.214 70.255 1.00 42.45 960 ARG B N 1
ATOM 15612 C CA . ARG B 1 964 ? 7.762 -110.401 69.808 1.00 43.48 960 ARG B CA 1
ATOM 15613 C C . ARG B 1 964 ? 8.102 -109.820 68.465 1.00 43.87 960 ARG B C 1
ATOM 15614 O O . ARG B 1 964 ? 9.234 -109.384 68.252 1.00 38.21 960 ARG B O 1
ATOM 15622 N N . ARG B 1 965 ? 7.130 -109.784 67.565 1.00 40.65 961 ARG B N 1
ATOM 15623 C CA . ARG B 1 965 ? 7.309 -109.107 66.293 1.00 40.07 961 ARG B CA 1
ATOM 15624 C C . ARG B 1 965 ? 7.389 -107.582 66.482 1.00 39.95 961 ARG B C 1
ATOM 15625 O O . ARG B 1 965 ? 6.480 -106.989 66.992 1.00 42.96 961 ARG B O 1
ATOM 15633 N N . ILE B 1 966 ? 8.484 -106.958 66.063 1.00 43.37 962 ILE B N 1
ATOM 15634 C CA . ILE B 1 966 ? 8.630 -105.514 66.046 1.00 34.46 962 ILE B CA 1
ATOM 15635 C C . ILE B 1 966 ? 8.339 -105.043 64.599 1.00 36.79 962 ILE B C 1
ATOM 15636 O O . ILE B 1 966 ? 9.000 -105.490 63.665 1.00 31.82 962 ILE B O 1
ATOM 15641 N N . GLU B 1 967 ? 7.356 -104.138 64.429 1.00 38.65 963 GLU B N 1
ATOM 15642 C CA . GLU B 1 967 ? 6.852 -103.737 63.112 1.00 37.15 963 GLU B CA 1
ATOM 15643 C C . GLU B 1 967 ? 7.574 -102.514 62.593 1.00 37.39 963 GLU B C 1
ATOM 15644 O O . GLU B 1 967 ? 6.968 -101.487 62.235 1.00 39.30 963 GLU B O 1
ATOM 15650 N N . ALA B 1 968 ? 8.893 -102.600 62.556 1.00 38.20 964 ALA B N 1
ATOM 15651 C CA . ALA B 1 968 ? 9.719 -101.491 62.058 1.00 35.23 964 ALA B CA 1
ATOM 15652 C C . ALA B 1 968 ? 9.444 -101.118 60.590 1.00 35.36 964 ALA B C 1
ATOM 15653 O O . ALA B 1 968 ? 9.798 -100.032 60.164 1.00 36.80 964 ALA B O 1
ATOM 15655 N N . SER B 1 969 ? 8.766 -101.970 59.818 1.00 35.54 965 SER B N 1
ATOM 15656 C CA . SER B 1 969 ? 8.305 -101.557 58.487 1.00 38.53 965 SER B CA 1
ATOM 15657 C C . SER B 1 969 ? 7.392 -100.316 58.456 1.00 36.85 965 SER B C 1
ATOM 15658 O O . SER B 1 969 ? 7.268 -99.706 57.392 1.00 36.11 965 SER B O 1
ATOM 15661 N N . ARG B 1 970 ? 6.757 -99.978 59.583 1.00 32.53 966 ARG B N 1
ATOM 15662 C CA . ARG B 1 970 ? 5.972 -98.775 59.702 1.00 35.24 966 ARG B CA 1
ATOM 15663 C C . ARG B 1 970 ? 6.796 -97.500 59.640 1.00 41.71 966 ARG B C 1
ATOM 15664 O O . ARG B 1 970 ? 6.217 -96.425 59.438 1.00 48.67 966 ARG B O 1
ATOM 15672 N N . LEU B 1 971 ? 8.123 -97.590 59.779 1.00 42.58 967 LEU B N 1
ATOM 15673 C CA . LEU B 1 971 ? 9.013 -96.421 59.657 1.00 39.53 967 LEU B CA 1
ATOM 15674 C C . LEU B 1 971 ? 9.439 -96.090 58.249 1.00 38.15 967 LEU B C 1
ATOM 15675 O O . LEU B 1 971 ? 10.299 -95.226 58.068 1.00 42.72 967 LEU B O 1
ATOM 15680 N N . GLY B 1 972 ? 8.898 -96.770 57.240 1.00 38.51 968 GLY B N 1
ATOM 15681 C CA . GLY B 1 972 ? 9.191 -96.436 55.820 1.00 37.06 968 GLY B CA 1
ATOM 15682 C C . GLY B 1 972 ? 10.592 -96.738 55.375 1.00 37.89 968 GLY B C 1
ATOM 15683 O O . GLY B 1 972 ? 11.096 -97.836 55.615 1.00 43.83 968 GLY B O 1
ATOM 15684 N N . TYR B 1 973 ? 11.222 -95.768 54.724 1.00 39.08 969 TYR B N 1
ATOM 15685 C CA . TYR B 1 973 ? 12.585 -95.887 54.173 1.00 36.46 969 TYR B CA 1
ATOM 15686 C C . TYR B 1 973 ? 13.403 -94.810 54.844 1.00 38.51 969 TYR B C 1
ATOM 15687 O O . TYR B 1 973 ? 12.834 -93.858 55.402 1.00 39.19 969 TYR B O 1
ATOM 15696 N N . ARG B 1 974 ? 14.727 -94.927 54.796 1.00 34.41 970 ARG B N 1
ATOM 15697 C CA . ARG B 1 974 ? 15.580 -93.912 55.399 1.00 37.26 970 ARG B CA 1
ATOM 15698 C C . ARG B 1 974 ? 16.854 -93.745 54.596 1.00 38.10 970 ARG B C 1
ATOM 15699 O O . ARG B 1 974 ? 17.263 -94.648 53.880 1.00 36.95 970 ARG B O 1
ATOM 15715 N N . ASN B 1 976 ? 20.768 -93.375 53.725 1.00 38.98 972 ASN B N 1
ATOM 15716 C CA . ASN B 1 976 ? 21.914 -94.178 54.152 1.00 38.76 972 ASN B CA 1
ATOM 15717 C C . ASN B 1 976 ? 23.182 -93.415 53.846 1.00 37.75 972 ASN B C 1
ATOM 15718 O O . ASN B 1 976 ? 23.136 -92.277 53.394 1.00 43.00 972 ASN B O 1
ATOM 15723 N N . ALA B 1 977 ? 24.313 -94.045 54.084 1.00 38.43 973 ALA B N 1
ATOM 15724 C CA . ALA B 1 977 ? 25.595 -93.423 53.859 1.00 41.43 973 ALA B CA 1
ATOM 15725 C C . ALA B 1 977 ? 25.770 -92.988 52.411 1.00 41.04 973 ALA B C 1
ATOM 15726 O O . ALA B 1 977 ? 26.437 -91.994 52.149 1.00 43.66 973 ALA B O 1
ATOM 15728 N N . ALA B 1 978 ? 25.181 -93.737 51.467 1.00 43.33 974 ALA B N 1
ATOM 15729 C CA . ALA B 1 978 ? 25.325 -93.438 50.026 1.00 40.06 974 ALA B CA 1
ATOM 15730 C C . ALA B 1 978 ? 24.622 -92.141 49.621 1.00 40.24 974 ALA B C 1
ATOM 15731 O O . ALA B 1 978 ? 25.101 -91.426 48.752 1.00 50.75 974 ALA B O 1
ATOM 15733 N N . PHE B 1 979 ? 23.482 -91.857 50.240 1.00 40.48 975 PHE B N 1
ATOM 15734 C CA . PHE B 1 979 ? 22.776 -90.587 50.066 1.00 38.79 975 PHE B CA 1
ATOM 15735 C C . PHE B 1 979 ? 23.674 -89.469 50.549 1.00 38.08 975 PHE B C 1
ATOM 15736 O O . PHE B 1 979 ? 23.828 -88.473 49.878 1.00 43.58 975 PHE B O 1
ATOM 15744 N N . ALA B 1 980 ? 24.288 -89.634 51.705 1.00 39.22 976 ALA B N 1
ATOM 15745 C CA . ALA B 1 980 ? 25.205 -88.611 52.192 1.00 41.37 976 ALA B CA 1
ATOM 15746 C C . ALA B 1 980 ? 26.362 -88.360 51.191 1.00 47.29 976 ALA B C 1
ATOM 15747 O O . ALA B 1 980 ? 26.745 -87.248 50.964 1.00 48.79 976 ALA B O 1
ATOM 15749 N N . THR B 1 981 ? 26.909 -89.410 50.593 1.00 53.23 977 THR B N 1
ATOM 15750 C CA . THR B 1 981 ? 28.020 -89.240 49.680 1.00 52.47 977 THR B CA 1
ATOM 15751 C C . THR B 1 981 ? 27.572 -88.556 48.401 1.00 54.73 977 THR B C 1
ATOM 15752 O O . THR B 1 981 ? 28.229 -87.617 47.917 1.00 52.68 977 THR B O 1
ATOM 15756 N N . ALA B 1 982 ? 26.428 -88.993 47.894 1.00 52.63 978 ALA B N 1
ATOM 15757 C CA . ALA B 1 982 ? 25.915 -88.486 46.635 1.00 54.20 978 ALA B CA 1
ATOM 15758 C C . ALA B 1 982 ? 25.498 -87.011 46.645 1.00 54.54 978 ALA B C 1
ATOM 15759 O O . ALA B 1 982 ? 25.628 -86.357 45.609 1.00 55.36 978 ALA B O 1
ATOM 15761 N N . TYR B 1 983 ? 24.996 -86.500 47.779 1.00 51.32 979 TYR B N 1
ATOM 15762 C CA . TYR B 1 983 ? 24.226 -85.240 47.790 1.00 48.94 979 TYR B CA 1
ATOM 15763 C C . TYR B 1 983 ? 24.613 -84.232 48.877 1.00 54.73 979 TYR B C 1
ATOM 15764 O O . TYR B 1 983 ? 24.544 -83.034 48.639 1.00 60.42 979 TYR B O 1
ATOM 15773 N N . PHE B 1 984 ? 24.960 -84.690 50.075 1.00 52.58 980 PHE B N 1
ATOM 15774 C CA . PHE B 1 984 ? 25.351 -83.784 51.163 1.00 52.32 980 PHE B CA 1
ATOM 15775 C C . PHE B 1 984 ? 26.688 -83.148 50.852 1.00 53.32 980 PHE B C 1
ATOM 15776 O O . PHE B 1 984 ? 27.030 -82.084 51.395 1.00 61.06 980 PHE B O 1
ATOM 15784 N N . GLY B 1 985 ? 27.420 -83.764 49.930 1.00 50.83 981 GLY B N 1
ATOM 15785 C CA . GLY B 1 985 ? 28.586 -83.129 49.294 1.00 47.51 981 GLY B CA 1
ATOM 15786 C C . GLY B 1 985 ? 28.350 -81.773 48.630 1.00 45.57 981 GLY B C 1
ATOM 15787 O O . GLY B 1 985 ? 29.305 -81.076 48.289 1.00 42.71 981 GLY B O 1
ATOM 15788 N N . ARG B 1 986 ? 27.095 -81.407 48.404 1.00 45.56 982 ARG B N 1
ATOM 15789 C CA . ARG B 1 986 ? 26.767 -80.112 47.820 1.00 48.83 982 ARG B CA 1
ATOM 15790 C C . ARG B 1 986 ? 26.668 -78.972 48.840 1.00 50.63 982 ARG B C 1
ATOM 15791 O O . ARG B 1 986 ? 26.578 -77.834 48.435 1.00 48.15 982 ARG B O 1
ATOM 15799 N N . ILE B 1 987 ? 26.632 -79.295 50.139 1.00 49.32 983 ILE B N 1
ATOM 15800 C CA . ILE B 1 987 ? 26.648 -78.324 51.257 1.00 43.14 983 ILE B CA 1
ATOM 15801 C C . ILE B 1 987 ? 27.945 -78.417 52.003 1.00 35.56 983 ILE B C 1
ATOM 15802 O O . ILE B 1 987 ? 28.572 -77.419 52.289 1.00 33.36 983 ILE B O 1
ATOM 15807 N N . PHE B 1 988 ? 28.340 -79.641 52.323 1.00 36.39 984 PHE B N 1
ATOM 15808 C CA . PHE B 1 988 ? 29.516 -79.895 53.133 1.00 36.50 984 PHE B CA 1
ATOM 15809 C C . PHE B 1 988 ? 30.698 -80.381 52.315 1.00 35.77 984 PHE B C 1
ATOM 15810 O O . PHE B 1 988 ? 30.549 -80.966 51.270 1.00 37.38 984 PHE B O 1
ATOM 15818 N N . LEU B 1 989 ? 31.865 -80.223 52.892 1.00 33.95 985 LEU B N 1
ATOM 15819 C CA . LEU B 1 989 ? 33.092 -80.525 52.250 1.00 36.82 985 LEU B CA 1
ATOM 15820 C C . LEU B 1 989 ? 33.499 -81.997 52.444 1.00 43.95 985 LEU B C 1
ATOM 15821 O O . LEU B 1 989 ? 34.133 -82.551 51.575 1.00 59.43 985 LEU B O 1
ATOM 15826 N N . HIS B 1 990 ? 33.159 -82.614 53.575 1.00 42.76 986 HIS B N 1
ATOM 15827 C CA . HIS B 1 990 ? 33.487 -84.013 53.871 1.00 39.31 986 HIS B CA 1
ATOM 15828 C C . HIS B 1 990 ? 32.204 -84.826 54.148 1.00 39.58 986 HIS B C 1
ATOM 15829 O O . HIS B 1 990 ? 31.985 -85.323 55.252 1.00 39.43 986 HIS B O 1
ATOM 15836 N N . PRO B 1 991 ? 31.342 -84.991 53.131 1.00 38.47 987 PRO B N 1
ATOM 15837 C CA . PRO B 1 991 ? 30.017 -85.575 53.345 1.00 40.00 987 PRO B CA 1
ATOM 15838 C C . PRO B 1 991 ? 29.974 -86.968 54.027 1.00 44.13 987 PRO B C 1
ATOM 15839 O O . PRO B 1 991 ? 28.904 -87.393 54.472 1.00 47.66 987 PRO B O 1
ATOM 15843 N N . ASP B 1 992 ? 31.101 -87.665 54.087 1.00 41.70 988 ASP B N 1
ATOM 15844 C CA . ASP B 1 992 ? 31.155 -88.976 54.691 1.00 47.99 988 ASP B CA 1
ATOM 15845 C C . ASP B 1 992 ? 31.303 -88.954 56.218 1.00 47.23 988 ASP B C 1
ATOM 15846 O O . ASP B 1 992 ? 30.998 -89.938 56.871 1.00 45.74 988 ASP B O 1
ATOM 15851 N N . VAL B 1 993 ? 31.772 -87.850 56.787 1.00 45.27 989 VAL B N 1
ATOM 15852 C CA . VAL B 1 993 ? 31.786 -87.693 58.256 1.00 44.18 989 VAL B CA 1
ATOM 15853 C C . VAL B 1 993 ? 30.651 -86.821 58.809 1.00 43.14 989 VAL B C 1
ATOM 15854 O O . VAL B 1 993 ? 30.635 -86.522 59.990 1.00 39.94 989 VAL B O 1
ATOM 15858 N N . VAL B 1 994 ? 29.722 -86.398 57.956 1.00 41.72 990 VAL B N 1
ATOM 15859 C CA . VAL B 1 994 ? 28.634 -85.548 58.387 1.00 41.17 990 VAL B CA 1
ATOM 15860 C C . VAL B 1 994 ? 27.770 -86.251 59.425 1.00 43.09 990 VAL B C 1
ATOM 15861 O O . VAL B 1 994 ? 27.483 -85.679 60.468 1.00 39.69 990 VAL B O 1
ATOM 15865 N N . PHE B 1 995 ? 27.354 -87.477 59.105 1.00 41.43 991 PHE B N 1
ATOM 15866 C CA . PHE B 1 995 ? 26.599 -88.337 60.004 1.00 40.56 991 PHE B CA 1
ATOM 15867 C C . PHE B 1 995 ? 27.406 -89.592 60.334 1.00 41.10 991 PHE B C 1
ATOM 15868 O O . PHE B 1 995 ? 27.936 -90.266 59.415 1.00 42.27 991 PHE B O 1
ATOM 15876 N N . THR B 1 996 ? 27.506 -89.887 61.639 1.00 36.64 992 THR B N 1
ATOM 15877 C CA . THR B 1 996 ? 28.094 -91.104 62.137 1.00 35.26 992 THR B CA 1
ATOM 15878 C C . THR B 1 996 ? 27.228 -92.236 61.751 1.00 36.82 992 THR B C 1
ATOM 15879 O O . THR B 1 996 ? 26.079 -92.066 61.338 1.00 40.27 992 THR B O 1
ATOM 15883 N N . GLU B 1 997 ? 27.800 -93.417 61.871 1.00 44.03 993 GLU B N 1
ATOM 15884 C CA . GLU B 1 997 ? 27.095 -94.659 61.589 1.00 50.41 993 GLU B CA 1
ATOM 15885 C C . GLU B 1 997 ? 25.900 -94.801 62.546 1.00 42.40 993 GLU B C 1
ATOM 15886 O O . GLU B 1 997 ? 24.814 -95.130 62.103 1.00 41.85 993 GLU B O 1
ATOM 15892 N N . GLU B 1 998 ? 26.091 -94.475 63.822 1.00 43.35 994 GLU B N 1
ATOM 15893 C CA . GLU B 1 998 ? 24.999 -94.499 64.806 1.00 43.57 994 GLU B CA 1
ATOM 15894 C C . GLU B 1 998 ? 23.886 -93.470 64.541 1.00 47.20 994 GLU B C 1
ATOM 15895 O O . GLU B 1 998 ? 22.738 -93.678 64.924 1.00 41.03 994 GLU B O 1
ATOM 15909 N N . LEU B 1 1000 ? 23.131 -92.552 61.306 1.00 39.34 996 LEU B N 1
ATOM 15910 C CA . LEU B 1 1000 ? 22.346 -93.128 60.187 1.00 40.26 996 LEU B CA 1
ATOM 15911 C C . LEU B 1 1000 ? 21.572 -94.426 60.550 1.00 34.96 996 LEU B C 1
ATOM 15912 O O . LEU B 1 1000 ? 20.560 -94.738 59.951 1.00 35.60 996 LEU B O 1
ATOM 15917 N N . ARG B 1 1001 ? 22.055 -95.163 61.529 1.00 38.03 997 ARG B N 1
ATOM 15918 C CA . ARG B 1 1001 ? 21.466 -96.437 61.945 1.00 39.08 997 ARG B CA 1
ATOM 15919 C C . ARG B 1 1001 ? 21.283 -96.388 63.456 1.00 36.21 997 ARG B C 1
ATOM 15920 O O . ARG B 1 1001 ? 22.132 -96.868 64.199 1.00 41.11 997 ARG B O 1
ATOM 15928 N N . PRO B 1 1002 ? 20.197 -95.768 63.928 1.00 32.90 998 PRO B N 1
ATOM 15929 C CA . PRO B 1 1002 ? 20.126 -95.528 65.350 1.00 32.86 998 PRO B CA 1
ATOM 15930 C C . PRO B 1 1002 ? 19.983 -96.770 66.212 1.00 32.55 998 PRO B C 1
ATOM 15931 O O . PRO B 1 1002 ? 20.401 -96.722 67.366 1.00 33.13 998 PRO B O 1
ATOM 15935 N N . GLU B 1 1003 ? 19.524 -97.884 65.630 1.00 34.70 999 GLU B N 1
ATOM 15936 C CA . GLU B 1 1003 ? 19.550 -99.214 66.293 1.00 35.89 999 GLU B CA 1
ATOM 15937 C C . GLU B 1 1003 ? 20.884 -99.707 66.807 1.00 37.27 999 GLU B C 1
ATOM 15938 O O . GLU B 1 1003 ? 20.905 -100.598 67.656 1.00 40.37 999 GLU B O 1
ATOM 15944 N N . LEU B 1 1004 ? 21.985 -99.171 66.296 1.00 42.32 1000 LEU B N 1
ATOM 15945 C CA . LEU B 1 1004 ? 23.323 -99.520 66.813 1.00 46.72 1000 LEU B CA 1
ATOM 15946 C C . LEU B 1 1004 ? 23.635 -98.880 68.144 1.00 45.57 1000 LEU B C 1
ATOM 15947 O O . LEU B 1 1004 ? 24.506 -99.351 68.863 1.00 59.11 1000 LEU B O 1
ATOM 15952 N N . GLN B 1 1005 ? 22.950 -97.813 68.466 1.00 43.22 1001 GLN B N 1
ATOM 15953 C CA . GLN B 1 1005 ? 23.154 -97.158 69.740 1.00 47.17 1001 GLN B CA 1
ATOM 15954 C C . GLN B 1 1005 ? 22.662 -98.062 70.878 1.00 48.39 1001 GLN B C 1
ATOM 15955 O O . GLN B 1 1005 ? 23.292 -98.116 71.943 1.00 43.42 1001 GLN B O 1
ATOM 15961 N N . ASP B 1 1006 ? 21.491 -98.678 70.661 1.00 43.60 1002 ASP B N 1
ATOM 15962 C CA . ASP B 1 1006 ? 20.876 -99.607 71.605 1.00 40.76 1002 ASP B CA 1
ATOM 15963 C C . ASP B 1 1006 ? 19.722 -100.314 70.904 1.00 38.32 1002 ASP B C 1
ATOM 15964 O O . ASP B 1 1006 ? 18.674 -99.751 70.692 1.00 40.64 1002 ASP B O 1
ATOM 15969 N N . PRO B 1 1007 ? 19.909 -101.571 70.524 1.00 41.26 1003 PRO B N 1
ATOM 15970 C CA . PRO B 1 1007 ? 18.807 -102.273 69.852 1.00 40.15 1003 PRO B CA 1
ATOM 15971 C C . PRO B 1 1007 ? 17.546 -102.446 70.700 1.00 37.82 1003 PRO B C 1
ATOM 15972 O O . PRO B 1 1007 ? 16.482 -102.617 70.151 1.00 34.15 1003 PRO B O 1
ATOM 15976 N N . ALA B 1 1008 ? 17.687 -102.502 72.017 1.00 35.14 1004 ALA B N 1
ATOM 15977 C CA . ALA B 1 1008 ? 16.528 -102.735 72.853 1.00 37.55 1004 ALA B CA 1
ATOM 15978 C C . ALA B 1 1008 ? 15.604 -101.522 72.701 1.00 36.48 1004 ALA B C 1
ATOM 15979 O O . ALA B 1 1008 ? 14.426 -101.676 72.388 1.00 33.36 1004 ALA B O 1
ATOM 15981 N N . ILE B 1 1009 ? 16.172 -100.334 72.909 1.00 36.17 1005 ILE B N 1
ATOM 15982 C CA . ILE B 1 1009 ? 15.412 -99.085 72.875 1.00 40.26 1005 ILE B CA 1
ATOM 15983 C C . ILE B 1 1009 ? 14.750 -98.937 71.481 1.00 42.23 1005 ILE B C 1
ATOM 15984 O O . ILE B 1 1009 ? 13.558 -98.568 71.388 1.00 46.34 1005 ILE B O 1
ATOM 15989 N N . PHE B 1 1010 ? 15.516 -99.195 70.411 1.00 35.54 1006 PHE B N 1
ATOM 15990 C CA . PHE B 1 1010 ? 14.962 -99.125 69.062 1.00 35.65 1006 PHE B CA 1
ATOM 15991 C C . PHE B 1 1010 ? 13.702 -99.941 68.910 1.00 33.42 1006 PHE B C 1
ATOM 15992 O O . PHE B 1 1010 ? 12.718 -99.469 68.362 1.00 34.55 1006 PHE B O 1
ATOM 16000 N N . ALA B 1 1011 ? 13.760 -101.179 69.345 1.00 32.19 1007 ALA B N 1
ATOM 16001 C CA . ALA B 1 1011 ? 12.580 -102.009 69.371 1.00 35.50 1007 ALA B CA 1
ATOM 16002 C C . ALA B 1 1011 ? 11.509 -101.489 70.331 1.00 37.77 1007 ALA B C 1
ATOM 16003 O O . ALA B 1 1011 ? 10.331 -101.723 70.099 1.00 42.64 1007 ALA B O 1
ATOM 16005 N N . ASP B 1 1012 ? 11.898 -100.847 71.433 1.00 39.11 1008 ASP B N 1
ATOM 16006 C CA . ASP B 1 1012 ? 10.911 -100.283 72.358 1.00 41.29 1008 ASP B CA 1
ATOM 16007 C C . ASP B 1 1012 ? 10.140 -99.142 71.682 1.00 39.74 1008 ASP B C 1
ATOM 16008 O O . ASP B 1 1012 ? 8.925 -99.071 71.851 1.00 50.00 1008 ASP B O 1
ATOM 16013 N N . SER B 1 1013 ? 10.855 -98.257 70.962 1.00 34.21 1009 SER B N 1
ATOM 16014 C CA . SER B 1 1013 ? 10.281 -97.140 70.195 1.00 33.73 1009 SER B CA 1
ATOM 16015 C C . SER B 1 1013 ? 9.281 -97.616 69.170 1.00 33.18 1009 SER B C 1
ATOM 16016 O O . SER B 1 1013 ? 8.198 -97.045 69.061 1.00 36.19 1009 SER B O 1
ATOM 16019 N N . VAL B 1 1014 ? 9.633 -98.639 68.392 1.00 28.57 1010 VAL B N 1
ATOM 16020 C CA . VAL B 1 1014 ? 8.677 -99.171 67.451 1.00 29.54 1010 VAL B CA 1
ATOM 16021 C C . VAL B 1 1014 ? 7.438 -99.722 68.146 1.00 32.18 1010 VAL B C 1
ATOM 16022 O O . VAL B 1 1014 ? 6.334 -99.588 67.641 1.00 37.26 1010 VAL B O 1
ATOM 16026 N N . GLU B 1 1015 ? 7.596 -100.361 69.280 1.00 35.13 1011 GLU B N 1
ATOM 16027 C CA . GLU B 1 1015 ? 6.402 -100.846 69.999 1.00 40.29 1011 GLU B CA 1
ATOM 16028 C C . GLU B 1 1015 ? 5.520 -99.715 70.543 1.00 32.83 1011 GLU B C 1
ATOM 16029 O O . GLU B 1 1015 ? 4.30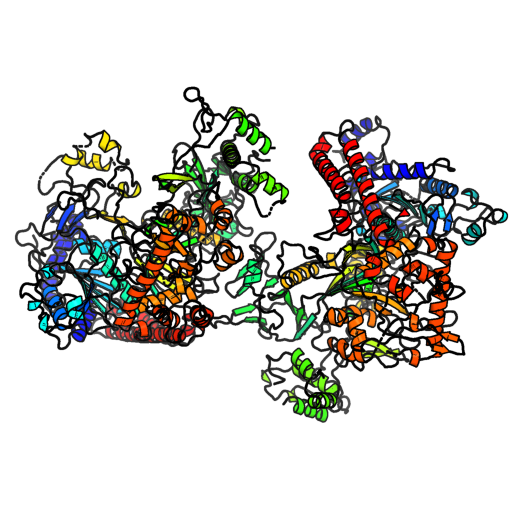7 -99.822 70.573 1.00 30.38 1011 GLU B O 1
ATOM 16035 N N . VAL B 1 1016 ? 6.149 -98.651 70.967 1.00 34.52 1012 VAL B N 1
ATOM 16036 C CA . VAL B 1 1016 ? 5.422 -97.436 71.385 1.00 39.83 1012 VAL B CA 1
ATOM 16037 C C . VAL B 1 1016 ? 4.631 -96.851 70.204 1.00 37.91 1012 VAL B C 1
ATOM 16038 O O . VAL B 1 1016 ? 3.454 -96.531 70.334 1.00 43.15 1012 VAL B O 1
ATOM 16042 N N . ILE B 1 1017 ? 5.279 -96.774 69.055 1.00 38.10 1013 ILE B N 1
ATOM 16043 C CA . ILE B 1 1017 ? 4.608 -96.370 67.828 1.00 41.58 1013 ILE B CA 1
ATOM 16044 C C . ILE B 1 1017 ? 3.376 -97.223 67.546 1.00 41.48 1013 ILE B C 1
ATOM 16045 O O . ILE B 1 1017 ? 2.308 -96.675 67.292 1.00 36.38 1013 ILE B O 1
ATOM 16050 N N . VAL B 1 1018 ? 3.516 -98.549 67.578 1.00 40.06 1014 VAL B N 1
ATOM 16051 C CA . VAL B 1 1018 ? 2.377 -99.445 67.261 1.00 38.92 1014 VAL B CA 1
ATOM 16052 C C . VAL B 1 1018 ? 1.264 -99.297 68.323 1.00 37.27 1014 VAL B C 1
ATOM 16053 O O . VAL B 1 1018 ? 0.065 -99.389 68.004 1.00 29.27 1014 VAL B O 1
ATOM 16057 N N . ALA B 1 1019 ? 1.643 -99.140 69.594 1.00 38.34 1015 ALA B N 1
ATOM 16058 C CA . ALA B 1 1019 ? 0.623 -98.994 70.651 1.00 39.96 1015 ALA B CA 1
ATOM 16059 C C . ALA B 1 1019 ? -0.133 -97.680 70.424 1.00 43.83 1015 ALA B C 1
ATOM 16060 O O . ALA B 1 1019 ? -1.377 -97.634 70.477 1.00 40.23 1015 ALA B O 1
ATOM 16062 N N . THR B 1 1020 ? 0.619 -96.624 70.124 1.00 39.53 1016 THR B N 1
ATOM 16063 C CA . THR B 1 1020 ? 0.018 -95.335 69.922 1.00 41.55 1016 THR B CA 1
ATOM 16064 C C . THR B 1 1020 ? -0.906 -95.318 68.711 1.00 41.39 1016 THR B C 1
ATOM 16065 O O . THR B 1 1020 ? -1.957 -94.688 68.776 1.00 47.75 1016 THR B O 1
ATOM 16069 N N . HIS B 1 1021 ? -0.530 -95.974 67.617 1.00 41.51 1017 HIS B N 1
ATOM 16070 C CA . HIS B 1 1021 ? -1.426 -96.110 66.452 1.00 41.02 1017 HIS B CA 1
ATOM 16071 C C . HIS B 1 1021 ? -2.731 -96.748 66.842 1.00 39.82 1017 HIS B C 1
ATOM 16072 O O . HIS B 1 1021 ? -3.754 -96.388 66.325 1.00 47.88 1017 HIS B O 1
ATOM 16079 N N . ARG B 1 1022 ? -2.674 -97.721 67.725 1.00 43.39 1018 ARG B N 1
ATOM 16080 C CA . ARG B 1 1022 ? -3.846 -98.455 68.133 1.00 49.11 1018 ARG B CA 1
ATOM 16081 C C . ARG B 1 1022 ? -4.770 -97.551 68.955 1.00 51.38 1018 ARG B C 1
ATOM 16082 O O . ARG B 1 1022 ? -5.959 -97.448 68.654 1.00 58.13 1018 ARG B O 1
ATOM 16090 N N . ALA B 1 1023 ? -4.220 -96.897 69.978 1.00 48.66 1019 ALA B N 1
ATOM 16091 C CA . ALA B 1 1023 ? -4.986 -95.980 70.843 1.00 44.56 1019 ALA B CA 1
ATOM 16092 C C . ALA B 1 1023 ? -5.605 -94.794 70.094 1.00 46.52 1019 ALA B C 1
ATOM 16093 O O . ALA B 1 1023 ? -6.708 -94.389 70.392 1.00 56.50 1019 ALA B O 1
ATOM 16095 N N . VAL B 1 1024 ? -4.913 -94.270 69.100 1.00 45.99 1020 VAL B N 1
ATOM 16096 C CA . VAL B 1 1024 ? -5.458 -93.220 68.238 1.00 42.70 1020 VAL B CA 1
ATOM 16097 C C . VAL B 1 1024 ? -6.520 -93.727 67.266 1.00 47.96 1020 VAL B C 1
ATOM 16098 O O . VAL B 1 1024 ? -7.557 -93.085 67.083 1.00 51.13 1020 VAL B O 1
ATOM 16102 N N . ALA B 1 1025 ? -6.281 -94.860 66.623 1.00 46.65 1021 ALA B N 1
ATOM 16103 C CA . ALA B 1 1025 ? -7.295 -95.439 65.757 1.00 51.35 1021 ALA B CA 1
ATOM 16104 C C . ALA B 1 1025 ? -8.623 -95.728 66.509 1.00 52.17 1021 ALA B C 1
ATOM 16105 O O . ALA B 1 1025 ? -9.707 -95.586 65.929 1.00 48.40 1021 ALA B O 1
ATOM 16107 N N . LYS B 1 1026 ? -8.529 -96.114 67.782 1.00 52.11 1022 LYS B N 1
ATOM 16108 C CA . LYS B 1 1026 ? -9.716 -96.384 68.620 1.00 60.62 1022 LYS B CA 1
ATOM 16109 C C . LYS B 1 1026 ? -10.759 -95.244 68.631 1.00 59.40 1022 LYS B C 1
ATOM 16110 O O . LYS B 1 1026 ? -11.952 -95.494 68.634 1.00 70.56 1022 LYS B O 1
ATOM 16116 N N . HIS B 1 1027 ? -10.295 -93.999 68.649 1.00 54.58 1023 HIS B N 1
ATOM 16117 C CA . HIS B 1 1027 ? -11.168 -92.828 68.505 1.00 54.74 1023 HIS B CA 1
ATOM 16118 C C . HIS B 1 1027 ? -12.102 -92.933 67.307 1.00 49.29 1023 HIS B C 1
ATOM 16119 O O . HIS B 1 1027 ? -13.279 -92.632 67.436 1.00 56.07 1023 HIS B O 1
ATOM 16126 N N . TYR B 1 1028 ? -11.591 -93.387 66.172 1.00 43.91 1024 TYR B N 1
ATOM 16127 C CA . TYR B 1 1028 ? -12.391 -93.456 64.942 1.00 45.93 1024 TYR B CA 1
ATOM 16128 C C . TYR B 1 1028 ? -13.371 -94.603 64.998 1.00 55.28 1024 TYR B C 1
ATOM 16129 O O . TYR B 1 1028 ? -14.475 -94.524 64.440 1.00 65.21 1024 TYR B O 1
ATOM 16138 N N . VAL B 1 1029 ? -13.002 -95.652 65.728 1.00 53.79 1025 VAL B N 1
ATOM 16139 C CA . VAL B 1 1029 ? -13.906 -96.751 65.967 1.00 54.69 1025 VAL B CA 1
ATOM 16140 C C . VAL B 1 1029 ? -15.014 -96.307 66.942 1.00 59.97 1025 VAL B C 1
ATOM 16141 O O . VAL B 1 1029 ? -16.187 -96.516 66.654 1.00 56.97 1025 VAL B O 1
ATOM 16145 N N . ASP B 1 1030 ? -14.658 -95.688 68.065 1.00 59.93 1026 ASP B N 1
ATOM 16146 C CA . ASP B 1 1030 ? -15.658 -95.362 69.092 1.00 62.43 1026 ASP B CA 1
ATOM 16147 C C . ASP B 1 1030 ? -16.733 -94.340 68.649 1.00 60.19 1026 ASP B C 1
ATOM 16148 O O . ASP B 1 1030 ? -17.874 -94.453 69.084 1.00 50.74 1026 ASP B O 1
ATOM 16153 N N . ASP B 1 1031 ? -16.385 -93.395 67.768 1.00 57.17 1027 ASP B N 1
ATOM 16154 C CA . ASP B 1 1031 ? -17.365 -92.427 67.216 1.00 59.41 1027 ASP B CA 1
ATOM 16155 C C . ASP B 1 1031 ? -17.965 -92.808 65.851 1.00 52.24 1027 ASP B C 1
ATOM 16156 O O . ASP B 1 1031 ? -18.791 -92.057 65.315 1.00 61.89 1027 ASP B O 1
ATOM 16161 N N . GLY B 1 1032 ? -17.563 -93.943 65.281 1.00 49.62 1028 GLY B N 1
ATOM 16162 C CA . GLY B 1 1032 ? -18.045 -94.379 63.962 1.00 47.81 1028 GLY B CA 1
ATOM 16163 C C . GLY B 1 1032 ? -17.491 -93.639 62.765 1.00 51.11 1028 GLY B C 1
ATOM 16164 O O . GLY B 1 1032 ? -17.848 -93.971 61.638 1.00 52.31 1028 GLY B O 1
ATOM 16165 N N . SER B 1 1033 ? -16.609 -92.654 62.994 1.00 54.00 1029 SER B N 1
ATOM 16166 C CA . SER B 1 1033 ? -15.871 -91.925 61.939 1.00 51.90 1029 SER B CA 1
ATOM 16167 C C . SER B 1 1033 ? -15.272 -92.822 60.923 1.00 54.79 1029 SER B C 1
ATOM 16168 O O . SER B 1 1033 ? -15.111 -92.425 59.772 1.00 65.87 1029 SER B O 1
ATOM 16171 N N . ILE B 1 1034 ? -14.809 -93.978 61.388 1.00 59.11 1030 ILE B N 1
ATOM 16172 C CA . ILE B 1 1034 ? -14.151 -94.953 60.531 1.00 65.83 1030 ILE B CA 1
ATOM 16173 C C . ILE B 1 1034 ? -14.991 -95.287 59.297 1.00 62.24 1030 ILE B C 1
ATOM 16174 O O . ILE B 1 1034 ? -14.446 -95.499 58.216 1.00 57.73 1030 ILE B O 1
ATOM 16179 N N . GLN B 1 1035 ? -16.319 -95.261 59.465 1.00 65.09 1031 GLN B N 1
ATOM 16180 C CA . GLN B 1 1035 ? -17.258 -95.477 58.366 1.00 65.80 1031 GLN B CA 1
ATOM 16181 C C . GLN B 1 1035 ? -17.229 -94.387 57.316 1.00 58.84 1031 GLN B C 1
ATOM 16182 O O . GLN B 1 1035 ? -17.625 -94.656 56.195 1.00 55.67 1031 GLN B O 1
ATOM 16188 N N . TRP B 1 1036 ? -16.776 -93.173 57.661 1.00 58.61 1032 TRP B N 1
ATOM 16189 C CA . TRP B 1 1036 ? -16.764 -92.052 56.707 1.00 57.77 1032 TRP B CA 1
ATOM 16190 C C . TRP B 1 1036 ? -15.385 -91.851 56.083 1.00 57.41 1032 TRP B C 1
ATOM 16191 O O . TRP B 1 1036 ? -15.199 -90.948 55.280 1.00 63.69 1032 TRP B O 1
ATOM 16202 N N . ALA B 1 1037 ? -14.416 -92.683 56.441 1.00 54.34 1033 ALA B N 1
ATOM 16203 C CA . ALA B 1 1037 ? -13.101 -92.571 55.871 1.00 51.35 1033 ALA B CA 1
ATOM 16204 C C . ALA B 1 1037 ? -13.121 -93.156 54.468 1.00 46.12 1033 ALA B C 1
ATOM 16205 O O . ALA B 1 1037 ? -13.831 -94.098 54.227 1.00 54.83 1033 ALA B O 1
ATOM 16207 N N . VAL B 1 1038 ? -12.395 -92.564 53.528 1.00 46.83 1034 VAL B N 1
ATOM 16208 C CA . VAL B 1 1038 ? -12.342 -93.109 52.169 1.00 52.26 1034 VAL B CA 1
ATOM 16209 C C . VAL B 1 1038 ? -11.615 -94.479 52.201 1.00 55.61 1034 VAL B C 1
ATOM 16210 O O . VAL B 1 1038 ? -10.737 -94.663 53.022 1.00 58.21 1034 VAL B O 1
ATOM 16214 N N . PRO B 1 1039 ? -11.956 -95.431 51.304 1.00 56.49 1035 PRO B N 1
ATOM 16215 C CA . PRO B 1 1039 ? -11.466 -96.834 51.407 1.00 53.26 1035 PRO B CA 1
ATOM 16216 C C . PRO B 1 1039 ? -10.008 -97.064 51.872 1.00 53.90 1035 PRO B C 1
ATOM 16217 O O . PRO B 1 1039 ? -9.789 -97.795 52.863 1.00 49.16 1035 PRO B O 1
ATOM 16221 N N . PRO B 1 1040 ? -9.011 -96.428 51.204 1.00 49.85 1036 PRO B N 1
ATOM 16222 C CA . PRO B 1 1040 ? -7.655 -96.635 51.715 1.00 48.34 1036 PRO B CA 1
ATOM 16223 C C . PRO B 1 1040 ? -7.470 -96.273 53.189 1.00 51.74 1036 PRO B C 1
ATOM 16224 O O . PRO B 1 1040 ? -6.735 -96.966 53.886 1.00 63.05 1036 PRO B O 1
ATOM 16228 N N . LEU B 1 1041 ? -8.117 -95.212 53.663 1.00 48.15 1037 LEU B N 1
ATOM 16229 C CA . LEU B 1 1041 ? -7.988 -94.814 55.063 1.00 49.59 1037 LEU B CA 1
ATOM 16230 C C . LEU B 1 1041 ? -8.784 -95.657 55.998 1.00 44.19 1037 LEU B C 1
ATOM 16231 O O . LEU B 1 1041 ? -8.412 -95.832 57.155 1.00 46.94 1037 LEU B O 1
ATOM 16236 N N . LYS B 1 1042 ? -9.948 -96.091 55.561 1.00 45.51 1038 LYS B N 1
ATOM 16237 C CA . LYS B 1 1042 ? -10.781 -96.972 56.392 1.00 46.11 1038 LYS B CA 1
ATOM 16238 C C . LYS B 1 1042 ? -9.948 -98.203 56.751 1.00 40.14 1038 LYS B C 1
ATOM 16239 O O . LYS B 1 1042 ? -9.738 -98.496 57.919 1.00 37.34 1038 LYS B O 1
ATOM 16245 N N . ALA B 1 1043 ? -9.432 -98.862 55.723 1.00 38.19 1039 ALA B N 1
ATOM 16246 C CA . ALA B 1 1043 ? -8.547 -100.020 55.888 1.00 47.82 1039 ALA B CA 1
ATOM 16247 C C . ALA B 1 1043 ? -7.331 -99.742 56.762 1.00 47.37 1039 ALA B C 1
ATOM 16248 O O . ALA B 1 1043 ? -6.959 -100.526 57.617 1.00 44.63 1039 ALA B O 1
ATOM 16250 N N . LEU B 1 1044 ? -6.716 -98.596 56.528 1.00 45.99 1040 LEU B N 1
ATOM 16251 C CA . LEU B 1 1044 ? -5.589 -98.196 57.318 1.00 44.12 1040 LEU B CA 1
ATOM 16252 C C . LEU B 1 1044 ? -5.939 -98.100 58.790 1.00 46.49 1040 LEU B C 1
ATOM 16253 O O . LEU B 1 1044 ? -5.212 -98.623 59.649 1.00 50.50 1040 LEU B O 1
ATOM 16258 N N . LEU B 1 1045 ? -7.045 -97.438 59.091 1.00 46.95 1041 LEU B N 1
ATOM 16259 C CA . LEU B 1 1045 ? -7.495 -97.311 60.483 1.00 50.10 1041 LEU B CA 1
ATOM 16260 C C . LEU B 1 1045 ? -7.830 -98.646 61.122 1.00 47.71 1041 LEU B C 1
ATOM 16261 O O . LEU B 1 1045 ? -7.534 -98.871 62.283 1.00 58.31 1041 LEU B O 1
ATOM 16266 N N . GLU B 1 1046 ? -8.476 -99.523 60.365 1.00 49.52 1042 GLU B N 1
ATOM 16267 C CA . GLU B 1 1046 ? -8.783 -100.869 60.844 1.00 49.17 1042 GLU B CA 1
ATOM 16268 C C . GLU B 1 1046 ? -7.540 -101.664 61.215 1.00 50.32 1042 GLU B C 1
ATOM 16269 O O . GLU B 1 1046 ? -7.497 -102.311 62.279 1.00 49.15 1042 GLU B O 1
ATOM 16275 N N . ILE B 1 1047 ? -6.519 -101.585 60.353 1.00 49.27 1043 ILE B N 1
ATOM 16276 C CA . ILE B 1 1047 ? -5.231 -102.239 60.623 1.00 50.48 1043 ILE B CA 1
ATOM 16277 C C . ILE B 1 1047 ? -4.567 -101.700 61.881 1.00 48.70 1043 ILE B C 1
ATOM 16278 O O . ILE B 1 1047 ? -4.066 -102.473 62.667 1.00 52.37 1043 ILE B O 1
ATOM 16291 N N . TYR B 1 1049 ? -5.873 -100.330 64.384 1.00 47.17 1045 TYR B N 1
ATOM 16292 C CA . TYR B 1 1049 ? -6.627 -100.716 65.569 1.00 52.28 1045 TYR B CA 1
ATOM 16293 C C . TYR B 1 1049 ? -6.514 -102.211 65.883 1.00 50.89 1045 TYR B C 1
ATOM 16294 O O . TYR B 1 1049 ? -6.085 -102.563 66.981 1.00 48.68 1045 TYR B O 1
ATOM 16303 N N . SER B 1 1050 ? -6.917 -103.065 64.934 1.00 49.99 1046 SER B N 1
ATOM 16304 C CA . SER B 1 1050 ? -7.031 -104.519 65.165 1.00 53.94 1046 SER B CA 1
ATOM 16305 C C . SER B 1 1050 ? -5.978 -105.415 64.454 1.00 54.95 1046 SER B C 1
ATOM 16306 O O . SER B 1 1050 ? -5.961 -106.624 64.676 1.00 53.20 1046 SER B O 1
ATOM 16309 N N . GLY B 1 1051 ? -5.163 -104.855 63.566 1.00 55.78 1047 GLY B N 1
ATOM 16310 C CA . GLY B 1 1051 ? -4.185 -105.634 62.795 1.00 48.61 1047 GLY B CA 1
ATOM 16311 C C . GLY B 1 1051 ? -4.603 -106.012 61.384 1.00 54.60 1047 GLY B C 1
ATOM 16312 O O . GLY B 1 1051 ? -3.748 -106.245 60.523 1.00 54.88 1047 GLY B O 1
ATOM 16313 N N . ARG B 1 1052 ? -5.908 -106.109 61.133 1.00 58.02 1048 ARG B N 1
ATOM 16314 C CA . ARG B 1 1052 ? -6.426 -106.490 59.825 1.00 54.08 1048 ARG B CA 1
ATOM 16315 C C . ARG B 1 1052 ? -7.543 -105.561 59.436 1.00 53.03 1048 ARG B C 1
ATOM 16316 O O . ARG B 1 1052 ? -8.391 -105.217 60.271 1.00 48.57 1048 ARG B O 1
ATOM 16324 N N . SER B 1 1053 ? -7.586 -105.221 58.153 1.00 51.24 1049 SER B N 1
ATOM 16325 C CA . SER B 1 1053 ? -8.745 -104.582 57.566 1.00 50.54 1049 SER B CA 1
ATOM 16326 C C . SER B 1 1053 ? -9.961 -105.496 57.659 1.00 60.70 1049 SER B C 1
ATOM 16327 O O . SER B 1 1053 ? -9.848 -106.657 58.025 1.00 67.04 1049 SER B O 1
ATOM 16330 N N . GLU B 1 1054 ? -11.117 -104.966 57.283 1.00 69.69 1050 GLU B N 1
ATOM 16331 C CA . GLU B 1 1054 ? -12.354 -105.744 57.218 1.00 70.80 1050 GLU B CA 1
ATOM 16332 C C . GLU B 1 1054 ? -12.270 -106.863 56.158 1.00 65.05 1050 GLU B C 1
ATOM 16333 O O . GLU B 1 1054 ? -12.797 -107.952 56.376 1.00 57.93 1050 GLU B O 1
ATOM 16339 N N . GLU B 1 1055 ? -11.598 -106.590 55.037 1.00 55.70 1051 GLU B N 1
ATOM 16340 C CA . GLU B 1 1055 ? -11.418 -107.577 53.980 1.00 60.93 1051 GLU B CA 1
ATOM 16341 C C . GLU B 1 1055 ? -10.309 -108.594 54.311 1.00 61.12 1051 GLU B C 1
ATOM 16342 O O . GLU B 1 1055 ? -10.094 -109.526 53.518 1.00 53.10 1051 GLU B O 1
ATOM 16348 N N . GLY B 1 1056 ? -9.627 -108.434 55.456 1.00 56.54 1052 GLY B N 1
ATOM 16349 C CA . GLY B 1 1056 ? -8.544 -109.321 55.860 1.00 56.90 1052 GLY B CA 1
ATOM 16350 C C . GLY B 1 1056 ? -7.138 -108.845 55.510 1.00 57.53 1052 GLY B C 1
ATOM 16351 O O . GLY B 1 1056 ? -6.170 -109.570 55.740 1.00 53.87 1052 GLY B O 1
ATOM 16352 N N . TRP B 1 1057 ? -7.009 -107.627 54.986 1.00 56.50 1053 TRP B N 1
ATOM 16353 C CA . TRP B 1 1057 ? -5.716 -107.121 54.562 1.00 51.63 1053 TRP B CA 1
ATOM 16354 C C . TRP B 1 1057 ? -4.845 -106.634 55.712 1.00 53.21 1053 TRP B C 1
ATOM 16355 O O . TRP B 1 1057 ? -5.311 -106.352 56.819 1.00 44.33 1053 TRP B O 1
ATOM 16366 N N . THR B 1 1058 ? -3.550 -106.545 55.425 1.00 55.44 1054 THR B N 1
ATOM 16367 C CA . THR B 1 1058 ? -2.594 -105.996 56.354 1.00 53.80 1054 THR B CA 1
ATOM 16368 C C . THR B 1 1058 ? -1.738 -105.018 55.578 1.00 52.27 1054 THR B C 1
ATOM 16369 O O . THR B 1 1058 ? -1.945 -104.810 54.372 1.00 47.43 1054 THR B O 1
ATOM 16373 N N . LEU B 1 1059 ? -0.786 -104.379 56.249 1.00 50.64 1055 LEU B N 1
ATOM 16374 C CA . LEU B 1 1059 ? -0.053 -103.325 55.579 1.00 48.54 1055 LEU B CA 1
ATOM 16375 C C . LEU B 1 1059 ? 0.657 -103.705 54.300 1.00 48.28 1055 LEU B C 1
ATOM 16376 O O . LEU B 1 1059 ? 0.930 -102.822 53.491 1.00 43.33 1055 LEU B O 1
ATOM 16381 N N . SER B 1 1060 ? 1.030 -104.975 54.144 1.00 52.61 1056 SER B N 1
ATOM 16382 C CA . SER B 1 1060 ? 1.810 -105.411 52.977 1.00 54.41 1056 SER B CA 1
ATOM 16383 C C . SER B 1 1060 ? 0.955 -106.033 51.892 1.00 52.81 1056 SER B C 1
ATOM 16384 O O . SER B 1 1060 ? 1.465 -106.326 50.817 1.00 46.56 1056 SER B O 1
ATOM 16387 N N . SER B 1 1061 ? -0.331 -106.253 52.179 1.00 55.48 1057 SER B N 1
ATOM 16388 C CA . SER B 1 1061 ? -1.279 -106.688 51.163 1.00 53.36 1057 SER B CA 1
ATOM 16389 C C . SER B 1 1061 ? -1.214 -105.757 49.954 1.00 56.96 1057 SER B C 1
ATOM 16390 O O . SER B 1 1061 ? -1.462 -104.581 50.089 1.00 56.73 1057 SER B O 1
ATOM 16393 N N . PRO B 1 1062 ? -0.874 -106.282 48.772 1.00 61.47 1058 PRO B N 1
ATOM 16394 C CA . PRO B 1 1062 ? -0.873 -105.472 47.534 1.00 62.01 1058 PRO B CA 1
ATOM 16395 C C . PRO B 1 1062 ? -2.203 -104.791 47.232 1.00 64.66 1058 PRO B C 1
ATOM 16396 O O . PRO B 1 1062 ? -2.210 -103.726 46.616 1.00 64.53 1058 PRO B O 1
ATOM 16400 N N . GLU B 1 1063 ? -3.315 -105.412 47.647 1.00 63.79 1059 GLU B N 1
ATOM 16401 C CA . GLU B 1 1063 ? -4.660 -104.865 47.420 1.00 61.73 1059 GLU B CA 1
ATOM 16402 C C . GLU B 1 1063 ? -4.900 -103.615 48.269 1.00 66.36 1059 GLU B C 1
ATOM 16403 O O . GLU B 1 1063 ? -5.511 -102.660 47.807 1.00 71.88 1059 GLU B O 1
ATOM 16409 N N . LEU B 1 1064 ? -4.374 -103.591 49.492 1.00 61.85 1060 LEU B N 1
ATOM 16410 C CA . LEU B 1 1064 ? -4.442 -102.378 50.301 1.00 57.23 1060 LEU B CA 1
ATOM 16411 C C . LEU B 1 1064 ? -3.528 -101.265 49.734 1.00 56.37 1060 LEU B C 1
ATOM 16412 O O . LEU B 1 1064 ? -3.957 -100.144 49.560 1.00 54.82 1060 LEU B O 1
ATOM 16417 N N . ARG B 1 1065 ? -2.305 -101.600 49.372 1.00 59.91 1061 ARG B N 1
ATOM 16418 C CA . ARG B 1 1065 ? -1.375 -100.633 48.767 1.00 61.64 1061 ARG B CA 1
ATOM 16419 C C . ARG B 1 1065 ? -1.904 -100.023 47.465 1.00 63.11 1061 ARG B C 1
ATOM 16420 O O . ARG B 1 1065 ? -1.638 -98.858 47.164 1.00 63.63 1061 ARG B O 1
ATOM 16428 N N . ALA B 1 1066 ? -2.645 -100.807 46.692 1.00 60.71 1062 ALA B N 1
ATOM 16429 C CA . ALA B 1 1066 ? -3.152 -100.357 45.396 1.00 57.61 1062 ALA B CA 1
ATOM 16430 C C . ALA B 1 1066 ? -4.231 -99.271 45.551 1.00 56.82 1062 ALA B C 1
ATOM 16431 O O . ALA B 1 1066 ? -4.310 -98.348 44.726 1.00 55.80 1062 ALA B O 1
ATOM 16433 N N . LEU B 1 1067 ? -5.048 -99.374 46.609 1.00 50.32 1063 LEU B N 1
ATOM 16434 C CA . LEU B 1 1067 ? -5.992 -98.296 46.989 1.00 55.48 1063 LEU B CA 1
ATOM 16435 C C . LEU B 1 1067 ? -5.353 -96.900 47.199 1.00 55.05 1063 LEU B C 1
ATOM 16436 O O . LEU B 1 1067 ? -6.063 -95.903 47.146 1.00 54.46 1063 LEU B O 1
ATOM 16441 N N . PHE B 1 1068 ? -4.052 -96.832 47.493 1.00 52.30 1064 PHE B N 1
ATOM 16442 C CA . PHE B 1 1068 ? -3.364 -95.537 47.652 1.00 49.23 1064 PHE B CA 1
ATOM 16443 C C . PHE B 1 1068 ? -2.741 -95.002 46.371 1.00 47.74 1064 PHE B C 1
ATOM 16444 O O . PHE B 1 1068 ? -2.104 -93.990 46.419 1.00 53.04 1064 PHE B O 1
ATOM 16452 N N . GLU B 1 1069 ? -2.875 -95.681 45.239 1.00 54.22 1065 GLU B N 1
ATOM 16453 C CA . GLU B 1 1069 ? -2.138 -95.256 44.057 1.00 57.41 1065 GLU B CA 1
ATOM 16454 C C . GLU B 1 1069 ? -3.018 -94.278 43.263 1.00 58.04 1065 GLU B C 1
ATOM 16455 O O . GLU B 1 1069 ? -4.251 -94.352 43.273 1.00 55.85 1065 GLU B O 1
ATOM 16461 N N . ARG B 1 1070 ? -2.369 -93.332 42.615 1.00 58.24 1066 ARG B N 1
ATOM 16462 C CA . ARG B 1 1070 ? -3.058 -92.206 41.953 1.00 58.61 1066 ARG B CA 1
ATOM 16463 C C . ARG B 1 1070 ? -4.080 -92.643 40.897 1.00 56.89 1066 ARG B C 1
ATOM 16464 O O . ARG B 1 1070 ? -5.212 -92.137 40.891 1.00 46.36 1066 ARG B O 1
ATOM 16472 N N . GLU B 1 1071 ? -3.678 -93.593 40.044 1.00 55.62 1067 GLU B N 1
ATOM 16473 C CA . GLU B 1 1071 ? -4.556 -94.157 39.010 1.00 56.22 1067 GLU B CA 1
ATOM 16474 C C . GLU B 1 1071 ? -5.830 -94.811 39.570 1.00 58.19 1067 GLU B C 1
ATOM 16475 O O . GLU B 1 1071 ? -6.902 -94.582 39.045 1.00 54.36 1067 GLU B O 1
ATOM 16481 N N . ASN B 1 1072 ? -5.722 -95.632 40.619 1.00 62.13 1068 ASN B N 1
ATOM 16482 C CA . ASN B 1 1072 ? -6.917 -96.291 41.164 1.00 57.13 1068 ASN B CA 1
ATOM 16483 C C . ASN B 1 1072 ? -7.852 -95.344 41.838 1.00 51.31 1068 ASN B C 1
ATOM 16484 O O . ASN B 1 1072 ? -9.052 -95.581 41.843 1.00 49.01 1068 ASN B O 1
ATOM 16489 N N . ILE B 1 1073 ? -7.318 -94.257 42.387 1.00 55.64 1069 ILE B N 1
ATOM 16490 C CA . ILE B 1 1073 ? -8.159 -93.248 43.014 1.00 59.69 1069 ILE B CA 1
ATOM 16491 C C . ILE B 1 1073 ? -8.964 -92.508 41.941 1.00 59.24 1069 ILE B C 1
ATOM 16492 O O . ILE B 1 1073 ? -10.189 -92.433 42.028 1.00 47.77 1069 ILE B O 1
ATOM 16497 N N . LEU B 1 1074 ? -8.274 -92.000 40.917 1.00 59.58 1070 LEU B N 1
ATOM 16498 C CA . LEU B 1 1074 ? -8.939 -91.276 39.820 1.00 57.93 1070 LEU B CA 1
ATOM 16499 C C . LEU B 1 1074 ? -10.031 -92.084 39.109 1.00 62.97 1070 LEU B C 1
ATOM 16500 O O . LEU B 1 1074 ? -10.997 -91.512 38.618 1.00 72.16 1070 LEU B O 1
ATOM 16505 N N . ALA B 1 1075 ? -9.896 -93.406 39.093 1.00 62.23 1071 ALA B N 1
ATOM 16506 C CA . ALA B 1 1075 ? -10.889 -94.295 38.485 1.00 58.22 1071 ALA B CA 1
ATOM 16507 C C . ALA B 1 1075 ? -12.040 -94.664 39.401 1.00 67.39 1071 ALA B C 1
ATOM 16508 O O . ALA B 1 1075 ? -13.034 -95.212 38.933 1.00 69.99 1071 ALA B O 1
ATOM 16510 N N . SER B 1 1076 ? -11.884 -94.437 40.704 1.00 66.71 1072 SER B N 1
ATOM 16511 C CA . SER B 1 1076 ? -12.792 -95.005 41.680 1.00 68.99 1072 SER B CA 1
ATOM 16512 C C . SER B 1 1076 ? -14.121 -94.312 41.665 1.00 67.06 1072 SER B C 1
ATOM 16513 O O . SER B 1 1076 ? -14.221 -93.139 41.318 1.00 74.92 1072 SER B O 1
ATOM 16516 N N . ASP B 1 1077 ? -15.134 -95.027 42.118 1.00 69.92 1073 ASP B N 1
ATOM 16517 C CA . ASP B 1 1077 ? -16.430 -94.419 42.388 1.00 73.63 1073 ASP B CA 1
ATOM 16518 C C . ASP B 1 1077 ? -16.351 -93.423 43.516 1.00 73.40 1073 ASP B C 1
ATOM 16519 O O . ASP B 1 1077 ? -16.894 -92.327 43.379 1.00 91.59 1073 ASP B O 1
ATOM 16524 N N . TRP B 1 1078 ? -15.698 -93.786 44.620 1.00 65.98 1074 TRP B N 1
ATOM 16525 C CA . TRP B 1 1078 ? -15.667 -92.894 45.783 1.00 62.10 1074 TRP B CA 1
ATOM 16526 C C . TRP B 1 1078 ? -15.046 -91.526 45.457 1.00 57.61 1074 TRP B C 1
ATOM 16527 O O . TRP B 1 1078 ? -15.542 -90.516 45.929 1.00 45.59 1074 TRP B O 1
ATOM 16538 N N . TYR B 1 1079 ? -14.003 -91.496 44.627 1.00 57.77 1075 TYR B N 1
ATOM 16539 C CA . TYR B 1 1079 ? -13.444 -90.210 44.190 1.00 63.81 1075 TYR B CA 1
ATOM 16540 C C . TYR B 1 1079 ? -14.403 -89.434 43.273 1.00 66.18 1075 TYR B C 1
ATOM 16541 O O . TYR B 1 1079 ? -14.588 -88.235 43.461 1.00 66.18 1075 TYR B O 1
ATOM 16550 N N . ALA B 1 1080 ? -15.022 -90.117 42.307 1.00 71.90 1076 ALA B N 1
ATOM 16551 C CA . ALA B 1 1080 ? -16.031 -89.486 41.424 1.00 68.00 1076 ALA B CA 1
ATOM 16552 C C . ALA B 1 1080 ? -17.191 -88.903 42.248 1.00 56.52 1076 ALA B C 1
ATOM 16553 O O . ALA B 1 1080 ? -17.662 -87.819 41.966 1.00 58.50 1076 ALA B O 1
ATOM 16555 N N . GLU B 1 1081 ? -17.562 -89.590 43.319 1.00 48.93 1077 GLU B N 1
ATOM 16556 C CA . GLU B 1 1081 ? -18.594 -89.133 44.259 1.00 51.38 1077 GLU B CA 1
ATOM 16557 C C . GLU B 1 1081 ? -18.244 -87.813 44.953 1.00 60.34 1077 GLU B C 1
ATOM 16558 O O . GLU B 1 1081 ? -19.129 -87.018 45.290 1.00 67.97 1077 GLU B O 1
ATOM 16564 N N . ARG B 1 1082 ? -16.956 -87.594 45.203 1.00 60.56 1078 ARG B N 1
ATOM 16565 C CA . ARG B 1 1082 ? -16.492 -86.357 45.825 1.00 62.89 1078 ARG B CA 1
ATOM 16566 C C . ARG B 1 1082 ? -16.500 -85.204 44.860 1.00 60.55 1078 ARG B C 1
ATOM 16567 O O . ARG B 1 1082 ? -16.750 -84.083 45.284 1.00 56.89 1078 ARG B O 1
ATOM 16575 N N . VAL B 1 1083 ? -16.146 -85.468 43.597 1.00 61.06 1079 VAL B N 1
ATOM 16576 C CA . VAL B 1 1083 ? -16.140 -84.442 42.546 1.00 59.51 1079 VAL B CA 1
ATOM 16577 C C . VAL B 1 1083 ? -17.563 -83.968 42.341 1.00 58.96 1079 VAL B C 1
ATOM 16578 O O . VAL B 1 1083 ? -17.807 -82.769 42.323 1.00 68.62 1079 VAL B O 1
ATOM 16582 N N . ASP B 1 1084 ? -18.491 -84.910 42.239 1.00 60.54 1080 ASP B N 1
ATOM 16583 C CA . ASP B 1 1084 ? -19.914 -84.579 42.124 1.00 61.08 1080 ASP B CA 1
ATOM 16584 C C . ASP B 1 1084 ? -20.531 -83.889 43.351 1.00 62.65 1080 ASP B C 1
ATOM 16585 O O . ASP B 1 1084 ? -21.464 -83.113 43.180 1.00 71.78 1080 ASP B O 1
ATOM 16590 N N . ALA B 1 1085 ? -20.029 -84.140 44.559 1.00 60.73 1081 ALA B N 1
ATOM 16591 C CA . ALA B 1 1085 ? -20.500 -83.395 45.736 1.00 64.24 1081 ALA B CA 1
ATOM 16592 C C . ALA B 1 1085 ? -20.064 -81.915 45.670 1.00 66.01 1081 ALA B C 1
ATOM 16593 O O . ALA B 1 1085 ? -20.821 -80.995 46.014 1.00 68.11 1081 ALA B O 1
ATOM 16595 N N . LYS B 1 1086 ? -18.844 -81.699 45.205 1.00 63.95 1082 LYS B N 1
ATOM 16596 C CA . LYS B 1 1086 ? -18.329 -80.346 45.001 1.00 69.77 1082 LYS B CA 1
ATOM 16597 C C . LYS B 1 1086 ? -19.152 -79.556 43.972 1.00 71.71 1082 LYS B C 1
ATOM 16598 O O . LYS B 1 1086 ? -19.388 -78.369 44.164 1.00 77.56 1082 LYS B O 1
ATOM 16604 N N . VAL B 1 1087 ? -19.560 -80.205 42.880 1.00 74.23 1083 VAL B N 1
ATOM 16605 C CA . VAL B 1 1087 ? -20.424 -79.573 41.863 1.00 69.52 1083 VAL B CA 1
ATOM 16606 C C . VAL B 1 1087 ? -21.761 -79.215 42.504 1.00 72.59 1083 VAL B C 1
ATOM 16607 O O . VAL B 1 1087 ? -22.252 -78.124 42.307 1.00 78.26 1083 VAL B O 1
ATOM 16611 N N . GLU B 1 1088 ? -22.329 -80.132 43.276 1.00 68.96 1084 GLU B N 1
ATOM 16612 C CA . GLU B 1 1088 ? -23.605 -79.875 43.915 1.00 72.73 1084 GLU B CA 1
ATOM 16613 C C . GLU B 1 1088 ? -23.537 -78.785 44.953 1.00 75.61 1084 GLU B C 1
ATOM 16614 O O . GLU B 1 1088 ? -24.535 -78.098 45.151 1.00 85.40 1084 GLU B O 1
ATOM 16620 N N . ARG B 1 1089 ? -22.424 -78.670 45.678 1.00 77.37 1085 ARG B N 1
ATOM 16621 C CA . ARG B 1 1089 ? -22.333 -77.624 46.699 1.00 74.35 1085 ARG B CA 1
ATOM 16622 C C . ARG B 1 1089 ? -22.253 -76.278 46.028 1.00 67.49 1085 ARG B C 1
ATOM 16623 O O . ARG B 1 1089 ? -23.008 -75.386 46.379 1.00 79.76 1085 ARG B O 1
ATOM 16631 N N . ASP B 1 1090 ? -21.349 -76.161 45.067 1.00 54.65 1086 ASP B N 1
ATOM 16632 C CA . ASP B 1 1090 ? -21.206 -74.964 44.237 1.00 67.55 1086 ASP B CA 1
ATOM 16633 C C . ASP B 1 1090 ? -22.517 -74.475 43.552 1.00 71.59 1086 ASP B C 1
ATOM 16634 O O . ASP B 1 1090 ? -22.860 -73.295 43.635 1.00 66.46 1086 ASP B O 1
ATOM 16639 N N . ARG B 1 1091 ? -23.217 -75.378 42.881 1.00 68.46 1087 ARG B N 1
ATOM 16640 C CA . ARG B 1 1091 ? -24.549 -75.102 42.370 1.00 72.04 1087 ARG B CA 1
ATOM 16641 C C . ARG B 1 1091 ? -25.439 -74.438 43.454 1.00 80.70 1087 ARG B C 1
ATOM 16642 O O . ARG B 1 1091 ? -25.889 -73.312 43.235 1.00 77.17 1087 ARG B O 1
ATOM 16650 N N . LYS B 1 1092 ? -25.678 -75.088 44.604 1.00 78.70 1088 LYS B N 1
ATOM 16651 C CA . LYS B 1 1092 ? -26.544 -74.488 45.658 1.00 82.60 1088 LYS B CA 1
ATOM 16652 C C . LYS B 1 1092 ? -26.125 -73.091 46.089 1.00 83.00 1088 LYS B C 1
ATOM 16653 O O . LYS B 1 1092 ? -26.978 -72.231 46.333 1.00 86.46 1088 LYS B O 1
ATOM 16659 N N . GLN B 1 1093 ? -24.817 -72.888 46.229 1.00 86.88 1089 GLN B N 1
ATOM 16660 C CA . GLN B 1 1093 ? -24.264 -71.588 46.627 1.00 83.88 1089 GLN B CA 1
ATOM 16661 C C . GLN B 1 1093 ? -24.415 -70.540 45.533 1.00 75.29 1089 GLN B C 1
ATOM 16662 O O . GLN B 1 1093 ? -24.604 -69.380 45.846 1.00 72.44 1089 GLN B O 1
ATOM 16668 N N . ALA B 1 1094 ? -24.297 -70.946 44.268 1.00 67.81 1090 ALA B N 1
ATOM 16669 C CA . ALA B 1 1094 ? -24.562 -70.055 43.138 1.00 68.89 1090 ALA B CA 1
ATOM 16670 C C . ALA B 1 1094 ? -26.051 -69.677 43.089 1.00 71.56 1090 ALA B C 1
ATOM 16671 O O . ALA B 1 1094 ? -26.376 -68.562 42.768 1.00 80.12 1090 ALA B O 1
ATOM 16673 N N . GLU B 1 1095 ? -26.937 -70.614 43.418 1.00 84.09 1091 GLU B N 1
ATOM 16674 C CA . GLU B 1 1095 ? -28.364 -70.323 43.594 1.00 84.95 1091 GLU B CA 1
ATOM 16675 C C . GLU B 1 1095 ? -28.655 -69.455 44.818 1.00 87.12 1091 GLU B C 1
ATOM 16676 O O . GLU B 1 1095 ? -29.495 -68.568 44.768 1.00 90.07 1091 GLU B O 1
ATOM 16682 N N . SER B 1 1096 ? -27.967 -69.713 45.916 1.00 84.00 1092 SER B N 1
ATOM 16683 C CA . SER B 1 1096 ? -28.103 -68.885 47.105 1.00 71.22 1092 SER B CA 1
ATOM 16684 C C . SER B 1 1096 ? -27.548 -67.445 46.869 1.00 72.42 1092 SER B C 1
ATOM 16685 O O . SER B 1 1096 ? -27.995 -66.482 47.516 1.00 65.14 1092 SER B O 1
ATOM 16688 N N . ALA B 1 1097 ? -26.595 -67.310 45.936 1.00 69.80 1093 ALA B N 1
ATOM 16689 C CA . ALA B 1 1097 ? -26.039 -65.998 45.514 1.00 72.13 1093 ALA B CA 1
ATOM 16690 C C . ALA B 1 1097 ? -27.011 -65.201 44.646 1.00 80.12 1093 ALA B C 1
ATOM 16691 O O . ALA B 1 1097 ? -27.173 -63.994 44.835 1.00 86.72 1093 ALA B O 1
ATOM 16693 N N . ILE B 1 1098 ? -27.597 -65.872 43.657 1.00 80.08 1094 ILE B N 1
ATOM 16694 C CA . ILE B 1 1098 ? -28.620 -65.294 42.799 1.00 75.25 1094 ILE B CA 1
ATOM 16695 C C . ILE B 1 1098 ? -29.807 -64.814 43.649 1.00 67.64 1094 ILE B C 1
ATOM 16696 O O . ILE B 1 1098 ? -30.258 -63.700 43.458 1.00 77.30 1094 ILE B O 1
ATOM 16701 N N . ALA B 1 1099 ? -30.279 -65.640 44.575 1.00 68.45 1095 ALA B N 1
ATOM 16702 C CA . ALA B 1 1099 ? -31.363 -65.274 45.519 1.00 75.60 1095 ALA B CA 1
ATOM 16703 C C . ALA B 1 1099 ? -31.057 -64.083 46.434 1.00 92.59 1095 ALA B C 1
ATOM 16704 O O . ALA B 1 1099 ? -31.967 -63.345 46.808 1.00 122.06 1095 ALA B O 1
ATOM 16706 N N . ALA B 1 1100 ? -29.794 -63.892 46.794 1.00 96.35 1096 ALA B N 1
ATOM 16707 C CA . ALA B 1 1100 ? -29.406 -62.782 47.659 1.00 88.43 1096 ALA B CA 1
ATOM 16708 C C . ALA B 1 1100 ? -29.232 -61.485 46.864 1.00 82.38 1096 ALA B C 1
ATOM 16709 O O . ALA B 1 1100 ? -29.551 -60.410 47.371 1.00 70.21 1096 ALA B O 1
ATOM 16711 N N . LEU B 1 1101 ? -28.671 -61.572 45.655 1.00 73.55 1097 LEU B N 1
ATOM 16712 C CA . LEU B 1 1101 ? -28.478 -60.389 44.829 1.00 77.49 1097 LEU B CA 1
ATOM 16713 C C . LEU B 1 1101 ? -29.831 -59.843 44.379 1.00 96.07 1097 LEU B C 1
ATOM 16714 O O . LEU B 1 1101 ? -30.052 -58.648 44.469 1.00 124.45 1097 LEU B O 1
ATOM 16719 N N . THR B 1 1102 ? -30.750 -60.708 43.957 1.00 92.11 1098 THR B N 1
ATOM 16720 C CA . THR B 1 1102 ? -32.093 -60.261 43.568 1.00 89.15 1098 THR B CA 1
ATOM 16721 C C . THR B 1 1102 ? -32.839 -59.586 44.737 1.00 85.59 1098 THR B C 1
ATOM 16722 O O . THR B 1 1102 ? -33.282 -58.448 44.579 1.00 93.64 1098 THR B O 1
ATOM 16726 N N . ARG B 1 1103 ? -32.946 -60.256 45.896 1.00 80.95 1099 ARG B N 1
ATOM 16727 C CA . ARG B 1 1103 ? -33.645 -59.688 47.089 1.00 91.57 1099 ARG B CA 1
ATOM 16728 C C . ARG B 1 1103 ? -33.173 -58.280 47.454 1.00 93.00 1099 ARG B C 1
ATOM 16729 O O . ARG B 1 1103 ? -33.955 -57.447 47.867 1.00 98.09 1099 ARG B O 1
ATOM 16737 N N . PHE B 1 1104 ? -31.887 -58.026 47.273 1.00 98.74 1100 PHE B N 1
ATOM 16738 C CA . PHE B 1 1104 ? -31.312 -56.714 47.498 1.00 97.15 1100 PHE B CA 1
ATOM 16739 C C . PHE B 1 1104 ? -31.745 -55.684 46.438 1.00 101.09 1100 PHE B C 1
ATOM 16740 O O . PHE B 1 1104 ? -32.182 -54.588 46.809 1.00 100.51 1100 PHE B O 1
ATOM 16748 N N . THR B 1 1105 ? -31.606 -56.027 45.144 1.00 97.01 1101 THR B N 1
ATOM 16749 C CA . THR B 1 1105 ? -31.950 -55.115 44.014 1.00 95.13 1101 THR B CA 1
ATOM 16750 C C . THR B 1 1105 ? -33.445 -54.772 43.928 1.00 98.03 1101 THR B C 1
ATOM 16751 O O . THR B 1 1105 ? -33.825 -53.854 43.199 1.00 87.84 1101 THR B O 1
ATOM 16755 N N . THR B 1 1106 ? -34.265 -55.546 44.642 1.00 102.12 1102 THR B N 1
ATOM 16756 C CA . THR B 1 1106 ? -35.697 -55.361 44.768 1.00 99.43 1102 THR B CA 1
ATOM 16757 C C . THR B 1 1106 ? -36.108 -55.321 46.251 1.00 103.86 1102 THR B C 1
ATOM 16758 O O . THR B 1 1106 ? -37.115 -55.923 46.633 1.00 95.57 1102 THR B O 1
ATOM 16762 N N . THR B 1 1107 ? -35.311 -54.662 47.093 1.00 111.85 1103 THR B N 1
ATOM 16763 C CA . THR B 1 1107 ? -35.804 -54.194 48.394 1.00 116.47 1103 THR B CA 1
ATOM 16764 C C . THR B 1 1107 ? -36.105 -52.701 48.229 1.00 122.96 1103 THR B C 1
ATOM 16765 O O . THR B 1 1107 ? -35.449 -51.990 47.438 1.00 113.06 1103 THR B O 1
ATOM 16769 N N . GLN B 1 1108 ? -37.129 -52.264 48.959 1.00 126.58 1104 GLN B N 1
ATOM 16770 C CA . GLN B 1 1108 ? -37.582 -50.873 49.012 1.00 127.61 1104 GLN B CA 1
ATOM 16771 C C . GLN B 1 1108 ? -36.425 -49.907 49.317 1.00 126.92 1104 GLN B C 1
ATOM 16772 O O . GLN B 1 1108 ? -35.812 -49.975 50.391 1.00 125.53 1104 GLN B O 1
ATOM 16778 N N . GLY B 1 1109 ? -36.103 -49.055 48.339 1.00 116.47 1105 GLY B N 1
ATOM 16779 C CA . GLY B 1 1109 ? -35.204 -47.921 48.540 1.00 114.14 1105 GLY B CA 1
ATOM 16780 C C . GLY B 1 1109 ? -33.727 -48.233 48.455 1.00 116.95 1105 GLY B C 1
ATOM 16781 O O . GLY B 1 1109 ? -32.933 -47.681 49.225 1.00 131.05 1105 GLY B O 1
ATOM 16782 N N . ASN B 1 1110 ? -33.354 -49.082 47.501 1.00 108.05 1106 ASN B N 1
ATOM 16783 C CA . ASN B 1 1110 ? -31.975 -49.551 47.363 1.00 104.67 1106 ASN B CA 1
ATOM 16784 C C . ASN B 1 1110 ? -31.430 -49.298 45.969 1.00 99.49 1106 ASN B C 1
ATOM 16785 O O . ASN B 1 1110 ? -30.465 -49.933 45.563 1.00 96.80 1106 ASN B O 1
ATOM 16790 N N . GLU B 1 1111 ? -32.008 -48.333 45.259 1.00 95.78 1107 GLU B N 1
ATOM 16791 C CA . GLU B 1 1111 ? -31.753 -48.172 43.814 1.00 105.15 1107 GLU B CA 1
ATOM 16792 C C . GLU B 1 1111 ? -30.439 -47.443 43.514 1.00 114.44 1107 GLU B C 1
ATOM 16793 O O . GLU B 1 1111 ? -29.824 -47.666 42.468 1.00 111.92 1107 GLU B O 1
ATOM 16799 N N . GLU B 1 1112 ? -30.023 -46.569 44.429 1.00 127.14 1108 GLU B N 1
ATOM 16800 C CA . GLU B 1 1112 ? -28.860 -45.692 44.224 1.00 124.73 1108 GLU B CA 1
ATOM 16801 C C . GLU B 1 1112 ? -27.573 -46.410 44.617 1.00 116.34 1108 GLU B C 1
ATOM 16802 O O . GLU B 1 1112 ? -26.549 -46.287 43.942 1.00 105.72 1108 GLU B O 1
ATOM 16808 N N . VAL B 1 1113 ? -27.634 -47.166 45.707 1.00 114.92 1109 VAL B N 1
ATOM 16809 C CA . VAL B 1 1113 ? -26.611 -48.176 45.989 1.00 115.14 1109 VAL B CA 1
ATOM 16810 C C . VAL B 1 1113 ? -26.520 -49.233 44.852 1.00 108.97 1109 VAL B C 1
ATOM 16811 O O . VAL B 1 1113 ? -25.416 -49.553 44.380 1.00 110.69 1109 VAL B O 1
ATOM 16815 N N . THR B 1 1114 ? -27.671 -49.723 44.388 1.00 101.31 1110 THR B N 1
ATOM 16816 C CA . THR B 1 1114 ? -27.738 -50.741 43.323 1.00 92.67 1110 THR B CA 1
ATOM 16817 C C . THR B 1 1114 ? -27.034 -50.370 42.025 1.00 85.42 1110 THR B C 1
ATOM 16818 O O . THR B 1 1114 ? -26.554 -51.256 41.323 1.00 86.20 1110 THR B O 1
ATOM 16822 N N . GLU B 1 1115 ? -26.986 -49.086 41.684 1.00 90.34 1111 GLU B N 1
ATOM 16823 C CA . GLU B 1 1115 ? -26.286 -48.664 40.450 1.00 100.15 1111 GLU B CA 1
ATOM 16824 C C . GLU B 1 1115 ? -24.856 -48.254 40.716 1.00 97.76 1111 GLU B C 1
ATOM 16825 O O . GLU B 1 1115 ? -23.993 -48.514 39.876 1.00 100.77 1111 GLU B O 1
ATOM 16831 N N . ARG B 1 1116 ? -24.596 -47.675 41.892 1.00 98.77 1112 ARG B N 1
ATOM 16832 C CA . ARG B 1 1116 ? -23.227 -47.276 42.287 1.00 102.22 1112 ARG B CA 1
ATOM 16833 C C . ARG B 1 1116 ? -22.289 -48.483 42.287 1.00 105.14 1112 ARG B C 1
ATOM 16834 O O . ARG B 1 1116 ? -21.178 -48.401 41.761 1.00 96.71 1112 ARG B O 1
ATOM 16842 N N . LEU B 1 1117 ? -22.751 -49.592 42.880 1.00 106.42 1113 LEU B N 1
ATOM 16843 C CA . LEU B 1 1117 ? -21.991 -50.857 42.961 1.00 103.44 1113 LEU B CA 1
ATOM 16844 C C . LEU B 1 1117 ? -22.176 -51.816 41.766 1.00 107.54 1113 LEU B C 1
ATOM 16845 O O . LEU B 1 1117 ? -21.631 -52.925 41.785 1.00 87.84 1113 LEU B O 1
ATOM 16850 N N . ASP B 1 1118 ? -22.931 -51.405 40.737 1.00 109.00 1114 ASP B N 1
ATOM 16851 C CA . ASP B 1 1118 ? -23.119 -52.204 39.513 1.00 101.08 1114 ASP B CA 1
ATOM 16852 C C . ASP B 1 1118 ? -23.601 -53.610 39.908 1.00 90.64 1114 ASP B C 1
ATOM 16853 O O . ASP B 1 1118 ? -23.044 -54.620 39.479 1.00 91.08 1114 ASP B O 1
ATOM 16858 N N . ILE B 1 1119 ? -24.639 -53.642 40.742 1.00 87.04 1115 ILE B N 1
ATOM 16859 C CA . ILE B 1 1119 ? -25.157 -54.884 41.321 1.00 90.76 1115 ILE B CA 1
ATOM 16860 C C . ILE B 1 1119 ? -25.803 -55.797 40.288 1.00 103.73 1115 ILE B C 1
ATOM 16861 O O . ILE B 1 1119 ? -25.702 -57.017 40.392 1.00 121.16 1115 ILE B O 1
ATOM 16866 N N . GLU B 1 1120 ? -26.456 -55.225 39.288 1.00 111.60 1116 GLU B N 1
ATOM 16867 C CA . GLU B 1 1120 ? -27.062 -56.043 38.250 1.00 109.53 1116 GLU B CA 1
ATOM 16868 C C . GLU B 1 1120 ? -26.016 -56.592 37.258 1.00 103.16 1116 GLU B C 1
ATOM 16869 O O . GLU B 1 1120 ? -26.249 -57.635 36.664 1.00 106.72 1116 GLU B O 1
ATOM 16875 N N . GLY B 1 1121 ? -24.868 -55.918 37.119 1.00 101.51 1117 GLY B N 1
ATOM 16876 C CA . GLY B 1 1121 ? -23.667 -56.506 36.480 1.00 96.12 1117 GLY B CA 1
ATOM 16877 C C . GLY B 1 1121 ? -23.078 -57.699 37.249 1.00 93.96 1117 GLY B C 1
ATOM 16878 O O . GLY B 1 1121 ? -22.494 -58.607 36.654 1.00 82.68 1117 GLY B O 1
ATOM 16879 N N . ARG B 1 1122 ? -23.225 -57.685 38.577 1.00 89.17 1118 ARG B N 1
ATOM 16880 C CA . ARG B 1 1122 ? -22.911 -58.839 39.429 1.00 86.12 1118 ARG B CA 1
ATOM 16881 C C . ARG B 1 1122 ? -23.934 -59.981 39.318 1.00 86.43 1118 ARG B C 1
ATOM 16882 O O . ARG B 1 1122 ? -23.567 -61.161 39.342 1.00 80.53 1118 ARG B O 1
ATOM 16890 N N . LEU B 1 1123 ? -25.213 -59.633 39.233 1.00 82.30 1119 LEU B N 1
ATOM 16891 C CA . LEU B 1 1123 ? -26.277 -60.643 39.128 1.00 81.30 1119 LEU B CA 1
ATOM 16892 C C . LEU B 1 1123 ? -26.271 -61.320 37.766 1.00 71.67 1119 LEU B C 1
ATOM 16893 O O . LEU B 1 1123 ? -26.679 -62.457 37.656 1.00 64.68 1119 LEU B O 1
ATOM 16898 N N . ALA B 1 1124 ? -25.789 -60.628 36.736 1.00 67.49 1120 ALA B N 1
ATOM 16899 C CA . ALA B 1 1124 ? -25.573 -61.261 35.436 1.00 71.15 1120 ALA B CA 1
ATOM 16900 C C . ALA B 1 1124 ? -24.387 -62.239 35.481 1.00 77.98 1120 ALA B C 1
ATOM 16901 O O . ALA B 1 1124 ? -24.435 -63.314 34.876 1.00 79.76 1120 ALA B O 1
ATOM 16903 N N . SER B 1 1125 ? -23.327 -61.870 36.208 1.00 82.58 1121 SER B N 1
ATOM 16904 C CA . SER B 1 1125 ? -22.172 -62.755 36.399 1.00 79.03 1121 SER B CA 1
ATOM 16905 C C . SER B 1 1125 ? -22.538 -63.969 37.306 1.00 68.15 1121 SER B C 1
ATOM 16906 O O . SER B 1 1125 ? -22.193 -65.108 36.976 1.00 70.54 1121 SER B O 1
ATOM 16909 N N . ALA B 1 1126 ? -23.327 -63.742 38.362 1.00 63.33 1122 ALA B N 1
ATOM 16910 C CA . ALA B 1 1126 ? -23.873 -64.836 39.195 1.00 63.71 1122 ALA B CA 1
ATOM 16911 C C . ALA B 1 1126 ? -24.780 -65.833 38.451 1.00 72.14 1122 ALA B C 1
ATOM 16912 O O . ALA B 1 1126 ? -24.819 -67.008 38.813 1.00 69.61 1122 ALA B O 1
ATOM 16914 N N . ARG B 1 1127 ? -25.529 -65.332 37.463 1.00 87.91 1123 ARG B N 1
ATOM 16915 C CA . ARG B 1 1127 ? -26.348 -66.153 36.545 1.00 89.86 1123 ARG B CA 1
ATOM 16916 C C . ARG B 1 1127 ? -25.504 -66.924 35.535 1.00 77.74 1123 ARG B C 1
ATOM 16917 O O . ARG B 1 1127 ? -25.838 -68.056 35.219 1.00 74.79 1123 ARG B O 1
ATOM 16925 N N . ALA B 1 1128 ? -24.461 -66.294 34.991 1.00 74.20 1124 ALA B N 1
ATOM 16926 C CA . ALA B 1 1128 ? -23.533 -66.982 34.060 1.00 78.31 1124 ALA B CA 1
ATOM 16927 C C . ALA B 1 1128 ? -22.717 -68.081 34.770 1.00 78.59 1124 ALA B C 1
ATOM 16928 O O . ALA B 1 1128 ? -22.493 -69.154 34.202 1.00 83.89 1124 ALA B O 1
ATOM 16930 N N . TRP B 1 1129 ? -22.319 -67.807 36.020 1.00 76.68 1125 TRP B N 1
ATOM 16931 C CA . TRP B 1 1129 ? -21.671 -68.779 36.917 1.00 72.90 1125 TRP B CA 1
ATOM 16932 C C . TRP B 1 1129 ? -22.517 -70.051 37.135 1.00 72.69 1125 TRP B C 1
ATOM 16933 O O . TRP B 1 1129 ? -22.019 -71.155 36.826 1.00 66.65 1125 TRP B O 1
ATOM 16944 N N . LEU B 1 1130 ? -23.755 -69.917 37.648 1.00 66.72 1126 LEU B N 1
ATOM 16945 C CA . LEU B 1 1130 ? -24.672 -71.082 37.815 1.00 64.20 1126 LEU B CA 1
ATOM 16946 C C . LEU B 1 1130 ? -24.724 -71.986 36.582 1.00 64.76 1126 LEU B C 1
ATOM 16947 O O . LEU B 1 1130 ? -24.747 -73.200 36.709 1.00 72.62 1126 LEU B O 1
ATOM 16952 N N . ASP B 1 1131 ? -24.739 -71.388 35.398 1.00 72.95 1127 ASP B N 1
ATOM 16953 C CA . ASP B 1 1131 ? -24.687 -72.155 34.142 1.00 85.78 1127 ASP B CA 1
ATOM 16954 C C . ASP B 1 1131 ? -23.358 -72.885 33.961 1.00 86.77 1127 ASP B C 1
ATOM 16955 O O . ASP B 1 1131 ? -23.323 -74.055 33.539 1.00 82.63 1127 ASP B O 1
ATOM 16960 N N . GLU B 1 1132 ? -22.271 -72.175 34.248 1.00 89.89 1128 GLU B N 1
ATOM 16961 C CA . GLU B 1 1132 ? -20.940 -72.778 34.221 1.00 88.54 1128 GLU B CA 1
ATOM 16962 C C . GLU B 1 1132 ? -20.777 -73.916 35.236 1.00 82.05 1128 GLU B C 1
ATOM 16963 O O . GLU B 1 1132 ? -20.215 -74.939 34.857 1.00 68.33 1128 GLU B O 1
ATOM 16969 N N . VAL B 1 1133 ? -21.274 -73.775 36.478 1.00 75.95 1129 VAL B N 1
ATOM 16970 C CA . VAL B 1 1133 ? -21.016 -74.825 37.491 1.00 82.57 1129 VAL B CA 1
ATOM 16971 C C . VAL B 1 1133 ? -21.744 -76.131 37.159 1.00 84.39 1129 VAL B C 1
ATOM 16972 O O . VAL B 1 1133 ? -21.242 -77.215 37.486 1.00 87.50 1129 VAL B O 1
ATOM 16976 N N . THR B 1 1134 ? -22.901 -76.027 36.504 1.00 79.25 1130 THR B N 1
ATOM 16977 C CA . THR B 1 1134 ? -23.648 -77.217 36.072 1.00 76.61 1130 THR B CA 1
ATOM 16978 C C . THR B 1 1134 ? -23.130 -77.840 34.754 1.00 74.50 1130 THR B C 1
ATOM 16979 O O . THR B 1 1134 ? -23.502 -78.968 34.434 1.00 71.02 1130 THR B O 1
ATOM 16983 N N . SER B 1 1135 ? -22.265 -77.130 34.016 1.00 75.97 1131 SER B N 1
ATOM 16984 C CA . SER B 1 1135 ? -21.783 -77.600 32.710 1.00 78.71 1131 SER B CA 1
ATOM 16985 C C . SER B 1 1135 ? -20.759 -78.728 32.857 1.00 90.89 1131 SER B C 1
ATOM 16986 O O . SER B 1 1135 ? -20.129 -78.866 33.918 1.00 84.38 1131 SER B O 1
ATOM 16989 N N . PRO B 1 1136 ? -20.622 -79.565 31.807 1.00 102.72 1132 PRO B N 1
ATOM 16990 C CA . PRO B 1 1136 ? -19.641 -80.662 31.849 1.00 98.60 1132 PRO B CA 1
ATOM 16991 C C . PRO B 1 1136 ? -18.180 -80.225 31.859 1.00 93.07 1132 PRO B C 1
ATOM 16992 O O . PRO B 1 1136 ? -17.374 -80.883 32.505 1.00 105.22 1132 PRO B O 1
ATOM 16996 N N . ALA B 1 1137 ? -17.835 -79.127 31.191 1.00 84.70 1133 ALA B N 1
ATOM 16997 C CA . ALA B 1 1137 ? -16.452 -78.617 31.238 1.00 81.53 1133 ALA B CA 1
ATOM 16998 C C . ALA B 1 1137 ? -15.965 -78.259 32.673 1.00 81.28 1133 ALA B C 1
ATOM 16999 O O . ALA B 1 1137 ? -14.764 -78.336 32.972 1.00 72.14 1133 ALA B O 1
ATOM 17001 N N . TYR B 1 1138 ? -16.899 -77.912 33.557 1.00 75.77 1134 TYR B N 1
ATOM 17002 C CA . TYR B 1 1138 ? -16.602 -77.636 34.974 1.00 77.41 1134 TYR B CA 1
ATOM 17003 C C . TYR B 1 1138 ? -16.362 -78.899 35.811 1.00 74.54 1134 TYR B C 1
ATOM 17004 O O . TYR B 1 1138 ? -15.404 -78.986 36.564 1.00 71.90 1134 TYR B O 1
ATOM 17013 N N . ARG B 1 1139 ? -17.271 -79.856 35.704 1.00 79.68 1135 ARG B N 1
ATOM 17014 C CA . ARG B 1 1139 ? -17.077 -81.174 36.300 1.00 72.89 1135 ARG B CA 1
ATOM 17015 C C . ARG B 1 1139 ? -15.716 -81.799 35.925 1.00 73.70 1135 ARG B C 1
ATOM 17016 O O . ARG B 1 1139 ? -15.087 -82.399 36.769 1.00 72.28 1135 ARG B O 1
ATOM 17024 N N . ALA B 1 1140 ? -15.267 -81.612 34.681 1.00 73.66 1136 ALA B N 1
ATOM 17025 C CA . ALA B 1 1140 ? -13.989 -82.142 34.180 1.00 66.92 1136 ALA B CA 1
ATOM 17026 C C . ALA B 1 1140 ? -12.753 -81.387 34.688 1.00 72.95 1136 ALA B C 1
ATOM 17027 O O . ALA B 1 1140 ? -11.740 -82.015 34.990 1.00 84.19 1136 ALA B O 1
ATOM 17029 N N . HIS B 1 1141 ? -12.830 -80.056 34.782 1.00 78.36 1137 HIS B N 1
ATOM 17030 C CA . HIS B 1 1141 ? -11.732 -79.224 35.360 1.00 78.15 1137 HIS B CA 1
ATOM 17031 C C . HIS B 1 1141 ? -11.519 -79.478 36.873 1.00 68.90 1137 HIS B C 1
ATOM 17032 O O . HIS B 1 1141 ? -10.434 -79.251 37.370 1.00 70.67 1137 HIS B O 1
ATOM 17039 N N . LEU B 1 1142 ? -12.544 -79.964 37.573 1.00 61.91 1138 LEU B N 1
ATOM 17040 C CA . LEU B 1 1142 ? -12.416 -80.518 38.934 1.00 63.00 1138 LEU B CA 1
ATOM 17041 C C . LEU B 1 1142 ? -11.746 -81.907 39.088 1.00 65.88 1138 LEU B C 1
ATOM 17042 O O . LEU B 1 1142 ? -11.484 -82.338 40.221 1.00 63.93 1138 LEU B O 1
ATOM 17047 N N . VAL B 1 1143 ? -11.467 -82.603 37.989 1.00 66.62 1139 VAL B N 1
ATOM 17048 C CA . VAL B 1 1143 ? -10.874 -83.925 38.066 1.00 75.14 1139 VAL B CA 1
ATOM 17049 C C . VAL B 1 1143 ? -9.372 -83.717 38.345 1.00 68.69 1139 VAL B C 1
ATOM 17050 O O . VAL B 1 1143 ? -8.668 -83.075 37.571 1.00 57.22 1139 VAL B O 1
ATOM 17054 N N . GLY B 1 1144 ? -8.905 -84.248 39.475 1.00 62.34 1140 GLY B N 1
ATOM 17055 C CA . GLY B 1 1144 ? -7.550 -83.972 39.963 1.00 62.05 1140 GLY B CA 1
ATOM 17056 C C . GLY B 1 1144 ? -7.476 -82.951 41.107 1.00 55.94 1140 GLY B C 1
ATOM 17057 O O . GLY B 1 1144 ? -6.374 -82.609 41.520 1.00 51.48 1140 GLY B O 1
ATOM 17058 N N . THR B 1 1145 ? -8.635 -82.496 41.602 1.00 51.70 1141 THR B N 1
ATOM 17059 C CA . THR B 1 1145 ? -8.759 -81.664 42.797 1.00 55.85 1141 THR B CA 1
ATOM 17060 C C . THR B 1 1145 ? -9.224 -82.529 43.953 1.00 55.44 1141 THR B C 1
ATOM 17061 O O . THR B 1 1145 ? -9.411 -83.730 43.785 1.00 54.32 1141 THR B O 1
ATOM 17065 N N . LEU B 1 1146 ? -9.421 -81.922 45.127 1.00 55.10 1142 LEU B N 1
ATOM 17066 C CA . LEU B 1 1146 ? -9.792 -82.688 46.337 1.00 54.65 1142 LEU B CA 1
ATOM 17067 C C . LEU B 1 1146 ? -11.254 -83.017 46.462 1.00 52.20 1142 LEU B C 1
ATOM 17068 O O . LEU B 1 1146 ? -11.605 -83.825 47.311 1.00 57.51 1142 LEU B O 1
ATOM 17073 N N . GLY B 1 1147 ? -12.111 -82.385 45.668 1.00 50.66 1143 GLY B N 1
ATOM 17074 C CA . GLY B 1 1147 ? -13.544 -82.551 45.823 1.00 47.21 1143 GLY B CA 1
ATOM 17075 C C . GLY B 1 1147 ? -14.026 -82.272 47.236 1.00 48.16 1143 GLY B C 1
ATOM 17076 O O . GLY B 1 1147 ? -13.371 -81.586 47.994 1.00 51.38 1143 GLY B O 1
ATOM 17077 N N . LEU B 1 1148 ? -15.182 -82.809 47.580 1.00 47.51 1144 LEU B N 1
ATOM 17078 C CA . LEU B 1 1148 ? -15.813 -82.529 48.846 1.00 48.34 1144 LEU B CA 1
ATOM 17079 C C . LEU B 1 1148 ? -16.346 -83.825 49.425 1.00 49.69 1144 LEU B C 1
ATOM 17080 O O . LEU B 1 1148 ? -16.744 -84.730 48.682 1.00 64.63 1144 LEU B O 1
ATOM 17085 N N . GLN B 1 1149 ? -16.447 -83.855 50.742 1.00 45.30 1145 GLN B N 1
ATOM 17086 C CA . GLN B 1 1149 ? -17.065 -84.944 51.474 1.00 51.37 1145 GLN B CA 1
ATOM 17087 C C . GLN B 1 1149 ? -18.540 -85.032 51.089 1.00 55.03 1145 GLN B C 1
ATOM 17088 O O . GLN B 1 1149 ? -19.252 -84.064 51.272 1.00 68.92 1145 GLN B O 1
ATOM 17094 N N . PRO B 1 1150 ? -19.026 -86.191 50.633 1.00 61.64 1146 PRO B N 1
ATOM 17095 C CA . PRO B 1 1150 ? -20.376 -86.120 50.057 1.00 63.29 1146 PRO B CA 1
ATOM 17096 C C . PRO B 1 1150 ? -21.486 -85.766 51.029 1.00 57.89 1146 PRO B C 1
ATOM 17097 O O . PRO B 1 1150 ? -22.346 -84.969 50.659 1.00 64.27 1146 PRO B O 1
ATOM 17101 N N . SER B 1 1151 ? -21.426 -86.245 52.267 1.00 53.22 1147 SER B N 1
ATOM 17102 C CA . SER B 1 1151 ? -22.424 -85.849 53.276 1.00 60.71 1147 SER B CA 1
ATOM 17103 C C . SER B 1 1151 ? -22.552 -84.331 53.451 1.00 63.88 1147 SER B C 1
ATOM 17104 O O . SER B 1 1151 ? -23.521 -83.877 54.011 1.00 62.38 1147 SER B O 1
ATOM 17107 N N . LEU B 1 1152 ? -21.523 -83.575 53.067 1.00 69.97 1148 LEU B N 1
ATOM 17108 C CA . LEU B 1 1152 ? -21.521 -82.108 53.153 1.00 74.06 1148 LEU B CA 1
ATOM 17109 C C . LEU B 1 1152 ? -21.921 -81.364 51.874 1.00 79.23 1148 LEU B C 1
ATOM 17110 O O . LEU B 1 1152 ? -21.898 -80.140 51.889 1.00 71.17 1148 LEU B O 1
ATOM 17115 N N . ALA B 1 1153 ? -22.250 -82.059 50.774 1.00 89.17 1149 ALA B N 1
ATOM 17116 C CA . ALA B 1 1153 ? -22.694 -81.377 49.531 1.00 96.08 1149 ALA B CA 1
ATOM 17117 C C . ALA B 1 1153 ? -23.859 -80.457 49.860 1.00 109.01 1149 ALA B C 1
ATOM 17118 O O . ALA B 1 1153 ? -24.807 -80.978 50.451 1.00 101.48 1149 ALA B O 1
#

Solvent-accessible surface area: 89450 Å² total

Nearest PDB structures (foldseek):
  6k31-assembly1_A  TM=1.001E+00  e=0.000E+00  Actinomyces israelii
  6k31-assembly1_B  TM=9.970E-01  e=0.000E+00  Actinomyces israelii
  8e1u-assembly4_E-2  TM=9.589E-01  e=0.000E+00  Propionibacterium freudenreichii subsp. shermanii
  8e1u-assembly1_F-2  TM=9.660E-01  e=0.000E+00  Propionibacterium freudenreichii subsp. shermanii
  8e1u-assembly4_G  TM=9.557E-01  e=0.000E+00  Propionibacterium freudenreichii subsp. shermanii

Organism: NCBI:txid1659

B-factor: mean 54.94, std 19.89, range [21.28, 178.36]

Foldseek 3Di:
DLVVLVVVVQLLCVLLVWDDDDVVVVVPPCSVVCSVVCVVDDQDAFLQQVVQLVCQCVLQPVALDRDHADRRARECQDAPNLLSLQAAQQFQWDDACFWTKGQAFFAIEIAGNDFDDDQQLFEEEEPSAFFFFLRHAYDYPNLVNVLVNLLRPADFRLFGNHQPPPPRTTWHKYKFWFWFWFADDDVQFADTATTEMEIEINNQSLLVSLVCQWGNGQGDSNDPVSPCLLVVSHYLQAYEYEGEGQVQLQAAPVVSPAAAPVPDDPSCVVSDHDPDRRQTVSNSDWHKYWYHHLNHYIYIYTNGRHNVVSVLQVLLSSQVSNQLQFQKHKFFFWKKKWWFKWFFAFKDWADPDDPVFWLVLQCVQAPLQWDADPLRKIFGADPVGHGDQQEIEHEHGWMAHVVQWIWDDPVIDIDGQDQSHWYAYLLQKIKHKAADLVDRPHMTMMITAQLIAMEMAFLFAVLFCRVLNQDDCSLQKDKDFQFDDDLVVLVVVLVVVVPPQLPPPQTLVVLLVQLADDVPDPVSVVVSVVQDLSSSSVNSVLSSPDDVVCPPVSVVQWAADCDPNRGHTGIGGNPHGDIFMHWFFAFLVRHTRDFGWRNTGDGIQIAIFEHTIKMKGWAAACGPQRVPDRFIFMAMHYSTQWDKDQCLPLLFAQSDQVVLLSLHHNKYWYQFDKDALVVLLCVVPVVVLVRHDPVVVSSVVRVPDDADPSHTHTHGDSNTGHQDPNHHDSGTIITHGRVCVVCVVSVVSSQSSNCSSVSHHPVDGRGDTHQAYEYGYEFEDDDVQFFHAALADFKFWDLLLLQVQQFRDRPDQDPFFHDGCGHRVCPSSHRHLCLSVVLLVLLSCQRRVYIYMYGYAQDHAHRIGRHCSSVNCVSVQVRQDSCVPRPVNCVVVVNKAAFQWDADPRDIQGRNSRHIAQQVVQSVTVVNTGSCSNVSDDPVSRVCVVPVVSSSRNSSSVVRSLLVSLVSCVVSVVLVLHDVLVNQSSCVVPPGGPVGDHPVPVVSVVCSHNVCLLVDPVNLLLLVLSLVSQLVSLVVSLVVLVCQCPDPPNPVVCVVVVSVVVSVVSVVSSVVSPDVVNSVSCRSGSGHRNVSD/DLVVVVQLLCVLLVWDDPDPVPPVSVVCSVVPVVDDQDAFLQQVVVLVVQCVQQPVALARDHADRRARECQDAPNLLLQQAALQFQWFDDCFWTKGQAFFGIEIAGNDFDDDQVLFEEEEPSAFFFFLRHAYDYPNLVNVLVNVLNVADFRLFRNHQPPDPRTTWHKYKFWFWFWFADDDVQFADTATTEMEIEINNQSVLVSLVCQWGNGQGDSNDPVSPCLLVVSHYLQAYEYEGEGQVLLQAACVVSPAAAPVPDDPSCVVSDHHPDRRQTDSNSDWHKYWYHHLNHYIYIYTNGNNNVVSVLQVLLSSQVSNQLQFQKHKFFFWKKKWWFKWFQFAKDWADPDDPVQWLVLQCVLAPLQWDADPLRKIFGADPVGHGDQQEIEHEHGWMAHVQQWIWDADPVRPIDIDGNDQSHWYAYLLQKIKHKAADLVDRPHMTIMITAQLIAMEMAFLFDPLFCRVLNQDDCSLQKDKDFQFDDDLVVLVVVLVVVVPPQLPSHCTLVVLLVQLADDVPDPVSVVVSVVQDLSSSSVNSVLSSPDDVVCPPVSVVQWAADCDPNRGHTGIGGNPHGDIFMHWFFAFLVRHTRDFTWRNTGDGIQIAIFEHTIKMKGKFAACGPQRVPDNFIFMAMHYRTQWDKDQCLPLLFAQSDQVVLLSLHHNKYWYQFDKDALVVLLCVVPVVVCVRHPPVVVSSVVRVPDDADPDPRHTHTHGDSNTGHADPNHHDSGTIIIHGRVCVVCVVSVVSSQSSNCSNVVHHPVDGRGDTHQAYEYGYEAADDDVQFAHAALADFKFWDLLLLQVQQFRDRPPQDPFFHDGCGHRVCVSSHRHLCLSVVLLVLLNCQRRVYIYMYGYAQDHAHRIGRHCSSVNCVSNQVRQDSCVPRPVNCVVVVNKAADQWDADPRDIQGRNSRHIAALVVQSVTVVNTGSCSNVSDDPVSRVCVVPVVSSSRNSSSVVRSLLVSLVSCVVSVVLVLHDVLVNQSSCVVPPGGPVGDHPVPVVSVVCSHNVCLLPDPVNLLLLVLSLVSQLVSLVVSLVVLVCQCPDPPNPVVCVVVVSVVVSVVSVVSSVVSPDPVNSVSCRSGSGHRNVSD

Radius of gyration: 47.58 Å; Cα contacts (8 Å, |Δi|>4): 4523; chains: 2; bounding box: 100×122×135 Å

Secondary structure (DSSP, 8-state):
-HHHHHHHHHHHHHHHT-----HHHHH--THHHHTTTTTTS-----HHHHHHHHHHHHHTTTSS------SSEEE--STTHHHHHTS-TT-SEEE-SSEEEEEETTEEEEEESS-S---TTTEEEESSSSPPPTTSEEE-HHHHHHHHHHHHS--S----GGGTTSSS----EEEEEE----B--BTTTB--B--EEEEEEGGG-HHHHHHHHHH-----TTSGGG-GGGSGGG--S-EEEEEE-GGGGG-BTTTTTPPBGGG--HHHHH---BSSTTPBGGGG---EEEEE-TTSEEEEEES---HHHHHHHHHHHHHHHHHHH-SEEEE-EEEEEEEEEEEEES-EE---PPTT--HHHHHHHSTTTEEE-TTS-EEEEPTTSSEEEEEEE--TT-EE----EEEEE--EEEEE--TT-EEE-TTS-EEEEEEETTEEEEEEEEEE-S--EEEEEES--TTS-TGGGGS-GGGG---B--B-SSHHHHHHHHHHHT--TT-TTS-HHHHHHHTS-----HHHHHHHHHS-HHHHHHHHHHHHH--GGGTT--GGGEE--EETTEE-SB-EETTEEP-B--EEEE-TT--EEE-PBPTTEEEEEEEEEESSSEEEEEEPTTSSTTTT-SS-EEEEEES-SEEEE--TTTTSTTT-HHHHH---SSEEEESB--B-HHHHH----HHHHHTS----HHHHHHHTSPP--TT--BB--TT-BPEETTEE-S--EEEEEPHHHH-HHHHHHHHHHHHHHHT--TTS-------EEEEEEEEB--BTTB--B----SEE--HHHH--TTT---SS--SSS-----GGG-GGG--S-HHHHHHHHHHHHHHHT--EEEEEEEEETTTEEEETTTGGGHHHHHT--HHHH-HHHHHHTTSS-B---EEETTEEE-GGGG-B--HHHHHHHGGGTBS-TTTSS-----GGGT-HHHHHHHHHHHHHHHHHHHHHHHHTSGGGGS-HHHHHHHH---SS-TTS--TT-HHHHHTTSHHHHHH-HHHHHHHHHHHHHHHHHHHHHHHHHHHHHTSTT-HHHHHHTTHHHHHHHHHHHHHHHHSHHHHHHTTTS----GGG-/-HHHHHHHHHHHHT------S--THHHHTTTTTTS-----HHHHHHHHHHHHHTTTSS------SSEEE--STTHHHHHTS-TT-SEEE-SSEEEEEETTEEEEEESS-S---TT-EEEESSSSPPPTTSEEE-HHHHHHHHHHHHS--S----GGGTTSSS----EEEEEE----B--BTTTB--B--EEEEEEGGG-HHHHHHHHHH-----TTSGGG-GGGSGGG--S-EEEEEE-GGGGG-BTTTTTPPBGGG--HHHHH---BSSTTPBGGGG---EEEE--TTSEEEEEES---HHHHHHHHHHHHHHHHHHH-SEEEE-EEEEEEEEEEEEET-EE---PPTT--HHHHHHHSTTTEEE-TTS-EEEEPTTSSEEEEEEE--TT-EE----EEEE--TTS--EEEE--TT-EEE-TTS-EEEEEEETTEEEEEEEEEE-S--EEEEEES--TTS-TGGGGS-GGGG---B--B-SSHHHHHHHHHHHT--TT-TTS-HHHHHHHTS-----HHHHHHHHHS-HHHHHHHHHHHHH--GGGTT--GGGEE--EETTEE-SB-EETTEEP-B--EEEE-TT--EEE-PBPTTEEEEEEEEEESSSEEEEEE-TTSGGGTT-SS-EEEEEES-SEEEE--TTTTSTTT-HHHHH---SSEEEESB--B-HHHHH---SHHHHHTS----HHHHHHHTSPPPSSGGG--BB--TT-BPEETTEE-S--EEEEEPHHHH-HHHHHHHHHHHHHHHT--TTS-------EEEEEEEEB--BTTB--B----SEE--HHHH--TTT---SS--SSS-----GGG-GGG--S-HHHHHHHHHHHHHHHT--EEEEEEEEETTTEEEETTTGGGHHHHHT--HHHH-HHHHHHTT-S-B---EEETTEEE-GGGG-B--HHHHHHHGGGTBS-TTSSS-----GGGT-HHHHHHHHHHHHHHHHHHHHHHHHTSGGGGS-HHHHHHHH---SS-TTS--TT-HHHHHTTSHHHHHH-HHHHHHHHHHHHHHHHHHHHHHHHHHHHHTSTT-HHHHHHTTHHHHHHHHHHHHHHHHSHHHHHHTTTS----GGG-

Sequence (2185 aa):
PTNSANSAIALRLELLGAPVPETDRLVAPILARQRELTRRLANRPCAADRRIQAFLDSYLDGAAAQPKLPGATLVLDQPGLARALSLPVDATSFTSDYVESYRVLSGVLHNPRNDRRTTAGVFHVAEGGLPIPDDKKAVPRDVFARVLAAAVDAPDDLTLPWASTQADPARCFVSLLLRPVVVPEVPGFSAERSEIRFIAPGGLVSNLDFVEGIFGNGGDPYLPENDASLAPESWTGHTGCVILAPHLTRLTKKELGLPAWEEATERQRRDGCWRGADELYNDGKAFKLVARDERGVIVTIIADNYYGYCKKEVKTQISYSANLFGCVEEEHSGGALAFPRYNLGQEYTDVHTPAGATVERVLARNPGRFEARADGSAVLLDDDGRPDEGIVLVPAGAHFSRTQTVTWDRREASIPLLADRVYIAPGGYRVHAKHREGDATQWHLVGTAPWATQAHKPATVSGGGKSEISKSLLDAFVFGEAYVGDVDADLDAVQKILDPILSERRSLGSVIKLLTPSSYTEEYNAFLESIPAHIKELIFTVKRYYQPGWGADWRSHFSVGIINGRKGNSLRLDGEVIKVNLRVGFEDDGAWRLLSLRPDFSPAAKVQTEDDITSSIVAPGGLESTAGSSVSRKFVTNCESLLFQRPDDAIVRGYDKQTERDSGTGLFISNYQPLTPADARAVADAPGLSRFTEPQELVRRAAAIPEAPREETYWTSTANPRLVGGAPTRNPRYLQVRPDIANPRDVALADLSIHLYRDAPLAAPARHGVDVVAAGRRNNPPEPGVPALCAYNPLHYELPELFEFISSTGKSPSTTGAGSEGALTKSPFNALPPVYDLNAALLSYALGGYDGWLSSAGYIGPKVKVAHDISLLVPEIFSRTPQERDARALIEAGYLERLEDFDHEGRRIEASRLGYRNAAFATAYFGRIFLHPDVVFTEELRPELQDPAIFADSVEVIVATHRAVAKHYVDDGSIQWAVPPLKALLEIYSGRSEEGWTLSSPELRALFERENILASDWYAERVDAKVERDRKQAESAIAALTRFTTTQGNEEVTERLDIEGRLASARAWLDEVTSPAYRAHLVGTLGLQPSLASANSAIALRLELLGAPVPRLVAPILARQRELTRRLANRPCAADRRIQAFLDSYLDGAAAQPKLPGATLVLDQPGLARALSLPVDATSFTSDYVESYRVLSGVLHNPRNDRRTTAGVFHVAEGGLPIPDDKKAVPRDVFARVLAAAVDAPDDLTLPWASTQADPARCFVSLLLRPVVVPEVPGFSAERSEIRFIAPGGLVSNLDFVEGIFGNGGDPYLPENDASLAPESWTGHTGCVILAPHLTRLTKKELGLPAWEEATERQRRDGCWRGADELYNDGKAFKLVARDERGVIVTIIADNYYGYCKKEVKTQISYSANLFGCVEEEHSGGALAFPRYNLGQEYTDVHTPAGATVERVLARNPGRFEARADGSAVLLDDDGRPDEGIVLVPAGAHFSRTQTVTWDRADGREASIPLLADRVYIAPGGYRVHAKHREGDATQWHLVGTAPWATQAHKPATVSGGGKSEISKSLLDAFVFGEAYVGDVDADLDAVQKILDPILSERRSLGSVIKLLTPSSYTEEYNAFLESIPAHIKELIFTVKRYYQPGWGADWRSHFSVGIINGRKGNSLRLDGEVIKVNLRVGFEDDGAWRLLSLRPDFSPAAKVQTEDDITSSIVAPGGLESTAGSSVSRKFVTNCESLLFQRPDDAIVRGYDKQTERDSGTGLFISNYQPLTPADARAVADAPGLSRFTEPQELVRRAAAIPEAADPREETYWTSTANPRLVGGAPTRNPRYLQVRPDIANPRDVALADLSIHLYRDAPLAAPARHGVDVVAAGRRNNPPEPGVPALCAYNPLHYELPELFEFISSTGKSPSTTGAGSEGALTKSPFNALPPVYDLNAALLSYALGGYDGWLSSAGYIGPKVKVAHDISLLVPEIFSRTPQERDARALIEAGYLERLEDFDHEGRRIEASRLGYRNAAFATAYFGRIFLHPDVVFTEELRPELQDPAIFADSVEVIVATHRAVAKHYVDDGSIQWAVPPLKALLEIYSGRSEEGWTLSSPELRALFERENILASDWYAERVDAKVERDRKQAESAIAALTRFTTTQGNEEVTERLDIEGRLASARAWLDEVTSPAYRAHLVGTLGLQPSLA